Protein 6MS8 (pdb70)

B-factor: mean 56.66, std 21.79, range [11.68, 186.57]

Sequence (1660 aa):
VTALEIENYAFPPTVKPPGSTNNFFLGGAGERGIQIQDKFVKFTAIGVYLQDIAVPYLAEKWKARSAHELTDTVPFFRDIVTGPFEKFMRVTMILPLTGHQYSEKVSENCVAIWKSLGIYTDEEAKAIDKFVSVFKDETFPPGSSILFTVSPSLTISFSKDGSIPEVETAVIENKLLSQAVLESMIGAHGVSPAAKQSLASRLSKLFKVTALEIENYAFPPTVKPPGSTNNFFLGGAGERGIQIQDKFVKFTAIGVYLQDIAVPYLAEKWKARSAHELTDTVPFFRDIVTGPFEKFMRVTMILPLTGHQYSEKVSENCVAIWKSLGIYTDEEAKAIDKFVSVFKDETFPPGSSILFTVSPLTISFSKDGSIPEVETAVIENKLLSQAVLESMIGAHGVSPAAKQSLASRLSKLFKVTALEIENYAFPPTVKPPGSTNNFFLGGAGERGIQIQDKFVKFTAIGVYLQDIAVPYLAEKWKARSAHELTDTVPFFRDIVTGPFEKFMRVTMILPLTGHQYSEKVSENCVAIWKSLGIYTDEEAKAIDKFVSVFKDETFPPGSSILFTVSPKSLTISFSKDGSIPEVETAVIENKLLSQAVLESMIGAHGVSPAAKQSLASRLSKLFKVTALEIENYAFPPTVKPPGSTNNFFLGGAGERGIQIQDKFVKFTAIGVYLQDIAVPYLAEKWKARSAHELTDTVPFFRDIVTGPFEKFMRVTMILPLTGHQYSEKVSENCVAIWKSLGIYTDEEAKAIDKFVSVFKDETFPPGSSILFTVSSLTISFSKDGSIPEVETAVIENKLLSQAVLESMIGAHGVSPAAKQSLASRLSKLFKSVTALEIENYAFPPTVKPPGSTNNFFLGGAGERGIQIQDKFVKFTAIGVYLQDIAVPYLAEKWKARSAHELTDTVPFFRDIVTGPFEKFMRVTMILPLTGHQYSEKVSENCVAIWKSLGIYTDEEAKAIDKFVSVFKDETFPPGSSILFTVSSLTISFSKDGSIPEVETAVIENKLLSQAVLESMIGAHGVSPAAKQSLASRLSKLFKVTALEIENYAFPPTVKPPGSTNNFFLGGAGERGIQIQDKFVKFTAIGVYLQDIAVPYLAEKWKARSAHELTDTVPFFRDIVTGPFEKFMRVTMILPLTGHQYSEKVSENCVAIWKSLGIYTDEEAKAIDKFVSVFKDETFPPGSSILFTVSPSLTISFSKDGSIPEVETAVIENKLLSQAVLESMIGAHGVSPAAKQSLASRLSKLFVTALEIENYAFPPTVKPPGSTNNFFLGGAGERGIQIQDKFVKFTAIGVYLQDIAVPYLAEKWKARSAHELTDTVPFFRDIVTGPFEKFMRVTMILPLTGHQYSEKVSENCVAIWKSLGIYTDEEAKAIDKFVSVFKDETFPPGSSILFTVSPGSLTISFSKDGSIPEVETAVIENKLLSQAVLESMIGAHGVSPAAKQSLASRLSKLFKVTALEIENYAFPPTVKPPGSTNNFFLGGAGERGIQIQDKFVKFTAIGVYLQDIAVPYLAEKWKARSAHELTDTVPFFRDIVTGPFEKFMRVTMILPLTGHQYSEKVSENCVAIWKSLGIYTDEEAKAIDKFVSVFKDETFPPGSSILFTVSPSLTISFSKDGSIPEVETAVIENKLLSQAVLESMIGAHGVSPAAKQSLASRLSK

CATH classification: 3.50.70.10 (+1 more: 1.10.890.20)

Solvent-accessible surface area: 74407 Å² total; per-residue (Å²): 78,92,41,44,61,24,57,46,46,38,0,60,44,92,22,138,0,10,27,16,66,39,41,5,22,0,0,0,4,1,46,42,12,43,132,78,144,123,45,97,43,74,43,6,0,3,0,0,0,0,17,52,78,0,35,80,69,0,18,153,101,21,112,99,94,59,28,134,86,0,33,100,38,70,75,0,3,87,18,0,0,54,3,79,2,16,5,0,0,12,2,0,0,34,56,60,26,5,0,88,73,22,1,106,119,12,15,132,59,4,27,50,82,18,134,77,108,71,75,74,74,127,102,8,34,129,8,15,98,92,0,56,51,22,0,84,75,56,13,3,3,59,14,0,0,0,1,0,5,2,32,116,41,0,15,0,1,33,18,89,76,26,67,44,39,114,14,5,56,17,16,4,137,15,136,51,0,1,22,12,0,0,29,19,6,0,0,54,154,13,35,0,95,35,0,27,84,16,0,0,52,32,0,11,157,65,13,200,81,89,49,43,59,26,56,46,50,42,0,62,44,91,18,162,2,22,44,39,86,60,100,8,21,0,0,0,4,3,45,29,7,61,100,86,163,95,87,82,54,70,52,6,0,0,0,0,0,0,17,56,90,0,41,85,64,0,13,148,99,18,117,104,102,59,35,141,87,0,46,96,27,75,77,0,5,95,19,0,0,47,6,82,1,16,7,1,4,7,1,0,0,34,59,66,23,14,0,102,86,23,2,108,87,13,11,120,68,1,30,52,44,8,129,97,130,67,64,81,69,105,115,14,22,143,7,18,86,95,0,51,57,21,0,60,68,51,14,4,4,62,14,0,0,0,0,0,3,5,53,126,14,12,0,1,33,16,87,74,27,70,43,40,160,105,57,76,17,61,7,172,26,142,57,0,1,22,2,1,3,16,20,14,0,2,52,155,9,39,0,82,42,0,32,119,19,0,0,46,29,0,13,136,68,18,188,94,87,35,45,121,30,64,156,48,60,0,60,31,87,17,139,0,7,38,16,82,48,63,3,17,1,0,0,4,2,39,30,11,58,128,69,167,134,140,76,52,62,44,6,0,6,0,0,0,0,24,50,79,1,48,72,71,1,14,156,121,13,107,76,98,62,26,139,83,0,35,94,25,90,77,0,1,94,15,0,0,26,5,36,2,18,7,0,0,7,1,0,0,35,66,64,28,15,0,102,89,24,1,84,78,14,14,106,37,0,30,64,43,5,72,102,101,14,71,27,38,62,102,9,33,133,7,23,73,93,0,55,37,17,0,86,87,52,20,4,3,64,13,0,0,0,1,0,10,2,14,77,175,11,0,18,0,1,34,13,86,73,26,67,44,37,92,14,5,53,15,34,9,154,17,105,42,0,3,43,0,0,0,14,7,7,0,5,63,160,11,47,0,92,42,0,27,96,18,0,0,50,36,4,13,176,64,23,169,96,72,9,42,45,21,75,122,53,6,0,31,46,86,19,167,7,14,46,27,102,53,100,5,22,1,0,0,4,0,50,38,12,56,135,65,168,156,136,82,31,68,43,5,0,5,0,0,0,0,20,56,79,0,44,75,92,0,21,162,68,26,106,103,99,58,30,136,92,0,36,104,31,74,66,0,2,103,28,0,0,52,8,84,12,33,7,0,0,5,1,0,0,34,64,64,21,11,0,103,87,21,1,82,96,15,7,96,54,3,26,63,72,10,123,85,143,63,75,78,65,106,116,16,20,131,8,10,94,102,0,52,68,24,0,139,68,54,23,4,9,62,13,3,0,0,0,0,11,4,71,29,0,22,0,0,30,17,114,64,12,64,38,41,113,12,8,54,18,16,5,134,24,149,52,0,1,29,9,0,0,28,15,4,0,2,64,141,15,33,0,96,33,0,32,115,18,0,0,34,34,0,16,150,64,20,184,80,74,69,42,53,121,27,64,149,57,69,0,52,42,88,16,126,0,16,69,32,119,64,114,4,19,3,0,0,3,1,45,46,17,41,147,105,167,154,146,106,46,56,56,7,0,4,0,0,0,0,18,61,85,0,24,76,74,0,15,165,106,30,127,89,108,74,33,137,86,0,34,102,23,79,77,0,6,118,12,0,0,47,7,91,14,38,8,0,1,11,2,3,0,19,62,89,30,58,0,99,92,21,1,83,94,18,12,80,59,5,27,41,98,12,97,94,131,11,40,37,12,105,115,12,17,119,6,10,49,101,0,51,52,19,0,129,122,48,75,4,56,75,14,0,0,0,1,0,14,2,78,36,0,20,0,1,32,14,141,76,31,66,44,37,151,111,64,76,20,71,10,155,6,152,60,0,2,53,15,2,0,44,24,6,0,2,67,182,10,51,0,97,46,0,30,113,15,0,0,39,31,0,17,138,50,14,194,87,85,42,44,116,26,72,150,52,58,0,57,51,82,13,112,1,9,20,46,61,53,60,9,22,1,0,0,4,1,45,64,14,80,130,93,182,138,144,86,35,67,55,5,0,7,0,0,0,0,22,46,77,0,40,78,71,0,15,153,110,23,130,100,95,84,15,145,110,0,18,109,28,97,71,0,3,126,4,0,1,32,2,56,0,14,3,1,8,4,2,0,0,31,68,83,29,55,0,106,94,28,1,98,145,15,15,121,35,0,35,60,54,7,128,90,126,67,73,73,66,96,104,3,33,142,8,20,100,91,0,55,69,22,0,137,122,53,79,3,55,74,13,0,0,0,0,0,5,4,25,102,43,0,16,0,1,35,14,141,75,28,67,46,38,119,17,10,52,14,24,5,139,7,61,42,0,0,27,4,1,2,38,14,2,0,1,75,134,12,40,1,93,31,0,32,92,19,0,0,47,35,0,14,172,73,62,99,83,38,43,118,22,70,146,59,63,0,54,51,84,15,146,1,20,76,18,124,55,106,6,26,1,0,0,4,1,44,40,12,52,124,87,106,138,59,87,34,64,47,6,0,5,0,0,0,0,17,64,85,0,34,85,89,0,20,160,85,25,116,98,96,74,27,140,94,0,37,107,33,81,67,0,3,96,27,0,0,54,7,74,2,28,6,0,0,5,1,3,0,31,64,63,18,18,0,111,81,20,1,87,96,13,15,70,26,0,28,32,48,17,106,82,115,67,76,63,67,113,111,8,17,135,8,9,44,112,0,54,64,20,0,134,74,56,15,4,3,63,15,0,0,0,0,0,12,3,30,96,20,22,0,20,0,1,31,15,90,71,29,67,45,39,164,113,62,74,20,80,9,138,19,107,56,0,2,50,8,0,0,19,5,4,0,1,65,131,14,40,0,95,37,0,35,114,18,0,0,31,37,0,15,140,64,18,204,140,81,46,41,118,27,71,146,55,58,0,54,47,86,16,148,3,15,41,19,93,50,87,3,30,2,0,0,5,2,41,59,14,53,117,84,137,142,118,110,28,70,43,6,0,5,0,0,0,0,22,66,90,0,60,72,67,7,40,152,88,28,148,105,101,58,29,149,90,2,30,118,39,84,77,2,5,111,14,0,0,43,7,68,1,30,5,0,0,7,2,4,0,28,68,83,25,61,0,102,92,22,0,59,125,18,9,53,46,0,26,43,78,11,113,74,118,12,47,30,14,93,111,18,17,112,7,8,47,108,0,45,57,18,0,131,130,45,79,6,59,71,14,0,0,0,1,0,16,4,27,89,34,0,20,0,1,34,14,138,75,31,64,37,38,111,17,20,56,15,33,11,138,21,64,38,0,1,24,10,0,0,23,13,6,0,3,82,176,11,42,0,93,47,0,41,92,21,0,0,41,53,33,46,201

InterPro domains:
  IPR016087 Chalcone isomerase [PF02431] (11-215)
  IPR016088 Chalcone isomerase, 3-layer sandwich [G3DSA:3.50.70.10] (11-194)
  IPR016089 Chalcone isomerase, orthogonal bundle domain superfamily [G3DSA:1.10.890.20] (59-214)
  IPR036298 Chalcone isomerase superfamily [SSF54626] (6-217)
  IPR044164 Chalcone--flavonone isomerase [PTHR28039] (3-220)

Foldseek 3Di:
DQWDAEPNRTGGQWAQAQPDDFTKGFLFKFWFFDDDDNDTGTWKIKTKIWGPVVLVVLLVPPAPDALVRLLQPQVSVVCVLQPQTKMKMKIFTQAKDALQRVLVVLLCQLQVVCVVVPNDDVLVVVLSVVSSVLRVGGIAHGQKIWMWMQHCWIFTATGNHRHHDNDTRDTRPDNSSSSSSSCCQQHPVHRGSRRSSRSSNRSNVSSD/DAWDAEPNATGGQWAQAQPPGATKGFLFKFWFFDDDPPDTGTWWIKTKIWGPVVLVVLLVPPAPDALVRLLVDQVSVVCVLQPQTKMKMKIFTQAKDALQVVLVVLLVVVVCVCVVVVNDDVLVVVLSVVSSVLRVHGIHHGQKIWMFMQHCGFTATGNHRHHDNHTSDDRPDNSSSRSSSCCAQHPVHSGSNRVSGSSNRSNVSSD/DQWDAEPNRTGGQWADAQPDPFTKGFLFKFWFFDAPDPRTGTWKIKTKIWTPVVLVVLCVVCNPAALVVLLVDFVSVVCVLQPQTKMKMKIFTQAKDALQRVLVVLLVQLCVVCVVVPPDDCVVVVLSVVSSVLRVHGIHHGQKIWMWMQHPVFIFIAIGNHRHHDNHTSDTGPDHSSSSSNSCCQQHPVHRTSRRVSGNSNRSRVSSD/DQWDAEPNATRHQWADAQDDPFTKGFLFKFWFFDADPNRTGTWKIKTKIWTPVLLVVLLVVDAPDALVRQLPDQVSVVCVLQPQTKMKMKIFTQAKDALQRVLVVLLVQLVVVCVVVDNCDVLVVVLSVVSSVLRVHGIAHGQKIWMWMQNQTFTAIGNHRHHDNHTSDGGPDNSSSSSSSCCQQHPVHRGSRRSSRSSNRSRVVSD/DLAWDAELNRIDGQWDDAAPDPQTKGFLFKFWFWDDDPHDIGTWKIKTKIWGPVPLVVLCVVPQADALVVQLVDQVNVVCVLQPQTKMKMKIFTQAKDALQRVLVVLCVVVCVVCVVVDNCDVLVVVLSVVSSVLRVGGIHHGQKIWMWMQNQTFTATGNHRHHDNHTRDGRPDNSSSSSSSCCAQHPVHSGSRRVSSSSNRSNVVSD/DQWDAEPNATRGQWDAAQPPGATKGFLFKFWFFDQDPNDTGTFKIKTKIWGPVVLVVLCVVPPDDALVVLLVDQVSVLCSLQPQTKMKMKIFTQAKDALQRVLVVLLVQLVVVCVVVVNDDVLNVVLSVVSSVLRVGGIHHGQKIWMWMQHCWTFTAIGNHRHHDNHTSDTGPDNSSSRSSVCCDQHPVHSTSGRSSGSSNRSRVVD/DAWDAEPNRIGGQWADAQPHPFTKGFLFKYFFFDCDDNDTGTWKIKTKIWTPVLQVVLLVPPAPDALVRQLPPQVSVVCVLQPQTKMKMKIFTQAKDQLQRVLVVLVCQLVVVCVVVVNCDVVVVVLSVVSSVLRVGGIAHGQKIWMWMCHPDWIFTAIGNHRHHDNDTSDIGPDNSSSSSSSCCQQHPVHRGSRRSSRSSNRSRVVSD/DAWDAEPNATGGQWAAAAVRVFTKGFLFKFWFWDDDDNDTGTWKIKTKIWTDVVLVVLCVPCAPDALVVLLVDQCSLVCVLQPQTKMKMKIFTQAKDALQRVLVVLLVLLVVVCVVVVNCDVLVVVLSVVSSVLRVGGIHHGQKIWMWMQHCWTFTATGNHPHHDNHTRDTRPDNSSNSSSSCCQQNPVHSGSRRVSGSSHRSND

Structure (mmCIF, N/CA/C/O backbone):
data_6MS8
#
_entry.id   6MS8
#
_cell.length_a   85.090
_cell.length_b   85.090
_cell.length_c   221.508
_cell.angle_alpha   90.00
_cell.angle_beta   90.00
_cell.angle_gamma   120.00
#
_symmetry.space_group_name_H-M   'P 32'
#
loop_
_entity.id
_entity.type
_entity.pdbx_description
1 polymer 'Chalcone-flavonone isomerase family protein'
2 non-polymer NARINGENIN
3 water water
#
loop_
_atom_site.group_PDB
_atom_site.id
_atom_site.type_symbol
_atom_site.label_atom_id
_atom_site.label_alt_id
_atom_site.label_comp_id
_atom_site.label_asym_id
_atom_site.label_entity_id
_atom_site.label_seq_id
_atom_site.pdbx_PDB_ins_code
_atom_site.Cartn_x
_atom_site.Cartn_y
_atom_site.Cartn_z
_atom_site.occupancy
_atom_site.B_iso_or_equiv
_atom_site.auth_seq_id
_atom_site.auth_comp_id
_atom_site.auth_asym_id
_atom_site.auth_atom_id
_atom_site.pdbx_PDB_model_num
ATOM 1 N N . VAL A 1 6 ? 74.044 22.412 -36.702 1.00 54.09 6 VAL A N 1
ATOM 2 C CA . VAL A 1 6 ? 75.095 21.601 -37.287 1.00 51.11 6 VAL A CA 1
ATOM 3 C C . VAL A 1 6 ? 75.328 20.344 -36.480 1.00 51.41 6 VAL A C 1
ATOM 4 O O . VAL A 1 6 ? 74.724 20.133 -35.444 1.00 48.12 6 VAL A O 1
ATOM 16 N N . THR A 1 7 ? 76.219 19.513 -36.986 1.00 47.31 7 THR A N 1
ATOM 17 C CA . THR A 1 7 ? 76.564 18.265 -36.345 1.00 56.04 7 THR A CA 1
ATOM 18 C C . THR A 1 7 ? 77.706 18.394 -35.353 1.00 55.14 7 THR A C 1
ATOM 19 O O . THR A 1 7 ? 78.464 19.356 -35.376 1.00 43.30 7 THR A O 1
ATOM 30 N N . ALA A 1 8 ? 77.818 17.401 -34.491 1.00 44.33 8 ALA A N 1
ATOM 31 C CA . ALA A 1 8 ? 78.891 17.367 -33.539 1.00 43.60 8 ALA A CA 1
ATOM 32 C C . ALA A 1 8 ? 80.075 16.775 -34.277 1.00 43.92 8 ALA A C 1
ATOM 33 O O . ALA A 1 8 ? 79.926 16.213 -35.348 1.00 47.03 8 ALA A O 1
ATOM 40 N N . LEU A 1 9 ? 81.250 16.921 -33.696 1.00 38.26 9 LEU A N 1
ATOM 41 C CA . LEU A 1 9 ? 82.490 16.403 -34.243 1.00 31.35 9 LEU A CA 1
ATOM 42 C C . LEU A 1 9 ? 83.277 15.761 -33.119 1.00 44.72 9 LEU A C 1
ATOM 43 O O . LEU A 1 9 ? 83.254 16.223 -31.975 1.00 36.56 9 LEU A O 1
ATOM 59 N N . GLU A 1 10 ? 83.982 14.693 -33.465 1.00 43.84 10 GLU A N 1
ATOM 60 C CA . GLU A 1 10 ? 84.828 13.972 -32.530 1.00 47.37 10 GLU A CA 1
ATOM 61 C C . GLU A 1 10 ? 86.233 13.974 -33.099 1.00 36.58 10 GLU A C 1
ATOM 62 O O . GLU A 1 10 ? 86.464 13.475 -34.207 1.00 48.68 10 GLU A O 1
ATOM 74 N N . ILE A 1 11 ? 87.165 14.529 -32.334 1.00 38.85 11 ILE A N 1
ATOM 75 C CA . ILE A 1 11 ? 88.543 14.718 -32.757 1.00 34.55 11 ILE A CA 1
ATOM 76 C C . ILE A 1 11 ? 89.445 14.008 -31.765 1.00 39.57 11 ILE A C 1
ATOM 77 O O . ILE A 1 11 ? 89.494 14.375 -30.585 1.00 37.96 11 ILE A O 1
ATOM 93 N N . GLU A 1 12 ? 90.144 12.986 -32.243 1.00 40.38 12 GLU A N 1
ATOM 94 C CA . GLU A 1 12 ? 91.139 12.285 -31.446 1.00 41.25 12 GLU A CA 1
ATOM 95 C C . GLU A 1 12 ? 90.548 11.825 -30.117 1.00 34.51 12 GLU A C 1
ATOM 96 O O . GLU A 1 12 ? 91.160 11.964 -29.056 1.00 31.74 12 GLU A O 1
ATOM 108 N N . ASN A 1 13 ? 89.334 11.287 -30.178 1.00 29.52 13 ASN A N 1
ATOM 109 C CA . ASN A 1 13 ? 88.631 10.709 -29.039 1.00 36.15 13 ASN A CA 1
ATOM 110 C C . ASN A 1 13 ? 88.084 11.791 -28.120 1.00 42.81 13 ASN A C 1
ATOM 111 O O . ASN A 1 13 ? 87.611 11.471 -27.015 1.00 38.33 13 ASN A O 1
ATOM 122 N N . TYR A 1 14 ? 88.128 13.058 -28.529 1.00 29.04 14 TYR A N 1
ATOM 123 C CA . TYR A 1 14 ? 87.507 14.149 -27.793 1.00 32.59 14 TYR A CA 1
ATOM 124 C C . TYR A 1 14 ? 86.322 14.677 -28.587 1.00 27.44 14 TYR A C 1
ATOM 125 O O . TYR A 1 14 ? 86.431 14.903 -29.797 1.00 38.20 14 TYR A O 1
ATOM 143 N N . ALA A 1 15 ? 85.197 14.869 -27.910 1.00 32.87 15 ALA A N 1
ATOM 144 C CA . ALA A 1 15 ? 83.936 15.186 -28.564 1.00 34.50 15 ALA A CA 1
ATOM 145 C C . ALA A 1 15 ? 83.664 16.679 -28.461 1.00 37.37 15 ALA A C 1
ATOM 146 O O . ALA A 1 15 ? 83.775 17.259 -27.375 1.00 32.30 15 ALA A O 1
ATOM 153 N N . PHE A 1 16 ? 83.319 17.297 -29.586 1.00 27.48 16 PHE A N 1
ATOM 154 C CA . PHE A 1 16 ? 82.923 18.699 -29.567 1.00 34.50 16 PHE A CA 1
ATOM 155 C C . PHE A 1 16 ? 81.449 18.786 -29.942 1.00 32.86 16 PHE A C 1
ATOM 156 O O . PHE A 1 16 ? 81.102 18.554 -31.111 1.00 34.37 16 PHE A O 1
ATOM 173 N N . PRO A 1 17 ? 80.551 19.113 -29.016 1.00 27.40 17 PRO A N 1
ATOM 174 C CA . PRO A 1 17 ? 79.121 19.144 -29.350 1.00 35.11 17 PRO A CA 1
ATOM 175 C C . PRO A 1 17 ? 78.796 20.290 -30.292 1.00 44.81 17 PRO A C 1
ATOM 176 O O . PRO A 1 17 ? 79.605 21.212 -30.469 1.00 30.17 17 PRO A O 1
ATOM 187 N N . PRO A 1 18 ? 77.609 20.274 -30.908 1.00 37.95 18 PRO A N 1
ATOM 188 C CA . PRO A 1 18 ? 77.285 21.311 -31.901 1.00 44.04 18 PRO A CA 1
ATOM 189 C C . PRO A 1 18 ? 77.079 22.699 -31.318 1.00 40.83 18 PRO A C 1
ATOM 190 O O . PRO A 1 18 ? 77.248 23.679 -32.052 1.00 35.34 18 PRO A O 1
ATOM 201 N N . THR A 1 19 ? 76.714 22.821 -30.044 1.00 31.22 19 THR A N 1
ATOM 202 C CA . THR A 1 19 ? 76.518 24.116 -29.407 1.00 35.28 19 THR A CA 1
ATOM 203 C C . THR A 1 19 ? 77.265 24.139 -28.083 1.00 34.96 19 THR A C 1
ATOM 204 O O . THR A 1 19 ? 77.539 23.099 -27.482 1.00 35.20 19 THR A O 1
ATOM 215 N N . VAL A 1 20 ? 77.606 25.349 -27.637 1.00 31.76 20 VAL A N 1
ATOM 216 C CA . VAL A 1 20 ? 78.207 25.548 -26.324 1.00 39.80 20 VAL A CA 1
ATOM 217 C C . VAL A 1 20 ? 77.715 26.871 -25.763 1.00 32.80 20 VAL A C 1
ATOM 218 O O . VAL A 1 20 ? 77.213 27.731 -26.491 1.00 33.84 20 VAL A O 1
ATOM 231 N N . LYS A 1 21 ? 77.909 27.029 -24.469 1.00 31.71 21 LYS A N 1
ATOM 232 C CA . LYS A 1 21 ? 77.579 28.260 -23.812 1.00 33.43 21 LYS A CA 1
ATOM 233 C C . LYS A 1 21 ? 78.855 28.739 -23.139 1.00 36.19 21 LYS A C 1
ATOM 234 O O . LYS A 1 21 ? 79.194 28.277 -22.057 1.00 40.50 21 LYS A O 1
ATOM 253 N N . PRO A 1 22 ? 79.574 29.715 -23.823 1.00 27.95 22 PRO A N 1
ATOM 254 C CA . PRO A 1 22 ? 80.784 30.175 -23.121 1.00 35.00 22 PRO A CA 1
ATOM 255 C C . PRO A 1 22 ? 80.382 30.832 -21.815 1.00 35.17 22 PRO A C 1
ATOM 256 O O . PRO A 1 22 ? 79.273 31.342 -21.719 1.00 36.30 22 PRO A O 1
ATOM 267 N N . PRO A 1 23 ? 81.306 30.774 -20.782 1.00 32.14 23 PRO A N 1
ATOM 268 C CA . PRO A 1 23 ? 80.810 31.331 -19.509 1.00 36.11 23 PRO A CA 1
ATOM 269 C C . PRO A 1 23 ? 80.430 32.804 -19.439 1.00 41.68 23 PRO A C 1
ATOM 270 O O . PRO A 1 23 ? 79.345 33.109 -18.952 1.00 51.79 23 PRO A O 1
ATOM 281 N N . GLY A 1 24 ? 81.274 33.696 -19.925 1.00 41.86 24 GLY A N 1
ATOM 282 C CA . GLY A 1 24 ? 80.977 35.114 -19.860 1.00 57.37 24 GLY A CA 1
ATOM 283 C C . GLY A 1 24 ? 79.805 35.623 -20.664 1.00 60.55 24 GLY A C 1
ATOM 284 O O . GLY A 1 24 ? 79.017 36.427 -20.176 1.00 64.84 24 GLY A O 1
ATOM 288 N N . SER A 1 25 ? 79.702 35.155 -21.902 1.00 61.83 25 SER A N 1
ATOM 289 C CA . SER A 1 25 ? 78.643 35.572 -22.811 1.00 71.68 25 SER A CA 1
ATOM 290 C C . SER A 1 25 ? 77.355 34.777 -22.672 1.00 61.64 25 SER A C 1
ATOM 291 O O . SER A 1 25 ? 77.308 33.727 -22.041 1.00 61.68 25 SER A O 1
ATOM 299 N N . THR A 1 26 ? 76.322 35.321 -23.298 1.00 57.30 26 THR A N 1
ATOM 300 C CA . THR A 1 26 ? 74.977 34.760 -23.322 1.00 54.91 26 THR A CA 1
ATOM 301 C C . THR A 1 26 ? 74.453 34.597 -24.743 1.00 50.58 26 THR A C 1
ATOM 302 O O . THR A 1 26 ? 73.246 34.428 -24.935 1.00 55.72 26 THR A O 1
ATOM 313 N N . ASN A 1 27 ? 75.331 34.635 -25.734 1.00 49.70 27 ASN A N 1
ATOM 314 C CA . ASN A 1 27 ? 74.932 34.426 -27.114 1.00 44.03 27 ASN A CA 1
ATOM 315 C C . ASN A 1 27 ? 74.932 32.941 -27.457 1.00 45.98 27 ASN A C 1
ATOM 316 O O . ASN A 1 27 ? 75.473 32.101 -26.734 1.00 38.93 27 ASN A O 1
ATOM 327 N N . ASN A 1 28 ? 74.288 32.625 -28.575 1.00 51.63 28 ASN A N 1
ATOM 328 C CA . ASN A 1 28 ? 74.231 31.264 -29.074 1.00 43.40 28 ASN A CA 1
ATOM 329 C C . ASN A 1 28 ? 75.448 30.991 -29.947 1.00 41.26 28 ASN A C 1
ATOM 330 O O . ASN A 1 28 ? 75.840 31.832 -30.760 1.00 40.86 28 ASN A O 1
ATOM 341 N N . PHE A 1 29 ? 76.028 29.803 -29.793 1.00 33.88 29 PHE A N 1
ATOM 342 C CA . PHE A 1 29 ? 77.181 29.405 -30.585 1.00 33.40 29 PHE A CA 1
ATOM 343 C C . PHE A 1 29 ? 76.933 28.046 -31.218 1.00 38.50 29 PHE A C 1
ATOM 344 O O . PHE A 1 29 ? 76.214 27.206 -30.671 1.00 39.51 29 PHE A O 1
ATOM 361 N N . PHE A 1 30 ? 77.547 27.840 -32.380 1.00 30.16 30 PHE A N 1
ATOM 362 C CA . PHE A 1 30 ? 77.494 26.570 -33.084 1.00 28.61 30 PHE A CA 1
ATOM 363 C C . PHE A 1 30 ? 78.910 26.174 -33.475 1.00 27.56 30 PHE A C 1
ATOM 364 O O . PHE A 1 30 ? 79.767 27.032 -33.708 1.00 29.01 30 PHE A O 1
ATOM 381 N N . LEU A 1 31 ? 79.151 24.869 -33.547 1.00 25.79 31 LEU A N 1
ATOM 382 C CA . LEU A 1 31 ? 80.470 24.364 -33.911 1.00 33.41 31 LEU A CA 1
ATOM 383 C C . LEU A 1 31 ? 80.737 24.640 -35.387 1.00 36.54 31 LEU A C 1
ATOM 384 O O . LEU A 1 31 ? 80.149 24.000 -36.264 1.00 31.00 31 LEU A O 1
ATOM 400 N N . GLY A 1 32 ? 81.632 25.585 -35.664 1.00 29.40 32 GLY A N 1
ATOM 401 C CA . GLY A 1 32 ? 81.999 25.895 -37.032 1.00 27.99 32 GLY A CA 1
ATOM 402 C C . GLY A 1 32 ? 82.931 24.849 -37.602 1.00 27.45 32 GLY A C 1
ATOM 403 O O . GLY A 1 32 ? 82.861 24.516 -38.788 1.00 33.52 32 GLY A O 1
ATOM 407 N N . GLY A 1 33 ? 83.809 24.323 -36.760 1.00 24.20 33 GLY A N 1
ATOM 408 C CA . GLY A 1 33 ? 84.754 23.318 -37.201 1.00 31.49 33 GLY A CA 1
ATOM 409 C C . GLY A 1 33 ? 85.660 22.920 -36.061 1.00 33.24 33 GLY A C 1
ATOM 410 O O . GLY A 1 33 ? 85.733 23.587 -35.024 1.00 23.77 33 GLY A O 1
ATOM 414 N N . ALA A 1 34 ? 86.359 21.811 -36.274 1.00 36.04 34 ALA A N 1
ATOM 415 C CA . ALA A 1 34 ? 87.291 21.292 -35.288 1.00 34.89 34 ALA A CA 1
ATOM 416 C C . ALA A 1 34 ? 88.384 20.540 -36.026 1.00 34.10 34 ALA A C 1
ATOM 417 O O . ALA A 1 34 ? 88.169 20.020 -37.124 1.00 31.07 34 ALA A O 1
ATOM 424 N N . GLY A 1 35 ? 89.556 20.491 -35.414 1.00 23.54 35 GLY A N 1
ATOM 425 C CA . GLY A 1 35 ? 90.668 19.777 -35.997 1.00 31.41 35 GLY A CA 1
ATOM 426 C C . GLY A 1 35 ? 91.776 19.622 -34.987 1.00 30.09 35 GLY A C 1
ATOM 427 O O . GLY A 1 35 ? 91.848 20.358 -33.996 1.00 30.62 35 GLY A O 1
ATOM 431 N N . GLU A 1 36 ? 92.642 18.650 -35.251 1.00 27.46 36 GLU A N 1
ATOM 432 C CA . GLU A 1 36 ? 93.793 18.434 -34.396 1.00 28.91 36 GLU A CA 1
ATOM 433 C C . GLU A 1 36 ? 94.836 19.518 -34.645 1.00 30.41 36 GLU A C 1
ATOM 434 O O . GLU A 1 36 ? 94.758 20.291 -35.604 1.00 38.62 36 GLU A O 1
ATOM 446 N N . ARG A 1 37 ? 95.825 19.562 -33.761 1.00 34.66 37 ARG A N 1
ATOM 447 C CA . ARG A 1 37 ? 96.972 20.446 -33.919 1.00 34.46 37 ARG A CA 1
ATOM 448 C C . ARG A 1 37 ? 98.199 19.625 -33.566 1.00 41.09 37 ARG A C 1
ATOM 449 O O . ARG A 1 37 ? 98.305 19.127 -32.441 1.00 41.22 37 ARG A O 1
ATOM 470 N N . GLY A 1 38 ? 99.115 19.465 -34.523 1.00 35.84 38 GLY A N 1
ATOM 471 C CA . GLY A 1 38 ? 100.298 18.664 -34.311 1.00 45.52 38 GLY A CA 1
ATOM 472 C C . GLY A 1 38 ? 101.545 19.388 -34.789 1.00 46.68 38 GLY A C 1
ATOM 473 O O . GLY A 1 38 ? 101.474 20.385 -35.515 1.00 47.31 38 GLY A O 1
ATOM 477 N N . ILE A 1 39 ? 102.695 18.878 -34.342 1.00 48.83 39 ILE A N 1
ATOM 478 C CA . ILE A 1 39 ? 103.994 19.391 -34.750 1.00 49.03 39 ILE A CA 1
ATOM 479 C C . ILE A 1 39 ? 104.818 18.228 -35.299 1.00 57.07 39 ILE A C 1
ATOM 480 O O . ILE A 1 39 ? 104.558 17.060 -35.001 1.00 55.61 39 ILE A O 1
ATOM 496 N N . GLN A 1 40 ? 105.816 18.561 -36.118 1.00 64.43 40 GLN A N 1
ATOM 497 C CA . GLN A 1 40 ? 106.708 17.582 -36.743 1.00 64.53 40 GLN A CA 1
ATOM 498 C C . GLN A 1 40 ? 108.033 17.496 -35.994 1.00 71.52 40 GLN A C 1
ATOM 499 O O . GLN A 1 40 ? 108.832 18.439 -36.022 1.00 74.35 40 GLN A O 1
ATOM 513 N N . ILE A 1 41 ? 108.256 16.369 -35.318 1.00 80.96 41 ILE A N 1
ATOM 514 C CA . ILE A 1 41 ? 109.493 16.122 -34.586 1.00 80.42 41 ILE A CA 1
ATOM 515 C C . ILE A 1 41 ? 110.086 14.804 -35.056 1.00 91.29 41 ILE A C 1
ATOM 516 O O . ILE A 1 41 ? 109.459 13.749 -34.905 1.00 94.73 41 ILE A O 1
ATOM 532 N N . GLN A 1 42 ? 111.287 14.864 -35.620 1.00 100.46 42 GLN A N 1
ATOM 533 C CA . GLN A 1 42 ? 112.067 13.677 -35.946 1.00 99.39 42 GLN A CA 1
ATOM 534 C C . GLN A 1 42 ? 111.221 12.633 -36.677 1.00 97.90 42 GLN A C 1
ATOM 535 O O . GLN A 1 42 ? 110.972 11.532 -36.178 1.00 98.87 42 GLN A O 1
ATOM 549 N N . ASP A 1 43 ? 110.815 12.981 -37.896 1.00 91.72 43 ASP A N 1
ATOM 550 C CA . ASP A 1 43 ? 110.025 12.125 -38.781 1.00 95.95 43 ASP A CA 1
ATOM 551 C C . ASP A 1 43 ? 108.582 11.882 -38.333 1.00 96.94 43 ASP A C 1
ATOM 552 O O . ASP A 1 43 ? 107.819 11.294 -39.104 1.00 106.50 43 ASP A O 1
ATOM 561 N N . LYS A 1 44 ? 108.154 12.331 -37.153 1.00 87.66 44 LYS A N 1
ATOM 562 C CA . LYS A 1 44 ? 106.833 11.952 -36.675 1.00 83.40 44 LYS A CA 1
ATOM 563 C C . LYS A 1 44 ? 105.995 13.202 -36.435 1.00 72.57 44 LYS A C 1
ATOM 564 O O . LYS A 1 44 ? 106.512 14.238 -36.013 1.00 75.01 44 LYS A O 1
ATOM 583 N N . PHE A 1 45 ? 104.693 13.090 -36.701 1.00 66.43 45 PHE A N 1
ATOM 584 C CA . PHE A 1 45 ? 103.744 14.185 -36.498 1.00 65.08 45 PHE A CA 1
ATOM 585 C C . PHE A 1 45 ? 103.093 13.985 -35.134 1.00 59.89 45 PHE A C 1
ATOM 586 O O . PHE A 1 45 ? 102.158 13.195 -34.987 1.00 59.34 45 PHE A O 1
ATOM 603 N N . VAL A 1 46 ? 103.586 14.711 -34.135 1.00 52.72 46 VAL A N 1
ATOM 604 C CA . VAL A 1 46 ? 103.120 14.565 -32.763 1.00 44.73 46 VAL A CA 1
ATOM 605 C C . VAL A 1 46 ? 101.893 15.451 -32.585 1.00 42.63 46 VAL A C 1
ATOM 606 O O . VAL A 1 46 ? 101.972 16.674 -32.739 1.00 44.29 46 VAL A O 1
ATOM 619 N N . LYS A 1 47 ? 100.762 14.835 -32.258 1.00 43.74 47 LYS A N 1
ATOM 620 C CA . LYS A 1 47 ? 99.509 15.556 -32.074 1.00 49.60 47 LYS A CA 1
ATOM 621 C C . LYS A 1 47 ? 99.401 15.990 -30.620 1.00 45.36 47 LYS A C 1
ATOM 622 O O . LYS A 1 47 ? 99.386 15.146 -29.720 1.00 41.18 47 LYS A O 1
ATOM 641 N N . PHE A 1 48 ? 99.308 17.298 -30.395 1.00 37.02 48 PHE A N 1
ATOM 642 C CA . PHE A 1 48 ? 99.287 17.846 -29.045 1.00 35.97 48 PHE A CA 1
ATOM 643 C C . PHE A 1 48 ? 97.902 18.267 -28.572 1.00 25.54 48 PHE A C 1
ATOM 644 O O . PHE A 1 48 ? 97.605 18.127 -27.382 1.00 34.02 48 PHE A O 1
ATOM 661 N N . THR A 1 49 ? 97.042 18.786 -29.447 1.00 22.29 49 THR A N 1
ATOM 662 C CA . THR A 1 49 ? 95.749 19.265 -28.979 1.00 21.28 49 THR A CA 1
ATOM 663 C C . THR A 1 49 ? 94.676 19.006 -30.025 1.00 33.19 49 THR A C 1
ATOM 664 O O . THR A 1 49 ? 94.959 18.781 -31.205 1.00 35.77 49 THR A O 1
ATOM 675 N N . ALA A 1 50 ? 93.431 19.055 -29.560 1.00 25.57 50 ALA A N 1
ATOM 676 C CA . ALA A 1 50 ? 92.246 18.994 -30.404 1.00 24.28 50 ALA A CA 1
ATOM 677 C C . ALA A 1 50 ? 91.512 20.312 -30.213 1.00 30.59 50 ALA A C 1
ATOM 678 O O . ALA A 1 50 ? 91.192 20.685 -29.080 1.00 26.89 50 ALA A O 1
ATOM 685 N N . ILE A 1 51 ? 91.260 21.021 -31.308 1.00 22.38 51 ILE A N 1
ATOM 686 C CA . ILE A 1 51 ? 90.767 22.392 -31.254 1.00 19.99 51 ILE A CA 1
ATOM 687 C C . ILE A 1 51 ? 89.368 22.435 -31.847 1.00 24.70 51 ILE A C 1
ATOM 688 O O . ILE A 1 51 ? 89.123 21.877 -32.922 1.00 33.43 51 ILE A O 1
ATOM 704 N N . GLY A 1 52 ? 88.455 23.089 -31.135 1.00 22.58 52 GLY A N 1
ATOM 705 C CA . GLY A 1 52 ? 87.110 23.300 -31.623 1.00 24.29 52 GLY A CA 1
ATOM 706 C C . GLY A 1 52 ? 86.803 24.776 -31.744 1.00 21.20 52 GLY A C 1
ATOM 707 O O . GLY A 1 52 ? 87.007 25.536 -30.793 1.00 24.50 52 GLY A O 1
ATOM 711 N N . VAL A 1 53 ? 86.323 25.191 -32.913 1.00 22.93 53 VAL A N 1
ATOM 712 C CA . VAL A 1 53 ? 86.100 26.596 -33.229 1.00 23.90 53 VAL A CA 1
ATOM 713 C C . VAL A 1 53 ? 84.598 26.804 -33.310 1.00 20.61 53 VAL A C 1
ATOM 714 O O . VAL A 1 53 ? 83.945 26.331 -34.249 1.00 34.11 53 VAL A O 1
ATOM 727 N N . TYR A 1 54 ? 84.047 27.507 -32.333 1.00 19.20 54 TYR A N 1
ATOM 728 C CA . TYR A 1 54 ? 82.633 27.831 -32.312 1.00 27.16 54 TYR A CA 1
ATOM 729 C C . TYR A 1 54 ? 82.425 29.271 -32.753 1.00 21.06 54 TYR A C 1
ATOM 730 O O . TYR A 1 54 ? 83.253 30.146 -32.494 1.00 18.08 54 TYR A O 1
ATOM 748 N N . LEU A 1 55 ? 81.301 29.511 -33.420 1.00 25.87 55 LEU A N 1
ATOM 749 C CA . LEU A 1 55 ? 80.968 30.835 -33.912 1.00 29.59 55 LEU A CA 1
ATOM 750 C C . LEU A 1 55 ? 79.576 31.212 -33.443 1.00 25.29 55 LEU A C 1
ATOM 751 O O . LEU A 1 55 ? 78.689 30.361 -33.329 1.00 26.80 55 LEU A O 1
ATOM 767 N N . GLN A 1 56 ? 79.391 32.497 -33.172 1.00 28.35 56 GLN A N 1
ATOM 768 C CA . GLN A 1 56 ? 78.073 32.962 -32.788 1.00 34.54 56 GLN A CA 1
ATOM 769 C C . GLN A 1 56 ? 77.118 32.753 -33.957 1.00 38.61 56 GLN A C 1
ATOM 770 O O . GLN A 1 56 ? 77.512 32.811 -35.126 1.00 35.41 56 GLN A O 1
ATOM 784 N N . ASP A 1 57 ? 75.851 32.499 -33.633 1.00 37.77 57 ASP A N 1
ATOM 785 C CA . ASP A 1 57 ? 74.851 32.250 -34.670 1.00 34.98 57 ASP A CA 1
ATOM 786 C C . ASP A 1 57 ? 74.905 33.305 -35.770 1.00 38.37 57 ASP A C 1
ATOM 787 O O . ASP A 1 57 ? 74.917 32.971 -36.961 1.00 42.20 57 ASP A O 1
ATOM 796 N N . ILE A 1 58 ? 74.936 34.584 -35.396 1.00 35.82 58 ILE A N 1
ATOM 797 C CA . ILE A 1 58 ? 74.927 35.672 -36.364 1.00 44.04 58 ILE A CA 1
ATOM 798 C C . ILE A 1 58 ? 76.075 35.611 -37.371 1.00 43.74 58 ILE A C 1
ATOM 799 O O . ILE A 1 58 ? 76.038 36.328 -38.375 1.00 40.55 58 ILE A O 1
ATOM 815 N N . ALA A 1 59 ? 77.100 34.791 -37.129 1.00 39.47 59 ALA A N 1
ATOM 816 C CA . ALA A 1 59 ? 78.196 34.682 -38.089 1.00 35.76 59 ALA A CA 1
ATOM 817 C C . ALA A 1 59 ? 77.773 34.084 -39.429 1.00 40.37 59 ALA A C 1
ATOM 818 O O . ALA A 1 59 ? 78.442 34.338 -40.436 1.00 37.58 59 ALA A O 1
ATOM 825 N N . VAL A 1 60 ? 76.689 33.313 -39.479 1.00 34.65 60 VAL A N 1
ATOM 826 C CA . VAL A 1 60 ? 76.320 32.619 -40.715 1.00 39.96 60 VAL A CA 1
ATOM 827 C C . VAL A 1 60 ? 75.779 33.626 -41.723 1.00 43.90 60 VAL A C 1
ATOM 828 O O . VAL A 1 60 ? 76.246 33.655 -42.869 1.00 44.93 60 VAL A O 1
ATOM 841 N N . PRO A 1 61 ? 74.808 34.467 -41.357 1.00 46.14 61 PRO A N 1
ATOM 842 C CA . PRO A 1 61 ? 74.377 35.498 -42.313 1.00 46.52 61 PRO A CA 1
ATOM 843 C C . PRO A 1 61 ? 75.514 36.414 -42.725 1.00 45.44 61 PRO A C 1
ATOM 844 O O . PRO A 1 61 ? 75.666 36.713 -43.916 1.00 54.18 61 PRO A O 1
ATOM 855 N N . TYR A 1 62 ? 76.323 36.871 -41.769 1.00 43.43 62 TYR A N 1
ATOM 856 C CA . TYR A 1 62 ? 77.444 37.737 -42.113 1.00 42.25 62 TYR A CA 1
ATOM 857 C C . TYR A 1 62 ? 78.358 37.071 -43.133 1.00 47.55 62 TYR A C 1
ATOM 858 O O . TYR A 1 62 ? 78.682 37.661 -44.170 1.00 55.37 62 TYR A O 1
ATOM 876 N N . LEU A 1 63 ? 78.784 35.833 -42.861 1.00 43.60 63 LEU A N 1
ATOM 877 C CA . LEU A 1 63 ? 79.715 35.176 -43.774 1.00 41.25 63 LEU A CA 1
ATOM 878 C C . LEU A 1 63 ? 79.022 34.727 -45.051 1.00 50.30 63 LEU A C 1
ATOM 879 O O . LEU A 1 63 ? 79.657 34.669 -46.111 1.00 42.81 63 LEU A O 1
ATOM 895 N N . ALA A 1 64 ? 77.730 34.408 -44.975 1.00 44.87 64 ALA A N 1
ATOM 896 C CA . ALA A 1 64 ? 77.014 33.951 -46.159 1.00 48.92 64 ALA A CA 1
ATOM 897 C C . ALA A 1 64 ? 76.966 35.042 -47.217 1.00 53.46 64 ALA A C 1
ATOM 898 O O . ALA A 1 64 ? 77.019 34.745 -48.417 1.00 52.94 64 ALA A O 1
ATOM 905 N N . GLU A 1 65 ? 76.856 36.308 -46.801 1.00 52.49 65 GLU A N 1
ATOM 906 C CA . GLU A 1 65 ? 76.807 37.393 -47.774 1.00 58.46 65 GLU A CA 1
ATOM 907 C C . GLU A 1 65 ? 78.062 37.430 -48.631 1.00 57.80 65 GLU A C 1
ATOM 908 O O . GLU A 1 65 ? 77.990 37.647 -49.847 1.00 55.59 65 GLU A O 1
ATOM 920 N N . LYS A 1 66 ? 79.224 37.211 -48.015 1.00 53.94 66 LYS A N 1
ATOM 921 C CA . LYS A 1 66 ? 80.486 37.482 -48.678 1.00 49.08 66 LYS A CA 1
ATOM 922 C C . LYS A 1 66 ? 81.189 36.254 -49.234 1.00 48.61 66 LYS A C 1
ATOM 923 O O . LYS A 1 66 ? 82.115 36.410 -50.037 1.00 53.35 66 LYS A O 1
ATOM 942 N N . TRP A 1 67 ? 80.779 35.044 -48.847 1.00 43.15 67 TRP A N 1
ATOM 943 C CA . TRP A 1 67 ? 81.528 33.849 -49.218 1.00 45.42 67 TRP A CA 1
ATOM 944 C C . TRP A 1 67 ? 80.635 32.768 -49.813 1.00 45.10 67 TRP A C 1
ATOM 945 O O . TRP A 1 67 ? 81.047 31.608 -49.904 1.00 42.99 67 TRP A O 1
ATOM 966 N N . LYS A 1 68 ? 79.421 33.129 -50.206 1.00 50.03 68 LYS A N 1
ATOM 967 C CA . LYS A 1 68 ? 78.524 32.211 -50.891 1.00 52.25 68 LYS A CA 1
ATOM 968 C C . LYS A 1 68 ? 79.022 31.881 -52.294 1.00 57.51 68 LYS A C 1
ATOM 969 O O . LYS A 1 68 ? 79.678 32.694 -52.951 1.00 57.92 68 LYS A O 1
ATOM 988 N N . ALA A 1 69 ? 78.804 30.625 -52.697 1.00 57.28 69 ALA A N 1
ATOM 989 C CA . ALA A 1 69 ? 79.048 30.179 -54.066 1.00 56.25 69 ALA A CA 1
ATOM 990 C C . ALA A 1 69 ? 80.511 29.820 -54.306 1.00 54.88 69 ALA A C 1
ATOM 991 O O . ALA A 1 69 ? 80.996 29.902 -55.438 1.00 53.81 69 ALA A O 1
ATOM 998 N N . ARG A 1 70 ? 81.221 29.440 -53.249 1.00 52.01 70 ARG A N 1
ATOM 999 C CA . ARG A 1 70 ? 82.604 28.994 -53.339 1.00 53.67 70 ARG A CA 1
ATOM 1000 C C . ARG A 1 70 ? 82.747 27.648 -52.645 1.00 57.66 70 ARG A C 1
ATOM 1001 O O . ARG A 1 70 ? 82.221 27.448 -51.545 1.00 60.61 70 ARG A O 1
ATOM 1022 N N . SER A 1 71 ? 83.471 26.734 -53.283 1.00 57.46 71 SER A N 1
ATOM 1023 C CA . SER A 1 71 ? 83.597 25.381 -52.768 1.00 61.66 71 SER A CA 1
ATOM 1024 C C . SER A 1 71 ? 84.507 25.341 -51.543 1.00 60.86 71 SER A C 1
ATOM 1025 O O . SER A 1 71 ? 85.313 26.244 -51.298 1.00 57.93 71 SER A O 1
ATOM 1033 N N . ALA A 1 72 ? 84.356 24.269 -50.760 1.00 54.24 72 ALA A N 1
ATOM 1034 C CA . ALA A 1 72 ? 85.166 24.110 -49.558 1.00 52.61 72 ALA A CA 1
ATOM 1035 C C . ALA A 1 72 ? 86.643 24.210 -49.908 1.00 56.44 72 ALA A C 1
ATOM 1036 O O . ALA A 1 72 ? 87.425 24.851 -49.195 1.00 49.20 72 ALA A O 1
ATOM 1043 N N . HIS A 1 73 ? 87.043 23.573 -51.010 1.00 52.25 73 HIS A N 1
ATOM 1044 C CA . HIS A 1 73 ? 88.425 23.659 -51.462 1.00 60.95 73 HIS A CA 1
ATOM 1045 C C . HIS A 1 73 ? 88.844 25.106 -51.676 1.00 63.18 73 HIS A C 1
ATOM 1046 O O . HIS A 1 73 ? 89.946 25.509 -51.285 1.00 66.46 73 HIS A O 1
ATOM 1060 N N . GLU A 1 74 ? 87.972 25.904 -52.292 1.00 60.42 74 GLU A N 1
ATOM 1061 C CA . GLU A 1 74 ? 88.287 27.306 -52.546 1.00 63.46 74 GLU A CA 1
ATOM 1062 C C . GLU A 1 74 ? 88.469 28.079 -51.247 1.00 53.31 74 GLU A C 1
ATOM 1063 O O . GLU A 1 74 ? 89.477 28.769 -51.054 1.00 53.69 74 GLU A O 1
ATOM 1075 N N . LEU A 1 75 ? 87.493 27.976 -50.342 1.00 55.83 75 LEU A N 1
ATOM 1076 C CA . LEU A 1 75 ? 87.539 28.739 -49.099 1.00 52.78 75 LEU A CA 1
ATOM 1077 C C . LEU A 1 75 ? 88.790 28.417 -48.286 1.00 46.72 75 LEU A C 1
ATOM 1078 O O . LEU A 1 75 ? 89.377 29.308 -47.664 1.00 52.33 75 LEU A O 1
ATOM 1094 N N . THR A 1 76 ? 89.209 27.147 -48.271 1.00 48.35 76 THR A N 1
ATOM 1095 C CA . THR A 1 76 ? 90.396 26.760 -47.507 1.00 63.19 76 THR A CA 1
ATOM 1096 C C . THR A 1 76 ? 91.615 27.601 -47.867 1.00 62.69 76 THR A C 1
ATOM 1097 O O . THR A 1 76 ? 92.404 27.968 -46.989 1.00 56.91 76 THR A O 1
ATOM 1108 N N . ASP A 1 77 ? 91.791 27.921 -49.149 1.00 71.87 77 ASP A N 1
ATOM 1109 C CA . ASP A 1 77 ? 92.970 28.676 -49.559 1.00 65.86 77 ASP A CA 1
ATOM 1110 C C . ASP A 1 77 ? 92.766 30.170 -49.414 1.00 60.44 77 ASP A C 1
ATOM 1111 O O . ASP A 1 77 ? 93.737 30.906 -49.202 1.00 60.27 77 ASP A O 1
ATOM 1120 N N . THR A 1 78 ? 91.526 30.632 -49.528 1.00 58.30 78 THR A N 1
ATOM 1121 C CA . THR A 1 78 ? 91.253 32.054 -49.435 1.00 47.40 78 THR A CA 1
ATOM 1122 C C . THR A 1 78 ? 91.646 32.542 -48.050 1.00 47.42 78 THR A C 1
ATOM 1123 O O . THR A 1 78 ? 91.079 32.104 -47.044 1.00 49.91 78 THR A O 1
ATOM 1134 N N . VAL A 1 79 ? 92.611 33.454 -47.996 1.00 49.13 79 VAL A N 1
ATOM 1135 C CA . VAL A 1 79 ? 93.134 33.928 -46.717 1.00 41.75 79 VAL A CA 1
ATOM 1136 C C . VAL A 1 79 ? 92.146 34.934 -46.138 1.00 41.50 79 VAL A C 1
ATOM 1137 O O . VAL A 1 79 ? 91.945 34.967 -44.916 1.00 39.67 79 VAL A O 1
ATOM 1150 N N . PRO A 1 80 ? 91.499 35.765 -46.963 1.00 45.03 80 PRO A N 1
ATOM 1151 C CA . PRO A 1 80 ? 90.490 36.688 -46.417 1.00 42.95 80 PRO A CA 1
ATOM 1152 C C . PRO A 1 80 ? 89.265 35.997 -45.841 1.00 42.96 80 PRO A C 1
ATOM 1153 O O . PRO A 1 80 ? 88.562 36.614 -45.031 1.00 37.62 80 PRO A O 1
ATOM 1164 N N . PHE A 1 81 ? 88.983 34.747 -46.218 1.00 33.04 81 PHE A N 1
ATOM 1165 C CA . PHE A 1 81 ? 87.833 34.049 -45.648 1.00 41.22 81 PHE A CA 1
ATOM 1166 C C . PHE A 1 81 ? 88.042 33.797 -44.166 1.00 38.34 81 PHE A C 1
ATOM 1167 O O . PHE A 1 81 ? 87.143 34.026 -43.349 1.00 34.26 81 PHE A O 1
ATOM 1184 N N . PHE A 1 82 ? 89.232 33.328 -43.801 1.00 30.87 82 PHE A N 1
ATOM 1185 C CA . PHE A 1 82 ? 89.517 33.055 -42.402 1.00 38.03 82 PHE A CA 1
ATOM 1186 C C . PHE A 1 82 ? 89.748 34.339 -41.615 1.00 41.83 82 PHE A C 1
ATOM 1187 O O . PHE A 1 82 ? 89.375 34.412 -40.439 1.00 36.42 82 PHE A O 1
ATOM 1204 N N . ARG A 1 83 ? 90.349 35.363 -42.232 1.00 45.13 83 ARG A N 1
ATOM 1205 C CA . ARG A 1 83 ? 90.466 36.650 -41.554 1.00 44.14 83 ARG A CA 1
ATOM 1206 C C . ARG A 1 83 ? 89.091 37.186 -41.171 1.00 39.37 83 ARG A C 1
ATOM 1207 O O . ARG A 1 83 ? 88.934 37.823 -40.122 1.00 39.57 83 ARG A O 1
ATOM 1228 N N . ASP A 1 84 ? 88.078 36.945 -42.010 1.00 39.83 84 ASP A N 1
ATOM 1229 C CA . ASP A 1 84 ? 86.719 37.328 -41.638 1.00 39.80 84 ASP A CA 1
ATOM 1230 C C . ASP A 1 84 ? 86.213 36.495 -40.469 1.00 38.92 84 ASP A C 1
ATOM 1231 O O . ASP A 1 84 ? 85.556 37.024 -39.565 1.00 37.03 84 ASP A O 1
ATOM 1240 N N . ILE A 1 85 ? 86.492 35.191 -40.470 1.00 34.98 85 ILE A N 1
ATOM 1241 C CA . ILE A 1 85 ? 86.131 34.375 -39.316 1.00 46.77 85 ILE A CA 1
ATOM 1242 C C . ILE A 1 85 ? 86.797 34.925 -38.061 1.00 41.93 85 ILE A C 1
ATOM 1243 O O . ILE A 1 85 ? 86.191 34.963 -36.984 1.00 39.24 85 ILE A O 1
ATOM 1259 N N . VAL A 1 86 ? 88.051 35.365 -38.180 1.00 38.49 86 VAL A N 1
ATOM 1260 C CA . VAL A 1 86 ? 88.783 35.830 -37.007 1.00 38.04 86 VAL A CA 1
ATOM 1261 C C . VAL A 1 86 ? 88.266 37.193 -36.562 1.00 38.61 86 VAL A C 1
ATOM 1262 O O . VAL A 1 86 ? 88.029 37.422 -35.369 1.00 40.40 86 VAL A O 1
ATOM 1275 N N . THR A 1 87 ? 88.081 38.120 -37.505 1.00 36.47 87 THR A N 1
ATOM 1276 C CA . THR A 1 87 ? 87.823 39.517 -37.169 1.00 40.43 87 THR A CA 1
ATOM 1277 C C . THR A 1 87 ? 86.372 39.949 -37.338 1.00 42.88 87 THR A C 1
ATOM 1278 O O . THR A 1 87 ? 86.054 41.102 -37.033 1.00 45.34 87 THR A O 1
ATOM 1289 N N . GLY A 1 88 ? 85.486 39.077 -37.809 1.00 40.47 88 GLY A N 1
ATOM 1290 C CA . GLY A 1 88 ? 84.117 39.470 -38.048 1.00 45.37 88 GLY A CA 1
ATOM 1291 C C . GLY A 1 88 ? 83.466 40.075 -36.817 1.00 39.74 88 GLY A C 1
ATOM 1292 O O . GLY A 1 88 ? 83.944 39.911 -35.691 1.00 41.65 88 GLY A O 1
ATOM 1296 N N . PRO A 1 89 ? 82.347 40.783 -37.008 1.00 44.67 89 PRO A N 1
ATOM 1297 C CA . PRO A 1 89 ? 81.639 41.412 -35.877 1.00 42.33 89 PRO A CA 1
ATOM 1298 C C . PRO A 1 89 ? 80.706 40.439 -35.163 1.00 49.91 89 PRO A C 1
ATOM 1299 O O . PRO A 1 89 ? 79.491 40.637 -35.075 1.00 41.21 89 PRO A O 1
ATOM 1310 N N . PHE A 1 90 ? 81.289 39.364 -34.641 1.00 49.05 90 PHE A N 1
ATOM 1311 C CA . PHE A 1 90 ? 80.538 38.357 -33.912 1.00 40.19 90 PHE A CA 1
ATOM 1312 C C . PHE A 1 90 ? 81.492 37.691 -32.934 1.00 37.46 90 PHE A C 1
ATOM 1313 O O . PHE A 1 90 ? 82.714 37.805 -33.059 1.00 31.97 90 PHE A O 1
ATOM 1330 N N . GLU A 1 91 ? 80.925 37.001 -31.951 1.00 36.33 91 GLU A N 1
ATOM 1331 C CA . GLU A 1 91 ? 81.749 36.315 -30.968 1.00 39.51 91 GLU A CA 1
ATOM 1332 C C . GLU A 1 91 ? 82.243 34.973 -31.487 1.00 27.86 91 GLU A C 1
ATOM 1333 O O . GLU A 1 91 ? 81.556 34.264 -32.226 1.00 35.99 91 GLU A O 1
ATOM 1345 N N . LYS A 1 92 ? 83.466 34.645 -31.090 1.00 27.38 92 LYS A N 1
ATOM 1346 C CA . LYS A 1 92 ? 84.094 33.366 -31.365 1.00 23.15 92 LYS A CA 1
ATOM 1347 C C . LYS A 1 92 ? 84.468 32.707 -30.047 1.00 20.40 92 LYS A C 1
ATOM 1348 O O . LYS A 1 92 ? 84.785 33.382 -29.063 1.00 20.72 92 LYS A O 1
ATOM 1367 N N . PHE A 1 93 ? 84.401 31.380 -30.034 1.00 23.59 93 PHE A N 1
ATOM 1368 C CA . PHE A 1 93 ? 84.755 30.593 -28.864 1.00 20.28 93 PHE A CA 1
ATOM 1369 C C . PHE A 1 93 ? 85.598 29.416 -29.311 1.00 23.97 93 PHE A C 1
ATOM 1370 O O . PHE A 1 93 ? 85.207 28.681 -30.223 1.00 25.24 93 PHE A O 1
ATOM 1387 N N . MET A 1 94 ? 86.747 29.243 -28.670 1.00 22.15 94 MET A N 1
ATOM 1388 C CA . MET A 1 94 ? 87.690 28.197 -29.024 1.00 22.30 94 MET A CA 1
ATOM 1389 C C . MET A 1 94 ? 87.846 27.275 -27.829 1.00 20.79 94 MET A C 1
ATOM 1390 O O . MET A 1 94 ? 88.100 27.745 -26.716 1.00 21.14 94 MET A O 1
ATOM 1404 N N . ARG A 1 95 ? 87.721 25.974 -28.054 1.00 18.14 95 ARG A N 1
ATOM 1405 C CA . ARG A 1 95 ? 88.089 24.984 -27.054 1.00 16.86 95 ARG A CA 1
ATOM 1406 C C . ARG A 1 95 ? 89.366 24.301 -27.509 1.00 15.75 95 ARG A C 1
ATOM 1407 O O . ARG A 1 95 ? 89.414 23.740 -28.609 1.00 25.89 95 ARG A O 1
ATOM 1428 N N . VAL A 1 96 ? 90.391 24.350 -26.669 1.00 13.42 96 VAL A N 1
ATOM 1429 C CA . VAL A 1 96 ? 91.638 23.631 -26.892 1.00 16.75 96 VAL A CA 1
ATOM 1430 C C . VAL A 1 96 ? 91.729 22.560 -25.818 1.00 17.12 96 VAL A C 1
ATOM 1431 O O . VAL A 1 96 ? 91.940 22.869 -24.639 1.00 23.22 96 VAL A O 1
ATOM 1444 N N . THR A 1 97 ? 91.566 21.304 -26.220 1.00 26.56 97 THR A N 1
ATOM 1445 C CA . THR A 1 97 ? 91.673 20.167 -25.316 1.00 12.62 97 THR A CA 1
ATOM 1446 C C . THR A 1 97 ? 92.982 19.445 -25.576 1.00 25.09 97 THR A C 1
ATOM 1447 O O . THR A 1 97 ? 93.292 19.098 -26.721 1.00 25.04 97 THR A O 1
ATOM 1458 N N . MET A 1 98 ? 93.746 19.234 -24.510 1.00 18.99 98 MET A N 1
ATOM 1459 C CA . MET A 1 98 ? 95.079 18.666 -24.631 1.00 26.11 98 MET A CA 1
ATOM 1460 C C . MET A 1 98 ? 95.004 17.172 -24.905 1.00 23.88 98 MET A C 1
ATOM 1461 O O . MET A 1 98 ? 94.313 16.430 -24.200 1.00 29.77 98 MET A O 1
ATOM 1475 N N . ILE A 1 99 ? 95.713 16.736 -25.942 1.00 31.05 99 ILE A N 1
ATOM 1476 C CA . ILE A 1 99 ? 95.918 15.312 -26.182 1.00 31.32 99 ILE A CA 1
ATOM 1477 C C . ILE A 1 99 ? 97.102 14.807 -25.374 1.00 31.08 99 ILE A C 1
ATOM 1478 O O . ILE A 1 99 ? 97.036 13.733 -24.771 1.00 36.11 99 ILE A O 1
ATOM 1494 N N . LEU A 1 100 ? 98.177 15.582 -25.352 1.00 26.82 100 LEU A N 1
ATOM 1495 C CA . LEU A 1 100 ? 99.325 15.365 -24.492 1.00 33.44 100 LEU A CA 1
ATOM 1496 C C . LEU A 1 100 ? 99.348 16.406 -23.391 1.00 28.19 100 LEU A C 1
ATOM 1497 O O . LEU A 1 100 ? 98.792 17.500 -23.535 1.00 29.67 100 LEU A O 1
ATOM 1513 N N . PRO A 1 101 ? 99.975 16.093 -22.264 1.00 25.57 101 PRO A N 1
ATOM 1514 C CA . PRO A 1 101 ? 99.994 17.045 -21.153 1.00 23.10 101 PRO A CA 1
ATOM 1515 C C . PRO A 1 101 ? 100.859 18.253 -21.473 1.00 31.33 101 PRO A C 1
ATOM 1516 O O . PRO A 1 101 ? 101.933 18.132 -22.069 1.00 32.31 101 PRO A O 1
ATOM 1527 N N . LEU A 1 102 ? 100.386 19.424 -21.056 1.00 28.16 102 LEU A N 1
ATOM 1528 C CA . LEU A 1 102 ? 101.120 20.670 -21.220 1.00 26.87 102 LEU A CA 1
ATOM 1529 C C . LEU A 1 102 ? 101.022 21.496 -19.950 1.00 36.51 102 LEU A C 1
ATOM 1530 O O . LEU A 1 102 ? 99.977 21.518 -19.293 1.00 26.06 102 LEU A O 1
ATOM 1546 N N . THR A 1 103 ? 102.114 22.175 -19.610 1.00 27.31 103 THR A N 1
ATOM 1547 C CA . THR A 1 103 ? 102.065 23.199 -18.582 1.00 25.11 103 THR A CA 1
ATOM 1548 C C . THR A 1 103 ? 101.581 24.515 -19.187 1.00 26.08 103 THR A C 1
ATOM 1549 O O . THR A 1 103 ? 101.683 24.753 -20.394 1.00 26.14 103 THR A O 1
ATOM 1560 N N . GLY A 1 104 ? 101.040 25.377 -18.328 1.00 23.48 104 GLY A N 1
ATOM 1561 C CA . GLY A 1 104 ? 100.597 26.678 -18.798 1.00 26.62 104 GLY A CA 1
ATOM 1562 C C . GLY A 1 104 ? 101.727 27.527 -19.351 1.00 24.47 104 GLY A C 1
ATOM 1563 O O . GLY A 1 104 ? 101.541 28.263 -20.324 1.00 32.91 104 GLY A O 1
ATOM 1567 N N . HIS A 1 105 ? 102.914 27.443 -18.744 1.00 31.57 105 HIS A N 1
ATOM 1568 C CA . HIS A 1 105 ? 104.054 28.165 -19.302 1.00 39.97 105 HIS A CA 1
ATOM 1569 C C . HIS A 1 105 ? 104.387 27.654 -20.701 1.00 41.77 105 HIS A C 1
ATOM 1570 O O . HIS A 1 105 ? 104.555 28.448 -21.633 1.00 46.02 105 HIS A O 1
ATOM 1584 N N . GLN A 1 106 ? 104.461 26.331 -20.883 1.00 36.34 106 GLN A N 1
ATOM 1585 C CA . GLN A 1 106 ? 104.715 25.802 -22.221 1.00 40.37 106 GLN A CA 1
ATOM 1586 C C . GLN A 1 106 ? 103.675 26.310 -23.212 1.00 41.15 106 GLN A C 1
ATOM 1587 O O . GLN A 1 106 ? 104.011 26.664 -24.348 1.00 38.41 106 GLN A O 1
ATOM 1601 N N . TYR A 1 107 ? 102.402 26.350 -22.803 1.00 30.07 107 TYR A N 1
ATOM 1602 C CA . TYR A 1 107 ? 101.353 26.772 -23.724 1.00 37.15 107 TYR A CA 1
ATOM 1603 C C . TYR A 1 107 ? 101.422 28.270 -24.000 1.00 33.92 107 TYR A C 1
ATOM 1604 O O . TYR A 1 107 ? 101.352 28.702 -25.156 1.00 34.25 107 TYR A O 1
ATOM 1622 N N . SER A 1 108 ? 101.567 29.081 -22.950 1.00 32.28 108 SER A N 1
ATOM 1623 C CA . SER A 1 108 ? 101.487 30.529 -23.128 1.00 36.37 108 SER A CA 1
ATOM 1624 C C . SER A 1 108 ? 102.700 31.069 -23.871 1.00 36.60 108 SER A C 1
ATOM 1625 O O . SER A 1 108 ? 102.574 31.989 -24.690 1.00 42.21 108 SER A O 1
ATOM 1633 N N . GLU A 1 109 ? 103.879 30.508 -23.606 1.00 37.69 109 GLU A N 1
ATOM 1634 C CA . GLU A 1 109 ? 105.085 30.953 -24.292 1.00 49.46 109 GLU A CA 1
ATOM 1635 C C . GLU A 1 109 ? 104.944 30.745 -25.789 1.00 54.03 109 GLU A C 1
ATOM 1636 O O . GLU A 1 109 ? 105.249 31.636 -26.587 1.00 57.93 109 GLU A O 1
ATOM 1648 N N . LYS A 1 110 ? 104.480 29.562 -26.186 1.00 54.95 110 LYS A N 1
ATOM 1649 C CA . LYS A 1 110 ? 104.299 29.276 -27.602 1.00 51.86 110 LYS A CA 1
ATOM 1650 C C . LYS A 1 110 ? 103.216 30.181 -28.182 1.00 50.75 110 LYS A C 1
ATOM 1651 O O . LYS A 1 110 ? 103.356 30.687 -29.300 1.00 54.89 110 LYS A O 1
ATOM 1659 N N . VAL A 1 111 ? 102.129 30.407 -27.432 1.00 51.90 111 VAL A N 1
ATOM 1660 C CA . VAL A 1 111 ? 101.141 31.394 -27.867 1.00 55.97 111 VAL A CA 1
ATOM 1661 C C . VAL A 1 111 ? 101.786 32.774 -27.936 1.00 57.25 111 VAL A C 1
ATOM 1662 O O . VAL A 1 111 ? 101.447 33.588 -28.806 1.00 56.50 111 VAL A O 1
ATOM 1675 N N . SER A 1 112 ? 102.705 33.070 -27.005 1.00 48.68 112 SER A N 1
ATOM 1676 C CA . SER A 1 112 ? 103.233 34.426 -26.869 1.00 56.73 112 SER A CA 1
ATOM 1677 C C . SER A 1 112 ? 104.062 34.843 -28.077 1.00 55.73 112 SER A C 1
ATOM 1678 O O . SER A 1 112 ? 103.765 35.858 -28.714 1.00 53.54 112 SER A O 1
ATOM 1686 N N . GLU A 1 113 ? 105.102 34.076 -28.422 1.00 61.02 113 GLU A N 1
ATOM 1687 C CA . GLU A 1 113 ? 105.970 34.488 -29.529 1.00 62.90 113 GLU A CA 1
ATOM 1688 C C . GLU A 1 113 ? 105.208 34.574 -30.848 1.00 64.16 113 GLU A C 1
ATOM 1689 O O . GLU A 1 113 ? 105.409 35.509 -31.628 1.00 68.22 113 GLU A O 1
ATOM 1701 N N . ASN A 1 114 ? 104.339 33.607 -31.120 1.00 64.67 114 ASN A N 1
ATOM 1702 C CA . ASN A 1 114 ? 103.532 33.654 -32.332 1.00 63.35 114 ASN A CA 1
ATOM 1703 C C . ASN A 1 114 ? 102.795 34.985 -32.423 1.00 68.67 114 ASN A C 1
ATOM 1704 O O . ASN A 1 114 ? 102.777 35.636 -33.475 1.00 71.72 114 ASN A O 1
ATOM 1715 N N . CYS A 1 115 ? 102.147 35.388 -31.327 1.00 67.13 115 CYS A N 1
ATOM 1716 C CA . CYS A 1 115 ? 101.356 36.614 -31.344 1.00 66.37 115 CYS A CA 1
ATOM 1717 C C . CYS A 1 115 ? 102.244 37.846 -31.450 1.00 67.64 115 CYS A C 1
ATOM 1718 O O . CYS A 1 115 ? 101.912 38.792 -32.174 1.00 69.06 115 CYS A O 1
ATOM 1726 N N . VAL A 1 116 ? 103.380 37.853 -30.745 1.00 60.21 116 VAL A N 1
ATOM 1727 C CA . VAL A 1 116 ? 104.242 39.031 -30.744 1.00 62.36 116 VAL A CA 1
ATOM 1728 C C . VAL A 1 116 ? 104.962 39.215 -32.076 1.00 67.09 116 VAL A C 1
ATOM 1729 O O . VAL A 1 116 ? 105.047 40.334 -32.596 1.00 65.62 116 VAL A O 1
ATOM 1742 N N . ALA A 1 117 ? 105.479 38.132 -32.660 1.00 67.36 117 ALA A N 1
ATOM 1743 C CA . ALA A 1 117 ? 106.221 38.262 -33.910 1.00 70.53 117 ALA A CA 1
ATOM 1744 C C . ALA A 1 117 ? 105.324 38.744 -35.043 1.00 69.19 117 ALA A C 1
ATOM 1745 O O . ALA A 1 117 ? 105.648 39.711 -35.742 1.00 73.60 117 ALA A O 1
ATOM 1752 N N . ILE A 1 118 ? 104.191 38.073 -35.240 1.00 70.34 118 ILE A N 1
ATOM 1753 C CA . ILE A 1 118 ? 103.257 38.454 -36.295 1.00 69.91 118 ILE A CA 1
ATOM 1754 C C . ILE A 1 118 ? 102.706 39.860 -36.074 1.00 73.47 118 ILE A C 1
ATOM 1755 O O . ILE A 1 118 ? 102.263 40.513 -37.026 1.00 73.54 118 ILE A O 1
ATOM 1771 N N . TRP A 1 119 ? 102.664 40.337 -34.829 1.00 71.89 119 TRP A N 1
ATOM 1772 C CA . TRP A 1 119 ? 102.260 41.726 -34.622 1.00 70.92 119 TRP A CA 1
ATOM 1773 C C . TRP A 1 119 ? 103.342 42.675 -35.108 1.00 72.71 119 TRP A C 1
ATOM 1774 O O . TRP A 1 119 ? 103.042 43.806 -35.509 1.00 71.10 119 TRP A O 1
ATOM 1795 N N . LYS A 1 120 ? 104.597 42.234 -35.081 1.00 72.99 120 LYS A N 1
ATOM 1796 C CA . LYS A 1 120 ? 105.685 43.027 -35.625 1.00 74.00 120 LYS A CA 1
ATOM 1797 C C . LYS A 1 120 ? 105.660 42.987 -37.146 1.00 73.40 120 LYS A C 1
ATOM 1798 O O . LYS A 1 120 ? 106.256 43.851 -37.795 1.00 68.29 120 LYS A O 1
ATOM 1817 N N . SER A 1 121 ? 104.969 41.992 -37.712 1.00 74.64 121 SER A N 1
ATOM 1818 C CA . SER A 1 121 ? 104.768 41.919 -39.155 1.00 74.81 121 SER A CA 1
ATOM 1819 C C . SER A 1 121 ? 103.983 43.122 -39.668 1.00 75.99 121 SER A C 1
ATOM 1820 O O . SER A 1 121 ? 104.305 43.675 -40.726 1.00 79.47 121 SER A O 1
ATOM 1828 N N . LEU A 1 122 ? 102.937 43.532 -38.945 1.00 76.85 122 LEU A N 1
ATOM 1829 C CA . LEU A 1 122 ? 102.078 44.627 -39.377 1.00 80.05 122 LEU A CA 1
ATOM 1830 C C . LEU A 1 122 ? 102.407 45.952 -38.694 1.00 79.02 122 LEU A C 1
ATOM 1831 O O . LEU A 1 122 ? 101.669 46.926 -38.875 1.00 73.50 122 LEU A O 1
ATOM 1847 N N . GLY A 1 123 ? 103.494 46.018 -37.935 1.00 72.89 123 GLY A N 1
ATOM 1848 C CA . GLY A 1 123 ? 103.846 47.259 -37.252 1.00 70.44 123 GLY A CA 1
ATOM 1849 C C . GLY A 1 123 ? 102.733 47.812 -36.389 1.00 68.81 123 GLY A C 1
ATOM 1850 O O . GLY A 1 123 ? 102.538 49.034 -36.332 1.00 63.53 123 GLY A O 1
ATOM 1854 N N . ILE A 1 124 ? 101.982 46.934 -35.724 1.00 67.91 124 ILE A N 1
ATOM 1855 C CA . ILE A 1 124 ? 100.958 47.331 -34.762 1.00 65.47 124 ILE A CA 1
ATOM 1856 C C . ILE A 1 124 ? 101.384 47.065 -33.324 1.00 64.70 124 ILE A C 1
ATOM 1857 O O . ILE A 1 124 ? 100.606 47.331 -32.398 1.00 66.05 124 ILE A O 1
ATOM 1873 N N . TYR A 1 125 ? 102.606 46.585 -33.100 1.00 58.92 125 TYR A N 1
ATOM 1874 C CA . TYR A 1 125 ? 103.047 46.175 -31.765 1.00 61.00 125 TYR A CA 1
ATOM 1875 C C . TYR A 1 125 ? 103.337 47.390 -30.889 1.00 67.88 125 TYR A C 1
ATOM 1876 O O . TYR A 1 125 ? 104.427 47.962 -30.919 1.00 61.84 125 TYR A O 1
ATOM 1894 N N . THR A 1 126 ? 102.343 47.795 -30.098 1.00 59.07 126 THR A N 1
ATOM 1895 C CA . THR A 1 126 ? 102.519 48.871 -29.135 1.00 66.11 126 THR A CA 1
ATOM 1896 C C . THR A 1 126 ? 102.980 48.288 -27.800 1.00 70.98 126 THR A C 1
ATOM 1897 O O . THR A 1 126 ? 103.088 47.072 -27.622 1.00 69.36 126 THR A O 1
ATOM 1908 N N . ASP A 1 127 ? 103.268 49.174 -26.845 1.00 78.40 127 ASP A N 1
ATOM 1909 C CA . ASP A 1 127 ? 103.554 48.736 -25.485 1.00 70.47 127 ASP A CA 1
ATOM 1910 C C . ASP A 1 127 ? 102.305 48.199 -24.792 1.00 65.97 127 ASP A C 1
ATOM 1911 O O . ASP A 1 127 ? 102.423 47.468 -23.803 1.00 62.24 127 ASP A O 1
ATOM 1920 N N . GLU A 1 128 ? 101.116 48.542 -25.298 1.00 64.90 128 GLU A N 1
ATOM 1921 C CA . GLU A 1 128 ? 99.866 47.988 -24.778 1.00 66.71 128 GLU A CA 1
ATOM 1922 C C . GLU A 1 128 ? 99.752 46.488 -25.016 1.00 66.55 128 GLU A C 1
ATOM 1923 O O . GLU A 1 128 ? 99.432 45.728 -24.095 1.00 67.12 128 GLU A O 1
ATOM 1935 N N . GLU A 1 129 ? 100.017 46.035 -26.244 1.00 57.05 129 GLU A N 1
ATOM 1936 C CA . GLU A 1 129 ? 99.968 44.603 -26.513 1.00 55.60 129 GLU A CA 1
ATOM 1937 C C . GLU A 1 129 ? 100.954 43.843 -25.639 1.00 57.62 129 GLU A C 1
ATOM 1938 O O . GLU A 1 129 ? 100.676 42.708 -25.233 1.00 47.31 129 GLU A O 1
ATOM 1950 N N . ALA A 1 130 ? 102.105 44.445 -25.339 1.00 59.79 130 ALA A N 1
ATOM 1951 C CA . ALA A 1 130 ? 103.056 43.802 -24.441 1.00 63.35 130 ALA A CA 1
ATOM 1952 C C . ALA A 1 130 ? 102.447 43.608 -23.058 1.00 55.40 130 ALA A C 1
ATOM 1953 O O . ALA A 1 130 ? 102.670 42.578 -22.411 1.00 47.76 130 ALA A O 1
ATOM 1960 N N . LYS A 1 131 ? 101.677 44.593 -22.587 1.00 53.82 131 LYS A N 1
ATOM 1961 C CA . LYS A 1 131 ? 100.969 44.449 -21.319 1.00 58.35 131 LYS A CA 1
ATOM 1962 C C . LYS A 1 131 ? 99.886 43.382 -21.423 1.00 48.36 131 LYS A C 1
ATOM 1963 O O . LYS A 1 131 ? 99.687 42.597 -20.488 1.00 42.29 131 LYS A O 1
ATOM 1982 N N . ALA A 1 132 ? 99.176 43.338 -22.553 1.00 44.64 132 ALA A N 1
ATOM 1983 C CA . ALA A 1 132 ? 98.199 42.276 -22.773 1.00 45.50 132 ALA A CA 1
ATOM 1984 C C . ALA A 1 132 ? 98.876 40.915 -22.713 1.00 44.02 132 ALA A C 1
ATOM 1985 O O . ALA A 1 132 ? 98.377 39.982 -22.073 1.00 30.53 132 ALA A O 1
ATOM 1992 N N . ILE A 1 133 ? 100.033 40.801 -23.352 1.00 41.46 133 ILE A N 1
ATOM 1993 C CA . ILE A 1 133 ? 100.785 39.560 -23.345 1.00 35.63 133 ILE A CA 1
ATOM 1994 C C . ILE A 1 133 ? 101.207 39.210 -21.924 1.00 35.89 133 ILE A C 1
ATOM 1995 O O . ILE A 1 133 ? 101.134 38.062 -21.520 1.00 25.18 133 ILE A O 1
ATOM 2011 N N . ASP A 1 134 ? 101.636 40.213 -21.169 1.00 38.06 134 ASP A N 1
ATOM 2012 C CA . ASP A 1 134 ? 102.084 39.990 -19.803 1.00 48.84 134 ASP A CA 1
ATOM 2013 C C . ASP A 1 134 ? 100.947 39.435 -18.967 1.00 28.06 134 ASP A C 1
ATOM 2014 O O . ASP A 1 134 ? 101.143 38.512 -18.199 1.00 30.22 134 ASP A O 1
ATOM 2023 N N . LYS A 1 135 ? 99.757 39.992 -19.132 1.00 31.03 135 LYS A N 1
ATOM 2024 C CA . LYS A 1 135 ? 98.604 39.491 -18.395 1.00 43.72 135 LYS A CA 1
ATOM 2025 C C . LYS A 1 135 ? 98.255 38.077 -18.849 1.00 28.41 135 LYS A C 1
ATOM 2026 O O . LYS A 1 135 ? 98.043 37.181 -18.024 1.00 28.46 135 LYS A O 1
ATOM 2045 N N . PHE A 1 136 ? 98.204 37.860 -20.166 1.00 28.05 136 PHE A N 1
ATOM 2046 C CA . PHE A 1 136 ? 97.988 36.524 -20.714 1.00 29.97 136 PHE A CA 1
ATOM 2047 C C . PHE A 1 136 ? 98.915 35.501 -20.067 1.00 31.44 136 PHE A C 1
ATOM 2048 O O . PHE A 1 136 ? 98.474 34.437 -19.617 1.00 29.91 136 PHE A O 1
ATOM 2065 N N . VAL A 1 137 ? 100.215 35.802 -20.030 1.00 26.32 137 VAL A N 1
ATOM 2066 C CA . VAL A 1 137 ? 101.179 34.899 -19.406 1.00 31.58 137 VAL A CA 1
ATOM 2067 C C . VAL A 1 137 ? 100.879 34.739 -17.920 1.00 22.76 137 VAL A C 1
ATOM 2068 O O . VAL A 1 137 ? 101.029 33.649 -17.356 1.00 26.91 137 VAL A O 1
ATOM 2081 N N . SER A 1 138 ? 100.450 35.819 -17.265 1.00 24.86 138 SER A N 1
ATOM 2082 C CA . SER A 1 138 ? 100.137 35.743 -15.841 1.00 27.06 138 SER A CA 1
ATOM 2083 C C . SER A 1 138 ? 98.985 34.781 -15.586 1.00 23.44 138 SER A C 1
ATOM 2084 O O . SER A 1 138 ? 98.969 34.072 -14.574 1.00 30.74 138 SER A O 1
ATOM 2092 N N . VAL A 1 139 ? 98.002 34.760 -16.488 1.00 28.63 139 VAL A N 1
ATOM 2093 C CA . VAL A 1 139 ? 96.850 33.874 -16.342 1.00 21.82 139 VAL A CA 1
ATOM 2094 C C . VAL A 1 139 ? 97.280 32.410 -16.347 1.00 28.69 139 VAL A C 1
ATOM 2095 O O . VAL A 1 139 ? 96.773 31.595 -15.567 1.00 35.95 139 VAL A O 1
ATOM 2108 N N . PHE A 1 140 ? 98.228 32.058 -17.212 1.00 25.33 140 PHE A N 1
ATOM 2109 C CA . PHE A 1 140 ? 98.619 30.670 -17.431 1.00 25.32 140 PHE A CA 1
ATOM 2110 C C . PHE A 1 140 ? 99.732 30.184 -16.512 1.00 27.61 140 PHE A C 1
ATOM 2111 O O . PHE A 1 140 ? 100.034 28.986 -16.516 1.00 26.03 140 PHE A O 1
ATOM 2128 N N . LYS A 1 141 ? 100.327 31.072 -15.716 1.00 31.10 141 LYS A N 1
ATOM 2129 C CA . LYS A 1 141 ? 101.608 30.782 -15.077 1.00 32.67 141 LYS A CA 1
ATOM 2130 C C . LYS A 1 141 ? 101.596 29.461 -14.311 1.00 31.60 141 LYS A C 1
ATOM 2131 O O . LYS A 1 141 ? 102.467 28.608 -14.516 1.00 37.23 141 LYS A O 1
ATOM 2150 N N . ASP A 1 142 ? 100.623 29.270 -13.426 1.00 36.56 142 ASP A N 1
ATOM 2151 C CA . ASP A 1 142 ? 100.598 28.111 -12.542 1.00 34.35 142 ASP A CA 1
ATOM 2152 C C . ASP A 1 142 ? 99.664 27.004 -13.017 1.00 33.14 142 ASP A C 1
ATOM 2153 O O . ASP A 1 142 ? 99.443 26.039 -12.280 1.00 39.13 142 ASP A O 1
ATOM 2162 N N . GLU A 1 143 ? 99.114 27.116 -14.220 1.00 29.64 143 GLU A N 1
ATOM 2163 C CA . GLU A 1 143 ? 98.169 26.122 -14.700 1.00 31.22 143 GLU A CA 1
ATOM 2164 C C . GLU A 1 143 ? 98.909 24.924 -15.277 1.00 33.45 143 GLU A C 1
ATOM 2165 O O . GLU A 1 143 ? 99.994 25.048 -15.851 1.00 23.20 143 GLU A O 1
ATOM 2177 N N . THR A 1 144 ? 98.303 23.753 -15.115 1.00 28.71 144 THR A N 1
ATOM 2178 C CA . THR A 1 144 ? 98.754 22.530 -15.757 1.00 21.01 144 THR A CA 1
ATOM 2179 C C . THR A 1 144 ? 97.561 21.886 -16.438 1.00 27.36 144 THR A C 1
ATOM 2180 O O . THR A 1 144 ? 96.423 22.008 -15.977 1.00 27.19 144 THR A O 1
ATOM 2191 N N . PHE A 1 145 ? 97.827 21.210 -17.551 1.00 16.52 145 PHE A N 1
ATOM 2192 C CA . PHE A 1 145 ? 96.770 20.743 -18.441 1.00 17.77 145 PHE A CA 1
ATOM 2193 C C . PHE A 1 145 ? 97.013 19.282 -18.788 1.00 21.96 145 PHE A C 1
ATOM 2194 O O . PHE A 1 145 ? 97.627 18.969 -19.817 1.00 22.76 145 PHE A O 1
ATOM 2211 N N . PRO A 1 146 ? 96.540 18.357 -17.956 1.00 26.25 146 PRO A N 1
ATOM 2212 C CA . PRO A 1 146 ? 96.657 16.934 -18.286 1.00 18.23 146 PRO A CA 1
ATOM 2213 C C . PRO A 1 146 ? 95.845 16.605 -19.523 1.00 24.78 146 PRO A C 1
ATOM 2214 O O . PRO A 1 146 ? 95.000 17.407 -19.949 1.00 21.57 146 PRO A O 1
ATOM 2225 N N . PRO A 1 147 ? 96.072 15.443 -20.134 1.00 25.99 147 PRO A N 1
ATOM 2226 C CA . PRO A 1 147 ? 95.200 15.004 -21.226 1.00 29.65 147 PRO A CA 1
ATOM 2227 C C . PRO A 1 147 ? 93.736 15.152 -20.842 1.00 27.55 147 PRO A C 1
ATOM 2228 O O . PRO A 1 147 ? 93.333 14.830 -19.722 1.00 26.62 147 PRO A O 1
ATOM 2239 N N . GLY A 1 148 ? 92.938 15.653 -21.781 1.00 19.75 148 GLY A N 1
ATOM 2240 C CA . GLY A 1 148 ? 91.523 15.843 -21.567 1.00 23.20 148 GLY A CA 1
ATOM 2241 C C . GLY A 1 148 ? 91.131 17.193 -21.004 1.00 24.65 148 GLY A C 1
ATOM 2242 O O . GLY A 1 148 ? 89.971 17.594 -21.156 1.00 22.86 148 GLY A O 1
ATOM 2246 N N . SER A 1 149 ? 92.053 17.908 -20.363 1.00 18.25 149 SER A N 1
ATOM 2247 C CA . SER A 1 149 ? 91.738 19.239 -19.869 1.00 25.06 149 SER A CA 1
ATOM 2248 C C . SER A 1 149 ? 91.591 20.204 -21.043 1.00 26.98 149 SER A C 1
ATOM 2249 O O . SER A 1 149 ? 91.990 19.911 -22.173 1.00 72.82 149 SER A O 1
ATOM 2257 N N . SER A 1 150 ? 91.016 21.376 -20.769 1.00 19.65 150 SER A N 1
ATOM 2258 C CA . SER A 1 150 ? 90.677 22.298 -21.844 1.00 13.37 150 SER A CA 1
ATOM 2259 C C . SER A 1 150 ? 91.023 23.734 -21.484 1.00 22.51 150 SER A C 1
ATOM 2260 O O . SER A 1 150 ? 90.881 24.160 -20.334 1.00 18.32 150 SER A O 1
ATOM 2268 N N . ILE A 1 151 ? 91.461 24.471 -22.498 1.00 22.40 151 ILE A N 1
ATOM 2269 C CA . ILE A 1 151 ? 91.652 25.913 -22.437 1.00 18.95 151 ILE A CA 1
ATOM 2270 C C . ILE A 1 151 ? 90.569 26.537 -23.300 1.00 16.97 151 ILE A C 1
ATOM 2271 O O . ILE A 1 151 ? 90.397 26.153 -24.463 1.00 16.95 151 ILE A O 1
ATOM 2287 N N . LEU A 1 152 ? 89.807 27.459 -22.722 1.00 14.77 152 LEU A N 1
ATOM 2288 C CA . LEU A 1 152 ? 88.647 28.028 -23.388 1.00 15.33 152 LEU A CA 1
ATOM 2289 C C . LEU A 1 152 ? 88.852 29.516 -23.618 1.00 22.70 152 LEU A C 1
ATOM 2290 O O . LEU A 1 152 ? 89.118 30.266 -22.672 1.00 22.94 152 LEU A O 1
ATOM 2306 N N . PHE A 1 153 ? 88.715 29.938 -24.872 1.00 13.78 153 PHE A N 1
ATOM 2307 C CA . PHE A 1 153 ? 88.869 31.332 -25.261 1.00 16.69 153 PHE A CA 1
ATOM 2308 C C . PHE A 1 153 ? 87.549 31.836 -25.822 1.00 18.70 153 PHE A C 1
ATOM 2309 O O . PHE A 1 153 ? 86.959 31.191 -26.693 1.00 20.71 153 PHE A O 1
ATOM 2326 N N . THR A 1 154 ? 87.082 32.976 -25.317 1.00 17.89 154 THR A N 1
ATOM 2327 C CA . THR A 1 154 ? 85.994 33.715 -25.944 1.00 20.77 154 THR A CA 1
ATOM 2328 C C . THR A 1 154 ? 86.566 35.000 -26.524 1.00 26.91 154 THR A C 1
ATOM 2329 O O . THR A 1 154 ? 87.166 35.801 -25.799 1.00 25.45 154 THR A O 1
ATOM 2340 N N . VAL A 1 155 ? 86.368 35.194 -27.823 1.00 28.12 155 VAL A N 1
ATOM 2341 C CA . VAL A 1 155 ? 86.818 36.382 -28.540 1.00 33.04 155 VAL A CA 1
ATOM 2342 C C . VAL A 1 155 ? 85.587 37.232 -28.811 1.00 27.22 155 VAL A C 1
ATOM 2343 O O . VAL A 1 155 ? 84.677 36.804 -29.532 1.00 31.04 155 VAL A O 1
ATOM 2356 N N . SER A 1 156 ? 85.548 38.429 -28.222 1.00 37.23 156 SER A N 1
ATOM 2357 C CA . SER A 1 156 ? 84.358 39.258 -28.285 1.00 45.26 156 SER A CA 1
ATOM 2358 C C . SER A 1 156 ? 84.673 40.637 -28.854 1.00 38.29 156 SER A C 1
ATOM 2359 O O . SER A 1 156 ? 85.746 41.186 -28.583 1.00 38.73 156 SER A O 1
ATOM 2367 N N . PRO A 1 157 ? 83.755 41.230 -29.640 1.00 48.05 157 PRO A N 1
ATOM 2368 C CA . PRO A 1 157 ? 83.902 42.625 -30.069 1.00 48.58 157 PRO A CA 1
ATOM 2369 C C . PRO A 1 157 ? 83.344 43.617 -29.047 1.00 52.33 157 PRO A C 1
ATOM 2370 O O . PRO A 1 157 ? 83.898 43.748 -27.953 1.00 54.24 157 PRO A O 1
ATOM 2381 N N . SER A 1 162 ? 87.615 42.018 -26.558 1.00 34.68 162 SER A N 1
ATOM 2382 C CA . SER A 1 162 ? 88.003 41.367 -25.311 1.00 42.16 162 SER A CA 1
ATOM 2383 C C . SER A 1 162 ? 88.286 39.881 -25.510 1.00 30.59 162 SER A C 1
ATOM 2384 O O . SER A 1 162 ? 87.685 39.235 -26.371 1.00 23.57 162 SER A O 1
ATOM 2391 N N . LEU A 1 163 ? 89.208 39.350 -24.708 1.00 29.15 163 LEU A N 1
ATOM 2392 C CA . LEU A 1 163 ? 89.511 37.923 -24.678 1.00 28.51 163 LEU A CA 1
ATOM 2393 C C . LEU A 1 163 ? 89.209 37.385 -23.290 1.00 26.95 163 LEU A C 1
ATOM 2394 O O . LEU A 1 163 ? 89.810 37.827 -22.304 1.00 24.10 163 LEU A O 1
ATOM 2410 N N . THR A 1 164 ? 88.286 36.433 -23.213 1.00 18.86 164 THR A N 1
ATOM 2411 C CA . THR A 1 164 ? 87.968 35.759 -21.964 1.00 28.04 164 THR A CA 1
ATOM 2412 C C . THR A 1 164 ? 88.670 34.409 -21.931 1.00 23.61 164 THR A C 1
ATOM 2413 O O . THR A 1 164 ? 88.646 33.665 -22.919 1.00 20.50 164 THR A O 1
ATOM 2424 N N . ILE A 1 165 ? 89.302 34.106 -20.802 1.00 24.95 165 ILE A N 1
ATOM 2425 C CA . ILE A 1 165 ? 90.063 32.876 -20.617 1.00 18.14 165 ILE A CA 1
ATOM 2426 C C . ILE A 1 165 ? 89.398 32.063 -19.519 1.00 14.76 165 ILE A C 1
ATOM 2427 O O . ILE A 1 165 ? 89.180 32.569 -18.412 1.00 21.33 165 ILE A O 1
ATOM 2443 N N . SER A 1 166 ? 89.098 30.802 -19.816 1.00 23.58 166 SER A N 1
ATOM 2444 C CA . SER A 1 166 ? 88.560 29.880 -18.828 1.00 22.77 166 SER A CA 1
ATOM 2445 C C . SER A 1 166 ? 89.312 28.563 -18.933 1.00 27.70 166 SER A C 1
ATOM 2446 O O . SER A 1 166 ? 89.871 28.227 -19.980 1.00 17.33 166 SER A O 1
ATOM 2454 N N . PHE A 1 167 ? 89.322 27.819 -17.830 1.00 21.39 167 PHE A N 1
ATOM 2455 C CA . PHE A 1 167 ? 90.031 26.552 -17.757 1.00 17.49 167 PHE A CA 1
ATOM 2456 C C . PHE A 1 167 ? 89.110 25.475 -17.211 1.00 28.08 167 PHE A C 1
ATOM 2457 O O . PHE A 1 167 ? 88.266 25.728 -16.345 1.00 23.78 167 PHE A O 1
ATOM 2474 N N . SER A 1 168 ? 89.302 24.262 -17.716 1.00 24.46 168 SER A N 1
ATOM 2475 C CA . SER A 1 168 ? 88.547 23.102 -17.274 1.00 28.17 168 SER A CA 1
ATOM 2476 C C . SER A 1 168 ? 89.480 21.903 -17.237 1.00 30.49 168 SER A C 1
ATOM 2477 O O . SER A 1 168 ? 90.393 21.784 -18.056 1.00 26.29 168 SER A O 1
ATOM 2485 N N . LYS A 1 169 ? 89.250 21.023 -16.267 1.00 30.14 169 LYS A N 1
ATOM 2486 C CA . LYS A 1 169 ? 90.034 19.801 -16.165 1.00 34.59 169 LYS A CA 1
ATOM 2487 C C . LYS A 1 169 ? 89.535 18.720 -17.117 1.00 28.81 169 LYS A C 1
ATOM 2488 O O . LYS A 1 169 ? 90.194 17.684 -17.252 1.00 46.66 169 LYS A O 1
ATOM 2507 N N . ASP A 1 170 ? 88.396 18.938 -17.779 1.00 38.60 170 ASP A N 1
ATOM 2508 C CA . ASP A 1 170 ? 87.932 18.058 -18.847 1.00 35.97 170 ASP A CA 1
ATOM 2509 C C . ASP A 1 170 ? 87.467 18.891 -20.042 1.00 43.36 170 ASP A C 1
ATOM 2510 O O . ASP A 1 170 ? 88.022 19.964 -20.300 1.00 34.37 170 ASP A O 1
ATOM 2519 N N . GLY A 1 171 ? 86.453 18.426 -20.771 1.00 34.67 171 GLY A N 1
ATOM 2520 C CA . GLY A 1 171 ? 85.928 19.150 -21.907 1.00 42.34 171 GLY A CA 1
ATOM 2521 C C . GLY A 1 171 ? 84.713 20.002 -21.630 1.00 41.57 171 GLY A C 1
ATOM 2522 O O . GLY A 1 171 ? 84.220 20.668 -22.546 1.00 44.92 171 GLY A O 1
ATOM 2526 N N . SER A 1 172 ? 84.214 20.008 -20.399 1.00 37.92 172 SER A N 1
ATOM 2527 C CA . SER A 1 172 ? 83.043 20.797 -20.053 1.00 41.66 172 SER A CA 1
ATOM 2528 C C . SER A 1 172 ? 83.413 22.263 -19.858 1.00 40.03 172 SER A C 1
ATOM 2529 O O . SER A 1 172 ? 84.548 22.602 -19.515 1.00 40.49 172 SER A O 1
ATOM 2537 N N . ILE A 1 173 ? 82.432 23.134 -20.079 1.00 39.50 173 ILE A N 1
ATOM 2538 C CA . ILE A 1 173 ? 82.643 24.577 -20.007 1.00 31.21 173 ILE A CA 1
ATOM 2539 C C . ILE A 1 173 ? 82.283 25.024 -18.594 1.00 30.55 173 ILE A C 1
ATOM 2540 O O . ILE A 1 173 ? 81.165 24.744 -18.136 1.00 30.74 173 ILE A O 1
ATOM 2556 N N . PRO A 1 174 ? 83.161 25.716 -17.869 1.00 25.43 174 PRO A N 1
ATOM 2557 C CA . PRO A 1 174 ? 82.783 26.204 -16.540 1.00 27.81 174 PRO A CA 1
ATOM 2558 C C . PRO A 1 174 ? 81.736 27.297 -16.650 1.00 24.27 174 PRO A C 1
ATOM 2559 O O . PRO A 1 174 ? 81.482 27.849 -17.723 1.00 31.74 174 PRO A O 1
ATOM 2570 N N . GLU A 1 175 ? 81.089 27.584 -15.521 1.00 27.39 175 GLU A N 1
ATOM 2571 C CA . GLU A 1 175 ? 80.086 28.643 -15.506 1.00 25.38 175 GLU A CA 1
ATOM 2572 C C . GLU A 1 175 ? 80.704 30.022 -15.317 1.00 29.58 175 GLU A C 1
ATOM 2573 O O . GLU A 1 175 ? 80.030 31.028 -15.563 1.00 24.73 175 GLU A O 1
ATOM 2585 N N . VAL A 1 176 ? 81.955 30.091 -14.864 1.00 18.21 176 VAL A N 1
ATOM 2586 C CA . VAL A 1 176 ? 82.640 31.353 -14.613 1.00 22.53 176 VAL A CA 1
ATOM 2587 C C . VAL A 1 176 ? 84.030 31.286 -15.230 1.00 23.09 176 VAL A C 1
ATOM 2588 O O . VAL A 1 176 ? 84.736 30.283 -15.080 1.00 22.39 176 VAL A O 1
ATOM 2601 N N . GLU A 1 177 ? 84.416 32.352 -15.926 1.00 19.93 177 GLU A N 1
ATOM 2602 C CA . GLU A 1 177 ? 85.731 32.406 -16.540 1.00 19.55 177 GLU A CA 1
ATOM 2603 C C . GLU A 1 177 ? 86.805 32.548 -15.466 1.00 18.85 177 GLU A C 1
ATOM 2604 O O . GLU A 1 177 ? 86.527 32.655 -14.270 1.00 26.52 177 GLU A O 1
ATOM 2616 N N . THR A 1 178 ? 88.059 32.546 -15.908 1.00 18.37 178 THR A N 1
ATOM 2617 C CA . THR A 1 178 ? 89.198 32.813 -15.040 1.00 16.43 178 THR A CA 1
ATOM 2618 C C . THR A 1 178 ? 89.688 34.247 -15.145 1.00 19.50 178 THR A C 1
ATOM 2619 O O . THR A 1 178 ? 90.072 34.844 -14.136 1.00 21.81 178 THR A O 1
ATOM 2630 N N . ALA A 1 179 ? 89.696 34.813 -16.346 1.00 23.39 179 ALA A N 1
ATOM 2631 C CA . ALA A 1 179 ? 90.232 36.151 -16.535 1.00 21.35 179 ALA A CA 1
ATOM 2632 C C . ALA A 1 179 ? 89.692 36.717 -17.837 1.00 27.37 179 ALA A C 1
ATOM 2633 O O . ALA A 1 179 ? 89.249 35.984 -18.724 1.00 18.63 179 ALA A O 1
ATOM 2640 N N . VAL A 1 180 ? 89.702 38.042 -17.919 1.00 25.70 180 VAL A N 1
ATOM 2641 C CA . VAL A 1 180 ? 89.326 38.762 -19.127 1.00 22.78 180 VAL A CA 1
ATOM 2642 C C . VAL A 1 180 ? 90.424 39.769 -19.414 1.00 31.53 180 VAL A C 1
ATOM 2643 O O . VAL A 1 180 ? 90.858 40.497 -18.514 1.00 33.85 180 VAL A O 1
ATOM 2656 N N . ILE A 1 181 ? 90.881 39.798 -20.659 1.00 29.16 181 ILE A N 1
ATOM 2657 C CA . ILE A 1 181 ? 91.922 40.713 -21.095 1.00 34.06 181 ILE A CA 1
ATOM 2658 C C . ILE A 1 181 ? 91.283 41.611 -22.140 1.00 32.53 181 ILE A C 1
ATOM 2659 O O . ILE A 1 181 ? 90.922 41.150 -23.233 1.00 35.59 181 ILE A O 1
ATOM 2675 N N . GLU A 1 182 ? 91.125 42.890 -21.801 1.00 42.30 182 GLU A N 1
ATOM 2676 C CA . GLU A 1 182 ? 90.510 43.858 -22.703 1.00 44.53 182 GLU A CA 1
ATOM 2677 C C . GLU A 1 182 ? 91.578 44.341 -23.676 1.00 51.10 182 GLU A C 1
ATOM 2678 O O . GLU A 1 182 ? 92.223 45.378 -23.499 1.00 52.21 182 GLU A O 1
ATOM 2690 N N . ASN A 1 183 ? 91.767 43.546 -24.724 1.00 42.83 183 ASN A N 1
ATOM 2691 C CA . ASN A 1 183 ? 92.628 43.902 -25.838 1.00 41.30 183 ASN A CA 1
ATOM 2692 C C . ASN A 1 183 ? 92.067 43.219 -27.073 1.00 44.94 183 ASN A C 1
ATOM 2693 O O . ASN A 1 183 ? 91.814 42.011 -27.052 1.00 39.80 183 ASN A O 1
ATOM 2704 N N . LYS A 1 184 ? 91.882 43.987 -28.146 1.00 44.05 184 LYS A N 1
ATOM 2705 C CA . LYS A 1 184 ? 91.239 43.444 -29.336 1.00 47.10 184 LYS A CA 1
ATOM 2706 C C . LYS A 1 184 ? 92.211 42.644 -30.185 1.00 49.19 184 LYS A C 1
ATOM 2707 O O . LYS A 1 184 ? 91.813 41.661 -30.821 1.00 54.13 184 LYS A O 1
ATOM 2726 N N . LEU A 1 185 ? 93.482 43.042 -30.201 1.00 48.07 185 LEU A N 1
ATOM 2727 C CA . LEU A 1 185 ? 94.460 42.336 -31.017 1.00 39.56 185 LEU A CA 1
ATOM 2728 C C . LEU A 1 185 ? 94.863 41.010 -30.389 1.00 38.51 185 LEU A C 1
ATOM 2729 O O . LEU A 1 185 ? 95.046 40.015 -31.101 1.00 32.82 185 LEU A O 1
ATOM 2745 N N . LEU A 1 186 ? 95.000 40.961 -29.063 1.00 34.50 186 LEU A N 1
ATOM 2746 C CA . LEU A 1 186 ? 95.286 39.683 -28.422 1.00 43.07 186 LEU A CA 1
ATOM 2747 C C . LEU A 1 186 ? 94.149 38.698 -28.650 1.00 30.56 186 LEU A C 1
ATOM 2748 O O . LEU A 1 186 ? 94.376 37.547 -29.042 1.00 37.46 186 LEU A O 1
ATOM 2764 N N . SER A 1 187 ? 92.911 39.137 -28.423 1.00 34.05 187 SER A N 1
ATOM 2765 C CA . SER A 1 187 ? 91.777 38.242 -28.612 1.00 26.39 187 SER A CA 1
ATOM 2766 C C . SER A 1 187 ? 91.770 37.667 -30.024 1.00 36.16 187 SER A C 1
ATOM 2767 O O . SER A 1 187 ? 91.442 36.492 -30.224 1.00 38.07 187 SER A O 1
ATOM 2775 N N . GLN A 1 188 ? 92.128 38.483 -31.015 1.00 45.19 188 GLN A N 1
ATOM 2776 C CA . GLN A 1 188 ? 92.144 38.016 -32.397 1.00 39.69 188 GLN A CA 1
ATOM 2777 C C . GLN A 1 188 ? 93.372 37.164 -32.704 1.00 34.92 188 GLN A C 1
ATOM 2778 O O . GLN A 1 188 ? 93.266 36.155 -33.410 1.00 34.06 188 GLN A O 1
ATOM 2792 N N . ALA A 1 189 ? 94.540 37.546 -32.183 1.00 39.58 189 ALA A N 1
ATOM 2793 C CA . ALA A 1 189 ? 95.759 36.797 -32.473 1.00 39.04 189 ALA A CA 1
ATOM 2794 C C . ALA A 1 189 ? 95.642 35.344 -32.033 1.00 38.96 189 ALA A C 1
ATOM 2795 O O . ALA A 1 189 ? 96.110 34.438 -32.734 1.00 33.72 189 ALA A O 1
ATOM 2802 N N . VAL A 1 190 ? 95.027 35.097 -30.875 1.00 49.79 190 VAL A N 1
ATOM 2803 C CA . VAL A 1 190 ? 94.910 33.729 -30.374 1.00 41.51 190 VAL A CA 1
ATOM 2804 C C . VAL A 1 190 ? 94.192 32.859 -31.396 1.00 36.92 190 VAL A C 1
ATOM 2805 O O . VAL A 1 190 ? 94.606 31.728 -31.678 1.00 37.43 190 VAL A O 1
ATOM 2818 N N . LEU A 1 191 ? 93.101 33.374 -31.962 1.00 32.70 191 LEU A N 1
ATOM 2819 C CA . LEU A 1 191 ? 92.348 32.628 -32.963 1.00 37.73 191 LEU A CA 1
ATOM 2820 C C . LEU A 1 191 ? 93.095 32.574 -34.292 1.00 35.04 191 LEU A C 1
ATOM 2821 O O . LEU A 1 191 ? 93.119 31.529 -34.952 1.00 34.84 191 LEU A O 1
ATOM 2837 N N . GLU A 1 192 ? 93.708 33.689 -34.703 1.00 33.38 192 GLU A N 1
ATOM 2838 C CA . GLU A 1 192 ? 94.532 33.678 -35.908 1.00 41.18 192 GLU A CA 1
ATOM 2839 C C . GLU A 1 192 ? 95.618 32.615 -35.837 1.00 38.39 192 GLU A C 1
ATOM 2840 O O . GLU A 1 192 ? 95.887 31.926 -36.828 1.00 33.75 192 GLU A O 1
ATOM 2852 N N . SER A 1 193 ? 96.257 32.464 -34.676 1.00 36.57 193 SER A N 1
ATOM 2853 C CA . SER A 1 193 ? 97.340 31.496 -34.569 1.00 43.45 193 SER A CA 1
ATOM 2854 C C . SER A 1 193 ? 96.870 30.080 -34.854 1.00 37.46 193 SER A C 1
ATOM 2855 O O . SER A 1 193 ? 97.702 29.214 -35.137 1.00 45.87 193 SER A O 1
ATOM 2863 N N . MET A 1 194 ? 95.561 29.832 -34.821 1.00 35.97 194 MET A N 1
ATOM 2864 C CA . MET A 1 194 ? 95.031 28.494 -35.050 1.00 41.76 194 MET A CA 1
ATOM 2865 C C . MET A 1 194 ? 94.447 28.313 -36.446 1.00 36.62 194 MET A C 1
ATOM 2866 O O . MET A 1 194 ? 94.680 27.273 -37.069 1.00 37.73 194 MET A O 1
ATOM 2880 N N . ILE A 1 195 ? 93.686 29.284 -36.956 1.00 33.48 195 ILE A N 1
ATOM 2881 C CA . ILE A 1 195 ? 93.012 29.140 -38.240 1.00 35.56 195 ILE A CA 1
ATOM 2882 C C . ILE A 1 195 ? 93.425 30.228 -39.228 1.00 40.93 195 ILE A C 1
ATOM 2883 O O . ILE A 1 195 ? 92.775 30.400 -40.258 1.00 36.16 195 ILE A O 1
ATOM 2899 N N . GLY A 1 196 ? 94.488 30.971 -38.936 1.00 40.99 196 GLY A N 1
ATOM 2900 C CA . GLY A 1 196 ? 94.955 32.018 -39.823 1.00 45.91 196 GLY A CA 1
ATOM 2901 C C . GLY A 1 196 ? 95.790 31.505 -40.980 1.00 55.36 196 GLY A C 1
ATOM 2902 O O . GLY A 1 196 ? 95.861 30.304 -41.251 1.00 45.29 196 GLY A O 1
ATOM 2906 N N . ALA A 1 197 ? 96.471 32.440 -41.647 1.00 69.62 197 ALA A N 1
ATOM 2907 C CA . ALA A 1 197 ? 97.259 32.078 -42.823 1.00 65.43 197 ALA A CA 1
ATOM 2908 C C . ALA A 1 197 ? 98.400 31.149 -42.443 1.00 62.19 197 ALA A C 1
ATOM 2909 O O . ALA A 1 197 ? 98.716 30.210 -43.180 1.00 63.24 197 ALA A O 1
ATOM 2916 N N . HIS A 1 198 ? 99.030 31.400 -41.298 1.00 66.02 198 HIS A N 1
ATOM 2917 C CA . HIS A 1 198 ? 100.038 30.513 -40.739 1.00 73.07 198 HIS A CA 1
ATOM 2918 C C . HIS A 1 198 ? 99.462 29.675 -39.602 1.00 69.07 198 HIS A C 1
ATOM 2919 O O . HIS A 1 198 ? 100.163 29.363 -38.631 1.00 56.07 198 HIS A O 1
ATOM 2933 N N . GLY A 1 199 ? 98.187 29.308 -39.719 1.00 63.94 199 GLY A N 1
ATOM 2934 C CA . GLY A 1 199 ? 97.484 28.682 -38.614 1.00 59.02 199 GLY A CA 1
ATOM 2935 C C . GLY A 1 199 ? 98.019 27.295 -38.308 1.00 50.55 199 GLY A C 1
ATOM 2936 O O . GLY A 1 199 ? 98.324 26.507 -39.204 1.00 54.76 199 GLY A O 1
ATOM 2940 N N . VAL A 1 200 ? 98.127 26.999 -37.009 1.00 53.13 200 VAL A N 1
ATOM 2941 C CA . VAL A 1 200 ? 98.715 25.743 -36.551 1.00 44.36 200 VAL A CA 1
ATOM 2942 C C . VAL A 1 200 ? 97.772 24.558 -36.656 1.00 41.76 200 VAL A C 1
ATOM 2943 O O . VAL A 1 200 ? 98.173 23.435 -36.326 1.00 49.77 200 VAL A O 1
ATOM 2956 N N . SER A 1 201 ? 96.531 24.762 -37.096 1.00 43.23 201 SER A N 1
ATOM 2957 C CA . SER A 1 201 ? 95.582 23.669 -37.304 1.00 35.21 201 SER A CA 1
ATOM 2958 C C . SER A 1 201 ? 94.994 23.779 -38.703 1.00 34.57 201 SER A C 1
ATOM 2959 O O . SER A 1 201 ? 93.868 24.264 -38.880 1.00 33.08 201 SER A O 1
ATOM 2967 N N . PRO A 1 202 ? 95.734 23.343 -39.725 1.00 38.64 202 PRO A N 1
ATOM 2968 C CA . PRO A 1 202 ? 95.129 23.227 -41.060 1.00 33.50 202 PRO A CA 1
ATOM 2969 C C . PRO A 1 202 ? 93.864 22.400 -41.047 1.00 41.45 202 PRO A C 1
ATOM 2970 O O . PRO A 1 202 ? 92.960 22.627 -41.863 1.00 33.53 202 PRO A O 1
ATOM 2981 N N . ALA A 1 203 ? 93.772 21.440 -40.124 1.00 35.74 203 ALA A N 1
ATOM 2982 C CA . ALA A 1 203 ? 92.615 20.557 -40.072 1.00 32.69 203 ALA A CA 1
ATOM 2983 C C . ALA A 1 203 ? 91.382 21.293 -39.568 1.00 31.26 203 ALA A C 1
ATOM 2984 O O . ALA A 1 203 ? 90.263 21.000 -40.005 1.00 35.05 203 ALA A O 1
ATOM 2991 N N . ALA A 1 204 ? 91.563 22.245 -38.649 1.00 35.23 204 ALA A N 1
ATOM 2992 C CA . ALA A 1 204 ? 90.440 23.064 -38.208 1.00 38.52 204 ALA A CA 1
ATOM 2993 C C . ALA A 1 204 ? 89.969 23.983 -39.324 1.00 34.27 204 ALA A C 1
ATOM 2994 O O . ALA A 1 204 ? 88.765 24.214 -39.487 1.00 26.08 204 ALA A O 1
ATOM 3001 N N . LYS A 1 205 ? 90.910 24.515 -40.104 1.00 38.02 205 LYS A N 1
ATOM 3002 C CA . LYS A 1 205 ? 90.559 25.337 -41.258 1.00 44.33 205 LYS A CA 1
ATOM 3003 C C . LYS A 1 205 ? 89.692 24.559 -42.245 1.00 35.74 205 LYS A C 1
ATOM 3004 O O . LYS A 1 205 ? 88.618 25.024 -42.644 1.00 37.40 205 LYS A O 1
ATOM 3023 N N . GLN A 1 206 ? 90.145 23.367 -42.651 1.00 39.45 206 GLN A N 1
ATOM 3024 C CA . GLN A 1 206 ? 89.358 22.546 -43.569 1.00 40.01 206 GLN A CA 1
ATOM 3025 C C . GLN A 1 206 ? 87.992 22.209 -42.997 1.00 43.18 206 GLN A C 1
ATOM 3026 O O . GLN A 1 206 ? 86.999 22.175 -43.732 1.00 46.02 206 GLN A O 1
ATOM 3040 N N . SER A 1 207 ? 87.912 21.960 -41.690 1.00 29.76 207 SER A N 1
ATOM 3041 C CA . SER A 1 207 ? 86.611 21.676 -41.107 1.00 33.69 207 SER A CA 1
ATOM 3042 C C . SER A 1 207 ? 85.748 22.921 -41.183 1.00 32.34 207 SER A C 1
ATOM 3043 O O . SER A 1 207 ? 84.550 22.850 -41.475 1.00 34.43 207 SER A O 1
ATOM 3051 N N . LEU A 1 208 ? 86.349 24.077 -40.908 1.00 35.65 208 LEU A N 1
ATOM 3052 C CA . LEU A 1 208 ? 85.593 25.304 -41.009 1.00 26.36 208 LEU A CA 1
ATOM 3053 C C . LEU A 1 208 ? 85.139 25.543 -42.443 1.00 40.25 208 LEU A C 1
ATOM 3054 O O . LEU A 1 208 ? 83.978 25.881 -42.680 1.00 39.72 208 LEU A O 1
ATOM 3070 N N . ALA A 1 209 ? 86.032 25.364 -43.417 1.00 30.81 209 ALA A N 1
ATOM 3071 C CA . ALA A 1 209 ? 85.671 25.542 -44.822 1.00 43.36 209 ALA A CA 1
ATOM 3072 C C . ALA A 1 209 ? 84.524 24.618 -45.207 1.00 39.39 209 ALA A C 1
ATOM 3073 O O . ALA A 1 209 ? 83.531 25.050 -45.805 1.00 37.94 209 ALA A O 1
ATOM 3080 N N . SER A 1 210 ? 84.652 23.329 -44.879 1.00 44.83 210 SER A N 1
ATOM 3081 C CA . SER A 1 210 ? 83.648 22.349 -45.283 1.00 42.59 210 SER A CA 1
ATOM 3082 C C . SER A 1 210 ? 82.279 22.662 -44.690 1.00 43.70 210 SER A C 1
ATOM 3083 O O . SER A 1 210 ? 81.260 22.586 -45.388 1.00 41.49 210 SER A O 1
ATOM 3091 N N . ARG A 1 211 ? 82.232 23.005 -43.404 1.00 37.18 211 ARG A N 1
ATOM 3092 C CA . ARG A 1 211 ? 80.960 23.106 -42.699 1.00 39.53 211 ARG A CA 1
ATOM 3093 C C . ARG A 1 211 ? 80.257 24.434 -42.956 1.00 33.80 211 ARG A C 1
ATOM 3094 O O . ARG A 1 211 ? 79.023 24.466 -43.026 1.00 42.46 211 ARG A O 1
ATOM 3115 N N . LEU A 1 212 ? 81.011 25.533 -43.114 1.00 37.10 212 LEU A N 1
ATOM 3116 C CA . LEU A 1 212 ? 80.383 26.836 -43.349 1.00 33.32 212 LEU A CA 1
ATOM 3117 C C . LEU A 1 212 ? 79.900 26.989 -44.783 1.00 49.59 212 LEU A C 1
ATOM 3118 O O . LEU A 1 212 ? 78.838 27.576 -45.020 1.00 44.92 212 LEU A O 1
ATOM 3134 N N . SER A 1 213 ? 80.668 26.494 -45.751 1.00 44.38 213 SER A N 1
ATOM 3135 C CA . SER A 1 213 ? 80.226 26.563 -47.139 1.00 52.01 213 SER A CA 1
ATOM 3136 C C . SER A 1 213 ? 78.905 25.830 -47.300 1.00 55.53 213 SER A C 1
ATOM 3137 O O . SER A 1 213 ? 77.959 26.341 -47.911 1.00 58.75 213 SER A O 1
ATOM 3145 N N . LYS A 1 214 ? 78.827 24.621 -46.747 1.00 53.14 214 LYS A N 1
ATOM 3146 C CA . LYS A 1 214 ? 77.583 23.866 -46.782 1.00 61.52 214 LYS A CA 1
ATOM 3147 C C . LYS A 1 214 ? 76.454 24.621 -46.091 1.00 57.65 214 LYS A C 1
ATOM 3148 O O . LYS A 1 214 ? 75.324 24.652 -46.588 1.00 61.53 214 LYS A O 1
ATOM 3167 N N . LEU A 1 215 ? 76.739 25.234 -44.939 1.00 57.72 215 LEU A N 1
ATOM 3168 C CA . LEU A 1 215 ? 75.721 26.030 -44.259 1.00 55.68 215 LEU A CA 1
ATOM 3169 C C . LEU A 1 215 ? 75.213 27.149 -45.155 1.00 57.57 215 LEU A C 1
ATOM 3170 O O . LEU A 1 215 ? 74.013 27.453 -45.163 1.00 60.02 215 LEU A O 1
ATOM 3186 N N . PHE A 1 216 ? 76.112 27.785 -45.910 1.00 58.40 216 PHE A N 1
ATOM 3187 C CA . PHE A 1 216 ? 75.696 28.842 -46.824 1.00 61.46 216 PHE A CA 1
ATOM 3188 C C . PHE A 1 216 ? 74.620 28.364 -47.788 1.00 57.38 216 PHE A C 1
ATOM 3189 O O . PHE A 1 216 ? 73.871 29.189 -48.322 1.00 57.81 216 PHE A O 1
ATOM 3206 N N . LYS A 1 217 ? 74.521 27.058 -48.013 1.00 63.48 217 LYS A N 1
ATOM 3207 C CA . LYS A 1 217 ? 73.432 26.489 -48.797 1.00 64.81 217 LYS A CA 1
ATOM 3208 C C . LYS A 1 217 ? 72.201 26.274 -47.922 1.00 64.01 217 LYS A C 1
ATOM 3209 O O . LYS A 1 217 ? 71.559 25.225 -47.984 1.00 62.42 217 LYS A O 1
ATOM 3228 N N . VAL B 1 6 ? 92.953 57.737 7.029 1.00 47.09 6 VAL B N 1
ATOM 3229 C CA . VAL B 1 6 ? 92.764 56.405 7.579 1.00 43.31 6 VAL B CA 1
ATOM 3230 C C . VAL B 1 6 ? 93.683 55.497 6.756 1.00 45.98 6 VAL B C 1
ATOM 3231 O O . VAL B 1 6 ? 94.240 55.945 5.757 1.00 43.60 6 VAL B O 1
ATOM 3243 N N . THR B 1 7 ? 93.844 54.235 7.140 1.00 46.65 7 THR B N 1
ATOM 3244 C CA . THR B 1 7 ? 94.836 53.370 6.516 1.00 45.55 7 THR B CA 1
ATOM 3245 C C . THR B 1 7 ? 94.202 52.417 5.510 1.00 52.83 7 THR B C 1
ATOM 3246 O O . THR B 1 7 ? 93.001 52.137 5.540 1.00 45.14 7 THR B O 1
ATOM 3257 N N . ALA B 1 8 ? 95.048 51.908 4.618 1.00 37.47 8 ALA B N 1
ATOM 3258 C CA . ALA B 1 8 ? 94.650 50.851 3.708 1.00 39.92 8 ALA B CA 1
ATOM 3259 C C . ALA B 1 8 ? 94.524 49.530 4.459 1.00 44.27 8 ALA B C 1
ATOM 3260 O O . ALA B 1 8 ? 94.998 49.368 5.586 1.00 51.54 8 ALA B O 1
ATOM 3267 N N . LEU B 1 9 ? 93.860 48.580 3.812 1.00 41.79 9 LEU B N 1
ATOM 3268 C CA . LEU B 1 9 ? 93.672 47.253 4.367 1.00 34.39 9 LEU B CA 1
ATOM 3269 C C . LEU B 1 9 ? 93.857 46.232 3.260 1.00 49.73 9 LEU B C 1
ATOM 3270 O O . LEU B 1 9 ? 93.515 46.481 2.101 1.00 38.21 9 LEU B O 1
ATOM 3286 N N . GLU B 1 10 ? 94.400 45.078 3.630 1.00 46.45 10 GLU B N 1
ATOM 3287 C CA . GLU B 1 10 ? 94.579 43.962 2.714 1.00 52.69 10 GLU B CA 1
ATOM 3288 C C . GLU B 1 10 ? 93.809 42.790 3.299 1.00 46.39 10 GLU B C 1
ATOM 3289 O O . GLU B 1 10 ? 94.089 42.356 4.423 1.00 47.08 10 GLU B O 1
ATOM 3301 N N . ILE B 1 11 ? 92.857 42.273 2.533 1.00 40.17 11 ILE B N 1
ATOM 3302 C CA . ILE B 1 11 ? 91.971 41.214 2.988 1.00 40.48 11 ILE B CA 1
ATOM 3303 C C . ILE B 1 11 ? 92.149 40.043 2.038 1.00 42.93 11 ILE B C 1
ATOM 3304 O O . ILE B 1 11 ? 91.779 40.130 0.860 1.00 39.60 11 ILE B O 1
ATOM 3320 N N . GLU B 1 12 ? 92.706 38.947 2.547 1.00 42.94 12 GLU B N 1
ATOM 3321 C CA . GLU B 1 12 ? 92.849 37.723 1.765 1.00 41.86 12 GLU B CA 1
ATOM 3322 C C . GLU B 1 12 ? 93.528 38.009 0.430 1.00 41.40 12 GLU B C 1
ATOM 3323 O O . GLU B 1 12 ? 93.087 37.549 -0.624 1.00 35.32 12 GLU B O 1
ATOM 3335 N N . ASN B 1 13 ? 94.586 38.814 0.474 1.00 39.75 13 ASN B N 1
ATOM 3336 C CA . ASN B 1 13 ? 95.424 39.136 -0.677 1.00 49.91 13 ASN B CA 1
ATOM 3337 C C . ASN B 1 13 ? 94.747 40.137 -1.603 1.00 46.27 13 ASN B C 1
ATOM 3338 O O . ASN B 1 13 ? 95.241 40.365 -2.718 1.00 38.70 13 ASN B O 1
ATOM 3349 N N . TYR B 1 14 ? 93.634 40.739 -1.188 1.00 37.85 14 TYR B N 1
ATOM 3350 C CA . TYR B 1 14 ? 92.990 41.809 -1.936 1.00 33.43 14 TYR B CA 1
ATOM 3351 C C . TYR B 1 14 ? 93.134 43.121 -1.176 1.00 34.33 14 TYR B C 1
ATOM 3352 O O . TYR B 1 14 ? 92.900 43.172 0.037 1.00 37.74 14 TYR B O 1
ATOM 3370 N N . ALA B 1 15 ? 93.507 44.176 -1.894 1.00 31.20 15 ALA B N 1
ATOM 3371 C CA . ALA B 1 15 ? 93.886 45.446 -1.290 1.00 32.06 15 ALA B CA 1
ATOM 3372 C C . ALA B 1 15 ? 92.727 46.429 -1.358 1.00 35.68 15 ALA B C 1
ATOM 3373 O O . ALA B 1 15 ? 92.117 46.606 -2.418 1.00 34.17 15 ALA B O 1
ATOM 3380 N N . PHE B 1 16 ? 92.419 47.056 -0.225 1.00 29.47 16 PHE B N 1
ATOM 3381 C CA . PHE B 1 16 ? 91.407 48.106 -0.177 1.00 41.18 16 PHE B CA 1
ATOM 3382 C C . PHE B 1 16 ? 92.065 49.434 0.182 1.00 38.04 16 PHE B C 1
ATOM 3383 O O . PHE B 1 16 ? 92.496 49.608 1.333 1.00 34.32 16 PHE B O 1
ATOM 3400 N N . PRO B 1 17 ? 92.164 50.395 -0.737 1.00 26.19 17 PRO B N 1
ATOM 3401 C CA . PRO B 1 17 ? 92.844 51.661 -0.415 1.00 29.74 17 PRO B CA 1
ATOM 3402 C C . PRO B 1 17 ? 92.049 52.484 0.584 1.00 41.88 17 PRO B C 1
ATOM 3403 O O . PRO B 1 17 ? 90.860 52.221 0.814 1.00 29.40 17 PRO B O 1
ATOM 3414 N N . PRO B 1 18 ? 92.673 53.499 1.193 1.00 44.30 18 PRO B N 1
ATOM 3415 C CA . PRO B 1 18 ? 91.962 54.294 2.209 1.00 44.23 18 PRO B CA 1
ATOM 3416 C C . PRO B 1 18 ? 90.870 55.180 1.641 1.00 37.68 18 PRO B C 1
ATOM 3417 O O . PRO B 1 18 ? 89.948 55.544 2.382 1.00 36.26 18 PRO B O 1
ATOM 3428 N N . THR B 1 19 ? 90.945 55.549 0.364 1.00 33.08 19 THR B N 1
ATOM 3429 C CA . THR B 1 19 ? 89.942 56.388 -0.274 1.00 37.01 19 THR B CA 1
ATOM 3430 C C . THR B 1 19 ? 89.508 55.743 -1.579 1.00 35.35 19 THR B C 1
ATOM 3431 O O . THR B 1 19 ? 90.249 54.960 -2.178 1.00 35.69 19 THR B O 1
ATOM 3442 N N . VAL B 1 20 ? 88.290 56.074 -2.009 1.00 28.99 20 VAL B N 1
ATOM 3443 C CA . VAL B 1 20 ? 87.788 55.659 -3.313 1.00 36.00 20 VAL B CA 1
ATOM 3444 C C . VAL B 1 20 ? 86.894 56.763 -3.851 1.00 34.77 20 VAL B C 1
ATOM 3445 O O . VAL B 1 20 ? 86.404 57.615 -3.108 1.00 31.79 20 VAL B O 1
ATOM 3458 N N . LYS B 1 21 ? 86.679 56.721 -5.156 1.00 36.35 21 LYS B N 1
ATOM 3459 C CA . LYS B 1 21 ? 85.792 57.650 -5.808 1.00 41.34 21 LYS B CA 1
ATOM 3460 C C . LYS B 1 21 ? 84.753 56.791 -6.506 1.00 40.50 21 LYS B C 1
ATOM 3461 O O . LYS B 1 21 ? 84.981 56.296 -7.603 1.00 38.23 21 LYS B O 1
ATOM 3480 N N . PRO B 1 22 ? 83.564 56.613 -5.808 1.00 39.54 22 PRO B N 1
ATOM 3481 C CA . PRO B 1 22 ? 82.565 55.791 -6.513 1.00 33.56 22 PRO B CA 1
ATOM 3482 C C . PRO B 1 22 ? 82.027 56.490 -7.752 1.00 40.24 22 PRO B C 1
ATOM 3483 O O . PRO B 1 22 ? 82.097 57.708 -7.842 1.00 37.87 22 PRO B O 1
ATOM 3494 N N . PRO B 1 23 ? 81.516 55.669 -8.750 1.00 35.59 23 PRO B N 1
ATOM 3495 C CA . PRO B 1 23 ? 81.068 56.390 -9.957 1.00 39.93 23 PRO B CA 1
ATOM 3496 C C . PRO B 1 23 ? 79.878 57.354 -9.855 1.00 52.41 23 PRO B C 1
ATOM 3497 O O . PRO B 1 23 ? 79.962 58.462 -10.383 1.00 56.86 23 PRO B O 1
ATOM 3508 N N . GLY B 1 24 ? 78.801 56.937 -9.202 1.00 49.24 24 GLY B N 1
ATOM 3509 C CA . GLY B 1 24 ? 77.593 57.740 -9.093 1.00 59.47 24 GLY B CA 1
ATOM 3510 C C . GLY B 1 24 ? 77.474 59.049 -8.332 1.00 67.08 24 GLY B C 1
ATOM 3511 O O . GLY B 1 24 ? 76.885 59.990 -8.853 1.00 72.50 24 GLY B O 1
ATOM 3515 N N . SER B 1 25 ? 78.006 59.122 -7.116 1.00 65.00 25 SER B N 1
ATOM 3516 C CA . SER B 1 25 ? 77.879 60.335 -6.300 1.00 76.16 25 SER B CA 1
ATOM 3517 C C . SER B 1 25 ? 79.064 61.287 -6.309 1.00 69.21 25 SER B C 1
ATOM 3518 O O . SER B 1 25 ? 78.908 62.505 -6.340 1.00 82.56 25 SER B O 1
ATOM 3526 N N . THR B 1 26 ? 80.248 60.705 -6.267 1.00 65.52 26 THR B N 1
ATOM 3527 C CA . THR B 1 26 ? 81.488 61.458 -6.228 1.00 67.16 26 THR B CA 1
ATOM 3528 C C . THR B 1 26 ? 81.732 62.445 -5.067 1.00 63.91 26 THR B C 1
ATOM 3529 O O . THR B 1 26 ? 82.182 63.564 -5.275 1.00 60.37 26 THR B O 1
ATOM 3540 N N . ASN B 1 27 ? 81.424 62.009 -3.851 1.00 58.52 27 ASN B N 1
ATOM 3541 C CA . ASN B 1 27 ? 81.765 62.736 -2.637 1.00 50.79 27 ASN B CA 1
ATOM 3542 C C . ASN B 1 27 ? 83.149 62.270 -2.185 1.00 50.42 27 ASN B C 1
ATOM 3543 O O . ASN B 1 27 ? 83.874 61.598 -2.924 1.00 40.34 27 ASN B O 1
ATOM 3554 N N . ASN B 1 28 ? 83.542 62.644 -0.973 1.00 44.65 28 ASN B N 1
ATOM 3555 C CA . ASN B 1 28 ? 84.761 62.127 -0.377 1.00 42.53 28 ASN B CA 1
ATOM 3556 C C . ASN B 1 28 ? 84.416 60.831 0.348 1.00 39.95 28 ASN B C 1
ATOM 3557 O O . ASN B 1 28 ? 83.406 60.764 1.052 1.00 41.52 28 ASN B O 1
ATOM 3568 N N . PHE B 1 29 ? 85.248 59.799 0.185 1.00 38.83 29 PHE B N 1
ATOM 3569 C CA . PHE B 1 29 ? 85.041 58.549 0.910 1.00 37.68 29 PHE B CA 1
ATOM 3570 C C . PHE B 1 29 ? 86.333 58.074 1.557 1.00 32.84 29 PHE B C 1
ATOM 3571 O O . PHE B 1 29 ? 87.433 58.325 1.056 1.00 36.01 29 PHE B O 1
ATOM 3588 N N . PHE B 1 30 ? 86.178 57.378 2.681 1.00 24.73 30 PHE B N 1
ATOM 3589 C CA . PHE B 1 30 ? 87.287 56.761 3.391 1.00 26.42 30 PHE B CA 1
ATOM 3590 C C . PHE B 1 30 ? 86.921 55.325 3.743 1.00 31.83 30 PHE B C 1
ATOM 3591 O O . PHE B 1 30 ? 85.748 55.003 3.955 1.00 29.70 30 PHE B O 1
ATOM 3608 N N . LEU B 1 31 ? 87.932 54.459 3.803 1.00 25.79 31 LEU B N 1
ATOM 3609 C CA . LEU B 1 31 ? 87.707 53.060 4.160 1.00 29.25 31 LEU B CA 1
ATOM 3610 C C . LEU B 1 31 ? 87.350 52.979 5.638 1.00 32.91 31 LEU B C 1
ATOM 3611 O O . LEU B 1 31 ? 88.206 53.185 6.504 1.00 29.05 31 LEU B O 1
ATOM 3627 N N . GLY B 1 32 ? 86.092 52.675 5.931 1.00 27.34 32 GLY B N 1
ATOM 3628 C CA . GLY B 1 32 ? 85.664 52.529 7.306 1.00 32.02 32 GLY B CA 1
ATOM 3629 C C . GLY B 1 32 ? 86.140 51.213 7.878 1.00 26.82 32 GLY B C 1
ATOM 3630 O O . GLY B 1 32 ? 86.484 51.123 9.059 1.00 29.69 32 GLY B O 1
ATOM 3634 N N . GLY B 1 33 ? 86.167 50.186 7.041 1.00 22.47 33 GLY B N 1
ATOM 3635 C CA . GLY B 1 33 ? 86.576 48.870 7.487 1.00 31.51 33 GLY B CA 1
ATOM 3636 C C . GLY B 1 33 ? 86.480 47.888 6.345 1.00 32.83 33 GLY B C 1
ATOM 3637 O O . GLY B 1 33 ? 85.888 48.165 5.295 1.00 27.44 33 GLY B O 1
ATOM 3641 N N . ALA B 1 34 ? 87.077 46.723 6.568 1.00 29.94 34 ALA B N 1
ATOM 3642 C CA . ALA B 1 34 ? 87.071 45.663 5.579 1.00 35.36 34 ALA B CA 1
ATOM 3643 C C . ALA B 1 34 ? 87.131 44.339 6.317 1.00 41.38 34 ALA B C 1
ATOM 3644 O O . ALA B 1 34 ? 87.644 44.261 7.436 1.00 37.33 34 ALA B O 1
ATOM 3651 N N . GLY B 1 35 ? 86.604 43.301 5.687 1.00 35.66 35 GLY B N 1
ATOM 3652 C CA . GLY B 1 35 ? 86.637 41.992 6.299 1.00 32.15 35 GLY B CA 1
ATOM 3653 C C . GLY B 1 35 ? 86.277 40.913 5.309 1.00 37.64 35 GLY B C 1
ATOM 3654 O O . GLY B 1 35 ? 85.644 41.166 4.277 1.00 28.67 35 GLY B O 1
ATOM 3658 N N . GLU B 1 36 ? 86.683 39.698 5.649 1.00 28.62 36 GLU B N 1
ATOM 3659 C CA . GLU B 1 36 ? 86.347 38.546 4.839 1.00 35.79 36 GLU B CA 1
ATOM 3660 C C . GLU B 1 36 ? 84.875 38.210 5.021 1.00 35.73 36 GLU B C 1
ATOM 3661 O O . GLU B 1 36 ? 84.215 38.667 5.958 1.00 43.82 36 GLU B O 1
ATOM 3673 N N . ARG B 1 37 ? 84.360 37.402 4.105 1.00 33.14 37 ARG B N 1
ATOM 3674 C CA . ARG B 1 37 ? 83.002 36.893 4.213 1.00 33.09 37 ARG B CA 1
ATOM 3675 C C . ARG B 1 37 ? 83.009 35.446 3.752 1.00 40.62 37 ARG B C 1
ATOM 3676 O O . ARG B 1 37 ? 83.345 35.154 2.600 1.00 35.82 37 ARG B O 1
ATOM 3697 N N . GLY B 1 38 ? 82.663 34.539 4.665 1.00 40.07 38 GLY B N 1
ATOM 3698 C CA . GLY B 1 38 ? 82.665 33.126 4.377 1.00 51.96 38 GLY B CA 1
ATOM 3699 C C . GLY B 1 38 ? 81.393 32.477 4.888 1.00 48.59 38 GLY B C 1
ATOM 3700 O O . GLY B 1 38 ? 80.639 33.062 5.668 1.00 55.59 38 GLY B O 1
ATOM 3704 N N . ILE B 1 39 ? 81.173 31.248 4.430 1.00 49.39 39 ILE B N 1
ATOM 3705 C CA . ILE B 1 39 ? 80.071 30.426 4.899 1.00 55.43 39 ILE B CA 1
ATOM 3706 C C . ILE B 1 39 ? 80.679 29.165 5.494 1.00 63.31 39 ILE B C 1
ATOM 3707 O O . ILE B 1 39 ? 81.700 28.671 5.006 1.00 60.38 39 ILE B O 1
ATOM 3723 N N . GLN B 1 40 ? 80.049 28.645 6.542 1.00 69.45 40 GLN B N 1
ATOM 3724 C CA . GLN B 1 40 ? 80.499 27.423 7.201 1.00 74.94 40 GLN B CA 1
ATOM 3725 C C . GLN B 1 40 ? 79.555 26.291 6.822 1.00 78.24 40 GLN B C 1
ATOM 3726 O O . GLN B 1 40 ? 78.419 26.236 7.299 1.00 77.12 40 GLN B O 1
ATOM 3740 N N . ILE B 1 41 ? 80.047 25.391 5.975 1.00 84.60 41 ILE B N 1
ATOM 3741 C CA . ILE B 1 41 ? 79.338 24.211 5.502 1.00 96.82 41 ILE B CA 1
ATOM 3742 C C . ILE B 1 41 ? 80.202 23.015 5.866 1.00 97.54 41 ILE B C 1
ATOM 3743 O O . ILE B 1 41 ? 81.346 22.904 5.407 1.00 92.42 41 ILE B O 1
ATOM 3759 N N . GLN B 1 42 ? 79.653 22.129 6.686 1.00 101.46 42 GLN B N 1
ATOM 3760 C CA . GLN B 1 42 ? 80.353 20.936 7.192 1.00 101.27 42 GLN B CA 1
ATOM 3761 C C . GLN B 1 42 ? 81.665 21.367 7.849 1.00 98.44 42 GLN B C 1
ATOM 3762 O O . GLN B 1 42 ? 81.659 22.328 8.635 1.00 98.59 42 GLN B O 1
ATOM 3776 N N . ASP B 1 43 ? 82.793 20.710 7.568 1.00 98.24 43 ASP B N 1
ATOM 3777 C CA . ASP B 1 43 ? 83.969 20.825 8.429 1.00 97.45 43 ASP B CA 1
ATOM 3778 C C . ASP B 1 43 ? 84.534 22.243 8.508 1.00 96.92 43 ASP B C 1
ATOM 3779 O O . ASP B 1 43 ? 84.896 22.704 9.597 1.00 106.52 43 ASP B O 1
ATOM 3788 N N . LYS B 1 44 ? 84.618 22.956 7.385 1.00 88.58 44 LYS B N 1
ATOM 3789 C CA . LYS B 1 44 ? 85.389 24.195 7.345 1.00 85.24 44 LYS B CA 1
ATOM 3790 C C . LYS B 1 44 ? 84.618 25.417 6.866 1.00 72.91 44 LYS B C 1
ATOM 3791 O O . LYS B 1 44 ? 83.561 25.336 6.236 1.00 73.58 44 LYS B O 1
ATOM 3810 N N . PHE B 1 45 ? 85.218 26.562 7.205 1.00 69.39 45 PHE B N 1
ATOM 3811 C CA . PHE B 1 45 ? 84.723 27.908 6.919 1.00 66.62 45 PHE B CA 1
ATOM 3812 C C . PHE B 1 45 ? 85.235 28.335 5.549 1.00 69.01 45 PHE B C 1
ATOM 3813 O O . PHE B 1 45 ? 86.394 28.728 5.397 1.00 76.54 45 PHE B O 1
ATOM 3830 N N . VAL B 1 46 ? 84.364 28.259 4.548 1.00 62.15 46 VAL B N 1
ATOM 3831 C CA . VAL B 1 46 ? 84.735 28.556 3.167 1.00 50.85 46 VAL B CA 1
ATOM 3832 C C . VAL B 1 46 ? 84.617 30.062 2.960 1.00 47.06 46 VAL B C 1
ATOM 3833 O O . VAL B 1 46 ? 83.532 30.634 3.104 1.00 46.74 46 VAL B O 1
ATOM 3846 N N . LYS B 1 47 ? 85.730 30.707 2.611 1.00 40.08 47 LYS B N 1
ATOM 3847 C CA . LYS B 1 47 ? 85.762 32.154 2.414 1.00 46.72 47 LYS B CA 1
ATOM 3848 C C . LYS B 1 47 ? 85.396 32.464 0.970 1.00 46.86 47 LYS B C 1
ATOM 3849 O O . LYS B 1 47 ? 86.092 32.032 0.047 1.00 39.32 47 LYS B O 1
ATOM 3868 N N . PHE B 1 48 ? 84.323 33.226 0.776 1.00 39.84 48 PHE B N 1
ATOM 3869 C CA . PHE B 1 48 ? 83.830 33.538 -0.561 1.00 28.85 48 PHE B CA 1
ATOM 3870 C C . PHE B 1 48 ? 84.159 34.944 -1.044 1.00 29.09 48 PHE B C 1
ATOM 3871 O O . PHE B 1 48 ? 84.383 35.122 -2.246 1.00 31.84 48 PHE B O 1
ATOM 3888 N N . THR B 1 49 ? 84.188 35.955 -0.173 1.00 24.24 49 THR B N 1
ATOM 3889 C CA . THR B 1 49 ? 84.424 37.307 -0.659 1.00 27.54 49 THR B CA 1
ATOM 3890 C C . THR B 1 49 ? 85.235 38.107 0.354 1.00 27.50 49 THR B C 1
ATOM 3891 O O . THR B 1 49 ? 85.325 37.758 1.534 1.00 32.72 49 THR B O 1
ATOM 3902 N N . ALA B 1 50 ? 85.815 39.202 -0.137 1.00 23.85 50 ALA B N 1
ATOM 3903 C CA . ALA B 1 50 ? 86.531 40.181 0.674 1.00 23.96 50 ALA B CA 1
ATOM 3904 C C . ALA B 1 50 ? 85.778 41.496 0.547 1.00 33.86 50 ALA B C 1
ATOM 3905 O O . ALA B 1 50 ? 85.562 41.986 -0.567 1.00 28.12 50 ALA B O 1
ATOM 3912 N N . ILE B 1 51 ? 85.378 42.062 1.681 1.00 26.15 51 ILE B N 1
ATOM 3913 C CA . ILE B 1 51 ? 84.417 43.154 1.709 1.00 16.48 51 ILE B CA 1
ATOM 3914 C C . ILE B 1 51 ? 85.070 44.393 2.302 1.00 25.55 51 ILE B C 1
ATOM 3915 O O . ILE B 1 51 ? 85.678 44.327 3.375 1.00 33.17 51 ILE B O 1
ATOM 3931 N N . GLY B 1 52 ? 84.948 45.515 1.597 1.00 24.79 52 GLY B N 1
ATOM 3932 C CA . GLY B 1 52 ? 85.419 46.794 2.089 1.00 23.85 52 GLY B CA 1
ATOM 3933 C C . GLY B 1 52 ? 84.290 47.801 2.149 1.00 25.97 52 GLY B C 1
ATOM 3934 O O . GLY B 1 52 ? 83.587 48.004 1.155 1.00 26.64 52 GLY B O 1
ATOM 3938 N N . VAL B 1 53 ? 84.105 48.436 3.301 1.00 20.35 53 VAL B N 1
ATOM 3939 C CA . VAL B 1 53 ? 82.982 49.334 3.540 1.00 21.34 53 VAL B CA 1
ATOM 3940 C C . VAL B 1 53 ? 83.538 50.745 3.655 1.00 26.19 53 VAL B C 1
ATOM 3941 O O . VAL B 1 53 ? 84.224 51.075 4.631 1.00 31.11 53 VAL B O 1
ATOM 3954 N N . TYR B 1 54 ? 83.244 51.579 2.663 1.00 21.40 54 TYR B N 1
ATOM 3955 C CA . TYR B 1 54 ? 83.669 52.969 2.659 1.00 23.30 54 TYR B CA 1
ATOM 3956 C C . TYR B 1 54 ? 82.514 53.863 3.089 1.00 27.00 54 TYR B C 1
ATOM 3957 O O . TYR B 1 54 ? 81.346 53.577 2.811 1.00 23.35 54 TYR B O 1
ATOM 3975 N N . LEU B 1 55 ? 82.853 54.959 3.760 1.00 27.52 55 LEU B N 1
ATOM 3976 C CA . LEU B 1 55 ? 81.865 55.903 4.254 1.00 25.25 55 LEU B CA 1
ATOM 3977 C C . LEU B 1 55 ? 82.223 57.304 3.792 1.00 24.55 55 LEU B C 1
ATOM 3978 O O . LEU B 1 55 ? 83.400 57.656 3.677 1.00 25.72 55 LEU B O 1
ATOM 3994 N N . GLN B 1 56 ? 81.195 58.105 3.527 1.00 26.58 56 GLN B N 1
ATOM 3995 C CA . GLN B 1 56 ? 81.438 59.485 3.139 1.00 36.15 56 GLN B CA 1
ATOM 3996 C C . GLN B 1 56 ? 82.113 60.211 4.297 1.00 35.13 56 GLN B C 1
ATOM 3997 O O . GLN B 1 56 ? 81.901 59.887 5.468 1.00 28.07 56 GLN B O 1
ATOM 4011 N N . ASP B 1 57 ? 82.948 61.197 3.961 1.00 33.15 57 ASP B N 1
ATOM 4012 C CA . ASP B 1 57 ? 83.680 61.929 4.992 1.00 37.24 57 ASP B CA 1
ATOM 4013 C C . ASP B 1 57 ? 82.756 62.386 6.118 1.00 36.01 57 ASP B C 1
ATOM 4014 O O . ASP B 1 57 ? 83.058 62.177 7.299 1.00 45.31 57 ASP B O 1
ATOM 4023 N N . ILE B 1 58 ? 81.626 63.009 5.776 1.00 32.10 58 ILE B N 1
ATOM 4024 C CA . ILE B 1 58 ? 80.700 63.529 6.777 1.00 44.46 58 ILE B CA 1
ATOM 4025 C C . ILE B 1 58 ? 80.184 62.470 7.747 1.00 41.62 58 ILE B C 1
ATOM 4026 O O . ILE B 1 58 ? 79.521 62.820 8.727 1.00 42.63 58 ILE B O 1
ATOM 4042 N N . ALA B 1 59 ? 80.417 61.182 7.487 1.00 37.69 59 ALA B N 1
ATOM 4043 C CA . ALA B 1 59 ? 79.939 60.163 8.418 1.00 34.24 59 ALA B CA 1
ATOM 4044 C C . ALA B 1 59 ? 80.611 60.240 9.787 1.00 40.79 59 ALA B C 1
ATOM 4045 O O . ALA B 1 59 ? 80.015 59.806 10.779 1.00 40.82 59 ALA B O 1
ATOM 4052 N N . VAL B 1 60 ? 81.829 60.774 9.883 1.00 37.64 60 VAL B N 1
ATOM 4053 C CA . VAL B 1 60 ? 82.529 60.698 11.169 1.00 41.52 60 VAL B CA 1
ATOM 4054 C C . VAL B 1 60 ? 81.954 61.721 12.149 1.00 43.91 60 VAL B C 1
ATOM 4055 O O . VAL B 1 60 ? 81.697 61.347 13.302 1.00 37.51 60 VAL B O 1
ATOM 4068 N N . PRO B 1 61 ? 81.720 62.993 11.791 1.00 43.66 61 PRO B N 1
ATOM 4069 C CA . PRO B 1 61 ? 81.065 63.867 12.782 1.00 44.43 61 PRO B CA 1
ATOM 4070 C C . PRO B 1 61 ? 79.717 63.323 13.223 1.00 45.87 61 PRO B C 1
ATOM 4071 O O . PRO B 1 61 ? 79.411 63.318 14.422 1.00 48.56 61 PRO B O 1
ATOM 4082 N N . TYR B 1 62 ? 78.893 62.870 12.275 1.00 44.46 62 TYR B N 1
ATOM 4083 C CA . TYR B 1 62 ? 77.593 62.316 12.630 1.00 41.53 62 TYR B CA 1
ATOM 4084 C C . TYR B 1 62 ? 77.743 61.162 13.618 1.00 46.37 62 TYR B C 1
ATOM 4085 O O . TYR B 1 62 ? 77.064 61.125 14.651 1.00 53.06 62 TYR B O 1
ATOM 4103 N N . LEU B 1 63 ? 78.632 60.207 13.322 1.00 38.54 63 LEU B N 1
ATOM 4104 C CA . LEU B 1 63 ? 78.754 59.047 14.200 1.00 44.48 63 LEU B CA 1
ATOM 4105 C C . LEU B 1 63 ? 79.457 59.386 15.507 1.00 41.93 63 LEU B C 1
ATOM 4106 O O . LEU B 1 63 ? 79.133 58.804 16.548 1.00 40.98 63 LEU B O 1
ATOM 4122 N N . ALA B 1 64 ? 80.414 60.315 15.482 1.00 42.60 64 ALA B N 1
ATOM 4123 C CA . ALA B 1 64 ? 81.099 60.695 16.712 1.00 47.21 64 ALA B CA 1
ATOM 4124 C C . ALA B 1 64 ? 80.134 61.378 17.667 1.00 47.01 64 ALA B C 1
ATOM 4125 O O . ALA B 1 64 ? 80.244 61.226 18.889 1.00 53.83 64 ALA B O 1
ATOM 4132 N N . GLU B 1 65 ? 79.180 62.121 17.112 1.00 49.58 65 GLU B N 1
ATOM 4133 C CA . GLU B 1 65 ? 78.218 62.864 17.913 1.00 50.01 65 GLU B CA 1
ATOM 4134 C C . GLU B 1 65 ? 77.475 61.952 18.881 1.00 53.23 65 GLU B C 1
ATOM 4135 O O . GLU B 1 65 ? 77.121 62.380 19.987 1.00 56.38 65 GLU B O 1
ATOM 4147 N N . LYS B 1 66 ? 77.215 60.703 18.484 1.00 48.95 66 LYS B N 1
ATOM 4148 C CA . LYS B 1 66 ? 76.379 59.800 19.264 1.00 42.78 66 LYS B CA 1
ATOM 4149 C C . LYS B 1 66 ? 77.044 58.488 19.678 1.00 49.50 66 LYS B C 1
ATOM 4150 O O . LYS B 1 66 ? 76.437 57.738 20.452 1.00 34.76 66 LYS B O 1
ATOM 4169 N N . TRP B 1 67 ? 78.258 58.175 19.198 1.00 39.48 67 TRP B N 1
ATOM 4170 C CA . TRP B 1 67 ? 78.903 56.906 19.528 1.00 45.92 67 TRP B CA 1
ATOM 4171 C C . TRP B 1 67 ? 80.304 57.106 20.095 1.00 46.84 67 TRP B C 1
ATOM 4172 O O . TRP B 1 67 ? 81.087 56.153 20.162 1.00 44.64 67 TRP B O 1
ATOM 4193 N N . LYS B 1 68 ? 80.633 58.324 20.504 1.00 52.59 68 LYS B N 1
ATOM 4194 C CA . LYS B 1 68 ? 81.915 58.591 21.135 1.00 56.56 68 LYS B CA 1
ATOM 4195 C C . LYS B 1 68 ? 81.962 57.972 22.532 1.00 58.96 68 LYS B C 1
ATOM 4196 O O . LYS B 1 68 ? 80.932 57.772 23.178 1.00 60.23 68 LYS B O 1
ATOM 4215 N N . ALA B 1 69 ? 83.175 57.651 22.993 1.00 60.19 69 ALA B N 1
ATOM 4216 C CA . ALA B 1 69 ? 83.411 57.205 24.371 1.00 63.18 69 ALA B CA 1
ATOM 4217 C C . ALA B 1 69 ? 82.976 55.765 24.604 1.00 61.80 69 ALA B C 1
ATOM 4218 O O . ALA B 1 69 ? 82.641 55.383 25.725 1.00 55.95 69 ALA B O 1
ATOM 4225 N N . ARG B 1 70 ? 82.977 54.957 23.550 1.00 53.65 70 ARG B N 1
ATOM 4226 C CA . ARG B 1 70 ? 82.619 53.549 23.623 1.00 53.26 70 ARG B CA 1
ATOM 4227 C C . ARG B 1 70 ? 83.716 52.717 22.982 1.00 54.14 70 ARG B C 1
ATOM 4228 O O . ARG B 1 70 ? 84.220 53.061 21.909 1.00 52.94 70 ARG B O 1
ATOM 4249 N N . SER B 1 71 ? 84.080 51.620 23.635 1.00 60.19 71 SER B N 1
ATOM 4250 C CA . SER B 1 71 ? 85.183 50.812 23.145 1.00 62.43 71 SER B CA 1
ATOM 4251 C C . SER B 1 71 ? 84.775 50.032 21.900 1.00 59.08 71 SER B C 1
ATOM 4252 O O . SER B 1 71 ? 83.594 49.794 21.636 1.00 57.89 71 SER B O 1
ATOM 4260 N N . ALA B 1 72 ? 85.786 49.638 21.121 1.00 54.76 72 ALA B N 1
ATOM 4261 C CA . ALA B 1 72 ? 85.523 48.882 19.903 1.00 49.28 72 ALA B CA 1
ATOM 4262 C C . ALA B 1 72 ? 84.710 47.638 20.225 1.00 52.92 72 ALA B C 1
ATOM 4263 O O . ALA B 1 72 ? 83.763 47.297 19.505 1.00 47.99 72 ALA B O 1
ATOM 4270 N N . HIS B 1 73 ? 85.072 46.944 21.307 1.00 59.89 73 HIS B N 1
ATOM 4271 C CA . HIS B 1 73 ? 84.317 45.770 21.721 1.00 63.08 73 HIS B CA 1
ATOM 4272 C C . HIS B 1 73 ? 82.855 46.121 21.963 1.00 64.12 73 HIS B C 1
ATOM 4273 O O . HIS B 1 73 ? 81.957 45.361 21.578 1.00 66.78 73 HIS B O 1
ATOM 4287 N N . GLU B 1 74 ? 82.592 47.265 22.600 1.00 55.55 74 GLU B N 1
ATOM 4288 C CA . GLU B 1 74 ? 81.207 47.680 22.804 1.00 61.61 74 GLU B CA 1
ATOM 4289 C C . GLU B 1 74 ? 80.515 47.908 21.467 1.00 51.90 74 GLU B C 1
ATOM 4290 O O . GLU B 1 74 ? 79.421 47.387 21.222 1.00 52.88 74 GLU B O 1
ATOM 4302 N N . LEU B 1 75 ? 81.146 48.691 20.588 1.00 54.34 75 LEU B N 1
ATOM 4303 C CA . LEU B 1 75 ? 80.525 49.036 19.314 1.00 48.22 75 LEU B CA 1
ATOM 4304 C C . LEU B 1 75 ? 80.186 47.789 18.506 1.00 45.47 75 LEU B C 1
ATOM 4305 O O . LEU B 1 75 ? 79.130 47.726 17.865 1.00 46.38 75 LEU B O 1
ATOM 4321 N N . THR B 1 76 ? 81.071 46.789 18.514 1.00 46.50 76 THR B N 1
ATOM 4322 C CA . THR B 1 76 ? 80.783 45.549 17.802 1.00 53.84 76 THR B CA 1
ATOM 4323 C C . THR B 1 76 ? 79.443 44.967 18.227 1.00 56.97 76 THR B C 1
ATOM 4324 O O . THR B 1 76 ? 78.696 44.431 17.400 1.00 47.30 76 THR B O 1
ATOM 4335 N N . ASP B 1 77 ? 79.121 45.067 19.514 1.00 57.00 77 ASP B N 1
ATOM 4336 C CA . ASP B 1 77 ? 77.919 44.459 20.066 1.00 62.00 77 ASP B CA 1
ATOM 4337 C C . ASP B 1 77 ? 76.695 45.358 20.000 1.00 56.19 77 ASP B C 1
ATOM 4338 O O . ASP B 1 77 ? 75.618 44.940 20.441 1.00 55.90 77 ASP B O 1
ATOM 4347 N N . THR B 1 78 ? 76.812 46.561 19.451 1.00 53.08 78 THR B N 1
ATOM 4348 C CA . THR B 1 78 ? 75.711 47.510 19.459 1.00 46.66 78 THR B CA 1
ATOM 4349 C C . THR B 1 78 ? 75.043 47.473 18.093 1.00 46.60 78 THR B C 1
ATOM 4350 O O . THR B 1 78 ? 75.670 47.803 17.079 1.00 53.32 78 THR B O 1
ATOM 4361 N N . VAL B 1 79 ? 73.771 47.090 18.073 1.00 45.04 79 VAL B N 1
ATOM 4362 C CA . VAL B 1 79 ? 73.055 46.903 16.816 1.00 47.59 79 VAL B CA 1
ATOM 4363 C C . VAL B 1 79 ? 72.671 48.275 16.277 1.00 41.34 79 VAL B C 1
ATOM 4364 O O . VAL B 1 79 ? 72.783 48.505 15.066 1.00 46.20 79 VAL B O 1
ATOM 4377 N N . PRO B 1 80 ? 72.267 49.232 17.119 1.00 42.28 80 PRO B N 1
ATOM 4378 C CA . PRO B 1 80 ? 72.002 50.580 16.595 1.00 43.66 80 PRO B CA 1
ATOM 4379 C C . PRO B 1 80 ? 73.244 51.283 16.075 1.00 43.24 80 PRO B C 1
ATOM 4380 O O . PRO B 1 80 ? 73.110 52.217 15.275 1.00 35.01 80 PRO B O 1
ATOM 4391 N N . PHE B 1 81 ? 74.444 50.873 16.496 1.00 27.82 81 PHE B N 1
ATOM 4392 C CA . PHE B 1 81 ? 75.657 51.492 15.968 1.00 36.30 81 PHE B CA 1
ATOM 4393 C C . PHE B 1 81 ? 75.806 51.178 14.490 1.00 29.03 81 PHE B C 1
ATOM 4394 O O . PHE B 1 81 ? 76.094 52.063 13.677 1.00 36.37 81 PHE B O 1
ATOM 4411 N N . PHE B 1 82 ? 75.605 49.914 14.131 1.00 33.25 82 PHE B N 1
ATOM 4412 C CA . PHE B 1 82 ? 75.679 49.513 12.737 1.00 38.85 82 PHE B CA 1
ATOM 4413 C C . PHE B 1 82 ? 74.440 49.964 11.978 1.00 40.71 82 PHE B C 1
ATOM 4414 O O . PHE B 1 82 ? 74.534 50.312 10.798 1.00 33.54 82 PHE B O 1
ATOM 4431 N N . ARG B 1 83 ? 73.280 49.998 12.641 1.00 38.60 83 ARG B N 1
ATOM 4432 C CA . ARG B 1 83 ? 72.085 50.541 12.002 1.00 37.89 83 ARG B CA 1
ATOM 4433 C C . ARG B 1 83 ? 72.304 51.977 11.539 1.00 34.00 83 ARG B C 1
ATOM 4434 O O . ARG B 1 83 ? 71.832 52.368 10.466 1.00 38.23 83 ARG B O 1
ATOM 4455 N N . ASP B 1 84 ? 73.017 52.781 12.333 1.00 36.89 84 ASP B N 1
ATOM 4456 C CA . ASP B 1 84 ? 73.323 54.146 11.913 1.00 36.53 84 ASP B CA 1
ATOM 4457 C C . ASP B 1 84 ? 74.303 54.155 10.751 1.00 31.24 84 ASP B C 1
ATOM 4458 O O . ASP B 1 84 ? 74.166 54.961 9.822 1.00 34.02 84 ASP B O 1
ATOM 4467 N N . ILE B 1 85 ? 75.305 53.275 10.787 1.00 27.41 85 ILE B N 1
ATOM 4468 C CA . ILE B 1 85 ? 76.204 53.143 9.646 1.00 32.74 85 ILE B CA 1
ATOM 4469 C C . ILE B 1 85 ? 75.403 52.824 8.394 1.00 30.82 85 ILE B C 1
ATOM 4470 O O . ILE B 1 85 ? 75.684 53.344 7.309 1.00 42.63 85 ILE B O 1
ATOM 4486 N N . VAL B 1 86 ? 74.398 51.959 8.526 1.00 38.85 86 VAL B N 1
ATOM 4487 C CA . VAL B 1 86 ? 73.636 51.525 7.364 1.00 29.19 86 VAL B CA 1
ATOM 4488 C C . VAL B 1 86 ? 72.690 52.628 6.898 1.00 31.34 86 VAL B C 1
ATOM 4489 O O . VAL B 1 86 ? 72.601 52.919 5.699 1.00 32.49 86 VAL B O 1
ATOM 4502 N N . THR B 1 87 ? 71.972 53.260 7.830 1.00 35.04 87 THR B N 1
ATOM 4503 C CA . THR B 1 87 ? 70.866 54.144 7.481 1.00 33.73 87 THR B CA 1
ATOM 4504 C C . THR B 1 87 ? 71.175 55.632 7.619 1.00 34.78 87 THR B C 1
ATOM 4505 O O . THR B 1 87 ? 70.327 56.455 7.263 1.00 42.70 87 THR B O 1
ATOM 4516 N N . GLY B 1 88 ? 72.356 56.003 8.106 1.00 34.89 88 GLY B N 1
ATOM 4517 C CA . GLY B 1 88 ? 72.686 57.394 8.334 1.00 41.26 88 GLY B CA 1
ATOM 4518 C C . GLY B 1 88 ? 72.550 58.287 7.109 1.00 48.29 88 GLY B C 1
ATOM 4519 O O . GLY B 1 88 ? 72.465 57.807 5.975 1.00 46.25 88 GLY B O 1
ATOM 4523 N N . PRO B 1 89 ? 72.531 59.627 7.317 1.00 44.11 89 PRO B N 1
ATOM 4524 C CA . PRO B 1 89 ? 72.446 60.585 6.192 1.00 47.67 89 PRO B CA 1
ATOM 4525 C C . PRO B 1 89 ? 73.790 60.858 5.533 1.00 53.93 89 PRO B C 1
ATOM 4526 O O . PRO B 1 89 ? 74.293 61.987 5.490 1.00 43.83 89 PRO B O 1
ATOM 4537 N N . PHE B 1 90 ? 74.385 59.804 5.004 1.00 46.72 90 PHE B N 1
ATOM 4538 C CA . PHE B 1 90 ? 75.640 59.926 4.296 1.00 44.61 90 PHE B CA 1
ATOM 4539 C C . PHE B 1 90 ? 75.706 58.777 3.311 1.00 35.55 90 PHE B C 1
ATOM 4540 O O . PHE B 1 90 ? 74.974 57.791 3.427 1.00 28.82 90 PHE B O 1
ATOM 4557 N N . GLU B 1 91 ? 76.580 58.921 2.332 1.00 38.61 91 GLU B N 1
ATOM 4558 C CA . GLU B 1 91 ? 76.737 57.891 1.327 1.00 37.28 91 GLU B CA 1
ATOM 4559 C C . GLU B 1 91 ? 77.638 56.781 1.844 1.00 30.78 91 GLU B C 1
ATOM 4560 O O . GLU B 1 91 ? 78.606 57.028 2.569 1.00 31.04 91 GLU B O 1
ATOM 4572 N N . LYS B 1 92 ? 77.301 55.553 1.477 1.00 25.85 92 LYS B N 1
ATOM 4573 C CA . LYS B 1 92 ? 78.125 54.396 1.771 1.00 23.86 92 LYS B CA 1
ATOM 4574 C C . LYS B 1 92 ? 78.490 53.719 0.463 1.00 21.74 92 LYS B C 1
ATOM 4575 O O . LYS B 1 92 ? 77.728 53.747 -0.507 1.00 23.37 92 LYS B O 1
ATOM 4594 N N . PHE B 1 93 ? 79.683 53.138 0.440 1.00 21.13 93 PHE B N 1
ATOM 4595 C CA . PHE B 1 93 ? 80.166 52.424 -0.727 1.00 20.15 93 PHE B CA 1
ATOM 4596 C C . PHE B 1 93 ? 80.811 51.129 -0.270 1.00 24.02 93 PHE B C 1
ATOM 4597 O O . PHE B 1 93 ? 81.696 51.143 0.589 1.00 24.28 93 PHE B O 1
ATOM 4614 N N . MET B 1 94 ? 80.366 50.015 -0.846 1.00 18.66 94 MET B N 1
ATOM 4615 C CA . MET B 1 94 ? 80.856 48.692 -0.492 1.00 14.25 94 MET B CA 1
ATOM 4616 C C . MET B 1 94 ? 81.494 48.068 -1.721 1.00 24.15 94 MET B C 1
ATOM 4617 O O . MET B 1 94 ? 80.893 48.062 -2.801 1.00 22.18 94 MET B O 1
ATOM 4631 N N . ARG B 1 95 ? 82.697 47.532 -1.552 1.00 20.99 95 ARG B N 1
ATOM 4632 C CA . ARG B 1 95 ? 83.334 46.702 -2.564 1.00 19.37 95 ARG B CA 1
ATOM 4633 C C . ARG B 1 95 ? 83.260 45.253 -2.115 1.00 22.44 95 ARG B C 1
ATOM 4634 O O . ARG B 1 95 ? 83.699 44.916 -1.011 1.00 20.14 95 ARG B O 1
ATOM 4655 N N . VAL B 1 96 ? 82.696 44.410 -2.970 1.00 12.25 96 VAL B N 1
ATOM 4656 C CA . VAL B 1 96 ? 82.665 42.974 -2.758 1.00 15.12 96 VAL B CA 1
ATOM 4657 C C . VAL B 1 96 ? 83.572 42.382 -3.824 1.00 18.31 96 VAL B C 1
ATOM 4658 O O . VAL B 1 96 ? 83.226 42.375 -5.011 1.00 11.68 96 VAL B O 1
ATOM 4671 N N . THR B 1 97 ? 84.735 41.898 -3.409 1.00 27.11 97 THR B N 1
ATOM 4672 C CA . THR B 1 97 ? 85.691 41.270 -4.309 1.00 20.21 97 THR B CA 1
ATOM 4673 C C . THR B 1 97 ? 85.658 39.768 -4.098 1.00 23.04 97 THR B C 1
ATOM 4674 O O . THR B 1 97 ? 85.778 39.290 -2.965 1.00 23.01 97 THR B O 1
ATOM 4685 N N . MET B 1 98 ? 85.479 39.037 -5.194 1.00 19.22 98 MET B N 1
ATOM 4686 C CA . MET B 1 98 ? 85.300 37.596 -5.137 1.00 23.02 98 MET B CA 1
ATOM 4687 C C . MET B 1 98 ? 86.626 36.894 -4.865 1.00 21.84 98 MET B C 1
ATOM 4688 O O . MET B 1 98 ? 87.623 37.128 -5.555 1.00 31.70 98 MET B O 1
ATOM 4702 N N . ILE B 1 99 ? 86.625 36.043 -3.843 1.00 30.67 99 ILE B N 1
ATOM 4703 C CA . ILE B 1 99 ? 87.735 35.126 -3.589 1.00 27.48 99 ILE B CA 1
ATOM 4704 C C . ILE B 1 99 ? 87.556 33.839 -4.385 1.00 30.06 99 ILE B C 1
ATOM 4705 O O . ILE B 1 99 ? 88.512 33.331 -4.981 1.00 29.46 99 ILE B O 1
ATOM 4721 N N . LEU B 1 100 ? 86.335 33.309 -4.400 1.00 24.83 100 LEU B N 1
ATOM 4722 C CA . LEU B 1 100 ? 85.917 32.197 -5.233 1.00 32.85 100 LEU B CA 1
ATOM 4723 C C . LEU B 1 100 ? 85.019 32.679 -6.354 1.00 29.44 100 LEU B C 1
ATOM 4724 O O . LEU B 1 100 ? 84.364 33.723 -6.240 1.00 30.40 100 LEU B O 1
ATOM 4740 N N . PRO B 1 101 ? 84.959 31.942 -7.460 1.00 28.08 101 PRO B N 1
ATOM 4741 C CA . PRO B 1 101 ? 84.129 32.386 -8.583 1.00 25.66 101 PRO B CA 1
ATOM 4742 C C . PRO B 1 101 ? 82.654 32.269 -8.236 1.00 27.45 101 PRO B C 1
ATOM 4743 O O . PRO B 1 101 ? 82.216 31.290 -7.616 1.00 32.38 101 PRO B O 1
ATOM 4754 N N . LEU B 1 102 ? 81.901 33.280 -8.630 1.00 28.07 102 LEU B N 1
ATOM 4755 C CA . LEU B 1 102 ? 80.456 33.301 -8.455 1.00 30.31 102 LEU B CA 1
ATOM 4756 C C . LEU B 1 102 ? 79.788 33.820 -9.712 1.00 32.19 102 LEU B C 1
ATOM 4757 O O . LEU B 1 102 ? 80.312 34.718 -10.378 1.00 23.64 102 LEU B O 1
ATOM 4773 N N . THR B 1 103 ? 78.628 33.252 -10.018 1.00 23.34 103 THR B N 1
ATOM 4774 C CA . THR B 1 103 ? 77.755 33.829 -11.019 1.00 23.48 103 THR B CA 1
ATOM 4775 C C . THR B 1 103 ? 76.913 34.941 -10.405 1.00 26.55 103 THR B C 1
ATOM 4776 O O . THR B 1 103 ? 76.666 34.980 -9.195 1.00 22.98 103 THR B O 1
ATOM 4787 N N . GLY B 1 104 ? 76.470 35.858 -11.262 1.00 24.09 104 GLY B N 1
ATOM 4788 C CA . GLY B 1 104 ? 75.538 36.874 -10.814 1.00 29.43 104 GLY B CA 1
ATOM 4789 C C . GLY B 1 104 ? 74.236 36.265 -10.335 1.00 26.46 104 GLY B C 1
ATOM 4790 O O . GLY B 1 104 ? 73.592 36.796 -9.424 1.00 28.73 104 GLY B O 1
ATOM 4794 N N . HIS B 1 105 ? 73.831 35.145 -10.940 1.00 26.48 105 HIS B N 1
ATOM 4795 C CA . HIS B 1 105 ? 72.654 34.423 -10.468 1.00 38.12 105 HIS B CA 1
ATOM 4796 C C . HIS B 1 105 ? 72.815 34.028 -9.007 1.00 35.84 105 HIS B C 1
ATOM 4797 O O . HIS B 1 105 ? 71.947 34.310 -8.174 1.00 39.36 105 HIS B O 1
ATOM 4811 N N . GLN B 1 106 ? 73.936 33.379 -8.676 1.00 37.34 106 GLN B N 1
ATOM 4812 C CA . GLN B 1 106 ? 74.183 32.974 -7.295 1.00 31.33 106 GLN B CA 1
ATOM 4813 C C . GLN B 1 106 ? 74.185 34.166 -6.351 1.00 38.97 106 GLN B C 1
ATOM 4814 O O . GLN B 1 106 ? 73.632 34.095 -5.247 1.00 29.78 106 GLN B O 1
ATOM 4828 N N . TYR B 1 107 ? 74.813 35.271 -6.755 1.00 32.74 107 TYR B N 1
ATOM 4829 C CA . TYR B 1 107 ? 74.950 36.392 -5.832 1.00 34.64 107 TYR B CA 1
ATOM 4830 C C . TYR B 1 107 ? 73.609 37.067 -5.584 1.00 32.80 107 TYR B C 1
ATOM 4831 O O . TYR B 1 107 ? 73.267 37.371 -4.435 1.00 37.41 107 TYR B O 1
ATOM 4849 N N . SER B 1 108 ? 72.835 37.309 -6.645 1.00 33.33 108 SER B N 1
ATOM 4850 C CA . SER B 1 108 ? 71.602 38.071 -6.494 1.00 36.23 108 SER B CA 1
ATOM 4851 C C . SER B 1 108 ? 70.519 37.262 -5.794 1.00 40.59 108 SER B C 1
ATOM 4852 O O . SER B 1 108 ? 69.773 37.806 -4.971 1.00 36.12 108 SER B O 1
ATOM 4860 N N . GLU B 1 109 ? 70.416 35.964 -6.093 1.00 37.40 109 GLU B N 1
ATOM 4861 C CA . GLU B 1 109 ? 69.397 35.160 -5.428 1.00 44.18 109 GLU B CA 1
ATOM 4862 C C . GLU B 1 109 ? 69.626 35.156 -3.922 1.00 43.48 109 GLU B C 1
ATOM 4863 O O . GLU B 1 109 ? 68.685 35.337 -3.138 1.00 48.78 109 GLU B O 1
ATOM 4875 N N . LYS B 1 110 ? 70.878 34.947 -3.503 1.00 44.44 110 LYS B N 1
ATOM 4876 C CA . LYS B 1 110 ? 71.192 34.914 -2.081 1.00 51.77 110 LYS B CA 1
ATOM 4877 C C . LYS B 1 110 ? 70.946 36.266 -1.430 1.00 43.62 110 LYS B C 1
ATOM 4878 O O . LYS B 1 110 ? 70.317 36.351 -0.368 1.00 51.58 110 LYS B O 1
ATOM 4886 N N . VAL B 1 111 ? 71.413 37.342 -2.067 1.00 41.82 111 VAL B N 1
ATOM 4887 C CA . VAL B 1 111 ? 71.144 38.674 -1.539 1.00 36.86 111 VAL B CA 1
ATOM 4888 C C . VAL B 1 111 ? 69.649 38.938 -1.547 1.00 43.85 111 VAL B C 1
ATOM 4889 O O . VAL B 1 111 ? 69.092 39.479 -0.586 1.00 41.24 111 VAL B O 1
ATOM 4902 N N . SER B 1 112 ? 68.973 38.540 -2.624 1.00 39.05 112 SER B N 1
ATOM 4903 C CA . SER B 1 112 ? 67.557 38.853 -2.751 1.00 43.96 112 SER B CA 1
ATOM 4904 C C . SER B 1 112 ? 66.738 38.095 -1.714 1.00 48.78 112 SER B C 1
ATOM 4905 O O . SER B 1 112 ? 65.982 38.703 -0.950 1.00 43.72 112 SER B O 1
ATOM 4913 N N . GLU B 1 113 ? 66.920 36.772 -1.626 1.00 53.47 113 GLU B N 1
ATOM 4914 C CA . GLU B 1 113 ? 66.107 35.977 -0.705 1.00 55.72 113 GLU B CA 1
ATOM 4915 C C . GLU B 1 113 ? 66.251 36.461 0.731 1.00 52.86 113 GLU B C 1
ATOM 4916 O O . GLU B 1 113 ? 65.263 36.569 1.460 1.00 60.43 113 GLU B O 1
ATOM 4928 N N . ASN B 1 114 ? 67.478 36.721 1.170 1.00 58.07 114 ASN B N 1
ATOM 4929 C CA . ASN B 1 114 ? 67.670 37.189 2.539 1.00 57.81 114 ASN B CA 1
ATOM 4930 C C . ASN B 1 114 ? 66.925 38.492 2.789 1.00 61.34 114 ASN B C 1
ATOM 4931 O O . ASN B 1 114 ? 66.178 38.611 3.766 1.00 61.75 114 ASN B O 1
ATOM 4942 N N . CYS B 1 115 ? 67.094 39.484 1.911 1.00 59.02 115 CYS B N 1
ATOM 4943 C CA . CYS B 1 115 ? 66.512 40.789 2.210 1.00 56.84 115 CYS B CA 1
ATOM 4944 C C . CYS B 1 115 ? 64.988 40.757 2.181 1.00 61.28 115 CYS B C 1
ATOM 4945 O O . CYS B 1 115 ? 64.364 41.636 2.784 1.00 58.11 115 CYS B O 1
ATOM 4953 N N . VAL B 1 116 ? 64.358 39.816 1.467 1.00 51.99 116 VAL B N 1
ATOM 4954 C CA . VAL B 1 116 ? 62.901 39.752 1.566 1.00 58.42 116 VAL B CA 1
ATOM 4955 C C . VAL B 1 116 ? 62.524 39.366 2.990 1.00 64.09 116 VAL B C 1
ATOM 4956 O O . VAL B 1 116 ? 61.536 39.863 3.544 1.00 67.48 116 VAL B O 1
ATOM 4969 N N . ALA B 1 117 ? 63.314 38.479 3.608 1.00 61.68 117 ALA B N 1
ATOM 4970 C CA . ALA B 1 117 ? 63.138 38.165 5.023 1.00 61.05 117 ALA B CA 1
ATOM 4971 C C . ALA B 1 117 ? 63.422 39.395 5.871 1.00 61.19 117 ALA B C 1
ATOM 4972 O O . ALA B 1 117 ? 62.676 39.707 6.806 1.00 67.05 117 ALA B O 1
ATOM 4979 N N . ILE B 1 118 ? 64.513 40.103 5.560 1.00 65.80 118 ILE B N 1
ATOM 4980 C CA . ILE B 1 118 ? 64.785 41.375 6.221 1.00 64.18 118 ILE B CA 1
ATOM 4981 C C . ILE B 1 118 ? 63.526 42.221 6.172 1.00 69.07 118 ILE B C 1
ATOM 4982 O O . ILE B 1 118 ? 63.211 42.971 7.105 1.00 76.26 118 ILE B O 1
ATOM 4998 N N . TRP B 1 119 ? 62.789 42.111 5.068 1.00 65.45 119 TRP B N 1
ATOM 4999 C CA . TRP B 1 119 ? 61.577 42.878 4.829 1.00 64.29 119 TRP B CA 1
ATOM 5000 C C . TRP B 1 119 ? 60.303 42.215 5.332 1.00 69.60 119 TRP B C 1
ATOM 5001 O O . TRP B 1 119 ? 59.383 42.920 5.763 1.00 70.75 119 TRP B O 1
ATOM 5022 N N . LYS B 1 120 ? 60.211 40.885 5.292 1.00 71.10 120 LYS B N 1
ATOM 5023 C CA . LYS B 1 120 ? 59.001 40.232 5.777 1.00 76.38 120 LYS B CA 1
ATOM 5024 C C . LYS B 1 120 ? 58.970 40.139 7.293 1.00 88.24 120 LYS B C 1
ATOM 5025 O O . LYS B 1 120 ? 57.886 40.035 7.876 1.00 79.37 120 LYS B O 1
ATOM 5044 N N . SER B 1 121 ? 60.138 40.188 7.935 1.00 89.24 121 SER B N 1
ATOM 5045 C CA . SER B 1 121 ? 60.202 40.182 9.391 1.00 87.43 121 SER B CA 1
ATOM 5046 C C . SER B 1 121 ? 59.519 41.406 9.975 1.00 85.45 121 SER B C 1
ATOM 5047 O O . SER B 1 121 ? 58.776 41.308 10.959 1.00 89.89 121 SER B O 1
ATOM 5055 N N . LEU B 1 122 ? 59.760 42.568 9.380 1.00 82.11 122 LEU B N 1
ATOM 5056 C CA . LEU B 1 122 ? 59.227 43.828 9.863 1.00 92.01 122 LEU B CA 1
ATOM 5057 C C . LEU B 1 122 ? 57.976 44.272 9.105 1.00 77.71 122 LEU B C 1
ATOM 5058 O O . LEU B 1 122 ? 57.424 45.332 9.414 1.00 71.91 122 LEU B O 1
ATOM 5074 N N . GLY B 1 123 ? 57.463 43.446 8.197 1.00 76.90 123 GLY B N 1
ATOM 5075 C CA . GLY B 1 123 ? 56.286 43.795 7.407 1.00 73.09 123 GLY B CA 1
ATOM 5076 C C . GLY B 1 123 ? 56.386 45.065 6.583 1.00 72.56 123 GLY B C 1
ATOM 5077 O O . GLY B 1 123 ? 55.414 45.829 6.511 1.00 69.87 123 GLY B O 1
ATOM 5081 N N . ILE B 1 124 ? 57.540 45.308 5.949 1.00 67.31 124 ILE B N 1
ATOM 5082 C CA . ILE B 1 124 ? 57.710 46.422 5.012 1.00 65.85 124 ILE B CA 1
ATOM 5083 C C . ILE B 1 124 ? 57.708 45.964 3.562 1.00 69.35 124 ILE B C 1
ATOM 5084 O O . ILE B 1 124 ? 57.855 46.796 2.659 1.00 64.85 124 ILE B O 1
ATOM 5100 N N . TYR B 1 125 ? 57.472 44.687 3.301 1.00 69.24 125 TYR B N 1
ATOM 5101 C CA . TYR B 1 125 ? 57.571 44.191 1.936 1.00 59.31 125 TYR B CA 1
ATOM 5102 C C . TYR B 1 125 ? 56.409 44.714 1.106 1.00 67.23 125 TYR B C 1
ATOM 5103 O O . TYR B 1 125 ? 55.242 44.443 1.414 1.00 69.05 125 TYR B O 1
ATOM 5121 N N . THR B 1 126 ? 56.725 45.494 0.080 1.00 56.48 126 THR B N 1
ATOM 5122 C CA . THR B 1 126 ? 55.750 45.986 -0.875 1.00 66.37 126 THR B CA 1
ATOM 5123 C C . THR B 1 126 ? 56.097 45.378 -2.227 1.00 64.78 126 THR B C 1
ATOM 5124 O O . THR B 1 126 ? 57.176 44.809 -2.408 1.00 62.72 126 THR B O 1
ATOM 5135 N N . ASP B 1 127 ? 55.217 45.564 -3.198 1.00 63.95 127 ASP B N 1
ATOM 5136 C CA . ASP B 1 127 ? 55.517 45.093 -4.526 1.00 67.56 127 ASP B CA 1
ATOM 5137 C C . ASP B 1 127 ? 56.559 46.039 -5.114 1.00 60.01 127 ASP B C 1
ATOM 5138 O O . ASP B 1 127 ? 57.275 45.687 -6.025 1.00 58.69 127 ASP B O 1
ATOM 5147 N N . GLU B 1 128 ? 56.634 47.257 -4.589 1.00 61.67 128 GLU B N 1
ATOM 5148 C CA . GLU B 1 128 ? 57.632 48.202 -5.066 1.00 65.22 128 GLU B CA 1
ATOM 5149 C C . GLU B 1 128 ? 58.994 47.614 -4.725 1.00 55.88 128 GLU B C 1
ATOM 5150 O O . GLU B 1 128 ? 59.915 47.656 -5.527 1.00 51.27 128 GLU B O 1
ATOM 5162 N N . GLU B 1 129 ? 59.105 47.053 -3.527 1.00 51.00 129 GLU B N 1
ATOM 5163 C CA . GLU B 1 129 ? 60.329 46.404 -3.108 1.00 52.33 129 GLU B CA 1
ATOM 5164 C C . GLU B 1 129 ? 60.506 45.201 -4.012 1.00 49.14 129 GLU B C 1
ATOM 5165 O O . GLU B 1 129 ? 61.613 44.886 -4.424 1.00 36.57 129 GLU B O 1
ATOM 5177 N N . ALA B 1 130 ? 59.399 44.529 -4.317 1.00 44.41 130 ALA B N 1
ATOM 5178 C CA . ALA B 1 130 ? 59.442 43.369 -5.203 1.00 46.72 130 ALA B CA 1
ATOM 5179 C C . ALA B 1 130 ? 59.930 43.758 -6.591 1.00 41.07 130 ALA B C 1
ATOM 5180 O O . ALA B 1 130 ? 60.699 43.018 -7.215 1.00 35.64 130 ALA B O 1
ATOM 5187 N N . LYS B 1 131 ? 59.486 44.912 -7.101 1.00 35.79 131 LYS B N 1
ATOM 5188 C CA . LYS B 1 131 ? 60.023 45.399 -8.369 1.00 47.69 131 LYS B CA 1
ATOM 5189 C C . LYS B 1 131 ? 61.494 45.773 -8.232 1.00 36.97 131 LYS B C 1
ATOM 5190 O O . LYS B 1 131 ? 62.287 45.530 -9.149 1.00 36.86 131 LYS B O 1
ATOM 5209 N N . ALA B 1 132 ? 61.880 46.364 -7.100 1.00 31.92 132 ALA B N 1
ATOM 5210 C CA . ALA B 1 132 ? 63.292 46.662 -6.880 1.00 35.83 132 ALA B CA 1
ATOM 5211 C C . ALA B 1 132 ? 64.122 45.388 -6.962 1.00 37.05 132 ALA B C 1
ATOM 5212 O O . ALA B 1 132 ? 65.169 45.355 -7.619 1.00 32.60 132 ALA B O 1
ATOM 5219 N N . ILE B 1 133 ? 63.664 44.323 -6.298 1.00 32.04 133 ILE B N 1
ATOM 5220 C CA . ILE B 1 133 ? 64.361 43.041 -6.363 1.00 25.93 133 ILE B CA 1
ATOM 5221 C C . ILE B 1 133 ? 64.429 42.550 -7.801 1.00 32.93 133 ILE B C 1
ATOM 5222 O O . ILE B 1 133 ? 65.471 42.065 -8.261 1.00 25.10 133 ILE B O 1
ATOM 5238 N N . ASP B 1 134 ? 63.314 42.650 -8.529 1.00 36.16 134 ASP B N 1
ATOM 5239 C CA . ASP B 1 134 ? 63.284 42.212 -9.919 1.00 40.22 134 ASP B CA 1
ATOM 5240 C C . ASP B 1 134 ? 64.393 42.877 -10.721 1.00 24.53 134 ASP B C 1
ATOM 5241 O O . ASP B 1 134 ? 65.143 42.210 -11.443 1.00 27.50 134 ASP B O 1
ATOM 5250 N N . LYS B 1 135 ? 64.516 44.199 -10.603 1.00 20.51 135 LYS B N 1
ATOM 5251 C CA . LYS B 1 135 ? 65.546 44.897 -11.356 1.00 28.84 135 LYS B CA 1
ATOM 5252 C C . LYS B 1 135 ? 66.929 44.480 -10.872 1.00 22.55 135 LYS B C 1
ATOM 5253 O O . LYS B 1 135 ? 67.818 44.184 -11.677 1.00 25.47 135 LYS B O 1
ATOM 5272 N N . PHE B 1 136 ? 67.120 44.447 -9.551 1.00 24.89 136 PHE B N 1
ATOM 5273 C CA . PHE B 1 136 ? 68.371 43.967 -8.972 1.00 24.33 136 PHE B CA 1
ATOM 5274 C C . PHE B 1 136 ? 68.792 42.643 -9.601 1.00 25.78 136 PHE B C 1
ATOM 5275 O O . PHE B 1 136 ? 69.927 42.492 -10.063 1.00 23.66 136 PHE B O 1
ATOM 5292 N N . VAL B 1 137 ? 67.878 41.672 -9.639 1.00 22.25 137 VAL B N 1
ATOM 5293 C CA . VAL B 1 137 ? 68.188 40.385 -10.254 1.00 20.86 137 VAL B CA 1
ATOM 5294 C C . VAL B 1 137 ? 68.492 40.566 -11.735 1.00 23.70 137 VAL B C 1
ATOM 5295 O O . VAL B 1 137 ? 69.380 39.903 -12.288 1.00 26.11 137 VAL B O 1
ATOM 5308 N N . SER B 1 138 ? 67.768 41.466 -12.404 1.00 25.81 138 SER B N 1
ATOM 5309 C CA . SER B 1 138 ? 68.004 41.687 -13.826 1.00 25.09 138 SER B CA 1
ATOM 5310 C C . SER B 1 138 ? 69.411 42.214 -14.073 1.00 23.58 138 SER B C 1
ATOM 5311 O O . SER B 1 138 ? 70.058 41.844 -15.059 1.00 28.62 138 SER B O 1
ATOM 5319 N N . VAL B 1 139 ? 69.901 43.086 -13.190 1.00 29.14 139 VAL B N 1
ATOM 5320 C CA . VAL B 1 139 ? 71.248 43.623 -13.348 1.00 16.56 139 VAL B CA 1
ATOM 5321 C C . VAL B 1 139 ? 72.279 42.503 -13.294 1.00 23.74 139 VAL B C 1
ATOM 5322 O O . VAL B 1 139 ? 73.261 42.508 -14.049 1.00 27.74 139 VAL B O 1
ATOM 5335 N N . PHE B 1 140 ? 72.078 41.526 -12.409 1.00 24.24 140 PHE B N 1
ATOM 5336 C CA . PHE B 1 140 ? 73.085 40.501 -12.156 1.00 22.80 140 PHE B CA 1
ATOM 5337 C C . PHE B 1 140 ? 72.967 39.235 -12.998 1.00 27.08 140 PHE B C 1
ATOM 5338 O O . PHE B 1 140 ? 73.923 38.453 -13.019 1.00 27.57 140 PHE B O 1
ATOM 5355 N N . LYS B 1 141 ? 71.857 39.012 -13.705 1.00 22.94 141 LYS B N 1
ATOM 5356 C CA . LYS B 1 141 ? 71.586 37.675 -14.236 1.00 37.14 141 LYS B CA 1
ATOM 5357 C C . LYS B 1 141 ? 72.743 37.154 -15.082 1.00 32.82 141 LYS B C 1
ATOM 5358 O O . LYS B 1 141 ? 73.185 36.014 -14.912 1.00 39.33 141 LYS B O 1
ATOM 5377 N N . ASP B 1 142 ? 73.257 37.983 -15.993 1.00 35.65 142 ASP B N 1
ATOM 5378 C CA . ASP B 1 142 ? 74.207 37.549 -17.006 1.00 37.60 142 ASP B CA 1
ATOM 5379 C C . ASP B 1 142 ? 75.642 37.788 -16.582 1.00 32.76 142 ASP B C 1
ATOM 5380 O O . ASP B 1 142 ? 76.562 37.557 -17.370 1.00 38.96 142 ASP B O 1
ATOM 5389 N N . GLU B 1 143 ? 75.851 38.243 -15.352 1.00 27.96 143 GLU B N 1
ATOM 5390 C CA . GLU B 1 143 ? 77.180 38.566 -14.876 1.00 34.50 143 GLU B CA 1
ATOM 5391 C C . GLU B 1 143 ? 77.861 37.320 -14.331 1.00 29.90 143 GLU B C 1
ATOM 5392 O O . GLU B 1 143 ? 77.220 36.417 -13.783 1.00 26.64 143 GLU B O 1
ATOM 5404 N N . THR B 1 144 ? 79.174 37.280 -14.499 1.00 20.01 144 THR B N 1
ATOM 5405 C CA . THR B 1 144 ? 80.024 36.282 -13.877 1.00 22.92 144 THR B CA 1
ATOM 5406 C C . THR B 1 144 ? 81.188 36.991 -13.206 1.00 23.36 144 THR B C 1
ATOM 5407 O O . THR B 1 144 ? 81.657 38.032 -13.675 1.00 20.81 144 THR B O 1
ATOM 5418 N N . PHE B 1 145 ? 81.643 36.424 -12.091 1.00 20.99 145 PHE B N 1
ATOM 5419 C CA . PHE B 1 145 ? 82.581 37.097 -11.196 1.00 20.00 145 PHE B CA 1
ATOM 5420 C C . PHE B 1 145 ? 83.725 36.163 -10.830 1.00 18.90 145 PHE B C 1
ATOM 5421 O O . PHE B 1 145 ? 83.678 35.484 -9.795 1.00 24.37 145 PHE B O 1
ATOM 5438 N N . PRO B 1 146 ? 84.773 36.107 -11.645 1.00 18.59 146 PRO B N 1
ATOM 5439 C CA . PRO B 1 146 ? 85.939 35.292 -11.295 1.00 14.94 146 PRO B CA 1
ATOM 5440 C C . PRO B 1 146 ? 86.630 35.849 -10.065 1.00 19.57 146 PRO B C 1
ATOM 5441 O O . PRO B 1 146 ? 86.367 36.992 -9.662 1.00 20.92 146 PRO B O 1
ATOM 5452 N N . PRO B 1 147 ? 87.514 35.076 -9.437 1.00 27.20 147 PRO B N 1
ATOM 5453 C CA . PRO B 1 147 ? 88.348 35.636 -8.370 1.00 22.99 147 PRO B CA 1
ATOM 5454 C C . PRO B 1 147 ? 88.968 36.959 -8.796 1.00 24.44 147 PRO B C 1
ATOM 5455 O O . PRO B 1 147 ? 89.465 37.104 -9.915 1.00 18.57 147 PRO B O 1
ATOM 5466 N N . GLY B 1 148 ? 88.939 37.929 -7.886 1.00 21.08 148 GLY B N 1
ATOM 5467 C CA . GLY B 1 148 ? 89.490 39.242 -8.122 1.00 15.47 148 GLY B CA 1
ATOM 5468 C C . GLY B 1 148 ? 88.526 40.261 -8.698 1.00 22.51 148 GLY B C 1
ATOM 5469 O O . GLY B 1 148 ? 88.759 41.463 -8.536 1.00 26.17 148 GLY B O 1
ATOM 5473 N N . SER B 1 149 ? 87.449 39.829 -9.352 1.00 24.76 149 SER B N 1
ATOM 5474 C CA . SER B 1 149 ? 86.463 40.778 -9.846 1.00 22.58 149 SER B CA 1
ATOM 5475 C C . SER B 1 149 ? 85.687 41.374 -8.672 1.00 17.35 149 SER B C 1
ATOM 5476 O O . SER B 1 149 ? 85.731 40.870 -7.546 1.00 14.73 149 SER B O 1
ATOM 5484 N N . SER B 1 150 ? 84.952 42.453 -8.943 1.00 17.30 150 SER B N 1
ATOM 5485 C CA . SER B 1 150 ? 84.326 43.210 -7.869 1.00 15.64 150 SER B CA 1
ATOM 5486 C C . SER B 1 150 ? 82.899 43.603 -8.212 1.00 15.49 150 SER B C 1
ATOM 5487 O O . SER B 1 150 ? 82.566 43.901 -9.362 1.00 16.14 150 SER B O 1
ATOM 5495 N N . ILE B 1 151 ? 82.065 43.593 -7.178 1.00 18.52 151 ILE B N 1
ATOM 5496 C CA . ILE B 1 151 ? 80.721 44.157 -7.207 1.00 20.74 151 ILE B CA 1
ATOM 5497 C C . ILE B 1 151 ? 80.747 45.403 -6.334 1.00 25.62 151 ILE B C 1
ATOM 5498 O O . ILE B 1 151 ? 81.137 45.338 -5.162 1.00 64.20 151 ILE B O 1
ATOM 5514 N N . LEU B 1 152 ? 80.340 46.530 -6.905 1.00 21.44 152 LEU B N 1
ATOM 5515 C CA . LEU B 1 152 ? 80.456 47.824 -6.253 1.00 15.40 152 LEU B CA 1
ATOM 5516 C C . LEU B 1 152 ? 79.073 48.399 -6.005 1.00 21.61 152 LEU B C 1
ATOM 5517 O O . LEU B 1 152 ? 78.280 48.543 -6.941 1.00 23.21 152 LEU B O 1
ATOM 5533 N N . PHE B 1 153 ? 78.794 48.737 -4.749 1.00 14.19 153 PHE B N 1
ATOM 5534 C CA . PHE B 1 153 ? 77.514 49.295 -4.348 1.00 11.83 153 PHE B CA 1
ATOM 5535 C C . PHE B 1 153 ? 77.727 50.693 -3.790 1.00 19.11 153 PHE B C 1
ATOM 5536 O O . PHE B 1 153 ? 78.569 50.888 -2.909 1.00 24.06 153 PHE B O 1
ATOM 5553 N N . THR B 1 154 ? 76.966 51.660 -4.296 1.00 23.01 154 THR B N 1
ATOM 5554 C CA . THR B 1 154 ? 76.860 52.975 -3.675 1.00 25.77 154 THR B CA 1
ATOM 5555 C C . THR B 1 154 ? 75.472 53.107 -3.069 1.00 23.80 154 THR B C 1
ATOM 5556 O O . THR B 1 154 ? 74.465 52.965 -3.770 1.00 28.82 154 THR B O 1
ATOM 5567 N N . VAL B 1 155 ? 75.432 53.387 -1.773 1.00 24.79 155 VAL B N 1
ATOM 5568 C CA . VAL B 1 155 ? 74.199 53.584 -1.022 1.00 34.49 155 VAL B CA 1
ATOM 5569 C C . VAL B 1 155 ? 74.078 55.077 -0.759 1.00 26.40 155 VAL B C 1
ATOM 5570 O O . VAL B 1 155 ? 74.923 55.657 -0.066 1.00 34.95 155 VAL B O 1
ATOM 5583 N N . SER B 1 156 ? 73.045 55.706 -1.322 1.00 34.11 156 SER B N 1
ATOM 5584 C CA . SER B 1 156 ? 72.931 57.153 -1.241 1.00 39.41 156 SER B CA 1
ATOM 5585 C C . SER B 1 156 ? 71.596 57.568 -0.628 1.00 43.69 156 SER B C 1
ATOM 5586 O O . SER B 1 156 ? 70.598 56.852 -0.768 1.00 40.00 156 SER B O 1
ATOM 5594 N N . PRO B 1 157 ? 71.547 58.722 0.071 1.00 46.77 157 PRO B N 1
ATOM 5595 C CA . PRO B 1 157 ? 70.301 59.336 0.537 1.00 48.08 157 PRO B CA 1
ATOM 5596 C C . PRO B 1 157 ? 69.236 59.331 -0.557 1.00 52.76 157 PRO B C 1
ATOM 5597 O O . PRO B 1 157 ? 68.196 59.988 -0.471 1.00 62.07 157 PRO B O 1
ATOM 5608 N N . LEU B 1 163 ? 70.417 53.012 -4.722 1.00 28.07 163 LEU B N 1
ATOM 5609 C CA . LEU B 1 163 ? 71.504 52.043 -4.830 1.00 23.00 163 LEU B CA 1
ATOM 5610 C C . LEU B 1 163 ? 72.117 52.043 -6.221 1.00 31.86 163 LEU B C 1
ATOM 5611 O O . LEU B 1 163 ? 71.438 51.762 -7.205 1.00 32.21 163 LEU B O 1
ATOM 5626 N N . THR B 1 164 ? 73.403 52.355 -6.298 1.00 27.17 164 THR B N 1
ATOM 5627 C CA . THR B 1 164 ? 74.139 52.294 -7.551 1.00 21.04 164 THR B CA 1
ATOM 5628 C C . THR B 1 164 ? 74.943 51.002 -7.598 1.00 16.35 164 THR B C 1
ATOM 5629 O O . THR B 1 164 ? 75.599 50.632 -6.620 1.00 22.76 164 THR B O 1
ATOM 5640 N N . ILE B 1 165 ? 74.881 50.317 -8.734 1.00 25.27 165 ILE B N 1
ATOM 5641 C CA . ILE B 1 165 ? 75.557 49.040 -8.923 1.00 17.20 165 ILE B CA 1
ATOM 5642 C C . ILE B 1 165 ? 76.605 49.221 -10.008 1.00 17.62 165 ILE B C 1
ATOM 5643 O O . ILE B 1 165 ? 76.296 49.718 -11.097 1.00 19.20 165 ILE B O 1
ATOM 5659 N N . SER B 1 166 ? 77.839 48.829 -9.708 1.00 19.08 166 SER B N 1
ATOM 5660 C CA . SER B 1 166 ? 78.914 48.845 -10.686 1.00 23.76 166 SER B CA 1
ATOM 5661 C C . SER B 1 166 ? 79.671 47.527 -10.612 1.00 17.86 166 SER B C 1
ATOM 5662 O O . SER B 1 166 ? 79.667 46.835 -9.591 1.00 18.37 166 SER B O 1
ATOM 5670 N N . PHE B 1 167 ? 80.317 47.188 -11.723 1.00 18.93 167 PHE B N 1
ATOM 5671 C CA . PHE B 1 167 ? 81.047 45.939 -11.863 1.00 22.44 167 PHE B CA 1
ATOM 5672 C C . PHE B 1 167 ? 82.455 46.231 -12.358 1.00 26.24 167 PHE B C 1
ATOM 5673 O O . PHE B 1 167 ? 82.678 47.154 -13.146 1.00 25.93 167 PHE B O 1
ATOM 5690 N N . SER B 1 168 ? 83.404 45.429 -11.882 1.00 19.93 168 SER B N 1
ATOM 5691 C CA . SER B 1 168 ? 84.799 45.550 -12.277 1.00 29.29 168 SER B CA 1
ATOM 5692 C C . SER B 1 168 ? 85.417 44.165 -12.359 1.00 32.21 168 SER B C 1
ATOM 5693 O O . SER B 1 168 ? 85.055 43.264 -11.597 1.00 22.56 168 SER B O 1
ATOM 5701 N N . LYS B 1 169 ? 86.347 43.993 -13.299 1.00 33.22 169 LYS B N 1
ATOM 5702 C CA . LYS B 1 169 ? 87.041 42.717 -13.401 1.00 33.19 169 LYS B CA 1
ATOM 5703 C C . LYS B 1 169 ? 88.190 42.606 -12.404 1.00 32.23 169 LYS B C 1
ATOM 5704 O O . LYS B 1 169 ? 88.750 41.515 -12.247 1.00 39.74 169 LYS B O 1
ATOM 5723 N N . ASP B 1 170 ? 88.546 43.698 -11.725 1.00 36.39 170 ASP B N 1
ATOM 5724 C CA . ASP B 1 170 ? 89.499 43.646 -10.622 1.00 33.83 170 ASP B CA 1
ATOM 5725 C C . ASP B 1 170 ? 88.957 44.463 -9.452 1.00 37.94 170 ASP B C 1
ATOM 5726 O O . ASP B 1 170 ? 87.741 44.510 -9.240 1.00 34.21 170 ASP B O 1
ATOM 5735 N N . GLY B 1 171 ? 89.836 45.110 -8.689 1.00 31.91 171 GLY B N 1
ATOM 5736 C CA . GLY B 1 171 ? 89.432 45.947 -7.583 1.00 40.08 171 GLY B CA 1
ATOM 5737 C C . GLY B 1 171 ? 89.328 47.413 -7.916 1.00 42.58 171 GLY B C 1
ATOM 5738 O O . GLY B 1 171 ? 88.980 48.212 -7.041 1.00 39.74 171 GLY B O 1
ATOM 5742 N N . SER B 1 172 ? 89.622 47.797 -9.154 1.00 37.96 172 SER B N 1
ATOM 5743 C CA . SER B 1 172 ? 89.519 49.190 -9.547 1.00 42.37 172 SER B CA 1
ATOM 5744 C C . SER B 1 172 ? 88.062 49.549 -9.794 1.00 42.29 172 SER B C 1
ATOM 5745 O O . SER B 1 172 ? 87.244 48.704 -10.171 1.00 41.14 172 SER B O 1
ATOM 5753 N N . ILE B 1 173 ? 87.741 50.819 -9.581 1.00 43.16 173 ILE B N 1
ATOM 5754 C CA . ILE B 1 173 ? 86.372 51.309 -9.722 1.00 38.49 173 ILE B CA 1
ATOM 5755 C C . ILE B 1 173 ? 86.179 51.839 -11.136 1.00 35.04 173 ILE B C 1
ATOM 5756 O O . ILE B 1 173 ? 86.957 52.695 -11.585 1.00 33.81 173 ILE B O 1
ATOM 5772 N N . PRO B 1 174 ? 85.163 51.385 -11.863 1.00 27.37 174 PRO B N 1
ATOM 5773 C CA . PRO B 1 174 ? 84.905 51.963 -13.179 1.00 27.95 174 PRO B CA 1
ATOM 5774 C C . PRO B 1 174 ? 84.461 53.406 -13.037 1.00 29.16 174 PRO B C 1
ATOM 5775 O O . PRO B 1 174 ? 84.065 53.869 -11.965 1.00 28.61 174 PRO B O 1
ATOM 5786 N N . GLU B 1 175 ? 84.549 54.121 -14.148 1.00 26.37 175 GLU B N 1
ATOM 5787 C CA . GLU B 1 175 ? 84.155 55.521 -14.179 1.00 36.39 175 GLU B CA 1
ATOM 5788 C C . GLU B 1 175 ? 82.656 55.689 -14.359 1.00 35.82 175 GLU B C 1
ATOM 5789 O O . GLU B 1 175 ? 82.132 56.779 -14.109 1.00 26.20 175 GLU B O 1
ATOM 5801 N N . VAL B 1 176 ? 81.964 54.638 -14.791 1.00 23.00 176 VAL B N 1
ATOM 5802 C CA . VAL B 1 176 ? 80.531 54.679 -15.044 1.00 24.04 176 VAL B CA 1
ATOM 5803 C C . VAL B 1 176 ? 79.895 53.461 -14.392 1.00 26.88 176 VAL B C 1
ATOM 5804 O O . VAL B 1 176 ? 80.408 52.345 -14.524 1.00 26.88 176 VAL B O 1
ATOM 5817 N N . GLU B 1 177 ? 78.783 53.673 -13.692 1.00 22.85 177 GLU B N 1
ATOM 5818 C CA . GLU B 1 177 ? 78.079 52.571 -13.060 1.00 21.73 177 GLU B CA 1
ATOM 5819 C C . GLU B 1 177 ? 77.434 51.697 -14.130 1.00 24.24 177 GLU B C 1
ATOM 5820 O O . GLU B 1 177 ? 77.489 51.983 -15.328 1.00 19.56 177 GLU B O 1
ATOM 5832 N N . THR B 1 178 ? 76.818 50.608 -13.683 1.00 19.34 178 THR B N 1
ATOM 5833 C CA . THR B 1 178 ? 76.050 49.735 -14.556 1.00 17.57 178 THR B CA 1
ATOM 5834 C C . THR B 1 178 ? 74.557 50.014 -14.469 1.00 21.23 178 THR B C 1
ATOM 5835 O O . THR B 1 178 ? 73.857 49.977 -15.485 1.00 23.66 178 THR B O 1
ATOM 5846 N N . ALA B 1 179 ? 74.054 50.296 -13.273 1.00 21.85 179 ALA B N 1
ATOM 5847 C CA . ALA B 1 179 ? 72.630 50.514 -13.079 1.00 23.49 179 ALA B CA 1
ATOM 5848 C C . ALA B 1 179 ? 72.430 51.263 -11.774 1.00 23.20 179 ALA B C 1
ATOM 5849 O O . ALA B 1 179 ? 73.290 51.252 -10.890 1.00 21.50 179 ALA B O 1
ATOM 5856 N N . VAL B 1 180 ? 71.287 51.933 -11.678 1.00 27.82 180 VAL B N 1
ATOM 5857 C CA . VAL B 1 180 ? 70.874 52.608 -10.458 1.00 21.34 180 VAL B CA 1
ATOM 5858 C C . VAL B 1 180 ? 69.457 52.155 -10.166 1.00 30.29 180 VAL B C 1
ATOM 5859 O O . VAL B 1 180 ? 68.599 52.170 -11.056 1.00 34.66 180 VAL B O 1
ATOM 5872 N N . ILE B 1 181 ? 69.214 51.741 -8.932 1.00 31.15 181 ILE B N 1
ATOM 5873 C CA . ILE B 1 181 ? 67.902 51.291 -8.507 1.00 31.99 181 ILE B CA 1
ATOM 5874 C C . ILE B 1 181 ? 67.457 52.279 -7.447 1.00 32.94 181 ILE B C 1
ATOM 5875 O O . ILE B 1 181 ? 67.999 52.302 -6.334 1.00 31.52 181 ILE B O 1
ATOM 5891 N N . GLU B 1 182 ? 66.471 53.103 -7.795 1.00 40.85 182 GLU B N 1
ATOM 5892 C CA . GLU B 1 182 ? 65.965 54.116 -6.879 1.00 37.15 182 GLU B CA 1
ATOM 5893 C C . GLU B 1 182 ? 64.929 53.451 -5.985 1.00 46.13 182 GLU B C 1
ATOM 5894 O O . GLU B 1 182 ? 63.718 53.491 -6.215 1.00 46.88 182 GLU B O 1
ATOM 5906 N N . ASN B 1 183 ? 65.449 52.813 -4.944 1.00 37.16 183 ASN B N 1
ATOM 5907 C CA . ASN B 1 183 ? 64.653 52.232 -3.876 1.00 35.84 183 ASN B CA 1
ATOM 5908 C C . ASN B 1 183 ? 65.523 52.333 -2.637 1.00 42.27 183 ASN B C 1
ATOM 5909 O O . ASN B 1 183 ? 66.665 51.866 -2.653 1.00 38.32 183 ASN B O 1
ATOM 5920 N N . LYS B 1 184 ? 64.995 52.921 -1.564 1.00 45.65 184 LYS B N 1
ATOM 5921 C CA . LYS B 1 184 ? 65.841 53.188 -0.407 1.00 48.58 184 LYS B CA 1
ATOM 5922 C C . LYS B 1 184 ? 65.991 51.967 0.485 1.00 41.69 184 LYS B C 1
ATOM 5923 O O . LYS B 1 184 ? 67.037 51.799 1.122 1.00 42.64 184 LYS B O 1
ATOM 5942 N N . LEU B 1 185 ? 64.978 51.107 0.549 1.00 37.72 185 LEU B N 1
ATOM 5943 C CA . LEU B 1 185 ? 65.105 49.916 1.376 1.00 37.09 185 LEU B CA 1
ATOM 5944 C C . LEU B 1 185 ? 66.049 48.906 0.742 1.00 29.50 185 LEU B C 1
ATOM 5945 O O . LEU B 1 185 ? 66.815 48.239 1.445 1.00 30.17 185 LEU B O 1
ATOM 5961 N N . LEU B 1 186 ? 66.018 48.779 -0.585 1.00 29.51 186 LEU B N 1
ATOM 5962 C CA . LEU B 1 186 ? 66.975 47.903 -1.250 1.00 33.95 186 LEU B CA 1
ATOM 5963 C C . LEU B 1 186 ? 68.399 48.385 -1.014 1.00 26.67 186 LEU B C 1
ATOM 5964 O O . LEU B 1 186 ? 69.286 47.599 -0.663 1.00 40.16 186 LEU B O 1
ATOM 5980 N N . SER B 1 187 ? 68.637 49.684 -1.203 1.00 29.89 187 SER B N 1
ATOM 5981 C CA . SER B 1 187 ? 69.980 50.222 -1.022 1.00 26.24 187 SER B CA 1
ATOM 5982 C C . SER B 1 187 ? 70.511 49.901 0.368 1.00 33.90 187 SER B C 1
ATOM 5983 O O . SER B 1 187 ? 71.694 49.587 0.537 1.00 32.23 187 SER B O 1
ATOM 5991 N N . GLN B 1 188 ? 69.646 49.974 1.376 1.00 36.99 188 GLN B N 1
ATOM 5992 C CA . GLN B 1 188 ? 70.067 49.701 2.743 1.00 34.00 188 GLN B CA 1
ATOM 5993 C C . GLN B 1 188 ? 70.212 48.208 3.013 1.00 34.52 188 GLN B C 1
ATOM 5994 O O . GLN B 1 188 ? 71.134 47.795 3.725 1.00 30.45 188 GLN B O 1
ATOM 6008 N N . ALA B 1 189 ? 69.318 47.389 2.456 1.00 35.84 189 ALA B N 1
ATOM 6009 C CA . ALA B 1 189 ? 69.355 45.954 2.727 1.00 30.68 189 ALA B CA 1
ATOM 6010 C C . ALA B 1 189 ? 70.683 45.328 2.322 1.00 28.73 189 ALA B C 1
ATOM 6011 O O . ALA B 1 189 ? 71.231 44.498 3.058 1.00 38.27 189 ALA B O 1
ATOM 6018 N N . VAL B 1 190 ? 71.223 45.705 1.158 1.00 35.17 190 VAL B N 1
ATOM 6019 C CA . VAL B 1 190 ? 72.476 45.100 0.709 1.00 36.17 190 VAL B CA 1
ATOM 6020 C C . VAL B 1 190 ? 73.565 45.340 1.741 1.00 30.20 190 VAL B C 1
ATOM 6021 O O . VAL B 1 190 ? 74.337 44.436 2.083 1.00 39.46 190 VAL B O 1
ATOM 6034 N N . LEU B 1 191 ? 73.644 46.567 2.250 1.00 34.12 191 LEU B N 1
ATOM 6035 C CA . LEU B 1 191 ? 74.631 46.895 3.269 1.00 31.19 191 LEU B CA 1
ATOM 6036 C C . LEU B 1 191 ? 74.262 46.255 4.600 1.00 33.68 191 LEU B C 1
ATOM 6037 O O . LEU B 1 191 ? 75.130 45.729 5.307 1.00 30.17 191 LEU B O 1
ATOM 6053 N N . GLU B 1 192 ? 72.975 46.288 4.951 1.00 38.40 192 GLU B N 1
ATOM 6054 C CA . GLU B 1 192 ? 72.499 45.595 6.144 1.00 41.77 192 GLU B CA 1
ATOM 6055 C C . GLU B 1 192 ? 72.892 44.124 6.115 1.00 40.89 192 GLU B C 1
ATOM 6056 O O . GLU B 1 192 ? 73.273 43.554 7.143 1.00 33.60 192 GLU B O 1
ATOM 6068 N N . SER B 1 193 ? 72.804 43.491 4.944 1.00 35.94 193 SER B N 1
ATOM 6069 C CA . SER B 1 193 ? 73.126 42.074 4.831 1.00 39.24 193 SER B CA 1
ATOM 6070 C C . SER B 1 193 ? 74.570 41.765 5.205 1.00 39.80 193 SER B C 1
ATOM 6071 O O . SER B 1 193 ? 74.898 40.592 5.412 1.00 43.63 193 SER B O 1
ATOM 6079 N N . MET B 1 194 ? 75.438 42.773 5.288 1.00 36.76 194 MET B N 1
ATOM 6080 C CA . MET B 1 194 ? 76.857 42.571 5.556 1.00 36.18 194 MET B CA 1
ATOM 6081 C C . MET B 1 194 ? 77.278 42.941 6.970 1.00 38.77 194 MET B C 1
ATOM 6082 O O . MET B 1 194 ? 77.967 42.162 7.637 1.00 44.96 194 MET B O 1
ATOM 6096 N N . ILE B 1 195 ? 76.869 44.115 7.447 1.00 37.95 195 ILE B N 1
ATOM 6097 C CA . ILE B 1 195 ? 77.312 44.660 8.719 1.00 30.93 195 ILE B CA 1
ATOM 6098 C C . ILE B 1 195 ? 76.147 44.892 9.666 1.00 38.31 195 ILE B C 1
ATOM 6099 O O . ILE B 1 195 ? 76.320 45.503 10.720 1.00 37.85 195 ILE B O 1
ATOM 6115 N N . GLY B 1 196 ? 74.969 44.394 9.318 1.00 41.05 196 GLY B N 1
ATOM 6116 C CA . GLY B 1 196 ? 73.796 44.543 10.146 1.00 43.58 196 GLY B CA 1
ATOM 6117 C C . GLY B 1 196 ? 73.793 43.537 11.276 1.00 47.39 196 GLY B C 1
ATOM 6118 O O . GLY B 1 196 ? 74.805 42.910 11.602 1.00 46.62 196 GLY B O 1
ATOM 6122 N N . ALA B 1 197 ? 72.615 43.376 11.877 1.00 61.55 197 ALA B N 1
ATOM 6123 C CA . ALA B 1 197 ? 72.486 42.492 13.028 1.00 67.76 197 ALA B CA 1
ATOM 6124 C C . ALA B 1 197 ? 72.779 41.043 12.658 1.00 63.32 197 ALA B C 1
ATOM 6125 O O . ALA B 1 197 ? 73.398 40.309 13.438 1.00 61.35 197 ALA B O 1
ATOM 6132 N N . HIS B 1 198 ? 72.341 40.611 11.476 1.00 67.84 198 HIS B N 1
ATOM 6133 C CA . HIS B 1 198 ? 72.615 39.268 10.978 1.00 76.51 198 HIS B CA 1
ATOM 6134 C C . HIS B 1 198 ? 73.704 39.257 9.906 1.00 73.45 198 HIS B C 1
ATOM 6135 O O . HIS B 1 198 ? 73.660 38.430 8.988 1.00 67.61 198 HIS B O 1
ATOM 6149 N N . GLY B 1 199 ? 74.688 40.148 10.011 1.00 64.52 199 GLY B N 1
ATOM 6150 C CA . GLY B 1 199 ? 75.632 40.335 8.920 1.00 62.92 199 GLY B CA 1
ATOM 6151 C C . GLY B 1 199 ? 76.555 39.144 8.722 1.00 60.82 199 GLY B C 1
ATOM 6152 O O . GLY B 1 199 ? 77.089 38.575 9.676 1.00 65.00 199 GLY B O 1
ATOM 6156 N N . VAL B 1 200 ? 76.745 38.772 7.450 1.00 54.79 200 VAL B N 1
ATOM 6157 C CA . VAL B 1 200 ? 77.575 37.620 7.097 1.00 51.37 200 VAL B CA 1
ATOM 6158 C C . VAL B 1 200 ? 79.060 37.943 7.066 1.00 41.99 200 VAL B C 1
ATOM 6159 O O . VAL B 1 200 ? 79.861 37.065 6.723 1.00 53.21 200 VAL B O 1
ATOM 6172 N N . SER B 1 201 ? 79.460 39.176 7.391 1.00 44.81 201 SER B N 1
ATOM 6173 C CA . SER B 1 201 ? 80.873 39.533 7.516 1.00 38.95 201 SER B CA 1
ATOM 6174 C C . SER B 1 201 ? 81.061 40.111 8.913 1.00 44.27 201 SER B C 1
ATOM 6175 O O . SER B 1 201 ? 81.192 41.333 9.085 1.00 40.75 201 SER B O 1
ATOM 6183 N N . PRO B 1 202 ? 81.084 39.256 9.938 1.00 40.23 202 PRO B N 1
ATOM 6184 C CA . PRO B 1 202 ? 81.465 39.720 11.280 1.00 43.29 202 PRO B CA 1
ATOM 6185 C C . PRO B 1 202 ? 82.812 40.407 11.316 1.00 41.63 202 PRO B C 1
ATOM 6186 O O . PRO B 1 202 ? 83.021 41.316 12.130 1.00 41.36 202 PRO B O 1
ATOM 6197 N N . ALA B 1 203 ? 83.733 40.009 10.439 1.00 37.11 203 ALA B N 1
ATOM 6198 C CA . ALA B 1 203 ? 85.062 40.602 10.453 1.00 39.90 203 ALA B CA 1
ATOM 6199 C C . ALA B 1 203 ? 85.016 42.032 9.940 1.00 29.27 203 ALA B C 1
ATOM 6200 O O . ALA B 1 203 ? 85.795 42.877 10.390 1.00 29.75 203 ALA B O 1
ATOM 6207 N N . ALA B 1 204 ? 84.107 42.322 9.007 1.00 38.74 204 ALA B N 1
ATOM 6208 C CA . ALA B 1 204 ? 83.937 43.695 8.548 1.00 37.79 204 ALA B CA 1
ATOM 6209 C C . ALA B 1 204 ? 83.364 44.576 9.653 1.00 38.91 204 ALA B C 1
ATOM 6210 O O . ALA B 1 204 ? 83.782 45.730 9.811 1.00 29.20 204 ALA B O 1
ATOM 6217 N N . LYS B 1 205 ? 82.415 44.055 10.437 1.00 33.79 205 LYS B N 1
ATOM 6218 C CA . LYS B 1 205 ? 81.921 44.809 11.587 1.00 40.33 205 LYS B CA 1
ATOM 6219 C C . LYS B 1 205 ? 83.042 45.133 12.565 1.00 34.85 205 LYS B C 1
ATOM 6220 O O . LYS B 1 205 ? 83.231 46.295 12.946 1.00 39.46 205 LYS B O 1
ATOM 6239 N N . GLN B 1 206 ? 83.800 44.118 12.987 1.00 39.08 206 GLN B N 1
ATOM 6240 C CA . GLN B 1 206 ? 84.861 44.366 13.955 1.00 35.16 206 GLN B CA 1
ATOM 6241 C C . GLN B 1 206 ? 85.848 45.394 13.418 1.00 44.33 206 GLN B C 1
ATOM 6242 O O . GLN B 1 206 ? 86.388 46.197 14.188 1.00 46.12 206 GLN B O 1
ATOM 6256 N N . SER B 1 207 ? 86.097 45.387 12.105 1.00 30.27 207 SER B N 1
ATOM 6257 C CA . SER B 1 207 ? 86.987 46.382 11.518 1.00 35.07 207 SER B CA 1
ATOM 6258 C C . SER B 1 207 ? 86.365 47.772 11.568 1.00 29.73 207 SER B C 1
ATOM 6259 O O . SER B 1 207 ? 87.052 48.754 11.875 1.00 28.45 207 SER B O 1
ATOM 6267 N N . LEU B 1 208 ? 85.069 47.881 11.258 1.00 30.97 208 LEU B N 1
ATOM 6268 C CA . LEU B 1 208 ? 84.398 49.175 11.356 1.00 31.96 208 LEU B CA 1
ATOM 6269 C C . LEU B 1 208 ? 84.393 49.676 12.793 1.00 35.55 208 LEU B C 1
ATOM 6270 O O . LEU B 1 208 ? 84.657 50.857 13.051 1.00 37.94 208 LEU B O 1
ATOM 6286 N N . ALA B 1 209 ? 84.089 48.789 13.741 1.00 31.17 209 ALA B N 1
ATOM 6287 C CA . ALA B 1 209 ? 84.081 49.170 15.149 1.00 41.84 209 ALA B CA 1
ATOM 6288 C C . ALA B 1 209 ? 85.431 49.735 15.566 1.00 42.30 209 ALA B C 1
ATOM 6289 O O . ALA B 1 209 ? 85.513 50.821 16.152 1.00 41.90 209 ALA B O 1
ATOM 6296 N N . SER B 1 210 ? 86.509 49.003 15.275 1.00 45.62 210 SER B N 1
ATOM 6297 C CA . SER B 1 210 ? 87.837 49.426 15.702 1.00 45.48 210 SER B CA 1
ATOM 6298 C C . SER B 1 210 ? 88.236 50.758 15.077 1.00 48.12 210 SER B C 1
ATOM 6299 O O . SER B 1 210 ? 88.758 51.644 15.765 1.00 44.68 210 SER B O 1
ATOM 6307 N N . ARG B 1 211 ? 87.991 50.923 13.776 1.00 37.94 211 ARG B N 1
ATOM 6308 C CA . ARG B 1 211 ? 88.536 52.064 13.047 1.00 40.11 211 ARG B CA 1
ATOM 6309 C C . ARG B 1 211 ? 87.723 53.332 13.272 1.00 37.71 211 ARG B C 1
ATOM 6310 O O . ARG B 1 211 ? 88.289 54.431 13.287 1.00 37.50 211 ARG B O 1
ATOM 6331 N N . LEU B 1 212 ? 86.408 53.201 13.448 1.00 34.95 212 LEU B N 1
ATOM 6332 C CA . LEU B 1 212 ? 85.564 54.362 13.698 1.00 38.99 212 LEU B CA 1
ATOM 6333 C C . LEU B 1 212 ? 85.710 54.857 15.131 1.00 47.99 212 LEU B C 1
ATOM 6334 O O . LEU B 1 212 ? 85.691 56.067 15.378 1.00 42.94 212 LEU B O 1
ATOM 6350 N N . SER B 1 213 ? 85.872 53.937 16.082 1.00 40.96 213 SER B N 1
ATOM 6351 C CA . SER B 1 213 ? 86.107 54.340 17.465 1.00 48.36 213 SER B CA 1
ATOM 6352 C C . SER B 1 213 ? 87.356 55.205 17.563 1.00 46.91 213 SER B C 1
ATOM 6353 O O . SER B 1 213 ? 87.354 56.238 18.244 1.00 50.89 213 SER B O 1
ATOM 6361 N N . LYS B 1 214 ? 88.441 54.792 16.903 1.00 47.70 214 LYS B N 1
ATOM 6362 C CA . LYS B 1 214 ? 89.652 55.607 16.898 1.00 47.92 214 LYS B CA 1
ATOM 6363 C C . LYS B 1 214 ? 89.389 56.979 16.283 1.00 49.21 214 LYS B C 1
ATOM 6364 O O . LYS B 1 214 ? 89.730 58.009 16.876 1.00 51.38 214 LYS B O 1
ATOM 6383 N N . LEU B 1 215 ? 88.799 57.013 15.083 1.00 53.42 215 LEU B N 1
ATOM 6384 C CA . LEU B 1 215 ? 88.530 58.290 14.429 1.00 45.86 215 LEU B CA 1
ATOM 6385 C C . LEU B 1 215 ? 87.777 59.237 15.351 1.00 51.89 215 LEU B C 1
ATOM 6386 O O . LEU B 1 215 ? 88.103 60.428 15.434 1.00 60.25 215 LEU B O 1
ATOM 6402 N N . PHE B 1 216 ? 86.760 58.727 16.043 1.00 49.71 216 PHE B N 1
ATOM 6403 C CA . PHE B 1 216 ? 85.979 59.523 16.981 1.00 53.86 216 PHE B CA 1
ATOM 6404 C C . PHE B 1 216 ? 86.893 60.370 17.857 1.00 52.85 216 PHE B C 1
ATOM 6405 O O . PHE B 1 216 ? 86.546 61.500 18.218 1.00 51.32 216 PHE B O 1
ATOM 6422 N N . LYS B 1 217 ? 88.066 59.840 18.188 1.00 54.56 217 LYS B N 1
ATOM 6423 C CA . LYS B 1 217 ? 89.072 60.592 18.928 1.00 57.50 217 LYS B CA 1
ATOM 6424 C C . LYS B 1 217 ? 90.052 61.260 17.969 1.00 57.86 217 LYS B C 1
ATOM 6425 O O . LYS B 1 217 ? 91.154 61.647 18.361 1.00 57.14 217 LYS B O 1
ATOM 6444 N N . VAL C 1 6 ? 113.736 19.786 9.057 1.00 67.21 6 VAL C N 1
ATOM 6445 C CA . VAL C 1 6 ? 113.166 18.735 8.224 1.00 65.15 6 VAL C CA 1
ATOM 6446 C C . VAL C 1 6 ? 114.249 18.046 7.404 1.00 64.07 6 VAL C C 1
ATOM 6447 O O . VAL C 1 6 ? 114.898 18.676 6.569 1.00 71.70 6 VAL C O 1
ATOM 6459 N N . THR C 1 7 ? 114.439 16.748 7.636 1.00 67.04 7 THR C N 1
ATOM 6460 C CA . THR C 1 7 ? 115.483 15.988 6.968 1.00 74.25 7 THR C CA 1
ATOM 6461 C C . THR C 1 7 ? 114.852 15.051 5.946 1.00 79.98 7 THR C C 1
ATOM 6462 O O . THR C 1 7 ? 113.666 14.715 6.022 1.00 67.10 7 THR C O 1
ATOM 6473 N N . ALA C 1 8 ? 115.665 14.623 4.986 1.00 70.43 8 ALA C N 1
ATOM 6474 C CA . ALA C 1 8 ? 115.231 13.600 4.052 1.00 58.71 8 ALA C CA 1
ATOM 6475 C C . ALA C 1 8 ? 115.176 12.240 4.738 1.00 55.34 8 ALA C C 1
ATOM 6476 O O . ALA C 1 8 ? 115.736 12.030 5.818 1.00 51.97 8 ALA C O 1
ATOM 6483 N N . LEU C 1 9 ? 114.484 11.308 4.091 1.00 51.10 9 LEU C N 1
ATOM 6484 C CA . LEU C 1 9 ? 114.367 9.949 4.590 1.00 58.48 9 LEU C CA 1
ATOM 6485 C C . LEU C 1 9 ? 114.519 8.981 3.431 1.00 55.18 9 LEU C C 1
ATOM 6486 O O . LEU C 1 9 ? 114.113 9.267 2.301 1.00 52.74 9 LEU C O 1
ATOM 6502 N N . GLU C 1 10 ? 115.107 7.829 3.729 1.00 55.78 10 GLU C N 1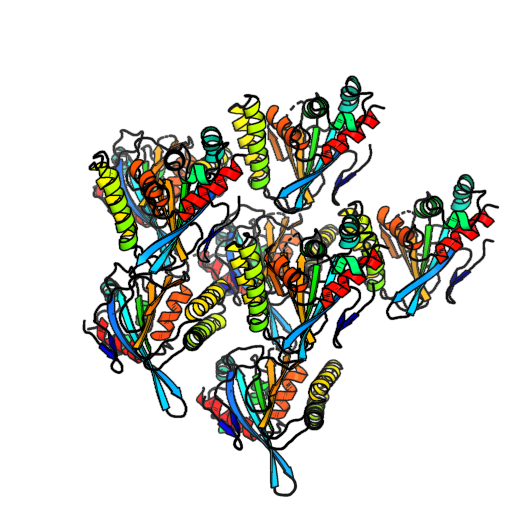
ATOM 6503 C CA . GLU C 1 10 ? 115.305 6.768 2.755 1.00 56.57 10 GLU C CA 1
ATOM 6504 C C . GLU C 1 10 ? 114.619 5.527 3.304 1.00 52.35 10 GLU C C 1
ATOM 6505 O O . GLU C 1 10 ? 114.963 5.055 4.393 1.00 65.74 10 GLU C O 1
ATOM 6517 N N . ILE C 1 11 ? 113.661 4.999 2.548 1.00 45.74 11 ILE C N 1
ATOM 6518 C CA . ILE C 1 11 ? 112.836 3.873 2.970 1.00 45.12 11 ILE C CA 1
ATOM 6519 C C . ILE C 1 11 ? 112.982 2.757 1.952 1.00 48.24 11 ILE C C 1
ATOM 6520 O O . ILE C 1 11 ? 112.626 2.928 0.781 1.00 40.93 11 ILE C O 1
ATOM 6536 N N . GLU C 1 12 ? 113.508 1.618 2.398 1.00 43.15 12 GLU C N 1
ATOM 6537 C CA . GLU C 1 12 ? 113.614 0.440 1.545 1.00 44.13 12 GLU C CA 1
ATOM 6538 C C . GLU C 1 12 ? 114.329 0.789 0.245 1.00 37.32 12 GLU C C 1
ATOM 6539 O O . GLU C 1 12 ? 113.922 0.380 -0.843 1.00 38.50 12 GLU C O 1
ATOM 6551 N N . ASN C 1 13 ? 115.397 1.574 0.367 1.00 38.79 13 ASN C N 1
ATOM 6552 C CA . ASN C 1 13 ? 116.262 1.983 -0.733 1.00 39.35 13 ASN C CA 1
ATOM 6553 C C . ASN C 1 13 ? 115.604 3.057 -1.587 1.00 42.39 13 ASN C C 1
ATOM 6554 O O . ASN C 1 13 ? 116.123 3.367 -2.671 1.00 39.71 13 ASN C O 1
ATOM 6565 N N . TYR C 1 14 ? 114.483 3.627 -1.153 1.00 36.81 14 TYR C N 1
ATOM 6566 C CA . TYR C 1 14 ? 113.852 4.738 -1.849 1.00 36.65 14 TYR C CA 1
ATOM 6567 C C . TYR C 1 14 ? 113.974 6.009 -1.027 1.00 41.69 14 TYR C C 1
ATOM 6568 O O . TYR C 1 14 ? 113.693 6.009 0.175 1.00 36.83 14 TYR C O 1
ATOM 6586 N N . ALA C 1 15 ? 114.371 7.089 -1.687 1.00 41.20 15 ALA C N 1
ATOM 6587 C CA . ALA C 1 15 ? 114.721 8.334 -1.027 1.00 47.40 15 ALA C CA 1
ATOM 6588 C C . ALA C 1 15 ? 113.554 9.304 -1.124 1.00 48.15 15 ALA C C 1
ATOM 6589 O O . ALA C 1 15 ? 112.994 9.502 -2.207 1.00 34.29 15 ALA C O 1
ATOM 6596 N N . PHE C 1 16 ? 113.191 9.900 0.005 1.00 39.05 16 PHE C N 1
ATOM 6597 C CA . PHE C 1 16 ? 112.170 10.937 0.026 1.00 41.71 16 PHE C CA 1
ATOM 6598 C C . PHE C 1 16 ? 112.838 12.262 0.371 1.00 41.74 16 PHE C C 1
ATOM 6599 O O . PHE C 1 16 ? 113.283 12.441 1.517 1.00 36.81 16 PHE C O 1
ATOM 6616 N N . PRO C 1 17 ? 112.941 13.207 -0.560 1.00 34.80 17 PRO C N 1
ATOM 6617 C CA . PRO C 1 17 ? 113.651 14.464 -0.277 1.00 42.19 17 PRO C CA 1
ATOM 6618 C C . PRO C 1 17 ? 112.897 15.317 0.728 1.00 52.07 17 PRO C C 1
ATOM 6619 O O . PRO C 1 17 ? 111.724 15.048 1.029 1.00 45.25 17 PRO C O 1
ATOM 6630 N N . PRO C 1 18 ? 113.533 16.361 1.269 1.00 53.14 18 PRO C N 1
ATOM 6631 C CA . PRO C 1 18 ? 112.869 17.150 2.322 1.00 60.90 18 PRO C CA 1
ATOM 6632 C C . PRO C 1 18 ? 111.678 17.953 1.837 1.00 58.01 18 PRO C C 1
ATOM 6633 O O . PRO C 1 18 ? 110.763 18.216 2.628 1.00 51.51 18 PRO C O 1
ATOM 6644 N N . THR C 1 19 ? 111.652 18.349 0.570 1.00 57.33 19 THR C N 1
ATOM 6645 C CA . THR C 1 19 ? 110.531 19.083 0.006 1.00 58.77 19 THR C CA 1
ATOM 6646 C C . THR C 1 19 ? 110.149 18.446 -1.318 1.00 52.38 19 THR C C 1
ATOM 6647 O O . THR C 1 19 ? 110.946 17.750 -1.954 1.00 46.05 19 THR C O 1
ATOM 6658 N N . VAL C 1 20 ? 108.913 18.704 -1.728 1.00 49.37 20 VAL C N 1
ATOM 6659 C CA . VAL C 1 20 ? 108.432 18.288 -3.033 1.00 47.34 20 VAL C CA 1
ATOM 6660 C C . VAL C 1 20 ? 107.619 19.429 -3.609 1.00 46.13 20 VAL C C 1
ATOM 6661 O O . VAL C 1 20 ? 107.152 20.326 -2.905 1.00 44.38 20 VAL C O 1
ATOM 6674 N N . LYS C 1 21 ? 107.466 19.372 -4.919 1.00 41.40 21 LYS C N 1
ATOM 6675 C CA . LYS C 1 21 ? 106.637 20.297 -5.677 1.00 49.27 21 LYS C CA 1
ATOM 6676 C C . LYS C 1 21 ? 105.575 19.476 -6.385 1.00 47.34 21 LYS C C 1
ATOM 6677 O O . LYS C 1 21 ? 105.842 18.890 -7.440 1.00 44.72 21 LYS C O 1
ATOM 6696 N N . PRO C 1 22 ? 104.349 19.399 -5.841 1.00 35.60 22 PRO C N 1
ATOM 6697 C CA . PRO C 1 22 ? 103.318 18.678 -6.585 1.00 43.16 22 PRO C CA 1
ATOM 6698 C C . PRO C 1 22 ? 103.012 19.404 -7.858 1.00 41.86 22 PRO C C 1
ATOM 6699 O O . PRO C 1 22 ? 103.217 20.618 -7.988 1.00 44.50 22 PRO C O 1
ATOM 6710 N N . PRO C 1 23 ? 102.515 18.675 -8.879 1.00 36.55 23 PRO C N 1
ATOM 6711 C CA . PRO C 1 23 ? 102.365 19.317 -10.199 1.00 41.88 23 PRO C CA 1
ATOM 6712 C C . PRO C 1 23 ? 101.453 20.532 -10.194 1.00 48.42 23 PRO C C 1
ATOM 6713 O O . PRO C 1 23 ? 101.837 21.596 -10.698 1.00 54.06 23 PRO C O 1
ATOM 6724 N N . GLY C 1 24 ? 100.256 20.410 -9.628 1.00 56.84 24 GLY C N 1
ATOM 6725 C CA . GLY C 1 24 ? 99.299 21.498 -9.655 1.00 62.49 24 GLY C CA 1
ATOM 6726 C C . GLY C 1 24 ? 99.451 22.569 -8.600 1.00 65.44 24 GLY C C 1
ATOM 6727 O O . GLY C 1 24 ? 98.702 23.550 -8.632 1.00 73.14 24 GLY C O 1
ATOM 6731 N N . SER C 1 25 ? 100.367 22.412 -7.649 1.00 57.43 25 SER C N 1
ATOM 6732 C CA . SER C 1 25 ? 100.457 23.303 -6.501 1.00 59.62 25 SER C CA 1
ATOM 6733 C C . SER C 1 25 ? 101.605 24.297 -6.631 1.00 62.27 25 SER C C 1
ATOM 6734 O O . SER C 1 25 ? 102.673 23.969 -7.156 1.00 66.49 25 SER C O 1
ATOM 6742 N N . THR C 1 26 ? 101.366 25.512 -6.141 1.00 66.59 26 THR C N 1
ATOM 6743 C CA . THR C 1 26 ? 102.398 26.525 -5.970 1.00 72.01 26 THR C CA 1
ATOM 6744 C C . THR C 1 26 ? 102.711 26.710 -4.494 1.00 60.67 26 THR C C 1
ATOM 6745 O O . THR C 1 26 ? 103.363 27.690 -4.119 1.00 64.49 26 THR C O 1
ATOM 6756 N N . ASN C 1 27 ? 102.269 25.779 -3.656 1.00 50.12 27 ASN C N 1
ATOM 6757 C CA . ASN C 1 27 ? 102.545 25.808 -2.233 1.00 57.16 27 ASN C CA 1
ATOM 6758 C C . ASN C 1 27 ? 103.849 25.105 -1.904 1.00 57.36 27 ASN C C 1
ATOM 6759 O O . ASN C 1 27 ? 104.390 24.324 -2.692 1.00 52.62 27 ASN C O 1
ATOM 6770 N N . ASN C 1 28 ? 104.352 25.408 -0.717 1.00 54.34 28 ASN C N 1
ATOM 6771 C CA . ASN C 1 28 ? 105.508 24.729 -0.167 1.00 54.94 28 ASN C CA 1
ATOM 6772 C C . ASN C 1 28 ? 105.043 23.526 0.642 1.00 48.83 28 ASN C C 1
ATOM 6773 O O . ASN C 1 28 ? 104.054 23.600 1.376 1.00 55.39 28 ASN C O 1
ATOM 6784 N N . PHE C 1 29 ? 105.763 22.418 0.505 1.00 44.87 29 PHE C N 1
ATOM 6785 C CA . PHE C 1 29 ? 105.485 21.202 1.251 1.00 42.49 29 PHE C CA 1
ATOM 6786 C C . PHE C 1 29 ? 106.773 20.759 1.923 1.00 41.52 29 PHE C C 1
ATOM 6787 O O . PHE C 1 29 ? 107.871 21.038 1.433 1.00 51.93 29 PHE C O 1
ATOM 6804 N N . PHE C 1 30 ? 106.639 20.065 3.048 1.00 49.79 30 PHE C N 1
ATOM 6805 C CA . PHE C 1 30 ? 107.795 19.536 3.749 1.00 43.76 30 PHE C CA 1
ATOM 6806 C C . PHE C 1 30 ? 107.567 18.060 4.020 1.00 43.61 30 PHE C C 1
ATOM 6807 O O . PHE C 1 30 ? 106.429 17.615 4.198 1.00 45.45 30 PHE C O 1
ATOM 6824 N N . LEU C 1 31 ? 108.656 17.301 4.040 1.00 43.44 31 LEU C N 1
ATOM 6825 C CA . LEU C 1 31 ? 108.552 15.874 4.314 1.00 48.46 31 LEU C CA 1
ATOM 6826 C C . LEU C 1 31 ? 108.160 15.715 5.775 1.00 46.36 31 LEU C C 1
ATOM 6827 O O . LEU C 1 31 ? 108.980 15.887 6.679 1.00 40.47 31 LEU C O 1
ATOM 6843 N N . GLY C 1 32 ? 106.895 15.376 6.004 1.00 47.60 32 GLY C N 1
ATOM 6844 C CA . GLY C 1 32 ? 106.377 15.181 7.341 1.00 39.72 32 GLY C CA 1
ATOM 6845 C C . GLY C 1 32 ? 106.781 13.847 7.918 1.00 54.14 32 GLY C C 1
ATOM 6846 O O . GLY C 1 32 ? 107.023 13.721 9.122 1.00 58.45 32 GLY C O 1
ATOM 6850 N N . GLY C 1 33 ? 106.844 12.840 7.060 1.00 55.71 33 GLY C N 1
ATOM 6851 C CA . GLY C 1 33 ? 107.187 11.501 7.494 1.00 52.73 33 GLY C CA 1
ATOM 6852 C C . GLY C 1 33 ? 107.140 10.560 6.317 1.00 54.00 33 GLY C C 1
ATOM 6853 O O . GLY C 1 33 ? 106.623 10.887 5.244 1.00 44.97 33 GLY C O 1
ATOM 6857 N N . ALA C 1 34 ? 107.695 9.373 6.537 1.00 49.82 34 ALA C N 1
ATOM 6858 C CA . ALA C 1 34 ? 107.731 8.341 5.518 1.00 45.47 34 ALA C CA 1
ATOM 6859 C C . ALA C 1 34 ? 107.728 6.995 6.220 1.00 50.26 34 ALA C C 1
ATOM 6860 O O . ALA C 1 34 ? 108.183 6.877 7.361 1.00 53.04 34 ALA C O 1
ATOM 6867 N N . GLY C 1 35 ? 107.212 5.984 5.537 1.00 42.77 35 GLY C N 1
ATOM 6868 C CA . GLY C 1 35 ? 107.196 4.657 6.112 1.00 51.47 35 GLY C CA 1
ATOM 6869 C C . GLY C 1 35 ? 106.858 3.609 5.081 1.00 48.64 35 GLY C C 1
ATOM 6870 O O . GLY C 1 35 ? 106.257 3.895 4.040 1.00 42.97 35 GLY C O 1
ATOM 6874 N N . GLU C 1 36 ? 107.260 2.383 5.390 1.00 43.80 36 GLU C N 1
ATOM 6875 C CA . GLU C 1 36 ? 106.961 1.236 4.557 1.00 44.98 36 GLU C CA 1
ATOM 6876 C C . GLU C 1 36 ? 105.514 0.798 4.758 1.00 47.44 36 GLU C C 1
ATOM 6877 O O . GLU C 1 36 ? 104.856 1.162 5.735 1.00 41.41 36 GLU C O 1
ATOM 6889 N N . ARG C 1 37 ? 105.022 0.005 3.811 1.00 41.52 37 ARG C N 1
ATOM 6890 C CA . ARG C 1 37 ? 103.693 -0.582 3.905 1.00 40.32 37 ARG C CA 1
ATOM 6891 C C . ARG C 1 37 ? 103.765 -1.995 3.357 1.00 51.35 37 ARG C C 1
ATOM 6892 O O . ARG C 1 37 ? 104.089 -2.187 2.181 1.00 47.18 37 ARG C O 1
ATOM 6913 N N . GLY C 1 38 ? 103.511 -2.983 4.209 1.00 46.84 38 GLY C N 1
ATOM 6914 C CA . GLY C 1 38 ? 103.542 -4.360 3.777 1.00 49.26 38 GLY C CA 1
ATOM 6915 C C . GLY C 1 38 ? 102.374 -5.132 4.353 1.00 59.13 38 GLY C C 1
ATOM 6916 O O . GLY C 1 38 ? 101.720 -4.704 5.308 1.00 59.10 38 GLY C O 1
ATOM 6920 N N . ILE C 1 39 ? 102.131 -6.278 3.763 1.00 62.43 39 ILE C N 1
ATOM 6921 C CA . ILE C 1 39 ? 101.173 -7.231 4.298 1.00 61.44 39 ILE C CA 1
ATOM 6922 C C . ILE C 1 39 ? 101.982 -8.170 5.176 1.00 67.30 39 ILE C C 1
ATOM 6923 O O . ILE C 1 39 ? 103.180 -8.368 4.947 1.00 67.73 39 ILE C O 1
ATOM 6939 N N . GLN C 1 40 ? 101.355 -8.756 6.185 1.00 73.64 40 GLN C N 1
ATOM 6940 C CA . GLN C 1 40 ? 102.043 -9.713 7.047 1.00 71.80 40 GLN C CA 1
ATOM 6941 C C . GLN C 1 40 ? 101.576 -11.042 6.473 1.00 74.76 40 GLN C C 1
ATOM 6942 O O . GLN C 1 40 ? 100.443 -11.467 6.711 1.00 75.51 40 GLN C O 1
ATOM 6956 N N . ILE C 1 41 ? 102.450 -11.705 5.718 1.00 76.05 41 ILE C N 1
ATOM 6957 C CA . ILE C 1 41 ? 102.072 -12.916 5.003 1.00 76.37 41 ILE C CA 1
ATOM 6958 C C . ILE C 1 41 ? 102.995 -14.060 5.381 1.00 80.22 41 ILE C C 1
ATOM 6959 O O . ILE C 1 41 ? 104.210 -13.993 5.153 1.00 78.51 41 ILE C O 1
ATOM 6975 N N . GLN C 1 42 ? 102.411 -15.104 5.961 1.00 85.17 42 GLN C N 1
ATOM 6976 C CA . GLN C 1 42 ? 103.082 -16.368 6.221 1.00 84.68 42 GLN C CA 1
ATOM 6977 C C . GLN C 1 42 ? 104.437 -16.191 6.902 1.00 79.91 42 GLN C C 1
ATOM 6978 O O . GLN C 1 42 ? 105.499 -16.315 6.283 1.00 82.35 42 GLN C O 1
ATOM 6992 N N . ASP C 1 43 ? 104.366 -15.900 8.201 1.00 79.12 43 ASP C N 1
ATOM 6993 C CA . ASP C 1 43 ? 105.467 -15.725 9.146 1.00 84.44 43 ASP C CA 1
ATOM 6994 C C . ASP C 1 43 ? 106.409 -14.554 8.861 1.00 85.50 43 ASP C C 1
ATOM 6995 O O . ASP C 1 43 ? 107.144 -14.146 9.765 1.00 89.57 43 ASP C O 1
ATOM 7004 N N . LYS C 1 44 ? 106.376 -13.957 7.667 1.00 85.57 44 LYS C N 1
ATOM 7005 C CA . LYS C 1 44 ? 107.289 -12.863 7.354 1.00 80.95 44 LYS C CA 1
ATOM 7006 C C . LYS C 1 44 ? 106.528 -11.661 6.810 1.00 71.74 44 LYS C C 1
ATOM 7007 O O . LYS C 1 44 ? 105.440 -11.785 6.243 1.00 67.06 44 LYS C O 1
ATOM 7026 N N . PHE C 1 45 ? 107.135 -10.490 7.002 1.00 69.32 45 PHE C N 1
ATOM 7027 C CA . PHE C 1 45 ? 106.561 -9.192 6.645 1.00 60.93 45 PHE C CA 1
ATOM 7028 C C . PHE C 1 45 ? 106.980 -8.792 5.232 1.00 55.51 45 PHE C C 1
ATOM 7029 O O . PHE C 1 45 ? 108.101 -8.325 5.013 1.00 55.95 45 PHE C O 1
ATOM 7046 N N . VAL C 1 46 ? 106.075 -8.971 4.270 1.00 49.14 46 VAL C N 1
ATOM 7047 C CA . VAL C 1 46 ? 106.349 -8.673 2.866 1.00 50.26 46 VAL C CA 1
ATOM 7048 C C . VAL C 1 46 ? 106.064 -7.194 2.626 1.00 46.33 46 VAL C C 1
ATOM 7049 O O . VAL C 1 46 ? 104.923 -6.742 2.773 1.00 43.79 46 VAL C O 1
ATOM 7062 N N . LYS C 1 47 ? 107.094 -6.444 2.239 1.00 41.62 47 LYS C N 1
ATOM 7063 C CA . LYS C 1 47 ? 106.982 -5.005 2.020 1.00 34.66 47 LYS C CA 1
ATOM 7064 C C . LYS C 1 47 ? 106.636 -4.712 0.565 1.00 47.57 47 LYS C C 1
ATOM 7065 O O . LYS C 1 47 ? 107.366 -5.120 -0.345 1.00 39.05 47 LYS C O 1
ATOM 7084 N N . PHE C 1 48 ? 105.524 -4.006 0.346 1.00 36.44 48 PHE C N 1
ATOM 7085 C CA . PHE C 1 48 ? 105.045 -3.721 -1.002 1.00 36.54 48 PHE C CA 1
ATOM 7086 C C . PHE C 1 48 ? 105.322 -2.301 -1.470 1.00 37.85 48 PHE C C 1
ATOM 7087 O O . PHE C 1 48 ? 105.619 -2.099 -2.652 1.00 39.22 48 PHE C O 1
ATOM 7104 N N . THR C 1 49 ? 105.232 -1.308 -0.589 1.00 29.51 49 THR C N 1
ATOM 7105 C CA . THR C 1 49 ? 105.357 0.073 -1.021 1.00 32.11 49 THR C CA 1
ATOM 7106 C C . THR C 1 49 ? 106.079 0.880 0.048 1.00 27.59 49 THR C C 1
ATOM 7107 O O . THR C 1 49 ? 106.125 0.499 1.220 1.00 35.30 49 THR C O 1
ATOM 7118 N N . ALA C 1 50 ? 106.634 2.011 -0.375 1.00 33.01 50 ALA C N 1
ATOM 7119 C CA . ALA C 1 50 ? 107.242 2.985 0.520 1.00 30.55 50 ALA C CA 1
ATOM 7120 C C . ALA C 1 50 ? 106.467 4.279 0.357 1.00 34.30 50 ALA C C 1
ATOM 7121 O O . ALA C 1 50 ? 106.356 4.803 -0.758 1.00 31.69 50 ALA C O 1
ATOM 7128 N N . ILE C 1 51 ? 105.930 4.791 1.459 1.00 34.62 51 ILE C N 1
ATOM 7129 C CA . ILE C 1 51 ? 104.978 5.889 1.422 1.00 29.40 51 ILE C CA 1
ATOM 7130 C C . ILE C 1 51 ? 105.599 7.088 2.119 1.00 32.04 51 ILE C C 1
ATOM 7131 O O . ILE C 1 51 ? 106.109 6.971 3.238 1.00 33.04 51 ILE C O 1
ATOM 7147 N N . GLY C 1 52 ? 105.566 8.233 1.444 1.00 26.47 52 GLY C N 1
ATOM 7148 C CA . GLY C 1 52 ? 106.035 9.474 2.019 1.00 36.56 52 GLY C CA 1
ATOM 7149 C C . GLY C 1 52 ? 104.913 10.486 2.058 1.00 47.88 52 GLY C C 1
ATOM 7150 O O . GLY C 1 52 ? 104.269 10.748 1.038 1.00 33.74 52 GLY C O 1
ATOM 7154 N N . VAL C 1 53 ? 104.672 11.060 3.229 1.00 47.25 53 VAL C N 1
ATOM 7155 C CA . VAL C 1 53 ? 103.547 11.956 3.453 1.00 46.77 53 VAL C CA 1
ATOM 7156 C C . VAL C 1 53 ? 104.108 13.353 3.659 1.00 39.55 53 VAL C C 1
ATOM 7157 O O . VAL C 1 53 ? 104.759 13.634 4.674 1.00 44.43 53 VAL C O 1
ATOM 7170 N N . TYR C 1 54 ? 103.864 14.221 2.687 1.00 44.21 54 TYR C N 1
ATOM 7171 C CA . TYR C 1 54 ? 104.268 15.615 2.739 1.00 50.61 54 TYR C CA 1
ATOM 7172 C C . TYR C 1 54 ? 103.076 16.473 3.143 1.00 53.22 54 TYR C C 1
ATOM 7173 O O . TYR C 1 54 ? 101.926 16.158 2.827 1.00 41.03 54 TYR C O 1
ATOM 7191 N N . LEU C 1 55 ? 103.361 17.559 3.855 1.00 54.11 55 LEU C N 1
ATOM 7192 C CA . LEU C 1 55 ? 102.332 18.464 4.345 1.00 49.06 55 LEU C CA 1
ATOM 7193 C C . LEU C 1 55 ? 102.683 19.884 3.938 1.00 47.75 55 LEU C C 1
ATOM 7194 O O . LEU C 1 55 ? 103.860 20.248 3.867 1.00 50.62 55 LEU C O 1
ATOM 7210 N N . GLN C 1 56 ? 101.660 20.693 3.669 1.00 53.04 56 GLN C N 1
ATOM 7211 C CA . GLN C 1 56 ? 101.927 22.084 3.336 1.00 53.12 56 GLN C CA 1
ATOM 7212 C C . GLN C 1 56 ? 102.538 22.783 4.546 1.00 54.42 56 GLN C C 1
ATOM 7213 O O . GLN C 1 56 ? 102.257 22.441 5.698 1.00 52.69 56 GLN C O 1
ATOM 7227 N N . ASP C 1 57 ? 103.392 23.772 4.271 1.00 54.65 57 ASP C N 1
ATOM 7228 C CA . ASP C 1 57 ? 104.073 24.499 5.339 1.00 55.86 57 ASP C CA 1
ATOM 7229 C C . ASP C 1 57 ? 103.098 25.009 6.398 1.00 65.59 57 ASP C C 1
ATOM 7230 O O . ASP C 1 57 ? 103.298 24.780 7.596 1.00 64.29 57 ASP C O 1
ATOM 7239 N N . ILE C 1 58 ? 102.038 25.708 5.984 1.00 70.67 58 ILE C N 1
ATOM 7240 C CA . ILE C 1 58 ? 101.116 26.297 6.951 1.00 63.31 58 ILE C CA 1
ATOM 7241 C C . ILE C 1 58 ? 100.500 25.252 7.871 1.00 60.63 58 ILE C C 1
ATOM 7242 O O . ILE C 1 58 ? 99.867 25.612 8.866 1.00 64.48 58 ILE C O 1
ATOM 7258 N N . ALA C 1 59 ? 100.647 23.965 7.551 1.00 57.84 59 ALA C N 1
ATOM 7259 C CA . ALA C 1 59 ? 100.177 22.918 8.450 1.00 61.22 59 ALA C CA 1
ATOM 7260 C C . ALA C 1 59 ? 100.900 22.970 9.790 1.00 59.68 59 ALA C C 1
ATOM 7261 O O . ALA C 1 59 ? 100.421 22.383 10.764 1.00 57.72 59 ALA C O 1
ATOM 7268 N N . VAL C 1 60 ? 102.037 23.655 9.861 1.00 65.27 60 VAL C N 1
ATOM 7269 C CA . VAL C 1 60 ? 102.860 23.671 11.067 1.00 72.25 60 VAL C CA 1
ATOM 7270 C C . VAL C 1 60 ? 102.132 24.448 12.161 1.00 66.54 60 VAL C C 1
ATOM 7271 O O . VAL C 1 60 ? 101.972 23.930 13.275 1.00 64.70 60 VAL C O 1
ATOM 7284 N N . PRO C 1 61 ? 101.676 25.680 11.907 1.00 64.44 61 PRO C N 1
ATOM 7285 C CA . PRO C 1 61 ? 100.905 26.381 12.950 1.00 62.12 61 PRO C CA 1
ATOM 7286 C C . PRO C 1 61 ? 99.593 25.708 13.331 1.00 68.85 61 PRO C C 1
ATOM 7287 O O . PRO C 1 61 ? 99.320 25.534 14.525 1.00 78.26 61 PRO C O 1
ATOM 7298 N N . TYR C 1 62 ? 98.776 25.312 12.352 1.00 61.78 62 TYR C N 1
ATOM 7299 C CA . TYR C 1 62 ? 97.476 24.719 12.665 1.00 65.98 62 TYR C CA 1
ATOM 7300 C C . TYR C 1 62 ? 97.597 23.513 13.590 1.00 71.11 62 TYR C C 1
ATOM 7301 O O . TYR C 1 62 ? 96.919 23.442 14.621 1.00 79.97 62 TYR C O 1
ATOM 7319 N N . LEU C 1 63 ? 98.451 22.551 13.242 1.00 69.56 63 LEU C N 1
ATOM 7320 C CA . LEU C 1 63 ? 98.553 21.353 14.069 1.00 67.54 63 LEU C CA 1
ATOM 7321 C C . LEU C 1 63 ? 99.268 21.625 15.384 1.00 74.03 63 LEU C C 1
ATOM 7322 O O . LEU C 1 63 ? 98.987 20.955 16.385 1.00 76.78 63 LEU C O 1
ATOM 7338 N N . ALA C 1 64 ? 100.191 22.585 15.415 1.00 76.03 64 ALA C N 1
ATOM 7339 C CA . ALA C 1 64 ? 100.860 22.884 16.675 1.00 80.58 64 ALA C CA 1
ATOM 7340 C C . ALA C 1 64 ? 99.872 23.462 17.679 1.00 83.03 64 ALA C C 1
ATOM 7341 O O . ALA C 1 64 ? 99.865 23.070 18.850 1.00 82.91 64 ALA C O 1
ATOM 7348 N N . GLU C 1 65 ? 98.973 24.336 17.225 1.00 89.12 65 GLU C N 1
ATOM 7349 C CA . GLU C 1 65 ? 98.027 24.955 18.147 1.00 89.39 65 GLU C CA 1
ATOM 7350 C C . GLU C 1 65 ? 97.165 23.903 18.831 1.00 87.00 65 GLU C C 1
ATOM 7351 O O . GLU C 1 65 ? 96.826 24.041 20.013 1.00 91.10 65 GLU C O 1
ATOM 7363 N N . LYS C 1 66 ? 96.806 22.842 18.111 1.00 79.73 66 LYS C N 1
ATOM 7364 C CA . LYS C 1 66 ? 95.864 21.859 18.625 1.00 78.37 66 LYS C CA 1
ATOM 7365 C C . LYS C 1 66 ? 96.549 20.635 19.219 1.00 82.72 66 LYS C C 1
ATOM 7366 O O . LYS C 1 66 ? 95.894 19.866 19.932 1.00 80.16 66 LYS C O 1
ATOM 7385 N N . TRP C 1 67 ? 97.847 20.433 18.945 1.00 86.46 67 TRP C N 1
ATOM 7386 C CA . TRP C 1 67 ? 98.552 19.259 19.447 1.00 83.63 67 TRP C CA 1
ATOM 7387 C C . TRP C 1 67 ? 99.949 19.572 19.988 1.00 85.56 67 TRP C C 1
ATOM 7388 O O . TRP C 1 67 ? 100.703 18.634 20.274 1.00 87.65 67 TRP C O 1
ATOM 7409 N N . LYS C 1 68 ? 100.316 20.841 20.102 1.00 86.75 68 LYS C N 1
ATOM 7410 C CA . LYS C 1 68 ? 101.646 21.179 20.594 1.00 91.54 68 LYS C CA 1
ATOM 7411 C C . LYS C 1 68 ? 101.784 20.879 22.074 1.00 87.49 68 LYS C C 1
ATOM 7412 O O . LYS C 1 68 ? 100.799 20.848 22.798 1.00 90.04 68 LYS C O 1
ATOM 7431 N N . ALA C 1 69 ? 103.020 20.653 22.502 1.00 86.77 69 ALA C N 1
ATOM 7432 C CA . ALA C 1 69 ? 103.334 20.355 23.894 1.00 90.85 69 ALA C CA 1
ATOM 7433 C C . ALA C 1 69 ? 103.105 18.885 24.212 1.00 87.06 69 ALA C C 1
ATOM 7434 O O . ALA C 1 69 ? 103.227 18.458 25.358 1.00 80.57 69 ALA C O 1
ATOM 7441 N N . ARG C 1 70 ? 102.781 18.108 23.188 1.00 91.76 70 ARG C N 1
ATOM 7442 C CA . ARG C 1 70 ? 102.576 16.681 23.355 1.00 90.70 70 ARG C CA 1
ATOM 7443 C C . ARG C 1 70 ? 103.731 16.021 22.617 1.00 94.40 70 ARG C C 1
ATOM 7444 O O . ARG C 1 70 ? 103.940 16.244 21.424 1.00 89.70 70 ARG C O 1
ATOM 7465 N N . SER C 1 71 ? 104.478 15.205 23.345 1.00 97.51 71 SER C N 1
ATOM 7466 C CA . SER C 1 71 ? 105.661 14.543 22.816 1.00 97.49 71 SER C CA 1
ATOM 7467 C C . SER C 1 71 ? 105.360 13.571 21.689 1.00 101.43 71 SER C C 1
ATOM 7468 O O . SER C 1 71 ? 104.297 12.953 21.650 1.00 97.95 71 SER C O 1
ATOM 7476 N N . ALA C 1 72 ? 106.311 13.434 20.770 1.00 97.23 72 ALA C N 1
ATOM 7477 C CA . ALA C 1 72 ? 106.137 12.489 19.673 1.00 89.49 72 ALA C CA 1
ATOM 7478 C C . ALA C 1 72 ? 105.545 11.152 20.098 1.00 93.89 72 ALA C C 1
ATOM 7479 O O . ALA C 1 72 ? 104.601 10.663 19.469 1.00 87.12 72 ALA C O 1
ATOM 7486 N N . HIS C 1 73 ? 106.072 10.543 21.157 1.00 101.08 73 HIS C N 1
ATOM 7487 C CA . HIS C 1 73 ? 105.569 9.225 21.527 1.00 103.89 73 HIS C CA 1
ATOM 7488 C C . HIS C 1 73 ? 104.067 9.286 21.800 1.00 102.43 73 HIS C C 1
ATOM 7489 O O . HIS C 1 73 ? 103.317 8.385 21.408 1.00 100.04 73 HIS C O 1
ATOM 7503 N N . GLU C 1 74 ? 103.610 10.364 22.444 1.00 101.22 74 GLU C N 1
ATOM 7504 C CA . GLU C 1 74 ? 102.188 10.562 22.716 1.00 98.82 74 GLU C CA 1
ATOM 7505 C C . GLU C 1 74 ? 101.382 10.631 21.423 1.00 91.57 74 GLU C C 1
ATOM 7506 O O . GLU C 1 74 ? 100.356 9.957 21.279 1.00 89.68 74 GLU C O 1
ATOM 7518 N N . LEU C 1 75 ? 101.830 11.452 20.472 1.00 92.48 75 LEU C N 1
ATOM 7519 C CA . LEU C 1 75 ? 101.042 11.702 19.264 1.00 89.08 75 LEU C CA 1
ATOM 7520 C C . LEU C 1 75 ? 100.730 10.410 18.517 1.00 86.51 75 LEU C C 1
ATOM 7521 O O . LEU C 1 75 ? 99.590 10.184 18.097 1.00 83.27 75 LEU C O 1
ATOM 7537 N N . THR C 1 76 ? 101.732 9.549 18.340 1.00 93.77 76 THR C N 1
ATOM 7538 C CA . THR C 1 76 ? 101.476 8.264 17.700 1.00 87.59 76 THR C CA 1
ATOM 7539 C C . THR C 1 76 ? 100.411 7.494 18.464 1.00 83.67 76 THR C C 1
ATOM 7540 O O . THR C 1 76 ? 99.616 6.763 17.861 1.00 79.17 76 THR C O 1
ATOM 7551 N N . ASP C 1 77 ? 100.374 7.659 19.788 1.00 93.96 77 ASP C N 1
ATOM 7552 C CA . ASP C 1 77 ? 99.468 6.905 20.638 1.00 87.88 77 ASP C CA 1
ATOM 7553 C C . ASP C 1 77 ? 98.053 7.446 20.573 1.00 80.34 77 ASP C C 1
ATOM 7554 O O . ASP C 1 77 ? 97.157 6.889 21.217 1.00 74.95 77 ASP C O 1
ATOM 7563 N N . THR C 1 78 ? 97.837 8.508 19.806 1.00 80.87 78 THR C N 1
ATOM 7564 C CA . THR C 1 78 ? 96.543 9.155 19.689 1.00 84.57 78 THR C CA 1
ATOM 7565 C C . THR C 1 78 ? 95.906 8.808 18.354 1.00 83.23 78 THR C C 1
ATOM 7566 O O . THR C 1 78 ? 96.592 8.509 17.373 1.00 87.23 78 THR C O 1
ATOM 7577 N N . VAL C 1 79 ? 94.580 8.814 18.342 1.00 81.92 79 VAL C N 1
ATOM 7578 C CA . VAL C 1 79 ? 93.802 8.515 17.145 1.00 84.48 79 VAL C CA 1
ATOM 7579 C C . VAL C 1 79 ? 93.246 9.794 16.516 1.00 95.89 79 VAL C C 1
ATOM 7580 O O . VAL C 1 79 ? 93.210 9.889 15.280 1.00 90.02 79 VAL C O 1
ATOM 7593 N N . PRO C 1 80 ? 92.802 10.797 17.290 1.00 100.69 80 PRO C N 1
ATOM 7594 C CA . PRO C 1 80 ? 92.331 12.043 16.657 1.00 83.68 80 PRO C CA 1
ATOM 7595 C C . PRO C 1 80 ? 93.441 12.886 16.042 1.00 79.67 80 PRO C C 1
ATOM 7596 O O . PRO C 1 80 ? 93.147 13.752 15.208 1.00 80.89 80 PRO C O 1
ATOM 7607 N N . PHE C 1 81 ? 94.700 12.663 16.425 1.00 76.11 81 PHE C N 1
ATOM 7608 C CA . PHE C 1 81 ? 95.807 13.436 15.868 1.00 78.59 81 PHE C CA 1
ATOM 7609 C C . PHE C 1 81 ? 95.943 13.211 14.369 1.00 88.59 81 PHE C C 1
ATOM 7610 O O . PHE C 1 81 ? 96.159 14.161 13.606 1.00 75.43 81 PHE C O 1
ATOM 7627 N N . PHE C 1 82 ? 95.825 11.962 13.929 1.00 84.06 82 PHE C N 1
ATOM 7628 C CA . PHE C 1 82 ? 95.958 11.656 12.511 1.00 83.73 82 PHE C CA 1
ATOM 7629 C C . PHE C 1 82 ? 94.730 12.086 11.710 1.00 81.66 82 PHE C C 1
ATOM 7630 O O . PHE C 1 82 ? 94.870 12.473 10.544 1.00 70.13 82 PHE C O 1
ATOM 7647 N N . ARG C 1 83 ? 93.529 12.025 12.295 1.00 77.47 83 ARG C N 1
ATOM 7648 C CA . ARG C 1 83 ? 92.362 12.590 11.618 1.00 70.62 83 ARG C CA 1
ATOM 7649 C C . ARG C 1 83 ? 92.556 14.067 11.287 1.00 64.46 83 ARG C C 1
ATOM 7650 O O . ARG C 1 83 ? 92.051 14.535 10.260 1.00 64.58 83 ARG C O 1
ATOM 7671 N N . ASP C 1 84 ? 93.269 14.823 12.130 1.00 73.91 84 ASP C N 1
ATOM 7672 C CA . ASP C 1 84 ? 93.542 16.222 11.798 1.00 74.69 84 ASP C CA 1
ATOM 7673 C C . ASP C 1 84 ? 94.453 16.336 10.586 1.00 67.26 84 ASP C C 1
ATOM 7674 O O . ASP C 1 84 ? 94.202 17.138 9.681 1.00 65.97 84 ASP C O 1
ATOM 7683 N N . ILE C 1 85 ? 95.514 15.532 10.548 1.00 67.16 85 ILE C N 1
ATOM 7684 C CA . ILE C 1 85 ? 96.408 15.551 9.397 1.00 62.22 85 ILE C CA 1
ATOM 7685 C C . ILE C 1 85 ? 95.650 15.196 8.126 1.00 61.25 85 ILE C C 1
ATOM 7686 O O . ILE C 1 85 ? 95.979 15.690 7.044 1.00 64.02 85 ILE C O 1
ATOM 7702 N N . VAL C 1 86 ? 94.673 14.289 8.217 1.00 59.39 86 VAL C N 1
ATOM 7703 C CA . VAL C 1 86 ? 93.935 13.875 7.024 1.00 51.09 86 VAL C CA 1
ATOM 7704 C C . VAL C 1 86 ? 92.969 14.967 6.576 1.00 57.02 86 VAL C C 1
ATOM 7705 O O . VAL C 1 86 ? 92.889 15.296 5.387 1.00 61.23 86 VAL C O 1
ATOM 7718 N N . THR C 1 87 ? 92.202 15.525 7.512 1.00 61.18 87 THR C N 1
ATOM 7719 C CA . THR C 1 87 ? 91.090 16.413 7.189 1.00 57.99 87 THR C CA 1
ATOM 7720 C C . THR C 1 87 ? 91.398 17.888 7.431 1.00 54.41 87 THR C C 1
ATOM 7721 O O . THR C 1 87 ? 90.535 18.734 7.175 1.00 64.93 87 THR C O 1
ATOM 7732 N N . GLY C 1 88 ? 92.593 18.215 7.916 1.00 56.42 88 GLY C N 1
ATOM 7733 C CA . GLY C 1 88 ? 92.966 19.576 8.230 1.00 57.91 88 GLY C CA 1
ATOM 7734 C C . GLY C 1 88 ? 92.821 20.554 7.075 1.00 60.18 88 GLY C C 1
ATOM 7735 O O . GLY C 1 88 ? 92.668 20.165 5.914 1.00 60.46 88 GLY C O 1
ATOM 7739 N N . PRO C 1 89 ? 92.861 21.866 7.386 1.00 62.95 89 PRO C N 1
ATOM 7740 C CA . PRO C 1 89 ? 92.755 22.917 6.355 1.00 61.07 89 PRO C CA 1
ATOM 7741 C C . PRO C 1 89 ? 94.095 23.229 5.694 1.00 63.49 89 PRO C C 1
ATOM 7742 O O . PRO C 1 89 ? 94.594 24.358 5.725 1.00 63.27 89 PRO C O 1
ATOM 7753 N N . PHE C 1 90 ? 94.691 22.209 5.084 1.00 60.43 90 PHE C N 1
ATOM 7754 C CA . PHE C 1 90 ? 95.963 22.360 4.392 1.00 63.79 90 PHE C CA 1
ATOM 7755 C C . PHE C 1 90 ? 96.095 21.296 3.318 1.00 53.49 90 PHE C C 1
ATOM 7756 O O . PHE C 1 90 ? 95.383 20.289 3.318 1.00 52.86 90 PHE C O 1
ATOM 7773 N N . GLU C 1 91 ? 97.026 21.492 2.406 1.00 55.11 91 GLU C N 1
ATOM 7774 C CA . GLU C 1 91 ? 97.228 20.501 1.381 1.00 52.09 91 GLU C CA 1
ATOM 7775 C C . GLU C 1 91 ? 98.192 19.432 1.862 1.00 46.28 91 GLU C C 1
ATOM 7776 O O . GLU C 1 91 ? 99.123 19.704 2.585 1.00 53.95 91 GLU C O 1
ATOM 7788 N N . LYS C 1 92 ? 97.936 18.208 1.441 1.00 46.24 92 LYS C N 1
ATOM 7789 C CA . LYS C 1 92 ? 98.778 17.057 1.743 1.00 49.21 92 LYS C CA 1
ATOM 7790 C C . LYS C 1 92 ? 99.197 16.433 0.418 1.00 43.46 92 LYS C C 1
ATOM 7791 O O . LYS C 1 92 ? 98.433 16.445 -0.550 1.00 35.67 92 LYS C O 1
ATOM 7810 N N . PHE C 1 93 ? 100.405 15.873 0.375 1.00 47.09 93 PHE C N 1
ATOM 7811 C CA . PHE C 1 93 ? 100.909 15.216 -0.823 1.00 32.36 93 PHE C CA 1
ATOM 7812 C C . PHE C 1 93 ? 101.544 13.900 -0.408 1.00 32.87 93 PHE C C 1
ATOM 7813 O O . PHE C 1 93 ? 102.399 13.874 0.482 1.00 35.22 93 PHE C O 1
ATOM 7830 N N . MET C 1 94 ? 101.123 12.816 -1.052 1.00 30.64 94 MET C N 1
ATOM 7831 C CA . MET C 1 94 ? 101.569 11.474 -0.719 1.00 31.39 94 MET C CA 1
ATOM 7832 C C . MET C 1 94 ? 102.271 10.897 -1.934 1.00 28.88 94 MET C C 1
ATOM 7833 O O . MET C 1 94 ? 101.731 10.940 -3.043 1.00 23.33 94 MET C O 1
ATOM 7847 N N . ARG C 1 95 ? 103.465 10.355 -1.726 1.00 31.79 95 ARG C N 1
ATOM 7848 C CA . ARG C 1 95 ? 104.174 9.621 -2.760 1.00 20.16 95 ARG C CA 1
ATOM 7849 C C . ARG C 1 95 ? 104.122 8.149 -2.381 1.00 15.54 95 ARG C C 1
ATOM 7850 O O . ARG C 1 95 ? 104.554 7.775 -1.286 1.00 28.88 95 ARG C O 1
ATOM 7871 N N . VAL C 1 96 ? 103.593 7.323 -3.276 1.00 22.86 96 VAL C N 1
ATOM 7872 C CA . VAL C 1 96 ? 103.575 5.877 -3.101 1.00 19.17 96 VAL C CA 1
ATOM 7873 C C . VAL C 1 96 ? 104.505 5.281 -4.146 1.00 23.20 96 VAL C C 1
ATOM 7874 O O . VAL C 1 96 ? 104.199 5.298 -5.344 1.00 25.84 96 VAL C O 1
ATOM 7887 N N . THR C 1 97 ? 105.638 4.758 -3.692 1.00 28.31 97 THR C N 1
ATOM 7888 C CA . THR C 1 97 ? 106.627 4.113 -4.549 1.00 16.55 97 THR C CA 1
ATOM 7889 C C . THR C 1 97 ? 106.576 2.606 -4.366 1.00 22.41 97 THR C C 1
ATOM 7890 O O . THR C 1 97 ? 106.634 2.107 -3.238 1.00 32.52 97 THR C O 1
ATOM 7901 N N . MET C 1 98 ? 106.462 1.893 -5.479 1.00 30.75 98 MET C N 1
ATOM 7902 C CA . MET C 1 98 ? 106.303 0.450 -5.449 1.00 17.65 98 MET C CA 1
ATOM 7903 C C . MET C 1 98 ? 107.630 -0.234 -5.145 1.00 28.94 98 MET C C 1
ATOM 7904 O O . MET C 1 98 ? 108.649 0.051 -5.783 1.00 27.20 98 MET C O 1
ATOM 7918 N N . ILE C 1 99 ? 107.619 -1.114 -4.146 1.00 30.78 99 ILE C N 1
ATOM 7919 C CA . ILE C 1 99 ? 108.743 -2.013 -3.892 1.00 34.85 99 ILE C CA 1
ATOM 7920 C C . ILE C 1 99 ? 108.621 -3.272 -4.728 1.00 34.93 99 ILE C C 1
ATOM 7921 O O . ILE C 1 99 ? 109.584 -3.718 -5.358 1.00 30.66 99 ILE C O 1
ATOM 7937 N N . LEU C 1 100 ? 107.428 -3.839 -4.748 1.00 29.40 100 LEU C N 1
ATOM 7938 C CA . LEU C 1 100 ? 107.082 -4.950 -5.601 1.00 38.84 100 LEU C CA 1
ATOM 7939 C C . LEU C 1 100 ? 106.160 -4.460 -6.712 1.00 28.16 100 LEU C C 1
ATOM 7940 O O . LEU C 1 100 ? 105.475 -3.447 -6.550 1.00 29.86 100 LEU C O 1
ATOM 7956 N N . PRO C 1 101 ? 106.123 -5.141 -7.854 1.00 29.14 101 PRO C N 1
ATOM 7957 C CA . PRO C 1 101 ? 105.289 -4.657 -8.959 1.00 32.85 101 PRO C CA 1
ATOM 7958 C C . PRO C 1 101 ? 103.810 -4.790 -8.637 1.00 29.60 101 PRO C C 1
ATOM 7959 O O . PRO C 1 101 ? 103.366 -5.778 -8.047 1.00 34.43 101 PRO C O 1
ATOM 7970 N N . LEU C 1 102 ? 103.046 -3.773 -9.028 1.00 27.53 102 LEU C N 1
ATOM 7971 C CA . LEU C 1 102 ? 101.602 -3.769 -8.857 1.00 25.39 102 LEU C CA 1
ATOM 7972 C C . LEU C 1 102 ? 100.950 -3.234 -10.122 1.00 34.63 102 LEU C C 1
ATOM 7973 O O . LEU C 1 102 ? 101.478 -2.317 -10.758 1.00 23.83 102 LEU C O 1
ATOM 7989 N N . THR C 1 103 ? 99.806 -3.804 -10.485 1.00 28.43 103 THR C N 1
ATOM 7990 C CA . THR C 1 103 ? 98.975 -3.175 -11.496 1.00 28.20 103 THR C CA 1
ATOM 7991 C C . THR C 1 103 ? 98.093 -2.114 -10.842 1.00 27.89 103 THR C C 1
ATOM 7992 O O . THR C 1 103 ? 97.800 -2.164 -9.644 1.00 29.65 103 THR C O 1
ATOM 8003 N N . GLY C 1 104 ? 97.668 -1.138 -11.645 1.00 30.02 104 GLY C N 1
ATOM 8004 C CA . GLY C 1 104 ? 96.741 -0.141 -11.140 1.00 28.02 104 GLY C CA 1
ATOM 8005 C C . GLY C 1 104 ? 95.426 -0.755 -10.710 1.00 27.91 104 GLY C C 1
ATOM 8006 O O . GLY C 1 104 ? 94.805 -0.300 -9.747 1.00 34.70 104 GLY C O 1
ATOM 8010 N N . HIS C 1 105 ? 94.992 -1.798 -11.417 1.00 33.48 105 HIS C N 1
ATOM 8011 C CA . HIS C 1 105 ? 93.801 -2.545 -11.028 1.00 39.58 105 HIS C CA 1
ATOM 8012 C C . HIS C 1 105 ? 93.958 -3.132 -9.630 1.00 43.96 105 HIS C C 1
ATOM 8013 O O . HIS C 1 105 ? 93.076 -2.979 -8.777 1.00 48.96 105 HIS C O 1
ATOM 8027 N N . GLN C 1 106 ? 95.080 -3.807 -9.375 1.00 33.21 106 GLN C N 1
ATOM 8028 C CA . GLN C 1 106 ? 95.336 -4.342 -8.043 1.00 45.60 106 GLN C CA 1
ATOM 8029 C C . GLN C 1 106 ? 95.350 -3.229 -7.001 1.00 40.38 106 GLN C C 1
ATOM 8030 O O . GLN C 1 106 ? 94.815 -3.392 -5.899 1.00 47.50 106 GLN C O 1
ATOM 8044 N N . TYR C 1 107 ? 95.962 -2.087 -7.330 1.00 39.08 107 TYR C N 1
ATOM 8045 C CA . TYR C 1 107 ? 96.086 -1.008 -6.355 1.00 40.53 107 TYR C CA 1
ATOM 8046 C C . TYR C 1 107 ? 94.744 -0.336 -6.080 1.00 40.98 107 TYR C C 1
ATOM 8047 O O . TYR C 1 107 ? 94.385 -0.103 -4.921 1.00 37.72 107 TYR C O 1
ATOM 8065 N N . SER C 1 108 ? 93.988 -0.007 -7.131 1.00 43.82 108 SER C N 1
ATOM 8066 C CA . SER C 1 108 ? 92.757 0.756 -6.932 1.00 40.35 108 SER C CA 1
ATOM 8067 C C . SER C 1 108 ? 91.659 -0.088 -6.290 1.00 47.76 108 SER C C 1
ATOM 8068 O O . SER C 1 108 ? 90.882 0.422 -5.476 1.00 52.33 108 SER C O 1
ATOM 8076 N N . GLU C 1 109 ? 91.579 -1.379 -6.626 1.00 49.45 109 GLU C N 1
ATOM 8077 C CA . GLU C 1 109 ? 90.588 -2.231 -5.974 1.00 52.73 109 GLU C CA 1
ATOM 8078 C C . GLU C 1 109 ? 90.794 -2.211 -4.466 1.00 51.45 109 GLU C C 1
ATOM 8079 O O . GLU C 1 109 ? 89.835 -2.086 -3.698 1.00 51.60 109 GLU C O 1
ATOM 8091 N N . LYS C 1 110 ? 92.047 -2.364 -4.022 1.00 46.78 110 LYS C N 1
ATOM 8092 C CA . LYS C 1 110 ? 92.337 -2.338 -2.590 1.00 56.35 110 LYS C CA 1
ATOM 8093 C C . LYS C 1 110 ? 92.035 -0.986 -1.964 1.00 56.71 110 LYS C C 1
ATOM 8094 O O . LYS C 1 110 ? 91.473 -0.924 -0.865 1.00 60.54 110 LYS C O 1
ATOM 8102 N N . VAL C 1 111 ? 92.440 0.106 -2.610 1.00 55.24 111 VAL C N 1
ATOM 8103 C CA . VAL C 1 111 ? 92.135 1.413 -2.044 1.00 49.05 111 VAL C CA 1
ATOM 8104 C C . VAL C 1 111 ? 90.633 1.631 -2.021 1.00 56.00 111 VAL C C 1
ATOM 8105 O O . VAL C 1 111 ? 90.080 2.130 -1.035 1.00 55.72 111 VAL C O 1
ATOM 8118 N N . SER C 1 112 ? 89.945 1.232 -3.091 1.00 54.34 112 SER C N 1
ATOM 8119 C CA . SER C 1 112 ? 88.508 1.466 -3.165 1.00 58.53 112 SER C CA 1
ATOM 8120 C C . SER C 1 112 ? 87.791 0.637 -2.103 1.00 61.04 112 SER C C 1
ATOM 8121 O O . SER C 1 112 ? 86.960 1.159 -1.351 1.00 63.92 112 SER C O 1
ATOM 8129 N N . GLU C 1 113 ? 88.106 -0.661 -2.021 1.00 64.37 113 GLU C N 1
ATOM 8130 C CA . GLU C 1 113 ? 87.439 -1.516 -1.040 1.00 66.22 113 GLU C CA 1
ATOM 8131 C C . GLU C 1 113 ? 87.631 -0.973 0.370 1.00 68.97 113 GLU C C 1
ATOM 8132 O O . GLU C 1 113 ? 86.688 -0.928 1.172 1.00 76.18 113 GLU C O 1
ATOM 8144 N N . ASN C 1 114 ? 88.857 -0.562 0.687 1.00 68.00 114 ASN C N 1
ATOM 8145 C CA . ASN C 1 114 ? 89.171 -0.067 2.020 1.00 74.36 114 ASN C CA 1
ATOM 8146 C C . ASN C 1 114 ? 88.329 1.151 2.382 1.00 74.88 114 ASN C C 1
ATOM 8147 O O . ASN C 1 114 ? 87.724 1.201 3.459 1.00 88.80 114 ASN C O 1
ATOM 8158 N N . CYS C 1 115 ? 88.293 2.155 1.503 1.00 72.07 115 CYS C N 1
ATOM 8159 C CA . CYS C 1 115 ? 87.606 3.398 1.840 1.00 73.18 115 CYS C CA 1
ATOM 8160 C C . CYS C 1 115 ? 86.095 3.226 1.865 1.00 73.48 115 CYS C C 1
ATOM 8161 O O . CYS C 1 115 ? 85.413 3.830 2.702 1.00 72.49 115 CYS C O 1
ATOM 8169 N N . VAL C 1 116 ? 85.547 2.413 0.961 1.00 70.25 116 VAL C N 1
ATOM 8170 C CA . VAL C 1 116 ? 84.103 2.221 0.960 1.00 70.28 116 VAL C CA 1
ATOM 8171 C C . VAL C 1 116 ? 83.687 1.594 2.281 1.00 73.27 116 VAL C C 1
ATOM 8172 O O . VAL C 1 116 ? 82.573 1.819 2.766 1.00 73.86 116 VAL C O 1
ATOM 8185 N N . ALA C 1 117 ? 84.563 0.783 2.872 1.00 78.10 117 ALA C N 1
ATOM 8186 C CA . ALA C 1 117 ? 84.313 0.254 4.208 1.00 79.65 117 ALA C CA 1
ATOM 8187 C C . ALA C 1 117 ? 84.224 1.387 5.230 1.00 83.14 117 ALA C C 1
ATOM 8188 O O . ALA C 1 117 ? 83.295 1.433 6.045 1.00 85.03 117 ALA C O 1
ATOM 8195 N N . ILE C 1 118 ? 85.189 2.314 5.196 1.00 82.50 118 ILE C N 1
ATOM 8196 C CA . ILE C 1 118 ? 85.237 3.410 6.163 1.00 84.31 118 ILE C CA 1
ATOM 8197 C C . ILE C 1 118 ? 83.990 4.289 6.080 1.00 83.07 118 ILE C C 1
ATOM 8198 O O . ILE C 1 118 ? 83.490 4.777 7.103 1.00 85.53 118 ILE C O 1
ATOM 8214 N N . TRP C 1 119 ? 83.475 4.509 4.866 1.00 79.89 119 TRP C N 1
ATOM 8215 C CA . TRP C 1 119 ? 82.388 5.469 4.664 1.00 78.77 119 TRP C CA 1
ATOM 8216 C C . TRP C 1 119 ? 81.024 4.938 5.088 1.00 80.26 119 TRP C C 1
ATOM 8217 O O . TRP C 1 119 ? 80.180 5.717 5.550 1.00 80.33 119 TRP C O 1
ATOM 8238 N N . LYS C 1 120 ? 80.784 3.636 4.962 1.00 78.41 120 LYS C N 1
ATOM 8239 C CA . LYS C 1 120 ? 79.449 3.123 5.243 1.00 81.17 120 LYS C CA 1
ATOM 8240 C C . LYS C 1 120 ? 79.178 3.071 6.742 1.00 84.15 120 LYS C C 1
ATOM 8241 O O . LYS C 1 120 ? 78.043 3.291 7.180 1.00 81.74 120 LYS C O 1
ATOM 8260 N N . SER C 1 121 ? 80.216 2.797 7.531 1.00 85.62 121 SER C N 1
ATOM 8261 C CA . SER C 1 121 ? 80.108 2.841 8.985 1.00 89.20 121 SER C CA 1
ATOM 8262 C C . SER C 1 121 ? 79.830 4.254 9.478 1.00 93.32 121 SER C C 1
ATOM 8263 O O . SER C 1 121 ? 79.042 4.454 10.410 1.00 99.72 121 SER C O 1
ATOM 8271 N N . LEU C 1 122 ? 80.461 5.247 8.857 1.00 88.43 122 LEU C N 1
ATOM 8272 C CA . LEU C 1 122 ? 80.361 6.632 9.291 1.00 88.25 122 LEU C CA 1
ATOM 8273 C C . LEU C 1 122 ? 79.189 7.358 8.638 1.00 86.72 122 LEU C C 1
ATOM 8274 O O . LEU C 1 122 ? 79.042 8.572 8.819 1.00 86.21 122 LEU C O 1
ATOM 8290 N N . GLY C 1 123 ? 78.348 6.627 7.916 1.00 84.11 123 GLY C N 1
ATOM 8291 C CA . GLY C 1 123 ? 77.123 7.173 7.339 1.00 76.87 123 GLY C CA 1
ATOM 8292 C C . GLY C 1 123 ? 77.263 8.408 6.479 1.00 77.63 123 GLY C C 1
ATOM 8293 O O . GLY C 1 123 ? 76.382 9.277 6.513 1.00 71.67 123 GLY C O 1
ATOM 8297 N N . ILE C 1 124 ? 78.352 8.530 5.717 1.00 73.23 124 ILE C N 1
ATOM 8298 C CA . ILE C 1 124 ? 78.436 9.557 4.683 1.00 66.42 124 ILE C CA 1
ATOM 8299 C C . ILE C 1 124 ? 78.451 8.941 3.288 1.00 67.16 124 ILE C C 1
ATOM 8300 O O . ILE C 1 124 ? 78.612 9.661 2.300 1.00 66.08 124 ILE C O 1
ATOM 8316 N N . TYR C 1 125 ? 78.263 7.627 3.174 1.00 61.25 125 TYR C N 1
ATOM 8317 C CA . TYR C 1 125 ? 78.383 6.980 1.872 1.00 66.64 125 TYR C CA 1
ATOM 8318 C C . TYR C 1 125 ? 77.250 7.338 0.920 1.00 63.98 125 TYR C C 1
ATOM 8319 O O . TYR C 1 125 ? 76.179 6.725 0.948 1.00 71.61 125 TYR C O 1
ATOM 8337 N N . THR C 1 126 ? 77.484 8.343 0.086 1.00 60.57 126 THR C N 1
ATOM 8338 C CA . THR C 1 126 ? 76.561 8.723 -0.970 1.00 65.36 126 THR C CA 1
ATOM 8339 C C . THR C 1 126 ? 76.894 7.939 -2.235 1.00 67.24 126 THR C C 1
ATOM 8340 O O . THR C 1 126 ? 77.910 7.243 -2.316 1.00 64.88 126 THR C O 1
ATOM 8351 N N . ASP C 1 127 ? 76.015 8.034 -3.234 1.00 66.60 127 ASP C N 1
ATOM 8352 C CA . ASP C 1 127 ? 76.376 7.521 -4.550 1.00 74.50 127 ASP C CA 1
ATOM 8353 C C . ASP C 1 127 ? 77.388 8.433 -5.234 1.00 74.67 127 ASP C C 1
ATOM 8354 O O . ASP C 1 127 ? 78.064 7.999 -6.171 1.00 68.36 127 ASP C O 1
ATOM 8363 N N . GLU C 1 128 ? 77.505 9.687 -4.782 1.00 73.75 128 GLU C N 1
ATOM 8364 C CA . GLU C 1 128 ? 78.566 10.557 -5.276 1.00 70.55 128 GLU C CA 1
ATOM 8365 C C . GLU C 1 128 ? 79.928 9.991 -4.906 1.00 69.51 128 GLU C C 1
ATOM 8366 O O . GLU C 1 128 ? 80.848 9.976 -5.732 1.00 72.99 128 GLU C O 1
ATOM 8378 N N . GLU C 1 129 ? 80.080 9.524 -3.665 1.00 68.41 129 GLU C N 1
ATOM 8379 C CA . GLU C 1 129 ? 81.306 8.822 -3.307 1.00 64.13 129 GLU C CA 1
ATOM 8380 C C . GLU C 1 129 ? 81.485 7.594 -4.190 1.00 63.31 129 GLU C C 1
ATOM 8381 O O . GLU C 1 129 ? 82.610 7.248 -4.567 1.00 59.69 129 GLU C O 1
ATOM 8393 N N . ALA C 1 130 ? 80.381 6.920 -4.530 1.00 68.80 130 ALA C N 1
ATOM 8394 C CA . ALA C 1 130 ? 80.456 5.806 -5.468 1.00 69.20 130 ALA C CA 1
ATOM 8395 C C . ALA C 1 130 ? 80.893 6.293 -6.845 1.00 62.85 130 ALA C C 1
ATOM 8396 O O . ALA C 1 130 ? 81.671 5.621 -7.534 1.00 60.16 130 ALA C O 1
ATOM 8403 N N . LYS C 1 131 ? 80.399 7.462 -7.259 1.00 65.14 131 LYS C N 1
ATOM 8404 C CA . LYS C 1 131 ? 80.831 8.057 -8.520 1.00 65.84 131 LYS C CA 1
ATOM 8405 C C . LYS C 1 131 ? 82.303 8.443 -8.466 1.00 64.59 131 LYS C C 1
ATOM 8406 O O . LYS C 1 131 ? 83.035 8.264 -9.447 1.00 60.82 131 LYS C O 1
ATOM 8425 N N . ALA C 1 132 ? 82.756 8.977 -7.330 1.00 59.66 132 ALA C N 1
ATOM 8426 C CA . ALA C 1 132 ? 84.172 9.284 -7.169 1.00 60.99 132 ALA C CA 1
ATOM 8427 C C . ALA C 1 132 ? 85.016 8.023 -7.323 1.00 60.24 132 ALA C C 1
ATOM 8428 O O . ALA C 1 132 ? 86.032 8.022 -8.027 1.00 50.55 132 ALA C O 1
ATOM 8435 N N . ILE C 1 133 ? 84.603 6.932 -6.670 1.00 53.05 133 ILE C N 1
ATOM 8436 C CA . ILE C 1 133 ? 85.321 5.666 -6.803 1.00 52.35 133 ILE C CA 1
ATOM 8437 C C . ILE C 1 133 ? 85.351 5.223 -8.258 1.00 50.12 133 ILE C C 1
ATOM 8438 O O . ILE C 1 133 ? 86.344 4.655 -8.729 1.00 40.99 133 ILE C O 1
ATOM 8454 N N . ASP C 1 134 ? 84.268 5.472 -8.992 1.00 43.91 134 ASP C N 1
ATOM 8455 C CA . ASP C 1 134 ? 84.227 5.085 -10.397 1.00 49.89 134 ASP C CA 1
ATOM 8456 C C . ASP C 1 134 ? 85.367 5.735 -11.169 1.00 47.74 134 ASP C C 1
ATOM 8457 O O . ASP C 1 134 ? 86.124 5.058 -11.874 1.00 34.84 134 ASP C O 1
ATOM 8466 N N . LYS C 1 135 ? 85.513 7.053 -11.031 1.00 52.42 135 LYS C N 1
ATOM 8467 C CA . LYS C 1 135 ? 86.554 7.764 -11.763 1.00 49.52 135 LYS C CA 1
ATOM 8468 C C . LYS C 1 135 ? 87.939 7.333 -11.285 1.00 39.22 135 LYS C C 1
ATOM 8469 O O . LYS C 1 135 ? 88.818 7.029 -12.098 1.00 45.45 135 LYS C O 1
ATOM 8488 N N . PHE C 1 136 ? 88.137 7.274 -9.963 1.00 34.84 136 PHE C N 1
ATOM 8489 C CA . PHE C 1 136 ? 89.394 6.795 -9.391 1.00 40.77 136 PHE C CA 1
ATOM 8490 C C . PHE C 1 136 ? 89.845 5.494 -10.052 1.00 38.44 136 PHE C C 1
ATOM 8491 O O . PHE C 1 136 ? 90.991 5.376 -10.500 1.00 34.93 136 PHE C O 1
ATOM 8508 N N . VAL C 1 137 ? 88.945 4.509 -10.140 1.00 41.00 137 VAL C N 1
ATOM 8509 C CA . VAL C 1 137 ? 89.287 3.229 -10.760 1.00 37.02 137 VAL C CA 1
ATOM 8510 C C . VAL C 1 137 ? 89.652 3.404 -12.230 1.00 31.54 137 VAL C C 1
ATOM 8511 O O . VAL C 1 137 ? 90.582 2.760 -12.732 1.00 36.58 137 VAL C O 1
ATOM 8524 N N . SER C 1 138 ? 88.929 4.264 -12.950 1.00 33.78 138 SER C N 1
ATOM 8525 C CA . SER C 1 138 ? 89.229 4.463 -14.366 1.00 32.16 138 SER C CA 1
ATOM 8526 C C . SER C 1 138 ? 90.614 5.064 -14.567 1.00 27.35 138 SER C C 1
ATOM 8527 O O . SER C 1 138 ? 91.287 4.750 -15.555 1.00 34.50 138 SER C O 1
ATOM 8535 N N . VAL C 1 139 ? 91.047 5.944 -13.661 1.00 31.57 139 VAL C N 1
ATOM 8536 C CA . VAL C 1 139 ? 92.367 6.556 -13.802 1.00 35.99 139 VAL C CA 1
ATOM 8537 C C . VAL C 1 139 ? 93.441 5.475 -13.796 1.00 34.84 139 VAL C C 1
ATOM 8538 O O . VAL C 1 139 ? 94.420 5.540 -14.551 1.00 34.21 139 VAL C O 1
ATOM 8551 N N . PHE C 1 140 ? 93.268 4.462 -12.948 1.00 32.80 140 PHE C N 1
ATOM 8552 C CA . PHE C 1 140 ? 94.264 3.424 -12.718 1.00 31.70 140 PHE C CA 1
ATOM 8553 C C . PHE C 1 140 ? 94.130 2.246 -13.671 1.00 29.99 140 PHE C C 1
ATOM 8554 O O . PHE C 1 140 ? 94.993 1.362 -13.666 1.00 27.79 140 PHE C O 1
ATOM 8571 N N . LYS C 1 141 ? 93.070 2.220 -14.479 1.00 41.52 141 LYS C N 1
ATOM 8572 C CA . LYS C 1 141 ? 92.687 1.017 -15.210 1.00 37.73 141 LYS C CA 1
ATOM 8573 C C . LYS C 1 141 ? 93.837 0.435 -16.024 1.00 38.87 141 LYS C C 1
ATOM 8574 O O . LYS C 1 141 ? 94.125 -0.765 -15.944 1.00 40.64 141 LYS C O 1
ATOM 8593 N N . ASP C 1 142 ? 94.505 1.265 -16.817 1.00 44.46 142 ASP C N 1
ATOM 8594 C CA . ASP C 1 142 ? 95.504 0.780 -17.757 1.00 50.74 142 ASP C CA 1
ATOM 8595 C C . ASP C 1 142 ? 96.921 0.903 -17.213 1.00 41.43 142 ASP C C 1
ATOM 8596 O O . ASP C 1 142 ? 97.882 0.621 -17.936 1.00 45.32 142 ASP C O 1
ATOM 8605 N N . GLU C 1 143 ? 97.070 1.307 -15.957 1.00 33.79 143 GLU C N 1
ATOM 8606 C CA . GLU C 1 143 ? 98.374 1.595 -15.383 1.00 35.00 143 GLU C 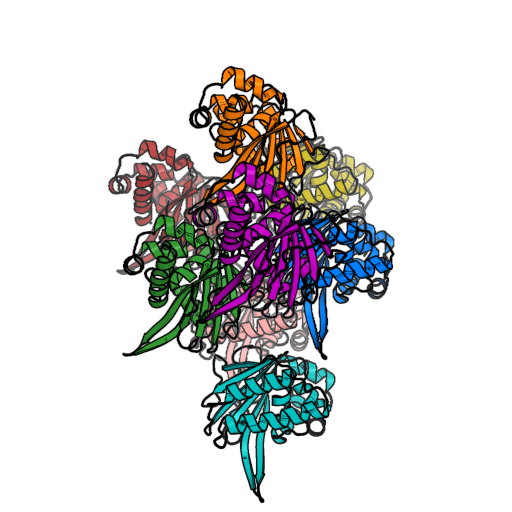CA 1
ATOM 8607 C C . GLU C 1 143 ? 99.044 0.336 -14.846 1.00 35.58 143 GLU C C 1
ATOM 8608 O O . GLU C 1 143 ? 98.389 -0.587 -14.354 1.00 26.88 143 GLU C O 1
ATOM 8620 N N . THR C 1 144 ? 100.369 0.312 -14.951 1.00 23.56 144 THR C N 1
ATOM 8621 C CA . THR C 1 144 ? 101.202 -0.688 -14.305 1.00 28.61 144 THR C CA 1
ATOM 8622 C C . THR C 1 144 ? 102.350 0.016 -13.600 1.00 28.75 144 THR C C 1
ATOM 8623 O O . THR C 1 144 ? 102.826 1.063 -14.048 1.00 29.39 144 THR C O 1
ATOM 8634 N N . PHE C 1 145 ? 102.790 -0.564 -12.486 1.00 23.98 145 PHE C N 1
ATOM 8635 C CA . PHE C 1 145 ? 103.703 0.113 -11.570 1.00 23.08 145 PHE C CA 1
ATOM 8636 C C . PHE C 1 145 ? 104.865 -0.802 -11.210 1.00 25.11 145 PHE C C 1
ATOM 8637 O O . PHE C 1 145 ? 104.819 -1.524 -10.205 1.00 23.62 145 PHE C O 1
ATOM 8654 N N . PRO C 1 146 ? 105.927 -0.800 -12.013 1.00 24.96 146 PRO C N 1
ATOM 8655 C CA . PRO C 1 146 ? 107.112 -1.599 -11.682 1.00 24.52 146 PRO C CA 1
ATOM 8656 C C . PRO C 1 146 ? 107.785 -1.085 -10.423 1.00 24.13 146 PRO C C 1
ATOM 8657 O O . PRO C 1 146 ? 107.481 0.021 -9.952 1.00 28.21 146 PRO C O 1
ATOM 8668 N N . PRO C 1 147 ? 108.696 -1.864 -9.846 1.00 29.54 147 PRO C N 1
ATOM 8669 C CA . PRO C 1 147 ? 109.502 -1.361 -8.729 1.00 24.57 147 PRO C CA 1
ATOM 8670 C C . PRO C 1 147 ? 110.077 0.014 -9.036 1.00 30.66 147 PRO C C 1
ATOM 8671 O O . PRO C 1 147 ? 110.566 0.271 -10.137 1.00 27.91 147 PRO C O 1
ATOM 8682 N N . GLY C 1 148 ? 110.006 0.905 -8.051 1.00 19.85 148 GLY C N 1
ATOM 8683 C CA . GLY C 1 148 ? 110.539 2.238 -8.182 1.00 25.69 148 GLY C CA 1
ATOM 8684 C C . GLY C 1 148 ? 109.576 3.253 -8.759 1.00 21.52 148 GLY C C 1
ATOM 8685 O O . GLY C 1 148 ? 109.772 4.456 -8.550 1.00 22.52 148 GLY C O 1
ATOM 8689 N N . SER C 1 149 ? 108.542 2.809 -9.466 1.00 20.33 149 SER C N 1
ATOM 8690 C CA . SER C 1 149 ? 107.558 3.738 -9.988 1.00 24.56 149 SER C CA 1
ATOM 8691 C C . SER C 1 149 ? 106.751 4.317 -8.831 1.00 24.04 149 SER C C 1
ATOM 8692 O O . SER C 1 149 ? 106.783 3.809 -7.707 1.00 21.17 149 SER C O 1
ATOM 8700 N N . SER C 1 150 ? 106.016 5.392 -9.107 1.00 20.84 150 SER C N 1
ATOM 8701 C CA . SER C 1 150 ? 105.362 6.122 -8.032 1.00 21.61 150 SER C CA 1
ATOM 8702 C C . SER C 1 150 ? 103.943 6.519 -8.407 1.00 21.70 150 SER C C 1
ATOM 8703 O O . SER C 1 150 ? 103.652 6.840 -9.563 1.00 19.31 150 SER C O 1
ATOM 8711 N N . ILE C 1 151 ? 103.069 6.484 -7.404 1.00 23.96 151 ILE C N 1
ATOM 8712 C CA . ILE C 1 151 ? 101.718 7.021 -7.481 1.00 20.88 151 ILE C CA 1
ATOM 8713 C C . ILE C 1 151 ? 101.692 8.258 -6.600 1.00 22.80 151 ILE C C 1
ATOM 8714 O O . ILE C 1 151 ? 102.045 8.187 -5.416 1.00 26.86 151 ILE C O 1
ATOM 8730 N N . LEU C 1 152 ? 101.288 9.388 -7.168 1.00 25.48 152 LEU C N 1
ATOM 8731 C CA . LEU C 1 152 ? 101.352 10.664 -6.473 1.00 18.07 152 LEU C CA 1
ATOM 8732 C C . LEU C 1 152 ? 99.945 11.208 -6.276 1.00 18.79 152 LEU C C 1
ATOM 8733 O O . LEU C 1 152 ? 99.194 11.360 -7.244 1.00 23.49 152 LEU C O 1
ATOM 8749 N N . PHE C 1 153 ? 99.598 11.503 -5.026 1.00 27.00 153 PHE C N 1
ATOM 8750 C CA . PHE C 1 153 ? 98.294 12.043 -4.663 1.00 23.08 153 PHE C CA 1
ATOM 8751 C C . PHE C 1 153 ? 98.482 13.428 -4.065 1.00 26.91 153 PHE C C 1
ATOM 8752 O O . PHE C 1 153 ? 99.289 13.602 -3.146 1.00 30.45 153 PHE C O 1
ATOM 8769 N N . THR C 1 154 ? 97.737 14.407 -4.571 1.00 25.14 154 THR C N 1
ATOM 8770 C CA . THR C 1 154 ? 97.621 15.707 -3.920 1.00 27.56 154 THR C CA 1
ATOM 8771 C C . THR C 1 154 ? 96.218 15.826 -3.346 1.00 32.07 154 THR C C 1
ATOM 8772 O O . THR C 1 154 ? 95.228 15.705 -4.076 1.00 34.52 154 THR C O 1
ATOM 8783 N N . VAL C 1 155 ? 96.142 16.062 -2.046 1.00 32.63 155 VAL C N 1
ATOM 8784 C CA . VAL C 1 155 ? 94.891 16.228 -1.319 1.00 35.70 155 VAL C CA 1
ATOM 8785 C C . VAL C 1 155 ? 94.770 17.703 -0.966 1.00 36.90 155 VAL C C 1
ATOM 8786 O O . VAL C 1 155 ? 95.635 18.245 -0.273 1.00 34.28 155 VAL C O 1
ATOM 8799 N N . SER C 1 156 ? 93.764 18.388 -1.501 1.00 44.89 156 SER C N 1
ATOM 8800 C CA . SER C 1 156 ? 93.633 19.823 -1.286 1.00 58.10 156 SER C CA 1
ATOM 8801 C C . SER C 1 156 ? 92.242 20.168 -0.773 1.00 58.26 156 SER C C 1
ATOM 8802 O O . SER C 1 156 ? 91.281 19.445 -1.055 1.00 48.40 156 SER C O 1
ATOM 8810 N N . PRO C 1 157 ? 92.095 21.276 -0.030 1.00 58.76 157 PRO C N 1
ATOM 8811 C CA . PRO C 1 157 ? 90.755 21.661 0.447 1.00 58.04 157 PRO C CA 1
ATOM 8812 C C . PRO C 1 157 ? 89.912 22.367 -0.600 1.00 63.59 157 PRO C C 1
ATOM 8813 O O . PRO C 1 157 ? 88.683 22.407 -0.455 1.00 69.40 157 PRO C O 1
ATOM 8824 N N . LYS C 1 158 ? 90.533 22.927 -1.630 1.00 65.27 158 LYS C N 1
ATOM 8825 C CA . LYS C 1 158 ? 89.825 23.558 -2.735 1.00 62.37 158 LYS C CA 1
ATOM 8826 C C . LYS C 1 158 ? 88.800 22.610 -3.353 1.00 68.98 158 LYS C C 1
ATOM 8827 O O . LYS C 1 158 ? 87.592 22.789 -3.187 1.00 74.64 158 LYS C O 1
ATOM 8846 N N . SER C 1 162 ? 90.050 18.715 -3.378 1.00 53.57 162 SER C N 1
ATOM 8847 C CA . SER C 1 162 ? 90.138 17.770 -4.484 1.00 47.15 162 SER C CA 1
ATOM 8848 C C . SER C 1 162 ? 91.264 16.765 -4.266 1.00 43.69 162 SER C C 1
ATOM 8849 O O . SER C 1 162 ? 92.086 16.917 -3.361 1.00 40.38 162 SER C O 1
ATOM 8856 N N . LEU C 1 163 ? 91.277 15.732 -5.108 1.00 41.74 163 LEU C N 1
ATOM 8857 C CA . LEU C 1 163 ? 92.347 14.743 -5.152 1.00 42.60 163 LEU C CA 1
ATOM 8858 C C . LEU C 1 163 ? 92.983 14.809 -6.532 1.00 38.30 163 LEU C C 1
ATOM 8859 O O . LEU C 1 163 ? 92.318 14.525 -7.534 1.00 31.89 163 LEU C O 1
ATOM 8875 N N . THR C 1 164 ? 94.260 15.168 -6.589 1.00 29.54 164 THR C N 1
ATOM 8876 C CA . THR C 1 164 ? 94.996 15.159 -7.846 1.00 33.15 164 THR C CA 1
ATOM 8877 C C . THR C 1 164 ? 95.849 13.899 -7.899 1.00 23.79 164 THR C C 1
ATOM 8878 O O . THR C 1 164 ? 96.542 13.572 -6.932 1.00 25.85 164 THR C O 1
ATOM 8889 N N . ILE C 1 165 ? 95.800 13.204 -9.031 1.00 26.59 165 ILE C N 1
ATOM 8890 C CA . ILE C 1 165 ? 96.490 11.933 -9.215 1.00 26.70 165 ILE C CA 1
ATOM 8891 C C . ILE C 1 165 ? 97.541 12.103 -10.300 1.00 20.27 165 ILE C C 1
ATOM 8892 O O . ILE C 1 165 ? 97.228 12.535 -11.416 1.00 25.09 165 ILE C O 1
ATOM 8908 N N . SER C 1 166 ? 98.783 11.748 -9.978 1.00 23.59 166 SER C N 1
ATOM 8909 C CA . SER C 1 166 ? 99.882 11.799 -10.928 1.00 21.33 166 SER C CA 1
ATOM 8910 C C . SE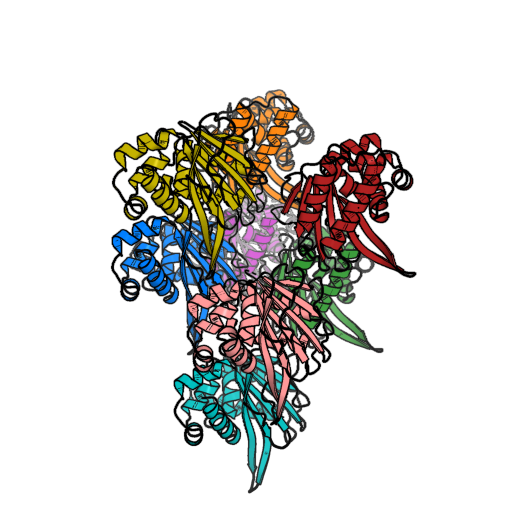R C 1 166 ? 100.693 10.514 -10.833 1.00 21.99 166 SER C C 1
ATOM 8911 O O . SER C 1 166 ? 100.704 9.836 -9.803 1.00 22.54 166 SER C O 1
ATOM 8919 N N . PHE C 1 167 ? 101.385 10.194 -11.923 1.00 22.84 167 PHE C N 1
ATOM 8920 C CA . PHE C 1 167 ? 102.166 8.972 -12.020 1.00 26.20 167 PHE C CA 1
ATOM 8921 C C . PHE C 1 167 ? 103.576 9.303 -12.483 1.00 30.00 167 PHE C C 1
ATOM 8922 O O . PHE C 1 167 ? 103.791 10.238 -13.260 1.00 32.22 167 PHE C O 1
ATOM 8939 N N . SER C 1 168 ? 104.536 8.528 -11.989 1.00 20.33 168 SER C N 1
ATOM 8940 C CA . SER C 1 168 ? 105.933 8.684 -12.360 1.00 27.66 168 SER C CA 1
ATOM 8941 C C . SER C 1 168 ? 106.582 7.314 -12.462 1.00 32.65 168 SER C C 1
ATOM 8942 O O . SER C 1 168 ? 106.223 6.387 -11.734 1.00 20.39 168 SER C O 1
ATOM 8950 N N . LYS C 1 169 ? 107.544 7.193 -13.377 1.00 35.95 169 LYS C N 1
ATOM 8951 C CA . LYS C 1 169 ? 108.282 5.946 -13.527 1.00 35.87 169 LYS C CA 1
ATOM 8952 C C . LYS C 1 169 ? 109.380 5.793 -12.485 1.00 39.56 169 LYS C C 1
ATOM 8953 O O . LYS C 1 169 ? 109.951 4.705 -12.362 1.00 42.41 169 LYS C O 1
ATOM 8972 N N . ASP C 1 170 ? 109.686 6.850 -11.738 1.00 42.09 170 ASP C N 1
ATOM 8973 C CA . ASP C 1 170 ? 110.592 6.762 -10.601 1.00 32.94 170 ASP C CA 1
ATOM 8974 C C . ASP C 1 170 ? 110.020 7.555 -9.429 1.00 38.58 170 ASP C C 1
ATOM 8975 O O . ASP C 1 170 ? 108.800 7.593 -9.239 1.00 32.01 170 ASP C O 1
ATOM 8984 N N . GLY C 1 171 ? 110.883 8.191 -8.644 1.00 35.35 171 GLY C N 1
ATOM 8985 C CA . GLY C 1 171 ? 110.463 9.020 -7.539 1.00 42.71 171 GLY C CA 1
ATOM 8986 C C . GLY C 1 171 ? 110.347 10.479 -7.892 1.00 44.59 171 GLY C C 1
ATOM 8987 O O . GLY C 1 171 ? 110.020 11.299 -7.029 1.00 45.14 171 GLY C O 1
ATOM 8991 N N . SER C 1 172 ? 110.613 10.833 -9.148 1.00 41.63 172 SER C N 1
ATOM 8992 C CA . SER C 1 172 ? 110.515 12.215 -9.576 1.00 43.50 172 SER C CA 1
ATOM 8993 C C . SER C 1 172 ? 109.056 12.598 -9.781 1.00 39.75 172 SER C C 1
ATOM 8994 O O . SER C 1 172 ? 108.210 11.763 -10.115 1.00 35.96 172 SER C O 1
ATOM 9002 N N . ILE C 1 173 ? 108.768 13.878 -9.577 1.00 41.54 173 ILE C N 1
ATOM 9003 C CA . ILE C 1 173 ? 107.402 14.376 -9.681 1.00 36.88 173 ILE C CA 1
ATOM 9004 C C . ILE C 1 173 ? 107.220 14.914 -11.095 1.00 31.88 173 ILE C C 1
ATOM 9005 O O . ILE C 1 173 ? 108.023 15.748 -11.535 1.00 39.72 173 ILE C O 1
ATOM 9021 N N . PRO C 1 174 ? 106.205 14.488 -11.838 1.00 26.14 174 PRO C N 1
ATOM 9022 C CA . PRO C 1 174 ? 105.986 15.079 -13.155 1.00 25.90 174 PRO C CA 1
ATOM 9023 C C . PRO C 1 174 ? 105.569 16.531 -13.025 1.00 31.94 174 PRO C C 1
ATOM 9024 O O . PRO C 1 174 ? 105.170 17.010 -11.962 1.00 33.51 174 PRO C O 1
ATOM 9035 N N . GLU C 1 175 ? 105.675 17.233 -14.147 1.00 33.48 175 GLU C N 1
ATOM 9036 C CA . GLU C 1 175 ? 105.330 18.645 -14.211 1.00 34.87 175 GLU C CA 1
ATOM 9037 C C . GLU C 1 175 ? 103.826 18.856 -14.358 1.00 33.81 175 GLU C C 1
ATOM 9038 O O . GLU C 1 175 ? 103.341 19.970 -14.133 1.00 28.06 175 GLU C O 1
ATOM 9050 N N . VAL C 1 176 ? 103.093 17.817 -14.751 1.00 23.76 176 VAL C N 1
ATOM 9051 C CA . VAL C 1 176 ? 101.654 17.873 -14.978 1.00 18.60 176 VAL C CA 1
ATOM 9052 C C . VAL C 1 176 ? 101.025 16.597 -14.427 1.00 28.65 176 VAL C C 1
ATOM 9053 O O . VAL C 1 176 ? 101.551 15.497 -14.627 1.00 23.39 176 VAL C O 1
ATOM 9066 N N . GLU C 1 177 ? 99.906 16.740 -13.725 1.00 24.23 177 GLU C N 1
ATOM 9067 C CA . GLU C 1 177 ? 99.225 15.584 -13.166 1.00 22.27 177 GLU C CA 1
ATOM 9068 C C . GLU C 1 177 ? 98.590 14.747 -14.278 1.00 19.95 177 GLU C C 1
ATOM 9069 O O . GLU C 1 177 ? 98.655 15.076 -15.464 1.00 27.66 177 GLU C O 1
ATOM 9081 N N . THR C 1 178 ? 97.978 13.632 -13.881 1.00 28.93 178 THR C N 1
ATOM 9082 C CA . THR C 1 178 ? 97.200 12.800 -14.793 1.00 25.88 178 THR C CA 1
ATOM 9083 C C . THR C 1 178 ? 95.701 13.059 -14.694 1.00 29.83 178 THR C C 1
ATOM 9084 O O . THR C 1 178 ? 95.009 13.046 -15.717 1.00 30.51 178 THR C O 1
ATOM 9095 N N . ALA C 1 179 ? 95.178 13.282 -13.491 1.00 29.09 179 ALA C N 1
ATOM 9096 C CA . ALA C 1 179 ? 93.742 13.448 -13.322 1.00 24.57 179 ALA C CA 1
ATOM 9097 C C . ALA C 1 179 ? 93.462 14.155 -12.004 1.00 32.79 179 ALA C C 1
ATOM 9098 O O . ALA C 1 179 ? 94.281 14.145 -11.082 1.00 31.85 179 ALA C O 1
ATOM 9105 N N . VAL C 1 180 ? 92.286 14.777 -11.941 1.00 25.40 180 VAL C N 1
ATOM 9106 C CA . VAL C 1 180 ? 91.801 15.463 -10.750 1.00 26.38 180 VAL C CA 1
ATOM 9107 C C . VAL C 1 180 ? 90.383 14.984 -10.480 1.00 40.42 180 VAL C C 1
ATOM 9108 O O . VAL C 1 180 ? 89.551 14.955 -11.393 1.00 40.37 180 VAL C O 1
ATOM 9121 N N . ILE C 1 181 ? 90.104 14.621 -9.231 1.00 39.45 181 ILE C N 1
ATOM 9122 C CA . ILE C 1 181 ? 88.792 14.123 -8.836 1.00 44.68 181 ILE C CA 1
ATOM 9123 C C . ILE C 1 181 ? 88.197 15.131 -7.867 1.00 49.56 181 ILE C C 1
ATOM 9124 O O . ILE C 1 181 ? 88.711 15.322 -6.757 1.00 47.88 181 ILE C O 1
ATOM 9140 N N . GLU C 1 182 ? 87.111 15.777 -8.289 1.00 57.39 182 GLU C N 1
ATOM 9141 C CA . GLU C 1 182 ? 86.408 16.752 -7.460 1.00 61.23 182 GLU C CA 1
ATOM 9142 C C . GLU C 1 182 ? 85.522 15.975 -6.499 1.00 59.00 182 GLU C C 1
ATOM 9143 O O . GLU C 1 182 ? 84.332 15.759 -6.736 1.00 66.66 182 GLU C O 1
ATOM 9155 N N . ASN C 1 183 ? 86.131 15.542 -5.403 1.00 54.82 183 ASN C N 1
ATOM 9156 C CA . ASN C 1 183 ? 85.436 14.905 -4.301 1.00 54.41 183 ASN C CA 1
ATOM 9157 C C . ASN C 1 183 ? 86.231 15.223 -3.048 1.00 60.73 183 ASN C C 1
ATOM 9158 O O . ASN C 1 183 ? 87.403 15.605 -3.122 1.00 64.93 183 ASN C O 1
ATOM 9169 N N . LYS C 1 184 ? 85.586 15.103 -1.899 1.00 62.39 184 LYS C N 1
ATOM 9170 C CA . LYS C 1 184 ? 86.241 15.432 -0.641 1.00 67.51 184 LYS C CA 1
ATOM 9171 C C . LYS C 1 184 ? 86.437 14.224 0.256 1.00 66.87 184 LYS C C 1
ATOM 9172 O O . LYS C 1 184 ? 87.418 14.179 1.000 1.00 64.52 184 LYS C O 1
ATOM 9191 N N . LEU C 1 185 ? 85.531 13.247 0.212 1.00 73.75 185 LEU C N 1
ATOM 9192 C CA . LEU C 1 185 ? 85.716 12.025 0.981 1.00 74.42 185 LEU C CA 1
ATOM 9193 C C . LEU C 1 185 ? 86.710 11.094 0.300 1.00 58.68 185 LEU C C 1
ATOM 9194 O O . LEU C 1 185 ? 87.507 10.434 0.975 1.00 54.83 185 LEU C O 1
ATOM 9210 N N . LEU C 1 186 ? 86.677 11.029 -1.035 1.00 54.85 186 LEU C N 1
ATOM 9211 C CA . LEU C 1 186 ? 87.655 10.222 -1.751 1.00 57.80 186 LEU C CA 1
ATOM 9212 C C . LEU C 1 186 ? 89.062 10.732 -1.478 1.00 54.08 186 LEU C C 1
ATOM 9213 O O . LEU C 1 186 ? 89.962 9.960 -1.129 1.00 47.26 186 LEU C O 1
ATOM 9229 N N . SER C 1 187 ? 89.266 12.045 -1.622 1.00 45.32 187 SER C N 1
ATOM 9230 C CA . SER C 1 187 ? 90.582 12.620 -1.369 1.00 49.96 187 SER C CA 1
ATOM 9231 C C . SER C 1 187 ? 91.037 12.312 0.049 1.00 50.19 187 SER C C 1
ATOM 9232 O O . SER C 1 187 ? 92.217 12.029 0.288 1.00 41.17 187 SER C O 1
ATOM 9240 N N . GLN C 1 188 ? 90.109 12.365 1.004 1.00 55.42 188 GLN C N 1
ATOM 9241 C CA . GLN C 1 188 ? 90.444 12.083 2.392 1.00 49.03 188 GLN C CA 1
ATOM 9242 C C . GLN C 1 188 ? 90.605 10.593 2.637 1.00 48.55 188 GLN C C 1
ATOM 9243 O O . GLN C 1 188 ? 91.517 10.178 3.358 1.00 52.63 188 GLN C O 1
ATOM 9257 N N . ALA C 1 189 ? 89.744 9.779 2.026 1.00 49.79 189 ALA C N 1
ATOM 9258 C CA . ALA C 1 189 ? 89.823 8.339 2.228 1.00 52.49 189 ALA C CA 1
ATOM 9259 C C . ALA C 1 189 ? 91.184 7.799 1.824 1.00 53.66 189 ALA C C 1
ATOM 9260 O O . ALA C 1 189 ? 91.757 6.950 2.515 1.00 55.10 189 ALA C O 1
ATOM 9267 N N . VAL C 1 190 ? 91.722 8.287 0.705 1.00 55.80 190 VAL C N 1
ATOM 9268 C CA . VAL C 1 190 ? 93.006 7.800 0.211 1.00 48.39 190 VAL C CA 1
ATOM 9269 C C . VAL C 1 190 ? 94.101 8.030 1.245 1.00 47.32 190 VAL C C 1
ATOM 9270 O O . VAL C 1 190 ? 94.916 7.141 1.518 1.00 55.40 190 VAL C O 1
ATOM 9283 N N . LEU C 1 191 ? 94.140 9.226 1.837 1.00 46.88 191 LEU C N 1
ATOM 9284 C CA . LEU C 1 191 ? 95.174 9.526 2.825 1.00 47.62 191 LEU C CA 1
ATOM 9285 C C . LEU C 1 191 ? 94.909 8.854 4.169 1.00 53.39 191 LEU C C 1
ATOM 9286 O O . LEU C 1 191 ? 95.814 8.234 4.741 1.00 49.44 191 LEU C O 1
ATOM 9302 N N . GLU C 1 192 ? 93.684 8.953 4.693 1.00 53.86 192 GLU C N 1
ATOM 9303 C CA . GLU C 1 192 ? 93.379 8.244 5.935 1.00 55.75 192 GLU C CA 1
ATOM 9304 C C . GLU C 1 192 ? 93.647 6.755 5.776 1.00 60.83 192 GLU C C 1
ATOM 9305 O O . GLU C 1 192 ? 94.120 6.098 6.712 1.00 65.73 192 GLU C O 1
ATOM 9317 N N . SER C 1 193 ? 93.346 6.200 4.599 1.00 58.73 193 SER C N 1
ATOM 9318 C CA . SER C 1 193 ? 93.630 4.792 4.362 1.00 60.17 193 SER C CA 1
ATOM 9319 C C . SER C 1 193 ? 95.113 4.492 4.529 1.00 54.54 193 SER C C 1
ATOM 9320 O O . SER C 1 193 ? 95.484 3.316 4.606 1.00 52.06 193 SER C O 1
ATOM 9328 N N . MET C 1 194 ? 95.965 5.521 4.576 1.00 65.64 194 MET C N 1
ATOM 9329 C CA . MET C 1 194 ? 97.396 5.347 4.796 1.00 59.30 194 MET C CA 1
ATOM 9330 C C . MET C 1 194 ? 97.804 5.656 6.233 1.00 60.46 194 MET C C 1
ATOM 9331 O O . MET C 1 194 ? 98.574 4.895 6.828 1.00 51.31 194 MET C O 1
ATOM 9345 N N . ILE C 1 195 ? 97.309 6.755 6.808 1.00 56.28 195 ILE C N 1
ATOM 9346 C CA . ILE C 1 195 ? 97.782 7.230 8.102 1.00 53.65 195 ILE C CA 1
ATOM 9347 C C . ILE C 1 195 ? 96.666 7.314 9.138 1.00 60.20 195 ILE C C 1
ATOM 9348 O O . ILE C 1 195 ? 96.853 7.928 10.188 1.00 56.44 195 ILE C O 1
ATOM 9364 N N . GLY C 1 196 ? 95.503 6.733 8.866 1.00 58.56 196 GLY C N 1
ATOM 9365 C CA . GLY C 1 196 ? 94.413 6.780 9.814 1.00 63.84 196 GLY C CA 1
ATOM 9366 C C . GLY C 1 196 ? 94.561 5.749 10.918 1.00 70.51 196 GLY C C 1
ATOM 9367 O O . GLY C 1 196 ? 95.609 5.131 11.107 1.00 71.03 196 GLY C O 1
ATOM 9371 N N . ALA C 1 197 ? 93.468 5.567 11.665 1.00 76.70 197 ALA C N 1
ATOM 9372 C CA . ALA C 1 197 ? 93.479 4.607 12.764 1.00 74.53 197 ALA C CA 1
ATOM 9373 C C . ALA C 1 197 ? 93.643 3.190 12.237 1.00 79.66 197 ALA C C 1
ATOM 9374 O O . ALA C 1 197 ? 94.327 2.365 12.855 1.00 78.54 197 ALA C O 1
ATOM 9381 N N . HIS C 1 198 ? 93.026 2.892 11.094 1.00 80.87 198 HIS C N 1
ATOM 9382 C CA . HIS C 1 198 ? 93.221 1.622 10.410 1.00 79.58 198 HIS C CA 1
ATOM 9383 C C . HIS C 1 198 ? 94.225 1.758 9.274 1.00 72.29 198 HIS C C 1
ATOM 9384 O O . HIS C 1 198 ? 94.138 1.044 8.268 1.00 64.98 198 HIS C O 1
ATOM 9398 N N . GLY C 1 199 ? 95.180 2.673 9.425 1.00 67.67 199 GLY C N 1
ATOM 9399 C CA . GLY C 1 199 ? 96.116 2.951 8.354 1.00 68.75 199 GLY C CA 1
ATOM 9400 C C . GLY C 1 199 ? 97.089 1.801 8.169 1.00 61.96 199 GLY C C 1
ATOM 9401 O O . GLY C 1 199 ? 97.603 1.228 9.131 1.00 64.17 199 GLY C O 1
ATOM 9405 N N . VAL C 1 200 ? 97.345 1.463 6.902 1.00 62.19 200 VAL C N 1
ATOM 9406 C CA . VAL C 1 200 ? 98.188 0.313 6.577 1.00 58.42 200 VAL C CA 1
ATOM 9407 C C . VAL C 1 200 ? 99.679 0.593 6.680 1.00 58.10 200 VAL C C 1
ATOM 9408 O O . VAL C 1 200 ? 100.479 -0.311 6.404 1.00 64.01 200 VAL C O 1
ATOM 9421 N N . SER C 1 201 ? 100.091 1.805 7.055 1.00 49.97 201 SER C N 1
ATOM 9422 C CA . SER C 1 201 ? 101.505 2.103 7.297 1.00 50.73 201 SER C CA 1
ATOM 9423 C C . SER C 1 201 ? 101.662 2.748 8.668 1.00 56.04 201 SER C C 1
ATOM 9424 O O . SER C 1 201 ? 101.825 3.970 8.782 1.00 52.60 201 SER C O 1
ATOM 9432 N N . PRO C 1 202 ? 101.629 1.948 9.734 1.00 55.15 202 PRO C N 1
ATOM 9433 C CA . PRO C 1 202 ? 102.012 2.474 11.053 1.00 52.73 202 PRO C CA 1
ATOM 9434 C C . PRO C 1 202 ? 103.369 3.154 11.049 1.00 54.33 202 PRO C C 1
ATOM 9435 O O . PRO C 1 202 ? 103.617 4.034 11.884 1.00 56.04 202 PRO C O 1
ATOM 9446 N N . ALA C 1 203 ? 104.263 2.768 10.133 1.00 51.35 203 ALA C N 1
ATOM 9447 C CA . ALA C 1 203 ? 105.605 3.339 10.121 1.00 58.47 203 ALA C CA 1
ATOM 9448 C C . ALA C 1 203 ? 105.582 4.791 9.661 1.00 53.40 203 ALA C C 1
ATOM 9449 O O . ALA C 1 203 ? 106.365 5.614 10.150 1.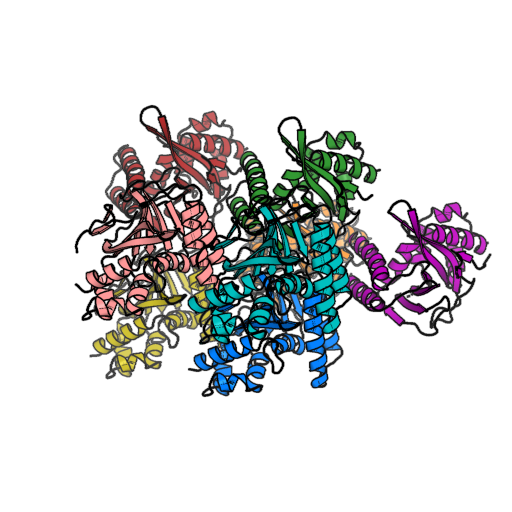00 55.63 203 ALA C O 1
ATOM 9456 N N . ALA C 1 204 ? 104.695 5.128 8.721 1.00 49.74 204 ALA C N 1
ATOM 9457 C CA . ALA C 1 204 ? 104.553 6.523 8.312 1.00 54.38 204 ALA C CA 1
ATOM 9458 C C . ALA C 1 204 ? 103.936 7.351 9.429 1.00 55.63 204 ALA C C 1
ATOM 9459 O O . ALA C 1 204 ? 104.325 8.504 9.647 1.00 54.78 204 ALA C O 1
ATOM 9466 N N . LYS C 1 205 ? 102.970 6.774 10.145 1.00 55.49 205 LYS C N 1
ATOM 9467 C CA . LYS C 1 205 ? 102.407 7.428 11.320 1.00 61.29 205 LYS C CA 1
ATOM 9468 C C . LYS C 1 205 ? 103.498 7.710 12.347 1.00 57.66 205 LYS C C 1
ATOM 9469 O O . LYS C 1 205 ? 103.642 8.840 12.827 1.00 59.05 205 LYS C O 1
ATOM 9488 N N . GLN C 1 206 ? 104.288 6.687 12.688 1.00 61.19 206 GLN C N 1
ATOM 9489 C CA . GLN C 1 206 ? 105.368 6.863 13.655 1.00 59.64 206 GLN C CA 1
ATOM 9490 C C . GLN C 1 206 ? 106.351 7.939 13.207 1.00 62.49 206 GLN C C 1
ATOM 9491 O O . GLN C 1 206 ? 106.841 8.723 14.029 1.00 60.99 206 GLN C O 1
ATOM 9505 N N . SER C 1 207 ? 106.655 7.990 11.910 1.00 57.64 207 SER C N 1
ATOM 9506 C CA . SER C 1 207 ? 107.565 9.015 11.408 1.00 60.15 207 SER C CA 1
ATOM 9507 C C . SER C 1 207 ? 106.918 10.391 11.475 1.00 60.18 207 SER C C 1
ATOM 9508 O O . SER C 1 207 ? 107.577 11.378 11.820 1.00 60.87 207 SER C O 1
ATOM 9516 N N . LEU C 1 208 ? 105.629 10.472 11.135 1.00 64.08 208 LEU C N 1
ATOM 9517 C CA . LEU C 1 208 ? 104.910 11.740 11.199 1.00 66.90 208 LEU C CA 1
ATOM 9518 C C . LEU C 1 208 ? 104.855 12.276 12.626 1.00 69.80 208 LEU C C 1
ATOM 9519 O O . LEU C 1 208 ? 105.132 13.456 12.870 1.00 76.26 208 LEU C O 1
ATOM 9535 N N . ALA C 1 209 ? 104.502 11.418 13.590 1.00 65.36 209 ALA C N 1
ATOM 9536 C CA . ALA C 1 209 ? 104.447 11.853 14.983 1.00 71.51 209 ALA C CA 1
ATOM 9537 C C . ALA C 1 209 ? 105.806 12.355 15.442 1.00 72.26 209 ALA C C 1
ATOM 9538 O O . ALA C 1 209 ? 105.930 13.471 15.960 1.00 73.02 209 ALA C O 1
ATOM 9545 N N . SER C 1 210 ? 106.842 11.536 15.258 1.00 66.78 210 SER C N 1
ATOM 9546 C CA . SER C 1 210 ? 108.175 11.928 15.699 1.00 64.49 210 SER C CA 1
ATOM 9547 C C . SER C 1 210 ? 108.630 13.183 14.981 1.00 71.89 210 SER C C 1
ATOM 9548 O O . SER C 1 210 ? 109.191 14.097 15.600 1.00 77.70 210 SER C O 1
ATOM 9556 N N . ARG C 1 211 ? 108.379 13.263 13.679 1.00 69.56 211 ARG C N 1
ATOM 9557 C CA . ARG C 1 211 ? 108.931 14.361 12.918 1.00 73.09 211 ARG C CA 1
ATOM 9558 C C . ARG C 1 211 ? 108.140 15.634 13.102 1.00 81.73 211 ARG C C 1
ATOM 9559 O O . ARG C 1 211 ? 108.733 16.696 12.957 1.00 74.28 211 ARG C O 1
ATOM 9580 N N . LEU C 1 212 ? 106.847 15.548 13.369 1.00 73.59 212 LEU C N 1
ATOM 9581 C CA . LEU C 1 212 ? 106.035 16.731 13.609 1.00 71.59 212 LEU C CA 1
ATOM 9582 C C . LEU C 1 212 ? 106.378 17.418 14.937 1.00 75.70 212 LEU C C 1
ATOM 9583 O O . LEU C 1 212 ? 106.416 18.637 15.039 1.00 75.94 212 LEU C O 1
ATOM 9599 N N . SER C 1 213 ? 106.628 16.608 15.955 1.00 74.21 213 SER C N 1
ATOM 9600 C CA . SER C 1 213 ? 106.920 17.107 17.293 1.00 77.33 213 SER C CA 1
ATOM 9601 C C . SER C 1 213 ? 108.173 17.962 17.383 1.00 75.32 213 SER C C 1
ATOM 9602 O O . SER C 1 213 ? 108.174 18.983 18.060 1.00 77.36 213 SER C O 1
ATOM 9610 N N . LYS C 1 214 ? 109.235 17.574 16.696 1.00 72.49 214 LYS C N 1
ATOM 9611 C CA . LYS C 1 214 ? 110.454 18.364 16.746 1.00 74.52 214 LYS C CA 1
ATOM 9612 C C . LYS C 1 214 ? 110.168 19.759 16.202 1.00 78.16 214 LYS C C 1
ATOM 9613 O O . LYS C 1 214 ? 110.720 20.733 16.684 1.00 77.01 214 LYS C O 1
ATOM 9632 N N . LEU C 1 215 ? 109.310 19.848 15.195 1.00 81.30 215 LEU C N 1
ATOM 9633 C CA . LEU C 1 215 ? 108.935 21.132 14.624 1.00 74.91 215 LEU C CA 1
ATOM 9634 C C . LEU C 1 215 ? 108.217 21.993 15.672 1.00 75.67 215 LEU C C 1
ATOM 9635 O O . LEU C 1 215 ? 108.407 23.200 15.711 1.00 81.43 215 LEU C O 1
ATOM 9651 N N . PHE C 1 216 ? 107.398 21.380 16.523 1.00 78.17 216 PHE C N 1
ATOM 9652 C CA . PHE C 1 216 ? 106.712 22.125 17.576 1.00 80.94 216 PHE C CA 1
ATOM 9653 C C . PHE C 1 216 ? 107.716 22.877 18.444 1.00 82.68 216 PHE C C 1
ATOM 9654 O O . PHE C 1 216 ? 107.612 24.095 18.624 1.00 82.43 216 PHE C O 1
ATOM 9671 N N . LYS C 1 217 ? 108.709 22.166 18.969 1.00 79.63 217 LYS C N 1
ATOM 9672 C CA . LYS C 1 217 ? 109.721 22.780 19.816 1.00 76.74 217 LYS C CA 1
ATOM 9673 C C . LYS C 1 217 ? 110.961 23.130 18.999 1.00 72.54 217 LYS C C 1
ATOM 9674 O O . LYS C 1 217 ? 110.975 24.121 18.267 1.00 67.24 217 LYS C O 1
ATOM 9693 N N . VAL D 1 6 ? 70.732 15.020 10.987 1.00 48.14 6 VAL D N 1
ATOM 9694 C CA . VAL D 1 6 ? 70.078 14.019 10.152 1.00 46.05 6 VAL D CA 1
ATOM 9695 C C . VAL D 1 6 ? 71.146 13.208 9.432 1.00 46.07 6 VAL D C 1
ATOM 9696 O O . VAL D 1 6 ? 71.977 13.759 8.712 1.00 57.77 6 VAL D O 1
ATOM 9708 N N . THR D 1 7 ? 71.102 11.892 9.607 1.00 47.32 7 THR D N 1
ATOM 9709 C CA . THR D 1 7 ? 72.157 11.022 9.115 1.00 48.66 7 THR D CA 1
ATOM 9710 C C . THR D 1 7 ? 71.756 10.403 7.785 1.00 46.62 7 THR D C 1
ATOM 9711 O O . THR D 1 7 ? 70.575 10.293 7.447 1.00 49.84 7 THR D O 1
ATOM 9722 N N . ALA D 1 8 ? 72.766 10.002 7.020 1.00 46.76 8 ALA D N 1
ATOM 9723 C CA . ALA D 1 8 ? 72.504 9.132 5.892 1.00 48.35 8 ALA D CA 1
ATOM 9724 C C . ALA D 1 8 ? 72.218 7.743 6.439 1.00 39.22 8 ALA D C 1
ATOM 9725 O O . ALA D 1 8 ? 72.546 7.426 7.584 1.00 50.22 8 ALA D O 1
ATOM 9732 N N . LEU D 1 9 ? 71.609 6.902 5.616 1.00 42.64 9 LEU D N 1
ATOM 9733 C CA . LEU D 1 9 ? 71.275 5.567 6.076 1.00 41.16 9 LEU D CA 1
ATOM 9734 C C . LEU D 1 9 ? 71.542 4.578 4.957 1.00 34.44 9 LEU D C 1
ATOM 9735 O O . LEU D 1 9 ? 71.413 4.902 3.774 1.00 30.90 9 LEU D O 1
ATOM 9751 N N . GLU D 1 10 ? 71.919 3.365 5.346 1.00 36.04 10 GLU D N 1
ATOM 9752 C CA . GLU D 1 10 ? 72.210 2.298 4.403 1.00 41.46 10 GLU D CA 1
ATOM 9753 C C . GLU D 1 10 ? 71.270 1.150 4.727 1.00 43.46 10 GLU D C 1
ATOM 9754 O O . GLU D 1 10 ? 71.278 0.647 5.856 1.00 44.63 10 GLU D O 1
ATOM 9766 N N . ILE D 1 11 ? 70.473 0.726 3.754 1.00 37.15 11 ILE D N 1
ATOM 9767 C CA . ILE D 1 11 ? 69.545 -0.377 3.959 1.00 42.30 11 ILE D CA 1
ATOM 9768 C C . ILE D 1 11 ? 69.923 -1.440 2.940 1.00 34.48 11 ILE D C 1
ATOM 9769 O O . ILE D 1 11 ? 69.743 -1.250 1.730 1.00 34.74 11 ILE D O 1
ATOM 9785 N N . GLU D 1 12 ? 70.442 -2.559 3.434 1.00 41.15 12 GLU D N 1
ATOM 9786 C CA . GLU D 1 12 ? 70.800 -3.703 2.603 1.00 45.62 12 GLU D CA 1
ATOM 9787 C C . GLU D 1 12 ? 71.709 -3.288 1.449 1.00 44.63 12 GLU D C 1
ATOM 9788 O O . GLU D 1 12 ? 71.518 -3.687 0.296 1.00 46.99 12 GLU D O 1
ATOM 9800 N N . ASN D 1 13 ? 72.709 -2.469 1.770 1.00 46.93 13 ASN D N 1
ATOM 9801 C CA . ASN D 1 13 ? 73.760 -2.034 0.855 1.00 53.64 13 ASN D CA 1
ATOM 9802 C C . ASN D 1 13 ? 73.286 -0.958 -0.110 1.00 45.71 13 ASN D C 1
ATOM 9803 O O . ASN D 1 13 ? 74.012 -0.635 -1.062 1.00 40.25 13 ASN D O 1
ATOM 9810 N N . TYR D 1 14 ? 72.100 -0.395 0.095 1.00 37.63 14 TYR D N 1
ATOM 9811 C CA . TYR D 1 14 ? 71.621 0.739 -0.681 1.00 39.13 14 TYR D CA 1
ATOM 9812 C C . TYR D 1 14 ? 71.623 1.971 0.207 1.00 38.69 14 TYR D C 1
ATOM 9813 O O . TYR D 1 14 ? 71.149 1.925 1.347 1.00 39.40 14 TYR D O 1
ATOM 9831 N N . ALA D 1 15 ? 72.150 3.068 -0.320 1.00 32.42 15 ALA D N 1
ATOM 9832 C CA . ALA D 1 15 ? 72.426 4.258 0.467 1.00 36.11 15 ALA D CA 1
ATOM 9833 C C . ALA D 1 15 ? 71.303 5.261 0.274 1.00 32.76 15 ALA D C 1
ATOM 9834 O O . ALA D 1 15 ? 70.893 5.529 -0.860 1.00 37.55 15 ALA D O 1
ATOM 9841 N N . PHE D 1 16 ? 70.806 5.804 1.375 1.00 30.42 16 PHE D N 1
ATOM 9842 C CA . PHE D 1 16 ? 69.812 6.861 1.287 1.00 32.31 16 PHE D CA 1
ATOM 9843 C C . PHE D 1 16 ? 70.438 8.159 1.758 1.00 40.41 16 PHE D C 1
ATOM 9844 O O . PHE D 1 16 ? 70.730 8.301 2.957 1.00 29.15 16 PHE D O 1
ATOM 9861 N N . PRO D 1 17 ? 70.664 9.124 0.874 1.00 36.10 17 PRO D N 1
ATOM 9862 C CA . PRO D 1 17 ? 71.301 10.360 1.296 1.00 42.88 17 PRO D CA 1
ATOM 9863 C C . PRO D 1 17 ? 70.402 11.116 2.255 1.00 41.68 17 PRO D C 1
ATOM 9864 O O . PRO D 1 17 ? 69.193 10.851 2.323 1.00 40.69 17 PRO D O 1
ATOM 9875 N N . PRO D 1 18 ? 70.949 12.072 3.007 1.00 37.13 18 PRO D N 1
ATOM 9876 C CA . PRO D 1 18 ? 70.130 12.759 4.016 1.00 36.33 18 PRO D CA 1
ATOM 9877 C C . PRO D 1 18 ? 69.079 13.666 3.418 1.00 37.21 18 PRO D C 1
ATOM 9878 O O . PRO D 1 18 ? 68.077 13.954 4.087 1.00 43.54 18 PRO D O 1
ATOM 9889 N N . THR D 1 19 ? 69.285 14.140 2.196 1.00 34.87 19 THR D N 1
ATOM 9890 C CA . THR D 1 19 ? 68.339 14.996 1.502 1.00 35.32 19 THR D CA 1
ATOM 9891 C C . THR D 1 19 ? 68.159 14.495 0.078 1.00 34.99 19 THR D C 1
ATOM 9892 O O . THR D 1 19 ? 69.007 13.787 -0.472 1.00 40.13 19 THR D O 1
ATOM 9903 N N . VAL D 1 20 ? 67.025 14.869 -0.512 1.00 40.69 20 VAL D N 1
ATOM 9904 C CA . VAL D 1 20 ? 66.748 14.612 -1.915 1.00 43.23 20 VAL D CA 1
ATOM 9905 C C . VAL D 1 20 ? 66.006 15.815 -2.471 1.00 25.44 20 VAL D C 1
ATOM 9906 O O . VAL D 1 20 ? 65.462 16.639 -1.733 1.00 39.01 20 VAL D O 1
ATOM 9919 N N . LYS D 1 21 ? 65.988 15.895 -3.793 1.00 39.59 21 LYS D N 1
ATOM 9920 C CA . LYS D 1 21 ? 65.193 16.886 -4.510 1.00 38.48 21 LYS D CA 1
ATOM 9921 C C . LYS D 1 21 ? 64.212 16.114 -5.379 1.00 36.86 21 LYS D C 1
ATOM 9922 O O . LYS D 1 21 ? 64.594 15.598 -6.445 1.00 38.04 21 LYS D O 1
ATOM 9941 N N . PRO D 1 22 ? 62.953 15.991 -4.968 1.00 37.97 22 PRO D N 1
ATOM 9942 C CA . PRO D 1 22 ? 61.980 15.260 -5.780 1.00 46.56 22 PRO D CA 1
ATOM 9943 C C . PRO D 1 22 ? 61.816 15.932 -7.128 1.00 44.74 22 PRO D C 1
ATOM 9944 O O . PRO D 1 22 ? 62.162 17.112 -7.285 1.00 52.68 22 PRO D O 1
ATOM 9955 N N . PRO D 1 23 ? 61.293 15.219 -8.127 1.00 43.83 23 PRO D N 1
ATOM 9956 C CA . PRO D 1 23 ? 61.336 15.760 -9.497 1.00 42.22 23 PRO D CA 1
ATOM 9957 C C . PRO D 1 23 ? 60.770 17.165 -9.659 1.00 52.62 23 PRO D C 1
ATOM 9958 O O . PRO D 1 23 ? 61.404 17.987 -10.332 1.00 61.32 23 PRO D O 1
ATOM 9969 N N . GLY D 1 24 ? 59.624 17.487 -9.057 1.00 53.43 24 GLY D N 1
ATOM 9970 C CA . GLY D 1 24 ? 59.072 18.816 -9.259 1.00 55.04 24 GLY D CA 1
ATOM 9971 C C . GLY D 1 24 ? 58.491 19.541 -8.060 1.00 59.80 24 GLY D C 1
ATOM 9972 O O . GLY D 1 24 ? 57.311 19.903 -8.085 1.00 55.79 24 GLY D O 1
ATOM 9976 N N . SER D 1 25 ? 59.287 19.777 -7.015 1.00 61.68 25 SER D N 1
ATOM 9977 C CA . SER D 1 25 ? 58.750 20.346 -5.784 1.00 68.85 25 SER D CA 1
ATOM 9978 C C . SER D 1 25 ? 59.369 21.690 -5.433 1.00 66.41 25 SER D C 1
ATOM 9979 O O . SER D 1 25 ? 58.632 22.650 -5.189 1.00 69.40 25 SER D O 1
ATOM 9987 N N . THR D 1 26 ? 60.697 21.788 -5.395 1.00 61.57 26 THR D N 1
ATOM 9988 C CA . THR D 1 26 ? 61.439 22.968 -4.948 1.00 64.52 26 THR D CA 1
ATOM 9989 C C . THR D 1 26 ? 61.385 23.139 -3.432 1.00 59.88 26 THR D C 1
ATOM 9990 O O . THR D 1 26 ? 61.943 24.108 -2.899 1.00 63.62 26 THR D O 1
ATOM 10001 N N . ASN D 1 27 ? 60.836 22.169 -2.709 1.00 59.17 27 ASN D N 1
ATOM 10002 C CA . ASN D 1 27 ? 60.884 22.160 -1.253 1.00 52.60 27 ASN D CA 1
ATOM 10003 C C . ASN D 1 27 ? 62.112 21.401 -0.770 1.00 50.26 27 ASN D C 1
ATOM 10004 O O . ASN D 1 27 ? 62.723 20.621 -1.505 1.00 48.95 27 ASN D O 1
ATOM 10015 N N . ASN D 1 28 ? 62.464 21.636 0.489 1.00 45.80 28 ASN D N 1
ATOM 10016 C CA . ASN D 1 28 ? 63.567 20.931 1.121 1.00 48.04 28 ASN D CA 1
ATOM 10017 C C . ASN D 1 28 ? 63.040 19.648 1.744 1.00 44.00 28 ASN D C 1
ATOM 10018 O O . ASN D 1 28 ? 61.954 19.632 2.329 1.00 39.60 28 ASN D O 1
ATOM 10029 N N . PHE D 1 29 ? 63.804 18.567 1.615 1.00 31.53 29 PHE D N 1
ATOM 10030 C CA . PHE D 1 29 ? 63.419 17.300 2.215 1.00 42.88 29 PHE D CA 1
ATOM 10031 C C . PHE D 1 29 ? 64.579 16.737 3.024 1.00 40.95 29 PHE D C 1
ATOM 10032 O O . PHE D 1 29 ? 65.750 16.956 2.704 1.00 42.26 29 PHE D O 1
ATOM 10049 N N . PHE D 1 30 ? 64.236 16.009 4.083 1.00 34.62 30 PHE D N 1
ATOM 10050 C CA . PHE D 1 30 ? 65.220 15.360 4.929 1.00 32.10 30 PHE D CA 1
ATOM 10051 C C . PHE D 1 30 ? 64.845 13.904 5.130 1.00 38.52 30 PHE D C 1
ATOM 10052 O O . PHE D 1 30 ? 63.666 13.544 5.150 1.00 35.02 30 PHE D O 1
ATOM 10069 N N . LEU D 1 31 ? 65.863 13.067 5.275 1.00 29.60 31 LEU D N 1
ATOM 10070 C CA . LEU D 1 31 ? 65.625 11.648 5.464 1.00 31.47 31 LEU D CA 1
ATOM 10071 C C . LEU D 1 31 ? 65.024 11.464 6.848 1.00 41.66 31 LEU D C 1
ATOM 10072 O O . LEU D 1 31 ? 65.721 11.586 7.859 1.00 36.84 31 LEU D O 1
ATOM 10088 N N . GLY D 1 32 ? 63.721 11.185 6.895 1.00 39.57 32 GLY D N 1
ATOM 10089 C CA . GLY D 1 32 ? 63.064 10.969 8.168 1.00 40.00 32 GLY D CA 1
ATOM 10090 C C . GLY D 1 32 ? 63.404 9.620 8.746 1.00 34.55 32 GLY D C 1
ATOM 10091 O O . GLY D 1 32 ? 63.515 9.472 9.967 1.00 40.36 32 GLY D O 1
ATOM 10095 N N . GLY D 1 33 ? 63.573 8.629 7.886 1.00 37.61 33 GLY D N 1
ATOM 10096 C CA . GLY D 1 33 ? 63.895 7.285 8.315 1.00 41.54 33 GLY D CA 1
ATOM 10097 C C . GLY D 1 33 ? 63.958 6.394 7.097 1.00 35.25 33 GLY D C 1
ATOM 10098 O O . GLY D 1 33 ? 63.521 6.762 6.003 1.00 34.98 33 GLY D O 1
ATOM 10102 N N . ALA D 1 34 ? 64.519 5.211 7.304 1.00 37.55 34 ALA D N 1
ATOM 10103 C CA . ALA D 1 34 ? 64.637 4.232 6.240 1.00 25.84 34 ALA D CA 1
ATOM 10104 C C . ALA D 1 34 ? 64.636 2.852 6.874 1.00 30.69 34 ALA D C 1
ATOM 10105 O O . ALA D 1 34 ? 65.023 2.687 8.034 1.00 30.02 34 ALA D O 1
ATOM 10112 N N . GLY D 1 35 ? 64.196 1.867 6.108 1.00 26.43 35 GLY D N 1
ATOM 10113 C CA . GLY D 1 35 ? 64.177 0.511 6.609 1.00 36.12 35 GLY D CA 1
ATOM 10114 C C . GLY D 1 35 ? 63.941 -0.478 5.495 1.00 37.19 35 GLY D C 1
ATOM 10115 O O . GLY D 1 35 ? 63.426 -0.136 4.425 1.00 30.13 35 GLY D O 1
ATOM 10119 N N . GLU D 1 36 ? 64.322 -1.717 5.768 1.00 32.33 36 GLU D N 1
ATOM 10120 C CA . GLU D 1 36 ? 64.099 -2.784 4.815 1.00 37.81 36 GLU D CA 1
ATOM 10121 C C . GLU D 1 36 ? 62.622 -3.158 4.795 1.00 37.95 36 GLU D C 1
ATOM 10122 O O . GLU D 1 36 ? 61.847 -2.796 5.686 1.00 41.46 36 GLU D O 1
ATOM 10134 N N . ARG D 1 37 ? 62.233 -3.894 3.760 1.00 42.10 37 ARG D N 1
ATOM 10135 C CA . ARG D 1 37 ? 60.872 -4.405 3.652 1.00 40.23 37 ARG D CA 1
ATOM 10136 C C . ARG D 1 37 ? 60.958 -5.833 3.137 1.00 45.03 37 ARG D C 1
ATOM 10137 O O . ARG D 1 37 ? 61.378 -6.068 1.999 1.00 37.58 37 ARG D O 1
ATOM 10158 N N . GLY D 1 38 ? 60.566 -6.780 3.988 1.00 47.60 38 GLY D N 1
ATOM 10159 C CA . GLY D 1 38 ? 60.656 -8.183 3.652 1.00 47.67 38 GLY D CA 1
ATOM 10160 C C . GLY D 1 38 ? 59.392 -8.918 4.045 1.00 58.62 38 GLY D C 1
ATOM 10161 O O . GLY D 1 38 ? 58.566 -8.425 4.817 1.00 54.93 38 GLY D O 1
ATOM 10165 N N . ILE D 1 39 ? 59.253 -10.113 3.476 1.00 53.82 39 ILE D N 1
ATOM 10166 C CA . ILE D 1 39 ? 58.159 -11.018 3.790 1.00 59.66 39 ILE D CA 1
ATOM 10167 C C . ILE D 1 39 ? 58.756 -12.375 4.142 1.00 63.00 39 ILE D C 1
ATOM 10168 O O . ILE D 1 39 ? 59.899 -12.684 3.800 1.00 57.39 39 ILE D O 1
ATOM 10184 N N . GLN D 1 40 ? 57.963 -13.195 4.827 1.00 58.79 40 GLN D N 1
ATOM 10185 C CA . GLN D 1 40 ? 58.418 -14.493 5.315 1.00 56.35 40 GLN D CA 1
ATOM 10186 C C . GLN D 1 40 ? 58.078 -15.560 4.281 1.00 58.02 40 GLN D C 1
ATOM 10187 O O . GLN D 1 40 ? 56.897 -15.803 4.007 1.00 55.59 40 GLN D O 1
ATOM 10201 N N . ILE D 1 41 ? 59.100 -16.180 3.687 1.00 59.72 41 ILE D N 1
ATOM 10202 C CA . ILE D 1 41 ? 58.892 -17.198 2.661 1.00 61.32 41 ILE D CA 1
ATOM 10203 C C . ILE D 1 41 ? 59.518 -18.501 3.131 1.00 63.86 41 ILE D C 1
ATOM 10204 O O . ILE D 1 41 ? 60.742 -18.590 3.296 1.00 60.38 41 ILE D O 1
ATOM 10220 N N . GLN D 1 42 ? 58.668 -19.503 3.356 1.00 64.40 42 GLN D N 1
ATOM 10221 C CA . GLN D 1 42 ? 59.078 -20.858 3.704 1.00 69.25 42 GLN D CA 1
ATOM 10222 C C . GLN D 1 42 ? 60.221 -20.837 4.716 1.00 72.28 42 GLN D C 1
ATOM 10223 O O . GLN D 1 42 ? 61.365 -21.164 4.381 1.00 73.09 42 GLN D O 1
ATOM 10237 N N . ASP D 1 43 ? 59.917 -20.486 5.964 1.00 75.05 43 ASP D N 1
ATOM 10238 C CA . ASP D 1 43 ? 60.856 -20.439 7.086 1.00 88.69 43 ASP D CA 1
ATOM 10239 C C . ASP D 1 43 ? 61.863 -19.277 7.063 1.00 74.40 43 ASP D C 1
ATOM 10240 O O . ASP D 1 43 ? 62.597 -19.126 8.048 1.00 71.98 43 ASP D O 1
ATOM 10249 N N . LYS D 1 44 ? 61.928 -18.450 6.014 1.00 63.11 44 LYS D N 1
ATOM 10250 C CA . LYS D 1 44 ? 62.944 -17.401 5.924 1.00 60.61 44 LYS D CA 1
ATOM 10251 C C . LYS D 1 44 ? 62.317 -16.033 5.669 1.00 55.14 44 LYS D C 1
ATOM 10252 O O . LYS D 1 44 ? 61.256 -15.922 5.049 1.00 61.56 44 LYS D O 1
ATOM 10271 N N . PHE D 1 45 ? 62.993 -14.988 6.162 1.00 43.78 45 PHE D N 1
ATOM 10272 C CA . PHE D 1 45 ? 62.579 -13.594 5.970 1.00 53.63 45 PHE D CA 1
ATOM 10273 C C . PHE D 1 45 ? 63.309 -13.029 4.754 1.00 47.79 45 PHE D C 1
ATOM 10274 O O . PHE D 1 45 ? 64.465 -12.608 4.850 1.00 47.98 45 PHE D O 1
ATOM 10291 N N . VAL D 1 46 ? 62.634 -13.013 3.610 1.00 45.55 46 VAL D N 1
ATOM 10292 C CA . VAL D 1 46 ? 63.220 -12.545 2.356 1.00 39.17 46 VAL D CA 1
ATOM 10293 C C . VAL D 1 46 ? 63.004 -11.041 2.234 1.00 40.12 46 VAL D C 1
ATOM 10294 O O . VAL D 1 46 ? 61.862 -10.566 2.250 1.00 35.12 46 VAL D O 1
ATOM 10307 N N . LYS D 1 47 ? 64.098 -10.293 2.107 1.00 32.69 47 LYS D N 1
ATOM 10308 C CA . LYS D 1 47 ? 64.043 -8.841 1.970 1.00 34.79 47 LYS D CA 1
ATOM 10309 C C . LYS D 1 47 ? 63.901 -8.485 0.497 1.00 35.62 47 LYS D C 1
ATOM 10310 O O . LYS D 1 47 ? 64.761 -8.842 -0.317 1.00 32.30 47 LYS D O 1
ATOM 10329 N N . PHE D 1 48 ? 62.827 -7.778 0.155 1.00 26.08 48 PHE D N 1
ATOM 10330 C CA . PHE D 1 48 ? 62.563 -7.429 -1.235 1.00 29.19 48 PHE D CA 1
ATOM 10331 C C . PHE D 1 48 ? 62.899 -5.985 -1.580 1.00 30.58 48 PHE D C 1
ATOM 10332 O O . PHE D 1 48 ? 63.330 -5.725 -2.708 1.00 31.69 48 PHE D O 1
ATOM 10349 N N . THR D 1 49 ? 62.722 -5.035 -0.661 1.00 26.58 49 THR D N 1
ATOM 10350 C CA . THR D 1 49 ? 62.960 -3.640 -1.003 1.00 23.51 49 THR D CA 1
ATOM 10351 C C . THR D 1 49 ? 63.589 -2.911 0.174 1.00 29.94 49 THR D C 1
ATOM 10352 O O . THR D 1 49 ? 63.563 -3.373 1.318 1.00 29.09 49 THR D O 1
ATOM 10363 N N . ALA D 1 50 ? 64.167 -1.759 -0.145 1.00 20.26 50 ALA D N 1
ATOM 10364 C CA . ALA D 1 50 ? 64.695 -0.825 0.837 1.00 22.58 50 ALA D CA 1
ATOM 10365 C C . ALA D 1 50 ? 63.916 0.470 0.686 1.00 20.49 50 ALA D C 1
ATOM 10366 O O . ALA D 1 50 ? 63.889 1.055 -0.403 1.00 26.76 50 ALA D O 1
ATOM 10373 N N . ILE D 1 51 ? 63.282 0.917 1.765 1.00 21.54 51 ILE D N 1
ATOM 10374 C CA . ILE D 1 51 ? 62.369 2.050 1.715 1.00 19.60 51 ILE D CA 1
ATOM 10375 C C . ILE D 1 51 ? 62.960 3.174 2.547 1.00 22.27 51 ILE D C 1
ATOM 10376 O O . ILE D 1 51 ? 63.323 2.973 3.712 1.00 36.18 51 ILE D O 1
ATOM 10392 N N . GLY D 1 52 ? 63.054 4.353 1.942 1.00 27.66 52 GLY D N 1
ATOM 10393 C CA . GLY D 1 52 ? 63.493 5.547 2.626 1.00 23.42 52 GLY D CA 1
ATOM 10394 C C . GLY D 1 52 ? 62.409 6.599 2.554 1.00 27.11 52 GLY D C 1
ATOM 10395 O O . GLY D 1 52 ? 61.897 6.899 1.472 1.00 24.61 52 GLY D O 1
ATOM 10399 N N . VAL D 1 53 ? 62.044 7.155 3.700 1.00 27.86 53 VAL D N 1
ATOM 10400 C CA . VAL D 1 53 ? 60.920 8.074 3.807 1.00 26.97 53 VAL D CA 1
ATOM 10401 C C . VAL D 1 53 ? 61.482 9.453 4.113 1.00 24.44 53 VAL D C 1
ATOM 10402 O O . VAL D 1 53 ? 62.006 9.694 5.208 1.00 27.69 53 VAL D O 1
ATOM 10415 N N . TYR D 1 54 ? 61.366 10.358 3.148 1.00 31.12 54 TYR D N 1
ATOM 10416 C CA . TYR D 1 54 ? 61.799 11.735 3.314 1.00 31.97 54 TYR D CA 1
ATOM 10417 C C . TYR D 1 54 ? 60.601 12.603 3.660 1.00 28.62 54 TYR D C 1
ATOM 10418 O O . TYR D 1 54 ? 59.478 12.349 3.220 1.00 24.67 54 TYR D O 1
ATOM 10436 N N . LEU D 1 55 ? 60.851 13.633 4.461 1.00 28.35 55 LEU D N 1
ATOM 10437 C CA . LEU D 1 55 ? 59.808 14.545 4.894 1.00 33.81 55 LEU D CA 1
ATOM 10438 C C . LEU D 1 55 ? 60.236 15.969 4.590 1.00 35.39 55 LEU D C 1
ATOM 10439 O O . LEU D 1 55 ? 61.422 16.305 4.655 1.00 33.48 55 LEU D O 1
ATOM 10455 N N . GLN D 1 56 ? 59.260 16.802 4.253 1.00 33.05 56 GLN D N 1
ATOM 10456 C CA . GLN D 1 56 ? 59.546 18.205 4.022 1.00 39.83 56 GLN D CA 1
ATOM 10457 C C . GLN D 1 56 ? 60.017 18.844 5.326 1.00 41.71 56 GLN D C 1
ATOM 10458 O O . GLN D 1 56 ? 59.608 18.447 6.420 1.00 34.60 56 GLN D O 1
ATOM 10472 N N . ASP D 1 57 ? 60.899 19.840 5.202 1.00 35.20 57 ASP D N 1
ATOM 10473 C CA . ASP D 1 57 ? 61.441 20.502 6.387 1.00 41.21 57 ASP D CA 1
ATOM 10474 C C . ASP D 1 57 ? 60.337 20.975 7.330 1.00 41.33 57 ASP D C 1
ATOM 10475 O O . ASP D 1 57 ? 60.356 20.666 8.526 1.00 46.46 57 ASP D O 1
ATOM 10484 N N . ILE D 1 58 ? 59.365 21.729 6.810 1.00 39.15 58 ILE D N 1
ATOM 10485 C CA . ILE D 1 58 ? 58.324 22.304 7.653 1.00 47.79 58 ILE D CA 1
ATOM 10486 C C . ILE D 1 58 ? 57.545 21.244 8.420 1.00 46.16 58 ILE D C 1
ATOM 10487 O O . ILE D 1 58 ? 56.802 21.583 9.345 1.00 50.80 58 ILE D O 1
ATOM 10503 N N . ALA D 1 59 ? 57.689 19.968 8.056 1.00 43.86 59 ALA D N 1
ATOM 10504 C CA . ALA D 1 59 ? 57.081 18.896 8.835 1.00 43.95 59 ALA D CA 1
ATOM 10505 C C . ALA D 1 59 ? 57.673 18.805 10.231 1.00 46.43 59 ALA D C 1
ATOM 10506 O O . ALA D 1 59 ? 57.015 18.292 11.142 1.00 45.23 59 ALA D O 1
ATOM 10513 N N . VAL D 1 60 ? 58.897 19.289 10.417 1.00 44.74 60 VAL D N 1
ATOM 10514 C CA . VAL D 1 60 ? 59.599 19.101 11.681 1.00 49.56 60 VAL D CA 1
ATOM 10515 C C . VAL D 1 60 ? 59.005 20.041 12.731 1.00 48.51 60 VAL D C 1
ATOM 10516 O O . VAL D 1 60 ? 58.711 19.570 13.839 1.00 49.29 60 VAL D O 1
ATOM 10529 N N . PRO D 1 61 ? 58.791 21.345 12.481 1.00 50.95 61 PRO D N 1
ATOM 10530 C CA . PRO D 1 61 ? 58.076 22.135 13.503 1.00 49.63 61 PRO D CA 1
ATOM 10531 C C . PRO D 1 61 ? 56.670 21.626 13.760 1.00 50.35 61 PRO D C 1
ATOM 10532 O O . PRO D 1 61 ? 56.252 21.488 14.916 1.00 48.19 61 PRO D O 1
ATOM 10543 N N . TYR D 1 62 ? 55.921 21.356 12.687 1.00 48.98 62 TYR D N 1
ATOM 10544 C CA . TYR D 1 62 ? 54.545 20.895 12.819 1.00 47.13 62 TYR D CA 1
ATOM 10545 C C . TYR D 1 62 ? 54.473 19.649 13.696 1.00 49.45 62 TYR D C 1
ATOM 10546 O O . TYR D 1 62 ? 53.658 19.571 14.623 1.00 54.28 62 TYR D O 1
ATOM 10564 N N . LEU D 1 63 ? 55.323 18.657 13.419 1.00 45.27 63 LEU D N 1
ATOM 10565 C CA . LEU D 1 63 ? 55.322 17.437 14.220 1.00 52.17 63 LEU D CA 1
ATOM 10566 C C . LEU D 1 63 ? 55.944 17.658 15.594 1.00 53.34 63 LEU D C 1
ATOM 10567 O O . LEU D 1 63 ? 55.598 16.954 16.549 1.00 55.41 63 LEU D O 1
ATOM 10583 N N . ALA D 1 64 ? 56.854 18.628 15.719 1.00 51.57 64 ALA D N 1
ATOM 10584 C CA . ALA D 1 64 ? 57.593 18.794 16.970 1.00 55.71 64 ALA D CA 1
ATOM 10585 C C . ALA D 1 64 ? 56.675 19.141 18.139 1.00 64.30 64 ALA D C 1
ATOM 10586 O O . ALA D 1 64 ? 56.859 18.626 19.247 1.00 63.83 64 ALA D O 1
ATOM 10593 N N . GLU D 1 65 ? 55.687 20.013 17.924 1.00 61.12 65 GLU D N 1
ATOM 10594 C CA . GLU D 1 65 ? 54.793 20.385 19.021 1.00 69.18 65 GLU D CA 1
ATOM 10595 C C . GLU D 1 65 ? 53.969 19.205 19.520 1.00 65.02 65 GLU D C 1
ATOM 10596 O O . GLU D 1 65 ? 53.740 19.068 20.726 1.00 68.06 65 GLU D O 1
ATOM 10608 N N . LYS D 1 66 ? 53.533 18.331 18.615 1.00 67.19 66 LYS D N 1
ATOM 10609 C CA . LYS D 1 66 ? 52.563 17.307 18.975 1.00 63.68 66 LYS D CA 1
ATOM 10610 C C . LYS D 1 66 ? 53.208 16.077 19.573 1.00 60.91 66 LYS D C 1
ATOM 10611 O O . LYS D 1 66 ? 52.519 15.299 20.243 1.00 58.87 66 LYS D O 1
ATOM 10630 N N . TRP D 1 67 ? 54.513 15.896 19.382 1.00 53.95 67 TRP D N 1
ATOM 10631 C CA . TRP D 1 67 ? 55.127 14.655 19.823 1.00 59.53 67 TRP D CA 1
ATOM 10632 C C . TRP D 1 67 ? 56.460 14.843 20.530 1.00 59.53 67 TRP D C 1
ATOM 10633 O O . TRP D 1 67 ? 57.170 13.851 20.745 1.00 58.48 67 TRP D O 1
ATOM 10654 N N . LYS D 1 68 ? 56.833 16.062 20.900 1.00 61.87 68 LYS D N 1
ATOM 10655 C CA . LYS D 1 68 ? 58.064 16.211 21.652 1.00 72.36 68 LYS D CA 1
ATOM 10656 C C . LYS D 1 68 ? 57.863 15.616 23.044 1.00 74.18 68 LYS D C 1
ATOM 10657 O O . LYS D 1 68 ? 56.735 15.459 23.520 1.00 78.05 68 LYS D O 1
ATOM 10676 N N . ALA D 1 69 ? 58.970 15.242 23.679 1.00 66.67 69 ALA D N 1
ATOM 10677 C CA . ALA D 1 69 ? 58.986 14.755 25.055 1.00 77.19 69 ALA D CA 1
ATOM 10678 C C . ALA D 1 69 ? 58.517 13.309 25.155 1.00 78.89 69 ALA D C 1
ATOM 10679 O O . ALA D 1 69 ? 58.052 12.881 26.216 1.00 83.72 69 ALA D O 1
ATOM 10686 N N . ARG D 1 70 ? 58.623 12.548 24.068 1.00 71.95 70 ARG D N 1
ATOM 10687 C CA . ARG D 1 70 ? 58.264 11.137 24.031 1.00 68.46 70 ARG D CA 1
ATOM 10688 C C . ARG D 1 70 ? 59.397 10.324 23.421 1.00 64.89 70 ARG D C 1
ATOM 10689 O O . ARG D 1 70 ? 59.984 10.720 22.410 1.00 63.75 70 ARG D O 1
ATOM 10710 N N . SER D 1 71 ? 59.699 9.185 24.040 1.00 67.29 71 SER D N 1
ATOM 10711 C CA . SER D 1 71 ? 60.814 8.358 23.606 1.00 64.06 71 SER D CA 1
ATOM 10712 C C . SER D 1 71 ? 60.481 7.623 22.311 1.00 56.95 71 SER D C 1
ATOM 10713 O O . SER D 1 71 ? 59.318 7.471 21.928 1.00 56.86 71 SER D O 1
ATOM 10721 N N . ALA D 1 72 ? 61.536 7.173 21.625 1.00 60.39 72 ALA D N 1
ATOM 10722 C CA . ALA D 1 72 ? 61.355 6.474 20.357 1.00 54.33 72 ALA D CA 1
ATOM 10723 C C . ALA D 1 72 ? 60.407 5.294 20.526 1.00 59.01 72 ALA D C 1
ATOM 10724 O O . ALA D 1 72 ? 59.524 5.069 19.689 1.00 55.31 72 ALA D O 1
ATOM 10731 N N . HIS D 1 73 ? 60.583 4.522 21.602 1.00 60.33 73 HIS D N 1
ATOM 10732 C CA . HIS D 1 73 ? 59.701 3.388 21.855 1.00 64.73 73 HIS D CA 1
ATOM 10733 C C . HIS D 1 73 ? 58.249 3.831 21.956 1.00 61.91 73 HIS D C 1
ATOM 10734 O O . HIS D 1 73 ? 57.352 3.172 21.417 1.00 61.69 73 HIS D O 1
ATOM 10748 N N . GLU D 1 74 ? 57.994 4.944 22.646 1.00 61.85 74 GLU D N 1
ATOM 10749 C CA . GLU D 1 74 ? 56.627 5.444 22.743 1.00 62.05 74 GLU D CA 1
ATOM 10750 C C . GLU D 1 74 ? 56.095 5.787 21.361 1.00 56.10 74 GLU D C 1
ATOM 10751 O O . GLU D 1 74 ? 55.011 5.342 20.968 1.00 59.27 74 GLU D O 1
ATOM 10763 N N . LEU D 1 75 ? 56.854 6.582 20.606 1.00 56.86 75 LEU D N 1
ATOM 10764 C CA . LEU D 1 75 ? 56.418 6.981 19.274 1.00 53.25 75 LEU D CA 1
ATOM 10765 C C . LEU D 1 75 ? 56.230 5.770 18.367 1.00 54.13 75 LEU D C 1
ATOM 10766 O O . LEU D 1 75 ? 55.280 5.719 17.579 1.00 52.65 75 LEU D O 1
ATOM 10782 N N . THR D 1 76 ? 57.134 4.789 18.458 1.00 51.00 76 THR D N 1
ATOM 10783 C CA . THR D 1 76 ? 57.016 3.597 17.625 1.00 57.54 76 THR D CA 1
ATOM 10784 C C . THR D 1 76 ? 55.652 2.939 17.789 1.00 60.04 76 THR D C 1
ATOM 10785 O O . THR D 1 76 ? 55.034 2.518 16.804 1.00 54.99 76 THR D O 1
ATOM 10796 N N . ASP D 1 77 ? 55.156 2.862 19.019 1.00 63.74 77 ASP D N 1
ATOM 10797 C CA . ASP D 1 77 ? 53.875 2.230 19.298 1.00 67.27 77 ASP D CA 1
ATOM 10798 C C . ASP D 1 77 ? 52.708 3.207 19.249 1.00 62.35 77 ASP D C 1
ATOM 10799 O O . ASP D 1 77 ? 51.580 2.814 19.557 1.00 59.60 77 ASP D O 1
ATOM 10808 N N . THR D 1 78 ? 52.942 4.464 18.880 1.00 58.94 78 THR D N 1
ATOM 10809 C CA . THR D 1 78 ? 51.889 5.473 18.867 1.00 55.44 78 THR D CA 1
ATOM 10810 C C . THR D 1 78 ? 51.386 5.586 17.436 1.00 55.17 78 THR D C 1
ATOM 10811 O O . THR D 1 78 ? 52.129 5.998 16.535 1.00 56.87 78 THR D O 1
ATOM 10822 N N . VAL D 1 79 ? 50.126 5.210 17.224 1.00 48.91 79 VAL D N 1
ATOM 10823 C CA . VAL D 1 79 ? 49.584 5.184 15.861 1.00 54.96 79 VAL D CA 1
ATOM 10824 C C . VAL D 1 79 ? 49.234 6.611 15.448 1.00 55.59 79 VAL D C 1
ATOM 10825 O O . VAL D 1 79 ? 49.402 6.943 14.265 1.00 46.11 79 VAL D O 1
ATOM 10838 N N . PRO D 1 80 ? 48.788 7.503 16.345 1.00 54.44 80 PRO D N 1
ATOM 10839 C CA . PRO D 1 80 ? 48.563 8.888 15.893 1.00 47.43 80 PRO D CA 1
ATOM 10840 C C . PRO D 1 80 ? 49.835 9.604 15.489 1.00 44.18 80 PRO D C 1
ATOM 10841 O O . PRO D 1 80 ? 49.762 10.585 14.740 1.00 43.56 80 PRO D O 1
ATOM 10852 N N . PHE D 1 81 ? 51.007 9.152 15.961 1.00 43.44 81 PHE D N 1
ATOM 10853 C CA . PHE D 1 81 ? 52.265 9.768 15.539 1.00 42.21 81 PHE D CA 1
ATOM 10854 C C . PHE D 1 81 ? 52.510 9.503 14.059 1.00 37.00 81 PHE D C 1
ATOM 10855 O O . PHE D 1 81 ? 52.873 10.410 13.301 1.00 42.26 81 PHE D O 1
ATOM 10872 N N . PHE D 1 82 ? 52.307 8.256 13.635 1.00 38.12 82 PHE D N 1
ATOM 10873 C CA . PHE D 1 82 ? 52.487 7.894 12.234 1.00 43.19 82 PHE D CA 1
ATOM 10874 C C . PHE D 1 82 ? 51.328 8.391 11.383 1.00 41.43 82 PHE D C 1
ATOM 10875 O O . PHE D 1 82 ? 51.533 8.827 10.245 1.00 35.81 82 PHE D O 1
ATOM 10892 N N . ARG D 1 83 ? 50.102 8.351 11.912 1.00 42.08 83 ARG D N 1
ATOM 10893 C CA . ARG D 1 83 ? 48.990 8.957 11.189 1.00 44.57 83 ARG D CA 1
ATOM 10894 C C . ARG D 1 83 ? 49.255 10.427 10.924 1.00 37.71 83 ARG D C 1
ATOM 10895 O O . ARG D 1 83 ? 48.863 10.962 9.880 1.00 37.57 83 ARG D O 1
ATOM 10916 N N . ASP D 1 84 ? 49.921 11.098 11.859 1.00 40.43 84 ASP D N 1
ATOM 10917 C CA . ASP D 1 84 ? 50.278 12.490 11.646 1.00 34.95 84 ASP D CA 1
ATOM 10918 C C . ASP D 1 84 ? 51.323 12.619 10.544 1.00 33.88 84 ASP D C 1
ATOM 10919 O O . ASP D 1 84 ? 51.235 13.516 9.698 1.00 32.94 84 ASP D O 1
ATOM 10928 N N . ILE D 1 85 ? 52.316 11.724 10.536 1.00 36.26 85 ILE D N 1
ATOM 10929 C CA . ILE D 1 85 ? 53.301 11.715 9.455 1.00 35.28 85 ILE D CA 1
ATOM 10930 C C . ILE D 1 85 ? 52.619 11.515 8.109 1.00 38.68 85 ILE D C 1
ATOM 10931 O O . ILE D 1 85 ? 53.003 12.127 7.106 1.00 42.61 85 ILE D O 1
ATOM 10947 N N . VAL D 1 86 ? 51.605 10.646 8.057 1.00 36.34 86 VAL D N 1
ATOM 10948 C CA . VAL D 1 86 ? 50.983 10.312 6.777 1.00 34.93 86 VAL D CA 1
ATOM 10949 C C . VAL D 1 86 ? 50.139 11.473 6.267 1.00 43.79 86 VAL D C 1
ATOM 10950 O O . VAL D 1 86 ? 50.206 11.834 5.085 1.00 35.53 86 VAL D O 1
ATOM 10963 N N . THR D 1 87 ? 49.333 12.075 7.138 1.00 36.83 87 THR D N 1
ATOM 10964 C CA . THR D 1 87 ? 48.322 13.036 6.725 1.00 44.13 87 THR D CA 1
ATOM 10965 C C . THR D 1 87 ? 48.720 14.480 6.992 1.00 43.63 87 THR D C 1
ATOM 10966 O O . THR D 1 87 ? 47.945 15.387 6.674 1.00 53.08 87 THR D O 1
ATOM 10977 N N . GLY D 1 88 ? 49.896 14.718 7.563 1.00 40.67 88 GLY D N 1
ATOM 10978 C CA . GLY D 1 88 ? 50.304 16.056 7.919 1.00 44.29 88 GLY D CA 1
ATOM 10979 C C . GLY D 1 88 ? 50.245 17.026 6.754 1.00 43.42 88 GLY D C 1
ATOM 10980 O O . GLY D 1 88 ? 50.196 16.629 5.586 1.00 45.20 88 GLY D O 1
ATOM 10984 N N . PRO D 1 89 ? 50.253 18.334 7.056 1.00 48.24 89 PRO D N 1
ATOM 10985 C CA . PRO D 1 89 ? 50.213 19.366 6.007 1.00 39.26 89 PRO D CA 1
ATOM 10986 C C . PRO D 1 89 ? 51.607 19.674 5.465 1.00 50.25 89 PRO D C 1
ATOM 10987 O O . PRO D 1 89 ? 52.090 20.810 5.516 1.00 47.61 89 PRO D O 1
ATOM 10998 N N . PHE D 1 90 ? 52.263 18.646 4.940 1.00 42.96 90 PHE D N 1
ATOM 10999 C CA . PHE D 1 90 ? 53.592 18.801 4.380 1.00 45.85 90 PHE D CA 1
ATOM 11000 C C . PHE D 1 90 ? 53.798 17.726 3.331 1.00 38.07 90 PHE D C 1
ATOM 11001 O O . PHE D 1 90 ? 53.072 16.729 3.281 1.00 37.81 90 PHE D O 1
ATOM 11018 N N . GLU D 1 91 ? 54.796 17.941 2.485 1.00 35.61 91 GLU D N 1
ATOM 11019 C CA . GLU D 1 91 ? 55.104 16.974 1.447 1.00 33.00 91 GLU D CA 1
ATOM 11020 C C . GLU D 1 91 ? 55.960 15.847 2.001 1.00 34.42 91 GLU D C 1
ATOM 11021 O O . GLU D 1 91 ? 56.836 16.060 2.843 1.00 36.26 91 GLU D O 1
ATOM 11033 N N . LYS D 1 92 ? 55.690 14.641 1.520 1.00 34.32 92 LYS D N 1
ATOM 11034 C CA . LYS D 1 92 ? 56.470 13.463 1.850 1.00 32.46 92 LYS D CA 1
ATOM 11035 C C . LYS D 1 92 ? 57.005 12.857 0.560 1.00 24.62 92 LYS D C 1
ATOM 11036 O O . LYS D 1 92 ? 56.362 12.928 -0.490 1.00 30.99 92 LYS D O 1
ATOM 11055 N N . PHE D 1 93 ? 58.194 12.264 0.642 1.00 27.09 93 PHE D N 1
ATOM 11056 C CA . PHE D 1 93 ? 58.814 11.641 -0.516 1.00 27.74 93 PHE D CA 1
ATOM 11057 C C . PHE D 1 93 ? 59.360 10.294 -0.084 1.00 19.94 93 PHE D C 1
ATOM 11058 O O . PHE D 1 93 ? 60.112 10.212 0.890 1.00 33.93 93 PHE D O 1
ATOM 11075 N N . MET D 1 94 ? 58.981 9.244 -0.804 1.00 25.97 94 MET D N 1
ATOM 11076 C CA . MET D 1 94 ? 59.374 7.886 -0.464 1.00 25.74 94 MET D CA 1
ATOM 11077 C C . MET D 1 94 ? 60.201 7.342 -1.614 1.00 22.33 94 MET D C 1
ATOM 11078 O O . MET D 1 94 ? 59.791 7.437 -2.776 1.00 21.73 94 MET D O 1
ATOM 11092 N N . ARG D 1 95 ? 61.360 6.782 -1.295 1.00 25.37 95 ARG D N 1
ATOM 11093 C CA . ARG D 1 95 ? 62.162 6.078 -2.279 1.00 21.89 95 ARG D CA 1
ATOM 11094 C C . ARG D 1 95 ? 62.069 4.593 -1.964 1.00 17.35 95 ARG D C 1
ATOM 11095 O O . ARG D 1 95 ? 62.417 4.171 -0.855 1.00 22.71 95 ARG D O 1
ATOM 11116 N N . VAL D 1 96 ? 61.621 3.804 -2.931 1.00 19.83 96 VAL D N 1
ATOM 11117 C CA . VAL D 1 96 ? 61.580 2.354 -2.797 1.00 18.40 96 VAL D CA 1
ATOM 11118 C C . VAL D 1 96 ? 62.604 1.796 -3.770 1.00 18.12 96 VAL D C 1
ATOM 11119 O O . VAL D 1 96 ? 62.408 1.848 -4.989 1.00 23.02 96 VAL D O 1
ATOM 11132 N N . THR D 1 97 ? 63.692 1.255 -3.229 1.00 25.32 97 THR D N 1
ATOM 11133 C CA . THR D 1 97 ? 64.763 0.661 -4.013 1.00 24.18 97 THR D CA 1
ATOM 11134 C C . THR D 1 97 ? 64.674 -0.853 -3.934 1.00 16.21 97 THR D C 1
ATOM 11135 O O . THR D 1 97 ? 64.605 -1.422 -2.840 1.00 26.98 97 THR D O 1
ATOM 11146 N N . MET D 1 98 ? 64.660 -1.492 -5.095 1.00 20.86 98 MET D N 1
ATOM 11147 C CA . MET D 1 98 ? 64.469 -2.929 -5.165 1.00 28.78 98 MET D CA 1
ATOM 11148 C C . MET D 1 98 ? 65.749 -3.659 -4.778 1.00 34.24 98 MET D C 1
ATOM 11149 O O . MET D 1 98 ? 66.819 -3.409 -5.344 1.00 30.91 98 MET D O 1
ATOM 11163 N N . ILE D 1 99 ? 65.625 -4.569 -3.818 1.00 34.42 99 ILE D N 1
ATOM 11164 C CA . ILE D 1 99 ? 66.702 -5.487 -3.466 1.00 22.40 99 ILE D CA 1
ATOM 11165 C C . ILE D 1 99 ? 66.680 -6.710 -4.361 1.00 35.75 99 ILE D C 1
ATOM 11166 O O . ILE D 1 99 ? 67.717 -7.154 -4.860 1.00 39.87 99 ILE D O 1
ATOM 11182 N N . LEU D 1 100 ? 65.495 -7.251 -4.572 1.00 29.03 100 LEU D N 1
ATOM 11183 C CA . LEU D 1 100 ? 65.255 -8.311 -5.525 1.00 33.03 100 LEU D CA 1
ATOM 11184 C C . LEU D 1 100 ? 64.502 -7.743 -6.715 1.00 30.36 100 LEU D C 1
ATOM 11185 O O . LEU D 1 100 ? 63.824 -6.717 -6.600 1.00 29.56 100 LEU D O 1
ATOM 11201 N N . PRO D 1 101 ? 64.600 -8.372 -7.881 1.00 32.87 101 PRO D N 1
ATOM 11202 C CA . PRO D 1 101 ? 63.898 -7.831 -9.046 1.00 28.75 101 PRO D CA 1
ATOM 11203 C C . PRO D 1 101 ? 62.393 -7.955 -8.867 1.00 39.30 101 PRO D C 1
ATOM 11204 O O . PRO D 1 101 ? 61.889 -8.967 -8.373 1.00 31.98 101 PRO D O 1
ATOM 11215 N N . LEU D 1 102 ? 61.676 -6.912 -9.273 1.00 32.65 102 LEU D N 1
ATOM 11216 C CA . LEU D 1 102 ? 60.222 -6.915 -9.234 1.00 29.07 102 LEU D CA 1
ATOM 11217 C C . LEU D 1 102 ? 59.687 -6.361 -10.542 1.00 30.49 102 LEU D C 1
ATOM 11218 O O . LEU D 1 102 ? 60.252 -5.418 -11.107 1.00 23.86 102 LEU D O 1
ATOM 11234 N N . THR D 1 103 ? 58.588 -6.940 -11.011 1.00 25.81 103 THR D N 1
ATOM 11235 C CA . THR D 1 103 ? 57.830 -6.331 -12.087 1.00 25.15 103 THR D CA 1
ATOM 11236 C C . THR D 1 103 ? 56.897 -5.264 -11.525 1.00 31.02 103 THR D C 1
ATOM 11237 O O . THR D 1 103 ? 56.516 -5.291 -10.351 1.00 23.62 103 THR D O 1
ATOM 11248 N N . GLY D 1 104 ? 56.529 -4.313 -12.383 1.00 28.52 104 GLY D N 1
ATOM 11249 C CA . GLY D 1 104 ? 55.571 -3.302 -11.973 1.00 33.57 104 GLY D CA 1
ATOM 11250 C C . GLY D 1 104 ? 54.228 -3.906 -11.612 1.00 32.86 104 GLY D C 1
ATOM 11251 O O . GLY D 1 104 ? 53.540 -3.422 -10.710 1.00 31.93 104 GLY D O 1
ATOM 11255 N N . HIS D 1 105 ? 53.836 -4.969 -12.316 1.00 30.84 105 HIS D N 1
ATOM 11256 C CA . HIS D 1 105 ? 52.614 -5.685 -11.964 1.00 32.86 105 HIS D CA 1
ATOM 11257 C C . HIS D 1 105 ? 52.700 -6.253 -10.552 1.00 33.89 105 HIS D C 1
ATOM 11258 O O . HIS D 1 105 ? 51.787 -6.067 -9.740 1.00 36.58 105 HIS D O 1
ATOM 11272 N N . GLN D 1 106 ? 53.793 -6.959 -10.240 1.00 33.45 106 GLN D N 1
ATOM 11273 C CA . GLN D 1 106 ? 53.959 -7.494 -8.891 1.00 34.26 106 GLN D CA 1
ATOM 11274 C C . GLN D 1 106 ? 53.899 -6.389 -7.848 1.00 32.54 106 GLN D C 1
ATOM 11275 O O . GLN D 1 106 ? 53.259 -6.547 -6.802 1.00 29.66 106 GLN D O 1
ATOM 11289 N N . TYR D 1 107 ? 54.557 -5.260 -8.110 1.00 27.90 107 TYR D N 1
ATOM 11290 C CA . TYR D 1 107 ? 54.599 -4.200 -7.111 1.00 21.30 107 TYR D CA 1
ATOM 11291 C C . TYR D 1 107 ? 53.233 -3.548 -6.952 1.00 21.59 107 TYR D C 1
ATOM 11292 O O . TYR D 1 107 ? 52.774 -3.312 -5.829 1.00 27.98 107 TYR D O 1
ATOM 11310 N N . SER D 1 108 ? 52.604 -3.198 -8.055 1.00 31.03 108 SER D N 1
ATOM 11311 C CA . SER D 1 108 ? 51.328 -2.505 -8.010 1.00 36.06 108 SER D CA 1
ATOM 11312 C C . SER D 1 108 ? 50.217 -3.332 -7.390 1.00 36.42 108 SER D C 1
ATOM 11313 O O . SER D 1 108 ? 49.339 -2.800 -6.751 1.00 32.79 108 SER D O 1
ATOM 11321 N N . GLU D 1 109 ? 50.278 -4.634 -7.582 1.00 44.56 109 GLU D N 1
ATOM 11322 C CA . GLU D 1 109 ? 49.287 -5.539 -7.021 1.00 44.50 109 GLU D CA 1
ATOM 11323 C C . GLU D 1 109 ? 49.273 -5.449 -5.497 1.00 48.67 109 GLU D C 1
ATOM 11324 O O . GLU D 1 109 ? 48.242 -5.227 -4.895 1.00 47.47 109 GLU D O 1
ATOM 11336 N N . LYS D 1 110 ? 50.434 -5.622 -4.885 1.00 36.09 110 LYS D N 1
ATOM 11337 C CA . LYS D 1 110 ? 50.537 -5.655 -3.429 1.00 43.51 110 LYS D CA 1
ATOM 11338 C C . LYS D 1 110 ? 50.200 -4.305 -2.820 1.00 51.82 110 LYS D C 1
ATOM 11339 O O . LYS D 1 110 ? 49.490 -4.238 -1.811 1.00 54.92 110 LYS D O 1
ATOM 11347 N N . VAL D 1 111 ? 50.701 -3.220 -3.405 1.00 41.68 111 VAL D N 1
ATOM 11348 C CA . VAL D 1 111 ? 50.335 -1.903 -2.898 1.00 47.38 111 VAL D CA 1
ATOM 11349 C C . VAL D 1 111 ? 48.838 -1.677 -3.041 1.00 45.36 111 VAL D C 1
ATOM 11350 O O . VAL D 1 111 ? 48.178 -1.198 -2.112 1.00 44.30 111 VAL D O 1
ATOM 11363 N N . SER D 1 112 ? 48.272 -2.048 -4.187 1.00 35.87 112 SER D N 1
ATOM 11364 C CA . SER D 1 112 ? 46.888 -1.688 -4.475 1.00 48.58 112 SER D CA 1
ATOM 11365 C C . SER D 1 112 ? 45.905 -2.466 -3.607 1.00 56.26 112 SER D C 1
ATOM 11366 O O . SER D 1 112 ? 45.093 -1.876 -2.885 1.00 52.80 112 SER D O 1
ATOM 11374 N N . GLU D 1 113 ? 45.971 -3.799 -3.658 1.00 59.87 113 GLU D N 1
ATOM 11375 C CA . GLU D 1 113 ? 45.043 -4.615 -2.885 1.00 60.49 113 GLU D CA 1
ATOM 11376 C C . GLU D 1 113 ? 45.185 -4.317 -1.398 1.00 57.65 113 GLU D C 1
ATOM 11377 O O . GLU D 1 113 ? 44.192 -4.318 -0.659 1.00 62.87 113 GLU D O 1
ATOM 11389 N N . ASN D 1 114 ? 46.416 -4.079 -0.941 1.00 56.25 114 ASN D N 1
ATOM 11390 C CA . ASN D 1 114 ? 46.628 -3.627 0.429 1.00 57.66 114 ASN D CA 1
ATOM 11391 C C . ASN D 1 114 ? 45.803 -2.373 0.697 1.00 60.65 114 ASN D C 1
ATOM 11392 O O . ASN D 1 114 ? 45.102 -2.277 1.710 1.00 68.07 114 ASN D O 1
ATOM 11403 N N . CYS D 1 115 ? 45.877 -1.397 -0.214 1.00 57.94 115 CYS D N 1
ATOM 11404 C CA . CYS D 1 115 ? 45.171 -0.133 -0.025 1.00 63.61 115 CYS D CA 1
ATOM 11405 C C . CYS D 1 115 ? 43.664 -0.327 -0.107 1.00 51.77 115 CYS D C 1
ATOM 11406 O O . CYS D 1 115 ? 42.906 0.319 0.627 1.00 57.25 115 CYS D O 1
ATOM 11414 N N . VAL D 1 116 ? 43.210 -1.216 -0.992 1.00 51.57 116 VAL D N 1
ATOM 11415 C CA . VAL D 1 116 ? 41.779 -1.455 -1.142 1.00 45.98 116 VAL D CA 1
ATOM 11416 C C . VAL D 1 116 ? 41.209 -2.086 0.119 1.00 61.23 116 VAL D C 1
ATOM 11417 O O . VAL D 1 116 ? 40.082 -1.779 0.529 1.00 60.38 116 VAL D O 1
ATOM 11430 N N . ALA D 1 117 ? 41.973 -2.972 0.759 1.00 59.61 117 ALA D N 1
ATOM 11431 C CA . ALA D 1 117 ? 41.517 -3.578 2.003 1.00 61.96 117 ALA D CA 1
ATOM 11432 C C . ALA D 1 117 ? 41.360 -2.529 3.098 1.00 60.46 117 ALA D C 1
ATOM 11433 O O . ALA D 1 117 ? 40.321 -2.456 3.761 1.00 67.18 117 ALA D O 1
ATOM 11440 N N . ILE D 1 118 ? 42.391 -1.703 3.298 1.00 57.00 118 ILE D N 1
ATOM 11441 C CA . ILE D 1 118 ? 42.322 -0.648 4.308 1.00 59.68 118 ILE D CA 1
ATOM 11442 C C . ILE D 1 118 ? 41.180 0.310 4.003 1.00 65.04 118 ILE D C 1
ATOM 11443 O O . ILE D 1 118 ? 40.559 0.859 4.922 1.00 64.13 118 ILE D O 1
ATOM 11459 N N . TRP D 1 119 ? 40.881 0.530 2.722 1.00 62.25 119 TRP D N 1
ATOM 11460 C CA . TRP D 1 119 ? 39.788 1.422 2.357 1.00 63.02 119 TRP D CA 1
ATOM 11461 C C . TRP D 1 119 ? 38.447 0.812 2.682 1.00 64.54 119 TRP D C 1
ATOM 11462 O O . TRP D 1 119 ? 37.466 1.543 2.857 1.00 71.03 119 TRP D O 1
ATOM 11483 N N . LYS D 1 120 ? 38.386 -0.501 2.747 1.00 66.70 120 LYS D N 1
ATOM 11484 C CA . LYS D 1 120 ? 37.170 -1.168 3.151 1.00 67.03 120 LYS D CA 1
ATOM 11485 C C . LYS D 1 120 ? 36.981 -1.108 4.664 1.00 68.72 120 LYS D C 1
ATOM 11486 O O . LYS D 1 120 ? 36.046 -1.722 5.187 1.00 65.41 120 LYS D O 1
ATOM 11505 N N . SER D 1 121 ? 37.851 -0.366 5.366 1.00 73.89 121 SER D N 1
ATOM 11506 C CA . SER D 1 121 ? 37.686 -0.139 6.798 1.00 77.48 121 SER D CA 1
ATOM 11507 C C . SER D 1 121 ? 36.383 0.594 7.093 1.00 88.07 121 SER D C 1
ATOM 11508 O O . SER D 1 121 ? 35.593 0.168 7.943 1.00 118.85 121 SER D O 1
ATOM 11516 N N . LEU D 1 122 ? 36.159 1.723 6.421 1.00 80.68 122 LEU D N 1
ATOM 11517 C CA . LEU D 1 122 ? 34.930 2.495 6.552 1.00 79.13 122 LEU D CA 1
ATOM 11518 C C . LEU D 1 122 ? 34.060 2.376 5.306 1.00 69.77 122 LEU D C 1
ATOM 11519 O O . LEU D 1 122 ? 33.144 3.181 5.115 1.00 75.06 122 LEU D O 1
ATOM 11535 N N . GLY D 1 123 ? 34.333 1.393 4.453 1.00 66.15 123 GLY D N 1
ATOM 11536 C CA . GLY D 1 123 ? 33.572 1.279 3.221 1.00 57.72 123 GLY D CA 1
ATOM 11537 C C . GLY D 1 123 ? 33.704 2.531 2.386 1.00 56.88 123 GLY D C 1
ATOM 11538 O O . GLY D 1 123 ? 32.709 3.029 1.843 1.00 47.10 123 GLY D O 1
ATOM 11542 N N . ILE D 1 124 ? 34.929 3.044 2.262 1.00 55.15 124 ILE D N 1
ATOM 11543 C CA . ILE D 1 124 ? 35.214 4.235 1.473 1.00 52.67 124 ILE D CA 1
ATOM 11544 C C . ILE D 1 124 ? 35.704 3.884 0.074 1.00 46.53 124 ILE D C 1
ATOM 11545 O O . ILE D 1 124 ? 36.080 4.775 -0.690 1.00 48.42 124 ILE D O 1
ATOM 11561 N N . TYR D 1 125 ? 35.693 2.607 -0.296 1.00 39.31 125 TYR D N 1
ATOM 11562 C CA . TYR D 1 125 ? 36.150 2.252 -1.634 1.00 43.06 125 TYR D CA 1
ATOM 11563 C C . TYR D 1 125 ? 35.060 2.712 -2.596 1.00 45.19 125 TYR D C 1
ATOM 11564 O O . TYR D 1 125 ? 34.196 1.946 -3.030 1.00 48.60 125 TYR D O 1
ATOM 11582 N N . THR D 1 126 ? 35.132 3.986 -2.970 1.00 37.42 126 THR D N 1
ATOM 11583 C CA . THR D 1 126 ? 34.207 4.534 -3.944 1.00 36.17 126 THR D CA 1
ATOM 11584 C C . THR D 1 126 ? 34.794 4.333 -5.332 1.00 50.29 126 THR D C 1
ATOM 11585 O O . THR D 1 126 ? 35.938 3.903 -5.496 1.00 35.38 126 THR D O 1
ATOM 11596 N N . ASP D 1 127 ? 34.006 4.676 -6.346 1.00 32.81 127 ASP D N 1
ATOM 11597 C CA . ASP D 1 127 ? 34.519 4.568 -7.701 1.00 50.65 127 ASP D CA 1
ATOM 11598 C C . ASP D 1 127 ? 35.615 5.588 -7.972 1.00 45.68 127 ASP D C 1
ATOM 11599 O O . ASP D 1 127 ? 36.393 5.403 -8.912 1.00 46.12 127 ASP D O 1
ATOM 11608 N N . GLU D 1 128 ? 35.701 6.651 -7.169 1.00 46.26 128 GLU D N 1
ATOM 11609 C CA . GLU D 1 128 ? 36.820 7.576 -7.293 1.00 46.45 128 GLU D CA 1
ATOM 11610 C C . GLU D 1 128 ? 38.126 6.887 -6.914 1.00 38.82 128 GLU D C 1
ATOM 11611 O O . GLU D 1 128 ? 39.123 6.977 -7.639 1.00 34.02 128 GLU D O 1
ATOM 11623 N N . GLU D 1 129 ? 38.133 6.196 -5.771 1.00 40.46 129 GLU D N 1
ATOM 11624 C CA . GLU D 1 129 ? 39.299 5.418 -5.368 1.00 43.91 129 GLU D CA 1
ATOM 11625 C C . GLU D 1 129 ? 39.575 4.280 -6.342 1.00 40.95 129 GLU D C 1
ATOM 11626 O O . GLU D 1 129 ? 40.736 3.954 -6.615 1.00 34.48 129 GLU D O 1
ATOM 11638 N N . ALA D 1 130 ? 38.520 3.655 -6.873 1.00 33.01 130 ALA D N 1
ATOM 11639 C CA . ALA D 1 130 ? 38.716 2.590 -7.850 1.00 39.36 130 ALA D CA 1
ATOM 11640 C C . ALA D 1 130 ? 39.388 3.126 -9.106 1.00 37.48 130 ALA D C 1
ATOM 11641 O O . ALA D 1 130 ? 40.275 2.478 -9.674 1.00 27.12 130 ALA D O 1
ATOM 11648 N N . LYS D 1 131 ? 38.993 4.321 -9.542 1.00 37.34 131 LYS D N 1
ATOM 11649 C CA . LYS D 1 131 ? 39.648 4.953 -10.681 1.00 52.13 131 LYS D CA 1
ATOM 11650 C C . LYS D 1 131 ? 41.093 5.309 -10.356 1.00 35.61 131 LYS D C 1
ATOM 11651 O O . LYS D 1 131 ? 41.986 5.125 -11.192 1.00 38.25 131 LYS D O 1
ATOM 11670 N N . ALA D 1 132 ? 41.340 5.820 -9.149 1.00 34.85 132 ALA D N 1
ATOM 11671 C CA . ALA D 1 132 ? 42.704 6.137 -8.739 1.00 30.38 132 ALA D CA 1
ATOM 11672 C C . ALA D 1 132 ? 43.583 4.893 -8.744 1.00 31.97 132 ALA D C 1
ATOM 11673 O O . ALA D 1 132 ? 44.692 4.901 -9.293 1.00 31.40 132 ALA D O 1
ATOM 11680 N N . ILE D 1 133 ? 43.098 3.806 -8.140 1.00 33.98 133 ILE D N 1
ATOM 11681 C CA . ILE D 1 133 ? 43.850 2.552 -8.121 1.00 28.69 133 ILE D CA 1
ATOM 11682 C C . ILE D 1 133 ? 44.102 2.052 -9.537 1.00 31.76 133 ILE D C 1
ATOM 11683 O O . ILE D 1 133 ? 45.213 1.630 -9.877 1.00 30.48 133 ILE D O 1
ATOM 11699 N N . ASP D 1 134 ? 43.071 2.082 -10.384 1.00 33.22 134 ASP D N 1
ATOM 11700 C CA . ASP D 1 134 ? 43.222 1.554 -11.735 1.00 36.29 134 ASP D CA 1
ATOM 11701 C C . ASP D 1 134 ? 44.273 2.329 -12.523 1.00 30.52 134 ASP D C 1
ATOM 11702 O O . ASP D 1 134 ? 45.018 1.746 -13.319 1.00 25.37 134 ASP D O 1
ATOM 11711 N N . LYS D 1 135 ? 44.355 3.643 -12.314 1.00 28.74 135 LYS D N 1
ATOM 11712 C CA . LYS D 1 135 ? 45.405 4.414 -12.970 1.00 31.57 135 LYS D CA 1
ATOM 11713 C C . LYS D 1 135 ? 46.762 4.067 -12.369 1.00 22.68 135 LYS D C 1
ATOM 11714 O O . LYS D 1 135 ? 47.740 3.863 -13.098 1.00 31.10 135 LYS D O 1
ATOM 11733 N N . PHE D 1 136 ? 46.833 3.999 -11.037 1.00 24.13 136 PHE D N 1
ATOM 11734 C CA . PHE D 1 136 ? 48.039 3.553 -10.348 1.00 25.02 136 PHE D CA 1
ATOM 11735 C C . PHE D 1 136 ? 48.579 2.273 -10.970 1.00 28.25 136 PHE D C 1
ATOM 11736 O O . PHE D 1 136 ? 49.764 2.182 -11.312 1.00 30.47 136 PHE D O 1
ATOM 11753 N N . VAL D 1 137 ? 47.715 1.268 -11.123 1.00 26.80 137 VAL D N 1
ATOM 11754 C CA . VAL D 1 137 ? 48.135 0.011 -11.736 1.00 28.61 137 VAL D CA 1
ATOM 11755 C C . VAL D 1 137 ? 48.581 0.255 -13.172 1.00 23.86 137 VAL D C 1
ATOM 11756 O O . VAL D 1 137 ? 49.552 -0.347 -13.648 1.00 26.27 137 VAL D O 1
ATOM 11769 N N . SER D 1 138 ? 47.888 1.150 -13.881 1.00 29.72 138 SER D N 1
ATOM 11770 C CA . SER D 1 138 ? 48.255 1.451 -15.262 1.00 28.68 138 SER D CA 1
ATOM 11771 C C . SER D 1 138 ? 49.639 2.086 -15.352 1.00 28.83 138 SER D C 1
ATOM 11772 O O . SER D 1 138 ? 50.398 1.801 -16.286 1.00 36.48 138 SER D O 1
ATOM 11780 N N . VAL D 1 139 ? 49.988 2.951 -14.395 1.00 26.36 139 VAL D N 1
ATOM 11781 C CA . VAL D 1 139 ? 51.306 3.582 -14.423 1.00 25.51 139 VAL D CA 1
ATOM 11782 C C . VAL D 1 139 ? 52.393 2.517 -14.369 1.00 36.45 139 VAL D C 1
ATOM 11783 O O . VAL D 1 139 ? 53.442 2.639 -15.016 1.00 27.02 139 VAL D O 1
ATOM 11796 N N . PHE D 1 140 ? 52.165 1.463 -13.586 1.00 23.90 140 PHE D N 1
ATOM 11797 C CA . PHE D 1 140 ? 53.149 0.414 -13.347 1.00 24.44 140 PHE D CA 1
ATOM 11798 C C . PHE D 1 140 ? 53.079 -0.721 -14.359 1.00 28.76 140 PHE D C 1
ATOM 11799 O O . PHE D 1 140 ? 53.944 -1.602 -14.335 1.00 31.69 140 PHE D O 1
ATOM 11816 N N . LYS D 1 141 ? 52.081 -0.714 -15.244 1.00 28.93 141 LYS D N 1
ATOM 11817 C CA . LYS D 1 141 ? 51.765 -1.881 -16.064 1.00 37.71 141 LYS D CA 1
ATOM 11818 C C . LYS D 1 141 ? 52.993 -2.434 -16.776 1.00 46.68 141 LYS D C 1
ATOM 11819 O O . LYS D 1 141 ? 53.276 -3.636 -16.705 1.00 41.00 141 LYS D O 1
ATOM 11838 N N . ASP D 1 142 ? 53.738 -1.574 -17.464 1.00 44.21 142 ASP D N 1
ATOM 11839 C CA . ASP D 1 142 ? 54.839 -2.011 -18.309 1.00 45.41 142 ASP D CA 1
ATOM 11840 C C . ASP D 1 142 ? 56.203 -1.867 -17.644 1.00 46.01 142 ASP D C 1
ATOM 11841 O O . ASP D 1 142 ? 57.225 -2.104 -18.295 1.00 41.07 142 ASP D O 1
ATOM 11850 N N . GLU D 1 143 ? 56.246 -1.484 -16.373 1.00 31.99 143 GLU D N 1
ATOM 11851 C CA . GLU D 1 143 ? 57.516 -1.233 -15.712 1.00 42.44 143 GLU D CA 1
ATOM 11852 C C . GLU D 1 143 ? 58.112 -2.529 -15.170 1.00 38.88 143 GLU D C 1
ATOM 11853 O O . GLU D 1 143 ? 57.395 -3.448 -14.765 1.00 30.70 143 GLU D O 1
ATOM 11865 N N . THR D 1 144 ? 59.442 -2.595 -15.176 1.00 25.23 144 THR D N 1
ATOM 11866 C CA . THR D 1 144 ? 60.190 -3.648 -14.503 1.00 30.74 144 THR D CA 1
ATOM 11867 C C . THR D 1 144 ? 61.283 -3.002 -13.665 1.00 27.71 144 THR D C 1
ATOM 11868 O O . THR D 1 144 ? 61.803 -1.937 -14.008 1.00 32.49 144 THR D O 1
ATOM 11879 N N . PHE D 1 145 ? 61.624 -3.653 -12.558 1.00 20.79 145 PHE D N 1
ATOM 11880 C CA . PHE D 1 145 ? 62.467 -3.050 -11.528 1.00 23.22 145 PHE D CA 1
ATOM 11881 C C . PHE D 1 145 ? 63.609 -3.974 -11.136 1.00 34.61 145 PHE D C 1
ATOM 11882 O O . PHE D 1 145 ? 63.491 -4.769 -10.191 1.00 26.80 145 PHE D O 1
ATOM 11899 N N . PRO D 1 146 ? 64.735 -3.896 -11.839 1.00 30.41 146 PRO D N 1
ATOM 11900 C CA . PRO D 1 146 ? 65.904 -4.678 -11.448 1.00 29.50 146 PRO D CA 1
ATOM 11901 C C . PRO D 1 146 ? 66.418 -4.223 -10.097 1.00 21.50 146 PRO D C 1
ATOM 11902 O O . PRO D 1 146 ? 66.067 -3.131 -9.625 1.00 38.84 146 PRO D O 1
ATOM 11913 N N . PRO D 1 147 ? 67.242 -5.032 -9.439 1.00 25.77 147 PRO D N 1
ATOM 11914 C CA . PRO D 1 147 ? 67.894 -4.579 -8.205 1.00 28.95 147 PRO D CA 1
ATOM 11915 C C . PRO D 1 147 ? 68.550 -3.218 -8.388 1.00 34.34 147 PRO D C 1
ATOM 11916 O O . PRO D 1 147 ? 69.207 -2.951 -9.395 1.00 33.33 147 PRO D O 1
ATOM 11927 N N . GLY D 1 148 ? 68.371 -2.354 -7.392 1.00 30.43 148 GLY D N 1
ATOM 11928 C CA . GLY D 1 148 ? 68.941 -1.030 -7.409 1.00 26.28 148 GLY D CA 1
ATOM 11929 C C . GLY D 1 148 ? 68.061 0.032 -8.030 1.00 21.45 148 GLY D C 1
ATOM 11930 O O . GLY D 1 148 ? 68.258 1.220 -7.747 1.00 31.53 148 GLY D O 1
ATOM 11934 N N . SER D 1 149 ? 67.090 -0.353 -8.856 1.00 23.34 149 SER D N 1
ATOM 11935 C CA . SER D 1 149 ? 66.174 0.622 -9.418 1.00 26.26 149 SER D CA 1
ATOM 11936 C C . SER D 1 149 ? 65.270 1.158 -8.312 1.00 23.67 149 SER D C 1
ATOM 11937 O O . SER D 1 149 ? 65.212 0.614 -7.206 1.00 26.31 149 SER D O 1
ATOM 11945 N N . SER D 1 150 ? 64.559 2.244 -8.611 1.00 23.91 150 SER D N 1
ATOM 11946 C CA . SER D 1 150 ? 63.821 2.948 -7.573 1.00 26.00 150 SER D CA 1
ATOM 11947 C C . SER D 1 150 ? 62.426 3.331 -8.038 1.00 20.16 150 SER D C 1
ATOM 11948 O O . SER D 1 150 ? 62.216 3.685 -9.201 1.00 21.66 150 SER D O 1
ATOM 11956 N N . ILE D 1 151 ? 61.482 3.252 -7.106 1.00 22.90 151 ILE D N 1
ATOM 11957 C CA . ILE D 1 151 ? 60.143 3.801 -7.267 1.00 20.26 151 ILE D CA 1
ATOM 11958 C C . ILE D 1 151 ? 60.061 4.992 -6.329 1.00 15.06 151 ILE D C 1
ATOM 11959 O O . ILE D 1 151 ? 60.307 4.863 -5.123 1.00 22.73 151 ILE D O 1
ATOM 11975 N N . LEU D 1 152 ? 59.729 6.150 -6.885 1.00 19.15 152 LEU D N 1
ATOM 11976 C CA . LEU D 1 152 ? 59.752 7.411 -6.162 1.00 21.46 152 LEU D CA 1
ATOM 11977 C C . LEU D 1 152 ? 58.343 7.977 -6.089 1.00 18.16 152 LEU D C 1
ATOM 11978 O O . LEU D 1 152 ? 57.685 8.161 -7.118 1.00 20.38 152 LEU D O 1
ATOM 11994 N N . PHE D 1 153 ? 57.889 8.243 -4.871 1.00 23.83 153 PHE D N 1
ATOM 11995 C CA . PHE D 1 153 ? 56.562 8.777 -4.613 1.00 22.97 153 PHE D CA 1
ATOM 11996 C C . PHE D 1 153 ? 56.706 10.129 -3.936 1.00 19.66 153 PHE D C 1
ATOM 11997 O O . PHE D 1 153 ? 57.442 10.252 -2.954 1.00 23.13 153 PHE D O 1
ATOM 12014 N N . THR D 1 154 ? 56.018 11.137 -4.461 1.00 21.51 154 THR D N 1
ATOM 12015 C CA . THR D 1 154 ? 55.848 12.406 -3.764 1.00 28.60 154 THR D CA 1
ATOM 12016 C C . THR D 1 154 ? 54.393 12.509 -3.336 1.00 26.92 154 THR D C 1
ATOM 12017 O O . THR D 1 154 ? 53.491 12.434 -4.178 1.00 23.05 154 THR D O 1
ATOM 12028 N N . VAL D 1 155 ? 54.169 12.676 -2.038 1.00 25.84 155 VAL D N 1
ATOM 12029 C CA . VAL D 1 155 ? 52.833 12.814 -1.477 1.00 31.04 155 VAL D CA 1
ATOM 12030 C C . VAL D 1 155 ? 52.677 14.273 -1.068 1.00 35.35 155 VAL D C 1
ATOM 12031 O O . VAL D 1 155 ? 53.325 14.727 -0.117 1.00 39.71 155 VAL D O 1
ATOM 12044 N N . SER D 1 156 ? 51.835 15.015 -1.781 1.00 34.17 156 SER D N 1
ATOM 12045 C CA . SER D 1 156 ? 51.679 16.446 -1.514 1.00 45.70 156 SER D CA 1
ATOM 12046 C C . SER D 1 156 ? 50.208 16.813 -1.338 1.00 39.72 156 SER D C 1
ATOM 12047 O O . SER D 1 156 ? 49.372 16.475 -2.176 1.00 38.82 156 SER D O 1
ATOM 12055 N N . SER D 1 162 ? 47.857 15.035 -3.900 1.00 39.08 162 SER D N 1
ATOM 12056 C CA . SER D 1 162 ? 48.402 14.437 -5.112 1.00 36.79 162 SER D CA 1
ATOM 12057 C C . SER D 1 162 ? 49.417 13.361 -4.775 1.00 32.54 162 SER D C 1
ATOM 12058 O O . SER D 1 162 ? 50.110 13.442 -3.764 1.00 34.55 162 SER D O 1
ATOM 12065 N N . LEU D 1 163 ? 49.493 12.344 -5.627 1.00 33.49 163 LEU D N 1
ATOM 12066 C CA . LEU D 1 163 ? 50.580 11.377 -5.597 1.00 29.36 163 LEU D CA 1
ATOM 12067 C C . LEU D 1 163 ? 51.330 11.477 -6.914 1.00 31.15 163 LEU D C 1
ATOM 12068 O O . LEU D 1 163 ? 50.756 11.234 -7.980 1.00 28.30 163 LEU D O 1
ATOM 12084 N N . THR D 1 164 ? 52.600 11.845 -6.835 1.00 31.50 164 THR D N 1
ATOM 12085 C CA . THR D 1 164 ? 53.470 11.892 -7.997 1.00 29.33 164 THR D CA 1
ATOM 12086 C C . THR D 1 164 ? 54.328 10.634 -8.011 1.00 24.44 164 THR D C 1
ATOM 12087 O O . THR D 1 164 ? 54.931 10.275 -6.995 1.00 25.45 164 THR D O 1
ATOM 12098 N N . ILE D 1 165 ? 54.382 9.974 -9.162 1.00 21.73 165 ILE D N 1
ATOM 12099 C CA . ILE D 1 165 ? 55.085 8.711 -9.321 1.00 16.79 165 ILE D CA 1
ATOM 12100 C C . ILE D 1 165 ? 56.237 8.943 -10.286 1.00 18.91 165 ILE D C 1
ATOM 12101 O O . ILE D 1 165 ? 56.036 9.473 -11.385 1.00 22.29 165 ILE D O 1
ATOM 12117 N N . SER D 1 166 ? 57.439 8.560 -9.867 1.00 19.74 166 SER D N 1
ATOM 12118 C CA . SER D 1 166 ? 58.627 8.660 -10.697 1.00 31.73 166 SER D CA 1
ATOM 12119 C C . SER D 1 166 ? 59.427 7.368 -10.580 1.00 33.06 166 SER D C 1
ATOM 12120 O O . SER D 1 166 ? 59.339 6.647 -9.583 1.00 27.10 166 SER D O 1
ATOM 12128 N N . PHE D 1 167 ? 60.217 7.077 -11.612 1.00 29.93 167 PHE D N 1
ATOM 12129 C CA . PHE D 1 167 ? 60.989 5.847 -11.669 1.00 23.73 167 PHE D CA 1
ATOM 12130 C C . PHE D 1 167 ? 62.438 6.158 -12.012 1.00 32.44 167 PHE D C 1
ATOM 12131 O O . PHE D 1 167 ? 62.726 7.066 -12.797 1.00 36.42 167 PHE D O 1
ATOM 12148 N N . SER D 1 168 ? 63.350 5.381 -11.434 1.00 28.38 168 SER D N 1
ATOM 12149 C CA . SER D 1 168 ? 64.767 5.523 -11.722 1.00 33.85 168 SER D CA 1
ATOM 12150 C C . SER D 1 168 ? 65.393 4.142 -11.776 1.00 38.39 168 SER D C 1
ATOM 12151 O O . SER D 1 168 ? 65.001 3.249 -11.019 1.00 33.50 168 SER D O 1
ATOM 12159 N N . LYS D 1 169 ? 66.369 3.966 -12.664 1.00 33.72 169 LYS D N 1
ATOM 12160 C CA . LYS D 1 169 ? 67.057 2.685 -12.726 1.00 44.39 169 LYS D CA 1
ATOM 12161 C C . LYS D 1 169 ? 68.129 2.548 -11.653 1.00 39.34 169 LYS D C 1
ATOM 12162 O O . LYS D 1 169 ? 68.693 1.458 -11.504 1.00 43.07 169 LYS D O 1
ATOM 12181 N N . ASP D 1 170 ? 68.428 3.616 -10.912 1.00 39.85 170 ASP D N 1
ATOM 12182 C CA . ASP D 1 170 ? 69.282 3.506 -9.734 1.00 47.73 170 ASP D CA 1
ATOM 12183 C C . ASP D 1 170 ? 68.648 4.275 -8.578 1.00 47.86 170 ASP D C 1
ATOM 12184 O O . ASP D 1 170 ? 67.419 4.346 -8.482 1.00 40.18 170 ASP D O 1
ATOM 12193 N N . GLY D 1 171 ? 69.463 4.865 -7.707 1.00 52.68 171 GLY D N 1
ATOM 12194 C CA . GLY D 1 171 ? 68.964 5.646 -6.598 1.00 49.62 171 GLY D CA 1
ATOM 12195 C C . GLY D 1 171 ? 68.889 7.128 -6.869 1.00 51.77 171 GLY D C 1
ATOM 12196 O O . GLY D 1 171 ? 68.470 7.886 -5.988 1.00 40.16 171 GLY D O 1
ATOM 12200 N N . SER D 1 172 ? 69.286 7.567 -8.060 1.00 65.66 172 SER D N 1
ATOM 12201 C CA . SER D 1 172 ? 69.242 8.977 -8.408 1.00 59.50 172 SER D CA 1
ATOM 12202 C C . SER D 1 172 ? 67.822 9.390 -8.772 1.00 45.46 172 SER D C 1
ATOM 12203 O O . SER D 1 172 ? 67.013 8.581 -9.234 1.00 47.19 172 SER D O 1
ATOM 12211 N N . ILE D 1 173 ? 67.530 10.668 -8.566 1.00 35.48 173 ILE D N 1
ATOM 12212 C CA . ILE D 1 173 ? 66.188 11.198 -8.776 1.00 39.65 173 ILE D CA 1
ATOM 12213 C C . ILE D 1 173 ? 66.117 11.786 -10.182 1.00 41.55 173 ILE D C 1
ATOM 12214 O O . ILE D 1 173 ? 66.971 12.610 -10.537 1.00 43.88 173 ILE D O 1
ATOM 12230 N N . PRO D 1 174 ? 65.145 11.412 -11.013 1.00 35.19 174 PRO D N 1
ATOM 12231 C CA . PRO D 1 174 ? 65.030 12.053 -12.324 1.00 39.27 174 PRO D CA 1
ATOM 12232 C C . PRO D 1 174 ? 64.596 13.498 -12.178 1.00 36.91 174 PRO D C 1
ATOM 12233 O O . PRO D 1 174 ? 64.097 13.930 -11.136 1.00 30.30 174 PRO D O 1
ATOM 12244 N N . GLU D 1 175 ? 64.782 14.244 -13.259 1.00 44.57 175 GLU D N 1
ATOM 12245 C CA . GLU D 1 175 ? 64.381 15.642 -13.276 1.00 45.05 175 GLU D CA 1
ATOM 12246 C C . GLU D 1 175 ? 62.904 15.819 -13.604 1.00 31.45 175 GLU D C 1
ATOM 12247 O O . GLU D 1 175 ? 62.354 16.894 -13.347 1.00 36.10 175 GLU D O 1
ATOM 12259 N N . VAL D 1 176 ? 62.249 14.798 -14.157 1.00 24.12 176 VAL D N 1
ATOM 12260 C CA . VAL D 1 176 ? 60.842 14.869 -14.530 1.00 19.71 176 VAL D CA 1
ATOM 12261 C C . VAL D 1 176 ? 60.144 13.619 -14.013 1.00 30.80 176 VAL D C 1
ATOM 12262 O O . VAL D 1 176 ? 60.658 12.504 -14.160 1.00 26.50 176 VAL D O 1
ATOM 12275 N N . GLU D 1 177 ? 58.969 13.801 -13.414 1.00 33.00 177 GLU D N 1
ATOM 12276 C CA . GLU D 1 177 ? 58.212 12.666 -12.908 1.00 19.65 177 GLU D CA 1
ATOM 12277 C C . GLU D 1 177 ? 57.689 11.829 -14.075 1.00 33.04 177 GLU D C 1
ATOM 12278 O O . GLU D 1 177 ? 57.873 12.159 -15.249 1.00 28.67 177 GLU D O 1
ATOM 12290 N N . THR D 1 178 ? 57.039 10.715 -13.743 1.00 29.85 178 THR D N 1
ATOM 12291 C CA . THR D 1 178 ? 56.390 9.874 -14.742 1.00 27.59 178 THR D CA 1
ATOM 12292 C C . THR D 1 178 ? 54.892 10.122 -14.837 1.00 26.72 178 THR D C 1
ATOM 12293 O O . THR D 1 178 ? 54.342 10.148 -15.941 1.00 29.17 178 THR D O 1
ATOM 12304 N N . ALA D 1 179 ? 54.219 10.316 -13.707 1.00 27.61 179 ALA D N 1
ATOM 12305 C CA . ALA D 1 179 ? 52.775 10.487 -13.708 1.00 28.79 179 ALA D CA 1
ATOM 12306 C C . ALA D 1 179 ? 52.365 11.152 -12.406 1.00 24.25 179 ALA D C 1
ATOM 12307 O O . ALA D 1 179 ? 53.066 11.065 -11.394 1.00 29.80 179 ALA D O 1
ATOM 12314 N N . VAL D 1 180 ? 51.213 11.810 -12.445 1.00 27.85 180 VAL D N 1
ATOM 12315 C CA . VAL D 1 180 ? 50.641 12.463 -11.277 1.00 26.26 180 VAL D CA 1
ATOM 12316 C C . VAL D 1 180 ? 49.189 12.025 -11.175 1.00 30.26 180 VAL D C 1
ATOM 12317 O O . VAL D 1 180 ? 48.448 12.093 -12.160 1.00 29.81 180 VAL D O 1
ATOM 12330 N N . ILE D 1 181 ? 48.805 11.598 -9.989 1.00 28.00 181 ILE D N 1
ATOM 12331 C CA . ILE D 1 181 ? 47.465 11.143 -9.735 1.00 34.68 181 ILE D CA 1
ATOM 12332 C C . ILE D 1 181 ? 46.810 11.992 -8.668 1.00 42.79 181 ILE D C 1
ATOM 12333 O O . ILE D 1 181 ? 47.187 11.956 -7.512 1.00 41.15 181 ILE D O 1
ATOM 12349 N N . GLU D 1 182 ? 45.817 12.754 -9.087 1.00 44.90 182 GLU D N 1
ATOM 12350 C CA . GLU D 1 182 ? 45.107 13.638 -8.195 1.00 46.73 182 GLU D CA 1
ATOM 12351 C C . GLU D 1 182 ? 44.054 12.923 -7.372 1.00 44.13 182 GLU D C 1
ATOM 12352 O O . GLU D 1 182 ? 42.884 12.931 -7.681 1.00 47.39 182 GLU D O 1
ATOM 12364 N N . ASN D 1 183 ? 44.526 12.290 -6.320 1.00 39.50 183 ASN D N 1
ATOM 12365 C CA . ASN D 1 183 ? 43.684 11.641 -5.347 1.00 37.31 183 ASN D CA 1
ATOM 12366 C C . ASN D 1 183 ? 44.385 11.736 -4.007 1.00 43.11 183 ASN D C 1
ATOM 12367 O O . ASN D 1 183 ? 45.442 11.163 -3.850 1.00 39.64 183 ASN D O 1
ATOM 12378 N N . LYS D 1 184 ? 43.826 12.454 -3.046 1.00 41.80 184 LYS D N 1
ATOM 12379 C CA . LYS D 1 184 ? 44.482 12.557 -1.750 1.00 42.76 184 LYS D CA 1
ATOM 12380 C C . LYS D 1 184 ? 44.544 11.229 -1.010 1.00 41.08 184 LYS D C 1
ATOM 12381 O O . LYS D 1 184 ? 45.550 10.910 -0.409 1.00 46.95 184 LYS D O 1
ATOM 12400 N N . LEU D 1 185 ? 43.465 10.463 -1.047 1.00 41.26 185 LEU D N 1
ATOM 12401 C CA . LEU D 1 185 ? 43.420 9.189 -0.338 1.00 40.27 185 LEU D CA 1
ATOM 12402 C C . LEU D 1 185 ? 44.412 8.166 -0.866 1.00 35.92 185 LEU D C 1
ATOM 12403 O O . LEU D 1 185 ? 45.044 7.477 -0.097 1.00 30.43 185 LEU D O 1
ATOM 12419 N N . LEU D 1 186 ? 44.540 8.068 -2.177 1.00 32.17 186 LEU D N 1
ATOM 12420 C CA . LEU D 1 186 ? 45.573 7.207 -2.741 1.00 39.64 186 LEU D CA 1
ATOM 12421 C C . LEU D 1 186 ? 46.944 7.685 -2.297 1.00 26.91 186 LEU D C 1
ATOM 12422 O O . LEU D 1 186 ? 47.790 6.890 -1.871 1.00 30.58 186 LEU D O 1
ATOM 12438 N N . SER D 1 187 ? 47.174 8.994 -2.384 1.00 29.88 187 SER D N 1
ATOM 12439 C CA . SER D 1 187 ? 48.465 9.552 -2.007 1.00 29.34 187 SER D CA 1
ATOM 12440 C C . SER D 1 187 ? 48.831 9.183 -0.576 1.00 28.20 187 SER D C 1
ATOM 12441 O O . SER D 1 187 ? 49.982 8.832 -0.292 1.00 30.43 187 SER D O 1
ATOM 12449 N N . GLN D 1 188 ? 47.864 9.246 0.338 1.00 27.31 188 GLN D N 1
ATOM 12450 C CA . GLN D 1 188 ? 48.137 8.914 1.731 1.00 33.31 188 GLN D CA 1
ATOM 12451 C C . GLN D 1 188 ? 48.194 7.405 1.929 1.00 31.48 188 GLN D C 1
ATOM 12452 O O . GLN D 1 188 ? 49.027 6.905 2.694 1.00 27.70 188 GLN D O 1
ATOM 12466 N N . ALA D 1 189 ? 47.321 6.666 1.243 1.00 41.13 189 ALA D N 1
ATOM 12467 C CA . ALA D 1 189 ? 47.311 5.214 1.373 1.00 38.78 189 ALA D CA 1
ATOM 12468 C C . ALA D 1 189 ? 48.661 4.613 0.995 1.00 33.06 189 ALA D C 1
ATOM 12469 O O . ALA D 1 189 ? 49.129 3.670 1.643 1.00 30.47 189 ALA D O 1
ATOM 12476 N N . VAL D 1 190 ? 49.300 5.137 -0.056 1.00 35.79 190 VAL D N 1
ATOM 12477 C CA . VAL D 1 190 ? 50.588 4.589 -0.479 1.00 32.66 190 VAL D CA 1
ATOM 12478 C C . VAL D 1 190 ? 51.591 4.672 0.662 1.00 29.97 190 VAL D C 1
ATOM 12479 O O . VAL D 1 190 ? 52.313 3.712 0.954 1.00 35.04 190 VAL D O 1
ATOM 12492 N N . LEU D 1 191 ? 51.643 5.824 1.330 1.00 29.42 191 LEU D N 1
ATOM 12493 C CA . LEU D 1 191 ? 52.572 5.981 2.441 1.00 27.51 191 LEU D CA 1
ATOM 12494 C C . LEU D 1 191 ? 52.102 5.181 3.651 1.00 34.42 19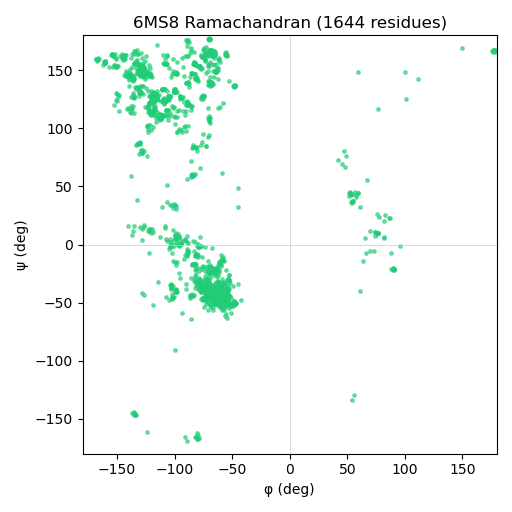1 LEU D C 1
ATOM 12495 O O . LEU D 1 191 ? 52.918 4.594 4.371 1.00 28.47 191 LEU D O 1
ATOM 12511 N N . GLU D 1 192 ? 50.788 5.158 3.893 1.00 35.08 192 GLU D N 1
ATOM 12512 C CA . GLU D 1 192 ? 50.234 4.330 4.960 1.00 40.45 192 GLU D CA 1
ATOM 12513 C C . GLU D 1 192 ? 50.685 2.882 4.824 1.00 29.94 192 GLU D C 1
ATOM 12514 O O . GLU D 1 192 ? 51.020 2.228 5.818 1.00 31.84 192 GLU D O 1
ATOM 12526 N N . SER D 1 193 ? 50.705 2.364 3.594 1.00 34.80 193 SER D N 1
ATOM 12527 C CA . SER D 1 193 ? 51.080 0.976 3.367 1.00 43.24 193 SER D CA 1
ATOM 12528 C C . SER D 1 193 ? 52.496 0.665 3.830 1.00 52.71 193 SER D C 1
ATOM 12529 O O . SER D 1 193 ? 52.838 -0.516 3.958 1.00 47.06 193 SER D O 1
ATOM 12537 N N . MET D 1 194 ? 53.320 1.680 4.091 1.00 43.16 194 MET D N 1
ATOM 12538 C CA . MET D 1 194 ? 54.697 1.455 4.512 1.00 40.33 194 MET D CA 1
ATOM 12539 C C . MET D 1 194 ? 54.882 1.646 6.011 1.00 41.82 194 MET D C 1
ATOM 12540 O O . MET D 1 194 ? 55.540 0.830 6.665 1.00 34.88 194 MET D O 1
ATOM 12554 N N . ILE D 1 195 ? 54.317 2.718 6.569 1.00 33.52 195 ILE D N 1
ATOM 12555 C CA . ILE D 1 195 ? 54.588 3.122 7.940 1.00 43.60 195 ILE D CA 1
ATOM 12556 C C . ILE D 1 195 ? 53.326 3.216 8.790 1.00 54.31 195 ILE D C 1
ATOM 12557 O O . ILE D 1 195 ? 53.378 3.734 9.906 1.00 60.12 195 ILE D O 1
ATOM 12573 N N . GLY D 1 196 ? 52.195 2.722 8.302 1.00 51.24 196 GLY D N 1
ATOM 12574 C CA . GLY D 1 196 ? 50.982 2.769 9.084 1.00 50.06 196 GLY D CA 1
ATOM 12575 C C . GLY D 1 196 ? 50.967 1.660 10.116 1.00 52.83 196 GLY D C 1
ATOM 12576 O O . GLY D 1 196 ? 51.968 0.990 10.375 1.00 44.75 196 GLY D O 1
ATOM 12580 N N . ALA D 1 197 ? 49.791 1.457 10.710 1.00 61.99 197 ALA D N 1
ATOM 12581 C CA . ALA D 1 197 ? 49.663 0.409 11.715 1.00 58.96 197 ALA D CA 1
ATOM 12582 C C . ALA D 1 197 ? 49.902 -0.953 11.091 1.00 50.59 197 ALA D C 1
ATOM 12583 O O . ALA D 1 197 ? 50.455 -1.852 11.736 1.00 43.21 197 ALA D O 1
ATOM 12590 N N . HIS D 1 198 ? 49.481 -1.122 9.840 1.00 40.13 198 HIS D N 1
ATOM 12591 C CA . HIS D 1 198 ? 49.729 -2.327 9.064 1.00 50.59 198 HIS D CA 1
ATOM 12592 C C . HIS D 1 198 ? 50.870 -2.127 8.068 1.00 50.34 198 HIS D C 1
ATOM 12593 O O . HIS D 1 198 ? 50.867 -2.718 6.982 1.00 33.48 198 HIS D O 1
ATOM 12607 N N . GLY D 1 199 ? 51.842 -1.290 8.429 1.00 48.16 199 GLY D N 1
ATOM 12608 C CA . GLY D 1 199 ? 52.901 -0.918 7.503 1.00 50.73 199 GLY D CA 1
ATOM 12609 C C . GLY D 1 199 ? 53.858 -2.068 7.234 1.00 48.77 199 GLY D C 1
ATOM 12610 O O . GLY D 1 199 ? 54.216 -2.831 8.133 1.00 39.42 199 GLY D O 1
ATOM 12614 N N . VAL D 1 200 ? 54.277 -2.192 5.969 1.00 50.49 200 VAL D N 1
ATOM 12615 C CA . VAL D 1 200 ? 55.131 -3.306 5.560 1.00 46.06 200 VAL D CA 1
ATOM 12616 C C . VAL D 1 200 ? 56.597 -3.127 5.926 1.00 41.44 200 VAL D C 1
ATOM 12617 O O . VAL D 1 200 ? 57.397 -4.032 5.658 1.00 45.61 200 VAL D O 1
ATOM 12630 N N . SER D 1 201 ? 56.987 -2.000 6.526 1.00 44.21 201 SER D N 1
ATOM 12631 C CA . SER D 1 201 ? 58.370 -1.779 6.960 1.00 32.85 201 SER D CA 1
ATOM 12632 C C . SER D 1 201 ? 58.396 -1.339 8.418 1.00 40.89 201 SER D C 1
ATOM 12633 O O . SER D 1 201 ? 58.501 -0.143 8.721 1.00 35.76 201 SER D O 1
ATOM 12641 N N . PRO D 1 202 ? 58.298 -2.287 9.353 1.00 42.94 202 PRO D N 1
ATOM 12642 C CA . PRO D 1 202 ? 58.501 -1.943 10.769 1.00 38.68 202 PRO D CA 1
ATOM 12643 C C . PRO D 1 202 ? 59.800 -1.208 11.042 1.00 40.75 202 PRO D C 1
ATOM 12644 O O . PRO D 1 202 ? 59.860 -0.391 11.972 1.00 35.65 202 PRO D O 1
ATOM 12655 N N . ALA D 1 203 ? 60.846 -1.466 10.254 1.00 33.91 203 ALA D N 1
ATOM 12656 C CA . ALA D 1 203 ? 62.146 -0.864 10.532 1.00 38.91 203 ALA D CA 1
ATOM 12657 C C . ALA D 1 203 ? 62.154 0.619 10.192 1.00 31.35 203 ALA D C 1
ATOM 12658 O O . ALA D 1 203 ? 62.799 1.415 10.884 1.00 37.67 203 ALA D O 1
ATOM 12665 N N . ALA D 1 204 ? 61.441 1.014 9.135 1.00 34.18 204 ALA D N 1
ATOM 12666 C CA . ALA D 1 204 ? 61.344 2.432 8.806 1.00 30.38 204 ALA D CA 1
ATOM 12667 C C . ALA D 1 204 ? 60.529 3.181 9.852 1.00 40.23 204 ALA D C 1
ATOM 12668 O O . ALA D 1 204 ? 60.853 4.325 10.197 1.00 35.15 204 ALA D O 1
ATOM 12675 N N . LYS D 1 205 ? 59.468 2.557 10.369 1.00 32.07 205 LYS D N 1
ATOM 12676 C CA . LYS D 1 205 ? 58.718 3.163 11.464 1.00 33.26 205 LYS D CA 1
ATOM 12677 C C . LYS D 1 205 ? 59.630 3.432 12.655 1.00 36.02 205 LYS D C 1
ATOM 12678 O O . LYS D 1 205 ? 59.690 4.556 13.166 1.00 38.45 205 LYS D O 1
ATOM 12697 N N . GLN D 1 206 ? 60.346 2.402 13.115 1.00 34.71 206 GLN D N 1
ATOM 12698 C CA . GLN D 1 206 ? 61.287 2.591 14.213 1.00 45.12 206 GLN D CA 1
ATOM 12699 C C . GLN D 1 206 ? 62.345 3.624 13.856 1.00 39.65 206 GLN D C 1
ATOM 12700 O O . GLN D 1 206 ? 62.784 4.399 14.714 1.00 39.22 206 GLN D O 1
ATOM 12714 N N . SER D 1 207 ? 62.774 3.649 12.593 1.00 38.09 207 SER D N 1
ATOM 12715 C CA . SER D 1 207 ? 63.782 4.619 12.184 1.00 38.60 207 SER D CA 1
ATOM 12716 C C . SER D 1 207 ? 63.223 6.034 12.226 1.00 42.65 207 SER D C 1
ATOM 12717 O O . SER D 1 207 ? 63.902 6.962 12.681 1.00 30.72 207 SER D O 1
ATOM 12725 N N . LEU D 1 208 ? 61.987 6.218 11.754 1.00 33.15 208 LEU D N 1
ATOM 12726 C CA . LEU D 1 208 ? 61.343 7.525 11.853 1.00 43.37 208 LEU D CA 1
ATOM 12727 C C . LEU D 1 208 ? 61.182 7.939 13.309 1.00 42.17 208 LEU D C 1
ATOM 12728 O O . LEU D 1 208 ? 61.446 9.093 13.669 1.00 40.96 208 LEU D O 1
ATOM 12744 N N . ALA D 1 209 ? 60.752 7.010 14.164 1.00 43.94 209 ALA D N 1
ATOM 12745 C CA . ALA D 1 209 ? 60.580 7.320 15.579 1.00 49.82 209 ALA D CA 1
ATOM 12746 C C . ALA D 1 209 ? 61.884 7.803 16.203 1.00 50.51 209 ALA D C 1
ATOM 12747 O O . ALA D 1 209 ? 61.940 8.890 16.789 1.00 51.40 209 ALA D O 1
ATOM 12754 N N . SER D 1 210 ? 62.952 7.013 16.071 1.00 51.75 210 SER D N 1
ATOM 12755 C CA . SER D 1 210 ? 64.217 7.377 16.700 1.00 48.55 210 SER D CA 1
ATOM 12756 C C . SER D 1 210 ? 64.748 8.689 16.143 1.00 48.93 210 SER D C 1
ATOM 12757 O O . SER D 1 210 ? 65.236 9.541 16.894 1.00 50.03 210 SER D O 1
ATOM 12765 N N . ARG D 1 211 ? 64.664 8.870 14.826 1.00 46.60 211 ARG D N 1
ATOM 12766 C CA . ARG D 1 211 ? 65.315 10.009 14.197 1.00 51.17 211 ARG D CA 1
ATOM 12767 C C . ARG D 1 211 ? 64.510 11.287 14.362 1.00 46.05 211 ARG D C 1
ATOM 12768 O O . ARG D 1 211 ? 65.093 12.368 14.497 1.00 46.21 211 ARG D O 1
ATOM 12789 N N . LEU D 1 212 ? 63.182 11.189 14.355 1.00 44.46 212 LEU D N 1
ATOM 12790 C CA . LEU D 1 212 ? 62.362 12.363 14.615 1.00 46.92 212 LEU D CA 1
ATOM 12791 C C . LEU D 1 212 ? 62.342 12.698 16.102 1.00 49.41 212 LEU D C 1
ATOM 12792 O O . LEU D 1 212 ? 62.314 13.878 16.466 1.00 43.70 212 LEU D O 1
ATOM 12808 N N . SER D 1 213 ? 62.370 11.685 16.971 1.00 48.91 213 SER D N 1
ATOM 12809 C CA . SER D 1 213 ? 62.422 11.942 18.408 1.00 49.11 213 SER D CA 1
ATOM 12810 C C . SER D 1 213 ? 63.672 12.734 18.774 1.00 48.44 213 SER D C 1
ATOM 12811 O O . SER D 1 213 ? 63.592 13.765 19.451 1.00 57.52 213 SER D O 1
ATOM 12819 N N . LYS D 1 214 ? 64.840 12.269 18.322 1.00 49.23 214 LYS D N 1
ATOM 12820 C CA . LYS D 1 214 ? 66.082 12.995 18.574 1.00 50.84 214 LYS D CA 1
ATOM 12821 C C . LYS D 1 214 ? 66.048 14.385 17.956 1.00 55.36 214 LYS D C 1
ATOM 12822 O O . LYS D 1 214 ? 66.645 15.322 18.498 1.00 56.11 214 LYS D O 1
ATOM 12841 N N . LEU D 1 215 ? 65.349 14.542 16.831 1.00 48.88 215 LEU D N 1
ATOM 12842 C CA . LEU D 1 215 ? 65.323 15.829 16.148 1.00 49.76 215 LEU D CA 1
ATOM 12843 C C . LEU D 1 215 ? 64.531 16.867 16.932 1.00 56.23 215 LEU D C 1
ATOM 12844 O O . LEU D 1 215 ? 64.943 18.030 17.021 1.00 57.44 215 LEU D O 1
ATOM 12860 N N . PHE D 1 216 ? 63.390 16.472 17.500 1.00 55.38 216 PHE D N 1
ATOM 12861 C CA . PHE D 1 216 ? 62.479 17.444 18.096 1.00 55.90 216 PHE D CA 1
ATOM 12862 C C . PHE D 1 216 ? 63.193 18.305 19.131 1.00 63.66 216 PHE D C 1
ATOM 12863 O O . PHE D 1 216 ? 63.100 19.537 19.102 1.00 63.98 216 PHE D O 1
ATOM 12880 N N . LYS D 1 217 ? 63.903 17.668 20.057 1.00 62.98 217 LYS D N 1
ATOM 12881 C CA . LYS D 1 217 ? 64.779 18.364 20.998 1.00 66.69 217 LYS D CA 1
ATOM 12882 C C . LYS D 1 217 ? 65.474 19.571 20.368 1.00 68.39 217 LYS D C 1
ATOM 12883 O O . LYS D 1 217 ? 66.451 19.427 19.631 1.00 71.42 217 LYS D O 1
ATOM 12902 N N . SER E 1 5 ? 137.175 51.985 12.694 1.00 87.37 5 SER E N 1
ATOM 12903 C CA . SER E 1 5 ? 135.927 51.236 12.749 1.00 95.03 5 SER E CA 1
ATOM 12904 C C . SER E 1 5 ? 135.357 51.031 11.349 1.00 89.96 5 SER E C 1
ATOM 12905 O O . SER E 1 5 ? 134.890 49.941 11.012 1.00 78.66 5 SER E O 1
ATOM 12912 N N . VAL E 1 6 ? 135.410 52.084 10.533 1.00 85.95 6 VAL E N 1
ATOM 12913 C CA . VAL E 1 6 ? 134.821 52.055 9.199 1.00 80.12 6 VAL E CA 1
ATOM 12914 C C . VAL E 1 6 ? 135.767 51.282 8.288 1.00 75.39 6 VAL E C 1
ATOM 12915 O O . VAL E 1 6 ? 136.357 51.848 7.361 1.00 73.52 6 VAL E O 1
ATOM 12928 N N . THR E 1 7 ? 135.923 49.988 8.550 1.00 70.28 7 THR E N 1
ATOM 12929 C CA . THR E 1 7 ? 136.903 49.146 7.878 1.00 68.99 7 THR E CA 1
ATOM 12930 C C . THR E 1 7 ? 136.236 48.205 6.883 1.00 67.71 7 THR E C 1
ATOM 12931 O O . THR E 1 7 ? 135.023 47.983 6.907 1.00 62.34 7 THR E O 1
ATOM 12942 N N . ALA E 1 8 ? 137.061 47.662 5.990 1.00 63.37 8 ALA E N 1
ATOM 12943 C CA . ALA E 1 8 ? 136.635 46.592 5.105 1.00 59.76 8 ALA E CA 1
ATOM 12944 C C . ALA E 1 8 ? 136.496 45.276 5.866 1.00 59.62 8 ALA E C 1
ATOM 12945 O O . ALA E 1 8 ? 136.989 45.113 6.985 1.00 60.66 8 ALA E O 1
ATOM 12952 N N . LEU E 1 9 ? 135.802 44.332 5.236 1.00 56.07 9 LEU E N 1
ATOM 12953 C CA . LEU E 1 9 ? 135.646 42.979 5.754 1.00 60.70 9 LEU E CA 1
ATOM 12954 C C . LEU E 1 9 ? 135.766 41.977 4.619 1.00 66.60 9 LEU E C 1
ATOM 12955 O O . LEU E 1 9 ? 135.438 42.271 3.466 1.00 65.58 9 LEU E O 1
ATOM 12971 N N . GLU E 1 10 ? 136.243 40.785 4.968 1.00 60.59 10 GLU E N 1
ATOM 12972 C CA . GLU E 1 10 ? 136.455 39.703 4.021 1.00 63.07 10 GLU E CA 1
ATOM 12973 C C . GLU E 1 10 ? 135.608 38.516 4.454 1.00 63.03 10 GLU E C 1
ATOM 12974 O O . GLU E 1 10 ? 135.738 38.049 5.590 1.00 63.59 10 GLU E O 1
ATOM 12986 N N . ILE E 1 11 ? 134.752 38.024 3.562 1.00 59.02 11 ILE E N 1
ATOM 12987 C CA . ILE E 1 11 ? 133.872 36.899 3.865 1.00 56.33 11 ILE E CA 1
ATOM 12988 C C . ILE E 1 11 ? 134.154 35.795 2.856 1.00 57.59 11 ILE E C 1
ATOM 12989 O O . ILE E 1 11 ? 133.943 35.981 1.650 1.00 61.15 11 ILE E O 1
ATOM 13005 N N . GLU E 1 12 ? 134.628 34.649 3.346 1.00 65.92 12 GLU E N 1
ATOM 13006 C CA . GLU E 1 12 ? 134.875 33.491 2.488 1.00 68.97 12 GLU E CA 1
ATOM 13007 C C . GLU E 1 12 ? 135.791 33.872 1.325 1.00 67.68 12 GLU E C 1
ATOM 13008 O O . GLU E 1 12 ? 135.553 33.516 0.170 1.00 69.99 12 GLU E O 1
ATOM 13020 N N . ASN E 1 13 ? 136.840 34.640 1.638 1.00 69.23 13 ASN E N 1
ATOM 13021 C CA . ASN E 1 13 ? 137.888 35.032 0.697 1.00 68.99 13 ASN E CA 1
ATOM 13022 C C . ASN E 1 13 ? 137.422 36.089 -0.297 1.00 62.41 13 ASN E C 1
ATOM 13023 O O . ASN E 1 13 ? 138.133 36.370 -1.271 1.00 58.81 13 ASN E O 1
ATOM 13034 N N . TYR E 1 14 ? 136.251 36.683 -0.079 1.00 60.10 14 TYR E N 1
ATOM 13035 C CA . TYR E 1 14 ? 135.750 37.791 -0.881 1.00 53.42 14 TYR E CA 1
ATOM 13036 C C . TYR E 1 14 ? 135.770 39.076 -0.065 1.00 52.94 14 TYR E C 1
ATOM 13037 O O . TYR E 1 14 ? 135.331 39.093 1.089 1.00 54.18 14 TYR E O 1
ATOM 13055 N N . ALA E 1 15 ? 136.275 40.146 -0.673 1.00 40.92 15 ALA E N 1
ATOM 13056 C CA . ALA E 1 15 ? 136.553 41.396 0.022 1.00 50.67 15 ALA E CA 1
ATOM 13057 C C . ALA E 1 15 ? 135.446 42.409 -0.240 1.00 55.07 15 ALA E C 1
ATOM 13058 O O . ALA E 1 15 ? 135.051 42.622 -1.391 1.00 44.44 15 ALA E O 1
ATOM 13065 N N . PHE E 1 16 ? 134.948 43.024 0.833 1.00 54.76 16 PHE E N 1
ATOM 13066 C CA . PHE E 1 16 ? 133.960 44.097 0.755 1.00 54.32 16 PHE E CA 1
ATOM 13067 C C . PHE E 1 16 ? 134.598 45.391 1.247 1.00 52.20 16 PHE E C 1
ATOM 13068 O O . PHE E 1 16 ? 134.919 45.494 2.441 1.00 57.44 16 PHE E O 1
ATOM 13085 N N . PRO E 1 17 ? 134.814 46.393 0.397 1.00 58.75 17 PRO E N 1
ATOM 13086 C CA . PRO E 1 17 ? 135.523 47.607 0.841 1.00 60.48 17 PRO E CA 1
ATOM 13087 C C . PRO E 1 17 ? 134.700 48.418 1.825 1.00 59.87 17 PRO E C 1
ATOM 13088 O O . PRO E 1 17 ? 133.492 48.191 1.980 1.00 59.69 17 PRO E O 1
ATOM 13099 N N . PRO E 1 18 ? 135.326 49.381 2.514 1.00 68.95 18 PRO E N 1
ATOM 13100 C CA . PRO E 1 18 ? 134.566 50.215 3.464 1.00 68.86 18 PRO E CA 1
ATOM 13101 C C . PRO E 1 18 ? 133.594 51.153 2.782 1.00 62.82 18 PRO E C 1
ATOM 13102 O O . PRO E 1 18 ? 132.609 51.571 3.405 1.00 56.90 18 PRO E O 1
ATOM 13113 N N . THR E 1 19 ? 133.834 51.494 1.514 1.00 61.14 19 THR E N 1
ATOM 13114 C CA . THR E 1 19 ? 132.966 52.389 0.770 1.00 60.64 19 THR E CA 1
ATOM 13115 C C . THR E 1 19 ? 132.608 51.793 -0.583 1.00 61.69 19 THR E C 1
ATOM 13116 O O . THR E 1 19 ? 133.360 51.001 -1.155 1.00 60.69 19 THR E O 1
ATOM 13127 N N . VAL E 1 20 ? 131.430 52.189 -1.073 1.00 62.49 20 VAL E N 1
ATOM 13128 C CA . VAL E 1 20 ? 130.959 51.871 -2.417 1.00 55.60 20 VAL E CA 1
ATOM 13129 C C . VAL E 1 20 ? 130.115 53.027 -2.916 1.00 58.76 20 VAL E C 1
ATOM 13130 O O . VAL E 1 20 ? 129.658 53.878 -2.149 1.00 60.56 20 VAL E O 1
ATOM 13143 N N . LYS E 1 21 ? 129.928 53.054 -4.226 1.00 56.61 21 LYS E N 1
ATOM 13144 C CA . LYS E 1 21 ? 129.019 53.976 -4.896 1.00 54.28 21 LYS E CA 1
ATOM 13145 C C . LYS E 1 21 ? 128.021 53.179 -5.724 1.00 58.93 21 LYS E C 1
ATOM 13146 O O . LYS E 1 21 ? 128.371 52.687 -6.811 1.00 61.88 21 LYS E O 1
ATOM 13165 N N . PRO E 1 22 ? 126.787 52.997 -5.258 1.00 55.59 22 PRO E N 1
ATOM 13166 C CA . PRO E 1 22 ? 125.799 52.279 -6.065 1.00 53.68 22 PRO E CA 1
ATOM 13167 C C . PRO E 1 22 ? 125.493 53.040 -7.343 1.00 57.61 22 PRO E C 1
ATOM 13168 O O . PRO E 1 22 ? 125.670 54.266 -7.402 1.00 62.76 22 PRO E O 1
ATOM 13179 N N . PRO E 1 23 ? 125.037 52.350 -8.387 1.00 57.52 23 PRO E N 1
ATOM 13180 C CA . PRO E 1 23 ? 124.881 53.001 -9.698 1.00 51.62 23 PRO E CA 1
ATOM 13181 C C . PRO E 1 23 ? 123.905 54.170 -9.683 1.00 63.03 23 PRO E C 1
ATOM 13182 O O . PRO E 1 23 ? 122.717 54.002 -9.395 1.00 67.56 23 PRO E O 1
ATOM 13193 N N . GLY E 1 24 ? 124.411 55.365 -9.998 1.00 70.34 24 GLY E N 1
ATOM 13194 C CA . GLY E 1 24 ? 123.560 56.521 -10.210 1.00 65.63 24 GLY E CA 1
ATOM 13195 C C . GLY E 1 24 ? 123.333 57.471 -9.053 1.00 76.17 24 GLY E C 1
ATOM 13196 O O . GLY E 1 24 ? 122.629 58.471 -9.241 1.00 78.71 24 GLY E O 1
ATOM 13200 N N . SER E 1 25 ? 123.884 57.213 -7.871 1.00 73.34 25 SER E N 1
ATOM 13201 C CA . SER E 1 25 ? 123.472 57.994 -6.708 1.00 80.03 25 SER E CA 1
ATOM 13202 C C . SER E 1 25 ? 124.369 59.201 -6.447 1.00 81.67 25 SER E C 1
ATOM 13203 O O . SER E 1 25 ? 123.898 60.342 -6.432 1.00 80.01 25 SER E O 1
ATOM 13211 N N . THR E 1 26 ? 125.661 58.961 -6.244 1.00 81.81 26 THR E N 1
ATOM 13212 C CA . THR E 1 26 ? 126.628 59.965 -5.818 1.00 87.60 26 THR E CA 1
ATOM 13213 C C . THR E 1 26 ? 126.371 60.380 -4.375 1.00 90.65 26 THR E C 1
ATOM 13214 O O . THR E 1 26 ? 126.949 61.363 -3.896 1.00 98.52 26 THR E O 1
ATOM 13225 N N . ASN E 1 27 ? 125.513 59.644 -3.669 1.00 76.34 27 ASN E N 1
ATOM 13226 C CA . ASN E 1 27 ? 125.360 59.754 -2.224 1.00 70.93 27 ASN E CA 1
ATOM 13227 C C . ASN E 1 27 ? 126.345 58.759 -1.625 1.00 67.89 27 ASN E C 1
ATOM 13228 O O . ASN E 1 27 ? 126.205 57.554 -1.830 1.00 64.59 27 ASN E O 1
ATOM 13239 N N . ASN E 1 28 ? 127.350 59.250 -0.907 1.00 67.30 28 ASN E N 1
ATOM 13240 C CA . ASN E 1 28 ? 128.310 58.352 -0.276 1.00 64.46 28 ASN E CA 1
ATOM 13241 C C . ASN E 1 28 ? 127.634 57.283 0.577 1.00 57.84 28 ASN E C 1
ATOM 13242 O O . ASN E 1 28 ? 126.642 57.535 1.263 1.00 65.1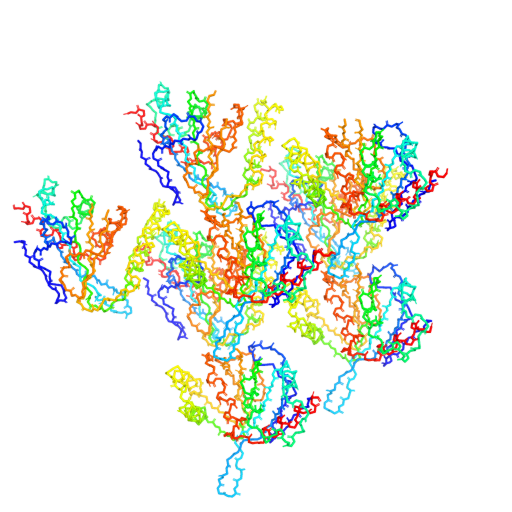6 28 ASN E O 1
ATOM 13253 N N . PHE E 1 29 ? 128.194 56.076 0.511 1.00 60.41 29 PHE E N 1
ATOM 13254 C CA . PHE E 1 29 ? 127.771 54.918 1.288 1.00 46.48 29 PHE E CA 1
ATOM 13255 C C . PHE E 1 29 ? 128.981 54.361 2.025 1.00 56.91 29 PHE E C 1
ATOM 13256 O O . PHE E 1 29 ? 130.117 54.457 1.548 1.00 63.04 29 PHE E O 1
ATOM 13273 N N . PHE E 1 30 ? 128.712 53.712 3.154 1.00 55.49 30 PHE E N 1
ATOM 13274 C CA . PHE E 1 30 ? 129.733 53.046 3.944 1.00 49.72 30 PHE E CA 1
ATOM 13275 C C . PHE E 1 30 ? 129.309 51.616 4.219 1.00 51.99 30 PHE E C 1
ATOM 13276 O O . PHE E 1 30 ? 128.118 51.308 4.289 1.00 57.00 30 PHE E O 1
ATOM 13293 N N . LEU E 1 31 ? 130.301 50.742 4.361 1.00 50.91 31 LEU E N 1
ATOM 13294 C CA . LEU E 1 31 ? 130.042 49.339 4.655 1.00 54.73 31 LEU E CA 1
ATOM 13295 C C . LEU E 1 31 ? 129.524 49.208 6.077 1.00 59.03 31 LEU E C 1
ATOM 13296 O O . LEU E 1 31 ? 130.266 49.425 7.040 1.00 60.95 31 LEU E O 1
ATOM 13312 N N . GLY E 1 32 ? 128.251 48.862 6.217 1.00 57.86 32 GLY E N 1
ATOM 13313 C CA . GLY E 1 32 ? 127.689 48.679 7.536 1.00 50.60 32 GLY E CA 1
ATOM 13314 C C . GLY E 1 32 ? 128.107 47.362 8.157 1.00 55.17 32 GLY E C 1
ATOM 13315 O O . GLY E 1 32 ? 128.373 47.291 9.361 1.00 58.64 32 GLY E O 1
ATOM 13319 N N . GLY E 1 33 ? 128.174 46.315 7.345 1.00 48.06 33 GLY E N 1
ATOM 13320 C CA . GLY E 1 33 ? 128.539 44.999 7.840 1.00 52.59 33 GLY E CA 1
ATOM 13321 C C . GLY E 1 33 ? 128.434 43.984 6.725 1.00 52.19 33 GLY E C 1
ATOM 13322 O O . GLY E 1 33 ? 127.863 44.248 5.661 1.00 49.93 33 GLY E O 1
ATOM 13326 N N . ALA E 1 34 ? 129.003 42.810 6.983 1.00 47.05 34 ALA E N 1
ATOM 13327 C CA . ALA E 1 34 ? 128.960 41.725 6.017 1.00 45.66 34 ALA E CA 1
ATOM 13328 C C . ALA E 1 34 ? 129.045 40.397 6.750 1.00 46.71 34 ALA E C 1
ATOM 13329 O O . ALA E 1 34 ? 129.590 40.310 7.855 1.00 56.63 34 ALA E O 1
ATOM 13336 N N . GLY E 1 35 ? 128.500 39.368 6.119 1.00 51.21 35 GLY E N 1
ATOM 13337 C CA . GLY E 1 35 ? 128.543 38.031 6.671 1.00 48.70 35 GLY E CA 1
ATOM 13338 C C . GLY E 1 35 ? 128.147 37.025 5.617 1.00 54.36 35 GLY E C 1
ATOM 13339 O O . GLY E 1 35 ? 127.511 37.368 4.615 1.00 57.61 35 GLY E O 1
ATOM 13343 N N . GLU E 1 36 ? 128.527 35.774 5.858 1.00 47.53 36 GLU E N 1
ATOM 13344 C CA . GLU E 1 36 ? 128.167 34.724 4.923 1.00 68.75 36 GLU E CA 1
ATOM 13345 C C . GLU E 1 36 ? 126.682 34.404 5.030 1.00 67.03 36 GLU E C 1
ATOM 13346 O O . GLU E 1 36 ? 125.969 34.851 5.933 1.00 66.21 36 GLU E O 1
ATOM 13358 N N . ARG E 1 37 ? 126.229 33.610 4.070 1.00 62.55 37 ARG E N 1
ATOM 13359 C CA . ARG E 1 37 ? 124.876 33.079 4.031 1.00 61.06 37 ARG E CA 1
ATOM 13360 C C . ARG E 1 37 ? 125.013 31.625 3.608 1.00 64.17 37 ARG E C 1
ATOM 13361 O O . ARG E 1 37 ? 125.524 31.347 2.519 1.00 64.12 37 ARG E O 1
ATOM 13382 N N . GLY E 1 38 ? 124.582 30.698 4.465 1.00 64.54 38 GLY E N 1
ATOM 13383 C CA . GLY E 1 38 ? 124.788 29.292 4.212 1.00 69.30 38 GLY E CA 1
ATOM 13384 C C . GLY E 1 38 ? 123.506 28.491 4.352 1.00 67.44 38 GLY E C 1
ATOM 13385 O O . GLY E 1 38 ? 122.514 28.945 4.921 1.00 80.66 38 GLY E O 1
ATOM 13389 N N . ILE E 1 39 ? 123.553 27.274 3.829 1.00 60.91 39 ILE E N 1
ATOM 13390 C CA . ILE E 1 39 ? 122.440 26.351 3.853 1.00 63.96 39 ILE E CA 1
ATOM 13391 C C . ILE E 1 39 ? 122.862 24.988 4.396 1.00 73.08 39 ILE E C 1
ATOM 13392 O O . ILE E 1 39 ? 123.837 24.423 3.936 1.00 74.96 39 ILE E O 1
ATOM 13408 N N . GLN E 1 40 ? 122.122 24.445 5.356 1.00 75.99 40 GLN E N 1
ATOM 13409 C CA . GLN E 1 40 ? 122.476 23.138 5.895 1.00 76.63 40 GLN E CA 1
ATOM 13410 C C . GLN E 1 40 ? 121.570 22.023 5.379 1.00 85.48 40 GLN E C 1
ATOM 13411 O O . GLN E 1 40 ? 120.398 21.950 5.734 1.00 83.49 40 GLN E O 1
ATOM 13425 N N . ILE E 1 41 ? 122.133 21.148 4.545 1.00 99.31 41 ILE E N 1
ATOM 13426 C CA . ILE E 1 41 ? 121.407 19.999 4.015 1.00 102.08 41 ILE E CA 1
ATOM 13427 C C . ILE E 1 41 ? 122.372 18.894 3.576 1.00 107.18 41 ILE E C 1
ATOM 13428 O O . ILE E 1 41 ? 123.514 19.165 3.196 1.00 96.36 41 ILE E O 1
ATOM 13444 N N . GLN E 1 42 ? 121.886 17.657 3.613 1.00 117.05 42 GLN E N 1
ATOM 13445 C CA . GLN E 1 42 ? 122.650 16.468 3.243 1.00 91.24 42 GLN E CA 1
ATOM 13446 C C . GLN E 1 42 ? 123.887 16.233 4.105 1.00 89.51 42 GLN E C 1
ATOM 13447 O O . GLN E 1 42 ? 124.873 15.710 3.608 1.00 89.14 42 GLN E O 1
ATOM 13461 N N . ASP E 1 43 ? 123.810 16.616 5.382 1.00 91.03 43 ASP E N 1
ATOM 13462 C CA . ASP E 1 43 ? 124.876 16.427 6.390 1.00 98.31 43 ASP E CA 1
ATOM 13463 C C . ASP E 1 43 ? 125.933 17.520 6.502 1.00 92.87 43 ASP E C 1
ATOM 13464 O O . ASP E 1 43 ? 126.747 17.494 7.424 1.00 78.00 43 ASP E O 1
ATOM 13473 N N . LYS E 1 44 ? 125.926 18.491 5.602 1.00 96.59 44 LYS E N 1
ATOM 13474 C CA . LYS E 1 44 ? 126.931 19.548 5.674 1.00 83.41 44 LYS E CA 1
ATOM 13475 C C . LYS E 1 44 ? 126.360 20.936 5.512 1.00 76.98 44 LYS E C 1
ATOM 13476 O O . LYS E 1 44 ? 125.344 21.131 4.864 1.00 75.11 44 LYS E O 1
ATOM 13495 N N . PHE E 1 45 ? 127.048 21.894 6.113 1.00 73.01 45 PHE E N 1
ATOM 13496 C CA . PHE E 1 45 ? 126.678 23.307 6.046 1.00 72.84 45 PHE E CA 1
ATOM 13497 C C . PHE E 1 45 ? 127.372 23.928 4.838 1.00 77.68 45 PHE E C 1
ATOM 13498 O O . PHE E 1 45 ? 128.547 24.297 4.905 1.00 72.06 45 PHE E O 1
ATOM 13515 N N . VAL E 1 46 ? 126.654 24.040 3.725 1.00 66.91 46 VAL E N 1
ATOM 13516 C CA . VAL E 1 46 ? 127.231 24.593 2.517 1.00 63.81 46 VAL E CA 1
ATOM 13517 C C . VAL E 1 46 ? 127.052 26.100 2.446 1.00 62.76 46 VAL E C 1
ATOM 13518 O O . VAL E 1 46 ? 125.945 26.594 2.485 1.00 61.58 46 VAL E O 1
ATOM 13531 N N . LYS E 1 47 ? 128.160 26.823 2.321 1.00 74.34 47 LYS E N 1
ATOM 13532 C CA . LYS E 1 47 ? 128.134 28.277 2.232 1.00 65.89 47 LYS E CA 1
ATOM 13533 C C . LYS E 1 47 ? 128.041 28.658 0.764 1.00 68.43 47 LYS E C 1
ATOM 13534 O O . LYS E 1 47 ? 128.975 28.459 0.009 1.00 58.90 47 LYS E O 1
ATOM 13553 N N . PHE E 1 48 ? 126.903 29.203 0.368 1.00 63.89 48 PHE E N 1
ATOM 13554 C CA . PHE E 1 48 ? 126.675 29.579 -1.010 1.00 55.18 48 PHE E CA 1
ATOM 13555 C C . PHE E 1 48 ? 126.962 31.033 -1.380 1.00 53.44 48 PHE E C 1
ATOM 13556 O O . PHE E 1 48 ? 127.298 31.312 -2.520 1.00 47.73 48 PHE E O 1
ATOM 13573 N N . THR E 1 49 ? 126.826 31.959 -0.448 1.00 38.01 49 THR E N 1
ATOM 13574 C CA . THR E 1 49 ? 126.988 33.357 -0.806 1.00 44.05 49 THR E CA 1
ATOM 13575 C C . THR E 1 49 ? 127.633 34.156 0.320 1.00 44.58 49 THR E C 1
ATOM 13576 O O . THR E 1 49 ? 127.601 33.772 1.493 1.00 46.25 49 THR E O 1
ATOM 13587 N N . ALA E 1 50 ? 128.209 35.292 -0.072 1.00 39.55 50 ALA E N 1
ATOM 13588 C CA . ALA E 1 50 ? 128.780 36.278 0.836 1.00 44.41 50 ALA E CA 1
ATOM 13589 C C . ALA E 1 50 ? 128.030 37.587 0.663 1.00 48.04 50 ALA E C 1
ATOM 13590 O O . ALA E 1 50 ? 127.914 38.099 -0.456 1.00 45.23 50 ALA E O 1
ATOM 13597 N N . ILE E 1 51 ? 127.521 38.122 1.768 1.00 54.16 51 ILE E N 1
ATOM 13598 C CA . ILE E 1 51 ? 126.616 39.261 1.752 1.00 50.75 51 ILE E CA 1
ATOM 13599 C C . ILE E 1 51 ? 127.270 40.450 2.443 1.00 41.83 51 ILE E C 1
ATOM 13600 O O . ILE E 1 51 ? 127.760 40.332 3.571 1.00 50.60 51 ILE E O 1
ATOM 13616 N N . GLY E 1 52 ? 127.270 41.595 1.757 1.00 34.57 52 GLY E N 1
ATOM 13617 C CA . GLY E 1 52 ? 127.748 42.848 2.310 1.00 36.60 52 GLY E CA 1
ATOM 13618 C C . GLY E 1 52 ? 126.653 43.896 2.291 1.00 50.45 52 GLY E C 1
ATOM 13619 O O . GLY E 1 52 ? 126.050 44.146 1.243 1.00 44.82 52 GLY E O 1
ATOM 13623 N N . VAL E 1 53 ? 126.389 44.519 3.436 1.00 46.97 53 VAL E N 1
ATOM 13624 C CA . VAL E 1 53 ? 125.260 45.429 3.600 1.00 43.71 53 VAL E CA 1
ATOM 13625 C C . VAL E 1 53 ? 125.814 46.835 3.788 1.00 41.38 53 VAL E C 1
ATOM 13626 O O . VAL E 1 53 ? 126.407 47.146 4.828 1.00 43.23 53 VAL E O 1
ATOM 13639 N N . TYR E 1 54 ? 125.617 47.686 2.785 1.00 43.62 54 TYR E N 1
ATOM 13640 C CA . TYR E 1 54 ? 126.052 49.074 2.827 1.00 41.73 54 TYR E CA 1
ATOM 13641 C C . TYR E 1 54 ? 124.888 50.014 3.128 1.00 51.23 54 TYR E C 1
ATOM 13642 O O . TYR E 1 54 ? 123.738 49.747 2.772 1.00 53.22 54 TYR E O 1
ATOM 13660 N N . LEU E 1 55 ? 125.207 51.123 3.794 1.00 53.18 55 LEU E N 1
ATOM 13661 C CA . LEU E 1 55 ? 124.236 52.150 4.147 1.00 59.77 55 LEU E CA 1
ATOM 13662 C C . LEU E 1 55 ? 124.736 53.515 3.694 1.00 53.79 55 LEU E C 1
ATOM 13663 O O . LEU E 1 55 ? 125.942 53.774 3.671 1.00 57.98 55 LEU E O 1
ATOM 13679 N N . GLN E 1 56 ? 123.797 54.386 3.332 1.00 51.18 56 GLN E N 1
ATOM 13680 C CA . GLN E 1 56 ? 124.144 55.760 3.005 1.00 53.19 56 GLN E CA 1
ATOM 13681 C C . GLN E 1 56 ? 124.745 56.454 4.224 1.00 57.50 56 GLN E C 1
ATOM 13682 O O . GLN E 1 56 ? 124.451 56.109 5.372 1.00 59.27 56 GLN E O 1
ATOM 13696 N N . ASP E 1 57 ? 125.606 57.440 3.958 1.00 57.86 57 ASP E N 1
ATOM 13697 C CA . ASP E 1 57 ? 126.288 58.162 5.027 1.00 61.27 57 ASP E CA 1
ATOM 13698 C C . ASP E 1 57 ? 125.317 58.648 6.099 1.00 67.33 57 ASP E C 1
ATOM 13699 O O . ASP E 1 57 ? 125.505 58.378 7.291 1.00 68.66 57 ASP E O 1
ATOM 13708 N N . ILE E 1 58 ? 124.268 59.371 5.696 1.00 65.13 58 ILE E N 1
ATOM 13709 C CA . ILE E 1 58 ? 123.342 59.964 6.653 1.00 66.83 58 ILE E CA 1
ATOM 13710 C C . ILE E 1 58 ? 122.676 58.939 7.558 1.00 63.82 58 ILE E C 1
ATOM 13711 O O . ILE E 1 58 ? 122.034 59.320 8.540 1.00 70.57 58 ILE E O 1
ATOM 13727 N N . ALA E 1 59 ? 122.787 57.648 7.247 1.00 65.10 59 ALA E N 1
ATOM 13728 C CA . ALA E 1 59 ? 122.126 56.649 8.075 1.00 71.04 59 ALA E CA 1
ATOM 13729 C C . ALA E 1 59 ? 122.665 56.623 9.502 1.00 73.58 59 ALA E C 1
ATOM 13730 O O . ALA E 1 59 ? 121.925 56.272 10.426 1.00 71.39 59 ALA E O 1
ATOM 13737 N N . VAL E 1 60 ? 123.920 57.008 9.722 1.00 71.57 60 VAL E N 1
ATOM 13738 C CA . VAL E 1 60 ? 124.474 56.897 11.072 1.00 75.71 60 VAL E CA 1
ATOM 13739 C C . VAL E 1 60 ? 123.962 58.032 11.961 1.00 74.63 60 VAL E C 1
ATOM 13740 O O . VAL E 1 60 ? 123.554 57.749 13.095 1.00 74.28 60 VAL E O 1
ATOM 13753 N N . PRO E 1 61 ? 123.953 59.309 11.544 1.00 72.14 61 PRO E N 1
ATOM 13754 C CA . PRO E 1 61 ? 123.359 60.320 12.441 1.00 69.63 61 PRO E CA 1
ATOM 13755 C C . PRO E 1 61 ? 121.906 60.021 12.769 1.00 74.18 61 PRO E C 1
ATOM 13756 O O . PRO E 1 61 ? 121.516 60.057 13.943 1.00 73.13 61 PRO E O 1
ATOM 13767 N N . TYR E 1 62 ? 121.088 59.725 11.755 1.00 73.33 62 TYR E N 1
ATOM 13768 C CA . TYR E 1 62 ? 119.706 59.336 12.008 1.00 68.66 62 TYR E CA 1
ATOM 13769 C C . TYR E 1 62 ? 119.651 58.154 12.963 1.00 73.07 62 TYR E C 1
ATOM 13770 O O . TYR E 1 62 ? 118.895 58.163 13.942 1.00 75.36 62 TYR E O 1
ATOM 13788 N N . LEU E 1 63 ? 120.451 57.122 12.695 1.00 70.01 63 LEU E N 1
ATOM 13789 C CA . LEU E 1 63 ? 120.446 55.964 13.576 1.00 70.29 63 LEU E CA 1
ATOM 13790 C C . LEU E 1 63 ? 121.085 56.305 14.913 1.00 74.33 63 LEU E C 1
ATOM 13791 O O . LEU E 1 63 ? 120.708 55.736 15.943 1.00 76.83 63 LEU E O 1
ATOM 13807 N N . ALA E 1 64 ? 122.051 57.230 14.918 1.00 76.59 64 ALA E N 1
ATOM 13808 C CA . ALA E 1 64 ? 122.696 57.615 16.168 1.00 78.19 64 ALA E CA 1
ATOM 13809 C C . ALA E 1 64 ? 121.727 58.361 17.074 1.00 88.72 64 ALA E C 1
ATOM 13810 O O . ALA E 1 64 ? 121.654 58.085 18.276 1.00 83.67 64 ALA E O 1
ATOM 13817 N N . GLU E 1 65 ? 120.923 59.261 16.505 1.00 76.18 65 GLU E N 1
ATOM 13818 C CA . GLU E 1 65 ? 119.999 60.033 17.326 1.00 76.70 65 GLU E CA 1
ATOM 13819 C C . GLU E 1 65 ? 119.057 59.095 18.065 1.00 73.17 65 GLU E C 1
ATOM 13820 O O . GLU E 1 65 ? 118.585 59.415 19.161 1.00 74.44 65 GLU E O 1
ATOM 13832 N N . LYS E 1 66 ? 118.767 57.942 17.464 1.00 76.30 66 LYS E N 1
ATOM 13833 C CA . LYS E 1 66 ? 117.794 56.987 17.967 1.00 75.68 66 LYS E CA 1
ATOM 13834 C C . LYS E 1 66 ? 118.430 55.836 18.743 1.00 77.22 66 LYS E C 1
ATOM 13835 O O . LYS E 1 66 ? 117.724 55.157 19.494 1.00 79.59 66 LYS E O 1
ATOM 13854 N N . TRP E 1 67 ? 119.747 55.602 18.583 1.00 76.12 67 TRP E N 1
ATOM 13855 C CA . TRP E 1 67 ? 120.400 54.429 19.163 1.00 83.34 67 TRP E CA 1
ATOM 13856 C C . TRP E 1 67 ? 121.804 54.668 19.740 1.00 89.91 67 TRP E C 1
ATOM 13857 O O . TRP E 1 67 ? 122.532 53.694 19.968 1.00 96.42 67 TRP E O 1
ATOM 13878 N N . LYS E 1 68 ? 122.219 55.915 19.986 1.00 87.15 68 LYS E N 1
ATOM 13879 C CA . LYS E 1 68 ? 123.649 56.224 20.153 1.00 89.30 68 LYS E CA 1
ATOM 13880 C C . LYS E 1 68 ? 124.316 55.646 21.417 1.00 93.07 68 LYS E C 1
ATOM 13881 O O . LYS E 1 68 ? 125.537 55.805 21.529 1.00 102.86 68 LYS E O 1
ATOM 13900 N N . ALA E 1 69 ? 123.639 54.957 22.336 1.00 88.56 69 ALA E N 1
ATOM 13901 C CA . ALA E 1 69 ? 124.303 54.551 23.584 1.00 85.86 69 ALA E CA 1
ATOM 13902 C C . ALA E 1 69 ? 124.082 53.085 23.954 1.00 86.78 69 ALA E C 1
ATOM 13903 O O . ALA E 1 69 ? 123.929 52.764 25.135 1.00 85.27 69 ALA E O 1
ATOM 13910 N N . ARG E 1 70 ? 124.061 52.161 22.989 1.00 98.68 70 ARG E N 1
ATOM 13911 C CA . ARG E 1 70 ? 123.790 50.761 23.314 1.00 96.85 70 ARG E CA 1
ATOM 13912 C C . ARG E 1 70 ? 124.822 49.775 22.770 1.00 90.05 70 ARG E C 1
ATOM 13913 O O . ARG E 1 70 ? 125.423 49.985 21.712 1.00 86.66 70 ARG E O 1
ATOM 13934 N N . SER E 1 71 ? 125.026 48.698 23.541 1.00 86.96 71 SER E N 1
ATOM 13935 C CA . SER E 1 71 ? 126.031 47.675 23.265 1.00 83.29 71 SER E CA 1
ATOM 13936 C C . SER E 1 71 ? 125.625 46.769 22.101 1.00 88.19 71 SER E C 1
ATOM 13937 O O . SER E 1 71 ? 124.449 46.643 21.746 1.00 91.43 71 SER E O 1
ATOM 13945 N N . ALA E 1 72 ? 126.640 46.125 21.511 1.00 84.22 72 ALA E N 1
ATOM 13946 C CA . ALA E 1 72 ? 126.446 45.318 20.306 1.00 88.27 72 ALA E CA 1
ATOM 13947 C C . ALA E 1 72 ? 125.521 44.124 20.533 1.00 95.66 72 ALA E C 1
ATOM 13948 O O . ALA E 1 72 ? 124.591 43.898 19.751 1.00 103.55 72 ALA E O 1
ATOM 13955 N N . HIS E 1 73 ? 125.760 43.336 21.588 1.00 96.76 73 HIS E N 1
ATOM 13956 C CA . HIS E 1 73 ? 124.922 42.155 21.795 1.00 100.62 73 HIS E CA 1
ATOM 13957 C C . HIS E 1 73 ? 123.460 42.555 21.922 1.00 99.19 73 HIS E C 1
ATOM 13958 O O . HIS E 1 73 ? 122.571 41.862 21.412 1.00 100.68 73 HIS E O 1
ATOM 13972 N N . GLU E 1 74 ? 123.187 43.669 22.605 1.00 97.80 74 GLU E N 1
ATOM 13973 C CA . GLU E 1 74 ? 121.811 44.134 22.717 1.00 103.93 74 GLU E CA 1
ATOM 13974 C C . GLU E 1 74 ? 121.245 44.444 21.337 1.00 94.76 74 GLU E C 1
ATOM 13975 O O . GLU E 1 74 ? 120.153 43.984 20.982 1.00 94.24 74 GLU E O 1
ATOM 13987 N N . LEU E 1 75 ? 121.974 45.231 20.540 1.00 92.37 75 LEU E N 1
ATOM 13988 C CA . LEU E 1 75 ? 121.480 45.577 19.211 1.00 84.93 75 LEU E CA 1
ATOM 13989 C C . LEU E 1 75 ? 121.231 44.325 18.384 1.00 85.86 75 LEU E C 1
ATOM 13990 O O . LEU E 1 75 ? 120.237 44.244 17.654 1.00 85.70 75 LEU E O 1
ATOM 14006 N N . THR E 1 76 ? 122.126 43.338 18.480 1.00 87.89 76 THR E N 1
ATOM 14007 C CA . THR E 1 76 ? 121.914 42.085 17.764 1.00 90.98 76 THR E CA 1
ATOM 14008 C C . THR E 1 76 ? 120.576 41.459 18.145 1.00 91.02 76 THR E C 1
ATOM 14009 O O . THR E 1 76 ? 119.871 40.916 17.287 1.00 88.67 76 THR E O 1
ATOM 14020 N N . ASP E 1 77 ? 120.211 41.522 19.427 1.00 98.04 77 ASP E N 1
ATOM 14021 C CA . ASP E 1 77 ? 118.964 40.946 19.919 1.00 102.41 77 ASP E CA 1
ATOM 14022 C C . ASP E 1 77 ? 117.793 41.916 19.863 1.00 95.37 77 ASP E C 1
ATOM 14023 O O . ASP E 1 77 ? 116.689 41.554 20.284 1.00 89.93 77 ASP E O 1
ATOM 14032 N N . THR E 1 78 ? 117.999 43.127 19.357 1.00 92.83 78 THR E N 1
ATOM 14033 C CA . THR E 1 78 ? 116.972 44.156 19.337 1.00 84.54 78 THR E CA 1
ATOM 14034 C C . THR E 1 78 ? 116.392 44.202 17.928 1.00 79.67 78 THR E C 1
ATOM 14035 O O . THR E 1 78 ? 117.109 44.501 16.966 1.00 78.08 78 THR E O 1
ATOM 14046 N N . VAL E 1 79 ? 115.099 43.912 17.809 1.00 74.79 79 VAL E N 1
ATOM 14047 C CA . VAL E 1 79 ? 114.450 43.790 16.504 1.00 70.18 79 VAL E CA 1
ATOM 14048 C C . VAL E 1 79 ? 114.196 45.187 15.951 1.00 67.54 79 VAL E C 1
ATOM 14049 O O . VAL E 1 79 ? 114.302 45.395 14.735 1.00 68.87 79 VAL E O 1
ATOM 14062 N N . PRO E 1 80 ? 113.872 46.171 16.792 1.00 65.00 80 PRO E N 1
ATOM 14063 C CA . PRO E 1 80 ? 113.679 47.531 16.267 1.00 72.65 80 PRO E CA 1
ATOM 14064 C C . PRO E 1 80 ? 114.930 48.131 15.648 1.00 69.57 80 PRO E C 1
ATOM 14065 O O . PRO E 1 80 ? 114.814 49.083 14.867 1.00 66.57 80 PRO E O 1
ATOM 14076 N N . PHE E 1 81 ? 116.120 47.621 15.976 1.00 73.08 81 PHE E N 1
ATOM 14077 C CA . PHE E 1 81 ? 117.340 48.148 15.371 1.00 75.65 81 PHE E CA 1
ATOM 14078 C C . PHE E 1 81 ? 117.434 47.759 13.900 1.00 69.44 81 PHE E C 1
ATOM 14079 O O . PHE E 1 81 ? 117.718 48.602 13.043 1.00 69.48 81 PHE E O 1
ATOM 14096 N N . PHE E 1 82 ? 117.184 46.484 13.585 1.00 68.79 82 PHE E N 1
ATOM 14097 C CA . PHE E 1 82 ? 117.273 46.027 12.200 1.00 70.01 82 PHE E CA 1
ATOM 14098 C C . PHE E 1 82 ? 116.072 46.483 11.389 1.00 68.57 82 PHE E C 1
ATOM 14099 O O . PHE E 1 82 ? 116.208 46.838 10.213 1.00 63.86 82 PHE E O 1
ATOM 14116 N N . ARG E 1 83 ? 114.893 46.491 12.010 1.00 69.42 83 ARG E N 1
ATOM 14117 C CA . ARG E 1 83 ? 113.713 47.020 11.337 1.00 65.51 83 ARG E CA 1
ATOM 14118 C C . ARG E 1 83 ? 113.944 48.449 10.877 1.00 66.11 83 ARG E C 1
ATOM 14119 O O . ARG E 1 83 ? 113.475 48.851 9.808 1.00 67.16 83 ARG E O 1
ATOM 14140 N N . ASP E 1 84 ? 114.666 49.229 11.675 1.00 66.97 84 ASP E N 1
ATOM 14141 C CA . ASP E 1 84 ? 115.000 50.583 11.266 1.00 67.46 84 ASP E CA 1
ATOM 14142 C C . ASP E 1 84 ? 116.004 50.570 10.117 1.00 66.44 84 ASP E C 1
ATOM 14143 O O . ASP E 1 84 ? 115.896 51.372 9.183 1.00 66.62 84 ASP E O 1
ATOM 14152 N N . ILE E 1 85 ? 116.988 49.666 10.165 1.00 68.97 85 ILE E N 1
ATOM 14153 C CA . ILE E 1 85 ? 117.950 49.541 9.072 1.00 69.04 85 ILE E CA 1
ATOM 14154 C C . ILE E 1 85 ? 117.250 49.213 7.762 1.00 58.32 85 ILE E C 1
ATOM 14155 O O . ILE E 1 85 ? 117.580 49.772 6.709 1.00 64.92 85 ILE E O 1
ATOM 14171 N N . VAL E 1 86 ? 116.277 48.300 7.802 1.00 51.79 86 VAL E N 1
ATOM 14172 C CA . VAL E 1 86 ? 115.618 47.868 6.574 1.00 58.35 86 VAL E CA 1
ATOM 14173 C C . VAL E 1 86 ? 114.679 48.946 6.062 1.00 59.58 86 VAL E C 1
ATOM 14174 O O . VAL E 1 86 ? 114.638 49.245 4.864 1.00 54.56 86 VAL E O 1
ATOM 14187 N N . THR E 1 87 ? 113.865 49.495 6.954 1.00 62.09 87 THR E N 1
ATOM 14188 C CA . THR E 1 87 ? 112.779 50.379 6.569 1.00 62.71 87 THR E CA 1
ATOM 14189 C C . THR E 1 87 ? 113.101 51.839 6.831 1.00 56.26 87 THR E C 1
ATOM 14190 O O . THR E 1 87 ? 112.282 52.709 6.513 1.00 56.93 87 THR E O 1
ATOM 14201 N N . GLY E 1 88 ? 114.272 52.129 7.392 1.00 61.03 88 GLY E N 1
ATOM 14202 C CA . GLY E 1 88 ? 114.637 53.481 7.725 1.00 60.74 88 GLY E CA 1
ATOM 14203 C C . GLY E 1 88 ? 114.543 54.404 6.528 1.00 60.92 88 GLY E C 1
ATOM 14204 O O . GLY E 1 88 ? 114.506 53.965 5.374 1.00 62.03 88 GLY E O 1
ATOM 14208 N N . PRO E 1 89 ? 114.511 55.708 6.783 1.00 63.10 89 PRO E N 1
ATOM 14209 C CA . PRO E 1 89 ? 114.424 56.705 5.703 1.00 65.02 89 PRO E CA 1
ATOM 14210 C C . PRO E 1 89 ? 115.792 57.045 5.122 1.00 69.89 89 PRO E C 1
ATOM 14211 O O . PRO E 1 89 ? 116.251 58.189 5.151 1.00 65.45 89 PRO E O 1
ATOM 14222 N N . PHE E 1 90 ? 116.455 56.030 4.581 1.00 73.64 90 PHE E N 1
ATOM 14223 C CA . PHE E 1 90 ? 117.764 56.204 3.981 1.00 75.86 90 PHE E CA 1
ATOM 14224 C C . PHE E 1 90 ? 117.932 55.154 2.898 1.00 65.01 90 PHE E C 1
ATOM 14225 O O . PHE E 1 90 ? 117.195 54.167 2.842 1.00 64.46 90 PHE E O 1
ATOM 14242 N N . GLU E 1 91 ? 118.913 55.378 2.037 1.00 64.82 91 GLU E N 1
ATOM 14243 C CA . GLU E 1 91 ? 119.202 54.418 0.990 1.00 54.50 91 GLU E CA 1
ATOM 14244 C C . GLU E 1 91 ? 120.007 53.273 1.577 1.00 58.12 91 GLU E C 1
ATOM 14245 O O . GLU E 1 91 ? 120.892 53.479 2.410 1.00 60.16 91 GLU E O 1
ATOM 14257 N N . LYS E 1 92 ? 119.697 52.061 1.134 1.00 57.76 92 LYS E N 1
ATOM 14258 C CA . LYS E 1 92 ? 120.467 50.889 1.506 1.00 63.78 92 LYS E CA 1
ATOM 14259 C C . LYS E 1 92 ? 120.997 50.259 0.229 1.00 63.52 92 LYS E C 1
ATOM 14260 O O . LYS E 1 92 ? 120.325 50.257 -0.806 1.00 51.73 92 LYS E O 1
ATOM 14279 N N . PHE E 1 93 ? 122.205 49.711 0.314 1.00 54.97 93 PHE E N 1
ATOM 14280 C CA . PHE E 1 93 ? 122.825 49.063 -0.830 1.00 40.00 93 PHE E CA 1
ATOM 14281 C C . PHE E 1 93 ? 123.458 47.755 -0.415 1.00 41.34 93 PHE E C 1
ATOM 14282 O O . PHE E 1 93 ? 124.189 47.684 0.577 1.00 47.44 93 PHE E O 1
ATOM 14299 N N . MET E 1 94 ? 123.138 46.725 -1.179 1.00 41.09 94 MET E N 1
ATOM 14300 C CA . MET E 1 94 ? 123.532 45.365 -0.881 1.00 40.06 94 MET E CA 1
ATOM 14301 C C . MET E 1 94 ? 124.329 44.723 -2.006 1.00 48.70 94 MET E C 1
ATOM 14302 O O . MET E 1 94 ? 123.922 44.780 -3.172 1.00 36.63 94 MET E O 1
ATOM 14316 N N . ARG E 1 95 ? 125.453 44.101 -1.651 1.00 42.05 95 ARG E N 1
ATOM 14317 C CA . ARG E 1 95 ? 126.196 43.236 -2.560 1.00 34.02 95 ARG E CA 1
ATOM 14318 C C . ARG E 1 95 ? 125.990 41.788 -2.155 1.00 29.46 95 ARG E C 1
ATOM 14319 O O . ARG E 1 95 ? 126.256 41.412 -1.008 1.00 28.49 95 ARG E O 1
ATOM 14340 N N . VAL E 1 96 ? 125.544 40.979 -3.100 1.00 28.79 96 VAL E N 1
ATOM 14341 C CA . VAL E 1 96 ? 125.452 39.541 -2.924 1.00 31.39 96 VAL E CA 1
ATOM 14342 C C . VAL E 1 96 ? 126.459 38.924 -3.889 1.00 32.32 96 VAL E C 1
ATOM 14343 O O . VAL E 1 96 ? 126.235 38.913 -5.106 1.00 36.92 96 VAL E O 1
ATOM 14356 N N . THR E 1 97 ? 127.564 38.403 -3.356 1.00 33.25 97 THR E N 1
ATOM 14357 C CA . THR E 1 97 ? 128.601 37.761 -4.155 1.00 31.15 97 THR E CA 1
ATOM 14358 C C . THR E 1 97 ? 128.537 36.253 -3.995 1.00 32.30 97 THR E C 1
ATOM 14359 O O . THR E 1 97 ? 128.562 35.736 -2.873 1.00 37.15 97 THR E O 1
ATOM 14370 N N . MET E 1 98 ? 128.483 35.562 -5.125 1.00 19.43 98 MET E N 1
ATOM 14371 C CA . MET E 1 98 ? 128.312 34.120 -5.127 1.00 40.34 98 MET E CA 1
ATOM 14372 C C . MET E 1 98 ? 129.612 33.444 -4.719 1.00 38.35 98 MET E C 1
ATOM 14373 O O . MET E 1 98 ? 130.676 33.725 -5.278 1.00 44.74 98 MET E O 1
ATOM 14387 N N . ILE E 1 99 ? 129.521 32.554 -3.736 1.00 47.17 99 ILE E N 1
ATOM 14388 C CA . ILE E 1 99 ? 130.653 31.713 -3.372 1.00 39.26 99 ILE E CA 1
ATOM 14389 C C . ILE E 1 99 ? 130.702 30.493 -4.267 1.00 46.42 99 ILE E C 1
ATOM 14390 O O . ILE E 1 99 ? 131.764 30.117 -4.769 1.00 50.80 99 ILE E O 1
ATOM 14406 N N . LEU E 1 100 ? 129.552 29.898 -4.464 1.00 39.70 100 LEU E N 1
ATOM 14407 C CA . LEU E 1 100 ? 129.311 28.790 -5.344 1.00 45.30 100 LEU E CA 1
ATOM 14408 C C . LEU E 1 100 ? 128.509 29.278 -6.546 1.00 39.88 100 LEU E C 1
ATOM 14409 O O . LEU E 1 100 ? 127.801 30.283 -6.448 1.00 37.60 100 LEU E O 1
ATOM 14425 N N . PRO E 1 101 ? 128.588 28.607 -7.691 1.00 44.96 101 PRO E N 1
ATOM 14426 C CA . PRO E 1 101 ? 127.869 29.109 -8.868 1.00 36.20 101 PRO E CA 1
ATOM 14427 C C . PRO E 1 101 ? 126.364 28.984 -8.692 1.00 41.07 101 PRO E C 1
ATOM 14428 O O . PRO E 1 101 ? 125.862 27.990 -8.161 1.00 34.60 101 PRO E O 1
ATOM 14439 N N . LEU E 1 102 ? 125.645 30.013 -9.139 1.00 34.01 102 LEU E N 1
ATOM 14440 C CA . LEU E 1 102 ? 124.189 30.015 -9.128 1.00 43.60 102 LEU E CA 1
ATOM 14441 C C . LEU E 1 102 ? 123.660 30.569 -10.440 1.00 46.96 102 LEU E C 1
ATOM 14442 O O . LEU E 1 102 ? 124.213 31.528 -10.986 1.00 26.54 102 LEU E O 1
ATOM 14458 N N . THR E 1 103 ? 122.570 29.983 -10.924 1.00 34.79 103 THR E N 1
ATOM 14459 C CA . THR E 1 103 ? 121.821 30.599 -12.004 1.00 34.08 103 THR E CA 1
ATOM 14460 C C . THR E 1 103 ? 120.878 31.656 -11.440 1.00 42.77 103 THR E C 1
ATOM 14461 O O . THR E 1 103 ? 120.497 31.623 -10.266 1.00 35.47 103 THR E O 1
ATOM 14472 N N . GLY E 1 104 ? 120.504 32.609 -12.294 1.00 41.19 104 GLY E N 1
ATOM 14473 C CA . GLY E 1 104 ? 119.539 33.613 -11.880 1.00 37.48 104 GLY E CA 1
ATOM 14474 C C . GLY E 1 104 ? 118.199 33.010 -11.514 1.00 35.07 104 GLY E C 1
ATOM 14475 O O . GLY E 1 104 ? 117.515 33.500 -10.611 1.00 35.01 104 GLY E O 1
ATOM 14479 N N . HIS E 1 105 ? 117.804 31.940 -12.206 1.00 48.02 105 HIS E N 1
ATOM 14480 C CA . HIS E 1 105 ? 116.581 31.229 -11.852 1.00 49.39 105 HIS E CA 1
ATOM 14481 C C . HIS E 1 105 ? 116.654 30.705 -10.423 1.00 43.89 105 HIS E C 1
ATOM 14482 O O . HIS E 1 105 ? 115.738 30.922 -9.620 1.00 42.42 105 HIS E O 1
ATOM 14496 N N . GLN E 1 106 ? 117.745 30.016 -10.085 1.00 39.47 106 GLN E N 1
ATOM 14497 C CA . GLN E 1 106 ? 117.916 29.504 -8.729 1.00 43.30 106 GLN E CA 1
ATOM 14498 C C . GLN E 1 106 ? 117.863 30.625 -7.703 1.00 41.46 106 GLN E C 1
ATOM 14499 O O . GLN E 1 106 ? 117.266 30.468 -6.631 1.00 39.97 106 GLN E O 1
ATOM 14513 N N . TYR E 1 107 ? 118.486 31.765 -8.002 1.00 38.76 107 TYR E N 1
ATOM 14514 C CA . TYR E 1 107 ? 118.536 32.842 -7.021 1.00 36.59 107 TYR E CA 1
ATOM 14515 C C . TYR E 1 107 ? 117.161 33.459 -6.816 1.00 39.16 107 TYR E C 1
ATOM 14516 O O . TYR E 1 107 ? 116.742 33.702 -5.677 1.00 38.67 107 TYR E O 1
ATOM 14534 N N . SER E 1 108 ? 116.446 33.726 -7.910 1.00 37.91 108 SER E N 1
ATOM 14535 C CA . SER E 1 108 ? 115.169 34.423 -7.808 1.00 33.89 108 SER E CA 1
ATOM 14536 C C . SER E 1 108 ? 114.105 33.547 -7.164 1.00 37.35 108 SER E C 1
ATOM 14537 O O . SER E 1 108 ? 113.226 34.062 -6.466 1.00 37.34 108 SER E O 1
ATOM 14545 N N . GLU E 1 109 ? 114.161 32.232 -7.392 1.00 43.58 109 GLU E N 1
ATOM 14546 C CA . GLU E 1 109 ? 113.201 31.333 -6.759 1.00 41.44 109 GLU E CA 1
ATOM 14547 C C . GLU E 1 109 ? 113.275 31.422 -5.238 1.00 47.30 109 GLU E C 1
ATOM 14548 O O . GLU E 1 109 ? 112.252 31.591 -4.564 1.00 49.91 109 GLU E O 1
ATOM 14560 N N . LYS E 1 110 ? 114.490 31.327 -4.679 1.00 45.40 110 LYS E N 1
ATOM 14561 C CA . LYS E 1 110 ? 114.656 31.364 -3.227 1.00 53.41 110 LYS E CA 1
ATOM 14562 C C . LYS E 1 110 ? 114.200 32.694 -2.653 1.00 55.49 110 LYS E C 1
ATOM 14563 O O . LYS E 1 110 ? 113.525 32.728 -1.617 1.00 49.94 110 LYS E O 1
ATOM 14571 N N . VAL E 1 111 ? 114.559 33.806 -3.305 1.00 44.74 111 VAL E N 1
ATOM 14572 C CA . VAL E 1 111 ? 114.069 35.098 -2.837 1.00 45.84 111 VAL E CA 1
ATOM 14573 C C . VAL E 1 111 ? 112.551 35.142 -2.938 1.00 48.57 111 VAL E C 1
ATOM 14574 O O . VAL E 1 111 ? 111.865 35.595 -2.015 1.00 52.43 111 VAL E O 1
ATOM 14587 N N . SER E 1 112 ? 112.000 34.641 -4.048 1.00 44.67 112 SER E N 1
ATOM 14588 C CA . SER E 1 112 ? 110.565 34.753 -4.298 1.00 53.13 112 SER E CA 1
ATOM 14589 C C . SER E 1 112 ? 109.754 33.885 -3.341 1.00 58.97 112 SER E C 1
ATOM 14590 O O . SER E 1 112 ? 108.822 34.373 -2.691 1.00 56.20 112 SER E O 1
ATOM 14598 N N . GLU E 1 113 ? 110.096 32.597 -3.237 1.00 60.78 113 GLU E N 1
ATOM 14599 C CA . GLU E 1 113 ? 109.320 31.699 -2.386 1.00 61.52 113 GLU E CA 1
ATOM 14600 C C . GLU E 1 113 ? 109.280 32.209 -0.952 1.00 60.98 113 GLU E C 1
ATOM 14601 O O . GLU E 1 113 ? 108.238 32.151 -0.291 1.00 74.21 113 GLU E O 1
ATOM 14613 N N . ASN E 1 114 ? 110.415 32.703 -0.451 1.00 61.53 114 ASN E N 1
ATOM 14614 C CA . ASN E 1 114 ? 110.466 33.262 0.897 1.00 67.46 114 ASN E CA 1
ATOM 14615 C C . ASN E 1 114 ? 109.457 34.385 1.104 1.00 63.38 114 ASN E C 1
ATOM 14616 O O . ASN E 1 114 ? 108.555 34.278 1.943 1.00 63.76 114 ASN E O 1
ATOM 14627 N N . CYS E 1 115 ? 109.582 35.474 0.341 1.00 59.57 115 CYS E N 1
ATOM 14628 C CA . CYS E 1 115 ? 108.740 36.637 0.611 1.00 66.84 115 CYS E CA 1
ATOM 14629 C C . CYS E 1 115 ? 107.299 36.408 0.180 1.00 58.99 115 CYS E C 1
ATOM 14630 O O . CYS E 1 115 ? 106.369 36.865 0.855 1.00 60.96 115 CYS E O 1
ATOM 14638 N N . VAL E 1 116 ? 107.081 35.699 -0.931 1.00 61.52 116 VAL E N 1
ATOM 14639 C CA . VAL E 1 116 ? 105.705 35.449 -1.350 1.00 61.00 116 VAL E CA 1
ATOM 14640 C C . VAL E 1 116 ? 105.012 34.617 -0.290 1.00 67.84 116 VAL E C 1
ATOM 14641 O O . VAL E 1 116 ? 103.808 34.772 -0.049 1.00 71.34 116 VAL E O 1
ATOM 14654 N N . ALA E 1 117 ? 105.754 33.723 0.359 1.00 73.22 117 ALA E N 1
ATOM 14655 C CA . ALA E 1 117 ? 105.203 32.998 1.494 1.00 68.97 117 ALA E CA 1
ATOM 14656 C C . ALA E 1 117 ? 104.858 33.966 2.622 1.00 67.24 117 ALA E C 1
ATOM 14657 O O . ALA E 1 117 ? 103.761 33.914 3.188 1.00 69.51 117 ALA E O 1
ATOM 14664 N N . ILE E 1 118 ? 105.797 34.856 2.972 1.00 68.21 118 ILE E N 1
ATOM 14665 C CA . ILE E 1 118 ? 105.559 35.825 4.044 1.00 74.62 118 ILE E CA 1
ATOM 14666 C C . ILE E 1 118 ? 104.425 36.783 3.706 1.00 66.58 118 ILE E C 1
ATOM 14667 O O . ILE E 1 118 ? 103.585 37.087 4.561 1.00 64.55 118 ILE E O 1
ATOM 14683 N N . TRP E 1 119 ? 104.354 37.257 2.462 1.00 62.89 119 TRP E N 1
ATOM 14684 C CA . TRP E 1 119 ? 103.315 38.232 2.145 1.00 63.93 119 TRP E CA 1
ATOM 14685 C C . TRP E 1 119 ? 101.942 37.635 2.364 1.00 63.68 119 TRP E C 1
ATOM 14686 O O . TRP E 1 119 ? 100.974 38.373 2.582 1.00 65.88 119 TRP E O 1
ATOM 14707 N N . LYS E 1 120 ? 101.850 36.317 2.307 1.00 64.62 120 LYS E N 1
ATOM 14708 C CA . LYS E 1 120 ? 100.628 35.604 2.616 1.00 62.90 120 LYS E CA 1
ATOM 14709 C C . LYS E 1 120 ? 100.381 35.531 4.122 1.00 65.42 120 LYS E C 1
ATOM 14710 O O . LYS E 1 120 ? 99.289 35.128 4.534 1.00 63.91 120 LYS E O 1
ATOM 14729 N N . SER E 1 121 ? 101.370 35.900 4.948 1.00 62.48 121 SER E N 1
ATOM 14730 C CA . SER E 1 121 ? 101.150 35.961 6.392 1.00 70.58 121 SER E CA 1
ATOM 14731 C C . SER E 1 121 ? 100.024 36.933 6.724 1.00 74.33 121 SER E C 1
ATOM 14732 O O . SER E 1 121 ? 99.110 36.602 7.488 1.00 78.32 121 SER E O 1
ATOM 14740 N N . LEU E 1 122 ? 100.071 38.139 6.159 1.00 73.18 122 LEU E N 1
ATOM 14741 C CA . LEU E 1 122 ? 99.006 39.117 6.338 1.00 80.78 122 LEU E CA 1
ATOM 14742 C C . LEU E 1 122 ? 98.086 39.174 5.131 1.00 76.00 122 LEU E C 1
ATOM 14743 O O . LEU E 1 122 ? 97.268 40.094 5.027 1.00 90.87 122 LEU E O 1
ATOM 14759 N N . GLY E 1 123 ? 98.188 38.209 4.223 1.00 68.31 123 GLY E N 1
ATOM 14760 C CA . GLY E 1 123 ? 97.374 38.282 3.026 1.00 62.62 123 GLY E CA 1
ATOM 14761 C C . GLY E 1 123 ? 97.636 39.577 2.292 1.00 58.81 123 GLY E C 1
ATOM 14762 O O . GLY E 1 123 ? 96.697 40.232 1.826 1.00 64.14 123 GLY E O 1
ATOM 14766 N N . ILE E 1 124 ? 98.910 39.968 2.192 1.00 60.58 124 ILE E N 1
ATOM 14767 C CA . ILE E 1 124 ? 99.301 41.157 1.447 1.00 62.73 124 ILE E CA 1
ATOM 14768 C C . ILE E 1 124 ? 99.786 40.819 0.050 1.00 53.67 124 ILE E C 1
ATOM 14769 O O . ILE E 1 124 ? 100.196 41.719 -0.690 1.00 54.15 124 ILE E O 1
ATOM 14785 N N . TYR E 1 125 ? 99.754 39.548 -0.346 1.00 48.35 125 TYR E N 1
ATOM 14786 C CA . TYR E 1 125 ? 100.189 39.207 -1.695 1.00 46.12 125 TYR E CA 1
ATOM 14787 C C . TYR E 1 125 ? 99.049 39.605 -2.628 1.00 50.67 125 TYR E C 1
ATOM 14788 O O . TYR E 1 125 ? 98.214 38.796 -3.035 1.00 49.09 125 TYR E O 1
ATOM 14806 N N . THR E 1 126 ? 99.064 40.878 -3.017 1.00 48.42 126 THR E N 1
ATOM 14807 C CA . THR E 1 126 ? 98.098 41.458 -3.935 1.00 49.36 126 THR E CA 1
ATOM 14808 C C . THR E 1 126 ? 98.615 41.258 -5.354 1.00 54.54 126 THR E C 1
ATOM 14809 O O . THR E 1 126 ? 99.724 40.762 -5.567 1.00 46.07 126 THR E O 1
ATOM 14820 N N . ASP E 1 127 ? 97.821 41.651 -6.348 1.00 40.40 127 ASP E N 1
ATOM 14821 C CA . ASP E 1 127 ? 98.309 41.556 -7.716 1.00 51.25 127 ASP E CA 1
ATOM 14822 C C . ASP E 1 127 ? 99.435 42.545 -8.004 1.00 47.69 127 ASP E C 1
ATOM 14823 O O . ASP E 1 127 ? 100.198 42.329 -8.951 1.00 45.51 127 ASP E O 1
ATOM 14832 N N . GLU E 1 128 ? 99.561 43.613 -7.213 1.00 39.22 128 GLU E N 1
ATOM 14833 C CA . GLU E 1 128 ? 100.694 44.523 -7.359 1.00 44.24 128 GLU E CA 1
ATOM 14834 C C . GLU E 1 128 ? 102.013 43.856 -6.959 1.00 46.54 128 GLU E C 1
ATOM 14835 O O . GLU E 1 128 ? 103.008 43.951 -7.690 1.00 36.29 128 GLU E O 1
ATOM 14847 N N . GLU E 1 129 ? 102.054 43.187 -5.800 1.00 40.11 129 GLU E N 1
ATOM 14848 C CA . GLU E 1 129 ? 103.266 42.458 -5.421 1.00 51.14 129 GLU E CA 1
ATOM 14849 C C . GLU E 1 129 ? 103.534 41.294 -6.365 1.00 48.00 129 GLU E C 1
ATOM 14850 O O . GLU E 1 129 ? 104.694 40.977 -6.652 1.00 41.83 129 GLU E O 1
ATOM 14862 N N . ALA E 1 130 ? 102.479 40.630 -6.843 1.00 43.20 130 ALA E N 1
ATOM 14863 C CA . ALA E 1 130 ? 102.671 39.519 -7.768 1.00 48.66 130 ALA E CA 1
ATOM 14864 C C . ALA E 1 130 ? 103.343 39.989 -9.050 1.00 44.07 130 ALA E C 1
ATOM 14865 O O . ALA E 1 130 ? 104.201 39.292 -9.604 1.00 41.45 130 ALA E O 1
ATOM 14872 N N . LYS E 1 131 ? 102.968 41.174 -9.532 1.00 40.85 131 LYS E N 1
ATOM 14873 C CA . LYS E 1 131 ? 103.645 41.766 -10.682 1.00 50.29 131 LYS E CA 1
ATOM 14874 C C . LYS E 1 131 ? 105.092 42.103 -10.364 1.00 39.14 131 LYS E C 1
ATOM 14875 O O . LYS E 1 131 ? 105.984 41.876 -11.189 1.00 43.41 131 LYS E O 1
ATOM 14894 N N . ALA E 1 132 ? 105.347 42.643 -9.170 1.00 35.83 132 ALA E N 1
ATOM 14895 C CA . ALA E 1 132 ? 106.713 42.958 -8.774 1.00 41.42 132 ALA E CA 1
ATOM 14896 C C . ALA E 1 132 ? 107.581 41.707 -8.809 1.00 36.27 132 ALA E C 1
ATOM 14897 O O . ALA E 1 132 ? 108.696 41.722 -9.341 1.00 36.80 132 ALA E O 1
ATOM 14904 N N . ILE E 1 133 ? 107.080 40.614 -8.235 1.00 30.29 133 ILE E N 1
ATOM 14905 C CA . ILE E 1 133 ? 107.809 39.351 -8.250 1.00 37.86 133 ILE E CA 1
ATOM 14906 C C . ILE E 1 133 ? 108.020 38.865 -9.681 1.00 40.33 133 ILE E C 1
ATOM 14907 O O . ILE E 1 133 ? 109.138 38.514 -10.076 1.00 34.84 133 ILE E O 1
ATOM 14923 N N . ASP E 1 134 ? 106.948 38.821 -10.477 1.00 39.53 134 ASP E N 1
ATOM 14924 C CA . ASP E 1 134 ? 107.088 38.366 -11.858 1.00 43.03 134 ASP E CA 1
ATOM 14925 C C . ASP E 1 134 ? 108.102 39.207 -12.621 1.00 41.84 134 ASP E C 1
ATOM 14926 O O . ASP E 1 134 ? 108.791 38.694 -13.513 1.00 31.52 134 ASP E O 1
ATOM 14935 N N . LYS E 1 135 ? 108.209 40.495 -12.293 1.00 40.69 135 LYS E N 1
ATOM 14936 C CA . LYS E 1 135 ? 109.250 41.326 -12.886 1.00 43.69 135 LYS E CA 1
ATOM 14937 C C . LYS E 1 135 ? 110.619 40.956 -12.332 1.00 32.74 135 LYS E C 1
ATOM 14938 O O . LYS E 1 135 ? 111.575 40.745 -13.088 1.00 33.47 135 LYS E O 1
ATOM 14957 N N . PHE E 1 136 ? 110.720 40.866 -11.006 1.00 30.31 136 PHE E N 1
ATOM 14958 C CA . PHE E 1 136 ? 111.944 40.424 -10.348 1.00 32.46 136 PHE E CA 1
ATOM 14959 C C . PHE E 1 136 ? 112.475 39.146 -10.987 1.00 36.36 136 PHE E C 1
ATOM 14960 O O . PHE E 1 136 ? 113.650 39.061 -11.362 1.00 27.66 136 PHE E O 1
ATOM 14977 N N . VAL E 1 137 ? 111.610 38.141 -11.124 1.00 26.91 137 VAL E N 1
ATOM 14978 C CA . VAL E 1 137 ? 112.006 36.880 -11.742 1.00 41.41 137 VAL E CA 1
ATOM 14979 C C . VAL E 1 137 ? 112.408 37.100 -13.196 1.00 38.53 137 VAL E C 1
ATOM 14980 O O . VAL E 1 137 ? 113.346 36.467 -13.698 1.00 35.70 137 VAL E O 1
ATOM 14993 N N . SER E 1 138 ? 111.707 37.994 -13.897 1.00 36.68 138 SER E N 1
ATOM 14994 C CA . SER E 1 138 ? 112.051 38.275 -15.289 1.00 41.24 138 SER E CA 1
ATOM 14995 C C . SER E 1 138 ? 113.443 38.887 -15.397 1.00 30.11 138 SER E C 1
ATOM 14996 O O . SER E 1 138 ? 114.190 38.586 -16.334 1.00 35.16 138 SER E O 1
ATOM 15004 N N . VAL E 1 139 ? 113.805 39.751 -14.447 1.00 31.76 139 VAL E N 1
ATOM 15005 C CA . VAL E 1 139 ? 115.126 40.374 -14.464 1.00 29.23 139 VAL E CA 1
ATOM 15006 C C . VAL E 1 139 ? 116.218 39.315 -14.388 1.00 35.95 139 VAL E C 1
ATOM 15007 O O . VAL E 1 139 ? 117.261 39.429 -15.044 1.00 34.02 139 VAL E O 1
ATOM 15020 N N . PHE E 1 140 ? 116.000 38.278 -13.585 1.00 24.74 140 PHE E N 1
ATOM 15021 C CA . PHE E 1 140 ? 117.017 37.271 -13.313 1.00 29.38 140 PHE E CA 1
ATOM 15022 C C . PHE E 1 140 ? 116.996 36.087 -14.272 1.00 34.65 140 PHE E C 1
ATOM 15023 O O . PHE E 1 140 ? 117.921 35.271 -14.231 1.00 30.66 140 PHE E O 1
ATOM 15040 N N . LYS E 1 141 ? 115.979 35.972 -15.131 1.00 33.73 141 LYS E N 1
ATOM 15041 C CA . LYS E 1 141 ? 115.737 34.710 -15.829 1.00 40.43 141 LYS E CA 1
ATOM 15042 C C . LYS E 1 141 ? 116.969 34.224 -16.586 1.00 40.50 141 LYS E C 1
ATOM 15043 O O . LYS E 1 141 ? 117.337 33.047 -16.493 1.00 42.26 141 LYS E O 1
ATOM 15062 N N . ASP E 1 142 ? 117.597 35.078 -17.368 1.00 40.95 142 ASP E N 1
ATOM 15063 C CA . ASP E 1 142 ? 118.729 34.635 -18.172 1.00 47.37 142 ASP E CA 1
ATOM 15064 C C . ASP E 1 142 ? 120.113 34.797 -17.567 1.00 47.22 142 ASP E C 1
ATOM 15065 O O . ASP E 1 142 ? 121.100 34.492 -18.214 1.00 62.62 142 ASP E O 1
ATOM 15074 N N . GLU E 1 143 ? 120.197 35.270 -16.340 1.00 34.83 143 GLU E N 1
ATOM 15075 C CA . GLU E 1 143 ? 121.482 35.479 -15.713 1.00 40.07 143 GLU E CA 1
ATOM 15076 C C . GLU E 1 143 ? 122.132 34.244 -15.119 1.00 39.61 143 GLU E C 1
ATOM 15077 O O . GLU E 1 143 ? 121.468 33.301 -14.739 1.00 35.86 143 GLU E O 1
ATOM 15089 N N . THR E 1 144 ? 123.455 34.284 -15.056 1.00 34.48 144 THR E N 1
ATOM 15090 C CA . THR E 1 144 ? 124.262 33.241 -14.458 1.00 28.25 144 THR E CA 1
ATOM 15091 C C . THR E 1 144 ? 125.222 33.982 -13.559 1.00 34.66 144 THR E C 1
ATOM 15092 O O . THR E 1 144 ? 125.598 35.101 -13.836 1.00 38.51 144 THR E O 1
ATOM 15103 N N . PHE E 1 145 ? 125.600 33.365 -12.466 1.00 26.52 145 PHE E N 1
ATOM 15104 C CA . PHE E 1 145 ? 126.412 34.033 -11.454 1.00 31.22 145 PHE E CA 1
ATOM 15105 C C . PHE E 1 145 ? 127.548 33.103 -11.053 1.00 34.71 145 PHE E C 1
ATOM 15106 O O . PHE E 1 145 ? 127.441 32.348 -10.076 1.00 33.63 145 PHE E O 1
ATOM 15123 N N . PRO E 1 146 ? 128.655 33.132 -11.791 1.00 40.39 146 PRO E N 1
ATOM 15124 C CA . PRO E 1 146 ? 129.821 32.325 -11.419 1.00 35.47 146 PRO E CA 1
ATOM 15125 C C . PRO E 1 146 ? 130.403 32.792 -10.099 1.00 34.35 146 PRO E C 1
ATOM 15126 O O . PRO E 1 146 ? 130.068 33.885 -9.616 1.00 33.07 146 PRO E O 1
ATOM 15137 N N . PRO E 1 147 ? 131.265 31.992 -9.478 1.00 33.06 147 PRO E N 1
ATOM 15138 C CA . PRO E 1 147 ? 131.962 32.453 -8.273 1.00 42.95 147 PRO E CA 1
ATOM 15139 C C . PRO E 1 147 ? 132.561 33.836 -8.482 1.00 40.79 147 PRO E C 1
ATOM 15140 O O . PRO E 1 147 ? 133.171 34.120 -9.515 1.00 36.22 147 PRO E O 1
ATOM 15151 N N . GLY E 1 148 ? 132.388 34.702 -7.485 1.00 28.13 148 GLY E N 1
ATOM 15152 C CA . GLY E 1 148 ? 132.919 36.044 -7.535 1.00 41.38 148 GLY E CA 1
ATOM 15153 C C . GLY E 1 148 ? 132.002 37.077 -8.155 1.00 30.65 148 GLY E C 1
ATOM 15154 O O . GLY E 1 148 ? 132.189 38.275 -7.909 1.00 27.80 148 GLY E O 1
ATOM 15158 N N . SER E 1 149 ? 131.023 36.656 -8.951 1.00 27.00 149 SER E N 1
ATOM 15159 C CA . SER E 1 149 ? 130.076 37.595 -9.535 1.00 30.11 149 SER E CA 1
ATOM 15160 C C . SER E 1 149 ? 129.169 38.157 -8.446 1.00 25.47 149 SER E C 1
ATOM 15161 O O . SER E 1 149 ? 129.118 37.653 -7.320 1.00 32.33 149 SER E O 1
ATOM 15169 N N . SER E 1 150 ? 128.438 39.215 -8.787 1.00 31.96 150 SER E N 1
ATOM 15170 C CA . SER E 1 150 ? 127.680 39.942 -7.782 1.00 33.23 150 SER E CA 1
ATOM 15171 C C . SER E 1 150 ? 126.286 40.280 -8.282 1.00 31.80 150 SER E C 1
ATOM 15172 O O . SER E 1 150 ? 126.084 40.592 -9.459 1.00 26.01 150 SER E O 1
ATOM 15180 N N . ILE E 1 151 ? 125.333 40.213 -7.360 1.00 34.02 151 ILE E N 1
ATOM 15181 C CA . ILE E 1 151 ? 123.980 40.710 -7.556 1.00 33.01 151 ILE E CA 1
ATOM 15182 C C . ILE E 1 151 ? 123.869 41.939 -6.672 1.00 24.60 151 ILE E C 1
ATOM 15183 O O . ILE E 1 151 ? 124.092 41.856 -5.457 1.00 37.79 151 ILE E O 1
ATOM 15199 N N . LEU E 1 152 ? 123.536 43.082 -7.266 1.00 35.44 152 LEU E N 1
ATOM 15200 C CA . LEU E 1 152 ? 123.550 44.344 -6.539 1.00 31.45 152 LEU E CA 1
ATOM 15201 C C . LEU E 1 152 ? 122.136 44.890 -6.437 1.00 36.63 152 LEU E C 1
ATOM 15202 O O . LEU E 1 152 ? 121.457 45.074 -7.452 1.00 30.79 152 LEU E O 1
ATOM 15218 N N . PHE E 1 153 ? 121.709 45.151 -5.208 1.00 37.51 153 PHE E N 1
ATOM 15219 C CA . PHE E 1 153 ? 120.392 45.688 -4.907 1.00 32.49 153 PHE E CA 1
ATOM 15220 C C . PHE E 1 153 ? 120.576 47.047 -4.259 1.00 35.47 153 PHE E C 1
ATOM 15221 O O . PHE E 1 153 ? 121.352 47.181 -3.307 1.00 40.09 153 PHE E O 1
ATOM 15238 N N . THR E 1 154 ? 119.875 48.052 -4.767 1.00 32.55 154 THR E N 1
ATOM 15239 C CA . THR E 1 154 ? 119.750 49.322 -4.070 1.00 48.11 154 THR E CA 1
ATOM 15240 C C . THR E 1 154 ? 118.313 49.428 -3.580 1.00 54.42 154 THR E C 1
ATOM 15241 O O . THR E 1 154 ? 117.374 49.389 -4.384 1.00 44.24 154 THR E O 1
ATOM 15252 N N . VAL E 1 155 ? 118.145 49.564 -2.270 1.00 47.73 155 VAL E N 1
ATOM 15253 C CA . VAL E 1 155 ? 116.835 49.713 -1.649 1.00 54.61 155 VAL E CA 1
ATOM 15254 C C . VAL E 1 155 ? 116.704 51.169 -1.235 1.00 46.80 155 VAL E C 1
ATOM 15255 O O . VAL E 1 155 ? 117.397 51.631 -0.320 1.00 47.73 155 VAL E O 1
ATOM 15268 N N . SER E 1 156 ? 115.813 51.890 -1.905 1.00 47.36 156 SER E N 1
ATOM 15269 C CA . SER E 1 156 ? 115.662 53.322 -1.691 1.00 51.17 156 SER E CA 1
ATOM 15270 C C . SER E 1 156 ? 114.207 53.669 -1.391 1.00 45.55 156 SER E C 1
ATOM 15271 O O . SER E 1 156 ? 113.832 54.840 -1.362 1.00 39.55 156 SER E O 1
ATOM 15279 N N . SER E 1 162 ? 111.314 51.472 -4.115 1.00 56.12 162 SER E N 1
ATOM 15280 C CA . SER E 1 162 ? 112.292 51.395 -5.194 1.00 51.28 162 SER E CA 1
ATOM 15281 C C . SER E 1 162 ? 113.330 50.316 -4.922 1.00 42.58 162 SER E C 1
ATOM 15282 O O . SER E 1 162 ? 114.087 50.402 -3.955 1.00 49.74 162 SER E O 1
ATOM 15289 N N . LEU E 1 163 ? 113.366 49.298 -5.780 1.00 38.70 163 LEU E N 1
ATOM 15290 C CA . LEU E 1 163 ? 114.411 48.284 -5.753 1.00 37.23 163 LEU E CA 1
ATOM 15291 C C . LEU E 1 163 ? 115.153 48.350 -7.076 1.00 39.97 163 LEU E C 1
ATOM 15292 O O . LEU E 1 163 ? 114.573 48.066 -8.130 1.00 38.74 163 LEU E O 1
ATOM 15308 N N . THR E 1 164 ? 116.430 48.711 -7.020 1.00 38.12 164 THR E N 1
ATOM 15309 C CA . THR E 1 164 ? 117.281 48.736 -8.199 1.00 39.78 164 THR E CA 1
ATOM 15310 C C . THR E 1 164 ? 118.142 47.484 -8.210 1.00 30.13 164 THR E C 1
ATOM 15311 O O . THR E 1 164 ? 118.749 47.132 -7.194 1.00 35.70 164 THR E O 1
ATOM 15322 N N . ILE E 1 165 ? 118.196 46.825 -9.361 1.00 25.35 165 ILE E N 1
ATOM 15323 C CA . ILE E 1 165 ? 118.910 45.569 -9.525 1.00 21.77 165 ILE E CA 1
ATOM 15324 C C . ILE E 1 165 ? 120.039 45.807 -10.513 1.00 19.91 165 ILE E C 1
ATOM 15325 O O . ILE E 1 165 ? 119.805 46.296 -11.624 1.00 22.27 165 ILE E O 1
ATOM 15341 N N . SER E 1 166 ? 121.254 45.461 -10.111 1.00 30.00 166 SER E N 1
ATOM 15342 C CA . SER E 1 166 ? 122.413 45.566 -10.979 1.00 36.14 166 SER E CA 1
ATOM 15343 C C . SER E 1 166 ? 123.218 44.284 -10.869 1.00 31.00 166 SER E C 1
ATOM 15344 O O . SER E 1 166 ? 123.141 43.555 -9.877 1.00 25.81 166 SER E O 1
ATOM 15352 N N . PHE E 1 167 ? 123.992 44.013 -11.909 1.00 28.04 167 PHE E N 1
ATOM 15353 C CA . PHE E 1 167 ? 124.777 42.799 -11.981 1.00 33.77 167 PHE E CA 1
ATOM 15354 C C . PHE E 1 167 ? 126.213 43.156 -12.318 1.00 32.93 167 PHE E C 1
ATOM 15355 O O . PHE E 1 167 ? 126.485 44.123 -13.037 1.00 38.26 167 PHE E O 1
ATOM 15372 N N . SER E 1 168 ? 127.130 42.371 -11.773 1.00 34.99 168 SER E N 1
ATOM 15373 C CA . SER E 1 168 ? 128.546 42.522 -12.050 1.00 40.30 168 SER E CA 1
ATOM 15374 C C . SER E 1 168 ? 129.110 41.121 -12.185 1.00 41.51 168 SER E C 1
ATOM 15375 O O . SER E 1 168 ? 128.721 40.216 -11.442 1.00 35.45 168 SER E O 1
ATOM 15383 N N . LYS E 1 169 ? 130.036 40.943 -13.122 1.00 37.62 169 LYS E N 1
ATOM 15384 C CA . LYS E 1 169 ? 130.632 39.630 -13.304 1.00 45.56 169 LYS E CA 1
ATOM 15385 C C . LYS E 1 169 ? 131.725 39.362 -12.279 1.00 43.25 169 LYS E C 1
ATOM 15386 O O . LYS E 1 169 ? 132.219 38.232 -12.196 1.00 46.46 169 LYS E O 1
ATOM 15405 N N . ASP E 1 170 ? 132.105 40.380 -11.505 1.00 35.45 170 ASP E N 1
ATOM 15406 C CA . ASP E 1 170 ? 133.023 40.249 -10.382 1.00 40.87 170 ASP E CA 1
ATOM 15407 C C . ASP E 1 170 ? 132.498 41.024 -9.171 1.00 48.31 170 ASP E C 1
ATOM 15408 O O . ASP E 1 170 ? 131.282 41.088 -8.960 1.00 40.83 170 ASP E O 1
ATOM 15417 N N . GLY E 1 171 ? 133.386 41.608 -8.368 1.00 50.28 171 GLY E N 1
ATOM 15418 C CA . GLY E 1 171 ? 132.994 42.387 -7.212 1.00 47.39 171 GLY E CA 1
ATOM 15419 C C . GLY E 1 171 ? 132.887 43.871 -7.466 1.00 45.39 171 GLY E C 1
ATOM 15420 O O . GLY E 1 171 ? 132.578 44.635 -6.546 1.00 46.75 171 GLY E O 1
ATOM 15424 N N . SER E 1 172 ? 133.141 44.298 -8.698 1.00 45.86 172 SER E N 1
ATOM 15425 C CA . SER E 1 172 ? 133.087 45.702 -9.069 1.00 52.40 172 SER E CA 1
ATOM 15426 C C . SER E 1 172 ? 131.652 46.171 -9.276 1.00 48.24 172 SER E C 1
ATOM 15427 O O . SER E 1 172 ? 130.756 45.386 -9.599 1.00 44.24 172 SER E O 1
ATOM 15435 N N . ILE E 1 173 ? 131.441 47.465 -9.074 1.00 43.67 173 ILE E N 1
ATOM 15436 C CA . ILE E 1 173 ? 130.124 48.086 -9.187 1.00 49.61 173 ILE E CA 1
ATOM 15437 C C . ILE E 1 173 ? 130.002 48.666 -10.587 1.00 41.48 173 ILE E C 1
ATOM 15438 O O . ILE E 1 173 ? 130.857 49.476 -10.984 1.00 54.16 173 ILE E O 1
ATOM 15454 N N . PRO E 1 174 ? 128.950 48.334 -11.321 1.00 36.18 174 PRO E N 1
ATOM 15455 C CA . PRO E 1 174 ? 128.777 48.916 -12.651 1.00 37.98 174 PRO E CA 1
ATOM 15456 C C . PRO E 1 174 ? 128.331 50.356 -12.554 1.00 39.01 174 PRO E C 1
ATOM 15457 O O . PRO E 1 174 ? 127.854 50.753 -11.520 1.00 43.92 174 PRO E O 1
ATOM 15468 N N . GLU E 1 175 ? 128.490 51.126 -13.617 1.00 37.41 175 GLU E N 1
ATOM 15469 C CA . GLU E 1 175 ? 128.118 52.523 -13.600 1.00 43.14 175 GLU E CA 1
ATOM 15470 C C . GLU E 1 175 ? 126.651 52.730 -13.900 1.00 34.72 175 GLU E C 1
ATOM 15471 O O . GLU E 1 175 ? 126.123 53.777 -13.636 1.00 45.94 175 GLU E O 1
ATOM 15483 N N . VAL E 1 176 ? 126.009 51.718 -14.453 1.00 34.52 176 VAL E N 1
ATOM 15484 C CA . VAL E 1 176 ? 124.604 51.791 -14.804 1.00 40.97 176 VAL E CA 1
ATOM 15485 C C . VAL E 1 176 ? 123.877 50.544 -14.304 1.00 37.61 176 VAL E C 1
ATOM 15486 O O . VAL E 1 176 ? 124.366 49.442 -14.468 1.00 36.79 176 VAL E O 1
ATOM 15499 N N . GLU E 1 177 ? 122.712 50.719 -13.694 1.00 37.25 177 GLU E N 1
ATOM 15500 C CA . GLU E 1 177 ? 121.969 49.584 -13.171 1.00 32.68 177 GLU E CA 1
ATOM 15501 C C . GLU E 1 177 ? 121.408 48.745 -14.319 1.00 30.02 177 GLU E C 1
ATOM 15502 O O . GLU E 1 177 ? 121.546 49.077 -15.499 1.00 34.66 177 GLU E O 1
ATOM 15514 N N . THR E 1 178 ? 120.763 47.634 -13.962 1.00 27.47 178 THR E N 1
ATOM 15515 C CA . THR E 1 178 ? 120.081 46.788 -14.935 1.00 25.99 178 THR E CA 1
ATOM 15516 C C . THR E 1 178 ? 118.580 47.036 -14.992 1.00 29.41 178 THR E C 1
ATOM 15517 O O . THR E 1 178 ? 118.002 47.055 -16.081 1.00 24.66 178 THR E O 1
ATOM 15528 N N . ALA E 1 179 ? 117.933 47.228 -13.845 1.00 37.07 179 ALA E N 1
ATOM 15529 C CA . ALA E 1 179 ? 116.484 47.366 -13.807 1.00 28.85 179 ALA E CA 1
ATOM 15530 C C . ALA E 1 179 ? 116.079 48.026 -12.500 1.00 29.03 179 ALA E C 1
ATOM 15531 O O . ALA E 1 179 ? 116.804 47.972 -11.503 1.00 29.48 179 ALA E O 1
ATOM 15538 N N . VAL E 1 180 ? 114.900 48.644 -12.515 1.00 37.71 180 VAL E N 1
ATOM 15539 C CA . VAL E 1 180 ? 114.321 49.275 -11.336 1.00 35.90 180 VAL E CA 1
ATOM 15540 C C . VAL E 1 180 ? 112.884 48.796 -11.193 1.00 33.11 180 VAL E C 1
ATOM 15541 O O . VAL E 1 180 ? 112.126 48.787 -12.169 1.00 37.08 180 VAL E O 1
ATOM 15554 N N . ILE E 1 181 ? 112.518 48.384 -9.984 1.00 33.36 181 ILE E N 1
ATOM 15555 C CA . ILE E 1 181 ? 111.174 47.909 -9.681 1.00 36.06 181 ILE E CA 1
ATOM 15556 C C . ILE E 1 181 ? 110.586 48.843 -8.635 1.00 43.56 181 ILE E C 1
ATOM 15557 O O . ILE E 1 181 ? 111.051 48.872 -7.488 1.00 49.56 181 ILE E O 1
ATOM 15573 N N . GLU E 1 182 ? 109.567 49.611 -9.026 1.00 48.28 182 GLU E N 1
ATOM 15574 C CA . GLU E 1 182 ? 108.912 50.534 -8.101 1.00 51.81 182 GLU E CA 1
ATOM 15575 C C . GLU E 1 182 ? 107.881 49.751 -7.300 1.00 54.56 182 GLU E C 1
ATOM 15576 O O . GLU E 1 182 ? 106.687 49.706 -7.606 1.00 61.58 182 GLU E O 1
ATOM 15588 N N . ASN E 1 183 ? 108.377 49.116 -6.247 1.00 50.46 183 ASN E N 1
ATOM 15589 C CA . ASN E 1 183 ? 107.525 48.456 -5.273 1.00 51.94 183 ASN E CA 1
ATOM 15590 C C . ASN E 1 183 ? 108.274 48.534 -3.956 1.00 61.61 183 ASN E C 1
ATOM 15591 O O . ASN E 1 183 ? 109.409 48.056 -3.863 1.00 48.29 183 ASN E O 1
ATOM 15602 N N . LYS E 1 184 ? 107.640 49.111 -2.936 1.00 73.36 184 LYS E N 1
ATOM 15603 C CA . LYS E 1 184 ? 108.346 49.335 -1.681 1.00 71.36 184 LYS E CA 1
ATOM 15604 C C . LYS E 1 184 ? 108.351 48.079 -0.828 1.00 61.26 184 LYS E C 1
ATOM 15605 O O . LYS E 1 184 ? 109.283 47.871 -0.043 1.00 66.19 184 LYS E O 1
ATOM 15624 N N . LEU E 1 185 ? 107.331 47.235 -0.968 1.00 53.63 185 LEU E N 1
ATOM 15625 C CA . LEU E 1 185 ? 107.290 46.015 -0.177 1.00 56.64 185 LEU E CA 1
ATOM 15626 C C . LEU E 1 185 ? 108.332 45.023 -0.681 1.00 53.99 185 LEU E C 1
ATOM 15627 O O . LEU E 1 185 ? 108.975 44.330 0.116 1.00 46.61 185 LEU E O 1
ATOM 15643 N N . LEU E 1 186 ? 108.508 44.936 -2.004 1.00 51.14 186 LEU E N 1
ATOM 15644 C CA . LEU E 1 186 ? 109.586 44.123 -2.559 1.00 54.25 186 LEU E CA 1
ATOM 15645 C C . LEU E 1 186 ? 110.952 44.686 -2.185 1.00 46.71 186 LEU E C 1
ATOM 15646 O O . LEU E 1 186 ? 111.835 43.952 -1.727 1.00 47.10 186 LEU E O 1
ATOM 15662 N N . SER E 1 187 ? 111.146 45.995 -2.380 1.00 40.70 187 SER E N 1
ATOM 15663 C CA . SER E 1 187 ? 112.450 46.597 -2.116 1.00 47.62 187 SER E CA 1
ATOM 15664 C C . SER E 1 187 ? 112.894 46.355 -0.681 1.00 52.87 187 SER E C 1
ATOM 15665 O O . SER E 1 187 ? 114.067 46.058 -0.426 1.00 49.73 187 SER E O 1
ATOM 15673 N N . GLN E 1 188 ? 111.969 46.472 0.267 1.00 51.05 188 GLN E N 1
ATOM 15674 C CA . GLN E 1 188 ? 112.297 46.244 1.668 1.00 53.71 188 GLN E CA 1
ATOM 15675 C C . GLN E 1 188 ? 112.415 44.757 1.976 1.00 52.26 188 GLN E C 1
ATOM 15676 O O . GLN E 1 188 ? 113.268 44.351 2.772 1.00 43.29 188 GLN E O 1
ATOM 15690 N N . ALA E 1 189 ? 111.566 43.936 1.357 1.00 50.62 189 ALA E N 1
ATOM 15691 C CA . ALA E 1 189 ? 111.582 42.501 1.626 1.00 58.66 189 ALA E CA 1
ATOM 15692 C C . ALA E 1 189 ? 112.950 41.892 1.344 1.00 55.48 189 ALA E C 1
ATOM 15693 O O . ALA E 1 189 ? 113.426 41.042 2.107 1.00 48.94 189 ALA E O 1
ATOM 15700 N N . VAL E 1 190 ? 113.601 42.313 0.257 1.00 59.41 190 VAL E N 1
ATOM 15701 C CA . VAL E 1 190 ? 114.896 41.741 -0.100 1.00 47.03 190 VAL E CA 1
ATOM 15702 C C . VAL E 1 190 ? 115.883 41.931 1.043 1.00 39.14 190 VAL E C 1
ATOM 15703 O O . VAL E 1 190 ? 116.622 41.009 1.408 1.00 49.10 190 VAL E O 1
ATOM 15716 N N . LEU E 1 191 ? 115.904 43.126 1.628 1.00 37.46 191 LEU E N 1
ATOM 15717 C CA . LEU E 1 191 ? 116.812 43.400 2.733 1.00 44.48 191 LEU E CA 1
ATOM 15718 C C . LEU E 1 191 ? 116.335 42.704 4.012 1.00 58.51 191 LEU E C 1
ATOM 15719 O O . LEU E 1 191 ? 117.152 42.172 4.773 1.00 48.60 191 LEU E O 1
ATOM 15735 N N . GLU E 1 192 ? 115.016 42.694 4.271 1.00 52.93 192 GLU E N 1
ATOM 15736 C CA . GLU E 1 192 ? 114.490 41.931 5.407 1.00 63.94 192 GLU E CA 1
ATOM 15737 C C . GLU E 1 192 ? 114.918 40.472 5.371 1.00 54.34 192 GLU E C 1
ATOM 15738 O O . GLU E 1 192 ? 115.279 39.894 6.404 1.00 54.77 192 GLU E O 1
ATOM 15750 N N . SER E 1 193 ? 114.878 39.854 4.192 1.00 49.09 193 SER E N 1
ATOM 15751 C CA . SER E 1 193 ? 115.176 38.433 4.104 1.00 54.02 193 SER E CA 1
ATOM 15752 C C . SER E 1 193 ? 116.575 38.098 4.594 1.00 56.37 193 SER E C 1
ATOM 15753 O O . SER E 1 193 ? 116.857 36.927 4.872 1.00 61.84 193 SER E O 1
ATOM 15761 N N . MET E 1 194 ? 117.453 39.090 4.709 1.00 53.83 194 MET E N 1
ATOM 15762 C CA . MET E 1 194 ? 118.835 38.856 5.099 1.00 58.14 194 MET E CA 1
ATOM 15763 C C . MET E 1 194 ? 119.172 39.316 6.508 1.00 56.88 194 MET E C 1
ATOM 15764 O O . MET E 1 194 ? 119.845 38.589 7.245 1.00 61.39 194 MET E O 1
ATOM 15778 N N . ILE E 1 195 ? 118.738 40.513 6.908 1.00 55.15 195 ILE E N 1
ATOM 15779 C CA . ILE E 1 195 ? 119.145 41.091 8.181 1.00 55.39 195 ILE E CA 1
ATOM 15780 C C . ILE E 1 195 ? 117.946 41.347 9.088 1.00 63.05 195 ILE E C 1
ATOM 15781 O O . ILE E 1 195 ? 118.070 42.047 10.095 1.00 65.65 195 ILE E O 1
ATOM 15797 N N . GLY E 1 196 ? 116.788 40.787 8.743 1.00 60.77 196 GLY E N 1
ATOM 15798 C CA . GLY E 1 196 ? 115.587 40.891 9.542 1.00 67.69 196 GLY E CA 1
ATOM 15799 C C . GLY E 1 196 ? 115.593 39.901 10.691 1.00 70.69 196 GLY E C 1
ATOM 15800 O O . GLY E 1 196 ? 116.631 39.356 11.076 1.00 66.75 196 GLY E O 1
ATOM 15804 N N . ALA E 1 197 ? 114.401 39.664 11.248 1.00 70.38 197 ALA E N 1
ATOM 15805 C CA . ALA E 1 197 ? 114.297 38.798 12.419 1.00 67.86 197 ALA E CA 1
ATOM 15806 C C . ALA E 1 197 ? 114.714 37.363 12.103 1.00 68.36 197 ALA E C 1
ATOM 15807 O O . ALA E 1 197 ? 115.434 36.736 12.888 1.00 65.01 197 ALA E O 1
ATOM 15814 N N . HIS E 1 198 ? 114.271 36.825 10.968 1.00 73.81 198 HIS E N 1
ATOM 15815 C CA . HIS E 1 198 ? 114.705 35.516 10.478 1.00 80.46 198 HIS E CA 1
ATOM 15816 C C . HIS E 1 198 ? 115.655 35.626 9.285 1.00 75.30 198 HIS E C 1
ATOM 15817 O O . HIS E 1 198 ? 115.609 34.816 8.356 1.00 69.07 198 HIS E O 1
ATOM 15831 N N . GLY E 1 199 ? 116.524 36.633 9.301 1.00 75.91 199 GLY E N 1
ATOM 15832 C CA . GLY E 1 199 ? 117.379 36.897 8.156 1.00 67.74 199 GLY E CA 1
ATOM 15833 C C . GLY E 1 199 ? 118.367 35.764 7.923 1.00 59.37 199 GLY E C 1
ATOM 15834 O O . GLY E 1 199 ? 118.866 35.140 8.860 1.00 63.92 199 GLY E O 1
ATOM 15838 N N . VAL E 1 200 ? 118.645 35.495 6.645 1.00 65.90 200 VAL E N 1
ATOM 15839 C CA . VAL E 1 200 ? 119.450 34.343 6.242 1.00 63.38 200 VAL E CA 1
ATOM 15840 C C . VAL E 1 200 ? 120.935 34.531 6.537 1.00 62.58 200 VAL E C 1
ATOM 15841 O O . VAL E 1 200 ? 121.736 33.623 6.289 1.00 66.27 200 VAL E O 1
ATOM 15854 N N . SER E 1 201 ? 121.324 35.692 7.064 1.00 59.88 201 SER E N 1
ATOM 15855 C CA . SER E 1 201 ? 122.716 35.954 7.436 1.00 59.01 201 SER E CA 1
ATOM 15856 C C . SER E 1 201 ? 122.790 36.481 8.861 1.00 54.43 201 SER E C 1
ATOM 15857 O O . SER E 1 201 ? 122.878 37.698 9.083 1.00 56.72 201 SER E O 1
ATOM 15865 N N . PRO E 1 202 ? 122.751 35.597 9.857 1.00 53.12 202 PRO E N 1
ATOM 15866 C CA . PRO E 1 202 ? 123.014 36.047 11.232 1.00 51.02 202 PRO E CA 1
ATOM 15867 C C . PRO E 1 202 ? 124.317 36.815 11.368 1.00 56.42 202 PRO E C 1
ATOM 15868 O O . PRO E 1 202 ? 124.426 37.696 12.230 1.00 51.30 202 PRO E O 1
ATOM 15879 N N . ALA E 1 203 ? 125.317 36.505 10.535 1.00 57.99 203 ALA E N 1
ATOM 15880 C CA . ALA E 1 203 ? 126.624 37.141 10.658 1.00 53.92 203 ALA E CA 1
ATOM 15881 C C . ALA E 1 203 ? 126.597 38.582 10.162 1.00 53.25 203 ALA E C 1
ATOM 15882 O O . ALA E 1 203 ? 127.269 39.451 10.730 1.00 58.36 203 ALA E O 1
ATOM 15889 N N . ALA E 1 204 ? 125.821 38.860 9.114 1.00 53.54 204 ALA E N 1
ATOM 15890 C CA . ALA E 1 204 ? 125.686 40.237 8.655 1.00 55.03 204 ALA E CA 1
ATOM 15891 C C . ALA E 1 204 ? 124.963 41.070 9.702 1.00 59.07 204 ALA E C 1
ATOM 15892 O O . ALA E 1 204 ? 125.270 42.254 9.891 1.00 58.14 204 ALA E O 1
ATOM 15899 N N . LYS E 1 205 ? 123.993 40.464 10.385 1.00 60.17 205 LYS E N 1
ATOM 15900 C CA . LYS E 1 205 ? 123.311 41.125 11.489 1.00 57.61 205 LYS E CA 1
ATOM 15901 C C . LYS E 1 205 ? 124.289 41.536 12.588 1.00 61.90 205 LYS E C 1
ATOM 15902 O O . LYS E 1 205 ? 124.362 42.712 12.961 1.00 63.23 205 LYS E O 1
ATOM 15921 N N . GLN E 1 206 ? 125.058 40.577 13.119 1.00 63.59 206 GLN E N 1
ATOM 15922 C CA . GLN E 1 206 ? 125.999 40.908 14.188 1.00 68.04 206 GLN E CA 1
ATOM 15923 C C . GLN E 1 206 ? 127.036 41.924 13.724 1.00 67.05 206 GLN E C 1
ATOM 15924 O O . GLN E 1 206 ? 127.457 42.789 14.501 1.00 68.37 206 GLN E O 1
ATOM 15938 N N . SER E 1 207 ? 127.469 41.831 12.464 1.00 65.06 207 SER E N 1
ATOM 15939 C CA . SER E 1 207 ? 128.474 42.763 11.964 1.00 66.83 207 SER E CA 1
ATOM 15940 C C . SER E 1 207 ? 127.916 44.176 11.873 1.00 60.92 207 SER E C 1
ATOM 15941 O O . SER E 1 207 ? 128.584 45.142 12.260 1.00 65.33 207 SER E O 1
ATOM 15949 N N . LEU E 1 208 ? 126.689 44.315 11.373 1.00 59.49 208 LEU E N 1
ATOM 15950 C CA . LEU E 1 208 ? 126.057 45.626 11.299 1.00 63.78 208 LEU E CA 1
ATOM 15951 C C . LEU E 1 208 ? 125.869 46.217 12.692 1.00 65.16 208 LEU E C 1
ATOM 15952 O O . LEU E 1 208 ? 126.146 47.402 12.918 1.00 67.15 208 LEU E O 1
ATOM 15968 N N . ALA E 1 209 ? 125.396 45.403 13.639 1.00 64.76 209 ALA E N 1
ATOM 15969 C CA . ALA E 1 209 ? 125.217 45.860 15.015 1.00 76.33 209 ALA E CA 1
ATOM 15970 C C . ALA E 1 209 ? 126.536 46.312 15.633 1.00 74.51 209 ALA E C 1
ATOM 15971 O O . ALA E 1 209 ? 126.644 47.431 16.149 1.00 74.47 209 ALA E O 1
ATOM 15978 N N . SER E 1 210 ? 127.555 45.449 15.590 1.00 77.14 210 SER E N 1
ATOM 15979 C CA . SER E 1 210 ? 128.824 45.750 16.248 1.00 69.33 210 SER E CA 1
ATOM 15980 C C . SER E 1 210 ? 129.479 46.992 15.662 1.00 67.94 210 SER E C 1
ATOM 15981 O O . SER E 1 210 ? 130.012 47.830 16.400 1.00 67.25 210 SER E O 1
ATOM 15989 N N . ARG E 1 211 ? 129.456 47.130 14.338 1.00 71.07 211 ARG E N 1
ATOM 15990 C CA . ARG E 1 211 ? 130.222 48.187 13.691 1.00 68.60 211 ARG E CA 1
ATOM 15991 C C . ARG E 1 211 ? 129.532 49.540 13.817 1.00 67.79 211 ARG E C 1
ATOM 15992 O O . ARG E 1 211 ? 130.209 50.571 13.869 1.00 63.03 211 ARG E O 1
ATOM 16013 N N . LEU E 1 212 ? 128.197 49.558 13.863 1.00 76.22 212 LEU E N 1
ATOM 16014 C CA . LEU E 1 212 ? 127.472 50.814 14.030 1.00 76.51 212 LEU E CA 1
ATOM 16015 C C . LEU E 1 212 ? 127.533 51.344 15.458 1.00 67.03 212 LEU E C 1
ATOM 16016 O O . LEU E 1 212 ? 127.577 52.564 15.651 1.00 65.60 212 LEU E O 1
ATOM 16032 N N . SER E 1 213 ? 127.525 50.471 16.467 1.00 66.18 213 SER E N 1
ATOM 16033 C CA . SER E 1 213 ? 127.643 50.953 17.840 1.00 69.85 213 SER E CA 1
ATOM 16034 C C . SER E 1 213 ? 128.951 51.709 18.032 1.00 72.62 213 SER E C 1
ATOM 16035 O O . SER E 1 213 ? 128.964 52.848 18.515 1.00 73.61 213 SER E O 1
ATOM 16043 N N . LYS E 1 214 ? 130.067 51.086 17.651 1.00 77.97 214 LYS E N 1
ATOM 16044 C CA . LYS E 1 214 ? 131.371 51.738 17.705 1.00 73.93 214 LYS E CA 1
ATOM 16045 C C . LYS E 1 214 ? 131.466 52.938 16.768 1.00 75.46 214 LYS E C 1
ATOM 16046 O O . LYS E 1 214 ? 132.275 53.839 17.017 1.00 79.17 214 LYS E O 1
ATOM 16065 N N . LEU E 1 215 ? 130.669 52.973 15.695 1.00 73.73 215 LEU E N 1
ATOM 16066 C CA . LEU E 1 215 ? 130.641 54.152 14.836 1.00 74.05 215 LEU E CA 1
ATOM 16067 C C . LEU E 1 215 ? 129.903 55.297 15.515 1.00 76.00 215 LEU E C 1
ATOM 16068 O O . LEU E 1 215 ? 130.366 56.444 15.494 1.00 75.06 215 LEU E O 1
ATOM 16084 N N . PHE E 1 216 ? 128.754 55.002 16.130 1.00 79.70 216 PHE E N 1
ATOM 16085 C CA . PHE E 1 216 ? 128.017 56.024 16.867 1.00 79.73 216 PHE E CA 1
ATOM 16086 C C . PHE E 1 216 ? 128.911 56.723 17.884 1.00 86.30 216 PHE E C 1
ATOM 16087 O O . PHE E 1 216 ? 128.809 57.940 18.080 1.00 95.96 216 PHE E O 1
ATOM 16104 N N . LYS E 1 217 ? 129.792 55.974 18.538 1.00 85.60 217 LYS E N 1
ATOM 16105 C CA . LYS E 1 217 ? 130.751 56.556 19.472 1.00 92.06 217 LYS E CA 1
ATOM 16106 C C . LYS E 1 217 ? 131.677 57.536 18.756 1.00 80.51 217 LYS E C 1
ATOM 16107 O O . LYS E 1 217 ? 131.306 58.683 18.497 1.00 71.70 217 LYS E O 1
ATOM 16126 N N . VAL F 1 6 ? 96.636 -14.943 -39.280 1.00 65.29 6 VAL F N 1
ATOM 16127 C CA . VAL F 1 6 ? 97.651 -14.991 -38.237 1.00 68.94 6 VAL F CA 1
ATOM 16128 C C . VAL F 1 6 ? 97.557 -16.287 -37.438 1.00 68.60 6 VAL F C 1
ATOM 16129 O O . VAL F 1 6 ? 96.597 -16.505 -36.700 1.00 68.01 6 VAL F O 1
ATOM 16141 N N . THR F 1 7 ? 98.573 -17.134 -37.583 1.00 71.09 7 THR F N 1
ATOM 16142 C CA . THR F 1 7 ? 98.626 -18.435 -36.931 1.00 69.15 7 THR F CA 1
ATOM 16143 C C . THR F 1 7 ? 99.707 -18.412 -35.859 1.00 69.45 7 THR F C 1
ATOM 16144 O O . THR F 1 7 ? 100.580 -17.539 -35.844 1.00 63.92 7 THR F O 1
ATOM 16155 N N . ALA F 1 8 ? 99.647 -19.388 -34.962 1.00 70.13 8 ALA F N 1
ATOM 16156 C CA . ALA F 1 8 ? 100.731 -19.553 -34.010 1.00 63.92 8 ALA F CA 1
ATOM 16157 C C . ALA F 1 8 ? 101.977 -20.068 -34.719 1.00 62.97 8 ALA F C 1
ATOM 16158 O O . ALA F 1 8 ? 101.929 -20.565 -35.847 1.00 60.97 8 ALA F O 1
ATOM 16165 N N . LEU F 1 9 ? 103.111 -19.930 -34.040 1.00 57.86 9 LEU F N 1
ATOM 16166 C CA . LEU F 1 9 ? 104.377 -20.424 -34.549 1.00 58.52 9 LEU F CA 1
ATOM 16167 C C . LEU F 1 9 ? 105.141 -21.061 -33.403 1.00 61.62 9 LEU F C 1
ATOM 16168 O O . LEU F 1 9 ? 105.057 -20.623 -32.253 1.00 55.39 9 LEU F O 1
ATOM 16184 N N . GLU F 1 10 ? 105.892 -22.102 -33.741 1.00 60.23 10 GLU F N 1
ATOM 16185 C CA . GLU F 1 10 ? 106.702 -22.840 -32.786 1.00 57.13 10 GLU F CA 1
ATOM 16186 C C . GLU F 1 10 ? 108.137 -22.782 -33.280 1.00 55.71 10 GLU F C 1
ATOM 16187 O O . GLU F 1 10 ? 108.427 -23.220 -34.398 1.00 63.09 10 GLU F O 1
ATOM 16199 N N . ILE F 1 11 ? 109.028 -22.249 -32.454 1.00 53.54 11 ILE F N 1
ATOM 16200 C CA . ILE F 1 11 ? 110.428 -22.074 -32.820 1.00 51.03 11 ILE F CA 1
ATOM 16201 C C . ILE F 1 11 ? 111.288 -22.812 -31.813 1.00 53.63 11 ILE F C 1
ATOM 16202 O O . ILE F 1 11 ? 111.348 -22.441 -30.633 1.00 48.97 11 ILE F O 1
ATOM 16218 N N . GLU F 1 12 ? 111.958 -23.855 -32.290 1.00 57.46 12 GLU F N 1
ATOM 16219 C CA . GLU F 1 12 ? 112.912 -24.617 -31.501 1.00 62.93 12 GLU F CA 1
ATOM 16220 C C . GLU F 1 12 ? 112.290 -25.045 -30.177 1.00 58.81 12 GLU F C 1
ATOM 16221 O O . GLU F 1 12 ? 112.898 -24.934 -29.111 1.00 41.20 12 GLU F O 1
ATOM 16233 N N . ASN F 1 13 ? 111.049 -25.519 -30.252 1.00 47.15 13 ASN F N 1
ATOM 16234 C CA . ASN F 1 13 ? 110.289 -26.066 -29.136 1.00 45.25 13 ASN F CA 1
ATOM 16235 C C . ASN F 1 13 ? 109.748 -24.968 -28.233 1.00 49.99 13 ASN F C 1
ATOM 16236 O O . ASN F 1 13 ? 109.237 -25.275 -27.141 1.00 38.35 13 ASN F O 1
ATOM 16247 N N . TYR F 1 14 ? 109.841 -23.705 -28.639 1.00 48.62 14 TYR F N 1
ATOM 16248 C CA . TYR F 1 14 ? 109.223 -22.608 -27.914 1.00 40.01 14 TYR F CA 1
ATOM 16249 C C . TYR F 1 14 ? 108.064 -22.067 -28.734 1.00 42.37 14 TYR F C 1
ATOM 16250 O O . TYR F 1 14 ? 108.201 -21.844 -29.942 1.00 33.74 14 TYR F O 1
ATOM 16268 N N . ALA F 1 15 ? 106.930 -21.860 -28.077 1.00 43.32 15 ALA F N 1
ATOM 16269 C CA . ALA F 1 15 ? 105.679 -21.555 -28.754 1.00 49.65 15 ALA F CA 1
ATOM 16270 C C . ALA F 1 15 ? 105.420 -20.058 -28.711 1.00 43.60 15 ALA F C 1
ATOM 16271 O O . ALA F 1 15 ? 105.509 -19.436 -27.647 1.00 35.92 15 ALA F O 1
ATOM 16278 N N . PHE F 1 16 ? 105.100 -19.490 -29.867 1.00 48.92 16 PHE F N 1
ATOM 16279 C CA . PHE F 1 16 ? 104.718 -18.088 -29.959 1.00 47.82 16 PHE F CA 1
ATOM 16280 C C . PHE F 1 16 ? 103.248 -18.007 -30.354 1.00 47.17 16 PHE F C 1
ATOM 16281 O O . PHE F 1 16 ? 102.909 -18.308 -31.509 1.00 44.69 16 PHE F O 1
ATOM 16298 N N . PRO F 1 17 ? 102.347 -17.613 -29.456 1.00 40.82 17 PRO F N 1
ATOM 16299 C CA . PRO F 1 17 ? 100.916 -17.595 -29.792 1.00 49.08 17 PRO F CA 1
ATOM 16300 C C . PRO F 1 17 ? 100.590 -16.509 -30.802 1.00 52.12 17 PRO F C 1
ATOM 16301 O O . PRO F 1 17 ? 101.409 -15.612 -31.054 1.00 45.69 17 PRO F O 1
ATOM 16312 N N . PRO F 1 18 ? 99.396 -16.554 -31.399 1.00 53.92 18 PRO F N 1
ATOM 16313 C CA . PRO F 1 18 ? 99.046 -15.552 -32.417 1.00 59.74 18 PRO F CA 1
ATOM 16314 C C . PRO F 1 18 ? 98.850 -14.165 -31.844 1.00 51.86 18 PRO F C 1
ATOM 16315 O O . PRO F 1 18 ? 98.993 -13.179 -32.578 1.00 50.97 18 PRO F O 1
ATOM 16326 N N . THR F 1 19 ? 98.524 -14.060 -30.559 1.00 56.66 19 THR F N 1
ATOM 16327 C CA . THR F 1 19 ? 98.274 -12.785 -29.912 1.00 55.71 19 THR F CA 1
ATOM 16328 C C . THR F 1 19 ? 99.059 -12.704 -28.612 1.00 52.97 19 THR F C 1
ATOM 16329 O O . THR F 1 19 ? 99.373 -13.721 -27.990 1.00 49.74 19 THR F O 1
ATOM 16340 N N . VAL F 1 20 ? 99.375 -11.472 -28.208 1.00 50.67 20 VAL F N 1
ATOM 16341 C CA . VAL F 1 20 ? 99.962 -11.202 -26.902 1.00 56.22 20 VAL F CA 1
ATOM 16342 C C . VAL F 1 20 ? 99.418 -9.866 -26.434 1.00 54.81 20 VAL F C 1
ATOM 16343 O O . VAL F 1 20 ? 98.927 -9.060 -27.226 1.00 66.56 20 VAL F O 1
ATOM 16356 N N . LYS F 1 21 ? 99.510 -9.632 -25.133 1.00 49.89 21 LYS F N 1
ATOM 16357 C CA . LYS F 1 21 ? 99.184 -8.330 -24.556 1.00 53.28 21 LYS F CA 1
ATOM 16358 C C . LYS F 1 21 ? 100.416 -7.861 -23.801 1.00 50.88 21 LYS F C 1
ATOM 16359 O O . LYS F 1 21 ? 100.685 -8.352 -22.689 1.00 48.84 21 LYS F O 1
ATOM 16378 N N . PRO F 1 22 ? 101.203 -6.936 -24.343 1.00 42.52 22 PRO F N 1
ATOM 16379 C CA . PRO F 1 22 ? 102.362 -6.451 -23.602 1.00 43.31 22 PRO F CA 1
ATOM 16380 C C . PRO F 1 22 ? 101.916 -5.810 -22.301 1.00 47.58 22 PRO F C 1
ATOM 16381 O O . PRO F 1 22 ? 100.763 -5.372 -22.182 1.00 48.21 22 PRO F O 1
ATOM 16392 N N . PRO F 1 23 ? 102.792 -5.740 -21.301 1.00 43.33 23 PRO F N 1
ATOM 16393 C CA . PRO F 1 23 ? 102.346 -5.334 -19.959 1.00 49.03 23 PRO F CA 1
ATOM 16394 C C . PRO F 1 23 ? 101.660 -3.978 -19.876 1.00 59.15 23 PRO F C 1
ATOM 16395 O O . PRO F 1 23 ? 100.524 -3.893 -19.399 1.00 57.94 23 PRO F O 1
ATOM 16406 N N . GLY F 1 24 ? 102.318 -2.918 -20.331 1.00 64.62 24 GLY F N 1
ATOM 16407 C CA . GLY F 1 24 ? 101.765 -1.585 -20.170 1.00 72.21 24 GLY F CA 1
ATOM 16408 C C . GLY F 1 24 ? 100.789 -1.087 -21.218 1.00 73.66 24 GLY F C 1
ATOM 16409 O O . GLY F 1 24 ? 99.626 -0.818 -20.899 1.00 73.00 24 GLY F O 1
ATOM 16413 N N . SER F 1 25 ? 101.246 -0.937 -22.463 1.00 68.08 25 SER F N 1
ATOM 16414 C CA . SER F 1 25 ? 100.436 -0.270 -23.479 1.00 76.30 25 SER F CA 1
ATOM 16415 C C . SER F 1 25 ? 99.066 -0.928 -23.593 1.00 77.76 25 SER F C 1
ATOM 16416 O O . SER F 1 25 ? 98.030 -0.303 -23.333 1.00 84.74 25 SER F O 1
ATOM 16424 N N . THR F 1 26 ? 99.049 -2.194 -23.995 1.00 73.50 26 THR F N 1
ATOM 16425 C CA . THR F 1 26 ? 97.829 -2.976 -24.147 1.00 77.49 26 THR F CA 1
ATOM 16426 C C . THR F 1 26 ? 96.924 -2.492 -25.277 1.00 72.11 26 THR F C 1
ATOM 16427 O O . THR F 1 26 ? 95.751 -2.162 -25.057 1.00 73.59 26 THR F O 1
ATOM 16438 N N . ASN F 1 27 ? 97.484 -2.410 -26.479 1.00 70.19 27 ASN F N 1
ATOM 16439 C CA . ASN F 1 27 ? 96.722 -2.290 -27.713 1.00 65.89 27 ASN F CA 1
ATOM 16440 C C . ASN F 1 27 ? 96.468 -3.715 -28.208 1.00 66.10 27 ASN F C 1
ATOM 16441 O O . ASN F 1 27 ? 96.627 -4.677 -27.449 1.00 70.55 27 ASN F O 1
ATOM 16452 N N . ASN F 1 28 ? 96.041 -3.877 -29.457 1.00 59.27 28 ASN F N 1
ATOM 16453 C CA . ASN F 1 28 ? 95.998 -5.196 -30.068 1.00 58.75 28 ASN F CA 1
ATOM 16454 C C . ASN F 1 28 ? 97.314 -5.489 -30.772 1.00 53.95 28 ASN F C 1
ATOM 16455 O O . ASN F 1 28 ? 97.900 -4.611 -31.415 1.00 55.61 28 ASN F O 1
ATOM 16466 N N . PHE F 1 29 ? 97.787 -6.724 -30.634 1.00 50.10 29 PHE F N 1
ATOM 16467 C CA . PHE F 1 29 ? 98.983 -7.179 -31.324 1.00 44.53 29 PHE F CA 1
ATOM 16468 C C . PHE F 1 29 ? 98.700 -8.498 -32.022 1.00 42.28 29 PHE F C 1
ATOM 16469 O O . PHE F 1 29 ? 97.859 -9.287 -31.583 1.00 50.09 29 PHE F O 1
ATOM 16486 N N . PHE F 1 30 ? 99.415 -8.728 -33.119 1.00 48.85 30 PHE F N 1
ATOM 16487 C CA . PHE F 1 30 ? 99.331 -9.982 -33.844 1.00 50.31 30 PHE F CA 1
ATOM 16488 C C . PHE F 1 30 ? 100.742 -10.490 -34.073 1.00 46.18 30 PHE F C 1
ATOM 16489 O O . PHE F 1 30 ? 101.687 -9.708 -34.217 1.00 45.79 30 PHE F O 1
ATOM 16506 N N . LEU F 1 31 ? 100.882 -11.810 -34.097 1.00 47.11 31 LEU F N 1
ATOM 16507 C CA . LEU F 1 31 ? 102.181 -12.415 -34.344 1.00 51.45 31 LEU F CA 1
ATOM 16508 C C . LEU F 1 31 ? 102.543 -12.171 -35.802 1.00 47.45 31 LEU F C 1
ATOM 16509 O O . LEU F 1 31 ? 101.980 -12.799 -36.704 1.00 54.37 31 LEU F O 1
ATOM 16525 N N . GLY F 1 32 ? 103.484 -11.262 -36.037 1.00 54.46 32 GLY F N 1
ATOM 16526 C CA . GLY F 1 32 ? 103.895 -10.944 -37.390 1.00 54.13 32 GLY F CA 1
ATOM 16527 C C . GLY F 1 32 ? 104.797 -12.008 -37.968 1.00 58.81 32 GLY F C 1
ATOM 16528 O O . GLY F 1 32 ? 104.733 -12.326 -39.158 1.00 65.39 32 GLY F O 1
ATOM 16532 N N . GLY F 1 33 ? 105.644 -12.563 -37.117 1.00 62.92 33 GLY F N 1
ATOM 16533 C CA . GLY F 1 33 ? 106.580 -13.580 -37.537 1.00 63.94 33 GLY F CA 1
ATOM 16534 C C . GLY F 1 33 ? 107.443 -13.965 -36.362 1.00 62.96 33 GLY F C 1
ATOM 16535 O O . GLY F 1 33 ? 107.475 -13.285 -35.331 1.00 57.81 33 GLY F O 1
ATOM 16539 N N . ALA F 1 34 ? 108.155 -15.069 -36.538 1.00 62.68 34 ALA F N 1
ATOM 16540 C CA . ALA F 1 34 ? 109.046 -15.574 -35.511 1.00 58.45 34 ALA F CA 1
ATOM 16541 C C . ALA F 1 34 ? 110.184 -16.287 -36.210 1.00 59.63 34 ALA F C 1
ATOM 16542 O O . ALA F 1 34 ? 110.026 -16.784 -37.329 1.00 63.45 34 ALA F O 1
ATOM 16549 N N . GLY F 1 35 ? 111.325 -16.338 -35.548 1.00 49.91 35 GLY F N 1
ATOM 16550 C CA . GLY F 1 35 ? 112.463 -17.001 -36.141 1.00 56.64 35 GLY F CA 1
ATOM 16551 C C . GLY F 1 35 ? 113.546 -17.255 -35.125 1.00 58.79 35 GLY F C 1
ATOM 16552 O O . GLY F 1 35 ? 113.607 -16.616 -34.068 1.00 39.60 35 GLY F O 1
ATOM 16556 N N . GLU F 1 36 ? 114.406 -18.199 -35.466 1.00 54.39 36 GLU F N 1
ATOM 16557 C CA . GLU F 1 36 ? 115.547 -18.499 -34.632 1.00 55.63 36 GLU F CA 1
ATOM 16558 C C . GLU F 1 36 ? 116.582 -17.393 -34.765 1.00 50.96 36 GLU F C 1
ATOM 16559 O O . GLU F 1 36 ? 116.533 -16.561 -35.674 1.00 56.40 36 GLU F O 1
ATOM 16571 N N . ARG F 1 37 ? 117.521 -17.380 -33.829 1.00 39.04 37 ARG F N 1
ATOM 16572 C CA . ARG F 1 37 ? 118.655 -16.467 -33.896 1.00 44.27 37 ARG F CA 1
ATOM 16573 C C . ARG F 1 37 ? 119.874 -17.272 -33.483 1.00 51.92 37 ARG F C 1
ATOM 16574 O O . ARG F 1 37 ? 119.992 -17.703 -32.332 1.00 49.23 37 ARG F O 1
ATOM 16595 N N . GLY F 1 38 ? 120.771 -17.473 -34.445 1.00 49.59 38 GLY F N 1
ATOM 16596 C CA . GLY F 1 38 ? 121.937 -18.297 -34.236 1.00 56.87 38 GLY F CA 1
ATOM 16597 C C . GLY F 1 38 ? 123.172 -17.623 -34.794 1.00 61.92 38 GLY F C 1
ATOM 16598 O O . GLY F 1 38 ? 123.098 -16.645 -35.544 1.00 63.21 38 GLY F O 1
ATOM 16602 N N . ILE F 1 39 ? 124.310 -18.168 -34.402 1.00 66.68 39 ILE F N 1
ATOM 16603 C CA . ILE F 1 39 ? 125.610 -17.724 -34.872 1.00 73.58 39 ILE F CA 1
ATOM 16604 C C . ILE F 1 39 ? 126.294 -18.921 -35.521 1.00 86.12 39 ILE F C 1
ATOM 16605 O O . ILE F 1 39 ? 126.037 -20.072 -35.153 1.00 78.63 39 ILE F O 1
ATOM 16621 N N . GLN F 1 40 ? 127.170 -18.653 -36.491 1.00 84.47 40 GLN F N 1
ATOM 16622 C CA . GLN F 1 40 ? 127.900 -19.701 -37.204 1.00 82.06 40 GLN F CA 1
ATOM 16623 C C . GLN F 1 40 ? 129.282 -19.818 -36.578 1.00 84.82 40 GLN F C 1
ATOM 16624 O O . GLN F 1 40 ? 130.123 -18.926 -36.736 1.00 97.66 40 GLN F O 1
ATOM 16638 N N . ILE F 1 41 ? 129.509 -20.920 -35.872 1.00 84.92 41 ILE F N 1
ATOM 16639 C CA . ILE F 1 41 ? 130.778 -21.205 -35.219 1.00 81.97 41 ILE F CA 1
ATOM 16640 C C . ILE F 1 41 ? 131.260 -22.530 -35.788 1.00 87.05 41 ILE F C 1
ATOM 16641 O O . ILE F 1 41 ? 130.560 -23.546 -35.690 1.00 83.29 41 ILE F O 1
ATOM 16657 N N . GLN F 1 42 ? 132.453 -22.520 -36.378 1.00 91.07 42 GLN F N 1
ATOM 16658 C CA . GLN F 1 42 ? 133.002 -23.671 -37.104 1.00 91.06 42 GLN F CA 1
ATOM 16659 C C . GLN F 1 42 ? 131.949 -24.010 -38.161 1.00 88.61 42 GLN F C 1
ATOM 16660 O O . GLN F 1 42 ? 131.510 -23.097 -38.878 1.00 89.43 42 GLN F O 1
ATOM 16674 N N . ASP F 1 43 ? 131.507 -25.261 -38.293 1.00 90.41 43 ASP F N 1
ATOM 16675 C CA . ASP F 1 43 ? 130.522 -25.625 -39.306 1.00 92.37 43 ASP F CA 1
ATOM 16676 C C . ASP F 1 43 ? 129.186 -25.992 -38.670 1.00 93.10 43 ASP F C 1
ATOM 16677 O O . ASP F 1 43 ? 128.459 -26.855 -39.171 1.00 98.43 43 ASP F O 1
ATOM 16686 N N . LYS F 1 44 ? 128.859 -25.353 -37.553 1.00 88.27 44 LYS F N 1
ATOM 16687 C CA . LYS F 1 44 ? 127.636 -25.647 -36.827 1.00 78.06 44 LYS F CA 1
ATOM 16688 C C . LYS F 1 44 ? 126.871 -24.351 -36.642 1.00 72.86 44 LYS F C 1
ATOM 16689 O O . LYS F 1 44 ? 127.465 -23.292 -36.413 1.00 72.43 44 LYS F O 1
ATOM 16708 N N . PHE F 1 45 ? 125.555 -24.442 -36.741 1.00 75.48 45 PHE F N 1
ATOM 16709 C CA . PHE F 1 45 ? 124.672 -23.301 -36.548 1.00 68.72 45 PHE F CA 1
ATOM 16710 C C . PHE F 1 45 ? 124.174 -23.381 -35.112 1.00 64.47 45 PHE F C 1
ATOM 16711 O O . PHE F 1 45 ? 123.217 -24.100 -34.818 1.00 68.06 45 PHE F O 1
ATOM 16728 N N . VAL F 1 46 ? 124.821 -22.645 -34.214 1.00 61.77 46 VAL F N 1
ATOM 16729 C CA . VAL F 1 46 ? 124.468 -22.695 -32.802 1.00 56.86 46 VAL F CA 1
ATOM 16730 C C . VAL F 1 46 ? 123.329 -21.710 -32.588 1.00 52.80 46 VAL F C 1
ATOM 16731 O O . VAL F 1 46 ? 123.500 -20.498 -32.752 1.00 60.44 46 VAL F O 1
ATOM 16744 N N . LYS F 1 47 ? 122.172 -22.237 -32.208 1.00 49.99 47 LYS F N 1
ATOM 16745 C CA . LYS F 1 47 ? 120.980 -21.433 -31.987 1.00 44.95 47 LYS F CA 1
ATOM 16746 C C . LYS F 1 47 ? 120.948 -20.982 -30.533 1.00 49.96 47 LYS F C 1
ATOM 16747 O O . LYS F 1 47 ? 120.941 -21.817 -29.621 1.00 41.96 47 LYS F O 1
ATOM 16766 N N . PHE F 1 48 ? 120.941 -19.669 -30.319 1.00 39.11 48 PHE F N 1
ATOM 16767 C CA . PHE F 1 48 ? 120.967 -19.116 -28.971 1.00 36.54 48 PHE F CA 1
ATOM 16768 C C . PHE F 1 48 ? 119.611 -18.638 -28.488 1.00 35.57 48 PHE F C 1
ATOM 16769 O O . PHE F 1 48 ? 119.309 -18.771 -27.299 1.00 35.77 48 PHE F O 1
ATOM 16786 N N . THR F 1 49 ? 118.786 -18.078 -29.366 1.00 25.49 49 THR F N 1
ATOM 16787 C CA . THR F 1 49 ? 117.513 -17.525 -28.940 1.00 32.51 49 THR F CA 1
ATOM 16788 C C . THR F 1 49 ? 116.476 -17.764 -30.024 1.00 28.03 49 THR F C 1
ATOM 16789 O O . THR F 1 49 ? 116.802 -18.008 -31.189 1.00 35.55 49 THR F O 1
ATOM 16800 N N . ALA F 1 50 ? 115.214 -17.685 -29.621 1.00 25.07 50 ALA F N 1
ATOM 16801 C CA . ALA F 1 50 ? 114.080 -17.748 -30.531 1.00 34.14 50 ALA F CA 1
ATOM 16802 C C . ALA F 1 50 ? 113.347 -16.426 -30.404 1.00 45.60 50 ALA F C 1
ATOM 16803 O O . ALA F 1 50 ? 112.937 -16.047 -29.301 1.00 38.34 50 ALA F O 1
ATOM 16810 N N . ILE F 1 51 ? 113.193 -15.716 -31.517 1.00 43.93 51 ILE F N 1
ATOM 16811 C CA . ILE F 1 51 ? 112.686 -14.354 -31.486 1.00 37.25 51 ILE F CA 1
ATOM 16812 C C . ILE F 1 51 ? 111.362 -14.328 -32.231 1.00 43.72 51 ILE F C 1
ATOM 16813 O O . ILE F 1 51 ? 111.268 -14.809 -33.366 1.00 46.80 51 ILE F O 1
ATOM 16829 N N . GLY F 1 52 ? 110.345 -13.767 -31.586 1.00 35.03 52 GLY F N 1
ATOM 16830 C CA . GLY F 1 52 ? 109.042 -13.595 -32.189 1.00 44.83 52 GLY F CA 1
ATOM 16831 C C . GLY F 1 52 ? 108.689 -12.127 -32.234 1.00 51.61 52 GLY F C 1
ATOM 16832 O O . GLY F 1 52 ? 108.768 -11.431 -31.216 1.00 34.06 52 GLY F O 1
ATOM 16836 N N . VAL F 1 53 ? 108.304 -11.643 -33.408 1.00 63.36 53 VAL F N 1
ATOM 16837 C CA . VAL F 1 53 ? 108.079 -10.223 -33.640 1.00 47.64 53 VAL F CA 1
ATOM 16838 C C . VAL F 1 53 ? 106.589 -10.003 -33.831 1.00 48.27 53 VAL F C 1
ATOM 16839 O O . VAL F 1 53 ? 106.001 -10.439 -34.829 1.00 52.36 53 VAL F O 1
ATOM 16852 N N . TYR F 1 54 ? 105.982 -9.328 -32.864 1.00 43.49 54 TYR F N 1
ATOM 16853 C CA . TYR F 1 54 ? 104.585 -8.945 -32.925 1.00 46.32 54 TYR F CA 1
ATOM 16854 C C . TYR F 1 54 ? 104.496 -7.499 -33.389 1.00 50.47 54 TYR F C 1
ATOM 16855 O O . TYR F 1 54 ? 105.365 -6.676 -33.091 1.00 32.91 54 TYR F O 1
ATOM 16873 N N . LEU F 1 55 ? 103.437 -7.201 -34.129 1.00 52.31 55 LEU F N 1
ATOM 16874 C CA . LEU F 1 55 ? 103.198 -5.864 -34.643 1.00 46.36 55 LEU F CA 1
ATOM 16875 C C . LEU F 1 55 ? 101.794 -5.438 -34.246 1.00 42.76 55 LEU F C 1
ATOM 16876 O O . LEU F 1 55 ? 100.881 -6.262 -34.147 1.00 48.19 55 LEU F O 1
ATOM 16892 N N . GLN F 1 56 ? 101.627 -4.142 -34.010 1.00 50.37 56 GLN F N 1
ATOM 16893 C CA . GLN F 1 56 ? 100.332 -3.635 -33.588 1.00 48.05 56 GLN F CA 1
ATOM 16894 C C . GLN F 1 56 ? 99.283 -3.889 -34.666 1.00 51.07 56 GLN F C 1
ATOM 16895 O O . GLN F 1 56 ? 99.590 -3.967 -35.860 1.00 56.64 56 GLN F O 1
ATOM 16909 N N . ASP F 1 57 ? 98.033 -4.053 -34.230 1.00 54.80 57 ASP F N 1
ATOM 16910 C CA . ASP F 1 57 ? 96.953 -4.359 -35.157 1.00 58.47 57 ASP F CA 1
ATOM 16911 C C . ASP F 1 57 ? 96.918 -3.393 -36.337 1.00 63.58 57 ASP F C 1
ATOM 16912 O O . ASP F 1 57 ? 97.082 -3.812 -37.482 1.00 58.67 57 ASP F O 1
ATOM 16921 N N . ILE F 1 58 ? 96.771 -2.098 -36.069 1.00 67.47 58 ILE F N 1
ATOM 16922 C CA . ILE F 1 58 ? 96.667 -1.083 -37.111 1.00 66.80 58 ILE F CA 1
ATOM 16923 C C . ILE F 1 58 ? 97.884 -1.040 -38.023 1.00 63.57 58 ILE F C 1
ATOM 16924 O O . ILE F 1 58 ? 97.874 -0.330 -39.035 1.00 67.14 58 ILE F O 1
ATOM 16940 N N . ALA F 1 59 ? 98.947 -1.760 -37.675 1.00 59.18 59 ALA F N 1
ATOM 16941 C CA . ALA F 1 59 ? 100.109 -1.834 -38.546 1.00 55.98 59 ALA F CA 1
ATOM 16942 C C . ALA F 1 59 ? 99.782 -2.479 -39.889 1.00 59.19 59 ALA F C 1
ATOM 16943 O O . ALA F 1 59 ? 100.514 -2.254 -40.858 1.00 55.95 59 ALA F O 1
ATOM 16950 N N . VAL F 1 60 ? 98.717 -3.276 -39.979 1.00 61.16 60 VAL F N 1
ATOM 16951 C CA . VAL F 1 60 ? 98.463 -4.006 -41.225 1.00 64.74 60 VAL F CA 1
ATOM 16952 C C . VAL F 1 60 ? 97.919 -3.069 -42.305 1.00 64.64 60 VAL F C 1
ATOM 16953 O O . VAL F 1 60 ? 98.419 -3.133 -43.437 1.00 60.69 60 VAL F O 1
ATOM 16966 N N . PRO F 1 61 ? 96.926 -2.197 -42.060 1.00 67.29 61 PRO F N 1
ATOM 16967 C CA . PRO F 1 61 ? 96.541 -1.269 -43.145 1.00 62.86 61 PRO F CA 1
ATOM 16968 C C . PRO F 1 61 ? 97.683 -0.375 -43.598 1.00 64.04 61 PRO F C 1
ATOM 16969 O O . PRO F 1 61 ? 97.903 -0.220 -44.806 1.00 68.79 61 PRO F O 1
ATOM 16980 N N . TYR F 1 62 ? 98.412 0.229 -42.658 1.00 61.53 62 TYR F N 1
ATOM 16981 C CA . TYR F 1 62 ? 99.538 1.083 -43.022 1.00 66.07 62 TYR F CA 1
ATOM 16982 C C . TYR F 1 62 ? 100.524 0.341 -43.915 1.00 68.81 62 TYR F C 1
ATOM 16983 O O . TYR F 1 62 ? 100.945 0.859 -44.956 1.00 82.91 62 TYR F O 1
ATOM 17001 N N . LEU F 1 63 ? 100.910 -0.875 -43.527 1.00 62.10 63 LEU F N 1
ATOM 17002 C CA . LEU F 1 63 ? 101.857 -1.612 -44.353 1.00 63.67 63 LEU F CA 1
ATOM 17003 C C . LEU F 1 63 ? 101.206 -2.110 -45.636 1.00 67.44 63 LEU F C 1
ATOM 17004 O O . LEU F 1 63 ? 101.883 -2.239 -46.662 1.00 69.02 63 LEU F O 1
ATOM 17020 N N . ALA F 1 64 ? 99.902 -2.400 -45.604 1.00 73.52 64 ALA F N 1
ATOM 17021 C CA . ALA F 1 64 ? 99.230 -2.871 -46.810 1.00 75.39 64 ALA F CA 1
ATOM 17022 C C . ALA F 1 64 ? 99.171 -1.772 -47.864 1.00 79.51 64 ALA F C 1
ATOM 17023 O O . ALA F 1 64 ? 99.404 -2.028 -49.050 1.00 82.33 64 ALA F O 1
ATOM 17030 N N . GLU F 1 65 ? 98.899 -0.536 -47.446 1.00 81.99 65 GLU F N 1
ATOM 17031 C CA . GLU F 1 65 ? 98.816 0.572 -48.392 1.00 82.20 65 GLU F CA 1
ATOM 17032 C C . GLU F 1 65 ? 100.131 0.774 -49.132 1.00 79.58 65 GLU F C 1
ATOM 17033 O O . GLU F 1 65 ? 100.141 1.095 -50.327 1.00 85.45 65 GLU F O 1
ATOM 17045 N N . LYS F 1 66 ? 101.247 0.583 -48.437 1.00 73.36 66 LYS F N 1
ATOM 17046 C CA . LYS F 1 66 ? 102.553 1.003 -48.919 1.00 71.51 66 LYS F CA 1
ATOM 17047 C C . LYS F 1 66 ? 103.366 -0.130 -49.535 1.00 75.28 66 LYS F C 1
ATOM 17048 O O . LYS F 1 66 ? 104.358 0.144 -50.223 1.00 75.51 66 LYS F O 1
ATOM 17067 N N . TRP F 1 67 ? 102.968 -1.387 -49.309 1.00 78.96 67 TRP F N 1
ATOM 17068 C CA . TRP F 1 67 ? 103.703 -2.552 -49.792 1.00 82.89 67 TRP F CA 1
ATOM 17069 C C . TRP F 1 67 ? 102.799 -3.622 -50.404 1.00 86.01 67 TRP F C 1
ATOM 17070 O O . TRP F 1 67 ? 103.239 -4.764 -50.578 1.00 96.99 67 TRP F O 1
ATOM 17091 N N . LYS F 1 68 ? 101.554 -3.288 -50.735 1.00 88.84 68 LYS F N 1
ATOM 17092 C CA . LYS F 1 68 ? 100.664 -4.247 -51.371 1.00 93.34 68 LYS F CA 1
ATOM 17093 C C . LYS F 1 68 ? 101.180 -4.591 -52.761 1.00 94.02 68 LYS F C 1
ATOM 17094 O O . LYS F 1 68 ? 101.883 -3.803 -53.395 1.00 93.08 68 LYS F O 1
ATOM 17113 N N . ALA F 1 69 ? 100.908 -5.820 -53.186 1.00 103.98 69 ALA F N 1
ATOM 17114 C CA . ALA F 1 69 ? 101.133 -6.285 -54.552 1.00 96.34 69 ALA F CA 1
ATOM 17115 C C . ALA F 1 69 ? 102.545 -6.802 -54.775 1.00 96.03 69 ALA F C 1
ATOM 17116 O O . ALA F 1 69 ? 103.026 -6.826 -55.914 1.00 93.15 69 ALA F O 1
ATOM 17123 N N . ARG F 1 70 ? 103.233 -7.209 -53.716 1.00 97.75 70 ARG F N 1
ATOM 17124 C CA . ARG F 1 70 ? 104.510 -7.893 -53.828 1.00 101.52 70 ARG F CA 1
ATOM 17125 C C . ARG F 1 70 ? 104.396 -9.167 -53.017 1.00 101.91 70 ARG F C 1
ATOM 17126 O O . ARG F 1 70 ? 103.973 -9.124 -51.856 1.00 102.31 70 ARG F O 1
ATOM 17147 N N . SER F 1 71 ? 104.751 -10.292 -53.619 1.00 101.33 71 SER F N 1
ATOM 17148 C CA . SER F 1 71 ? 104.636 -11.538 -52.886 1.00 102.10 71 SER F CA 1
ATOM 17149 C C . SER F 1 71 ? 105.793 -11.668 -51.896 1.00 100.94 71 SER F C 1
ATOM 17150 O O . SER F 1 71 ? 106.816 -10.984 -51.993 1.00 99.47 71 SER F O 1
ATOM 17158 N N . ALA F 1 72 ? 105.600 -12.560 -50.926 1.00 99.00 72 ALA F N 1
ATOM 17159 C CA . ALA F 1 72 ? 106.517 -12.680 -49.794 1.00 89.55 72 ALA F CA 1
ATOM 17160 C C . ALA F 1 72 ? 107.977 -12.848 -50.199 1.00 90.08 72 ALA F C 1
ATOM 17161 O O . ALA F 1 72 ? 108.860 -12.200 -49.625 1.00 85.20 72 ALA F O 1
ATOM 17168 N N . HIS F 1 73 ? 108.254 -13.705 -51.180 1.00 91.06 73 HIS F N 1
ATOM 17169 C CA . HIS F 1 73 ? 109.640 -13.965 -51.553 1.00 94.20 73 HIS F CA 1
ATOM 17170 C C . HIS F 1 73 ? 110.370 -12.675 -51.896 1.00 91.98 73 HIS F C 1
ATOM 17171 O O . HIS F 1 73 ? 111.513 -12.467 -51.471 1.00 89.69 73 HIS F O 1
ATOM 17185 N N . GLU F 1 74 ? 109.723 -11.795 -52.655 1.00 91.08 74 GLU F N 1
ATOM 17186 C CA . GLU F 1 74 ? 110.309 -10.500 -52.982 1.00 89.54 74 GLU F CA 1
ATOM 17187 C C . GLU F 1 74 ? 110.451 -9.629 -51.736 1.00 89.09 74 GLU F C 1
ATOM 17188 O O . GLU F 1 74 ? 111.506 -9.029 -51.499 1.00 84.80 74 GLU F O 1
ATOM 17200 N N . LEU F 1 75 ? 109.386 -9.547 -50.931 1.00 99.74 75 LEU F N 1
ATOM 17201 C CA . LEU F 1 75 ? 109.351 -8.635 -49.788 1.00 94.88 75 LEU F CA 1
ATOM 17202 C C . LEU F 1 75 ? 110.510 -8.856 -48.823 1.00 90.90 75 LEU F C 1
ATOM 17203 O O . LEU F 1 75 ? 111.095 -7.889 -48.321 1.00 85.65 75 LEU F O 1
ATOM 17219 N N . THR F 1 76 ? 110.852 -10.114 -48.539 1.00 98.41 76 THR F N 1
ATOM 17220 C CA . THR F 1 76 ? 111.971 -10.376 -47.639 1.00 89.94 76 THR F CA 1
ATOM 17221 C C . THR F 1 76 ? 113.223 -9.653 -48.115 1.00 83.13 76 THR F C 1
ATOM 17222 O O . THR F 1 76 ? 114.017 -9.155 -47.308 1.00 80.92 76 THR F O 1
ATOM 17233 N N . ASP F 1 77 ? 113.410 -9.593 -49.430 1.00 82.76 77 ASP F N 1
ATOM 17234 C CA . ASP F 1 77 ? 114.610 -9.026 -50.041 1.00 83.50 77 ASP F CA 1
ATOM 17235 C C . ASP F 1 77 ? 114.447 -7.525 -50.289 1.00 82.00 77 ASP F C 1
ATOM 17236 O O . ASP F 1 77 ? 114.579 -7.032 -51.409 1.00 77.90 77 ASP F O 1
ATOM 17245 N N . THR F 1 78 ? 114.146 -6.789 -49.219 1.00 83.13 78 THR F N 1
ATOM 17246 C CA . THR F 1 78 ? 113.874 -5.358 -49.339 1.00 90.12 78 THR F CA 1
ATOM 17247 C C . THR F 1 78 ? 114.240 -4.676 -48.029 1.00 82.94 78 THR F C 1
ATOM 17248 O O . THR F 1 78 ? 113.665 -4.997 -46.985 1.00 83.19 78 THR F O 1
ATOM 17259 N N . VAL F 1 79 ? 115.179 -3.737 -48.083 1.00 85.21 79 VAL F N 1
ATOM 17260 C CA . VAL F 1 79 ? 115.640 -3.045 -46.881 1.00 87.66 79 VAL F CA 1
ATOM 17261 C C . VAL F 1 79 ? 114.617 -1.976 -46.503 1.00 94.16 79 VAL F C 1
ATOM 17262 O O . VAL F 1 79 ? 114.421 -1.720 -45.306 1.00 93.76 79 VAL F O 1
ATOM 17275 N N . PRO F 1 80 ? 113.949 -1.320 -47.461 1.00 101.05 80 PRO F N 1
ATOM 17276 C CA . PRO F 1 80 ? 112.917 -0.341 -47.076 1.00 85.51 80 PRO F CA 1
ATOM 17277 C C . PRO F 1 80 ? 111.696 -0.949 -46.399 1.00 79.46 80 PRO F C 1
ATOM 17278 O O . PRO F 1 80 ? 111.011 -0.236 -45.655 1.00 88.26 80 PRO F O 1
ATOM 17289 N N . PHE F 1 81 ? 111.397 -2.230 -46.626 1.00 75.67 81 PHE F N 1
ATOM 17290 C CA . PHE F 1 81 ? 110.230 -2.849 -46.000 1.00 74.93 81 PHE F CA 1
ATOM 17291 C C . PHE F 1 81 ? 110.439 -3.040 -44.503 1.00 76.30 81 PHE F C 1
ATOM 17292 O O . PHE F 1 81 ? 109.563 -2.711 -43.695 1.00 69.79 81 PHE F O 1
ATOM 17309 N N . PHE F 1 82 ? 111.602 -3.569 -44.113 1.00 77.02 82 PHE F N 1
ATOM 17310 C CA . PHE F 1 82 ? 111.878 -3.833 -42.705 1.00 77.88 82 PHE F CA 1
ATOM 17311 C C . PHE F 1 82 ? 112.198 -2.559 -41.928 1.00 75.14 82 PHE F C 1
ATOM 17312 O O . PHE F 1 82 ? 111.810 -2.433 -40.765 1.00 68.11 82 PHE F O 1
ATOM 17329 N N . ARG F 1 83 ? 112.903 -1.605 -42.540 1.00 75.84 83 ARG F N 1
ATOM 17330 C CA . ARG F 1 83 ? 113.105 -0.320 -41.876 1.00 72.93 83 ARG F CA 1
ATOM 17331 C C . ARG F 1 83 ? 111.767 0.316 -41.525 1.00 69.49 83 ARG F C 1
ATOM 17332 O O . ARG F 1 83 ? 111.613 0.911 -40.451 1.00 68.66 83 ARG F O 1
ATOM 17353 N N . ASP F 1 84 ? 110.771 0.162 -42.401 1.00 77.36 84 ASP F N 1
ATOM 17354 C CA . ASP F 1 84 ? 109.435 0.691 -42.132 1.00 78.81 84 ASP F CA 1
ATOM 17355 C C . ASP F 1 84 ? 108.767 -0.071 -40.994 1.00 70.74 84 ASP F C 1
ATOM 17356 O O . ASP F 1 84 ? 108.131 0.536 -40.123 1.00 75.45 84 ASP F O 1
ATOM 17365 N N . ILE F 1 85 ? 108.902 -1.403 -40.979 1.00 70.27 85 ILE F N 1
ATOM 17366 C CA . ILE F 1 85 ? 108.368 -2.189 -39.871 1.00 63.64 85 ILE F CA 1
ATOM 17367 C C . ILE F 1 85 ? 108.957 -1.693 -38.555 1.00 56.14 85 ILE F C 1
ATOM 17368 O O . ILE F 1 85 ? 108.269 -1.635 -37.529 1.00 57.49 85 ILE F O 1
ATOM 17384 N N . VAL F 1 86 ? 110.240 -1.337 -38.565 1.00 58.02 86 VAL F N 1
ATOM 17385 C CA . VAL F 1 86 ? 110.923 -0.900 -37.352 1.00 56.30 86 VAL F CA 1
ATOM 17386 C C . VAL F 1 86 ? 110.507 0.514 -36.965 1.00 60.93 86 VAL F C 1
ATOM 17387 O O . VAL F 1 86 ? 110.226 0.793 -35.793 1.00 60.54 86 VAL F O 1
ATOM 17400 N N . THR F 1 87 ? 110.462 1.425 -37.935 1.00 62.92 87 THR F N 1
ATOM 17401 C CA . THR F 1 87 ? 110.270 2.845 -37.672 1.00 61.92 87 THR F CA 1
ATOM 17402 C C . THR F 1 87 ? 108.826 3.274 -37.879 1.00 54.10 87 THR F C 1
ATOM 17403 O O . THR F 1 87 ? 108.511 4.455 -37.711 1.00 62.06 87 THR F O 1
ATOM 17414 N N . GLY F 1 88 ? 107.951 2.345 -38.251 1.00 57.10 88 GLY F N 1
ATOM 17415 C CA . GLY F 1 88 ? 106.571 2.643 -38.538 1.00 57.16 88 GLY F CA 1
ATOM 17416 C C . GLY F 1 88 ? 105.843 3.339 -37.404 1.00 60.10 88 GLY F C 1
ATOM 17417 O O . GLY F 1 88 ? 106.294 3.357 -36.255 1.00 62.55 88 GLY F O 1
ATOM 17421 N N . PRO F 1 89 ? 104.688 3.936 -37.722 1.00 63.61 89 PRO F N 1
ATOM 17422 C CA . PRO F 1 89 ? 103.858 4.616 -36.712 1.00 55.45 89 PRO F CA 1
ATOM 17423 C C . PRO F 1 89 ? 102.912 3.651 -35.997 1.00 58.49 89 PRO F C 1
ATOM 17424 O O . PRO F 1 89 ? 101.688 3.815 -36.003 1.00 56.79 89 PRO F O 1
ATOM 17435 N N . PHE F 1 90 ? 103.487 2.629 -35.370 1.00 57.02 90 PHE F N 1
ATOM 17436 C CA . PHE F 1 90 ? 102.716 1.650 -34.619 1.00 60.55 90 PHE F CA 1
ATOM 17437 C C . PHE F 1 90 ? 103.606 1.034 -33.552 1.00 53.75 90 PHE F C 1
ATOM 17438 O O . PHE F 1 90 ? 104.833 1.143 -33.602 1.00 49.72 90 PHE F O 1
ATOM 17455 N N . GLU F 1 91 ? 102.973 0.380 -32.584 1.00 54.24 91 GLU F N 1
ATOM 17456 C CA . GLU F 1 91 ? 103.713 -0.306 -31.537 1.00 50.06 91 GLU F CA 1
ATOM 17457 C C . GLU F 1 91 ? 104.199 -1.660 -32.030 1.00 48.05 91 GLU F C 1
ATOM 17458 O O . GLU F 1 91 ? 103.510 -2.346 -32.790 1.00 45.50 91 GLU F O 1
ATOM 17470 N N . LYS F 1 92 ? 105.398 -2.035 -31.602 1.00 45.13 92 LYS F N 1
ATOM 17471 C CA . LYS F 1 92 ? 105.944 -3.353 -31.872 1.00 43.43 92 LYS F CA 1
ATOM 17472 C C . LYS F 1 92 ? 106.311 -4.023 -30.556 1.00 43.98 92 LYS F C 1
ATOM 17473 O O . LYS F 1 92 ? 106.699 -3.357 -29.591 1.00 36.59 92 LYS F O 1
ATOM 17492 N N . PHE F 1 93 ? 106.189 -5.347 -30.523 1.00 38.46 93 PHE F N 1
ATOM 17493 C CA . PHE F 1 93 ? 106.542 -6.114 -29.338 1.00 38.78 93 PHE F CA 1
ATOM 17494 C C . PHE F 1 93 ? 107.342 -7.329 -29.776 1.00 28.73 93 PHE F C 1
ATOM 17495 O O . PHE F 1 93 ? 106.890 -8.096 -30.632 1.00 37.92 93 PHE F O 1
ATOM 17512 N N . MET F 1 94 ? 108.522 -7.502 -29.188 1.00 27.59 94 MET F N 1
ATOM 17513 C CA . MET F 1 94 ? 109.424 -8.590 -29.535 1.00 24.83 94 MET F CA 1
ATOM 17514 C C . MET F 1 94 ? 109.632 -9.456 -28.302 1.00 36.00 94 MET F C 1
ATOM 17515 O O . MET F 1 94 ? 109.944 -8.939 -27.223 1.00 25.23 94 MET F O 1
ATOM 17529 N N . ARG F 1 95 ? 109.476 -10.765 -28.462 1.00 27.23 95 ARG F N 1
ATOM 17530 C CA . ARG F 1 95 ? 109.840 -11.727 -27.430 1.00 26.37 95 ARG F CA 1
ATOM 17531 C C . ARG F 1 95 ? 111.116 -12.442 -27.838 1.00 29.92 95 ARG F C 1
ATOM 17532 O O . ARG F 1 95 ? 111.187 -13.017 -28.929 1.00 36.46 95 ARG F O 1
ATOM 17553 N N . VAL F 1 96 ? 112.111 -12.410 -26.961 1.00 26.65 96 VAL F N 1
ATOM 17554 C CA . VAL F 1 96 ? 113.362 -13.128 -27.154 1.00 18.40 96 VAL F CA 1
ATOM 17555 C C . VAL F 1 96 ? 113.396 -14.242 -26.121 1.00 31.56 96 VAL F C 1
ATOM 17556 O O . VAL F 1 96 ? 113.519 -13.977 -24.916 1.00 16.93 96 VAL F O 1
ATOM 17569 N N . THR F 1 97 ? 113.277 -15.486 -26.572 1.00 32.04 97 THR F N 1
ATOM 17570 C CA . THR F 1 97 ? 113.341 -16.637 -25.685 1.00 26.15 97 THR F CA 1
ATOM 17571 C C . THR F 1 97 ? 114.679 -17.318 -25.834 1.00 26.20 97 THR F C 1
ATOM 17572 O O . THR F 1 97 ? 115.088 -17.655 -26.944 1.00 33.08 97 THR F O 1
ATOM 17583 N N . MET F 1 98 ? 115.345 -17.521 -24.708 1.00 23.49 98 MET F N 1
ATOM 17584 C CA . MET F 1 98 ? 116.679 -18.087 -24.687 1.00 14.58 98 MET F CA 1
ATOM 17585 C C . MET F 1 98 ? 116.590 -19.585 -24.943 1.00 26.96 98 MET F C 1
ATOM 17586 O O . MET F 1 98 ? 115.854 -20.309 -24.262 1.00 33.10 98 MET F O 1
ATOM 17600 N N . ILE F 1 99 ? 117.331 -20.040 -25.943 1.00 26.96 99 ILE F N 1
ATOM 17601 C CA . ILE F 1 99 ? 117.523 -21.462 -26.185 1.00 35.70 99 ILE F CA 1
ATOM 17602 C C . ILE F 1 99 ? 118.663 -21.994 -25.341 1.00 34.94 99 ILE F C 1
ATOM 17603 O O . ILE F 1 99 ? 118.558 -23.055 -24.719 1.00 27.11 99 ILE F O 1
ATOM 17619 N N . LEU F 1 100 ? 119.746 -21.246 -25.304 1.00 23.79 100 LEU F N 1
ATOM 17620 C CA . LEU F 1 100 ? 120.860 -21.501 -24.425 1.00 35.63 100 LEU F CA 1
ATOM 17621 C C . LEU F 1 100 ? 120.911 -20.440 -23.334 1.00 32.33 100 LEU F C 1
ATOM 17622 O O . LEU F 1 100 ? 120.414 -19.326 -23.521 1.00 30.81 100 LEU F O 1
ATOM 17638 N N . PRO F 1 101 ? 121.501 -20.746 -22.183 1.00 26.20 101 PRO F N 1
ATOM 17639 C CA . PRO F 1 101 ? 121.513 -19.767 -21.092 1.00 29.88 101 PRO F CA 1
ATOM 17640 C C . PRO F 1 101 ? 122.390 -18.571 -21.426 1.00 28.12 101 PRO F C 1
ATOM 17641 O O . PRO F 1 101 ? 123.479 -18.706 -21.989 1.00 31.79 101 PRO F O 1
ATOM 17652 N N . LEU F 1 102 ? 121.900 -17.390 -21.059 1.00 25.29 102 LEU F N 1
ATOM 17653 C CA . LEU F 1 102 ? 122.617 -16.139 -21.248 1.00 26.96 102 LEU F CA 1
ATOM 17654 C C . LEU F 1 102 ? 122.499 -15.310 -19.982 1.00 35.88 102 LEU F C 1
ATOM 17655 O O . LEU F 1 102 ? 121.455 -15.322 -19.326 1.00 23.14 102 LEU F O 1
ATOM 17671 N N . THR F 1 103 ? 123.567 -14.595 -19.638 1.00 33.31 103 THR F N 1
ATOM 17672 C CA . THR F 1 103 ? 123.449 -13.565 -18.621 1.00 28.15 103 THR F CA 1
ATOM 17673 C C . THR F 1 103 ? 122.931 -12.282 -19.256 1.00 29.45 103 THR F C 1
ATOM 17674 O O . THR F 1 103 ? 123.098 -12.048 -20.458 1.00 26.36 103 THR F O 1
ATOM 17685 N N . GLY F 1 104 ? 122.295 -11.447 -18.437 1.00 26.83 104 GLY F N 1
ATOM 17686 C CA . GLY F 1 104 ? 121.888 -10.139 -18.916 1.00 27.43 104 GLY F CA 1
ATOM 17687 C C . GLY F 1 104 ? 123.084 -9.304 -19.321 1.00 27.71 104 GLY F C 1
ATOM 17688 O O . GLY F 1 104 ? 123.001 -8.488 -20.243 1.00 32.39 104 GLY F O 1
ATOM 17692 N N . HIS F 1 105 ? 124.210 -9.501 -18.633 1.00 27.09 105 HIS F N 1
ATOM 17693 C CA . HIS F 1 105 ? 125.455 -8.837 -18.997 1.00 41.85 105 HIS F CA 1
ATOM 17694 C C . HIS F 1 105 ? 125.856 -9.188 -20.425 1.00 42.21 105 HIS F C 1
ATOM 17695 O O . HIS F 1 105 ? 126.131 -8.304 -21.246 1.00 45.29 105 HIS F O 1
ATOM 17709 N N . GLN F 1 106 ? 125.890 -10.488 -20.738 1.00 34.73 106 GLN F N 1
ATOM 17710 C CA . GLN F 1 106 ? 126.228 -10.941 -22.084 1.00 41.80 106 GLN F CA 1
ATOM 17711 C C . GLN F 1 106 ? 125.265 -10.371 -23.114 1.00 40.08 106 GLN F C 1
ATOM 17712 O O . GLN F 1 106 ? 125.680 -9.949 -24.200 1.00 44.05 106 GLN F O 1
ATOM 17726 N N . TYR F 1 107 ? 123.971 -10.359 -22.792 1.00 33.49 107 TYR F N 1
ATOM 17727 C CA . TYR F 1 107 ? 122.972 -9.911 -23.753 1.00 39.48 107 TYR F CA 1
ATOM 17728 C C . TYR F 1 107 ? 123.072 -8.409 -23.990 1.00 37.91 107 TYR F C 1
ATOM 17729 O O . TYR F 1 107 ? 123.027 -7.955 -25.139 1.00 43.31 107 TYR F O 1
ATOM 17747 N N . SER F 1 108 ? 123.211 -7.622 -22.921 1.00 36.08 108 SER F N 1
ATOM 17748 C CA . SER F 1 108 ? 123.198 -6.170 -23.073 1.00 35.93 108 SER F CA 1
ATOM 17749 C C . SER F 1 108 ? 124.466 -5.645 -23.740 1.00 43.77 108 SER F C 1
ATOM 17750 O O . SER F 1 108 ? 124.394 -4.688 -24.519 1.00 41.62 108 SER F O 1
ATOM 17758 N N . GLU F 1 109 ? 125.593 -6.282 -23.486 1.00 45.30 109 GLU F N 1
ATOM 17759 C CA . GLU F 1 109 ? 126.831 -5.874 -24.111 1.00 47.64 109 GLU F CA 1
ATOM 17760 C C . GLU F 1 109 ? 126.737 -6.010 -25.627 1.00 48.14 109 GLU F C 1
ATOM 17761 O O . GLU F 1 109 ? 127.105 -5.098 -26.336 1.00 47.03 109 GLU F O 1
ATOM 17773 N N . LYS F 1 110 ? 126.247 -7.142 -26.120 1.00 46.58 110 LYS F N 1
ATOM 17774 C CA . LYS F 1 110 ? 126.139 -7.359 -27.566 1.00 49.00 110 LYS F CA 1
ATOM 17775 C C . LYS F 1 110 ? 125.086 -6.444 -28.168 1.00 49.57 110 LYS F C 1
ATOM 17776 O O . LYS F 1 110 ? 125.307 -5.863 -29.233 1.00 57.81 110 LYS F O 1
ATOM 17784 N N . VAL F 1 111 ? 123.940 -6.280 -27.496 1.00 46.72 111 VAL F N 1
ATOM 17785 C CA . VAL F 1 111 ? 122.939 -5.341 -28.000 1.00 48.28 111 VAL F CA 1
ATOM 17786 C C . VAL F 1 111 ? 123.533 -3.943 -28.061 1.00 52.49 111 VAL F C 1
ATOM 17787 O O . VAL F 1 111 ? 123.265 -3.172 -28.990 1.00 50.68 111 VAL F O 1
ATOM 17800 N N . SER F 1 112 ? 124.361 -3.600 -27.078 1.00 45.75 112 SER F N 1
ATOM 17801 C CA . SER F 1 112 ? 124.901 -2.250 -27.001 1.00 52.12 112 SER F CA 1
ATOM 17802 C C . SER F 1 112 ? 125.789 -1.953 -28.203 1.00 62.76 112 SER F C 1
ATOM 17803 O O . SER F 1 112 ? 125.620 -0.933 -28.880 1.00 62.89 112 SER F O 1
ATOM 17811 N N . GLU F 1 113 ? 126.739 -2.846 -28.489 1.00 65.98 113 GLU F N 1
ATOM 17812 C CA . GLU F 1 113 ? 127.700 -2.600 -29.562 1.00 67.79 113 GLU F CA 1
ATOM 17813 C C . GLU F 1 113 ? 127.012 -2.446 -30.920 1.00 71.43 113 GLU F C 1
ATOM 17814 O O . GLU F 1 113 ? 127.378 -1.563 -31.705 1.00 74.05 113 GLU F O 1
ATOM 17826 N N . ASN F 1 114 ? 126.032 -3.302 -31.233 1.00 70.83 114 ASN F N 1
ATOM 17827 C CA . ASN F 1 114 ? 125.268 -3.110 -32.467 1.00 71.51 114 ASN F CA 1
ATOM 17828 C C . ASN F 1 114 ? 124.646 -1.727 -32.511 1.00 73.03 114 ASN F C 1
ATOM 17829 O O . ASN F 1 114 ? 124.721 -1.025 -33.526 1.00 72.64 114 ASN F O 1
ATOM 17840 N N . CYS F 1 115 ? 124.029 -1.314 -31.409 1.00 69.96 115 CYS F N 1
ATOM 17841 C CA . CYS F 1 115 ? 123.281 -0.068 -31.424 1.00 68.44 115 CYS F CA 1
ATOM 17842 C C . CYS F 1 115 ? 124.193 1.127 -31.652 1.00 72.28 115 CYS F C 1
ATOM 17843 O O . CYS F 1 115 ? 123.880 2.004 -32.464 1.00 73.34 115 CYS F O 1
ATOM 17851 N N . VAL F 1 116 ? 125.363 1.138 -31.015 1.00 71.96 116 VAL F N 1
ATOM 17852 C CA . VAL F 1 116 ? 126.269 2.270 -31.172 1.00 77.40 116 VAL F CA 1
ATOM 17853 C C . VAL F 1 116 ? 126.826 2.329 -32.592 1.00 80.63 116 VAL F C 1
ATOM 17854 O O . VAL F 1 116 ? 127.055 3.419 -33.130 1.00 90.30 116 VAL F O 1
ATOM 17867 N N . ALA F 1 117 ? 127.055 1.173 -33.218 1.00 80.36 117 ALA F N 1
ATOM 17868 C CA . ALA F 1 117 ? 127.562 1.147 -34.589 1.00 83.10 117 ALA F CA 1
ATOM 17869 C C . ALA F 1 117 ? 126.568 1.760 -35.569 1.00 78.42 117 ALA F C 1
ATOM 17870 O O . ALA F 1 117 ? 126.929 2.621 -36.378 1.00 80.12 117 ALA F O 1
ATOM 17877 N N . ILE F 1 118 ? 125.308 1.321 -35.517 1.00 75.61 118 ILE F N 1
ATOM 17878 C CA . ILE F 1 118 ? 124.301 1.870 -36.421 1.00 75.71 118 ILE F CA 1
ATOM 17879 C C . ILE F 1 118 ? 124.197 3.374 -36.234 1.00 77.98 118 ILE F C 1
ATOM 17880 O O . ILE F 1 118 ? 123.972 4.126 -37.192 1.00 79.80 118 ILE F O 1
ATOM 17896 N N . TRP F 1 119 ? 124.365 3.837 -34.995 1.00 75.35 119 TRP F N 1
ATOM 17897 C CA . TRP F 1 119 ? 124.106 5.237 -34.691 1.00 74.31 119 TRP F CA 1
ATOM 17898 C C . TRP F 1 119 ? 125.259 6.148 -35.089 1.00 76.75 119 TRP F C 1
ATOM 17899 O O . TRP F 1 119 ? 125.032 7.285 -35.514 1.00 79.39 119 TRP F O 1
ATOM 17920 N N . LYS F 1 120 ? 126.498 5.670 -34.966 1.00 77.72 120 LYS F N 1
ATOM 17921 C CA . LYS F 1 120 ? 127.640 6.515 -35.292 1.00 83.88 120 LYS F CA 1
ATOM 17922 C C . LYS F 1 120 ? 127.919 6.565 -36.787 1.00 84.81 120 LYS F C 1
ATOM 17923 O O . LYS F 1 120 ? 128.490 7.547 -37.273 1.00 77.27 120 LYS F O 1
ATOM 17942 N N . SER F 1 121 ? 127.518 5.529 -37.525 1.00 80.48 121 SER F N 1
ATOM 17943 C CA . SER F 1 121 ? 127.625 5.560 -38.978 1.00 79.86 121 SER F CA 1
ATOM 17944 C C . SER F 1 121 ? 126.732 6.647 -39.560 1.00 80.75 121 SER F C 1
ATOM 17945 O O . SER F 1 121 ? 127.119 7.344 -40.505 1.00 79.51 121 SER F O 1
ATOM 17953 N N . LEU F 1 122 ? 125.529 6.799 -39.007 1.00 79.33 122 LEU F N 1
ATOM 17954 C CA . LEU F 1 122 ? 124.545 7.749 -39.499 1.00 78.86 122 LEU F CA 1
ATOM 17955 C C . LEU F 1 122 ? 124.582 9.066 -38.730 1.00 80.38 122 LEU F C 1
ATOM 17956 O O . LEU F 1 122 ? 123.727 9.928 -38.949 1.00 83.93 122 LEU F O 1
ATOM 17972 N N . GLY F 1 123 ? 125.561 9.235 -37.848 1.00 81.12 123 GLY F N 1
ATOM 17973 C CA . GLY F 1 123 ? 125.731 10.480 -37.105 1.00 72.56 123 GLY F CA 1
ATOM 17974 C C . GLY F 1 123 ? 124.531 10.972 -36.324 1.00 77.91 123 GLY F C 1
ATOM 17975 O O . GLY F 1 123 ? 124.297 12.187 -36.269 1.00 73.01 123 GLY F O 1
ATOM 17979 N N . ILE F 1 124 ? 123.757 10.070 -35.721 1.00 78.72 124 ILE F N 1
ATOM 17980 C CA . ILE F 1 124 ? 122.726 10.472 -34.767 1.00 76.21 124 ILE F CA 1
ATOM 17981 C C . ILE F 1 124 ? 123.123 10.119 -33.335 1.00 68.42 124 ILE F C 1
ATOM 17982 O O . ILE F 1 124 ? 122.344 10.338 -32.405 1.00 65.94 124 ILE F O 1
ATOM 17998 N N . TYR F 1 125 ? 124.334 9.607 -33.127 1.00 67.39 125 TYR F N 1
ATOM 17999 C CA . TYR F 1 125 ? 124.741 9.184 -31.793 1.00 67.88 125 TYR F CA 1
ATOM 18000 C C . TYR F 1 125 ? 124.968 10.386 -30.889 1.00 65.69 125 TYR F C 1
ATOM 18001 O O . TYR F 1 125 ? 126.069 10.942 -30.847 1.00 69.32 125 TYR F O 1
ATOM 18019 N N . THR F 1 126 ? 123.929 10.793 -30.161 1.00 61.50 126 THR F N 1
ATOM 18020 C CA . THR F 1 126 ? 124.044 11.868 -29.193 1.00 66.36 126 THR F CA 1
ATOM 18021 C C . THR F 1 126 ? 124.476 11.277 -27.856 1.00 69.80 126 THR F C 1
ATOM 18022 O O . THR F 1 126 ? 124.582 10.058 -27.688 1.00 70.75 126 THR F O 1
ATOM 18033 N N . ASP F 1 127 ? 124.738 12.150 -26.886 1.00 70.93 127 ASP F N 1
ATOM 18034 C CA . ASP F 1 127 ? 124.959 11.667 -25.532 1.00 70.67 127 ASP F CA 1
ATOM 18035 C C . ASP F 1 127 ? 123.673 11.127 -24.930 1.00 70.38 127 ASP F C 1
ATOM 18036 O O . ASP F 1 127 ? 123.726 10.382 -23.946 1.00 71.17 127 ASP F O 1
ATOM 18045 N N . GLU F 1 128 ? 122.522 11.478 -25.508 1.00 70.27 128 GLU F N 1
ATOM 18046 C CA . GLU F 1 128 ? 121.265 10.898 -25.056 1.00 68.83 128 GLU F CA 1
ATOM 18047 C C . GLU F 1 128 ? 121.269 9.395 -25.312 1.00 65.05 128 GLU F C 1
ATOM 18048 O O . GLU F 1 128 ? 120.879 8.601 -24.449 1.00 65.94 128 GLU F O 1
ATOM 18060 N N . GLU F 1 129 ? 121.713 8.988 -26.509 1.00 63.30 129 GLU F N 1
ATOM 18061 C CA . GLU F 1 129 ? 121.867 7.566 -26.807 1.00 62.02 129 GLU F CA 1
ATOM 18062 C C . GLU F 1 129 ? 122.832 6.911 -25.837 1.00 60.77 129 GLU F C 1
ATOM 18063 O O . GLU F 1 129 ? 122.621 5.770 -25.412 1.00 51.93 129 GLU F O 1
ATOM 18075 N N . ALA F 1 130 ? 123.895 7.623 -25.470 1.00 56.43 130 ALA F N 1
ATOM 18076 C CA . ALA F 1 130 ? 124.820 7.093 -24.480 1.00 65.23 130 ALA F CA 1
ATOM 18077 C C . ALA F 1 130 ? 124.137 6.946 -23.127 1.00 58.17 130 ALA F C 1
ATOM 18078 O O . ALA F 1 130 ? 124.362 5.964 -22.411 1.00 55.92 130 ALA F O 1
ATOM 18085 N N . LYS F 1 131 ? 123.294 7.915 -22.764 1.00 57.64 131 LYS F N 1
ATOM 18086 C CA . LYS F 1 131 ? 122.544 7.826 -21.516 1.00 59.47 131 LYS F CA 1
ATOM 18087 C C . LYS F 1 131 ? 121.520 6.698 -21.568 1.00 61.30 131 LYS F C 1
ATOM 18088 O O . LYS F 1 131 ? 121.369 5.943 -20.601 1.00 50.05 131 LYS F O 1
ATOM 18107 N N . ALA F 1 132 ? 120.811 6.570 -22.692 1.00 59.29 132 ALA F N 1
ATOM 18108 C CA . ALA F 1 132 ? 119.852 5.485 -22.862 1.00 50.18 132 ALA F CA 1
ATOM 18109 C C . ALA F 1 132 ? 120.541 4.129 -22.780 1.00 48.98 132 ALA F C 1
ATOM 18110 O O . ALA F 1 132 ? 120.058 3.211 -22.109 1.00 48.62 132 ALA F O 1
ATOM 18117 N N . ILE F 1 133 ? 121.675 3.986 -23.468 1.00 39.60 133 ILE F N 1
ATOM 18118 C CA . ILE F 1 133 ? 122.418 2.731 -23.429 1.00 47.86 133 ILE F CA 1
ATOM 18119 C C . ILE F 1 133 ? 122.802 2.383 -21.996 1.00 44.95 133 ILE F C 1
ATOM 18120 O O . ILE F 1 133 ? 122.777 1.213 -21.598 1.00 36.06 133 ILE F O 1
ATOM 18136 N N . ASP F 1 134 ? 123.160 3.389 -21.199 1.00 46.69 134 ASP F N 1
ATOM 18137 C CA . ASP F 1 134 ? 123.587 3.117 -19.831 1.00 49.51 134 ASP F CA 1
ATOM 18138 C C . ASP F 1 134 ? 122.437 2.583 -18.985 1.00 45.91 134 ASP F C 1
ATOM 18139 O O . ASP F 1 134 ? 122.626 1.659 -18.185 1.00 36.36 134 ASP F O 1
ATOM 18148 N N . LYS F 1 135 ? 121.238 3.148 -19.141 1.00 51.16 135 LYS F N 1
ATOM 18149 C CA . LYS F 1 135 ? 120.073 2.617 -18.439 1.00 42.54 135 LYS F CA 1
ATOM 18150 C C . LYS F 1 135 ? 119.756 1.207 -18.914 1.00 34.66 135 LYS F C 1
ATOM 18151 O O . LYS F 1 135 ? 119.559 0.292 -18.104 1.00 32.05 135 LYS F O 1
ATOM 18170 N N . PHE F 1 136 ? 119.720 1.015 -20.234 1.00 35.78 136 PHE F N 1
ATOM 18171 C CA . PHE F 1 136 ? 119.519 -0.310 -20.812 1.00 35.82 136 PHE F CA 1
ATOM 18172 C C . PHE F 1 136 ? 120.422 -1.345 -20.147 1.00 36.67 136 PHE F C 1
ATOM 18173 O O . PHE F 1 136 ? 119.956 -2.398 -19.696 1.00 24.87 136 PHE F O 1
ATOM 18190 N N . VAL F 1 137 ? 121.720 -1.047 -20.053 1.00 32.83 137 VAL F N 1
ATOM 18191 C CA . VAL F 1 137 ? 122.657 -1.971 -19.421 1.00 32.35 137 VAL F CA 1
ATOM 18192 C C . VAL F 1 137 ? 122.304 -2.190 -17.955 1.00 33.09 137 VAL F C 1
ATOM 18193 O O . VAL F 1 137 ? 122.397 -3.311 -17.442 1.00 33.05 137 VAL F O 1
ATOM 18206 N N . SER F 1 138 ? 121.894 -1.129 -17.256 1.00 30.97 138 SER F N 1
ATOM 18207 C CA . SER F 1 138 ? 121.565 -1.265 -15.840 1.00 37.07 138 SER F CA 1
ATOM 18208 C C . SER F 1 138 ? 120.366 -2.185 -15.635 1.00 31.68 138 SER F C 1
ATOM 18209 O O . SER F 1 138 ? 120.323 -2.950 -14.665 1.00 34.58 138 SER F O 1
ATOM 18217 N N . VAL F 1 139 ? 119.380 -2.117 -16.532 1.00 30.96 139 VAL F N 1
ATOM 18218 C CA . VAL F 1 139 ? 118.209 -2.984 -16.420 1.00 28.56 139 VAL F CA 1
ATOM 18219 C C . VAL F 1 139 ? 118.627 -4.449 -16.474 1.00 32.45 139 VAL F C 1
ATOM 18220 O O . VAL F 1 139 ? 118.092 -5.293 -15.744 1.00 29.00 139 VAL F O 1
ATOM 18233 N N . PHE F 1 140 ? 119.593 -4.770 -17.328 1.00 33.92 140 PHE F N 1
ATOM 18234 C CA . PHE F 1 140 ? 120.019 -6.143 -17.559 1.00 28.05 140 PHE F CA 1
ATOM 18235 C C . PHE F 1 140 ? 121.117 -6.592 -16.603 1.00 35.42 140 PHE F C 1
ATOM 18236 O O . PHE F 1 140 ? 121.494 -7.768 -16.628 1.00 32.21 140 PHE F O 1
ATOM 18253 N N . LYS F 1 141 ? 121.628 -5.683 -15.766 1.00 34.75 141 LYS F N 1
ATOM 18254 C CA . LYS F 1 141 ? 122.874 -5.914 -15.037 1.00 38.19 141 LYS F CA 1
ATOM 18255 C C . LYS F 1 141 ? 122.874 -7.225 -14.255 1.00 39.91 141 LYS F C 1
ATOM 18256 O O . LYS F 1 141 ? 123.772 -8.057 -14.423 1.00 39.53 141 LYS F O 1
ATOM 18275 N N . ASP F 1 142 ? 121.879 -7.431 -13.396 1.00 36.35 142 ASP F N 1
ATOM 18276 C CA . ASP F 1 142 ? 121.879 -8.585 -12.506 1.00 37.26 142 ASP F CA 1
ATOM 18277 C C . ASP F 1 142 ? 121.033 -9.725 -13.048 1.00 38.26 142 ASP F C 1
ATOM 18278 O O . ASP F 1 142 ? 120.835 -10.723 -12.348 1.00 38.91 142 ASP F O 1
ATOM 18287 N N . GLU F 1 143 ? 120.538 -9.605 -14.273 1.00 29.14 143 GLU F N 1
ATOM 18288 C CA . GLU F 1 143 ? 119.609 -10.585 -14.805 1.00 28.26 143 GLU F CA 1
ATOM 18289 C C . GLU F 1 143 ? 120.353 -11.793 -15.350 1.00 36.35 143 GLU F C 1
ATOM 18290 O O . GLU F 1 143 ? 121.480 -11.692 -15.843 1.00 28.10 143 GLU F O 1
ATOM 18302 N N . THR F 1 144 ? 119.717 -12.950 -15.225 1.00 25.39 144 THR F N 1
ATOM 18303 C CA . THR F 1 144 ? 120.189 -14.170 -15.848 1.00 22.74 144 THR F CA 1
ATOM 18304 C C . THR F 1 144 ? 119.025 -14.867 -16.537 1.00 23.54 144 THR F C 1
ATOM 18305 O O . THR F 1 144 ? 117.885 -14.811 -16.070 1.00 23.67 144 THR F O 1
ATOM 18316 N N . PHE F 1 145 ? 119.318 -15.543 -17.647 1.00 23.36 145 PHE F N 1
ATOM 18317 C CA . PHE F 1 145 ? 118.277 -16.048 -18.542 1.00 21.21 145 PHE F CA 1
ATOM 18318 C C . PHE F 1 145 ? 118.528 -17.510 -18.884 1.00 21.36 145 PHE F C 1
ATOM 18319 O O . PHE F 1 145 ? 119.175 -17.818 -19.895 1.00 23.58 145 PHE F O 1
ATOM 18336 N N . PRO F 1 146 ? 118.036 -18.440 -18.069 1.00 20.96 146 PRO F N 1
ATOM 18337 C CA . PRO F 1 146 ? 118.153 -19.862 -18.409 1.00 20.99 146 PRO F CA 1
ATOM 18338 C C . PRO F 1 146 ? 117.342 -20.195 -19.647 1.00 24.41 146 PRO F C 1
ATOM 18339 O O . PRO F 1 146 ? 116.524 -19.381 -20.099 1.00 26.92 146 PRO F O 1
ATOM 18350 N N . PRO F 1 147 ? 117.559 -21.370 -20.237 1.00 33.32 147 PRO F N 1
ATOM 18351 C CA . PRO F 1 147 ? 116.683 -21.820 -21.325 1.00 25.54 147 PRO F CA 1
ATOM 18352 C C . PRO F 1 147 ? 115.214 -21.646 -20.965 1.00 30.38 147 PRO F C 1
ATOM 18353 O O . PRO F 1 147 ? 114.788 -21.940 -19.847 1.00 25.67 147 PRO F O 1
ATOM 18364 N N . GLY F 1 148 ? 114.442 -21.150 -21.929 1.00 23.10 148 GLY F N 1
ATOM 18365 C CA . GLY F 1 148 ? 113.021 -20.952 -21.767 1.00 23.67 148 GLY F CA 1
ATOM 18366 C C . GLY F 1 148 ? 112.611 -19.604 -21.211 1.00 25.09 148 GLY F C 1
ATOM 18367 O O . GLY F 1 148 ? 111.465 -19.192 -21.420 1.00 31.74 148 GLY F O 1
ATOM 18371 N N . SER F 1 149 ? 113.506 -18.902 -20.516 1.00 22.24 149 SER F N 1
ATOM 18372 C CA . SER F 1 149 ? 113.195 -17.571 -20.011 1.00 24.86 149 SER F CA 1
ATOM 18373 C C . SER F 1 149 ? 113.125 -16.570 -21.167 1.00 23.39 149 SER F C 1
ATOM 18374 O O . SER F 1 149 ? 113.592 -16.833 -22.280 1.00 22.88 149 SER F O 1
ATOM 18382 N N . SER F 1 150 ? 112.547 -15.393 -20.901 1.00 26.51 150 SER F N 1
ATOM 18383 C CA . SER F 1 150 ? 112.252 -14.465 -21.986 1.00 17.70 150 SER F CA 1
ATOM 18384 C C . SER F 1 150 ? 112.596 -13.027 -21.627 1.00 18.83 150 SER F C 1
ATOM 18385 O O . SER F 1 150 ? 112.409 -12.572 -20.497 1.00 17.65 150 SER F O 1
ATOM 18393 N N . ILE F 1 151 ? 113.056 -12.317 -22.649 1.00 23.54 151 ILE F N 1
ATOM 18394 C CA . ILE F 1 151 ? 113.263 -10.877 -22.633 1.00 26.82 151 ILE F CA 1
ATOM 18395 C C . ILE F 1 151 ? 112.193 -10.283 -23.532 1.00 20.05 151 ILE F C 1
ATOM 18396 O O . ILE F 1 151 ? 112.083 -10.658 -24.706 1.00 25.67 151 ILE F O 1
ATOM 18412 N N . LEU F 1 152 ? 111.401 -9.366 -22.988 1.00 22.80 152 LEU F N 1
ATOM 18413 C CA . LEU F 1 152 ? 110.259 -8.800 -23.694 1.00 26.33 152 LEU F CA 1
ATOM 18414 C C . LEU F 1 152 ? 110.476 -7.306 -23.893 1.00 25.47 152 LEU F C 1
ATOM 18415 O O . LEU F 1 152 ? 110.699 -6.574 -22.924 1.00 16.92 152 LEU F O 1
ATOM 18431 N N . PHE F 1 153 ? 110.399 -6.865 -25.146 1.00 23.85 153 PHE F N 1
ATOM 18432 C CA . PHE F 1 153 ? 110.578 -5.467 -25.519 1.00 25.43 153 PHE F CA 1
ATOM 18433 C C . PHE F 1 153 ? 109.292 -4.953 -26.149 1.00 30.15 153 PHE F C 1
ATOM 18434 O O . PHE F 1 153 ? 108.755 -5.588 -27.061 1.00 33.24 153 PHE F O 1
ATOM 18451 N N . THR F 1 154 ? 108.806 -3.808 -25.677 1.00 25.22 154 THR F N 1
ATOM 18452 C CA . THR F 1 154 ? 107.748 -3.070 -26.361 1.00 33.77 154 THR F CA 1
ATOM 18453 C C . THR F 1 154 ? 108.344 -1.797 -26.947 1.00 39.28 154 THR F C 1
ATOM 18454 O O . THR F 1 154 ? 108.938 -0.993 -26.221 1.00 37.83 154 THR F O 1
ATOM 18465 N N . VAL F 1 155 ? 108.192 -1.626 -28.257 1.00 48.82 155 VAL F N 1
ATOM 18466 C CA . VAL F 1 155 ? 108.653 -0.443 -28.977 1.00 49.13 155 VAL F CA 1
ATOM 18467 C C . VAL F 1 155 ? 107.421 0.370 -29.347 1.00 39.33 155 VAL F C 1
ATOM 18468 O O . VAL F 1 155 ? 106.582 -0.091 -30.132 1.00 41.96 155 VAL F O 1
ATOM 18481 N N . SER F 1 156 ? 107.302 1.570 -28.784 1.00 42.91 156 SER F N 1
ATOM 18482 C CA . SER F 1 156 ? 106.094 2.360 -28.962 1.00 49.50 156 SER F CA 1
ATOM 18483 C C . SER F 1 156 ? 106.397 3.748 -29.508 1.00 56.64 156 SER F C 1
ATOM 18484 O O . SER F 1 156 ? 107.444 4.329 -29.201 1.00 46.73 156 SER F O 1
ATOM 18492 N N . PRO F 1 157 ? 105.493 4.302 -30.335 1.00 65.50 157 PRO F N 1
ATOM 18493 C CA . PRO F 1 157 ? 105.394 5.732 -30.643 1.00 63.03 157 PRO F CA 1
ATOM 18494 C C . PRO F 1 157 ? 105.500 6.621 -29.407 1.00 62.36 157 PRO F C 1
ATOM 18495 O O . PRO F 1 157 ? 106.313 7.544 -29.396 1.00 66.80 157 PRO F O 1
ATOM 18506 N N . SER F 1 162 ? 109.376 4.958 -27.075 1.00 44.98 162 SER F N 1
ATOM 18507 C CA . SER F 1 162 ? 109.569 4.259 -25.810 1.00 54.90 162 SER F CA 1
ATOM 18508 C C . SER F 1 162 ? 110.030 2.818 -26.014 1.00 43.04 162 SER F C 1
ATOM 18509 O O . SER F 1 162 ? 109.597 2.140 -26.947 1.00 40.89 162 SER F O 1
ATOM 18516 N N . LEU F 1 163 ? 110.919 2.363 -25.134 1.00 40.67 163 LEU F N 1
ATOM 18517 C CA . LEU F 1 163 ? 111.284 0.955 -25.036 1.00 36.22 163 LEU F CA 1
ATOM 18518 C C . LEU F 1 163 ? 110.868 0.469 -23.658 1.00 36.33 163 LEU F C 1
ATOM 18519 O O . LEU F 1 163 ? 111.398 0.941 -22.647 1.00 40.36 163 LEU F O 1
ATOM 18535 N N . THR F 1 164 ? 109.929 -0.467 -23.618 1.00 33.42 164 THR F N 1
ATOM 18536 C CA . THR F 1 164 ? 109.515 -1.086 -22.369 1.00 30.37 164 THR F CA 1
ATOM 18537 C C . THR F 1 164 ? 110.197 -2.443 -22.277 1.00 23.54 164 THR F C 1
ATOM 18538 O O . THR F 1 164 ? 110.172 -3.219 -23.238 1.00 27.30 164 THR F O 1
ATOM 18549 N N . ILE F 1 165 ? 110.799 -2.727 -21.126 1.00 25.65 165 ILE F N 1
ATOM 18550 C CA . ILE F 1 165 ? 111.562 -3.951 -20.922 1.00 22.65 165 ILE F CA 1
ATOM 18551 C C . ILE F 1 165 ? 110.856 -4.775 -19.860 1.00 21.72 165 ILE F C 1
ATOM 18552 O O . ILE F 1 165 ? 110.588 -4.280 -18.759 1.00 30.48 165 ILE F O 1
ATOM 18568 N N . SER F 1 166 ? 110.565 -6.030 -20.189 1.00 23.52 166 SER F N 1
ATOM 18569 C CA . SER F 1 166 ? 109.953 -6.950 -19.248 1.00 22.17 166 SER F CA 1
ATOM 18570 C C . SER F 1 166 ? 110.672 -8.287 -19.322 1.00 20.53 166 SER F C 1
ATOM 18571 O O . SER F 1 166 ? 111.298 -8.628 -20.330 1.00 19.38 166 SER F O 1
ATOM 18579 N N . PHE F 1 167 ? 110.574 -9.044 -18.235 1.00 27.02 167 PHE F N 1
ATOM 18580 C CA . PHE F 1 167 ? 111.255 -10.320 -18.110 1.00 25.92 167 PHE F CA 1
ATOM 18581 C C . PHE F 1 167 ? 110.265 -11.393 -17.681 1.00 30.35 167 PHE F C 1
ATOM 18582 O O . PHE F 1 167 ? 109.315 -11.127 -16.939 1.00 28.35 167 PHE F O 1
ATOM 18599 N N . SER F 1 168 ? 110.498 -12.608 -18.171 1.00 24.31 168 SER F N 1
ATOM 18600 C CA . SER F 1 168 ? 109.670 -13.755 -17.837 1.00 29.59 168 SER F CA 1
ATOM 18601 C C . SER F 1 168 ? 110.556 -14.978 -17.688 1.00 31.94 168 SER F C 1
ATOM 18602 O O . SER F 1 168 ? 111.558 -15.127 -18.393 1.00 24.37 168 SER F O 1
ATOM 18610 N N . LYS F 1 169 ? 110.180 -15.858 -16.762 1.00 38.55 169 LYS F N 1
ATOM 18611 C CA . LYS F 1 169 ? 110.913 -17.105 -16.590 1.00 32.12 169 LYS F CA 1
ATOM 18612 C C . LYS F 1 169 ? 110.508 -18.163 -17.603 1.00 34.19 169 LYS F C 1
ATOM 18613 O O . LYS F 1 169 ? 111.181 -19.193 -17.706 1.00 29.50 169 LYS F O 1
ATOM 18632 N N . ASP F 1 170 ? 109.441 -17.923 -18.357 1.00 32.43 170 ASP F N 1
ATOM 18633 C CA . ASP F 1 170 ? 109.085 -18.766 -19.489 1.00 26.38 170 ASP F CA 1
ATOM 18634 C C . ASP F 1 170 ? 108.710 -17.859 -20.655 1.00 38.14 170 ASP F C 1
ATOM 18635 O O . ASP F 1 170 ? 109.293 -16.781 -20.816 1.00 38.06 170 ASP F O 1
ATOM 18644 N N . GLY F 1 171 ? 107.743 -18.272 -21.468 1.00 28.98 171 GLY F N 1
ATOM 18645 C CA . GLY F 1 171 ? 107.253 -17.468 -22.561 1.00 40.42 171 GLY F CA 1
ATOM 18646 C C . GLY F 1 171 ? 106.031 -16.655 -22.210 1.00 40.30 171 GLY F C 1
ATOM 18647 O O . GLY F 1 171 ? 105.506 -15.944 -23.073 1.00 40.96 171 GLY F O 1
ATOM 18651 N N . SER F 1 172 ? 105.561 -16.736 -20.967 1.00 31.67 172 SER F N 1
ATOM 18652 C CA . SER F 1 172 ? 104.385 -15.992 -20.548 1.00 36.58 172 SER F CA 1
ATOM 18653 C C . SER F 1 172 ? 104.741 -14.530 -20.332 1.00 36.41 172 SER F C 1
ATOM 18654 O O . SER F 1 172 ? 105.878 -14.185 -19.999 1.00 40.49 172 SER F O 1
ATOM 18662 N N . ILE F 1 173 ? 103.751 -13.668 -20.521 1.00 39.26 173 ILE F N 1
ATOM 18663 C CA . ILE F 1 173 ? 103.986 -12.231 -20.441 1.00 35.73 173 ILE F CA 1
ATOM 18664 C C . ILE F 1 173 ? 103.647 -11.768 -19.029 1.00 32.28 173 ILE F C 1
ATOM 18665 O O . ILE F 1 173 ? 102.549 -12.058 -18.534 1.00 33.15 173 ILE F O 1
ATOM 18681 N N . PRO F 1 174 ? 104.539 -11.057 -18.345 1.00 25.02 174 PRO F N 1
ATOM 18682 C CA . PRO F 1 174 ? 104.200 -10.548 -17.015 1.00 29.92 174 PRO F CA 1
ATOM 18683 C C . PRO F 1 174 ? 103.118 -9.485 -17.098 1.00 29.12 174 PRO F C 1
ATOM 18684 O O . PRO F 1 174 ? 102.841 -8.916 -18.154 1.00 29.00 174 PRO F O 1
ATOM 18695 N N . GLU F 1 175 ? 102.494 -9.227 -15.949 1.00 28.19 175 GLU F N 1
ATOM 18696 C CA . GLU F 1 175 ? 101.473 -8.190 -15.865 1.00 35.79 175 GLU F CA 1
ATOM 18697 C C . GLU F 1 175 ? 102.063 -6.803 -15.708 1.00 33.06 175 GLU F C 1
ATOM 18698 O O . GLU F 1 175 ? 101.386 -5.814 -16.011 1.00 34.01 175 GLU F O 1
ATOM 18710 N N . VAL F 1 176 ? 103.304 -6.710 -15.252 1.00 25.37 176 VAL F N 1
ATOM 18711 C CA . VAL F 1 176 ? 103.953 -5.433 -15.010 1.00 24.99 176 VAL F CA 1
ATOM 18712 C C . VAL F 1 176 ? 105.339 -5.499 -15.622 1.00 34.43 176 VAL F C 1
ATOM 18713 O O . VAL F 1 176 ? 106.058 -6.486 -15.440 1.00 20.61 176 VAL F O 1
ATOM 18726 N N . GLU F 1 177 ? 105.712 -4.450 -16.345 1.00 26.11 177 GLU F N 1
ATOM 18727 C CA . GLU F 1 177 ? 107.026 -4.393 -16.954 1.00 23.03 177 GLU F CA 1
ATOM 18728 C C . GLU F 1 177 ? 108.089 -4.241 -15.872 1.00 25.26 177 GLU F C 1
ATOM 18729 O O . GLU F 1 177 ? 107.798 -4.144 -14.677 1.00 17.24 177 GLU F O 1
ATOM 18741 N N . THR F 1 178 ? 109.345 -4.242 -16.304 1.00 26.27 178 THR F N 1
ATOM 18742 C CA . THR F 1 178 ? 110.462 -3.971 -15.413 1.00 24.39 178 THR F CA 1
ATOM 18743 C C . THR F 1 178 ? 110.953 -2.533 -15.521 1.00 18.81 178 THR F C 1
ATOM 18744 O O . THR F 1 178 ? 111.304 -1.926 -14.506 1.00 26.01 178 THR F O 1
ATOM 18755 N N . ALA F 1 179 ? 110.994 -1.975 -16.728 1.00 26.83 179 ALA F N 1
ATOM 18756 C CA . ALA F 1 179 ? 111.533 -0.637 -16.916 1.00 27.09 179 ALA F CA 1
ATOM 18757 C C . ALA F 1 179 ? 111.058 -0.074 -18.248 1.00 29.10 179 ALA F C 1
ATOM 18758 O O . ALA F 1 179 ? 110.697 -0.815 -19.165 1.00 24.50 179 ALA F O 1
ATOM 18765 N N . VAL F 1 180 ? 111.071 1.255 -18.339 1.00 25.71 180 VAL F N 1
ATOM 18766 C CA . VAL F 1 180 ? 110.730 1.972 -19.561 1.00 36.69 180 VAL F CA 1
ATOM 18767 C C . VAL F 1 180 ? 111.834 2.981 -19.836 1.00 50.58 180 VAL F C 1
ATOM 18768 O O . VAL F 1 180 ? 112.242 3.724 -18.937 1.00 41.52 180 VAL F O 1
ATOM 18781 N N . ILE F 1 181 ? 112.324 2.995 -21.072 1.00 48.45 181 ILE F N 1
ATOM 18782 C CA . ILE F 1 181 ? 113.392 3.895 -21.487 1.00 43.94 181 ILE F CA 1
ATOM 18783 C C . ILE F 1 181 ? 112.854 4.769 -22.609 1.00 47.24 181 ILE F C 1
ATOM 18784 O O . ILE F 1 181 ? 112.544 4.273 -23.700 1.00 48.54 181 ILE F O 1
ATOM 18800 N N . GLU F 1 182 ? 112.731 6.067 -22.339 1.00 57.77 182 GLU F N 1
ATOM 18801 C CA . GLU F 1 182 ? 112.219 7.031 -23.312 1.00 61.96 182 GLU F CA 1
ATOM 18802 C C . GLU F 1 182 ? 113.372 7.463 -24.208 1.00 62.21 182 GLU F C 1
ATOM 18803 O O . GLU F 1 182 ? 114.029 8.481 -23.978 1.00 69.46 182 GLU F O 1
ATOM 18815 N N . ASN F 1 183 ? 113.612 6.671 -25.247 1.00 56.82 183 ASN F N 1
ATOM 18816 C CA . ASN F 1 183 ? 114.586 6.985 -26.282 1.00 48.22 183 ASN F CA 1
ATOM 18817 C C . ASN F 1 183 ? 114.060 6.392 -27.584 1.00 58.08 183 ASN F C 1
ATOM 18818 O O . ASN F 1 183 ? 113.725 5.204 -27.629 1.00 54.44 183 ASN F O 1
ATOM 18829 N N . LYS F 1 184 ? 113.999 7.207 -28.633 1.00 53.71 184 LYS F N 1
ATOM 18830 C CA . LYS F 1 184 ? 113.461 6.735 -29.907 1.00 56.58 184 LYS F CA 1
ATOM 18831 C C . LYS F 1 184 ? 114.503 5.928 -30.656 1.00 56.12 184 LYS F C 1
ATOM 18832 O O . LYS F 1 184 ? 114.176 4.972 -31.368 1.00 56.45 184 LYS F O 1
ATOM 18851 N N . LEU F 1 185 ? 115.764 6.278 -30.457 1.00 59.40 185 LEU F N 1
ATOM 18852 C CA . LEU F 1 185 ? 116.873 5.588 -31.088 1.00 58.86 185 LEU F CA 1
ATOM 18853 C C . LEU F 1 185 ? 117.157 4.248 -30.428 1.00 57.35 185 LEU F C 1
ATOM 18854 O O . LEU F 1 185 ? 117.448 3.259 -31.109 1.00 51.89 185 LEU F O 1
ATOM 18870 N N . LEU F 1 186 ? 117.076 4.184 -29.099 1.00 49.08 186 LEU F N 1
ATOM 18871 C CA . LEU F 1 186 ? 117.257 2.900 -28.416 1.00 53.64 186 LEU F CA 1
ATOM 18872 C C . LEU F 1 186 ? 116.119 1.940 -28.760 1.00 48.98 186 LEU F C 1
ATOM 18873 O O . LEU F 1 186 ? 116.355 0.786 -29.129 1.00 54.44 186 LEU F O 1
ATOM 18889 N N . SER F 1 187 ? 114.875 2.402 -28.638 1.00 43.29 187 SER F N 1
ATOM 18890 C CA . SER F 1 187 ? 113.735 1.530 -28.898 1.00 48.53 187 SER F CA 1
ATOM 18891 C C . SER F 1 187 ? 113.800 0.936 -30.300 1.00 53.20 187 SER F C 1
ATOM 18892 O O . SER F 1 187 ? 113.458 -0.238 -30.498 1.00 51.67 187 SER F O 1
ATOM 18900 N N . GLN F 1 188 ? 114.226 1.727 -31.285 1.00 56.06 188 GLN F N 1
ATOM 18901 C CA . GLN F 1 188 ? 114.267 1.239 -32.660 1.00 54.59 188 GLN F CA 1
ATOM 18902 C C . GLN F 1 188 ? 115.462 0.327 -32.919 1.00 51.48 188 GLN F C 1
ATOM 18903 O O . GLN F 1 188 ? 115.330 -0.680 -33.624 1.00 58.85 188 GLN F O 1
ATOM 18917 N N . ALA F 1 189 ? 116.636 0.663 -32.378 1.00 53.24 189 ALA F N 1
ATOM 18918 C CA . ALA F 1 189 ? 117.824 -0.149 -32.627 1.00 58.37 189 ALA F CA 1
ATOM 18919 C C . ALA F 1 189 ? 117.636 -1.581 -32.143 1.00 54.57 189 ALA F C 1
ATOM 18920 O O . ALA F 1 189 ? 118.048 -2.530 -32.819 1.00 53.64 189 ALA F O 1
ATOM 18927 N N . VAL F 1 190 ? 117.014 -1.756 -30.977 1.00 56.80 190 VAL F N 1
ATOM 18928 C CA . VAL F 1 190 ? 116.833 -3.094 -30.423 1.00 51.99 190 VAL F CA 1
ATOM 18929 C C . VAL F 1 190 ? 116.081 -3.970 -31.412 1.00 50.93 190 VAL F C 1
ATOM 18930 O O . VAL F 1 190 ? 116.447 -5.128 -31.649 1.00 53.56 190 VAL F O 1
ATOM 18943 N N . LEU F 1 191 ? 115.016 -3.433 -32.004 1.00 40.38 191 LEU F N 1
ATOM 18944 C CA . LEU F 1 191 ? 114.268 -4.180 -33.006 1.00 51.95 191 LEU F CA 1
ATOM 18945 C C . LEU F 1 191 ? 115.049 -4.274 -34.313 1.00 57.72 191 LEU F C 1
ATOM 18946 O O . LEU F 1 191 ? 115.061 -5.327 -34.959 1.00 53.01 191 LEU F O 1
ATOM 18962 N N . GLU F 1 192 ? 115.702 -3.181 -34.723 1.00 58.78 192 GLU F N 1
ATOM 18963 C CA . GLU F 1 192 ? 116.531 -3.213 -35.926 1.00 67.82 192 GLU F CA 1
ATOM 18964 C C . GLU F 1 192 ? 117.619 -4.271 -35.828 1.00 73.91 192 GLU F C 1
ATOM 18965 O O . GLU F 1 192 ? 117.865 -5.013 -36.787 1.00 65.29 192 GLU F O 1
ATOM 18977 N N . SER F 1 193 ? 118.283 -4.363 -34.673 1.00 70.03 193 SER F N 1
ATOM 18978 C CA . SER F 1 193 ? 119.350 -5.345 -34.528 1.00 63.38 193 SER F CA 1
ATOM 18979 C C . SER F 1 193 ? 118.832 -6.754 -34.757 1.00 57.90 193 SER F C 1
ATOM 18980 O O . SER F 1 193 ? 119.635 -7.680 -34.905 1.00 64.46 193 SER F O 1
ATOM 18988 N N . MET F 1 194 ? 117.511 -6.926 -34.790 1.00 63.03 194 MET F N 1
ATOM 18989 C CA . MET F 1 194 ? 116.864 -8.210 -34.989 1.00 62.95 194 MET F CA 1
ATOM 18990 C C . MET F 1 194 ? 116.333 -8.407 -36.412 1.00 67.49 194 MET F C 1
ATOM 18991 O O . MET F 1 194 ? 116.578 -9.459 -37.007 1.00 55.34 194 MET F O 1
ATOM 19005 N N . ILE F 1 195 ? 115.633 -7.419 -36.987 1.00 55.50 195 ILE F N 1
ATOM 19006 C CA . ILE F 1 195 ? 114.995 -7.566 -38.295 1.00 58.31 195 ILE F CA 1
ATOM 19007 C C . ILE F 1 195 ? 115.540 -6.569 -39.317 1.00 59.87 195 ILE F C 1
ATOM 19008 O O . ILE F 1 195 ? 114.970 -6.428 -40.398 1.00 63.59 195 ILE F O 1
ATOM 19024 N N . GLY F 1 196 ? 116.631 -5.878 -39.004 1.00 63.62 196 GLY F N 1
ATOM 19025 C CA . GLY F 1 196 ? 117.198 -4.903 -39.911 1.00 69.91 196 GLY F CA 1
ATOM 19026 C C . GLY F 1 196 ? 118.083 -5.505 -40.987 1.00 72.75 196 GLY F C 1
ATOM 19027 O O . GLY F 1 196 ? 118.089 -6.709 -41.248 1.00 69.94 196 GLY F O 1
ATOM 19031 N N . ALA F 1 197 ? 118.845 -4.617 -41.635 1.00 71.50 197 ALA F N 1
ATOM 19032 C CA . ALA F 1 197 ? 119.759 -5.029 -42.698 1.00 69.58 197 ALA F CA 1
ATOM 19033 C C . ALA F 1 197 ? 120.884 -5.897 -42.145 1.00 71.41 197 ALA F C 1
ATOM 19034 O O . ALA F 1 197 ? 121.310 -6.859 -42.797 1.00 75.17 197 ALA F O 1
ATOM 19041 N N . HIS F 1 198 ? 121.380 -5.570 -40.949 1.00 70.95 198 HIS F N 1
ATOM 19042 C CA . HIS F 1 198 ? 122.354 -6.384 -40.233 1.00 71.83 198 HIS F CA 1
ATOM 19043 C C . HIS F 1 198 ? 121.675 -7.249 -39.178 1.00 70.61 198 HIS F C 1
ATOM 19044 O O . HIS F 1 198 ? 122.254 -7.530 -38.121 1.00 70.65 198 HIS F O 1
ATOM 19058 N N . GLY F 1 199 ? 120.451 -7.688 -39.457 1.00 68.92 199 GLY F N 1
ATOM 19059 C CA . GLY F 1 199 ? 119.669 -8.362 -38.441 1.00 72.58 199 GLY F CA 1
ATOM 19060 C C . GLY F 1 199 ? 120.263 -9.715 -38.099 1.00 73.09 199 GLY F C 1
ATOM 19061 O O . GLY F 1 199 ? 120.696 -10.472 -38.971 1.00 69.07 199 GLY F O 1
ATOM 19065 N N . VAL F 1 200 ? 120.300 -10.011 -36.798 1.00 68.66 200 VAL F N 1
ATOM 19066 C CA . VAL F 1 200 ? 120.894 -11.261 -36.332 1.00 72.09 200 VAL F CA 1
ATOM 19067 C C . VAL F 1 200 ? 119.951 -12.440 -36.485 1.00 61.66 200 VAL F C 1
ATOM 19068 O O . VAL F 1 200 ? 120.332 -13.571 -36.152 1.00 63.71 200 VAL F O 1
ATOM 19081 N N . SER F 1 201 ? 118.724 -12.220 -36.960 1.00 56.24 201 SER F N 1
ATOM 19082 C CA . SER F 1 201 ? 117.785 -13.301 -37.253 1.00 59.28 201 SER F CA 1
ATOM 19083 C C . SER F 1 201 ? 117.202 -13.113 -38.645 1.00 59.72 201 SER F C 1
ATOM 19084 O O . SER F 1 201 ? 116.064 -12.650 -38.801 1.00 58.40 201 SER F O 1
ATOM 19092 N N . PRO F 1 202 ? 117.956 -13.464 -39.683 1.00 53.44 202 PRO F N 1
ATOM 19093 C CA . PRO F 1 202 ? 117.362 -13.531 -41.027 1.00 54.63 202 PRO F CA 1
ATOM 19094 C C . PRO F 1 202 ? 116.105 -14.386 -41.093 1.00 61.58 202 PRO F C 1
ATOM 19095 O O . PRO F 1 202 ? 115.263 -14.166 -41.975 1.00 62.94 202 PRO F O 1
ATOM 19106 N N . ALA F 1 203 ? 115.953 -15.365 -40.195 1.00 58.40 203 ALA F N 1
ATOM 19107 C CA . ALA F 1 203 ? 114.824 -16.289 -40.280 1.00 66.09 203 ALA F CA 1
ATOM 19108 C C . ALA F 1 203 ? 113.504 -15.632 -39.887 1.00 62.84 203 ALA F C 1
ATOM 19109 O O . ALA F 1 203 ? 112.460 -15.934 -40.478 1.00 60.98 203 ALA F O 1
ATOM 19116 N N . ALA F 1 204 ? 113.516 -14.740 -38.895 1.00 62.43 204 ALA F N 1
ATOM 19117 C CA . ALA F 1 204 ? 112.289 -14.036 -38.532 1.00 64.41 204 ALA F CA 1
ATOM 19118 C C . ALA F 1 204 ? 111.882 -13.049 -39.615 1.00 65.11 204 ALA F C 1
ATOM 19119 O O . ALA F 1 204 ? 110.689 -12.860 -39.876 1.00 67.33 204 ALA F O 1
ATOM 19126 N N . LYS F 1 205 ? 112.863 -12.401 -40.243 1.00 57.22 205 LYS F N 1
ATOM 19127 C CA . LYS F 1 205 ? 112.582 -11.546 -41.389 1.00 65.64 205 LYS F CA 1
ATOM 19128 C C . LYS F 1 205 ? 111.823 -12.335 -42.444 1.00 65.30 205 LYS F C 1
ATOM 19129 O O . LYS F 1 205 ? 110.797 -11.883 -42.965 1.00 64.59 205 LYS F O 1
ATOM 19148 N N . GLN F 1 206 ? 112.328 -13.524 -42.773 1.00 64.82 206 GLN F N 1
ATOM 19149 C CA . GLN F 1 206 ? 111.666 -14.370 -43.758 1.00 66.11 206 GLN F CA 1
ATOM 19150 C C . GLN F 1 206 ? 110.233 -14.679 -43.339 1.00 67.67 206 GLN F C 1
ATOM 19151 O O . GLN F 1 206 ? 109.333 -14.746 -44.184 1.00 65.29 206 GLN F O 1
ATOM 19165 N N . SER F 1 207 ? 110.002 -14.880 -42.038 1.00 65.18 207 SER F N 1
ATOM 19166 C CA . SER F 1 207 ? 108.650 -15.154 -41.557 1.00 66.70 207 SER F CA 1
ATOM 19167 C C . SER F 1 207 ? 107.763 -13.916 -41.641 1.00 69.25 207 SER F C 1
ATOM 19168 O O . SER F 1 207 ? 106.590 -14.014 -42.020 1.00 71.32 207 SER F O 1
ATOM 19176 N N . LEU F 1 208 ? 108.298 -12.742 -41.284 1.00 68.73 208 LEU F N 1
ATOM 19177 C CA . LEU F 1 208 ? 107.506 -11.515 -41.361 1.00 68.88 208 LEU F CA 1
ATOM 19178 C C . LEU F 1 208 ? 107.057 -11.239 -42.788 1.00 73.40 208 LEU F C 1
ATOM 19179 O O . LEU F 1 208 ? 105.888 -10.918 -43.035 1.00 71.41 208 LEU F O 1
ATOM 19195 N N . ALA F 1 209 ? 107.975 -11.356 -43.744 1.00 67.33 209 ALA F N 1
ATOM 19196 C CA . ALA F 1 209 ? 107.615 -11.146 -45.139 1.00 75.21 209 ALA F CA 1
ATOM 19197 C C . ALA F 1 209 ? 106.491 -12.091 -45.550 1.00 77.85 209 ALA F C 1
ATOM 19198 O O . ALA F 1 209 ? 105.484 -11.667 -46.131 1.00 81.10 209 ALA F O 1
ATOM 19205 N N . SER F 1 210 ? 106.652 -13.383 -45.256 1.00 72.68 210 SER F N 1
ATOM 19206 C CA . SER F 1 210 ? 105.669 -14.381 -45.669 1.00 73.51 210 SER F CA 1
ATOM 19207 C C . SER F 1 210 ? 104.304 -14.135 -45.037 1.00 76.05 210 SER F C 1
ATOM 19208 O O . SER F 1 210 ? 103.275 -14.195 -45.719 1.00 77.86 210 SER F O 1
ATOM 19216 N N . ARG F 1 211 ? 104.270 -13.842 -43.739 1.00 74.99 211 ARG F N 1
ATOM 19217 C CA . ARG F 1 211 ? 102.989 -13.777 -43.040 1.00 77.16 211 ARG F CA 1
ATOM 19218 C C . ARG F 1 211 ? 102.243 -12.473 -43.286 1.00 75.42 211 ARG F C 1
ATOM 19219 O O . ARG F 1 211 ? 101.008 -12.463 -43.255 1.00 73.83 211 ARG F O 1
ATOM 19240 N N . LEU F 1 212 ? 102.949 -11.370 -43.529 1.00 76.13 212 LEU F N 1
ATOM 19241 C CA . LEU F 1 212 ? 102.257 -10.107 -43.762 1.00 77.40 212 LEU F CA 1
ATOM 19242 C C . LEU F 1 212 ? 101.595 -10.080 -45.136 1.00 82.16 212 LEU F C 1
ATOM 19243 O O . LEU F 1 212 ? 100.523 -9.479 -45.301 1.00 78.59 212 LEU F O 1
ATOM 19259 N N . SER F 1 213 ? 102.210 -10.728 -46.129 1.00 79.42 213 SER F N 1
ATOM 19260 C CA . SER F 1 213 ? 101.649 -10.747 -47.479 1.00 77.72 213 SER F CA 1
ATOM 19261 C C . SER F 1 213 ? 100.264 -11.373 -47.514 1.00 77.18 213 SER F C 1
ATOM 19262 O O . SER F 1 213 ? 99.337 -10.805 -48.096 1.00 76.12 213 SER F O 1
ATOM 19270 N N . LYS F 1 214 ? 100.108 -12.553 -46.919 1.00 76.57 214 LYS F N 1
ATOM 19271 C CA . LYS F 1 214 ? 98.796 -13.185 -46.928 1.00 82.59 214 LYS F CA 1
ATOM 19272 C C . LYS F 1 214 ? 97.759 -12.306 -46.241 1.00 82.98 214 LYS F C 1
ATOM 19273 O O . LYS F 1 214 ? 96.615 -12.211 -46.699 1.00 82.81 214 LYS F O 1
ATOM 19292 N N . LEU F 1 215 ? 98.139 -11.645 -45.147 1.00 82.55 215 LEU F N 1
ATOM 19293 C CA . LEU F 1 215 ? 97.248 -10.679 -44.520 1.00 87.01 215 LEU F CA 1
ATOM 19294 C C . LEU F 1 215 ? 96.871 -9.543 -45.463 1.00 85.23 215 LEU F C 1
ATOM 19295 O O . LEU F 1 215 ? 95.885 -8.844 -45.202 1.00 83.44 215 LEU F O 1
ATOM 19311 N N . PHE F 1 216 ? 97.629 -9.325 -46.537 1.00 81.94 216 PHE F N 1
ATOM 19312 C CA . PHE F 1 216 ? 97.264 -8.319 -47.533 1.00 81.58 216 PHE F CA 1
ATOM 19313 C C . PHE F 1 216 ? 96.054 -8.788 -48.338 1.00 86.92 216 PHE F C 1
ATOM 19314 O O . PHE F 1 216 ? 96.196 -9.505 -49.330 1.00 64.48 216 PHE F O 1
ATOM 19331 N N . VAL G 1 6 ? 36.654 19.938 -40.707 1.00 56.93 6 VAL G N 1
ATOM 19332 C CA . VAL G 1 6 ? 37.814 19.988 -39.826 1.00 56.59 6 VAL G CA 1
ATOM 19333 C C . VAL G 1 6 ? 37.825 18.756 -38.926 1.00 54.01 6 VAL G C 1
ATOM 19334 O O . VAL G 1 6 ? 36.912 18.548 -38.127 1.00 59.06 6 VAL G O 1
ATOM 19346 N N . THR G 1 7 ? 38.880 17.956 -39.052 1.00 57.61 7 THR G N 1
ATOM 19347 C CA . THR G 1 7 ? 38.986 16.671 -38.379 1.00 57.87 7 THR G CA 1
ATOM 19348 C C . THR G 1 7 ? 39.985 16.747 -37.234 1.00 51.73 7 THR G C 1
ATOM 19349 O O . THR G 1 7 ? 40.820 17.653 -37.161 1.00 49.70 7 THR G O 1
ATOM 19360 N N . ALA G 1 8 ? 39.892 15.769 -36.341 1.00 54.49 8 ALA G N 1
ATOM 19361 C CA . ALA G 1 8 ? 40.915 15.605 -35.327 1.00 53.65 8 ALA G CA 1
ATOM 19362 C C . ALA G 1 8 ? 42.191 15.084 -35.973 1.00 45.09 8 ALA G C 1
ATOM 19363 O O . ALA G 1 8 ? 42.188 14.562 -37.091 1.00 54.78 8 ALA G O 1
ATOM 19370 N N . LEU G 1 9 ? 43.294 15.224 -35.250 1.00 37.73 9 LEU G N 1
ATOM 19371 C CA . LEU G 1 9 ? 44.580 14.766 -35.737 1.00 46.54 9 LEU G CA 1
ATOM 19372 C C . LEU G 1 9 ? 45.316 14.110 -34.581 1.00 41.67 9 LEU G C 1
ATOM 19373 O O . LEU G 1 9 ? 45.176 14.520 -33.427 1.00 42.61 9 LEU G O 1
ATOM 19389 N N . GLU G 1 10 ? 46.106 13.090 -34.899 1.00 48.99 10 GLU G N 1
ATOM 19390 C CA . GLU G 1 10 ? 46.940 12.412 -33.919 1.00 49.34 10 GLU G CA 1
ATOM 19391 C C . GLU G 1 10 ? 48.380 12.540 -34.373 1.00 56.25 10 GLU G C 1
ATOM 19392 O O . GLU G 1 10 ? 48.717 12.161 -35.501 1.00 56.42 10 GLU G O 1
ATOM 19404 N N . ILE G 1 11 ? 49.221 13.067 -33.496 1.00 49.03 11 ILE G N 1
ATOM 19405 C CA . ILE G 1 11 ? 50.614 13.313 -33.808 1.00 50.63 11 ILE G CA 1
ATOM 19406 C C . ILE G 1 11 ? 51.410 12.470 -32.830 1.00 50.66 11 ILE G C 1
ATOM 19407 O O . ILE G 1 11 ? 51.402 12.730 -31.619 1.00 44.94 11 ILE G O 1
ATOM 19423 N N . GLU G 1 12 ? 52.098 11.462 -33.353 1.00 56.53 12 GLU G N 1
ATOM 19424 C CA . GLU G 1 12 ? 52.943 10.596 -32.543 1.00 59.32 12 GLU G CA 1
ATOM 19425 C C . GLU G 1 12 ? 52.158 10.031 -31.361 1.00 54.37 12 GLU G C 1
ATOM 19426 O O . GLU G 1 12 ? 52.633 10.003 -30.222 1.00 45.70 12 GLU G O 1
ATOM 19438 N N . ASN G 1 13 ? 50.930 9.595 -31.639 1.00 53.64 13 ASN G N 1
ATOM 19439 C CA . ASN G 1 13 ? 50.033 8.908 -30.706 1.00 58.86 13 ASN G CA 1
ATOM 19440 C C . ASN G 1 13 ? 49.370 9.834 -29.696 1.00 53.28 13 ASN G C 1
ATOM 19441 O O . ASN G 1 13 ? 48.738 9.340 -28.751 1.00 45.19 13 ASN G O 1
ATOM 19452 N N . TYR G 1 14 ? 49.476 11.149 -29.861 1.00 43.31 14 TYR G N 1
ATOM 19453 C CA . TYR G 1 14 ? 48.736 12.104 -29.047 1.00 49.27 14 TYR G CA 1
ATOM 19454 C C . TYR G 1 14 ? 47.655 12.733 -29.907 1.00 48.88 14 TYR G C 1
ATOM 19455 O O . TYR G 1 14 ? 47.920 13.155 -31.037 1.00 49.13 14 TYR G O 1
ATOM 19473 N N . ALA G 1 15 ? 46.446 12.805 -29.364 1.00 43.26 15 ALA G N 1
ATOM 19474 C CA . ALA G 1 15 ? 45.270 13.163 -30.139 1.00 46.93 15 ALA G CA 1
ATOM 19475 C C . ALA G 1 15 ? 44.958 14.635 -29.938 1.00 44.30 15 ALA G C 1
ATOM 19476 O O . ALA G 1 15 ? 44.917 15.121 -28.803 1.00 40.14 15 ALA G O 1
ATOM 19483 N N . PHE G 1 16 ? 44.745 15.336 -31.043 1.00 33.96 16 PHE G N 1
ATOM 19484 C CA . PHE G 1 16 ? 44.358 16.736 -30.993 1.00 40.29 16 PHE G CA 1
ATOM 19485 C C . PHE G 1 16 ? 42.929 16.887 -31.487 1.00 40.56 16 PHE G C 1
ATOM 19486 O O . PHE G 1 16 ? 42.669 16.688 -32.685 1.00 34.36 16 PHE G O 1
ATOM 19503 N N . PRO G 1 17 ? 41.984 17.239 -30.623 1.00 39.11 17 PRO G N 1
ATOM 19504 C CA . PRO G 1 17 ? 40.592 17.314 -31.042 1.00 43.03 17 PRO G CA 1
ATOM 19505 C C . PRO G 1 17 ? 40.391 18.428 -32.050 1.00 44.13 17 PRO G C 1
ATOM 19506 O O . PRO G 1 17 ? 41.231 19.332 -32.169 1.00 42.84 17 PRO G O 1
ATOM 19517 N N . PRO G 1 18 ? 39.280 18.407 -32.791 1.00 44.65 18 PRO G N 1
ATOM 19518 C CA . PRO G 1 18 ? 39.040 19.475 -33.768 1.00 41.44 18 PRO G CA 1
ATOM 19519 C C . PRO G 1 18 ? 38.701 20.800 -33.117 1.00 42.73 18 PRO G C 1
ATOM 19520 O O . PRO G 1 18 ? 38.871 21.847 -33.754 1.00 42.07 18 PRO G O 1
ATOM 19531 N N . THR G 1 19 ? 38.216 20.784 -31.876 1.00 39.47 19 THR G N 1
ATOM 19532 C CA . THR G 1 19 ? 37.851 21.989 -31.153 1.00 40.27 19 THR G CA 1
ATOM 19533 C C . THR G 1 19 ? 38.457 21.955 -29.755 1.00 47.17 19 THR G C 1
ATOM 19534 O O . THR G 1 19 ? 38.736 20.888 -29.201 1.00 46.47 19 THR G O 1
ATOM 19545 N N . VAL G 1 20 ? 38.657 23.149 -29.189 1.00 44.48 20 VAL G N 1
ATOM 19546 C CA . VAL G 1 20 ? 39.119 23.310 -27.814 1.00 48.17 20 VAL G CA 1
ATOM 19547 C C . VAL G 1 20 ? 38.469 24.550 -27.222 1.00 36.25 20 VAL G C 1
ATOM 19548 O O . VAL G 1 20 ? 37.958 25.414 -27.937 1.00 36.50 20 VAL G O 1
ATOM 19561 N N . LYS G 1 21 ? 38.490 24.631 -25.894 1.00 40.38 21 LYS G N 1
ATOM 19562 C CA . LYS G 1 21 ? 38.008 25.808 -25.171 1.00 40.40 21 LYS G CA 1
ATOM 19563 C C . LYS G 1 21 ? 39.124 26.321 -24.265 1.00 46.51 21 LYS G C 1
ATOM 19564 O O . LYS G 1 21 ? 39.365 25.737 -23.194 1.00 47.32 21 LYS G O 1
ATOM 19583 N N . PRO G 1 22 ? 39.836 27.387 -24.633 1.00 40.69 22 PRO G N 1
ATOM 19584 C CA . PRO G 1 22 ? 40.886 27.914 -23.745 1.00 47.92 22 PRO G CA 1
ATOM 19585 C C . PRO G 1 22 ? 40.282 28.391 -22.439 1.00 44.14 22 PRO G C 1
ATOM 19586 O O . PRO G 1 22 ? 39.073 28.659 -22.369 1.00 49.17 22 PRO G O 1
ATOM 19597 N N . PRO G 1 23 ? 41.082 28.510 -21.377 1.00 41.77 23 PRO G N 1
ATOM 19598 C CA . PRO G 1 23 ? 40.513 28.766 -20.044 1.00 45.40 23 PRO G CA 1
ATOM 19599 C C . PRO G 1 23 ? 39.611 29.995 -19.957 1.00 55.87 23 PRO G C 1
ATOM 19600 O O . PRO G 1 23 ? 38.438 29.849 -19.597 1.00 62.23 23 PRO G O 1
ATOM 19611 N N . GLY G 1 24 ? 40.113 31.192 -20.267 1.00 56.02 24 GLY G N 1
ATOM 19612 C CA . GLY G 1 24 ? 39.295 32.394 -20.189 1.00 55.76 24 GLY G CA 1
ATOM 19613 C C . GLY G 1 24 ? 38.899 32.947 -21.544 1.00 62.04 24 GLY G C 1
ATOM 19614 O O . GLY G 1 24 ? 39.116 34.124 -21.850 1.00 62.77 24 GLY G O 1
ATOM 19618 N N . SER G 1 25 ? 38.350 32.071 -22.371 1.00 57.28 25 SER G N 1
ATOM 19619 C CA . SER G 1 25 ? 38.042 32.353 -23.765 1.00 63.19 25 SER G CA 1
ATOM 19620 C C . SER G 1 25 ? 36.570 32.705 -24.007 1.00 71.87 25 SER G C 1
ATOM 19621 O O . SER G 1 25 ? 36.173 33.870 -23.988 1.00 86.91 25 SER G O 1
ATOM 19629 N N . THR G 1 26 ? 35.793 31.663 -24.283 1.00 66.10 26 THR G N 1
ATOM 19630 C CA . THR G 1 26 ? 34.380 31.699 -24.662 1.00 65.88 26 THR G CA 1
ATOM 19631 C C . THR G 1 26 ? 34.245 32.005 -26.147 1.00 62.10 26 THR G C 1
ATOM 19632 O O . THR G 1 26 ? 33.133 32.200 -26.644 1.00 68.03 26 THR G O 1
ATOM 19643 N N . ASN G 1 27 ? 35.364 32.053 -26.859 1.00 58.23 27 ASN G N 1
ATOM 19644 C CA . ASN G 1 27 ? 35.314 32.055 -28.307 1.00 57.06 27 ASN G CA 1
ATOM 19645 C C . ASN G 1 27 ? 35.446 30.623 -28.805 1.00 62.69 27 ASN G C 1
ATOM 19646 O O . ASN G 1 27 ? 35.920 29.733 -28.094 1.00 60.10 27 ASN G O 1
ATOM 19657 N N . ASN G 1 28 ? 35.024 30.405 -30.041 1.00 52.61 28 ASN G N 1
ATOM 19658 C CA . ASN G 1 28 ? 35.188 29.106 -30.670 1.00 56.57 28 ASN G CA 1
ATOM 19659 C C . ASN G 1 28 ? 36.532 29.023 -31.371 1.00 50.66 28 ASN G C 1
ATOM 19660 O O . ASN G 1 28 ? 36.986 29.985 -31.998 1.00 43.16 28 ASN G O 1
ATOM 19671 N N . PHE G 1 29 ? 37.163 27.862 -31.256 1.00 43.44 29 PHE G N 1
ATOM 19672 C CA . PHE G 1 29 ? 38.441 27.600 -31.886 1.00 50.08 29 PHE G CA 1
ATOM 19673 C C . PHE G 1 29 ? 38.327 26.315 -32.689 1.00 44.00 29 PHE G C 1
ATOM 19674 O O . PHE G 1 29 ? 37.571 25.407 -32.335 1.00 46.41 29 PHE G O 1
ATOM 19691 N N . PHE G 1 30 ? 39.091 26.246 -33.771 1.00 40.95 30 PHE G N 1
ATOM 19692 C CA . PHE G 1 30 ? 39.125 25.066 -34.616 1.00 38.88 30 PHE G CA 1
ATOM 19693 C C . PHE G 1 30 ? 40.572 24.661 -34.838 1.00 46.18 30 PHE G C 1
ATOM 19694 O O . PHE G 1 30 ? 41.468 25.507 -34.898 1.00 42.41 30 PHE G O 1
ATOM 19711 N N . LEU G 1 31 ? 40.790 23.358 -34.965 1.00 37.07 31 LEU G N 1
ATOM 19712 C CA . LEU G 1 31 ? 42.142 22.844 -35.132 1.00 46.34 31 LEU G CA 1
ATOM 19713 C C . LEU G 1 31 ? 42.653 23.230 -36.512 1.00 45.42 31 LEU G C 1
ATOM 19714 O O . LEU G 1 31 ? 42.216 22.672 -37.525 1.00 41.23 31 LEU G O 1
ATOM 19730 N N . GLY G 1 32 ? 43.583 24.179 -36.557 1.00 40.11 32 GLY G N 1
ATOM 19731 C CA . GLY G 1 32 ? 44.153 24.604 -37.817 1.00 45.50 32 GLY G CA 1
ATOM 19732 C C . GLY G 1 32 ? 45.152 23.596 -38.340 1.00 37.04 32 GLY G C 1
ATOM 19733 O O . GLY G 1 32 ? 45.235 23.366 -39.549 1.00 44.12 32 GLY G O 1
ATOM 19737 N N . GLY G 1 33 ? 45.914 22.988 -37.441 1.00 40.16 33 GLY G N 1
ATOM 19738 C CA . GLY G 1 33 ? 46.904 22.011 -37.849 1.00 43.35 33 GLY G CA 1
ATOM 19739 C C . GLY G 1 33 ? 47.696 21.522 -36.659 1.00 37.88 33 GLY G C 1
ATOM 19740 O O . GLY G 1 33 ? 47.660 22.107 -35.570 1.00 32.83 33 GLY G O 1
ATOM 19744 N N . ALA G 1 34 ? 48.413 20.425 -36.886 1.00 34.38 34 ALA G N 1
ATOM 19745 C CA . ALA G 1 34 ? 49.265 19.830 -35.871 1.00 33.17 34 ALA G CA 1
ATOM 19746 C C . ALA G 1 34 ? 50.389 19.072 -36.561 1.00 33.58 34 ALA G C 1
ATOM 19747 O O . ALA G 1 34 ? 50.242 18.616 -37.698 1.00 44.38 34 ALA G O 1
ATOM 19754 N N . GLY G 1 35 ? 51.511 18.951 -35.864 1.00 32.84 35 GLY G N 1
ATOM 19755 C CA . GLY G 1 35 ? 52.648 18.209 -36.371 1.00 38.00 35 GLY G CA 1
ATOM 19756 C C . GLY G 1 35 ? 53.652 18.002 -35.264 1.00 38.21 35 GLY G C 1
ATOM 19757 O O . GLY G 1 35 ? 53.645 18.718 -34.256 1.00 33.55 35 GLY G O 1
ATOM 19761 N N . GLU G 1 36 ? 54.520 17.011 -35.452 1.00 36.96 36 GLU G N 1
ATOM 19762 C CA . GLU G 1 36 ? 55.530 16.813 -34.429 1.00 42.49 36 GLU G CA 1
ATOM 19763 C C . GLU G 1 36 ? 56.588 17.907 -34.544 1.00 45.04 36 GLU G C 1
ATOM 19764 O O . GLU G 1 36 ? 56.649 18.663 -35.519 1.00 45.93 36 GLU G O 1
ATOM 19776 N N . ARG G 1 37 ? 57.424 17.983 -33.518 1.00 41.02 37 ARG G N 1
ATOM 19777 C CA . ARG G 1 37 ? 58.549 18.902 -33.486 1.00 41.62 37 ARG G CA 1
ATOM 19778 C C . ARG G 1 37 ? 59.716 18.115 -32.920 1.00 48.59 37 ARG G C 1
ATOM 19779 O O . ARG G 1 37 ? 59.666 17.669 -31.771 1.00 39.76 37 ARG G O 1
ATOM 19800 N N . GLY G 1 38 ? 60.761 17.943 -33.730 1.00 44.77 38 GLY G N 1
ATOM 19801 C CA . GLY G 1 38 ? 61.856 17.075 -33.378 1.00 47.95 38 GLY G CA 1
ATOM 19802 C C . GLY G 1 38 ? 63.195 17.748 -33.608 1.00 57.21 38 GLY G C 1
ATOM 19803 O O . GLY G 1 38 ? 63.302 18.788 -34.260 1.00 57.73 38 GLY G O 1
ATOM 19807 N N . ILE G 1 39 ? 64.225 17.110 -33.057 1.00 53.74 39 ILE G N 1
ATOM 19808 C CA . ILE G 1 39 ? 65.607 17.535 -33.202 1.00 62.82 39 ILE G CA 1
ATOM 19809 C C . ILE G 1 39 ? 66.402 16.393 -33.807 1.00 67.18 39 ILE G C 1
ATOM 19810 O O . ILE G 1 39 ? 66.033 15.223 -33.666 1.00 60.06 39 ILE G O 1
ATOM 19826 N N . GLN G 1 40 ? 67.495 16.732 -34.484 1.00 68.92 40 GLN G N 1
ATOM 19827 C CA . GLN G 1 40 ? 68.352 15.729 -35.101 1.00 71.98 40 GLN G CA 1
ATOM 19828 C C . GLN G 1 40 ? 69.527 15.511 -34.163 1.00 75.40 40 GLN G C 1
ATOM 19829 O O . GLN G 1 40 ? 70.387 16.390 -34.016 1.00 76.60 40 GLN G O 1
ATOM 19843 N N . ILE G 1 41 ? 69.572 14.344 -33.531 1.00 76.91 41 ILE G N 1
ATOM 19844 C CA . ILE G 1 41 ? 70.601 14.033 -32.551 1.00 77.73 41 ILE G CA 1
ATOM 19845 C C . ILE G 1 41 ? 71.323 12.804 -33.058 1.00 81.69 41 ILE G C 1
ATOM 19846 O O . ILE G 1 41 ? 70.746 11.710 -33.098 1.00 81.52 41 ILE G O 1
ATOM 19862 N N . GLN G 1 42 ? 72.587 12.974 -33.432 1.00 91.13 42 GLN G N 1
ATOM 19863 C CA . GLN G 1 42 ? 73.417 11.840 -33.791 1.00 81.68 42 GLN G CA 1
ATOM 19864 C C . GLN G 1 42 ? 72.689 10.892 -34.742 1.00 83.59 42 GLN G C 1
ATOM 19865 O O . GLN G 1 42 ? 72.162 9.860 -34.313 1.00 96.19 42 GLN G O 1
ATOM 19879 N N . ASP G 1 43 ? 72.658 11.234 -36.032 1.00 84.21 43 ASP G N 1
ATOM 19880 C CA . ASP G 1 43 ? 72.024 10.408 -37.061 1.00 85.41 43 ASP G CA 1
ATOM 19881 C C . ASP G 1 43 ? 70.507 10.216 -37.010 1.00 73.31 43 ASP G C 1
ATOM 19882 O O . ASP G 1 43 ? 69.943 9.658 -37.956 1.00 70.20 43 ASP G O 1
ATOM 19891 N N . LYS G 1 44 ? 69.815 10.666 -35.963 1.00 71.59 44 LYS G N 1
ATOM 19892 C CA . LYS G 1 44 ? 68.390 10.367 -35.841 1.00 69.09 44 LYS G CA 1
ATOM 19893 C C . LYS G 1 44 ? 67.545 11.613 -35.611 1.00 63.35 44 LYS G C 1
ATOM 19894 O O . LYS G 1 44 ? 68.002 12.599 -35.028 1.00 65.18 44 LYS G O 1
ATOM 19913 N N . PHE G 1 45 ? 66.295 11.545 -36.084 1.00 51.88 45 PHE G N 1
ATOM 19914 C CA . PHE G 1 45 ? 65.309 12.611 -35.899 1.00 59.81 45 PHE G CA 1
ATOM 19915 C C . PHE G 1 45 ? 64.501 12.275 -34.649 1.00 59.81 45 PHE G C 1
ATOM 19916 O O . PHE G 1 45 ? 63.540 11.504 -34.703 1.00 58.52 45 PHE G O 1
ATOM 19933 N N . VAL G 1 46 ? 64.891 12.860 -33.521 1.00 62.31 46 VAL G N 1
ATOM 19934 C CA . VAL G 1 46 ? 64.261 12.587 -32.233 1.00 44.86 46 VAL G CA 1
ATOM 19935 C C . VAL G 1 46 ? 63.096 13.550 -32.025 1.00 43.46 46 VAL G C 1
ATOM 19936 O O . VAL G 1 46 ? 63.277 14.772 -32.036 1.00 39.01 46 VAL G O 1
ATOM 19949 N N . LYS G 1 47 ? 61.901 12.994 -31.839 1.00 35.76 47 LYS G N 1
ATOM 19950 C CA . LYS G 1 47 ? 60.677 13.765 -31.646 1.00 39.82 47 LYS G CA 1
ATOM 19951 C C . LYS G 1 47 ? 60.462 14.069 -30.168 1.00 46.21 47 LYS G C 1
ATOM 19952 O O . LYS G 1 47 ? 60.373 13.148 -29.348 1.00 30.49 47 LYS G O 1
ATOM 19971 N N . PHE G 1 48 ? 60.384 15.356 -29.829 1.00 32.57 48 PHE G N 1
ATOM 19972 C CA . PHE G 1 48 ? 60.224 15.773 -28.441 1.00 33.38 48 PHE G CA 1
ATOM 19973 C C . PHE G 1 48 ? 58.811 16.215 -28.085 1.00 32.84 48 PHE G C 1
ATOM 19974 O O . PHE G 1 48 ? 58.363 15.958 -26.963 1.00 34.80 48 PHE G O 1
ATOM 19991 N N . THR G 1 49 ? 58.088 16.875 -28.988 1.00 29.52 49 THR G N 1
ATOM 19992 C CA . THR G 1 49 ? 56.765 17.367 -28.640 1.00 26.51 49 THR G CA 1
ATOM 19993 C C . THR G 1 49 ? 55.843 17.256 -29.843 1.00 22.83 49 THR G C 1
ATOM 19994 O O . THR G 1 49 ? 56.281 17.147 -30.990 1.00 35.19 49 THR G O 1
ATOM 20005 N N . ALA G 1 50 ? 54.547 17.294 -29.553 1.00 24.80 50 ALA G N 1
ATOM 20006 C CA . ALA G 1 50 ? 53.501 17.332 -30.562 1.00 27.06 50 ALA G CA 1
ATOM 20007 C C . ALA G 1 50 ? 52.734 18.631 -30.381 1.00 22.99 50 ALA G C 1
ATOM 20008 O O . ALA G 1 50 ? 52.242 18.921 -29.286 1.00 32.93 50 ALA G O 1
ATOM 20015 N N . ILE G 1 51 ? 52.641 19.411 -31.452 1.00 27.87 51 ILE G N 1
ATOM 20016 C CA . ILE G 1 51 ? 52.122 20.770 -31.401 1.00 22.04 51 ILE G CA 1
ATOM 20017 C C . ILE G 1 51 ? 50.820 20.832 -32.179 1.00 25.89 51 ILE G C 1
ATOM 20018 O O . ILE G 1 51 ? 50.748 20.386 -33.330 1.00 34.78 51 ILE G O 1
ATOM 20034 N N . GLY G 1 52 ? 49.794 21.381 -31.538 1.00 25.86 52 GLY G N 1
ATOM 20035 C CA . GLY G 1 52 ? 48.519 21.619 -32.173 1.00 22.26 52 GLY G CA 1
ATOM 20036 C C . GLY G 1 52 ? 48.185 23.091 -32.123 1.00 26.33 52 GLY G C 1
ATOM 20037 O O . GLY G 1 52 ? 48.206 23.704 -31.051 1.00 26.97 52 GLY G O 1
ATOM 20041 N N . VAL G 1 53 ? 47.870 23.668 -33.274 1.00 32.38 53 VAL G N 1
ATOM 20042 C CA . VAL G 1 53 ? 47.649 25.100 -33.404 1.00 26.81 53 VAL G CA 1
ATOM 20043 C C . VAL G 1 53 ? 46.170 25.302 -33.673 1.00 26.15 53 VAL G C 1
ATOM 20044 O O . VAL G 1 53 ? 45.673 24.961 -34.755 1.00 27.91 53 VAL G O 1
ATOM 20057 N N . TYR G 1 54 ? 45.462 25.856 -32.700 1.00 25.90 54 TYR G N 1
ATOM 20058 C CA . TYR G 1 54 ? 44.056 26.167 -32.871 1.00 36.84 54 TYR G CA 1
ATOM 20059 C C . TYR G 1 54 ? 43.918 27.643 -33.207 1.00 31.51 54 TYR G C 1
ATOM 20060 O O . TYR G 1 54 ? 44.695 28.481 -32.744 1.00 33.42 54 TYR G O 1
ATOM 20078 N N . LEU G 1 55 ? 42.923 27.952 -34.025 1.00 31.23 55 LEU G N 1
ATOM 20079 C CA . LEU G 1 55 ? 42.660 29.315 -34.448 1.00 30.72 55 LEU G CA 1
ATOM 20080 C C . LEU G 1 55 ? 41.209 29.652 -34.164 1.00 36.65 55 LEU G C 1
ATOM 20081 O O . LEU G 1 55 ? 40.327 28.793 -34.231 1.00 36.82 55 LEU G O 1
ATOM 20097 N N . GLN G 1 56 ? 40.974 30.918 -33.842 1.00 33.04 56 GLN G N 1
ATOM 20098 C CA . GLN G 1 56 ? 39.623 31.367 -33.575 1.00 36.92 56 GLN G CA 1
ATOM 20099 C C . GLN G 1 56 ? 38.784 31.229 -34.843 1.00 42.51 56 GLN G C 1
ATOM 20100 O O . GLN G 1 56 ? 39.295 31.321 -35.962 1.00 37.65 56 GLN G O 1
ATOM 20114 N N . ASP G 1 57 ? 37.483 30.994 -34.657 1.00 36.21 57 ASP G N 1
ATOM 20115 C CA . ASP G 1 57 ? 36.587 30.786 -35.791 1.00 44.67 57 ASP G CA 1
ATOM 20116 C C . ASP G 1 57 ? 36.751 31.875 -36.847 1.00 40.02 57 ASP G C 1
ATOM 20117 O O . ASP G 1 57 ? 36.975 31.591 -38.030 1.00 44.58 57 ASP G O 1
ATOM 20126 N N . ILE G 1 58 ? 36.645 33.138 -36.431 1.00 36.81 58 ILE G N 1
ATOM 20127 C CA . ILE G 1 58 ? 36.721 34.273 -37.338 1.00 46.57 58 ILE G CA 1
ATOM 20128 C C . ILE G 1 58 ? 38.018 34.341 -38.132 1.00 43.41 58 ILE G C 1
ATOM 20129 O O . ILE G 1 58 ? 38.101 35.102 -39.102 1.00 49.82 58 ILE G O 1
ATOM 20145 N N . ALA G 1 59 ? 39.033 33.564 -37.753 1.00 45.31 59 ALA G N 1
ATOM 20146 C CA . ALA G 1 59 ? 40.277 33.558 -38.511 1.00 45.41 59 ALA G CA 1
ATOM 20147 C C . ALA G 1 59 ? 40.066 33.089 -39.943 1.00 43.58 59 ALA G C 1
ATOM 20148 O O . ALA G 1 59 ? 40.889 33.395 -40.813 1.00 43.27 59 ALA G O 1
ATOM 20155 N N . VAL G 1 60 ? 38.986 32.360 -40.207 1.00 44.04 60 VAL G N 1
ATOM 20156 C CA . VAL G 1 60 ? 38.760 31.757 -41.517 1.00 49.88 60 VAL G CA 1
ATOM 20157 C C . VAL G 1 60 ? 38.346 32.806 -42.542 1.00 46.77 60 VAL G C 1
ATOM 20158 O O . VAL G 1 60 ? 38.990 32.909 -43.596 1.00 52.50 60 VAL G O 1
ATOM 20171 N N . PRO G 1 61 ? 37.309 33.612 -42.294 1.00 43.70 61 PRO G N 1
ATOM 20172 C CA . PRO G 1 61 ? 36.982 34.660 -43.277 1.00 43.68 61 PRO G CA 1
ATOM 20173 C C . PRO G 1 61 ? 38.105 35.659 -43.472 1.00 49.72 61 PRO G C 1
ATOM 20174 O O . PRO G 1 61 ? 38.441 36.000 -44.613 1.00 56.26 61 PRO G O 1
ATOM 20185 N N . TYR G 1 62 ? 38.692 36.151 -42.379 1.00 51.03 62 TYR G N 1
ATOM 20186 C CA . TYR G 1 62 ? 39.761 37.133 -42.506 1.00 50.08 62 TYR G CA 1
ATOM 20187 C C . TYR G 1 62 ? 40.907 36.579 -43.351 1.00 49.43 62 TYR G C 1
ATOM 20188 O O . TYR G 1 62 ? 41.383 37.245 -44.277 1.00 57.75 62 TYR G O 1
ATOM 20206 N N . LEU G 1 63 ? 41.368 35.357 -43.049 1.00 51.74 63 LEU G N 1
ATOM 20207 C CA . LEU G 1 63 ? 42.449 34.781 -43.846 1.00 54.70 63 LEU G CA 1
ATOM 20208 C C . LEU G 1 63 ? 41.971 34.373 -45.229 1.00 59.58 63 LEU G C 1
ATOM 20209 O O . LEU G 1 63 ? 42.753 34.394 -46.185 1.00 57.42 63 LEU G O 1
ATOM 20225 N N . ALA G 1 64 ? 40.698 33.998 -45.355 1.00 57.27 64 ALA G N 1
ATOM 20226 C CA . ALA G 1 64 ? 40.192 33.526 -46.638 1.00 61.24 64 ALA G CA 1
ATOM 20227 C C . ALA G 1 64 ? 40.275 34.621 -47.693 1.00 65.26 64 ALA G C 1
ATOM 20228 O O . ALA G 1 64 ? 40.535 34.343 -48.868 1.00 68.06 64 ALA G O 1
ATOM 20235 N N . GLU G 1 65 ? 40.059 35.877 -47.299 1.00 65.77 65 GLU G N 1
ATOM 20236 C CA . GLU G 1 65 ? 40.063 36.958 -48.281 1.00 70.63 65 GLU G CA 1
ATOM 20237 C C . GLU G 1 65 ? 41.407 37.082 -48.995 1.00 71.27 65 GLU G C 1
ATOM 20238 O O . GLU G 1 65 ? 41.449 37.260 -50.217 1.00 79.07 65 GLU G O 1
ATOM 20250 N N . LYS G 1 66 ? 42.521 36.990 -48.264 1.00 65.68 66 LYS G N 1
ATOM 20251 C CA . LYS G 1 66 ? 43.818 37.286 -48.871 1.00 66.19 66 LYS G CA 1
ATOM 20252 C C . LYS G 1 66 ? 44.634 36.048 -49.236 1.00 62.91 66 LYS G C 1
ATOM 20253 O O . LYS G 1 66 ? 45.685 36.196 -49.869 1.00 66.76 66 LYS G O 1
ATOM 20272 N N . TRP G 1 67 ? 44.201 34.842 -48.856 1.00 57.79 67 TRP G N 1
ATOM 20273 C CA . TRP G 1 67 ? 44.984 33.644 -49.143 1.00 57.11 67 TRP G CA 1
ATOM 20274 C C . TRP G 1 67 ? 44.159 32.563 -49.831 1.00 59.80 67 TRP G C 1
ATOM 20275 O O . TRP G 1 67 ? 44.602 31.409 -49.912 1.00 62.32 67 TRP G O 1
ATOM 20296 N N . LYS G 1 68 ? 42.973 32.914 -50.315 1.00 61.30 68 LYS G N 1
ATOM 20297 C CA . LYS G 1 68 ? 42.158 32.027 -51.127 1.00 68.14 68 LYS G CA 1
ATOM 20298 C C . LYS G 1 68 ? 42.750 31.874 -52.525 1.00 60.19 68 LYS G C 1
ATOM 20299 O O . LYS G 1 68 ? 43.442 32.763 -53.027 1.00 61.66 68 LYS G O 1
ATOM 20318 N N . ALA G 1 69 ? 42.566 30.687 -53.106 1.00 55.08 69 ALA G N 1
ATOM 20319 C CA . ALA G 1 69 ? 42.885 30.391 -54.504 1.00 59.18 69 ALA G CA 1
ATOM 20320 C C . ALA G 1 69 ? 44.333 29.965 -54.659 1.00 60.95 69 ALA G C 1
ATOM 20321 O O . ALA G 1 69 ? 44.906 30.067 -55.750 1.00 59.60 69 ALA G O 1
ATOM 20328 N N . ARG G 1 70 ? 44.931 29.480 -53.579 1.00 56.94 70 ARG G N 1
ATOM 20329 C CA . ARG G 1 70 ? 46.311 29.025 -53.567 1.00 62.82 70 ARG G CA 1
ATOM 20330 C C . ARG G 1 70 ? 46.376 27.639 -52.940 1.00 62.28 70 ARG G C 1
ATOM 20331 O O . ARG G 1 70 ? 45.793 27.410 -51.874 1.00 55.63 70 ARG G O 1
ATOM 20352 N N . SER G 1 71 ? 47.082 26.719 -53.593 1.00 60.10 71 SER G N 1
ATOM 20353 C CA . SER G 1 71 ? 47.162 25.348 -53.113 1.00 61.67 71 SER G CA 1
ATOM 20354 C C . SER G 1 71 ? 48.103 25.240 -51.915 1.00 58.44 71 SER G C 1
ATOM 20355 O O . SER G 1 71 ? 48.938 26.112 -51.661 1.00 58.16 71 SER G O 1
ATOM 20363 N N . ALA G 1 72 ? 47.953 24.138 -51.173 1.00 62.37 72 ALA G N 1
ATOM 20364 C CA . ALA G 1 72 ? 48.711 23.944 -49.938 1.00 62.83 72 ALA G CA 1
ATOM 20365 C C . ALA G 1 72 ? 50.210 24.097 -50.165 1.00 66.70 72 ALA G C 1
ATOM 20366 O O . ALA G 1 72 ? 50.902 24.739 -49.366 1.00 65.03 72 ALA G O 1
ATOM 20373 N N . HIS G 1 73 ? 50.735 23.510 -51.245 1.00 76.84 73 HIS G N 1
ATOM 20374 C CA . HIS G 1 73 ? 52.160 23.649 -51.532 1.00 72.48 73 HIS G CA 1
ATOM 20375 C C . HIS G 1 73 ? 52.555 25.114 -51.623 1.00 70.51 73 HIS G C 1
ATOM 20376 O O . HIS G 1 73 ? 53.595 25.520 -51.091 1.00 69.01 73 HIS G O 1
ATOM 20390 N N . GLU G 1 74 ? 51.732 25.923 -52.286 1.00 68.08 74 GLU G N 1
ATOM 20391 C CA . GLU G 1 74 ? 52.024 27.347 -52.388 1.00 75.46 74 GLU G CA 1
ATOM 20392 C C . GLU G 1 74 ? 52.031 27.991 -51.007 1.00 64.17 74 GLU G C 1
ATOM 20393 O O . GLU G 1 74 ? 52.982 28.690 -50.637 1.00 66.49 74 GLU G O 1
ATOM 20405 N N . LEU G 1 75 ? 50.972 27.763 -50.230 1.00 62.29 75 LEU G N 1
ATOM 20406 C CA . LEU G 1 75 ? 50.870 28.371 -48.908 1.00 59.36 75 LEU G CA 1
ATOM 20407 C C . LEU G 1 75 ? 52.027 27.957 -48.004 1.00 62.71 75 LEU G C 1
ATOM 20408 O O . LEU G 1 75 ? 52.528 28.772 -47.221 1.00 64.96 75 LEU G O 1
ATOM 20424 N N . THR G 1 76 ? 52.453 26.691 -48.079 1.00 62.50 76 THR G N 1
ATOM 20425 C CA . THR G 1 76 ? 53.559 26.240 -47.236 1.00 70.72 76 THR G CA 1
ATOM 20426 C C . THR G 1 76 ? 54.790 27.122 -47.406 1.00 67.14 76 THR G C 1
ATOM 20427 O O . THR G 1 76 ? 55.457 27.465 -46.423 1.00 61.31 76 THR G O 1
ATOM 20438 N N . ASP G 1 77 ? 55.106 27.500 -48.642 1.00 79.41 77 ASP G N 1
ATOM 20439 C CA . ASP G 1 77 ? 56.282 28.314 -48.931 1.00 76.37 77 ASP G CA 1
ATOM 20440 C C . ASP G 1 77 ? 56.003 29.803 -48.909 1.00 67.22 77 ASP G C 1
ATOM 20441 O O . ASP G 1 77 ? 56.908 30.590 -49.202 1.00 66.64 77 ASP G O 1
ATOM 20450 N N . THR G 1 78 ? 54.795 30.214 -48.563 1.00 64.70 78 THR G N 1
ATOM 20451 C CA . THR G 1 78 ? 54.428 31.618 -48.586 1.00 56.75 78 THR G CA 1
ATOM 20452 C C . THR G 1 78 ? 54.636 32.056 -47.145 1.00 56.92 78 THR G C 1
ATOM 20453 O O . THR G 1 78 ? 53.944 31.571 -46.239 1.00 58.40 78 THR G O 1
ATOM 20464 N N . VAL G 1 79 ? 55.577 32.973 -46.924 1.00 53.38 79 VAL G N 1
ATOM 20465 C CA . VAL G 1 79 ? 55.924 33.403 -45.564 1.00 53.44 79 VAL G CA 1
ATOM 20466 C C . VAL G 1 79 ? 54.928 34.447 -45.044 1.00 50.48 79 VAL G C 1
ATOM 20467 O O . VAL G 1 79 ? 54.674 34.474 -43.830 1.00 49.38 79 VAL G O 1
ATOM 20480 N N . PRO G 1 80 ? 54.335 35.320 -45.881 1.00 51.62 80 PRO G N 1
ATOM 20481 C CA . PRO G 1 80 ? 53.298 36.240 -45.355 1.00 52.92 80 PRO G CA 1
ATOM 20482 C C . PRO G 1 80 ? 52.004 35.551 -44.894 1.00 50.95 80 PRO G C 1
ATOM 20483 O O . PRO G 1 80 ? 51.281 36.127 -44.072 1.00 51.14 80 PRO G O 1
ATOM 20494 N N . PHE G 1 81 ? 51.691 34.353 -45.410 1.00 47.77 81 PHE G N 1
ATOM 20495 C CA . PHE G 1 81 ? 50.527 33.570 -44.996 1.00 48.38 81 PHE G CA 1
ATOM 20496 C C . PHE G 1 81 ? 50.661 33.160 -43.541 1.00 43.12 81 PHE G C 1
ATOM 20497 O O . PHE G 1 81 ? 49.705 33.251 -42.760 1.00 47.44 81 PHE G O 1
ATOM 20514 N N . PHE G 1 82 ? 51.849 32.701 -43.162 1.00 51.12 82 PHE G N 1
ATOM 20515 C CA . PHE G 1 82 ? 52.086 32.333 -41.777 1.00 44.10 82 PHE G CA 1
ATOM 20516 C C . PHE G 1 82 ? 52.249 33.574 -40.906 1.00 40.90 82 PHE G C 1
ATOM 20517 O O . PHE G 1 82 ? 51.802 33.583 -39.755 1.00 35.06 82 PHE G O 1
ATOM 20534 N N . ARG G 1 83 ? 52.871 34.638 -41.430 1.00 47.10 83 ARG G N 1
ATOM 20535 C CA . ARG G 1 83 ? 52.878 35.895 -40.683 1.00 43.47 83 ARG G CA 1
ATOM 20536 C C . ARG G 1 83 ? 51.461 36.387 -40.434 1.00 40.71 83 ARG G C 1
ATOM 20537 O O . ARG G 1 83 ? 51.169 36.956 -39.376 1.00 42.67 83 ARG G O 1
ATOM 20558 N N . ASP G 1 84 ? 50.565 36.178 -41.398 1.00 40.79 84 ASP G N 1
ATOM 20559 C CA . ASP G 1 84 ? 49.179 36.576 -41.201 1.00 38.91 84 ASP G CA 1
ATOM 20560 C C . ASP G 1 84 ? 48.526 35.729 -40.117 1.00 37.71 84 ASP G C 1
ATOM 20561 O O . ASP G 1 84 ? 47.766 36.244 -39.290 1.00 38.78 84 ASP G O 1
ATOM 20570 N N . ILE G 1 85 ? 48.810 34.424 -40.110 1.00 40.51 85 ILE G N 1
ATOM 20571 C CA . ILE G 1 85 ? 48.318 33.554 -39.045 1.00 38.45 85 ILE G CA 1
ATOM 20572 C C . ILE G 1 85 ? 48.831 34.023 -37.687 1.00 33.79 85 ILE G C 1
ATOM 20573 O O . ILE G 1 85 ? 48.101 33.992 -36.689 1.00 35.89 85 ILE G O 1
ATOM 20589 N N . VAL G 1 86 ? 50.093 34.457 -37.619 1.00 34.14 86 VAL G N 1
ATOM 20590 C CA . VAL G 1 86 ? 50.678 34.825 -36.330 1.00 32.75 86 VAL G CA 1
ATOM 20591 C C . VAL G 1 86 ? 50.084 36.132 -35.825 1.00 34.23 86 VAL G C 1
ATOM 20592 O O . VAL G 1 86 ? 49.688 36.244 -34.658 1.00 31.82 86 VAL G O 1
ATOM 20605 N N . THR G 1 87 ? 50.003 37.134 -36.691 1.00 37.97 87 THR G N 1
ATOM 20606 C CA . THR G 1 87 ? 49.684 38.490 -36.269 1.00 40.62 87 THR G CA 1
ATOM 20607 C C . THR G 1 87 ? 48.247 38.895 -36.574 1.00 38.94 87 THR G C 1
ATOM 20608 O O . THR G 1 87 ? 47.857 40.022 -36.252 1.00 48.51 87 THR G O 1
ATOM 20619 N N . GLY G 1 88 ? 47.454 38.017 -37.183 1.00 41.47 88 GLY G N 1
ATOM 20620 C CA . GLY G 1 88 ? 46.095 38.343 -37.549 1.00 42.89 88 GLY G CA 1
ATOM 20621 C C . GLY G 1 88 ? 45.261 38.830 -36.375 1.00 39.60 88 GLY G C 1
ATOM 20622 O O . GLY G 1 88 ? 45.615 38.631 -35.208 1.00 41.21 88 GLY G O 1
ATOM 20626 N N . PRO G 1 89 ? 44.121 39.482 -36.668 1.00 44.83 89 PRO G N 1
ATOM 20627 C CA . PRO G 1 89 ? 43.230 40.003 -35.611 1.00 43.95 89 PRO G CA 1
ATOM 20628 C C . PRO G 1 89 ? 42.242 38.962 -35.083 1.00 48.53 89 PRO G C 1
ATOM 20629 O O . PRO G 1 89 ? 41.020 39.119 -35.176 1.00 43.85 89 PRO G O 1
ATOM 20640 N N . PHE G 1 90 ? 42.778 37.877 -34.535 1.00 44.84 90 PHE G N 1
ATOM 20641 C CA . PHE G 1 90 ? 41.966 36.820 -33.954 1.00 45.83 90 PHE G CA 1
ATOM 20642 C C . PHE G 1 90 ? 42.818 36.107 -32.916 1.00 44.32 90 PHE G C 1
ATOM 20643 O O . PHE G 1 90 ? 44.044 36.238 -32.904 1.00 37.94 90 PHE G O 1
ATOM 20660 N N . GLU G 1 91 ? 42.159 35.351 -32.047 1.00 41.18 91 GLU G N 1
ATOM 20661 C CA . GLU G 1 91 ? 42.870 34.613 -31.016 1.00 40.03 91 GLU G CA 1
ATOM 20662 C C . GLU G 1 91 ? 43.428 33.302 -31.553 1.00 37.57 91 GLU G C 1
ATOM 20663 O O . GLU G 1 91 ? 42.811 32.634 -32.386 1.00 36.55 91 GLU G O 1
ATOM 20675 N N . LYS G 1 92 ? 44.612 32.942 -31.065 1.00 36.85 92 LYS G N 1
ATOM 20676 C CA . LYS G 1 92 ? 45.244 31.671 -31.373 1.00 35.17 92 LYS G CA 1
ATOM 20677 C C . LYS G 1 92 ? 45.507 30.918 -30.076 1.00 27.36 92 LYS G C 1
ATOM 20678 O O . LYS G 1 92 ? 45.778 31.521 -29.034 1.00 34.59 92 LYS G O 1
ATOM 20697 N N . PHE G 1 93 ? 45.424 29.592 -30.153 1.00 34.18 93 PHE G N 1
ATOM 20698 C CA . PHE G 1 93 ? 45.653 28.726 -29.007 1.00 29.30 93 PHE G CA 1
ATOM 20699 C C . PHE G 1 93 ? 46.535 27.578 -29.463 1.00 26.45 93 PHE G C 1
ATOM 20700 O O . PHE G 1 93 ? 46.217 26.906 -30.447 1.00 29.11 93 PHE G O 1
ATOM 20717 N N . MET G 1 94 ? 47.643 27.360 -28.762 1.00 27.85 94 MET G N 1
ATOM 20718 C CA . MET G 1 94 ? 48.589 26.316 -29.123 1.00 23.55 94 MET G CA 1
ATOM 20719 C C . MET G 1 94 ? 48.676 25.336 -27.966 1.00 23.95 94 MET G C 1
ATOM 20720 O O . MET G 1 94 ? 48.854 25.747 -26.815 1.00 25.99 94 MET G O 1
ATOM 20734 N N . ARG G 1 95 ? 48.553 24.051 -28.266 1.00 26.22 95 ARG G N 1
ATOM 20735 C CA . ARG G 1 95 ? 48.821 23.013 -27.287 1.00 24.94 95 ARG G CA 1
ATOM 20736 C C . ARG G 1 95 ? 50.140 22.348 -27.639 1.00 19.82 95 ARG G C 1
ATOM 20737 O O . ARG G 1 95 ? 50.313 21.858 -28.760 1.00 23.86 95 ARG G O 1
ATOM 20758 N N . VAL G 1 96 ? 51.052 22.318 -26.681 1.00 18.47 96 VAL G N 1
ATOM 20759 C CA . VAL G 1 96 ? 52.320 21.623 -26.826 1.00 22.83 96 VAL G CA 1
ATOM 20760 C C . VAL G 1 96 ? 52.276 20.441 -25.874 1.00 18.83 96 VAL G C 1
ATOM 20761 O O . VAL G 1 96 ? 52.317 20.614 -24.650 1.00 28.45 96 VAL G O 1
ATOM 20774 N N . THR G 1 97 ? 52.198 19.238 -26.435 1.00 27.89 97 THR G N 1
ATOM 20775 C CA . THR G 1 97 ? 52.132 18.007 -25.662 1.00 29.04 97 THR G CA 1
ATOM 20776 C C . THR G 1 97 ? 53.479 17.305 -25.701 1.00 20.76 97 THR G C 1
ATOM 20777 O O . THR G 1 97 ? 54.025 17.053 -26.781 1.00 29.40 97 THR G O 1
ATOM 20788 N N . MET G 1 98 ? 54.006 16.989 -24.526 1.00 19.78 98 MET G N 1
ATOM 20789 C CA . MET G 1 98 ? 55.327 16.398 -24.431 1.00 24.02 98 MET G CA 1
ATOM 20790 C C . MET G 1 98 ? 55.278 14.925 -24.812 1.00 34.26 98 MET G C 1
ATOM 20791 O O . MET G 1 98 ? 54.501 14.147 -24.248 1.00 27.63 98 MET G O 1
ATOM 20805 N N . ILE G 1 99 ? 56.116 14.550 -25.773 1.00 35.56 99 ILE G N 1
ATOM 20806 C CA . ILE G 1 99 ? 56.342 13.148 -26.099 1.00 30.37 99 ILE G CA 1
ATOM 20807 C C . ILE G 1 99 ? 57.436 12.570 -25.218 1.00 41.19 99 ILE G C 1
ATOM 20808 O O . ILE G 1 99 ? 57.309 11.457 -24.703 1.00 49.49 99 ILE G O 1
ATOM 20824 N N . LEU G 1 100 ? 58.510 13.324 -25.050 1.00 34.94 100 LEU G N 1
ATOM 20825 C CA . LEU G 1 100 ? 59.587 13.012 -24.134 1.00 37.44 100 LEU G CA 1
ATOM 20826 C C . LEU G 1 100 ? 59.535 13.979 -22.961 1.00 35.08 100 LEU G C 1
ATOM 20827 O O . LEU G 1 100 ? 59.006 15.089 -23.085 1.00 33.38 100 LEU G O 1
ATOM 20843 N N . PRO G 1 101 ? 60.073 13.603 -21.805 1.00 37.05 101 PRO G N 1
ATOM 20844 C CA . PRO G 1 101 ? 59.983 14.497 -20.646 1.00 31.53 101 PRO G CA 1
ATOM 20845 C C . PRO G 1 101 ? 60.828 15.743 -20.850 1.00 37.28 101 PRO G C 1
ATOM 20846 O O . PRO G 1 101 ? 61.941 15.684 -21.378 1.00 26.63 101 PRO G O 1
ATOM 20857 N N . LEU G 1 102 ? 60.285 16.878 -20.424 1.00 30.03 102 LEU G N 1
ATOM 20858 C CA . LEU G 1 102 ? 61.015 18.134 -20.447 1.00 32.44 102 LEU G CA 1
ATOM 20859 C C . LEU G 1 102 ? 60.788 18.863 -19.135 1.00 32.19 102 LEU G C 1
ATOM 20860 O O . LEU G 1 102 ? 59.681 18.853 -18.592 1.00 24.59 102 LEU G O 1
ATOM 20876 N N . THR G 1 103 ? 61.840 19.501 -18.641 1.00 28.53 103 THR G N 1
ATOM 20877 C CA . THR G 1 103 ? 61.677 20.450 -17.559 1.00 23.81 103 THR G CA 1
ATOM 20878 C C . THR G 1 103 ? 61.241 21.793 -18.132 1.00 30.96 103 THR G C 1
ATOM 20879 O O . THR G 1 103 ? 61.484 22.106 -19.301 1.00 25.89 103 THR G O 1
ATOM 20890 N N . GLY G 1 104 ? 60.592 22.598 -17.291 1.00 25.91 104 GLY G N 1
ATOM 20891 C CA . GLY G 1 104 ? 60.212 23.928 -17.726 1.00 31.46 104 GLY G CA 1
ATOM 20892 C C . GLY G 1 104 ? 61.414 24.763 -18.113 1.00 28.25 104 GLY G C 1
ATOM 20893 O O . GLY G 1 104 ? 61.335 25.591 -19.026 1.00 30.23 104 GLY G O 1
ATOM 20897 N N . HIS G 1 105 ? 62.543 24.558 -17.430 1.00 28.06 105 HIS G N 1
ATOM 20898 C CA . HIS G 1 105 ? 63.780 25.234 -17.806 1.00 38.20 105 HIS G CA 1
ATOM 20899 C C . HIS G 1 105 ? 64.204 24.877 -19.227 1.00 35.47 105 HIS G C 1
ATOM 20900 O O . HIS G 1 105 ? 64.475 25.765 -20.044 1.00 34.20 105 HIS G O 1
ATOM 20914 N N . GLN G 1 106 ? 64.271 23.580 -19.544 1.00 32.12 106 GLN G N 1
ATOM 20915 C CA . GLN G 1 106 ? 64.644 23.185 -20.901 1.00 28.95 106 GLN G CA 1
ATOM 20916 C C . GLN G 1 106 ? 63.715 23.805 -21.925 1.00 34.44 106 GLN G C 1
ATOM 20917 O O . GLN G 1 106 ? 64.158 24.265 -22.984 1.00 27.39 106 GLN G O 1
ATOM 20931 N N . TYR G 1 107 ? 62.419 23.817 -21.636 1.00 31.49 107 TYR G N 1
ATOM 20932 C CA . TYR G 1 107 ? 61.470 24.308 -22.620 1.00 27.12 107 TYR G CA 1
ATOM 20933 C C . TYR G 1 107 ? 61.582 25.815 -22.800 1.00 26.88 107 TYR G C 1
ATOM 20934 O O . TYR G 1 107 ? 61.589 26.314 -23.931 1.00 26.11 107 TYR G O 1
ATOM 20952 N N . SER G 1 108 ? 61.656 26.562 -21.698 1.00 28.12 108 SER G N 1
ATOM 20953 C CA . SER G 1 108 ? 61.639 28.017 -21.811 1.00 30.92 108 SER G CA 1
ATOM 20954 C C . SER G 1 108 ? 62.926 28.548 -22.428 1.00 34.36 108 SER G C 1
ATOM 20955 O O . SER G 1 108 ? 62.896 29.553 -23.147 1.00 34.95 108 SER G O 1
ATOM 20963 N N . GLU G 1 109 ? 64.063 27.906 -22.153 1.00 37.11 109 GLU G N 1
ATOM 20964 C CA . GLU G 1 109 ? 65.311 28.321 -22.784 1.00 37.16 109 GLU G CA 1
ATOM 20965 C C . GLU G 1 109 ? 65.216 28.235 -24.299 1.00 42.68 109 GLU G C 1
ATOM 20966 O O . GLU G 1 109 ? 65.588 29.173 -25.014 1.00 42.88 109 GLU G O 1
ATOM 20978 N N . LYS G 1 110 ? 64.715 27.114 -24.810 1.00 34.13 110 LYS G N 1
ATOM 20979 C CA . LYS G 1 110 ? 64.664 26.929 -26.251 1.00 37.83 110 LYS G CA 1
ATOM 20980 C C . LYS G 1 110 ? 63.714 27.943 -26.884 1.00 45.26 110 LYS G C 1
ATOM 20981 O O . LYS G 1 110 ? 64.035 28.544 -27.916 1.00 35.89 110 LYS G O 1
ATOM 20989 N N . VAL G 1 111 ? 62.543 28.155 -26.270 1.00 38.03 111 VAL G N 1
ATOM 20990 C CA . VAL G 1 111 ? 61.599 29.155 -26.774 1.00 35.08 111 VAL G CA 1
ATOM 20991 C C . VAL G 1 111 ? 62.192 30.554 -26.681 1.00 40.58 111 VAL G C 1
ATOM 20992 O O . VAL G 1 111 ? 62.066 31.360 -27.612 1.00 40.70 111 VAL G O 1
ATOM 21005 N N . SER G 1 112 ? 62.846 30.871 -25.562 1.00 34.86 112 SER G N 1
ATOM 21006 C CA . SER G 1 112 ? 63.361 32.225 -25.389 1.00 36.24 112 SER G CA 1
ATOM 21007 C C . SER G 1 112 ? 64.460 32.505 -26.404 1.00 50.54 112 SER G C 1
ATOM 21008 O O . SER G 1 112 ? 64.456 33.556 -27.054 1.00 46.14 112 SER G O 1
ATOM 21016 N N . GLU G 1 113 ? 65.398 31.568 -26.565 1.00 48.60 113 GLU G N 1
ATOM 21017 C CA . GLU G 1 113 ? 66.461 31.750 -27.548 1.00 49.02 113 GLU G CA 1
ATOM 21018 C C . GLU G 1 113 ? 65.887 32.015 -28.931 1.00 50.62 113 GLU G C 1
ATOM 21019 O O . GLU G 1 113 ? 66.349 32.909 -29.650 1.00 57.83 113 GLU G O 1
ATOM 21031 N N . ASN G 1 114 ? 64.879 31.240 -29.332 1.00 46.08 114 ASN G N 1
ATOM 21032 C CA . ASN G 1 114 ? 64.227 31.532 -30.599 1.00 51.30 114 ASN G CA 1
ATOM 21033 C C . ASN G 1 114 ? 63.702 32.963 -30.599 1.00 52.92 114 ASN G C 1
ATOM 21034 O O . ASN G 1 114 ? 63.897 33.712 -31.561 1.00 53.70 114 ASN G O 1
ATOM 21045 N N . CYS G 1 115 ? 63.031 33.359 -29.513 1.00 45.90 115 CYS G N 1
ATOM 21046 C CA . CYS G 1 115 ? 62.344 34.646 -29.485 1.00 51.47 115 CYS G CA 1
ATOM 21047 C C . CYS G 1 115 ? 63.320 35.820 -29.490 1.00 46.08 115 CYS G C 1
ATOM 21048 O O . CYS G 1 115 ? 63.109 36.795 -30.223 1.00 48.04 115 CYS G O 1
ATOM 21056 N N . VAL G 1 116 ? 64.394 35.755 -28.698 1.00 42.28 116 VAL G N 1
ATOM 21057 C CA . VAL G 1 116 ? 65.343 36.865 -28.685 1.00 42.74 116 VAL G CA 1
ATOM 21058 C C . VAL G 1 116 ? 66.125 36.907 -29.988 1.00 54.66 116 VAL G C 1
ATOM 21059 O O . VAL G 1 116 ? 66.402 37.985 -30.522 1.00 59.17 116 VAL G O 1
ATOM 21072 N N . ALA G 1 117 ? 66.449 35.739 -30.545 1.00 52.03 117 ALA G N 1
ATOM 21073 C CA . ALA G 1 117 ? 67.212 35.703 -31.786 1.00 52.81 117 ALA G CA 1
ATOM 21074 C C . ALA G 1 117 ? 66.460 36.406 -32.904 1.00 50.02 117 ALA G C 1
ATOM 21075 O O . ALA G 1 117 ? 67.015 37.264 -33.601 1.00 56.60 117 ALA G O 1
ATOM 21082 N N . ILE G 1 118 ? 65.189 36.053 -33.096 1.00 44.10 118 ILE G N 1
ATOM 21083 C CA . ILE G 1 118 ? 64.402 36.721 -34.122 1.00 46.18 118 ILE G CA 1
ATOM 21084 C C . ILE G 1 118 ? 64.295 38.208 -33.798 1.00 56.91 118 ILE G C 1
ATOM 21085 O O . ILE G 1 118 ? 64.266 39.049 -34.705 1.00 56.64 118 ILE G O 1
ATOM 21101 N N . TRP G 1 119 ? 64.226 38.558 -32.506 1.00 51.71 119 TRP G N 1
ATOM 21102 C CA . TRP G 1 119 ? 64.137 39.960 -32.097 1.00 58.89 119 TRP G CA 1
ATOM 21103 C C . TRP G 1 119 ? 65.489 40.663 -32.119 1.00 54.55 119 TRP G C 1
ATOM 21104 O O . TRP G 1 119 ? 65.576 41.833 -32.506 1.00 62.79 119 TRP G O 1
ATOM 21125 N N . LYS G 1 120 ? 66.555 39.961 -31.724 1.00 62.50 120 LYS G N 1
ATOM 21126 C CA . LYS G 1 120 ? 67.880 40.567 -31.685 1.00 56.54 120 LYS G CA 1
ATOM 21127 C C . LYS G 1 120 ? 68.471 40.687 -33.074 1.00 59.38 120 LYS G C 1
ATOM 21128 O O . LYS G 1 120 ? 69.398 41.478 -33.281 1.00 65.29 120 LYS G O 1
ATOM 21147 N N . SER G 1 121 ? 67.954 39.912 -34.024 1.00 64.58 121 SER G N 1
ATOM 21148 C CA . SER G 1 121 ? 68.332 40.096 -35.415 1.00 70.66 121 SER G CA 1
ATOM 21149 C C . SER G 1 121 ? 67.935 41.486 -35.889 1.00 73.30 121 SER G C 1
ATOM 21150 O O . SER G 1 121 ? 68.697 42.158 -36.594 1.00 98.30 121 SER G O 1
ATOM 21158 N N . LEU G 1 122 ? 66.742 41.935 -35.501 1.00 61.77 122 LEU G N 1
ATOM 21159 C CA . LEU G 1 122 ? 66.189 43.205 -35.943 1.00 58.76 122 LEU G CA 1
ATOM 21160 C C . LEU G 1 122 ? 66.386 44.322 -34.929 1.00 60.86 122 LEU G C 1
ATOM 21161 O O . LEU G 1 122 ? 65.799 45.397 -35.085 1.00 63.47 122 LEU G O 1
ATOM 21177 N N . GLY G 1 123 ? 67.186 44.092 -33.895 1.00 62.31 123 GLY G N 1
ATOM 21178 C CA . GLY G 1 123 ? 67.408 45.126 -32.895 1.00 54.90 123 GLY G CA 1
ATOM 21179 C C . GLY G 1 123 ? 66.120 45.667 -32.321 1.00 53.70 123 GLY G C 1
ATOM 21180 O O . GLY G 1 123 ? 66.025 46.863 -32.015 1.00 49.25 123 GLY G O 1
ATOM 21184 N N . ILE G 1 124 ? 65.120 44.797 -32.149 1.00 50.44 124 ILE G N 1
ATOM 21185 C CA . ILE G 1 124 ? 63.893 45.152 -31.448 1.00 49.83 124 ILE G CA 1
ATOM 21186 C C . ILE G 1 124 ? 63.889 44.615 -30.036 1.00 42.64 124 ILE G C 1
ATOM 21187 O O . ILE G 1 124 ? 62.916 44.815 -29.298 1.00 41.93 124 ILE G O 1
ATOM 21203 N N . TYR G 1 125 ? 64.977 43.983 -29.610 1.00 43.40 125 TYR G N 1
ATOM 21204 C CA . TYR G 1 125 ? 65.031 43.450 -28.258 1.00 35.75 125 TYR G CA 1
ATOM 21205 C C . TYR G 1 125 ? 65.172 44.661 -27.353 1.00 40.51 125 TYR G C 1
ATOM 21206 O O . TYR G 1 125 ? 66.260 45.038 -26.915 1.00 47.07 125 TYR G O 1
ATOM 21224 N N . THR G 1 126 ? 64.028 45.251 -27.029 1.00 38.34 126 THR G N 1
ATOM 21225 C CA . THR G 1 126 ? 64.070 46.329 -26.071 1.00 39.44 126 THR G CA 1
ATOM 21226 C C . THR G 1 126 ? 64.008 45.698 -24.692 1.00 46.59 126 THR G C 1
ATOM 21227 O O . THR G 1 126 ? 63.717 44.508 -24.539 1.00 34.54 126 THR G O 1
ATOM 21238 N N . ASP G 1 127 ? 64.260 46.499 -23.669 1.00 36.54 127 ASP G N 1
ATOM 21239 C CA . ASP G 1 127 ? 64.167 45.930 -22.337 1.00 48.29 127 ASP G CA 1
ATOM 21240 C C . ASP G 1 127 ? 62.731 45.636 -21.926 1.00 40.53 127 ASP G C 1
ATOM 21241 O O . ASP G 1 127 ? 62.528 44.916 -20.944 1.00 35.50 127 ASP G O 1
ATOM 21250 N N . GLU G 1 128 ? 61.734 46.164 -22.640 1.00 33.22 128 GLU G N 1
ATOM 21251 C CA . GLU G 1 128 ? 60.369 45.713 -22.403 1.00 37.64 128 GLU G CA 1
ATOM 21252 C C . GLU G 1 128 ? 60.245 44.231 -22.740 1.00 35.80 128 GLU G C 1
ATOM 21253 O O . GLU G 1 128 ? 59.668 43.451 -21.974 1.00 34.51 128 GLU G O 1
ATOM 21265 N N . GLU G 1 129 ? 60.785 43.828 -23.893 1.00 33.72 129 GLU G N 1
ATOM 21266 C CA . GLU G 1 129 ? 60.821 42.413 -24.249 1.00 44.12 129 GLU G CA 1
ATOM 21267 C C . GLU G 1 129 ? 61.659 41.614 -23.260 1.00 38.59 129 GLU G C 1
ATOM 21268 O O . GLU G 1 129 ? 61.323 40.471 -22.927 1.00 32.33 129 GLU G O 1
ATOM 21280 N N . ALA G 1 130 ? 62.753 42.203 -22.769 1.00 33.26 130 ALA G N 1
ATOM 21281 C CA . ALA G 1 130 ? 63.591 41.513 -21.793 1.00 35.92 130 ALA G CA 1
ATOM 21282 C C . ALA G 1 130 ? 62.820 41.232 -20.512 1.00 33.85 130 ALA G C 1
ATOM 21283 O O . ALA G 1 130 ? 62.965 40.161 -19.911 1.00 26.74 130 ALA G O 1
ATOM 21290 N N . LYS G 1 131 ? 61.981 42.177 -20.087 1.00 27.68 131 LYS G N 1
ATOM 21291 C CA . LYS G 1 131 ? 61.144 41.957 -18.914 1.00 37.74 131 LYS G CA 1
ATOM 21292 C C . LYS G 1 131 ? 60.151 40.832 -19.172 1.00 29.19 131 LYS G C 1
ATOM 21293 O O . LYS G 1 131 ? 59.928 39.971 -18.313 1.00 36.01 131 LYS G O 1
ATOM 21312 N N . ALA G 1 132 ? 59.552 40.829 -20.365 1.00 31.97 132 ALA G N 1
ATOM 21313 C CA . ALA G 1 132 ? 58.595 39.797 -20.748 1.00 29.41 132 ALA G CA 1
ATOM 21314 C C . ALA G 1 132 ? 59.231 38.412 -20.773 1.00 27.52 132 ALA G C 1
ATOM 21315 O O . ALA G 1 132 ? 58.675 37.451 -20.229 1.00 20.24 132 ALA G O 1
ATOM 21322 N N . ILE G 1 133 ? 60.394 38.287 -21.414 1.00 28.69 133 ILE G N 1
ATOM 21323 C CA . ILE G 1 133 ? 61.075 36.997 -21.482 1.00 28.94 133 ILE G CA 1
ATOM 21324 C C . ILE G 1 133 ? 61.394 36.494 -20.083 1.00 24.97 133 ILE G C 1
ATOM 21325 O O . ILE G 1 133 ? 61.170 35.323 -19.755 1.00 27.56 133 ILE G O 1
ATOM 21341 N N . ASP G 1 134 ? 61.922 37.375 -19.234 1.00 23.61 134 ASP G N 1
ATOM 21342 C CA . ASP G 1 134 ? 62.232 36.989 -17.863 1.00 34.52 134 ASP G CA 1
ATOM 21343 C C . ASP G 1 134 ? 60.987 36.514 -17.124 1.00 28.68 134 ASP G C 1
ATOM 21344 O O . ASP G 1 134 ? 61.050 35.556 -16.343 1.00 23.33 134 ASP G O 1
ATOM 21351 N N . LYS G 1 135 ? 59.847 37.167 -17.350 1.00 29.72 135 LYS G N 1
ATOM 21352 C CA . LYS G 1 135 ? 58.604 36.693 -16.751 1.00 30.25 135 LYS G CA 1
ATOM 21353 C C . LYS G 1 135 ? 58.231 35.327 -17.315 1.00 26.41 135 LYS G C 1
ATOM 21354 O O . LYS G 1 135 ? 57.892 34.401 -16.570 1.00 33.39 135 LYS G O 1
ATOM 21373 N N . PHE G 1 136 ? 58.285 35.192 -18.642 1.00 16.40 136 PHE G N 1
ATOM 21374 C CA . PHE G 1 136 ? 58.065 33.908 -19.298 1.00 20.68 136 PHE G CA 1
ATOM 21375 C C . PHE G 1 136 ? 58.892 32.804 -18.646 1.00 26.81 136 PHE G C 1
ATOM 21376 O O . PHE G 1 136 ? 58.366 31.747 -18.278 1.00 23.09 136 PHE G O 1
ATOM 21393 N N . VAL G 1 137 ? 60.196 33.043 -18.479 1.00 20.51 137 VAL G N 1
ATOM 21394 C CA . VAL G 1 137 ? 61.070 32.034 -17.885 1.00 25.05 137 VAL G CA 1
ATOM 21395 C C . VAL G 1 137 ? 60.649 31.737 -16.450 1.00 23.80 137 VAL G C 1
ATOM 21396 O O . VAL G 1 137 ? 60.684 30.584 -16.004 1.00 27.62 137 VAL G O 1
ATOM 21409 N N . SER G 1 138 ? 60.242 32.769 -15.703 1.00 28.05 138 SER G N 1
ATOM 21410 C CA . SER G 1 138 ? 59.833 32.562 -14.316 1.00 32.26 138 SER G CA 1
ATOM 21411 C C . SER G 1 138 ? 58.599 31.672 -14.221 1.00 28.69 138 SER G C 1
ATOM 21412 O O . SER G 1 138 ? 58.488 30.853 -13.301 1.00 32.00 138 SER G O 1
ATOM 21420 N N . VAL G 1 139 ? 57.661 31.818 -15.157 1.00 24.34 139 VAL G N 1
ATOM 21421 C CA . VAL G 1 139 ? 56.450 30.998 -15.134 1.00 26.53 139 VAL G CA 1
ATOM 21422 C C . VAL G 1 139 ? 56.804 29.519 -15.230 1.00 32.47 139 VAL G C 1
ATOM 21423 O O . VAL G 1 139 ? 56.185 28.672 -14.576 1.00 28.20 139 VAL G O 1
ATOM 21436 N N . PHE G 1 140 ? 57.800 29.187 -16.049 1.00 23.51 140 PHE G N 1
ATOM 21437 C CA . PHE G 1 140 ? 58.185 27.807 -16.320 1.00 21.24 140 PHE G CA 1
ATOM 21438 C C . PHE G 1 140 ? 59.204 27.284 -15.320 1.00 29.76 140 PHE G C 1
ATOM 21439 O O . PHE G 1 140 ? 59.529 26.093 -15.353 1.00 26.91 140 PHE G O 1
ATOM 21456 N N . LYS G 1 141 ? 59.695 28.151 -14.432 1.00 33.70 141 LYS G N 1
ATOM 21457 C CA . LYS G 1 141 ? 60.897 27.871 -13.653 1.00 33.73 141 LYS G CA 1
ATOM 21458 C C . LYS G 1 141 ? 60.814 26.528 -12.936 1.00 43.42 141 LYS G C 1
ATOM 21459 O O . LYS G 1 141 ? 61.720 25.694 -13.046 1.00 34.61 141 LYS G O 1
ATOM 21478 N N . ASP G 1 142 ? 59.729 26.301 -12.199 1.00 39.17 142 ASP G N 1
ATOM 21479 C CA . ASP G 1 142 ? 59.601 25.137 -11.334 1.00 42.98 142 ASP G CA 1
ATOM 21480 C C . ASP G 1 142 ? 58.779 24.018 -11.959 1.00 43.21 142 ASP G C 1
ATOM 21481 O O . ASP G 1 142 ? 58.497 23.020 -11.288 1.00 36.16 142 ASP G O 1
ATOM 21490 N N . GLU G 1 143 ? 58.380 24.163 -13.216 1.00 30.32 143 GLU G N 1
ATOM 21491 C CA . GLU G 1 143 ? 57.502 23.197 -13.853 1.00 33.35 143 GLU G CA 1
ATOM 21492 C C . GLU G 1 143 ? 58.309 22.040 -14.429 1.00 35.43 143 GLU G C 1
ATOM 21493 O O . GLU G 1 143 ? 59.453 22.202 -14.860 1.00 31.29 143 GLU G O 1
ATOM 21505 N N . THR G 1 144 ? 57.692 20.862 -14.421 1.00 24.79 144 THR G N 1
ATOM 21506 C CA . THR G 1 144 ? 58.188 19.686 -15.118 1.00 25.70 144 THR G CA 1
ATOM 21507 C C . THR G 1 144 ? 57.056 19.096 -15.943 1.00 26.55 144 THR G C 1
ATOM 21508 O O . THR G 1 144 ? 55.884 19.177 -15.568 1.00 28.85 144 THR G O 1
ATOM 21519 N N . PHE G 1 145 ? 57.423 18.505 -17.076 1.00 23.42 145 PHE G N 1
ATOM 21520 C CA . PHE G 1 145 ? 56.467 18.114 -18.109 1.00 16.49 145 PHE G CA 1
ATOM 21521 C C . PHE G 1 145 ? 56.705 16.667 -18.514 1.00 30.35 145 PHE G C 1
ATOM 21522 O O . PHE G 1 145 ? 57.436 16.385 -19.475 1.00 27.68 145 PHE G O 1
ATOM 21539 N N . PRO G 1 146 ? 56.096 15.722 -17.804 1.00 29.20 146 PRO G N 1
ATOM 21540 C CA . PRO G 1 146 ? 56.212 14.319 -18.189 1.00 21.15 146 PRO G CA 1
ATOM 21541 C C . PRO G 1 146 ? 55.560 14.081 -19.538 1.00 22.12 146 PRO G C 1
ATOM 21542 O O . PRO G 1 146 ? 54.764 14.910 -20.006 1.00 32.27 146 PRO G O 1
ATOM 21553 N N . PRO G 1 147 ? 55.869 12.965 -20.191 1.00 26.24 147 PRO G N 1
ATOM 21554 C CA . PRO G 1 147 ? 55.152 12.606 -21.418 1.00 30.12 147 PRO G CA 1
ATOM 21555 C C . PRO G 1 147 ? 53.646 12.710 -21.230 1.00 37.27 147 PRO G C 1
ATOM 21556 O O . PRO G 1 147 ? 53.095 12.284 -20.212 1.00 29.61 147 PRO G O 1
ATOM 21567 N N . GLY G 1 148 ? 52.977 13.285 -22.230 1.00 30.96 148 GLY G N 1
ATOM 21568 C CA . GLY G 1 148 ? 51.543 13.451 -22.214 1.00 31.00 148 GLY G CA 1
ATOM 21569 C C . GLY G 1 148 ? 51.047 14.752 -21.616 1.00 20.19 148 GLY G C 1
ATOM 21570 O O . GLY G 1 148 ? 49.917 15.156 -21.910 1.00 30.72 148 GLY G O 1
ATOM 21574 N N . SER G 1 149 ? 51.852 15.422 -20.796 1.00 25.67 149 SER G N 1
ATOM 21575 C CA . SER G 1 149 ? 51.452 16.709 -20.247 1.00 28.66 149 SER G CA 1
ATOM 21576 C C . SER G 1 149 ? 51.446 17.766 -21.349 1.00 27.19 149 SER G C 1
ATOM 21577 O O . SER G 1 149 ? 51.963 17.556 -22.449 1.00 33.56 149 SER G O 1
ATOM 21585 N N . SER G 1 150 ? 50.855 18.921 -21.044 1.00 26.53 150 SER G N 1
ATOM 21586 C CA . SER G 1 150 ? 50.626 19.937 -22.060 1.00 26.82 150 SER G CA 1
ATOM 21587 C C . SER G 1 150 ? 50.985 21.324 -21.551 1.00 25.93 150 SER G C 1
ATOM 21588 O O . SER G 1 150 ? 50.771 21.651 -20.380 1.00 25.98 150 SER G O 1
ATOM 21596 N N . ILE G 1 151 ? 51.531 22.128 -22.457 1.00 27.74 151 ILE G N 1
ATOM 21597 C CA . ILE G 1 151 ? 51.749 23.552 -22.254 1.00 19.76 151 ILE G CA 1
ATOM 21598 C C . ILE G 1 151 ? 50.759 24.249 -23.172 1.00 17.98 151 ILE G C 1
ATOM 21599 O O . ILE G 1 151 ? 50.748 23.995 -24.383 1.00 28.18 151 ILE G O 1
ATOM 21615 N N . LEU G 1 152 ? 49.918 25.110 -22.610 1.00 22.92 152 LEU G N 1
ATOM 21616 C CA . LEU G 1 152 ? 48.850 25.742 -23.372 1.00 26.30 152 LEU G CA 1
ATOM 21617 C C . LEU G 1 152 ? 49.069 27.243 -23.434 1.00 19.34 152 LEU G C 1
ATOM 21618 O O . LEU G 1 152 ? 49.213 27.905 -22.401 1.00 24.80 152 LEU G O 1
ATOM 21634 N N . PHE G 1 153 ? 49.092 27.768 -24.653 1.00 27.40 153 PHE G N 1
ATOM 21635 C CA . PHE G 1 153 ? 49.299 29.183 -24.917 1.00 20.04 153 PHE G CA 1
ATOM 21636 C C . PHE G 1 153 ? 48.062 29.745 -25.591 1.00 23.04 153 PHE G C 1
ATOM 21637 O O . PHE G 1 153 ? 47.566 29.162 -26.560 1.00 28.28 153 PHE G O 1
ATOM 21654 N N . THR G 1 154 ? 47.562 30.865 -25.080 1.00 26.77 154 THR G N 1
ATOM 21655 C CA . THR G 1 154 ? 46.579 31.668 -25.792 1.00 29.35 154 THR G CA 1
ATOM 21656 C C . THR G 1 154 ? 47.254 32.956 -26.238 1.00 26.39 154 THR G C 1
ATOM 21657 O O . THR G 1 154 ? 47.796 33.696 -25.411 1.00 28.37 154 THR G O 1
ATOM 21668 N N . VAL G 1 155 ? 47.211 33.219 -27.537 1.00 25.24 155 VAL G N 1
ATOM 21669 C CA . VAL G 1 155 ? 47.746 34.443 -28.118 1.00 31.36 155 VAL G CA 1
ATOM 21670 C C . VAL G 1 155 ? 46.531 35.298 -28.439 1.00 36.19 155 VAL G C 1
ATOM 21671 O O . VAL G 1 155 ? 45.735 34.952 -29.319 1.00 34.79 155 VAL G O 1
ATOM 21684 N N . SER G 1 156 ? 46.384 36.417 -27.735 1.00 35.74 156 SER G N 1
ATOM 21685 C CA . SER G 1 156 ? 45.155 37.184 -27.838 1.00 42.41 156 SER G CA 1
ATOM 21686 C C . SER G 1 156 ? 45.425 38.630 -28.237 1.00 43.63 156 SER G C 1
ATOM 21687 O O . SER G 1 156 ? 46.459 39.195 -27.869 1.00 42.05 156 SER G O 1
ATOM 21695 N N . PRO G 1 157 ? 44.506 39.263 -28.993 1.00 47.11 157 PRO G N 1
ATOM 21696 C CA . PRO G 1 157 ? 44.600 40.697 -29.287 1.00 53.18 157 PRO G CA 1
ATOM 21697 C C . PRO G 1 157 ? 43.864 41.559 -28.263 1.00 54.33 157 PRO G C 1
ATOM 21698 O O . PRO G 1 157 ? 44.428 41.908 -27.227 1.00 60.19 157 PRO G O 1
ATOM 21709 N N . GLY G 1 161 ? 46.682 43.109 -25.824 1.00 68.01 161 GLY G N 1
ATOM 21710 C CA . GLY G 1 161 ? 47.278 41.895 -26.350 1.00 56.51 161 GLY G CA 1
ATOM 21711 C C . GLY G 1 161 ? 48.114 41.169 -25.327 1.00 54.98 161 GLY G C 1
ATOM 21712 O O . GLY G 1 161 ? 48.728 41.781 -24.452 1.00 54.30 161 GLY G O 1
ATOM 21715 N N . SER G 1 162 ? 48.155 39.849 -25.451 1.00 41.27 162 SER G N 1
ATOM 21716 C CA . SER G 1 162 ? 48.549 39.038 -24.317 1.00 38.63 162 SER G CA 1
ATOM 21717 C C . SER G 1 162 ? 48.955 37.650 -24.774 1.00 31.76 162 SER G C 1
ATOM 21718 O O . SER G 1 162 ? 48.532 37.170 -25.829 1.00 33.24 162 SER G O 1
ATOM 21726 N N . LEU G 1 163 ? 49.797 37.025 -23.961 1.00 31.01 163 LEU G N 1
ATOM 21727 C CA . LEU G 1 163 ? 50.084 35.602 -24.043 1.00 23.25 163 LEU G CA 1
ATOM 21728 C C . LEU G 1 163 ? 49.637 34.979 -22.731 1.00 24.09 163 LEU G C 1
ATOM 21729 O O . LEU G 1 163 ? 50.161 35.324 -21.667 1.00 30.86 163 LEU G O 1
ATOM 21745 N N . THR G 1 164 ? 48.669 34.077 -22.806 1.00 28.43 164 THR G N 1
ATOM 21746 C CA . THR G 1 164 ? 48.201 33.350 -21.638 1.00 30.70 164 THR G CA 1
ATOM 21747 C C . THR G 1 164 ? 48.848 31.975 -21.621 1.00 23.13 164 THR G C 1
ATOM 21748 O O . THR G 1 164 ? 48.864 31.275 -22.637 1.00 21.26 164 THR G O 1
ATOM 21759 N N . ILE G 1 165 ? 49.371 31.595 -20.461 1.00 25.38 165 ILE G N 1
ATOM 21760 C CA . ILE G 1 165 ? 50.098 30.348 -20.287 1.00 19.78 165 ILE G CA 1
ATOM 21761 C C . ILE G 1 165 ? 49.292 29.485 -19.332 1.00 18.90 165 ILE G C 1
ATOM 21762 O O . ILE G 1 165 ? 48.968 29.916 -18.219 1.00 25.72 165 ILE G O 1
ATOM 21778 N N . SER G 1 166 ? 48.978 28.270 -19.762 1.00 22.86 166 SER G N 1
ATOM 21779 C CA . SER G 1 166 ? 48.268 27.317 -18.932 1.00 28.51 166 SER G CA 1
ATOM 21780 C C . SER G 1 166 ? 48.981 25.980 -19.026 1.00 29.32 166 SER G C 1
ATOM 21781 O O . SER G 1 166 ? 49.682 25.690 -19.999 1.00 27.49 166 SER G O 1
ATOM 21789 N N . PHE G 1 167 ? 48.794 25.167 -17.995 1.00 31.53 167 PHE G N 1
ATOM 21790 C CA . PHE G 1 167 ? 49.462 23.884 -17.900 1.00 28.03 167 PHE G CA 1
ATOM 21791 C C . PHE G 1 167 ? 48.444 22.800 -17.591 1.00 33.49 167 PHE G C 1
ATOM 21792 O O . PHE G 1 167 ? 47.450 23.030 -16.895 1.00 36.71 167 PHE G O 1
ATOM 21809 N N . SER G 1 168 ? 48.709 21.614 -18.119 1.00 32.72 168 SER G N 1
ATOM 21810 C CA . SER G 1 168 ? 47.888 20.445 -17.868 1.00 37.96 168 SER G CA 1
ATOM 21811 C C . SER G 1 168 ? 48.820 19.262 -17.699 1.00 41.38 168 SER G C 1
ATOM 21812 O O . SER G 1 168 ? 49.843 19.171 -18.384 1.00 32.27 168 SER G O 1
ATOM 21820 N N . LYS G 1 169 ? 48.466 18.355 -16.793 1.00 45.77 169 LYS G N 1
ATOM 21821 C CA . LYS G 1 169 ? 49.269 17.157 -16.615 1.00 50.30 169 LYS G CA 1
ATOM 21822 C C . LYS G 1 169 ? 48.969 16.119 -17.686 1.00 35.86 169 LYS G C 1
ATOM 21823 O O . LYS G 1 169 ? 49.675 15.109 -17.770 1.00 43.00 169 LYS G O 1
ATOM 21842 N N . ASP G 1 170 ? 47.934 16.351 -18.495 1.00 39.38 170 ASP G N 1
ATOM 21843 C CA . ASP G 1 170 ? 47.654 15.552 -19.679 1.00 49.37 170 ASP G CA 1
ATOM 21844 C C . ASP G 1 170 ? 47.300 16.473 -20.847 1.00 51.09 170 ASP G C 1
ATOM 21845 O O . ASP G 1 170 ? 47.825 17.589 -20.933 1.00 45.55 170 ASP G O 1
ATOM 21854 N N . GLY G 1 171 ? 46.412 16.039 -21.740 1.00 43.08 171 GLY G N 1
ATOM 21855 C CA . GLY G 1 171 ? 45.998 16.840 -22.872 1.00 50.10 171 GLY G CA 1
ATOM 21856 C C . GLY G 1 171 ? 44.731 17.634 -22.654 1.00 49.49 171 GLY G C 1
ATOM 21857 O O . GLY G 1 171 ? 44.293 18.344 -23.566 1.00 49.80 171 GLY G O 1
ATOM 21861 N N . SER G 1 172 ? 44.125 17.535 -21.475 1.00 45.41 172 SER G N 1
ATOM 21862 C CA . SER G 1 172 ? 42.903 18.260 -21.166 1.00 48.82 172 SER G CA 1
ATOM 21863 C C . SER G 1 172 ? 43.204 19.716 -20.839 1.00 36.08 172 SER G C 1
ATOM 21864 O O . SER G 1 172 ? 44.303 20.061 -20.394 1.00 43.97 172 SER G O 1
ATOM 21872 N N . ILE G 1 173 ? 42.215 20.575 -21.067 1.00 32.86 173 ILE G N 1
ATOM 21873 C CA . ILE G 1 173 ? 42.396 22.011 -20.876 1.00 40.34 173 ILE G CA 1
ATOM 21874 C C . ILE G 1 173 ? 41.933 22.391 -19.473 1.00 35.95 173 ILE G C 1
ATOM 21875 O O . ILE G 1 173 ? 40.790 22.089 -19.101 1.00 44.86 173 ILE G O 1
ATOM 21891 N N . PRO G 1 174 ? 42.762 23.056 -18.668 1.00 32.54 174 PRO G N 1
ATOM 21892 C CA . PRO G 1 174 ? 42.305 23.505 -17.350 1.00 36.86 174 PRO G CA 1
ATOM 21893 C C . PRO G 1 174 ? 41.272 24.615 -17.435 1.00 35.22 174 PRO G C 1
ATOM 21894 O O . PRO G 1 174 ? 41.085 25.274 -18.462 1.00 31.30 174 PRO G O 1
ATOM 21905 N N . GLU G 1 175 ? 40.598 24.811 -16.301 1.00 37.58 175 GLU G N 1
ATOM 21906 C CA . GLU G 1 175 ? 39.538 25.798 -16.154 1.00 41.32 175 GLU G CA 1
ATOM 21907 C C . GLU G 1 175 ? 40.070 27.195 -15.885 1.00 37.17 175 GLU G C 1
ATOM 21908 O O . GLU G 1 175 ? 39.370 28.177 -16.152 1.00 38.31 175 GLU G O 1
ATOM 21920 N N . VAL G 1 176 ? 41.293 27.299 -15.374 1.00 29.81 176 VAL G N 1
ATOM 21921 C CA . VAL G 1 176 ? 41.908 28.570 -15.019 1.00 28.86 176 VAL G CA 1
ATOM 21922 C C . VAL G 1 176 ? 43.332 28.555 -15.548 1.00 32.58 176 VAL G C 1
ATOM 21923 O O . VAL G 1 176 ? 44.043 27.554 -15.408 1.00 27.91 176 VAL G O 1
ATOM 21936 N N . GLU G 1 177 ? 43.752 29.657 -16.157 1.00 31.16 177 GLU G N 1
ATOM 21937 C CA . GLU G 1 177 ? 45.108 29.718 -16.672 1.00 28.69 177 GLU G CA 1
ATOM 21938 C C . GLU G 1 177 ? 46.097 29.752 -15.507 1.00 33.32 177 GLU G C 1
ATOM 21939 O O . GLU G 1 177 ? 45.722 29.780 -14.334 1.00 32.85 177 GLU G O 1
ATOM 21951 N N . THR G 1 178 ? 47.386 29.737 -15.840 1.00 29.51 178 THR G N 1
ATOM 21952 C CA . THR G 1 178 ? 48.444 29.878 -14.847 1.00 29.28 178 THR G CA 1
ATOM 21953 C C . THR G 1 178 ? 48.990 31.296 -14.767 1.00 25.44 178 THR G C 1
ATOM 21954 O O . THR G 1 178 ? 49.269 31.785 -13.671 1.00 31.24 178 THR G O 1
ATOM 21965 N N . ALA G 1 179 ? 49.141 31.974 -15.902 1.00 29.28 179 ALA G N 1
ATOM 21966 C CA . ALA G 1 179 ? 49.727 33.305 -15.911 1.00 23.03 179 ALA G CA 1
ATOM 21967 C C . ALA G 1 179 ? 49.332 34.012 -17.197 1.00 27.90 179 ALA G C 1
ATOM 21968 O O . ALA G 1 179 ? 49.017 33.377 -18.206 1.00 26.73 179 ALA G O 1
ATOM 21975 N N . VAL G 1 180 ? 49.364 35.342 -17.145 1.00 28.89 180 VAL G N 1
ATOM 21976 C CA . VAL G 1 180 ? 49.083 36.187 -18.297 1.00 28.24 180 VAL G CA 1
ATOM 21977 C C . VAL G 1 180 ? 50.215 37.196 -18.425 1.00 27.68 180 VAL G C 1
ATOM 21978 O O . VAL G 1 180 ? 50.582 37.852 -17.444 1.00 40.17 180 VAL G O 1
ATOM 21991 N N . ILE G 1 181 ? 50.766 37.314 -19.628 1.00 30.99 181 ILE G N 1
ATOM 21992 C CA . ILE G 1 181 ? 51.862 38.230 -19.923 1.00 28.27 181 ILE G CA 1
ATOM 21993 C C . ILE G 1 181 ? 51.378 39.217 -20.970 1.00 40.93 181 ILE G C 1
ATOM 21994 O O . ILE G 1 181 ? 51.099 38.829 -22.112 1.00 36.97 181 ILE G O 1
ATOM 22010 N N . GLU G 1 182 ? 51.280 40.490 -20.587 1.00 45.80 182 GLU G N 1
ATOM 22011 C CA . GLU G 1 182 ? 50.806 41.518 -21.510 1.00 46.90 182 GLU G CA 1
ATOM 22012 C C . GLU G 1 182 ? 51.993 41.979 -22.351 1.00 47.01 182 GLU G C 1
ATOM 22013 O O . GLU G 1 182 ? 52.657 42.976 -22.057 1.00 51.62 182 GLU G O 1
ATOM 22025 N N . ASN G 1 183 ? 52.268 41.235 -23.417 1.00 44.64 183 ASN G N 1
ATOM 22026 C CA . ASN G 1 183 ? 53.270 41.659 -24.386 1.00 37.09 183 ASN G CA 1
ATOM 22027 C C . ASN G 1 183 ? 52.892 41.099 -25.745 1.00 47.39 183 ASN G C 1
ATOM 22028 O O . ASN G 1 183 ? 52.623 39.902 -25.868 1.00 44.94 183 ASN G O 1
ATOM 22039 N N . LYS G 1 184 ? 52.882 41.965 -26.761 1.00 47.77 184 LYS G N 1
ATOM 22040 C CA . LYS G 1 184 ? 52.421 41.551 -28.078 1.00 47.87 184 LYS G CA 1
ATOM 22041 C C . LYS G 1 184 ? 53.522 40.847 -28.860 1.00 36.62 184 LYS G C 1
ATOM 22042 O O . LYS G 1 184 ? 53.230 39.953 -29.661 1.00 49.40 184 LYS G O 1
ATOM 22061 N N . LEU G 1 185 ? 54.787 41.224 -28.644 1.00 42.92 185 LEU G N 1
ATOM 22062 C CA . LEU G 1 185 ? 55.878 40.565 -29.355 1.00 43.17 185 LEU G CA 1
ATOM 22063 C C . LEU G 1 185 ? 56.139 39.174 -28.802 1.00 37.54 185 LEU G C 1
ATOM 22064 O O . LEU G 1 185 ? 56.384 38.232 -29.565 1.00 31.41 185 LEU G O 1
ATOM 22080 N N . LEU G 1 186 ? 56.095 39.023 -27.478 1.00 37.44 186 LEU G N 1
ATOM 22081 C CA . LEU G 1 186 ? 56.235 37.698 -26.890 1.00 34.93 186 LEU G CA 1
ATOM 22082 C C . LEU G 1 186 ? 55.092 36.801 -27.333 1.00 25.31 186 LEU G C 1
ATOM 22083 O O . LEU G 1 186 ? 55.305 35.656 -27.747 1.00 28.90 186 LEU G O 1
ATOM 22099 N N . SER G 1 187 ? 53.865 37.320 -27.269 1.00 33.36 187 SER G N 1
ATOM 22100 C CA . SER G 1 187 ? 52.701 36.535 -27.655 1.00 34.87 187 SER G CA 1
ATOM 22101 C C . SER G 1 187 ? 52.845 36.008 -29.073 1.00 34.29 187 SER G C 1
ATOM 22102 O O . SER G 1 187 ? 52.529 34.845 -29.353 1.00 35.06 187 SER G O 1
ATOM 22110 N N . GLN G 1 188 ? 53.334 36.852 -29.977 1.00 25.66 188 GLN G N 1
ATOM 22111 C CA . GLN G 1 188 ? 53.491 36.472 -31.373 1.00 29.62 188 GLN G CA 1
ATOM 22112 C C . GLN G 1 188 ? 54.743 35.627 -31.572 1.00 31.41 188 GLN G C 1
ATOM 22113 O O . GLN G 1 188 ? 54.739 34.680 -32.366 1.00 29.34 188 GLN G O 1
ATOM 22127 N N . ALA G 1 189 ? 55.821 35.959 -30.856 1.00 37.14 189 ALA G N 1
ATOM 22128 C CA . ALA G 1 189 ? 57.068 35.213 -30.986 1.00 34.21 189 ALA G CA 1
ATOM 22129 C C . ALA G 1 189 ? 56.877 33.739 -30.638 1.00 32.95 189 ALA G C 1
ATOM 22130 O O . ALA G 1 189 ? 57.424 32.860 -31.317 1.00 34.63 189 ALA G O 1
ATOM 22137 N N . VAL G 1 190 ? 56.112 33.447 -29.582 1.00 33.83 190 VAL G N 1
ATOM 22138 C CA . VAL G 1 190 ? 55.909 32.059 -29.169 1.00 26.79 190 VAL G CA 1
ATOM 22139 C C . VAL G 1 190 ? 55.282 31.259 -30.302 1.00 28.28 190 VAL G C 1
ATOM 22140 O O . VAL G 1 190 ? 55.698 30.131 -30.594 1.00 38.00 190 VAL G O 1
ATOM 22153 N N . LEU G 1 191 ? 54.266 31.827 -30.951 1.00 28.16 191 LEU G N 1
ATOM 22154 C CA . LEU G 1 191 ? 53.644 31.158 -32.085 1.00 29.62 191 LEU G CA 1
ATOM 22155 C C . LEU G 1 191 ? 54.563 31.203 -33.297 1.00 31.74 191 LEU G C 1
ATOM 22156 O O . LEU G 1 191 ? 54.672 30.220 -34.041 1.00 28.17 191 LEU G O 1
ATOM 22172 N N . GLU G 1 192 ? 55.221 32.343 -33.513 1.00 33.17 192 GLU G N 1
ATOM 22173 C CA . GLU G 1 192 ? 56.222 32.456 -34.567 1.00 37.67 192 GLU G CA 1
ATOM 22174 C C . GLU G 1 192 ? 57.278 31.369 -34.424 1.00 30.55 192 GLU G C 1
ATOM 22175 O O . GLU G 1 192 ? 57.707 30.768 -35.416 1.00 32.45 192 GLU G O 1
ATOM 22187 N N . SER G 1 193 ? 57.704 31.099 -33.186 1.00 39.87 193 SER G N 1
ATOM 22188 C CA . SER G 1 193 ? 58.720 30.084 -32.942 1.00 36.93 193 SER G CA 1
ATOM 22189 C C . SER G 1 193 ? 58.266 28.703 -33.387 1.00 42.73 193 SER G C 1
ATOM 22190 O O . SER G 1 193 ? 59.104 27.806 -33.521 1.00 47.35 193 SER G O 1
ATOM 22198 N N . MET G 1 194 ? 56.966 28.509 -33.624 1.00 38.61 194 MET G N 1
ATOM 22199 C CA . MET G 1 194 ? 56.455 27.214 -34.058 1.00 44.08 194 MET G CA 1
ATOM 22200 C C . MET G 1 194 ? 56.154 27.185 -35.550 1.00 38.60 194 MET G C 1
ATOM 22201 O O . MET G 1 194 ? 56.515 26.222 -36.233 1.00 41.41 194 MET G O 1
ATOM 22215 N N . ILE G 1 195 ? 55.485 28.216 -36.070 1.00 33.68 195 ILE G N 1
ATOM 22216 C CA . ILE G 1 195 ? 54.998 28.221 -37.441 1.00 36.25 195 ILE G CA 1
ATOM 22217 C C . ILE G 1 195 ? 55.537 29.397 -38.247 1.00 39.40 195 ILE G C 1
ATOM 22218 O O . ILE G 1 195 ? 55.050 29.662 -39.347 1.00 41.67 195 ILE G O 1
ATOM 22234 N N . GLY G 1 196 ? 56.531 30.111 -37.732 1.00 44.80 196 GLY G N 1
ATOM 22235 C CA . GLY G 1 196 ? 57.093 31.228 -38.458 1.00 48.11 196 GLY G CA 1
ATOM 22236 C C . GLY G 1 196 ? 58.053 30.756 -39.532 1.00 49.27 196 GLY G C 1
ATOM 22237 O O . GLY G 1 196 ? 58.113 29.578 -39.889 1.00 56.31 196 GLY G O 1
ATOM 22241 N N . ALA G 1 197 ? 58.829 31.707 -40.054 1.00 53.23 197 ALA G N 1
ATOM 22242 C CA . ALA G 1 197 ? 59.781 31.365 -41.105 1.00 54.82 197 ALA G CA 1
ATOM 22243 C C . ALA G 1 197 ? 60.830 30.403 -40.569 1.00 45.75 197 ALA G C 1
ATOM 22244 O O . ALA G 1 197 ? 61.283 29.498 -41.281 1.00 47.32 197 ALA G O 1
ATOM 22251 N N . HIS G 1 198 ? 61.223 30.584 -39.309 1.00 51.79 198 HIS G N 1
ATOM 22252 C CA . HIS G 1 198 ? 62.105 29.658 -38.614 1.00 55.36 198 HIS G CA 1
ATOM 22253 C C . HIS G 1 198 ? 61.322 28.720 -37.701 1.00 56.17 198 HIS G C 1
ATOM 22254 O O . HIS G 1 198 ? 61.814 28.337 -36.632 1.00 51.51 198 HIS G O 1
ATOM 22268 N N . GLY G 1 199 ? 60.110 28.346 -38.103 1.00 51.37 199 GLY G N 1
ATOM 22269 C CA . GLY G 1 199 ? 59.241 27.586 -37.219 1.00 53.48 199 GLY G CA 1
ATOM 22270 C C . GLY G 1 199 ? 59.788 26.190 -36.974 1.00 54.06 199 GLY G C 1
ATOM 22271 O O . GLY G 1 199 ? 60.254 25.508 -37.890 1.00 45.27 199 GLY G O 1
ATOM 22275 N N . VAL G 1 200 ? 59.725 25.764 -35.707 1.00 49.71 200 VAL G N 1
ATOM 22276 C CA . VAL G 1 200 ? 60.319 24.492 -35.299 1.00 47.05 200 VAL G CA 1
ATOM 22277 C C . VAL G 1 200 ? 59.452 23.286 -35.616 1.00 45.82 200 VAL G C 1
ATOM 22278 O O . VAL G 1 200 ? 59.872 22.154 -35.343 1.00 46.10 200 VAL G O 1
ATOM 22291 N N . SER G 1 201 ? 58.263 23.479 -36.185 1.00 42.86 201 SER G N 1
ATOM 22292 C CA . SER G 1 201 ? 57.389 22.375 -36.581 1.00 36.33 201 SER G CA 1
ATOM 22293 C C . SER G 1 201 ? 57.022 22.559 -38.046 1.00 38.40 201 SER G C 1
ATOM 22294 O O . SER G 1 201 ? 55.941 23.068 -38.375 1.00 34.08 201 SER G O 1
ATOM 22302 N N . PRO G 1 202 ? 57.913 22.168 -38.957 1.00 40.48 202 PRO G N 1
ATOM 22303 C CA . PRO G 1 202 ? 57.551 22.158 -40.383 1.00 37.22 202 PRO G CA 1
ATOM 22304 C C . PRO G 1 202 ? 56.270 21.401 -40.685 1.00 39.97 202 PRO G C 1
ATOM 22305 O O . PRO G 1 202 ? 55.558 21.758 -41.632 1.00 36.08 202 PRO G O 1
ATOM 22316 N N . ALA G 1 203 ? 55.952 20.361 -39.909 1.00 38.94 203 ALA G N 1
ATOM 22317 C CA . ALA G 1 203 ? 54.754 19.574 -40.182 1.00 38.93 203 ALA G CA 1
ATOM 22318 C C . ALA G 1 203 ? 53.491 20.329 -39.794 1.00 33.54 203 ALA G C 1
ATOM 22319 O O . ALA G 1 203 ? 52.455 20.181 -40.452 1.00 42.43 203 ALA G O 1
ATOM 22326 N N . ALA G 1 204 ? 53.554 21.140 -38.735 1.00 40.31 204 ALA G N 1
ATOM 22327 C CA . ALA G 1 204 ? 52.401 21.951 -38.363 1.00 33.89 204 ALA G CA 1
ATOM 22328 C C . ALA G 1 204 ? 52.121 23.009 -39.420 1.00 48.33 204 ALA G C 1
ATOM 22329 O O . ALA G 1 204 ? 50.957 23.310 -39.713 1.00 44.00 204 ALA G O 1
ATOM 22336 N N . LYS G 1 205 ? 53.173 23.589 -40.001 1.00 36.17 205 LYS G N 1
ATOM 22337 C CA . LYS G 1 205 ? 52.990 24.506 -41.122 1.00 43.03 205 LYS G CA 1
ATOM 22338 C C . LYS G 1 205 ? 52.279 23.818 -42.281 1.00 44.46 205 LYS G C 1
ATOM 22339 O O . LYS G 1 205 ? 51.255 24.306 -42.773 1.00 43.04 205 LYS G O 1
ATOM 22358 N N . GLN G 1 206 ? 52.812 22.680 -42.740 1.00 44.91 206 GLN G N 1
ATOM 22359 C CA . GLN G 1 206 ? 52.165 21.951 -43.828 1.00 48.22 206 GLN G CA 1
ATOM 22360 C C . GLN G 1 206 ? 50.743 21.555 -43.464 1.00 42.05 206 GLN G C 1
ATOM 22361 O O . GLN G 1 206 ? 49.840 21.605 -44.308 1.00 40.19 206 GLN G O 1
ATOM 22375 N N . SER G 1 207 ? 50.518 21.168 -42.209 1.00 44.79 207 SER G N 1
ATOM 22376 C CA . SER G 1 207 ? 49.173 20.781 -41.807 1.00 40.69 207 SER G CA 1
ATOM 22377 C C . SER G 1 207 ? 48.242 21.981 -41.861 1.00 42.11 207 SER G C 1
ATOM 22378 O O . SER G 1 207 ? 47.093 21.869 -42.304 1.00 45.16 207 SER G O 1
ATOM 22386 N N . LEU G 1 208 ? 48.726 23.139 -41.411 1.00 43.08 208 LEU G N 1
ATOM 22387 C CA . LEU G 1 208 ? 47.948 24.365 -41.521 1.00 42.11 208 LEU G CA 1
ATOM 22388 C C . LEU G 1 208 ? 47.684 24.710 -42.982 1.00 43.26 208 LEU G C 1
ATOM 22389 O O . LEU G 1 208 ? 46.567 25.097 -43.347 1.00 44.96 208 LEU G O 1
ATOM 22405 N N . ALA G 1 209 ? 48.705 24.582 -43.833 1.00 48.64 209 ALA G N 1
ATOM 22406 C CA . ALA G 1 209 ? 48.539 24.890 -45.251 1.00 49.70 209 ALA G CA 1
ATOM 22407 C C . ALA G 1 209 ? 47.430 24.050 -45.871 1.00 51.60 209 ALA G C 1
ATOM 22408 O O . ALA G 1 209 ? 46.496 24.586 -46.478 1.00 49.53 209 ALA G O 1
ATOM 22415 N N . SER G 1 210 ? 47.516 22.726 -45.728 1.00 48.23 210 SER G N 1
ATOM 22416 C CA . SER G 1 210 ? 46.506 21.859 -46.327 1.00 49.37 210 SER G CA 1
ATOM 22417 C C . SER G 1 210 ? 45.135 22.119 -45.727 1.00 44.65 210 SER G C 1
ATOM 22418 O O . SER G 1 210 ? 44.132 22.169 -46.448 1.00 49.87 210 SER G O 1
ATOM 22426 N N . ARG G 1 211 ? 45.067 22.296 -44.408 1.00 47.69 211 ARG G N 1
ATOM 22427 C CA . ARG G 1 211 ? 43.770 22.319 -43.750 1.00 51.00 211 ARG G CA 1
ATOM 22428 C C . ARG G 1 211 ? 43.058 23.648 -43.956 1.00 48.38 211 ARG G C 1
ATOM 22429 O O . ARG G 1 211 ? 41.829 23.670 -44.066 1.00 45.62 211 ARG G O 1
ATOM 22450 N N . LEU G 1 212 ? 43.800 24.759 -44.014 1.00 49.23 212 LEU G N 1
ATOM 22451 C CA . LEU G 1 212 ? 43.177 26.049 -44.287 1.00 49.47 212 LEU G CA 1
ATOM 22452 C C . LEU G 1 212 ? 42.870 26.224 -45.773 1.00 48.57 212 LEU G C 1
ATOM 22453 O O . LEU G 1 212 ? 41.844 26.812 -46.127 1.00 46.77 212 LEU G O 1
ATOM 22469 N N . SER G 1 213 ? 43.745 25.732 -46.654 1.00 53.15 213 SER G N 1
ATOM 22470 C CA . SER G 1 213 ? 43.478 25.816 -48.088 1.00 55.00 213 SER G CA 1
ATOM 22471 C C . SER G 1 213 ? 42.201 25.066 -48.447 1.00 51.94 213 SER G C 1
ATOM 22472 O O . SER G 1 213 ? 41.313 25.606 -49.117 1.00 60.36 213 SER G O 1
ATOM 22480 N N . LYS G 1 214 ? 42.093 23.809 -48.006 1.00 53.81 214 LYS G N 1
ATOM 22481 C CA . LYS G 1 214 ? 40.870 23.044 -48.233 1.00 57.84 214 LYS G CA 1
ATOM 22482 C C . LYS G 1 214 ? 39.682 23.726 -47.569 1.00 58.79 214 LYS G C 1
ATOM 22483 O O . LYS G 1 214 ? 38.571 23.724 -48.110 1.00 61.04 214 LYS G O 1
ATOM 22502 N N . LEU G 1 215 ? 39.904 24.323 -46.395 1.00 53.42 215 LEU G N 1
ATOM 22503 C CA . LEU G 1 215 ? 38.831 25.028 -45.702 1.00 50.62 215 LEU G CA 1
ATOM 22504 C C . LEU G 1 215 ? 38.317 26.201 -46.525 1.00 59.78 215 LEU G C 1
ATOM 22505 O O . LEU G 1 215 ? 37.110 26.470 -46.549 1.00 60.20 215 LEU G O 1
ATOM 22521 N N . PHE G 1 216 ? 39.219 26.920 -47.195 1.00 57.53 216 PHE G N 1
ATOM 22522 C CA . PHE G 1 216 ? 38.805 28.106 -47.938 1.00 61.01 216 PHE G CA 1
ATOM 22523 C C . PHE G 1 216 ? 37.841 27.741 -49.060 1.00 62.36 216 PHE G C 1
ATOM 22524 O O . PHE G 1 216 ? 36.850 28.445 -49.288 1.00 63.61 216 PHE G O 1
ATOM 22541 N N . LYS G 1 217 ? 38.121 26.655 -49.777 1.00 63.51 217 LYS G N 1
ATOM 22542 C CA . LYS G 1 217 ? 37.134 26.043 -50.663 1.00 67.17 217 LYS G CA 1
ATOM 22543 C C . LYS G 1 217 ? 35.774 25.947 -49.974 1.00 66.95 217 LYS G C 1
ATOM 22544 O O . LYS G 1 217 ? 35.010 26.911 -49.937 1.00 68.64 217 LYS G O 1
ATOM 22563 N N . VAL H 1 6 ? 56.864 -17.414 -40.661 1.00 71.40 6 VAL H N 1
ATOM 22564 C CA . VAL H 1 6 ? 57.649 -17.265 -39.443 1.00 75.38 6 VAL H CA 1
ATOM 22565 C C . VAL H 1 6 ? 57.761 -18.610 -38.731 1.00 71.51 6 VAL H C 1
ATOM 22566 O O . VAL H 1 6 ? 56.761 -19.183 -38.299 1.00 70.07 6 VAL H O 1
ATOM 22578 N N . THR H 1 7 ? 58.995 -19.097 -38.606 1.00 69.85 7 THR H N 1
ATOM 22579 C CA . THR H 1 7 ? 59.269 -20.425 -38.079 1.00 66.53 7 THR H CA 1
ATOM 22580 C C . THR H 1 7 ? 60.287 -20.327 -36.944 1.00 64.76 7 THR H C 1
ATOM 22581 O O . THR H 1 7 ? 61.058 -19.368 -36.859 1.00 56.05 7 THR H O 1
ATOM 22592 N N . ALA H 1 8 ? 60.283 -21.330 -36.061 1.00 66.99 8 ALA H N 1
ATOM 22593 C CA . ALA H 1 8 ? 61.331 -21.476 -35.059 1.00 55.80 8 ALA H CA 1
ATOM 22594 C C . ALA H 1 8 ? 62.603 -22.022 -35.702 1.00 56.89 8 ALA H C 1
ATOM 22595 O O . ALA H 1 8 ? 62.561 -22.664 -36.751 1.00 56.78 8 ALA H O 1
ATOM 22602 N N . LEU H 1 9 ? 63.735 -21.857 -35.018 1.00 51.94 9 LEU H N 1
ATOM 22603 C CA . LEU H 1 9 ? 65.000 -22.298 -35.594 1.00 52.14 9 LEU H CA 1
ATOM 22604 C C . LEU H 1 9 ? 65.854 -23.006 -34.554 1.00 54.22 9 LEU H C 1
ATOM 22605 O O . LEU H 1 9 ? 65.743 -22.755 -33.351 1.00 46.44 9 LEU H O 1
ATOM 22621 N N . GLU H 1 10 ? 66.703 -23.909 -35.045 1.00 46.88 10 GLU H N 1
ATOM 22622 C CA . GLU H 1 10 ? 67.576 -24.726 -34.212 1.00 53.70 10 GLU H CA 1
ATOM 22623 C C . GLU H 1 10 ? 69.021 -24.473 -34.620 1.00 53.81 10 GLU H C 1
ATOM 22624 O O . GLU H 1 10 ? 69.373 -24.665 -35.789 1.00 55.48 10 GLU H O 1
ATOM 22636 N N . ILE H 1 11 ? 69.855 -24.046 -33.672 1.00 51.88 11 ILE H N 1
ATOM 22637 C CA . ILE H 1 11 ? 71.275 -23.802 -33.927 1.00 52.29 11 ILE H CA 1
ATOM 22638 C C . ILE H 1 11 ? 72.055 -24.660 -32.941 1.00 56.73 11 ILE H C 1
ATOM 22639 O O . ILE H 1 11 ? 72.008 -24.416 -31.728 1.00 54.39 11 ILE H O 1
ATOM 22655 N N . GLU H 1 12 ? 72.787 -25.652 -33.451 1.00 57.75 12 GLU H N 1
ATOM 22656 C CA . GLU H 1 12 ? 73.618 -26.505 -32.599 1.00 63.73 12 GLU H CA 1
ATOM 22657 C C . GLU H 1 12 ? 72.809 -27.071 -31.434 1.00 66.79 12 GLU H C 1
ATOM 22658 O O . GLU H 1 12 ? 73.267 -27.110 -30.290 1.00 66.56 12 GLU H O 1
ATOM 22670 N N . ASN H 1 13 ? 71.577 -27.492 -31.728 1.00 65.86 13 ASN H N 1
ATOM 22671 C CA . ASN H 1 13 ? 70.676 -28.152 -30.784 1.00 76.67 13 ASN H CA 1
ATOM 22672 C C . ASN H 1 13 ? 70.080 -27.206 -29.752 1.00 60.80 13 ASN H C 1
ATOM 22673 O O . ASN H 1 13 ? 69.455 -27.671 -28.791 1.00 57.88 13 ASN H O 1
ATOM 22684 N N . TYR H 1 14 ? 70.233 -25.898 -29.921 1.00 56.00 14 TYR H N 1
ATOM 22685 C CA . TYR H 1 14 ? 69.564 -24.920 -29.075 1.00 52.05 14 TYR H CA 1
ATOM 22686 C C . TYR H 1 14 ? 68.444 -24.289 -29.888 1.00 49.58 14 TYR H C 1
ATOM 22687 O O . TYR H 1 14 ? 68.655 -23.885 -31.037 1.00 52.93 14 TYR H O 1
ATOM 22705 N N . ALA H 1 15 ? 67.262 -24.210 -29.290 1.00 41.05 15 ALA H N 1
ATOM 22706 C CA . ALA H 1 15 ? 66.040 -23.876 -30.010 1.00 47.29 15 ALA H CA 1
ATOM 22707 C C . ALA H 1 15 ? 65.684 -22.412 -29.810 1.00 43.73 15 ALA H C 1
ATOM 22708 O O . ALA H 1 15 ? 65.680 -21.918 -28.678 1.00 45.15 15 ALA H O 1
ATOM 22715 N N . PHE H 1 16 ? 65.389 -21.728 -30.909 1.00 39.05 16 PHE H N 1
ATOM 22716 C CA . PHE H 1 16 ? 64.929 -20.347 -30.857 1.00 46.69 16 PHE H CA 1
ATOM 22717 C C . PHE H 1 16 ? 63.479 -20.271 -31.320 1.00 46.22 16 PHE H C 1
ATOM 22718 O O . PHE H 1 16 ? 63.201 -20.517 -32.505 1.00 47.73 16 PHE H O 1
ATOM 22735 N N . PRO H 1 17 ? 62.531 -19.949 -30.441 1.00 43.17 17 PRO H N 1
ATOM 22736 C CA . PRO H 1 17 ? 61.117 -19.949 -30.833 1.00 54.63 17 PRO H CA 1
ATOM 22737 C C . PRO H 1 17 ? 60.824 -18.847 -31.834 1.00 52.38 17 PRO H C 1
ATOM 22738 O O . PRO H 1 17 ? 61.656 -17.952 -32.046 1.00 53.94 17 PRO H O 1
ATOM 22749 N N . PRO H 1 18 ? 59.652 -18.880 -32.475 1.00 60.12 18 PRO H N 1
ATOM 22750 C CA . PRO H 1 18 ? 59.339 -17.824 -33.446 1.00 57.66 18 PRO H CA 1
ATOM 22751 C C . PRO H 1 18 ? 59.105 -16.474 -32.788 1.00 57.62 18 PRO H C 1
ATOM 22752 O O . PRO H 1 18 ? 59.287 -15.442 -33.444 1.00 56.09 18 PRO H O 1
ATOM 22763 N N . THR H 1 19 ? 58.705 -16.453 -31.515 1.00 58.19 19 THR H N 1
ATOM 22764 C CA . THR H 1 19 ? 58.475 -15.217 -30.777 1.00 55.03 19 THR H CA 1
ATOM 22765 C C . THR H 1 19 ? 59.117 -15.285 -29.395 1.00 54.28 19 THR H C 1
ATOM 22766 O O . THR H 1 19 ? 59.345 -16.361 -28.837 1.00 52.56 19 THR H O 1
ATOM 22777 N N . VAL H 1 20 ? 59.407 -14.098 -28.854 1.00 52.72 20 VAL H N 1
ATOM 22778 C CA . VAL H 1 20 ? 59.872 -13.922 -27.484 1.00 51.05 20 VAL H CA 1
ATOM 22779 C C . VAL H 1 20 ? 59.274 -12.620 -26.969 1.00 51.39 20 VAL H C 1
ATOM 22780 O O . VAL H 1 20 ? 58.828 -11.769 -27.742 1.00 54.23 20 VAL H O 1
ATOM 22793 N N . LYS H 1 21 ? 59.267 -12.467 -25.646 1.00 53.84 21 LYS H N 1
ATOM 22794 C CA . LYS H 1 21 ? 58.856 -11.210 -25.017 1.00 49.42 21 LYS H CA 1
ATOM 22795 C C . LYS H 1 21 ? 60.025 -10.720 -24.173 1.00 49.02 21 LYS H C 1
ATOM 22796 O O . LYS H 1 21 ? 60.260 -11.246 -23.071 1.00 49.37 21 LYS H O 1
ATOM 22815 N N . PRO H 1 22 ? 60.790 -9.734 -24.630 1.00 48.11 22 PRO H N 1
ATOM 22816 C CA . PRO H 1 22 ? 61.914 -9.244 -23.822 1.00 48.25 22 PRO H CA 1
ATOM 22817 C C . PRO H 1 22 ? 61.430 -8.686 -22.495 1.00 43.21 22 PRO H C 1
ATOM 22818 O O . PRO H 1 22 ? 60.234 -8.400 -22.335 1.00 49.84 22 PRO H O 1
ATOM 22829 N N . PRO H 1 23 ? 62.304 -8.594 -21.492 1.00 46.39 23 PRO H N 1
ATOM 22830 C CA . PRO H 1 23 ? 61.848 -8.195 -20.149 1.00 46.52 23 PRO H CA 1
ATOM 22831 C C . PRO H 1 23 ? 61.160 -6.839 -20.170 1.00 56.72 23 PRO H C 1
ATOM 22832 O O . PRO H 1 23 ? 61.753 -5.830 -20.559 1.00 56.76 23 PRO H O 1
ATOM 22843 N N . GLY H 1 24 ? 59.906 -6.816 -19.731 1.00 62.35 24 GLY H N 1
ATOM 22844 C CA . GLY H 1 24 ? 59.148 -5.573 -19.754 1.00 59.55 24 GLY H CA 1
ATOM 22845 C C . GLY H 1 24 ? 59.078 -4.968 -21.137 1.00 71.76 24 GLY H C 1
ATOM 22846 O O . GLY H 1 24 ? 59.225 -3.750 -21.292 1.00 82.15 24 GLY H O 1
ATOM 22850 N N . SER H 1 25 ? 58.807 -5.795 -22.145 1.00 68.89 25 SER H N 1
ATOM 22851 C CA . SER H 1 25 ? 58.907 -5.390 -23.540 1.00 69.95 25 SER H CA 1
ATOM 22852 C C . SER H 1 25 ? 57.608 -4.814 -24.072 1.00 73.27 25 SER H C 1
ATOM 22853 O O . SER H 1 25 ? 57.636 -3.857 -24.854 1.00 75.70 25 SER H O 1
ATOM 22861 N N . THR H 1 26 ? 56.463 -5.365 -23.682 1.00 72.35 26 THR H N 1
ATOM 22862 C CA . THR H 1 26 ? 55.181 -4.902 -24.208 1.00 80.44 26 THR H CA 1
ATOM 22863 C C . THR H 1 26 ? 55.073 -5.064 -25.720 1.00 73.03 26 THR H C 1
ATOM 22864 O O . THR H 1 26 ? 54.015 -5.468 -26.219 1.00 71.06 26 THR H O 1
ATOM 22875 N N . ASN H 1 27 ? 56.143 -4.786 -26.458 1.00 65.09 27 ASN H N 1
ATOM 22876 C CA . ASN H 1 27 ? 56.079 -4.993 -27.887 1.00 65.21 27 ASN H CA 1
ATOM 22877 C C . ASN H 1 27 ? 56.344 -6.461 -28.206 1.00 66.55 27 ASN H C 1
ATOM 22878 O O . ASN H 1 27 ? 57.014 -7.179 -27.458 1.00 76.13 27 ASN H O 1
ATOM 22889 N N . ASN H 1 28 ? 55.818 -6.897 -29.344 1.00 67.01 28 ASN H N 1
ATOM 22890 C CA . ASN H 1 28 ? 56.033 -8.256 -29.823 1.00 63.14 28 ASN H CA 1
ATOM 22891 C C . ASN H 1 28 ? 57.243 -8.333 -30.740 1.00 62.29 28 ASN H C 1
ATOM 22892 O O . ASN H 1 28 ? 57.543 -7.406 -31.497 1.00 67.16 28 ASN H O 1
ATOM 22903 N N . PHE H 1 29 ? 57.939 -9.460 -30.655 1.00 51.42 29 PHE H N 1
ATOM 22904 C CA . PHE H 1 29 ? 59.117 -9.728 -31.460 1.00 56.29 29 PHE H CA 1
ATOM 22905 C C . PHE H 1 29 ? 58.933 -11.061 -32.170 1.00 55.42 29 PHE H C 1
ATOM 22906 O O . PHE H 1 29 ? 58.225 -11.948 -31.687 1.00 61.55 29 PHE H O 1
ATOM 22923 N N . PHE H 1 30 ? 59.571 -11.189 -33.329 1.00 53.85 30 PHE H N 1
ATOM 22924 C CA . PHE H 1 30 ? 59.544 -12.415 -34.112 1.00 50.72 30 PHE H CA 1
ATOM 22925 C C . PHE H 1 30 ? 60.970 -12.812 -34.454 1.00 52.01 30 PHE H C 1
ATOM 22926 O O . PHE H 1 30 ? 61.846 -11.958 -34.613 1.00 51.63 30 PHE H O 1
ATOM 22943 N N . LEU H 1 31 ? 61.202 -14.116 -34.574 1.00 48.86 31 LEU H N 1
ATOM 22944 C CA . LEU H 1 31 ? 62.547 -14.596 -34.869 1.00 49.31 31 LEU H CA 1
ATOM 22945 C C . LEU H 1 31 ? 62.924 -14.220 -36.294 1.00 54.87 31 LEU H C 1
ATOM 22946 O O . LEU H 1 31 ? 62.394 -14.778 -37.259 1.00 49.43 31 LEU H O 1
ATOM 22962 N N . GLY H 1 32 ? 63.838 -13.265 -36.423 1.00 58.40 32 GLY H N 1
ATOM 22963 C CA . GLY H 1 32 ? 64.321 -12.851 -37.721 1.00 49.41 32 GLY H CA 1
ATOM 22964 C C . GLY H 1 32 ? 65.325 -13.828 -38.295 1.00 56.25 32 GLY H C 1
ATOM 22965 O O . GLY H 1 32 ? 65.349 -14.062 -39.507 1.00 62.39 32 GLY H O 1
ATOM 22969 N N . GLY H 1 33 ? 66.160 -14.398 -37.437 1.00 47.59 33 GLY H N 1
ATOM 22970 C CA . GLY H 1 33 ? 67.178 -15.325 -37.895 1.00 54.63 33 GLY H CA 1
ATOM 22971 C C . GLY H 1 33 ? 68.049 -15.762 -36.741 1.00 49.82 33 GLY H C 1
ATOM 22972 O O . GLY H 1 33 ? 68.013 -15.188 -35.647 1.00 48.31 33 GLY H O 1
ATOM 22976 N N . ALA H 1 34 ? 68.834 -16.803 -37.002 1.00 43.56 34 ALA H N 1
ATOM 22977 C CA . ALA H 1 34 ? 69.755 -17.329 -36.011 1.00 40.52 34 ALA H CA 1
ATOM 22978 C C . ALA H 1 34 ? 70.933 -17.974 -36.721 1.00 43.12 34 ALA H C 1
ATOM 22979 O O . ALA H 1 34 ? 70.818 -18.419 -37.867 1.00 53.09 34 ALA H O 1
ATOM 22986 N N . GLY H 1 35 ? 72.062 -18.019 -36.031 1.00 44.07 35 GLY H N 1
ATOM 22987 C CA . GLY H 1 35 ? 73.243 -18.661 -36.567 1.00 47.84 35 GLY H CA 1
ATOM 22988 C C . GLY H 1 35 ? 74.271 -18.848 -35.479 1.00 54.11 35 GLY H C 1
ATOM 22989 O O . GLY H 1 35 ? 74.248 -18.165 -34.450 1.00 49.48 35 GLY H O 1
ATOM 22993 N N . GLU H 1 36 ? 75.176 -19.790 -35.719 1.00 48.92 36 GLU H N 1
ATOM 22994 C CA . GLU H 1 36 ? 76.251 -20.016 -34.773 1.00 55.12 36 GLU H CA 1
ATOM 22995 C C . GLU H 1 36 ? 77.286 -18.904 -34.890 1.00 57.85 36 GLU H C 1
ATOM 22996 O O . GLU H 1 36 ? 77.289 -18.107 -35.832 1.00 58.20 36 GLU H O 1
ATOM 23008 N N . ARG H 1 37 ? 78.171 -18.855 -33.902 1.00 52.79 37 ARG H N 1
ATOM 23009 C CA . ARG H 1 37 ? 79.297 -17.934 -33.913 1.00 58.55 37 ARG H CA 1
ATOM 23010 C C . ARG H 1 37 ? 80.506 -18.707 -33.415 1.00 61.72 37 ARG H C 1
ATOM 23011 O O . ARG H 1 37 ? 80.522 -19.168 -32.270 1.00 58.23 37 ARG H O 1
ATOM 23032 N N . GLY H 1 38 ? 81.510 -18.858 -34.279 1.00 67.59 38 GLY H N 1
ATOM 23033 C CA . GLY H 1 38 ? 82.664 -19.659 -33.960 1.00 78.25 38 GLY H CA 1
ATOM 23034 C C . GLY H 1 38 ? 83.952 -18.926 -34.282 1.00 79.68 38 GLY H C 1
ATOM 23035 O O . GLY H 1 38 ? 83.972 -17.932 -35.008 1.00 79.11 38 GLY H O 1
ATOM 23039 N N . ILE H 1 39 ? 85.039 -19.452 -33.723 1.00 72.18 39 ILE H N 1
ATOM 23040 C CA . ILE H 1 39 ? 86.368 -18.901 -33.947 1.00 78.13 39 ILE H CA 1
ATOM 23041 C C . ILE H 1 39 ? 87.264 -20.015 -34.488 1.00 79.25 39 ILE H C 1
ATOM 23042 O O . ILE H 1 39 ? 86.764 -21.036 -34.968 1.00 78.62 39 ILE H O 1
ATOM 23058 N N . GLN H 1 40 ? 88.585 -19.845 -34.400 1.00 78.26 40 GLN H N 1
ATOM 23059 C CA . GLN H 1 40 ? 89.549 -20.811 -34.934 1.00 79.34 40 GLN H CA 1
ATOM 23060 C C . GLN H 1 40 ? 90.674 -21.077 -33.933 1.00 79.60 40 GLN H C 1
ATOM 23061 O O . GLN H 1 40 ? 91.475 -20.181 -33.651 1.00 76.43 40 GLN H O 1
ATOM 23075 N N . ILE H 1 41 ? 90.735 -22.300 -33.393 1.00 84.05 41 ILE H N 1
ATOM 23076 C CA . ILE H 1 41 ? 91.782 -22.703 -32.451 1.00 82.63 41 ILE H CA 1
ATOM 23077 C C . ILE H 1 41 ? 92.509 -23.927 -32.991 1.00 88.69 41 ILE H C 1
ATOM 23078 O O . ILE H 1 41 ? 91.896 -24.981 -33.197 1.00 87.06 41 ILE H O 1
ATOM 23094 N N . GLN H 1 42 ? 93.810 -23.775 -33.224 1.00 94.08 42 GLN H N 1
ATOM 23095 C CA . GLN H 1 42 ? 94.716 -24.869 -33.571 1.00 84.46 42 GLN H CA 1
ATOM 23096 C C . GLN H 1 42 ? 94.112 -25.783 -34.644 1.00 89.29 42 GLN H C 1
ATOM 23097 O O . GLN H 1 42 ? 93.783 -26.946 -34.414 1.00 90.06 42 GLN H O 1
ATOM 23111 N N . ASP H 1 43 ? 94.007 -25.221 -35.846 1.00 97.16 43 ASP H N 1
ATOM 23112 C CA . ASP H 1 43 ? 93.497 -25.920 -37.022 1.00 98.46 43 ASP H CA 1
ATOM 23113 C C . ASP H 1 43 ? 92.024 -26.314 -36.905 1.00 90.12 43 ASP H C 1
ATOM 23114 O O . ASP H 1 43 ? 91.511 -27.014 -37.787 1.00 84.53 43 ASP H O 1
ATOM 23123 N N . LYS H 1 44 ? 91.320 -25.904 -35.846 1.00 93.48 44 LYS H N 1
ATOM 23124 C CA . LYS H 1 44 ? 89.955 -26.356 -35.608 1.00 85.43 44 LYS H CA 1
ATOM 23125 C C . LYS H 1 44 ? 89.018 -25.155 -35.537 1.00 79.19 44 LYS H C 1
ATOM 23126 O O . LYS H 1 44 ? 89.397 -24.092 -35.035 1.00 80.19 44 LYS H O 1
ATOM 23145 N N . PHE H 1 45 ? 87.791 -25.329 -36.039 1.00 75.82 45 PHE H N 1
ATOM 23146 C CA . PHE H 1 45 ? 86.748 -24.299 -35.984 1.00 77.25 45 PHE H CA 1
ATOM 23147 C C . PHE H 1 45 ? 85.846 -24.604 -34.791 1.00 73.66 45 PHE H C 1
ATOM 23148 O O . PHE H 1 45 ? 84.925 -25.420 -34.889 1.00 76.17 45 PHE H O 1
ATOM 23165 N N . VAL H 1 46 ? 86.102 -23.941 -33.668 1.00 73.52 46 VAL H N 1
ATOM 23166 C CA . VAL H 1 46 ? 85.373 -24.187 -32.427 1.00 67.57 46 VAL H CA 1
ATOM 23167 C C . VAL H 1 46 ? 84.138 -23.293 -32.368 1.00 68.27 46 VAL H C 1
ATOM 23168 O O . VAL H 1 46 ? 84.245 -22.065 -32.459 1.00 68.69 46 VAL H O 1
ATOM 23181 N N . LYS H 1 47 ? 82.965 -23.909 -32.218 1.00 81.97 47 LYS H N 1
ATOM 23182 C CA . LYS H 1 47 ? 81.700 -23.185 -32.147 1.00 64.75 47 LYS H CA 1
ATOM 23183 C C . LYS H 1 47 ? 81.415 -22.790 -30.703 1.00 65.26 47 LYS H C 1
ATOM 23184 O O . LYS H 1 47 ? 81.298 -23.659 -29.830 1.00 60.07 47 LYS H O 1
ATOM 23203 N N . PHE H 1 48 ? 81.290 -21.485 -30.450 1.00 56.44 48 PHE H N 1
ATOM 23204 C CA . PHE H 1 48 ? 81.096 -20.989 -29.092 1.00 56.08 48 PHE H CA 1
ATOM 23205 C C . PHE H 1 48 ? 79.676 -20.550 -28.762 1.00 51.49 48 PHE H C 1
ATOM 23206 O O . PHE H 1 48 ? 79.248 -20.744 -27.618 1.00 50.08 48 PHE H O 1
ATOM 23223 N N . THR H 1 49 ? 78.919 -19.971 -29.693 1.00 43.41 49 THR H N 1
ATOM 23224 C CA . THR H 1 49 ? 77.609 -19.453 -29.328 1.00 36.18 49 THR H CA 1
ATOM 23225 C C . THR H 1 49 ? 76.611 -19.680 -30.452 1.00 46.25 49 THR H C 1
ATOM 23226 O O . THR H 1 49 ? 76.974 -19.873 -31.616 1.00 43.90 49 THR H O 1
ATOM 23237 N N . ALA H 1 50 ? 75.335 -19.646 -30.075 1.00 35.29 50 ALA H N 1
ATOM 23238 C CA . ALA H 1 50 ? 74.217 -19.688 -31.006 1.00 40.79 50 ALA H CA 1
ATOM 23239 C C . ALA H 1 50 ? 73.432 -18.403 -30.810 1.00 42.26 50 ALA H C 1
ATOM 23240 O O . ALA H 1 50 ? 72.940 -18.137 -29.707 1.00 38.14 50 ALA H O 1
ATOM 23247 N N . ILE H 1 51 ? 73.291 -17.623 -31.875 1.00 37.62 51 ILE H N 1
ATOM 23248 C CA . ILE H 1 51 ? 72.757 -16.273 -31.781 1.00 36.80 51 ILE H CA 1
ATOM 23249 C C . ILE H 1 51 ? 71.452 -16.230 -32.555 1.00 35.52 51 ILE H C 1
ATOM 23250 O O . ILE H 1 51 ? 71.409 -16.614 -33.729 1.00 43.44 51 ILE H O 1
ATOM 23266 N N . GLY H 1 52 ? 70.398 -15.754 -31.899 1.00 25.92 52 GLY H N 1
ATOM 23267 C CA . GLY H 1 52 ? 69.113 -15.562 -32.539 1.00 29.85 52 GLY H CA 1
ATOM 23268 C C . GLY H 1 52 ? 68.716 -14.107 -32.453 1.00 51.86 52 GLY H C 1
ATOM 23269 O O . GLY H 1 52 ? 68.700 -13.523 -31.366 1.00 46.84 52 GLY H O 1
ATOM 23273 N N . VAL H 1 53 ? 68.381 -13.514 -33.591 1.00 46.32 53 VAL H N 1
ATOM 23274 C CA . VAL H 1 53 ? 68.128 -12.084 -33.683 1.00 40.29 53 VAL H CA 1
ATOM 23275 C C . VAL H 1 53 ? 66.640 -11.904 -33.930 1.00 44.03 53 VAL H C 1
ATOM 23276 O O . VAL H 1 53 ? 66.125 -12.246 -35.001 1.00 52.45 53 VAL H O 1
ATOM 23289 N N . TYR H 1 54 ? 65.958 -11.367 -32.931 1.00 49.44 54 TYR H N 1
ATOM 23290 C CA . TYR H 1 54 ? 64.536 -11.089 -32.987 1.00 41.03 54 TYR H CA 1
ATOM 23291 C C . TYR H 1 54 ? 64.309 -9.621 -33.306 1.00 53.33 54 TYR H C 1
ATOM 23292 O O . TYR H 1 54 ? 65.110 -8.756 -32.942 1.00 53.20 54 TYR H O 1
ATOM 23310 N N . LEU H 1 55 ? 63.212 -9.349 -33.998 1.00 55.55 55 LEU H N 1
ATOM 23311 C CA . LEU H 1 55 ? 62.852 -7.988 -34.347 1.00 58.66 55 LEU H CA 1
ATOM 23312 C C . LEU H 1 55 ? 61.437 -7.706 -33.879 1.00 55.24 55 LEU H C 1
ATOM 23313 O O . LEU H 1 55 ? 60.559 -8.571 -33.907 1.00 56.04 55 LEU H O 1
ATOM 23329 N N . GLN H 1 56 ? 61.210 -6.447 -33.591 1.00 57.62 56 GLN H N 1
ATOM 23330 C CA . GLN H 1 56 ? 59.924 -5.962 -33.134 1.00 59.48 56 GLN H CA 1
ATOM 23331 C C . GLN H 1 56 ? 58.865 -6.091 -34.222 1.00 61.09 56 GLN H C 1
ATOM 23332 O O . GLN H 1 56 ? 59.176 -6.219 -35.394 1.00 65.71 56 GLN H O 1
ATOM 23346 N N . ASP H 1 57 ? 57.611 -6.058 -33.793 1.00 63.59 57 ASP H N 1
ATOM 23347 C CA . ASP H 1 57 ? 56.429 -6.283 -34.645 1.00 67.39 57 ASP H CA 1
ATOM 23348 C C . ASP H 1 57 ? 56.229 -5.366 -35.854 1.00 76.72 57 ASP H C 1
ATOM 23349 O O . ASP H 1 57 ? 55.928 -5.852 -36.934 1.00 84.83 57 ASP H O 1
ATOM 23358 N N . ILE H 1 58 ? 56.393 -4.072 -35.696 1.00 79.06 58 ILE H N 1
ATOM 23359 C CA . ILE H 1 58 ? 56.158 -3.167 -36.818 1.00 81.53 58 ILE H CA 1
ATOM 23360 C C . ILE H 1 58 ? 57.374 -3.045 -37.726 1.00 76.15 58 ILE H C 1
ATOM 23361 O O . ILE H 1 58 ? 57.373 -2.297 -38.683 1.00 77.49 58 ILE H O 1
ATOM 23377 N N . ALA H 1 59 ? 58.408 -3.800 -37.414 1.00 75.76 59 ALA H N 1
ATOM 23378 C CA . ALA H 1 59 ? 59.636 -3.763 -38.185 1.00 77.95 59 ALA H CA 1
ATOM 23379 C C . ALA H 1 59 ? 59.487 -4.186 -39.632 1.00 80.55 59 ALA H C 1
ATOM 23380 O O . ALA H 1 59 ? 60.141 -3.610 -40.488 1.00 77.81 59 ALA H O 1
ATOM 23387 N N . VAL H 1 60 ? 58.680 -5.202 -39.918 1.00 79.15 60 VAL H N 1
ATOM 23388 C CA . VAL H 1 60 ? 58.568 -5.633 -41.311 1.00 85.29 60 VAL H CA 1
ATOM 23389 C C . VAL H 1 60 ? 57.975 -4.590 -42.253 1.00 79.09 60 VAL H C 1
ATOM 23390 O O . VAL H 1 60 ? 58.571 -4.303 -43.273 1.00 82.51 60 VAL H O 1
ATOM 23403 N N . PRO H 1 61 ? 56.861 -3.961 -41.913 1.00 82.55 61 PRO H N 1
ATOM 23404 C CA . PRO H 1 61 ? 56.368 -2.921 -42.829 1.00 78.01 61 PRO H CA 1
ATOM 23405 C C . PRO H 1 61 ? 57.394 -1.825 -43.031 1.00 80.01 61 PRO H C 1
ATOM 23406 O O . PRO H 1 61 ? 57.610 -1.394 -44.171 1.00 80.84 61 PRO H O 1
ATOM 23417 N N . TYR H 1 62 ? 58.029 -1.352 -41.957 1.00 79.56 62 TYR H N 1
ATOM 23418 C CA . TYR H 1 62 ? 59.118 -0.398 -42.126 1.00 77.38 62 TYR H CA 1
ATOM 23419 C C . TYR H 1 62 ? 60.171 -0.961 -43.065 1.00 78.84 62 TYR H C 1
ATOM 23420 O O . TYR H 1 62 ? 60.589 -0.299 -44.024 1.00 83.97 62 TYR H O 1
ATOM 23438 N N . LEU H 1 63 ? 60.616 -2.190 -42.802 1.00 77.34 63 LEU H N 1
ATOM 23439 C CA . LEU H 1 63 ? 61.586 -2.820 -43.675 1.00 81.17 63 LEU H CA 1
ATOM 23440 C C . LEU H 1 63 ? 60.948 -3.204 -44.988 1.00 85.78 63 LEU H C 1
ATOM 23441 O O . LEU H 1 63 ? 61.661 -3.400 -45.960 1.00 89.21 63 LEU H O 1
ATOM 23457 N N . ALA H 1 64 ? 59.635 -3.345 -45.063 1.00 87.42 64 ALA H N 1
ATOM 23458 C CA . ALA H 1 64 ? 59.070 -3.787 -46.334 1.00 97.40 64 ALA H CA 1
ATOM 23459 C C . ALA H 1 64 ? 59.361 -2.792 -47.460 1.00 93.41 64 ALA H C 1
ATOM 23460 O O . ALA H 1 64 ? 59.735 -3.194 -48.571 1.00 88.83 64 ALA H O 1
ATOM 23467 N N . GLU H 1 65 ? 59.234 -1.493 -47.191 1.00 95.95 65 GLU H N 1
ATOM 23468 C CA . GLU H 1 65 ? 59.394 -0.511 -48.260 1.00 92.20 65 GLU H CA 1
ATOM 23469 C C . GLU H 1 65 ? 60.771 -0.585 -48.898 1.00 94.34 65 GLU H C 1
ATOM 23470 O O . GLU H 1 65 ? 60.918 -0.364 -50.106 1.00 101.65 65 GLU H O 1
ATOM 23482 N N . LYS H 1 66 ? 61.784 -0.925 -48.108 1.00 86.61 66 LYS H N 1
ATOM 23483 C CA . LYS H 1 66 ? 63.166 -0.735 -48.503 1.00 85.45 66 LYS H CA 1
ATOM 23484 C C . LYS H 1 66 ? 63.835 -1.966 -49.095 1.00 87.67 66 LYS H C 1
ATOM 23485 O O . LYS H 1 66 ? 64.867 -1.822 -49.761 1.00 84.56 66 LYS H O 1
ATOM 23504 N N . TRP H 1 67 ? 63.337 -3.138 -48.761 1.00 90.96 67 TRP H N 1
ATOM 23505 C CA . TRP H 1 67 ? 63.972 -4.337 -49.245 1.00 95.47 67 TRP H CA 1
ATOM 23506 C C . TRP H 1 67 ? 63.028 -5.310 -49.928 1.00 98.12 67 TRP H C 1
ATOM 23507 O O . TRP H 1 67 ? 63.430 -6.390 -50.345 1.00 98.46 67 TRP H O 1
ATOM 23528 N N . LYS H 1 68 ? 61.775 -4.901 -50.058 1.00 93.76 68 LYS H N 1
ATOM 23529 C CA . LYS H 1 68 ? 60.764 -5.721 -50.716 1.00 95.83 68 LYS H CA 1
ATOM 23530 C C . LYS H 1 68 ? 61.154 -5.950 -52.182 1.00 98.24 68 LYS H C 1
ATOM 23531 O O . LYS H 1 68 ? 61.675 -5.057 -52.828 1.00 91.76 68 LYS H O 1
ATOM 23550 N N . ALA H 1 69 ? 60.886 -7.152 -52.690 1.00 106.45 69 ALA H N 1
ATOM 23551 C CA . ALA H 1 69 ? 61.213 -7.537 -54.062 1.00 103.44 69 ALA H CA 1
ATOM 23552 C C . ALA H 1 69 ? 62.667 -7.987 -54.301 1.00 115.82 69 ALA H C 1
ATOM 23553 O O . ALA H 1 69 ? 63.143 -7.964 -55.429 1.00 123.15 69 ALA H O 1
ATOM 23560 N N . ARG H 1 70 ? 63.375 -8.380 -53.250 1.00 106.25 70 ARG H N 1
ATOM 23561 C CA . ARG H 1 70 ? 64.753 -8.856 -53.402 1.00 104.17 70 ARG H CA 1
ATOM 23562 C C . ARG H 1 70 ? 65.024 -10.267 -52.810 1.00 93.01 70 ARG H C 1
ATOM 23563 O O . ARG H 1 70 ? 64.615 -10.573 -51.701 1.00 94.42 70 ARG H O 1
ATOM 23584 N N . SER H 1 71 ? 65.720 -11.108 -53.563 1.00 85.42 71 SER H N 1
ATOM 23585 C CA . SER H 1 71 ? 66.057 -12.477 -53.154 1.00 80.35 71 SER H CA 1
ATOM 23586 C C . SER H 1 71 ? 67.087 -12.541 -52.030 1.00 80.03 71 SER H C 1
ATOM 23587 O O . SER H 1 71 ? 67.892 -11.643 -51.892 1.00 82.25 71 SER H O 1
ATOM 23595 N N . ALA H 1 72 ? 67.077 -13.610 -51.242 1.00 77.91 72 ALA H N 1
ATOM 23596 C CA . ALA H 1 72 ? 68.033 -13.746 -50.145 1.00 77.56 72 ALA H CA 1
ATOM 23597 C C . ALA H 1 72 ? 69.473 -13.529 -50.597 1.00 81.67 72 ALA H C 1
ATOM 23598 O O . ALA H 1 72 ? 70.236 -12.825 -49.925 1.00 82.29 72 ALA H O 1
ATOM 23605 N N . HIS H 1 73 ? 69.874 -14.132 -51.720 1.00 84.52 73 HIS 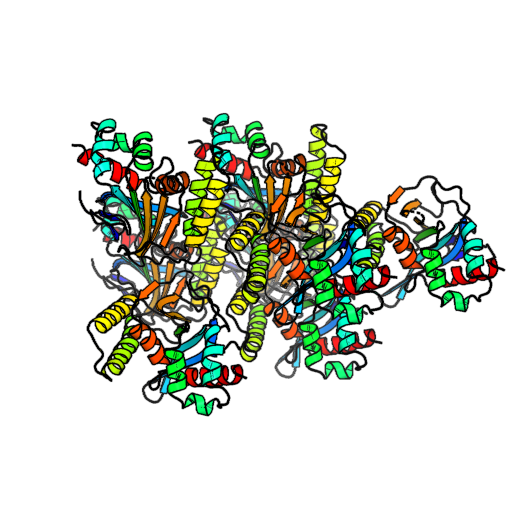H N 1
ATOM 23606 C CA . HIS H 1 73 ? 71.254 -13.969 -52.172 1.00 91.47 73 HIS H CA 1
ATOM 23607 C C . HIS H 1 73 ? 71.598 -12.497 -52.358 1.00 89.55 73 HIS H C 1
ATOM 23608 O O . HIS H 1 73 ? 72.681 -12.049 -51.961 1.00 84.47 73 HIS H O 1
ATOM 23622 N N . GLU H 1 74 ? 70.692 -11.726 -52.966 1.00 87.31 74 GLU H N 1
ATOM 23623 C CA . GLU H 1 74 ? 70.934 -10.299 -53.160 1.00 87.28 74 GLU H CA 1
ATOM 23624 C C . GLU H 1 74 ? 70.970 -9.540 -51.836 1.00 80.09 74 GLU H C 1
ATOM 23625 O O . GLU H 1 74 ? 71.940 -8.828 -51.550 1.00 81.10 74 GLU H O 1
ATOM 23637 N N . LEU H 1 75 ? 69.926 -9.676 -51.010 1.00 80.71 75 LEU H N 1
ATOM 23638 C CA . LEU H 1 75 ? 69.881 -8.908 -49.765 1.00 77.82 75 LEU H CA 1
ATOM 23639 C C . LEU H 1 75 ? 71.088 -9.203 -48.890 1.00 75.03 75 LEU H C 1
ATOM 23640 O O . LEU H 1 75 ? 71.607 -8.304 -48.217 1.00 75.61 75 LEU H O 1
ATOM 23656 N N . THR H 1 76 ? 71.536 -10.456 -48.864 1.00 75.80 76 THR H N 1
ATOM 23657 C CA . THR H 1 76 ? 72.743 -10.772 -48.120 1.00 78.05 76 THR H CA 1
ATOM 23658 C C . THR H 1 76 ? 73.868 -9.830 -48.532 1.00 79.97 76 THR H C 1
ATOM 23659 O O . THR H 1 76 ? 74.723 -9.481 -47.710 1.00 78.89 76 THR H O 1
ATOM 23670 N N . ASP H 1 77 ? 73.883 -9.416 -49.804 1.00 83.99 77 ASP H N 1
ATOM 23671 C CA . ASP H 1 77 ? 74.951 -8.591 -50.356 1.00 84.24 77 ASP H CA 1
ATOM 23672 C C . ASP H 1 77 ? 74.743 -7.086 -50.216 1.00 78.83 77 ASP H C 1
ATOM 23673 O O . ASP H 1 77 ? 75.646 -6.329 -50.586 1.00 80.69 77 ASP H O 1
ATOM 23682 N N . THR H 1 78 ? 73.612 -6.616 -49.691 1.00 75.48 78 THR H N 1
ATOM 23683 C CA . THR H 1 78 ? 73.361 -5.182 -49.592 1.00 77.13 78 THR H CA 1
ATOM 23684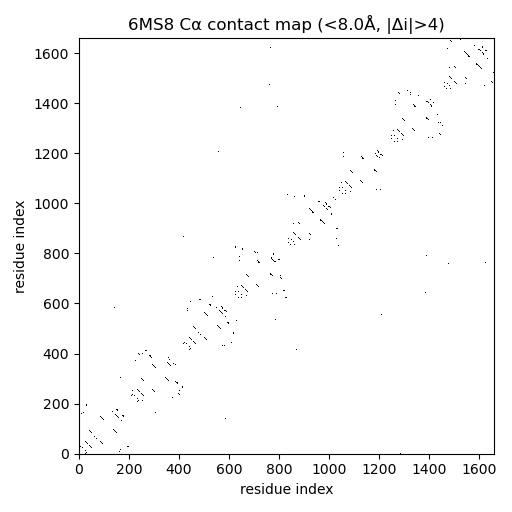 C C . THR H 1 78 ? 73.600 -4.764 -48.149 1.00 71.03 78 THR H C 1
ATOM 23685 O O . THR H 1 78 ? 72.912 -5.241 -47.239 1.00 74.81 78 THR H O 1
ATOM 23696 N N . VAL H 1 79 ? 74.557 -3.863 -47.942 1.00 69.48 79 VAL H N 1
ATOM 23697 C CA . VAL H 1 79 ? 74.945 -3.475 -46.591 1.00 64.83 79 VAL H CA 1
ATOM 23698 C C . VAL H 1 79 ? 73.890 -2.533 -46.021 1.00 65.31 79 VAL H C 1
ATOM 23699 O O . VAL H 1 79 ? 73.682 -2.539 -44.799 1.00 64.23 79 VAL H O 1
ATOM 23712 N N . PRO H 1 80 ? 73.197 -1.713 -46.820 1.00 64.85 80 PRO H N 1
ATOM 23713 C CA . PRO H 1 80 ? 72.134 -0.897 -46.220 1.00 66.52 80 PRO H CA 1
ATOM 23714 C C . PRO H 1 80 ? 71.017 -1.747 -45.635 1.00 63.56 80 PRO H C 1
ATOM 23715 O O . PRO H 1 80 ? 70.259 -1.251 -44.795 1.00 63.69 80 PRO H O 1
ATOM 23726 N N . PHE H 1 81 ? 70.881 -3.007 -46.064 1.00 65.74 81 PHE H N 1
ATOM 23727 C CA . PHE H 1 81 ? 69.859 -3.884 -45.493 1.00 70.12 81 PHE H CA 1
ATOM 23728 C C . PHE H 1 81 ? 70.193 -4.239 -44.050 1.00 61.21 81 PHE H C 1
ATOM 23729 O O . PHE H 1 81 ? 69.332 -4.159 -43.165 1.00 66.00 81 PHE H O 1
ATOM 23746 N N . PHE H 1 82 ? 71.443 -4.631 -43.792 1.00 63.92 82 PHE H N 1
ATOM 23747 C CA . PHE H 1 82 ? 71.845 -4.999 -42.437 1.00 66.11 82 PHE H CA 1
ATOM 23748 C C . PHE H 1 82 ? 72.074 -3.780 -41.556 1.00 63.89 82 PHE H C 1
ATOM 23749 O O . PHE H 1 82 ? 71.681 -3.778 -40.384 1.00 63.97 82 PHE H O 1
ATOM 23766 N N . ARG H 1 83 ? 72.700 -2.734 -42.099 1.00 64.76 83 ARG H N 1
ATOM 23767 C CA . ARG H 1 83 ? 72.828 -1.498 -41.340 1.00 64.80 83 ARG H CA 1
ATOM 23768 C C . ARG H 1 83 ? 71.453 -0.973 -40.955 1.00 61.11 83 ARG H C 1
ATOM 23769 O O . ARG H 1 83 ? 71.294 -0.359 -39.893 1.00 64.65 83 ARG H O 1
ATOM 23790 N N . ASP H 1 84 ? 70.452 -1.199 -41.811 1.00 59.73 84 ASP H N 1
ATOM 23791 C CA . ASP H 1 84 ? 69.081 -0.829 -41.476 1.00 62.33 84 ASP H CA 1
ATOM 23792 C C . ASP H 1 84 ? 68.543 -1.670 -40.327 1.00 70.26 84 ASP H C 1
ATOM 23793 O O . ASP H 1 84 ? 67.902 -1.141 -39.411 1.00 79.92 84 ASP H O 1
ATOM 23802 N N . ILE H 1 85 ? 68.809 -2.977 -40.347 1.00 64.81 85 ILE H N 1
ATOM 23803 C CA . ILE H 1 85 ? 68.376 -3.839 -39.246 1.00 67.40 85 ILE H CA 1
ATOM 23804 C C . ILE H 1 85 ? 68.955 -3.360 -37.928 1.00 61.42 85 ILE H C 1
ATOM 23805 O O . ILE H 1 85 ? 68.274 -3.365 -36.897 1.00 65.11 85 ILE H O 1
ATOM 23821 N N . VAL H 1 86 ? 70.216 -2.946 -37.938 1.00 56.17 86 VAL H N 1
ATOM 23822 C CA . VAL H 1 86 ? 70.882 -2.553 -36.707 1.00 58.27 86 VAL H CA 1
ATOM 23823 C C . VAL H 1 86 ? 70.404 -1.195 -36.218 1.00 59.72 86 VAL H C 1
ATOM 23824 O O . VAL H 1 86 ? 70.159 -0.998 -35.023 1.00 56.33 86 VAL H O 1
ATOM 23837 N N . THR H 1 87 ? 70.343 -0.217 -37.113 1.00 60.57 87 THR H N 1
ATOM 23838 C CA . THR H 1 87 ? 70.093 1.158 -36.708 1.00 61.10 87 THR H CA 1
ATOM 23839 C C . THR H 1 87 ? 68.648 1.579 -36.929 1.00 59.10 87 THR H C 1
ATOM 23840 O O . THR H 1 87 ? 68.288 2.716 -36.604 1.00 67.38 87 THR H O 1
ATOM 23851 N N . GLY H 1 88 ? 67.820 0.692 -37.470 1.00 61.35 88 GLY H N 1
ATOM 23852 C CA . GLY H 1 88 ? 66.451 1.010 -37.782 1.00 62.56 88 GLY H CA 1
ATOM 23853 C C . GLY H 1 88 ? 65.659 1.523 -36.595 1.00 64.71 88 GLY H C 1
ATOM 23854 O O . GLY H 1 88 ? 66.046 1.359 -35.435 1.00 66.54 88 GLY H O 1
ATOM 23858 N N . PRO H 1 89 ? 64.516 2.162 -36.875 1.00 72.55 89 PRO H N 1
ATOM 23859 C CA . PRO H 1 89 ? 63.633 2.678 -35.817 1.00 74.16 89 PRO H CA 1
ATOM 23860 C C . PRO H 1 89 ? 62.671 1.607 -35.309 1.00 83.14 89 PRO H C 1
ATOM 23861 O O . PRO H 1 89 ? 61.445 1.743 -35.379 1.00 84.77 89 PRO H O 1
ATOM 23872 N N . PHE H 1 90 ? 63.236 0.526 -34.791 1.00 71.89 90 PHE H N 1
ATOM 23873 C CA . PHE H 1 90 ? 62.453 -0.557 -34.229 1.00 66.10 90 PHE H CA 1
ATOM 23874 C C . PHE H 1 90 ? 63.308 -1.199 -33.157 1.00 57.74 90 PHE H C 1
ATOM 23875 O O . PHE H 1 90 ? 64.529 -1.036 -33.133 1.00 62.09 90 PHE H O 1
ATOM 23892 N N . GLU H 1 91 ? 62.663 -1.934 -32.266 1.00 59.23 91 GLU H N 1
ATOM 23893 C CA . GLU H 1 91 ? 63.406 -2.604 -31.219 1.00 54.26 91 GLU H CA 1
ATOM 23894 C C . GLU H 1 91 ? 64.016 -3.887 -31.758 1.00 48.07 91 GLU H C 1
ATOM 23895 O O . GLU H 1 91 ? 63.402 -4.605 -32.551 1.00 51.18 91 GLU H O 1
ATOM 23907 N N . LYS H 1 92 ? 65.235 -4.167 -31.314 1.00 38.35 92 LYS H N 1
ATOM 23908 C CA . LYS H 1 92 ? 65.932 -5.396 -31.645 1.00 44.87 92 LYS H CA 1
ATOM 23909 C C . LYS H 1 92 ? 66.235 -6.136 -30.353 1.00 48.50 92 LYS H C 1
ATOM 23910 O O . LYS H 1 92 ? 66.523 -5.524 -29.320 1.00 41.66 92 LYS H O 1
ATOM 23929 N N . PHE H 1 93 ? 66.167 -7.461 -30.420 1.00 47.49 93 PHE H N 1
ATOM 23930 C CA . PHE H 1 93 ? 66.449 -8.302 -29.269 1.00 40.61 93 PHE H CA 1
ATOM 23931 C C . PHE H 1 93 ? 67.287 -9.488 -29.707 1.00 32.80 93 PHE H C 1
ATOM 23932 O O . PHE H 1 93 ? 66.918 -10.200 -30.643 1.00 46.13 93 PHE H O 1
ATOM 23949 N N . MET H 1 94 ? 68.411 -9.695 -29.028 1.00 31.15 94 MET H N 1
ATOM 23950 C CA . MET H 1 94 ? 69.357 -10.742 -29.380 1.00 38.09 94 MET H CA 1
ATOM 23951 C C . MET H 1 94 ? 69.516 -11.692 -28.202 1.00 41.34 94 MET H C 1
ATOM 23952 O O . MET H 1 94 ? 69.722 -11.249 -27.067 1.00 27.98 94 MET H O 1
ATOM 23966 N N . ARG H 1 95 ? 69.432 -12.992 -28.472 1.00 38.24 95 ARG H N 1
ATOM 23967 C CA . ARG H 1 95 ? 69.783 -14.015 -27.498 1.00 28.92 95 ARG H CA 1
ATOM 23968 C C . ARG H 1 95 ? 71.121 -14.614 -27.887 1.00 21.47 95 ARG H C 1
ATOM 23969 O O . ARG H 1 95 ? 71.290 -15.077 -29.020 1.00 31.30 95 ARG H O 1
ATOM 23990 N N . VAL H 1 96 ? 72.061 -14.611 -26.956 1.00 21.35 96 VAL H N 1
ATOM 23991 C CA . VAL H 1 96 ? 73.327 -15.301 -27.136 1.00 27.88 96 VAL H CA 1
ATOM 23992 C C . VAL H 1 96 ? 73.317 -16.453 -26.145 1.00 27.92 96 VAL H C 1
ATOM 23993 O O . VAL H 1 96 ? 73.445 -16.242 -24.932 1.00 32.15 96 VAL H O 1
ATOM 24006 N N . THR H 1 97 ? 73.168 -17.671 -26.655 1.00 30.94 97 THR H N 1
ATOM 24007 C CA . THR H 1 97 ? 73.187 -18.868 -25.827 1.00 31.65 97 THR H CA 1
ATOM 24008 C C . THR H 1 97 ? 74.519 -19.569 -25.993 1.00 34.42 97 THR H C 1
ATOM 24009 O O . THR H 1 97 ? 74.954 -19.843 -27.117 1.00 38.18 97 THR H O 1
ATOM 24020 N N . MET H 1 98 ? 75.158 -19.852 -24.869 1.00 22.81 98 MET H N 1
ATOM 24021 C CA . MET H 1 98 ? 76.487 -20.424 -24.900 1.00 38.10 98 MET H CA 1
ATOM 24022 C C . MET H 1 98 ? 76.392 -21.886 -25.297 1.00 43.53 98 MET H C 1
ATOM 24023 O O . MET H 1 98 ? 75.630 -22.659 -24.705 1.00 40.08 98 MET H O 1
ATOM 24037 N N . ILE H 1 99 ? 77.167 -22.261 -26.308 1.00 43.99 99 ILE H N 1
ATOM 24038 C CA . ILE H 1 99 ? 77.309 -23.665 -26.650 1.00 39.54 99 ILE H CA 1
ATOM 24039 C C . ILE H 1 99 ? 78.351 -24.282 -25.743 1.00 43.49 99 ILE H C 1
ATOM 24040 O O . ILE H 1 99 ? 78.169 -25.380 -25.208 1.00 46.99 99 ILE H O 1
ATOM 24056 N N . LEU H 1 100 ? 79.444 -23.567 -25.557 1.00 40.81 100 LEU H N 1
ATOM 24057 C CA . LEU H 1 100 ? 80.507 -23.881 -24.632 1.00 39.89 100 LEU H CA 1
ATOM 24058 C C . LEU H 1 100 ? 80.526 -22.898 -23.472 1.00 46.50 100 LEU H C 1
ATOM 24059 O O . LEU H 1 100 ? 80.029 -21.773 -23.585 1.00 37.43 100 LEU H O 1
ATOM 24075 N N . PRO H 1 101 ? 81.087 -23.294 -22.333 1.00 40.24 101 PRO H N 1
ATOM 24076 C CA . PRO H 1 101 ? 81.056 -22.414 -21.161 1.00 41.73 101 PRO H CA 1
ATOM 24077 C C . PRO H 1 101 ? 81.913 -21.176 -21.359 1.00 44.69 101 PRO H C 1
ATOM 24078 O O . PRO H 1 101 ? 83.011 -21.237 -21.917 1.00 29.37 101 PRO H O 1
ATOM 24089 N N . LEU H 1 102 ? 81.399 -20.045 -20.885 1.00 37.42 102 LEU H N 1
ATOM 24090 C CA . LEU H 1 102 ? 82.134 -18.792 -20.904 1.00 40.76 102 LEU H CA 1
ATOM 24091 C C . LEU H 1 102 ? 81.954 -18.108 -19.561 1.00 41.21 102 LEU H C 1
ATOM 24092 O O . LEU H 1 102 ? 80.861 -18.134 -18.988 1.00 23.76 102 LEU H O 1
ATOM 24108 N N . THR H 1 103 ? 83.022 -17.493 -19.061 1.00 31.22 103 THR H N 1
ATOM 24109 C CA . THR H 1 103 ? 82.861 -16.569 -17.954 1.00 33.62 103 THR H CA 1
ATOM 24110 C C . THR H 1 103 ? 82.446 -15.209 -18.499 1.00 36.33 103 THR H C 1
ATOM 24111 O O . THR H 1 103 ? 82.669 -14.885 -19.669 1.00 35.33 103 THR H O 1
ATOM 24122 N N . GLY H 1 104 ? 81.819 -14.410 -17.638 1.00 34.90 104 GLY H N 1
ATOM 24123 C CA . GLY H 1 104 ? 81.436 -13.072 -18.050 1.00 33.12 104 GLY H CA 1
ATOM 24124 C C . GLY H 1 104 ? 82.620 -12.214 -18.446 1.00 34.07 104 GLY H C 1
ATOM 24125 O O . GLY H 1 104 ? 82.514 -11.383 -19.352 1.00 30.61 104 GLY H O 1
ATOM 24129 N N . HIS H 1 105 ? 83.760 -12.398 -17.779 1.00 44.58 105 HIS H N 1
ATOM 24130 C CA . HIS H 1 105 ? 84.969 -11.676 -18.165 1.00 37.88 105 HIS H CA 1
ATOM 24131 C C . HIS H 1 105 ? 85.385 -12.030 -19.590 1.00 40.92 105 HIS H C 1
ATOM 24132 O O . HIS H 1 105 ? 85.661 -11.142 -20.405 1.00 44.52 105 HIS H O 1
ATOM 24146 N N . GLN H 1 106 ? 85.440 -13.328 -19.912 1.00 38.57 106 GLN H N 1
ATOM 24147 C CA . GLN H 1 106 ? 85.793 -13.730 -21.271 1.00 38.52 106 GLN H CA 1
ATOM 24148 C C . GLN H 1 106 ? 84.845 -13.109 -22.287 1.00 41.70 106 GLN H C 1
ATOM 24149 O O . GLN H 1 106 ? 85.280 -12.633 -23.341 1.00 36.61 106 GLN H O 1
ATOM 24163 N N . TYR H 1 107 ? 83.544 -13.095 -21.987 1.00 35.15 107 TYR H N 1
ATOM 24164 C CA . TYR H 1 107 ? 82.580 -12.592 -22.959 1.00 29.37 107 TYR H CA 1
ATOM 24165 C C . TYR H 1 107 ? 82.712 -11.084 -23.125 1.00 30.53 107 TYR H C 1
ATOM 24166 O O . TYR H 1 107 ? 82.713 -10.568 -24.249 1.00 35.46 107 TYR H O 1
ATOM 24184 N N . SER H 1 108 ? 82.807 -10.358 -22.011 1.00 33.06 108 SER H N 1
ATOM 24185 C CA . SER H 1 108 ? 82.818 -8.902 -22.080 1.00 44.58 108 SER H CA 1
ATOM 24186 C C . SER H 1 108 ? 84.110 -8.376 -22.697 1.00 48.27 108 SER H C 1
ATOM 24187 O O . SER H 1 108 ? 84.092 -7.326 -23.350 1.00 49.65 108 SER H O 1
ATOM 24195 N N . GLU H 1 109 ? 85.239 -9.065 -22.499 1.00 49.19 109 GLU H N 1
ATOM 24196 C CA . GLU H 1 109 ? 86.475 -8.628 -23.144 1.00 51.72 109 GLU H CA 1
ATOM 24197 C C . GLU H 1 109 ? 86.337 -8.596 -24.660 1.00 57.75 109 GLU H C 1
ATOM 24198 O O . GLU H 1 109 ? 86.654 -7.589 -25.305 1.00 65.23 109 GLU H O 1
ATOM 24210 N N . LYS H 1 110 ? 85.861 -9.688 -25.249 1.00 54.37 110 LYS H N 1
ATOM 24211 C CA . LYS H 1 110 ? 85.827 -9.772 -26.706 1.00 69.62 110 LYS H CA 1
ATOM 24212 C C . LYS H 1 110 ? 84.843 -8.783 -27.320 1.00 64.73 110 LYS H C 1
ATOM 24213 O O . LYS H 1 110 ? 85.162 -8.142 -28.328 1.00 67.03 110 LYS H O 1
ATOM 24221 N N . VAL H 1 111 ? 83.650 -8.636 -26.743 1.00 60.84 111 VAL H N 1
ATOM 24222 C CA . VAL H 1 111 ? 82.721 -7.643 -27.277 1.00 60.26 111 VAL H CA 1
ATOM 24223 C C . VAL H 1 111 ? 83.318 -6.244 -27.155 1.00 63.97 111 VAL H C 1
ATOM 24224 O O . VAL H 1 111 ? 83.239 -5.435 -28.084 1.00 67.92 111 VAL H O 1
ATOM 24237 N N . SER H 1 112 ? 83.947 -5.949 -26.017 1.00 57.69 112 SER H N 1
ATOM 24238 C CA . SER H 1 112 ? 84.382 -4.585 -25.721 1.00 65.21 112 SER H CA 1
ATOM 24239 C C . SER H 1 112 ? 85.512 -4.132 -26.638 1.00 72.99 112 SER H C 1
ATOM 24240 O O . SER H 1 112 ? 85.410 -3.095 -27.306 1.00 67.52 112 SER H O 1
ATOM 24248 N N . GLU H 1 113 ? 86.595 -4.915 -26.697 1.00 80.24 113 GLU H N 1
ATOM 24249 C CA . GLU H 1 113 ? 87.758 -4.546 -27.501 1.00 81.16 113 GLU H CA 1
ATOM 24250 C C . GLU H 1 113 ? 87.374 -4.366 -28.962 1.00 79.02 113 GLU H C 1
ATOM 24251 O O . GLU H 1 113 ? 87.827 -3.420 -29.618 1.00 80.97 113 GLU H O 1
ATOM 24263 N N . ASN H 1 114 ? 86.559 -5.278 -29.490 1.00 79.82 114 ASN H N 1
ATOM 24264 C CA . ASN H 1 114 ? 85.981 -5.068 -30.813 1.00 80.59 114 ASN H CA 1
ATOM 24265 C C . ASN H 1 114 ? 85.281 -3.719 -30.875 1.00 75.93 114 ASN H C 1
ATOM 24266 O O . ASN H 1 114 ? 85.488 -2.948 -31.821 1.00 73.79 114 ASN H O 1
ATOM 24277 N N . CYS H 1 115 ? 84.473 -3.396 -29.864 1.00 74.47 115 CYS H N 1
ATOM 24278 C CA . CYS H 1 115 ? 83.776 -2.123 -29.896 1.00 70.30 115 CYS H CA 1
ATOM 24279 C C . CYS H 1 115 ? 84.762 -0.973 -29.773 1.00 67.44 115 CYS H C 1
ATOM 24280 O O . CYS H 1 115 ? 84.611 0.060 -30.440 1.00 68.76 115 CYS H O 1
ATOM 24288 N N . VAL H 1 116 ? 85.782 -1.136 -28.923 1.00 67.10 116 VAL H N 1
ATOM 24289 C CA . VAL H 1 116 ? 86.816 -0.117 -28.779 1.00 68.09 116 VAL H CA 1
ATOM 24290 C C . VAL H 1 116 ? 87.685 -0.064 -30.026 1.00 73.85 116 VAL H C 1
ATOM 24291 O O . VAL H 1 116 ? 88.159 1.010 -30.417 1.00 74.85 116 VAL H O 1
ATOM 24304 N N . ALA H 1 117 ? 87.919 -1.212 -30.667 1.00 78.46 117 ALA H N 1
ATOM 24305 C CA . ALA H 1 117 ? 88.690 -1.214 -31.904 1.00 78.78 117 ALA H CA 1
ATOM 24306 C C . ALA H 1 117 ? 87.993 -0.364 -32.952 1.00 73.95 117 ALA H C 1
ATOM 24307 O O . ALA H 1 117 ? 88.611 0.492 -33.593 1.00 72.49 117 ALA H O 1
ATOM 24314 N N . ILE H 1 118 ? 86.694 -0.594 -33.137 1.00 77.69 118 ILE H N 1
ATOM 24315 C CA . ILE H 1 118 ? 85.921 0.195 -34.088 1.00 74.28 118 ILE H CA 1
ATOM 24316 C C . ILE H 1 118 ? 85.908 1.666 -33.676 1.00 74.97 118 ILE H C 1
ATOM 24317 O O . ILE H 1 118 ? 85.975 2.562 -34.526 1.00 73.90 118 ILE H O 1
ATOM 24333 N N . TRP H 1 119 ? 85.823 1.941 -32.365 1.00 64.95 119 TRP H N 1
ATOM 24334 C CA . TRP H 1 119 ? 85.704 3.324 -31.894 1.00 64.46 119 TRP H CA 1
ATOM 24335 C C . TRP H 1 119 ? 87.038 4.061 -31.800 1.00 61.39 119 TRP H C 1
ATOM 24336 O O . TRP H 1 119 ? 87.098 5.256 -32.106 1.00 60.82 119 TRP H O 1
ATOM 24357 N N . LYS H 1 120 ? 88.121 3.390 -31.395 1.00 69.69 120 LYS H N 1
ATOM 24358 C CA . LYS H 1 120 ? 89.396 4.101 -31.351 1.00 63.48 120 LYS H CA 1
ATOM 24359 C C . LYS H 1 120 ? 89.996 4.287 -32.734 1.00 64.85 120 LYS H C 1
ATOM 24360 O O . LYS H 1 120 ? 90.825 5.182 -32.923 1.00 65.06 120 LYS H O 1
ATOM 24379 N N . SER H 1 121 ? 89.590 3.467 -33.701 1.00 64.19 121 SER H N 1
ATOM 24380 C CA . SER H 1 121 ? 90.018 3.675 -35.077 1.00 65.41 121 SER H CA 1
ATOM 24381 C C . SER H 1 121 ? 89.487 4.992 -35.629 1.00 65.62 121 SER H C 1
ATOM 24382 O O . SER H 1 121 ? 90.224 5.747 -36.275 1.00 66.06 121 SER H O 1
ATOM 24390 N N . LEU H 1 122 ? 88.214 5.294 -35.372 1.00 66.74 122 LEU H N 1
ATOM 24391 C CA . LEU H 1 122 ? 87.563 6.481 -35.910 1.00 70.98 122 LEU H CA 1
ATOM 24392 C C . LEU H 1 122 ? 87.548 7.642 -34.925 1.00 61.75 122 LEU H C 1
ATOM 24393 O O . LEU H 1 122 ? 86.888 8.653 -35.182 1.00 59.98 122 LEU H O 1
ATOM 24409 N N . GLY H 1 123 ? 88.260 7.521 -33.812 1.00 66.63 123 GLY H N 1
ATOM 24410 C CA . GLY H 1 123 ? 88.309 8.599 -32.834 1.00 60.80 123 GLY H CA 1
ATOM 24411 C C . GLY H 1 123 ? 86.960 9.064 -32.330 1.00 59.11 123 GLY H C 1
ATOM 24412 O O . GLY H 1 123 ? 86.763 10.266 -32.112 1.00 55.19 123 GLY H O 1
ATOM 24416 N N . ILE H 1 124 ? 86.017 8.136 -32.134 1.00 59.68 124 ILE H N 1
ATOM 24417 C CA . ILE H 1 124 ? 84.769 8.450 -31.442 1.00 53.89 124 ILE H CA 1
ATOM 24418 C C . ILE H 1 124 ? 84.775 7.917 -30.021 1.00 54.36 124 ILE H C 1
ATOM 24419 O O . ILE H 1 124 ? 83.796 8.097 -29.288 1.00 55.90 124 ILE H O 1
ATOM 24435 N N . TYR H 1 125 ? 85.869 7.299 -29.591 1.00 50.27 125 TYR H N 1
ATOM 24436 C CA . TYR H 1 125 ? 85.921 6.709 -28.258 1.00 49.00 125 TYR H CA 1
ATOM 24437 C C . TYR H 1 125 ? 86.100 7.852 -27.266 1.00 46.82 125 TYR H C 1
ATOM 24438 O O . TYR H 1 125 ? 87.213 8.211 -26.886 1.00 50.23 125 TYR H O 1
ATOM 24456 N N . THR H 1 126 ? 84.978 8.416 -26.826 1.00 51.85 126 THR H N 1
ATOM 24457 C CA . THR H 1 126 ? 84.967 9.474 -25.831 1.00 44.46 126 THR H CA 1
ATOM 24458 C C . THR H 1 126 ? 84.887 8.841 -24.447 1.00 49.45 126 THR H C 1
ATOM 24459 O O . THR H 1 126 ? 84.768 7.623 -24.303 1.00 43.86 126 THR H O 1
ATOM 24470 N N . ASP H 1 127 ? 84.942 9.668 -23.404 1.00 50.30 127 ASP H N 1
ATOM 24471 C CA . ASP H 1 127 ? 84.761 9.113 -22.072 1.00 56.10 127 ASP H CA 1
ATOM 24472 C C . ASP H 1 127 ? 83.343 8.613 -21.833 1.00 51.89 127 ASP H C 1
ATOM 24473 O O . ASP H 1 127 ? 83.151 7.751 -20.974 1.00 53.40 127 ASP H O 1
ATOM 24482 N N . GLU H 1 128 ? 82.400 9.068 -22.630 1.00 47.04 128 GLU H N 1
ATOM 24483 C CA . GLU H 1 128 ? 81.054 8.584 -22.482 1.00 58.99 128 GLU H CA 1
ATOM 24484 C C . GLU H 1 128 ? 81.019 7.135 -22.969 1.00 46.70 128 GLU H C 1
ATOM 24485 O O . GLU H 1 128 ? 80.537 6.260 -22.279 1.00 41.88 128 GLU H O 1
ATOM 24497 N N . GLU H 1 129 ? 81.563 6.889 -24.149 1.00 45.43 129 GLU H N 1
ATOM 24498 C CA . GLU H 1 129 ? 81.602 5.537 -24.676 1.00 52.06 129 GLU H CA 1
ATOM 24499 C C . GLU H 1 129 ? 82.468 4.668 -23.775 1.00 54.46 129 GLU H C 1
ATOM 24500 O O . GLU H 1 129 ? 82.142 3.534 -23.503 1.00 51.49 129 GLU H O 1
ATOM 24512 N N . ALA H 1 130 ? 83.568 5.213 -23.297 1.00 43.87 130 ALA H N 1
ATOM 24513 C CA . ALA H 1 130 ? 84.430 4.474 -22.379 1.00 42.03 130 ALA H CA 1
ATOM 24514 C C . ALA H 1 130 ? 83.689 4.142 -21.090 1.00 48.05 130 ALA H C 1
ATOM 24515 O O . ALA H 1 130 ? 83.838 3.045 -20.538 1.00 42.10 130 ALA H O 1
ATOM 24522 N N . LYS H 1 131 ? 82.880 5.082 -20.598 1.00 36.75 131 LYS H N 1
ATOM 24523 C CA . LYS H 1 131 ? 82.058 4.825 -19.421 1.00 47.12 131 LYS H CA 1
ATOM 24524 C C . LYS H 1 131 ? 81.017 3.754 -19.717 1.00 36.55 131 LYS H C 1
ATOM 24525 O O . LYS H 1 131 ? 80.758 2.882 -18.880 1.00 38.77 131 LYS H O 1
ATOM 24544 N N . ALA H 1 132 ? 80.418 3.799 -20.909 1.00 38.94 132 ALA H N 1
ATOM 24545 C CA . ALA H 1 132 ? 79.467 2.767 -21.310 1.00 38.77 132 ALA H CA 1
ATOM 24546 C C . ALA H 1 132 ? 80.128 1.395 -21.316 1.00 33.28 132 ALA H C 1
ATOM 24547 O O . ALA H 1 132 ? 79.577 0.420 -20.792 1.00 34.47 132 ALA H O 1
ATOM 24554 N N . ILE H 1 133 ? 81.314 1.303 -21.920 1.00 38.71 133 ILE H N 1
ATOM 24555 C CA . ILE H 1 133 ? 82.046 0.042 -21.968 1.00 34.23 133 ILE H CA 1
ATOM 24556 C C . ILE H 1 133 ? 82.383 -0.435 -20.560 1.00 40.74 133 ILE H C 1
ATOM 24557 O O . ILE H 1 133 ? 82.203 -1.612 -20.222 1.00 35.94 133 ILE H O 1
ATOM 24573 N N . ASP H 1 134 ? 82.892 0.469 -19.720 1.00 34.47 134 ASP H N 1
ATOM 24574 C CA . ASP H 1 134 ? 83.279 0.080 -18.367 1.00 48.59 134 ASP H CA 1
ATOM 24575 C C . ASP H 1 134 ? 82.079 -0.416 -17.562 1.00 35.68 134 ASP H C 1
ATOM 24576 O O . ASP H 1 134 ? 82.206 -1.348 -16.758 1.00 40.43 134 ASP H O 1
ATOM 24585 N N . LYS H 1 135 ? 80.908 0.198 -17.747 1.00 36.89 135 LYS H N 1
ATOM 24586 C CA . LYS H 1 135 ? 79.688 -0.337 -17.144 1.00 44.15 135 LYS H CA 1
ATOM 24587 C C . LYS H 1 135 ? 79.344 -1.696 -17.737 1.00 29.48 135 LYS H C 1
ATOM 24588 O O . LYS H 1 135 ? 79.069 -2.657 -17.008 1.00 34.00 135 LYS H O 1
ATOM 24607 N N . PHE H 1 136 ? 79.376 -1.788 -19.066 1.00 34.19 136 PHE H N 1
ATOM 24608 C CA . PHE H 1 136 ? 79.156 -3.051 -19.759 1.00 35.37 136 PHE H CA 1
ATOM 24609 C C . PHE H 1 136 ? 79.986 -4.163 -19.131 1.00 36.39 136 PHE H C 1
ATOM 24610 O O . PHE H 1 136 ? 79.465 -5.228 -18.780 1.00 31.00 136 PHE H O 1
ATOM 24627 N N . VAL H 1 137 ? 81.285 -3.917 -18.961 1.00 34.14 137 VAL H N 1
ATOM 24628 C CA . VAL H 1 137 ? 82.156 -4.901 -18.328 1.00 35.73 137 VAL H CA 1
ATOM 24629 C C . VAL H 1 137 ? 81.718 -5.140 -16.887 1.00 41.21 137 VAL H C 1
ATOM 24630 O O . VAL H 1 137 ? 81.774 -6.267 -16.382 1.00 41.97 137 VAL H O 1
ATOM 24643 N N . SER H 1 138 ? 81.280 -4.078 -16.202 1.00 38.41 138 SER H N 1
ATOM 24644 C CA . SER H 1 138 ? 80.837 -4.215 -14.817 1.00 39.16 138 SER H CA 1
ATOM 24645 C C . SER H 1 138 ? 79.606 -5.107 -14.712 1.00 38.81 138 SER H C 1
ATOM 24646 O O . SER H 1 138 ? 79.485 -5.901 -13.773 1.00 40.77 138 SER H O 1
ATOM 24654 N N . VAL H 1 139 ? 78.679 -4.992 -15.668 1.00 37.71 139 VAL H N 1
ATOM 24655 C CA . VAL H 1 139 ? 77.478 -5.824 -15.637 1.00 30.11 139 VAL H CA 1
ATOM 24656 C C . VAL H 1 139 ? 77.858 -7.296 -15.711 1.00 31.97 139 VAL H C 1
ATOM 24657 O O . VAL H 1 139 ? 77.267 -8.144 -15.032 1.00 30.44 139 VAL H O 1
ATOM 24670 N N . PHE H 1 140 ? 78.857 -7.620 -16.531 1.00 25.30 140 PHE H N 1
ATOM 24671 C CA . PHE H 1 140 ? 79.250 -8.996 -16.802 1.00 33.71 140 PHE H CA 1
ATOM 24672 C C . PHE H 1 140 ? 80.297 -9.535 -15.841 1.00 36.31 140 PHE H C 1
ATOM 24673 O O . PHE H 1 140 ? 80.583 -10.736 -15.877 1.00 37.48 140 PHE H O 1
ATOM 24690 N N . LYS H 1 141 ? 80.871 -8.685 -14.991 1.00 41.12 141 LYS H N 1
ATOM 24691 C CA . LYS H 1 141 ? 82.104 -9.035 -14.294 1.00 48.01 141 LYS H CA 1
ATOM 24692 C C . LYS H 1 141 ? 81.963 -10.355 -13.534 1.00 54.91 141 LYS H C 1
ATOM 24693 O O . LYS H 1 141 ? 82.838 -11.225 -13.617 1.00 41.26 141 LYS H O 1
ATOM 24712 N N . ASP H 1 142 ? 80.897 -10.492 -12.764 1.00 51.40 142 ASP H N 1
ATOM 24713 C CA . ASP H 1 142 ? 80.701 -11.672 -11.942 1.00 58.01 142 ASP H CA 1
ATOM 24714 C C . ASP H 1 142 ? 79.972 -12.855 -12.565 1.00 54.34 142 ASP H C 1
ATOM 24715 O O . ASP H 1 142 ? 79.921 -13.916 -11.965 1.00 58.59 142 ASP H O 1
ATOM 24724 N N . GLU H 1 143 ? 79.391 -12.679 -13.740 1.00 51.05 143 GLU H N 1
ATOM 24725 C CA . GLU H 1 143 ? 78.628 -13.748 -14.389 1.00 50.64 143 GLU H CA 1
ATOM 24726 C C . GLU H 1 143 ? 79.410 -14.943 -14.946 1.00 42.89 143 GLU H C 1
ATOM 24727 O O . GLU H 1 143 ? 80.545 -14.815 -15.385 1.00 39.56 143 GLU H O 1
ATOM 24739 N N . THR H 1 144 ? 78.759 -16.102 -14.926 1.00 29.54 144 THR H N 1
ATOM 24740 C CA . THR H 1 144 ? 79.285 -17.329 -15.482 1.00 30.72 144 THR H CA 1
ATOM 24741 C C . THR H 1 144 ? 78.189 -17.831 -16.404 1.00 35.68 144 THR H C 1
ATOM 24742 O O . THR H 1 144 ? 77.020 -17.674 -16.123 1.00 36.31 144 THR H O 1
ATOM 24753 N N . PHE H 1 145 ? 78.586 -18.424 -17.509 1.00 27.66 145 PHE H N 1
ATOM 24754 C CA . PHE H 1 145 ? 77.652 -18.830 -18.557 1.00 29.79 145 PHE H CA 1
ATOM 24755 C C . PHE H 1 145 ? 77.888 -20.279 -18.954 1.00 39.60 145 PHE H C 1
ATOM 24756 O O . PHE H 1 145 ? 78.649 -20.566 -19.890 1.00 31.04 145 PHE H O 1
ATOM 24773 N N . PRO H 1 146 ? 77.258 -21.222 -18.259 1.00 36.04 146 PRO H N 1
ATOM 24774 C CA . PRO H 1 146 ? 77.360 -22.626 -18.659 1.00 30.01 146 PRO H CA 1
ATOM 24775 C C . PRO H 1 146 ? 76.698 -22.845 -20.004 1.00 31.28 146 PRO H C 1
ATOM 24776 O O . PRO H 1 146 ? 75.940 -21.986 -20.479 1.00 26.91 146 PRO H O 1
ATOM 24787 N N . PRO H 1 147 ? 76.966 -23.973 -20.658 1.00 37.69 147 PRO H N 1
ATOM 24788 C CA . PRO H 1 147 ? 76.205 -24.321 -21.861 1.00 37.52 147 PRO H CA 1
ATOM 24789 C C . PRO H 1 147 ? 74.710 -24.181 -21.612 1.00 36.98 147 PRO H C 1
ATOM 24790 O O . PRO H 1 147 ? 74.196 -24.578 -20.564 1.00 39.74 147 PRO H O 1
ATOM 24801 N N . GLY H 1 148 ? 74.010 -23.601 -22.583 1.00 31.30 148 GLY H N 1
ATOM 24802 C CA . GLY H 1 148 ? 72.580 -23.417 -22.492 1.00 37.72 148 GLY H CA 1
ATOM 24803 C C . GLY H 1 148 ? 72.138 -22.116 -21.858 1.00 29.03 148 GLY H C 1
ATOM 24804 O O . GLY H 1 148 ? 70.998 -21.693 -22.079 1.00 33.28 148 GLY H O 1
ATOM 24808 N N . SER H 1 149 ? 72.999 -21.467 -21.078 1.00 31.40 149 SER H N 1
ATOM 24809 C CA . SER H 1 149 ? 72.648 -20.178 -20.507 1.00 35.92 149 SER H CA 1
ATOM 24810 C C . SER H 1 149 ? 72.597 -19.128 -21.612 1.00 24.43 149 SER H C 1
ATOM 24811 O O . SER H 1 149 ? 73.083 -19.339 -22.725 1.00 29.08 149 SER H O 1
ATOM 24819 N N . SER H 1 150 ? 72.019 -17.972 -21.295 1.00 31.34 150 SER H N 1
ATOM 24820 C CA . SER H 1 150 ? 71.736 -16.980 -22.320 1.00 28.60 150 SER H CA 1
ATOM 24821 C C . SER H 1 150 ? 72.122 -15.585 -21.860 1.00 29.95 150 SER H C 1
ATOM 24822 O O . SER H 1 150 ? 71.981 -15.238 -20.684 1.00 22.09 150 SER H O 1
ATOM 24830 N N . ILE H 1 151 ? 72.623 -14.802 -22.808 1.00 29.91 151 ILE H N 1
ATOM 24831 C CA . ILE H 1 151 ? 72.850 -13.375 -22.641 1.00 31.29 151 ILE H CA 1
ATOM 24832 C C . ILE H 1 151 ? 71.832 -12.679 -23.528 1.00 22.21 151 ILE H C 1
ATOM 24833 O O . ILE H 1 151 ? 71.793 -12.921 -24.741 1.00 37.41 151 ILE H O 1
ATOM 24849 N N . LEU H 1 152 ? 71.015 -11.815 -22.937 1.00 26.28 152 LEU H N 1
ATOM 24850 C CA . LEU H 1 152 ? 69.908 -11.190 -23.646 1.00 31.71 152 LEU H CA 1
ATOM 24851 C C . LEU H 1 152 ? 70.134 -9.692 -23.750 1.00 39.00 152 LEU H C 1
ATOM 24852 O O . LEU H 1 152 ? 70.331 -9.013 -22.734 1.00 32.40 152 LEU H O 1
ATOM 24868 N N . PHE H 1 153 ? 70.096 -9.186 -24.979 1.00 35.87 153 PHE H N 1
ATOM 24869 C CA . PHE H 1 153 ? 70.291 -7.776 -25.274 1.00 36.77 153 PHE H CA 1
ATOM 24870 C C . PHE H 1 153 ? 69.020 -7.232 -25.903 1.00 35.30 153 PHE H C 1
ATOM 24871 O O . PHE H 1 153 ? 68.491 -7.828 -26.845 1.00 34.34 153 PHE H O 1
ATOM 24888 N N . THR H 1 154 ? 68.526 -6.115 -25.381 1.00 39.35 154 THR H N 1
ATOM 24889 C CA . THR H 1 154 ? 67.474 -5.353 -26.042 1.00 40.84 154 THR H CA 1
ATOM 24890 C C . THR H 1 154 ? 68.063 -4.044 -26.549 1.00 40.21 154 THR H C 1
ATOM 24891 O O . THR H 1 154 ? 68.625 -3.268 -25.767 1.00 32.15 154 THR H O 1
ATOM 24902 N N . VAL H 1 155 ? 67.945 -3.808 -27.851 1.00 37.34 155 VAL H N 1
ATOM 24903 C CA . VAL H 1 155 ? 68.393 -2.574 -28.482 1.00 46.26 155 VAL H CA 1
ATOM 24904 C C . VAL H 1 155 ? 67.132 -1.800 -28.837 1.00 36.07 155 VAL H C 1
ATOM 24905 O O . VAL H 1 155 ? 66.371 -2.221 -29.717 1.00 41.39 155 VAL H O 1
ATOM 24918 N N . SER H 1 156 ? 66.898 -0.675 -28.167 1.00 50.47 156 SER H N 1
ATOM 24919 C CA . SER H 1 156 ? 65.641 0.033 -28.356 1.00 58.91 156 SER H CA 1
ATOM 24920 C C . SER H 1 156 ? 65.872 1.495 -28.710 1.00 62.21 156 SER H C 1
ATOM 24921 O O . SER H 1 156 ? 66.841 2.106 -28.247 1.00 59.42 156 SER H O 1
ATOM 24929 N N . PRO H 1 157 ? 64.979 2.093 -29.522 1.00 58.57 157 PRO H N 1
ATOM 24930 C CA . PRO H 1 157 ? 65.042 3.525 -29.848 1.00 60.83 157 PRO H CA 1
ATOM 24931 C C . PRO H 1 157 ? 64.952 4.407 -28.609 1.00 61.65 157 PRO H C 1
ATOM 24932 O O . PRO H 1 157 ? 63.890 4.449 -27.988 1.00 58.58 157 PRO H O 1
ATOM 24943 N N . SER H 1 162 ? 69.252 2.845 -25.956 1.00 67.00 162 SER H N 1
ATOM 24944 C CA . SER H 1 162 ? 69.257 2.012 -24.759 1.00 57.20 162 SER H CA 1
ATOM 24945 C C . SER H 1 162 ? 69.605 0.562 -25.064 1.00 47.50 162 SER H C 1
ATOM 24946 O O . SER H 1 162 ? 68.970 -0.079 -25.898 1.00 50.19 162 SER H O 1
ATOM 24953 N N . LEU H 1 163 ? 70.624 0.053 -24.377 1.00 43.28 163 LEU H N 1
ATOM 24954 C CA . LEU H 1 163 ? 70.963 -1.365 -24.398 1.00 42.96 163 LEU H CA 1
ATOM 24955 C C . LEU H 1 163 ? 70.571 -1.948 -23.050 1.00 41.52 163 LEU H C 1
ATOM 24956 O O . LEU H 1 163 ? 71.154 -1.592 -22.020 1.00 37.55 163 LEU H O 1
ATOM 24972 N N . THR H 1 164 ? 69.607 -2.860 -23.058 1.00 35.75 164 THR H N 1
ATOM 24973 C CA . THR H 1 164 ? 69.199 -3.557 -21.847 1.00 35.43 164 THR H CA 1
ATOM 24974 C C . THR H 1 164 ? 69.852 -4.929 -21.838 1.00 27.44 164 THR H C 1
ATOM 24975 O O . THR H 1 164 ? 69.836 -5.638 -22.849 1.00 31.98 164 THR H O 1
ATOM 24986 N N . ILE H 1 165 ? 70.423 -5.290 -20.698 1.00 22.83 165 ILE H N 1
ATOM 24987 C CA . ILE H 1 165 ? 71.164 -6.529 -20.539 1.00 22.84 165 ILE H CA 1
ATOM 24988 C C . ILE H 1 165 ? 70.423 -7.383 -19.524 1.00 23.65 165 ILE H C 1
ATOM 24989 O O . ILE H 1 165 ? 70.144 -6.930 -18.407 1.00 24.17 165 ILE H O 1
ATOM 25005 N N . SER H 1 166 ? 70.106 -8.611 -19.914 1.00 25.89 166 SER H N 1
ATOM 25006 C CA . SER H 1 166 ? 69.450 -9.567 -19.039 1.00 35.37 166 SER H CA 1
ATOM 25007 C C . SER H 1 166 ? 70.169 -10.897 -19.156 1.00 37.56 166 SER H C 1
ATOM 25008 O O . SER H 1 166 ? 70.837 -11.182 -20.153 1.00 28.65 166 SER H O 1
ATOM 25016 N N . PHE H 1 167 ? 70.027 -11.712 -18.121 1.00 35.48 167 PHE H N 1
ATOM 25017 C CA . PHE H 1 167 ? 70.696 -12.994 -18.065 1.00 26.92 167 PHE H CA 1
ATOM 25018 C C . PHE H 1 167 ? 69.680 -14.075 -17.731 1.00 36.65 167 PHE H C 1
ATOM 25019 O O . PHE H 1 167 ? 68.720 -13.846 -16.991 1.00 40.15 167 PHE H O 1
ATOM 25036 N N . SER H 1 168 ? 69.899 -15.251 -18.303 1.00 34.93 168 SER H N 1
ATOM 25037 C CA . SER H 1 168 ? 69.079 -16.417 -18.030 1.00 39.09 168 SER H CA 1
ATOM 25038 C C . SER H 1 168 ? 70.004 -17.614 -17.961 1.00 45.46 168 SER H C 1
ATOM 25039 O O . SER H 1 168 ? 70.985 -17.692 -18.705 1.00 33.06 168 SER H O 1
ATOM 25047 N N . LYS H 1 169 ? 69.690 -18.544 -17.067 1.00 42.97 169 LYS H N 1
ATOM 25048 C CA . LYS H 1 169 ? 70.501 -19.741 -16.942 1.00 46.89 169 LYS H CA 1
ATOM 25049 C C . LYS H 1 169 ? 70.132 -20.793 -17.987 1.00 41.75 169 LYS H C 1
ATOM 25050 O O . LYS H 1 169 ? 70.840 -21.798 -18.107 1.00 50.75 169 LYS H O 1
ATOM 25069 N N . ASP H 1 170 ? 69.045 -20.587 -18.739 1.00 46.36 170 ASP H N 1
ATOM 25070 C CA . ASP H 1 170 ? 68.722 -21.420 -19.896 1.00 52.92 170 ASP H CA 1
ATOM 25071 C C . ASP H 1 170 ? 68.308 -20.522 -21.061 1.00 54.89 170 ASP H C 1
ATOM 25072 O O . ASP H 1 170 ? 68.851 -19.424 -21.222 1.00 41.72 170 ASP H O 1
ATOM 25081 N N . GLY H 1 171 ? 67.350 -20.967 -21.876 1.00 54.31 171 GLY H N 1
ATOM 25082 C CA . GLY H 1 171 ? 66.849 -20.196 -22.994 1.00 57.61 171 GLY H CA 1
ATOM 25083 C C . GLY H 1 171 ? 65.613 -19.378 -22.693 1.00 51.85 171 GLY H C 1
ATOM 25084 O O . GLY H 1 171 ? 65.093 -18.700 -23.585 1.00 43.36 171 GLY H O 1
ATOM 25088 N N . SER H 1 172 ? 65.122 -19.431 -21.457 1.00 43.76 172 SER H N 1
ATOM 25089 C CA . SER H 1 172 ? 63.934 -18.691 -21.057 1.00 45.34 172 SER H CA 1
ATOM 25090 C C . SER H 1 172 ? 64.253 -17.223 -20.801 1.00 42.16 172 SER H C 1
ATOM 25091 O O . SER H 1 172 ? 65.385 -16.854 -20.477 1.00 38.45 172 SER H O 1
ATOM 25099 N N . ILE H 1 173 ? 63.237 -16.390 -20.964 1.00 30.25 173 ILE H N 1
ATOM 25100 C CA . ILE H 1 173 ? 63.364 -14.936 -20.819 1.00 39.59 173 ILE H CA 1
ATOM 25101 C C . ILE H 1 173 ? 62.961 -14.567 -19.421 1.00 37.18 173 ILE H C 1
ATOM 25102 O O . ILE H 1 173 ? 61.847 -14.911 -18.983 1.00 33.41 173 ILE H O 1
ATOM 25118 N N . PRO H 1 174 ? 63.795 -13.862 -18.639 1.00 33.04 174 PRO H N 1
ATOM 25119 C CA . PRO H 1 174 ? 63.360 -13.404 -17.322 1.00 28.98 174 PRO H CA 1
ATOM 25120 C C . PRO H 1 174 ? 62.323 -12.299 -17.460 1.00 31.93 174 PRO H C 1
ATOM 25121 O O . PRO H 1 174 ? 62.186 -11.673 -18.513 1.00 28.25 174 PRO H O 1
ATOM 25132 N N . GLU H 1 175 ? 61.583 -12.052 -16.374 1.00 32.92 175 GLU H N 1
ATOM 25133 C CA . GLU H 1 175 ? 60.599 -10.975 -16.416 1.00 36.66 175 GLU H CA 1
ATOM 25134 C C . GLU H 1 175 ? 61.211 -9.613 -16.152 1.00 26.39 175 GLU H C 1
ATOM 25135 O O . GLU H 1 175 ? 60.595 -8.598 -16.493 1.00 39.99 175 GLU H O 1
ATOM 25147 N N . VAL H 1 176 ? 62.400 -9.562 -15.560 1.00 23.69 176 VAL H N 1
ATOM 25148 C CA . VAL H 1 176 ? 63.036 -8.307 -15.187 1.00 31.33 176 VAL H CA 1
ATOM 25149 C C . VAL H 1 176 ? 64.467 -8.330 -15.692 1.00 31.57 176 VAL H C 1
ATOM 25150 O O . VAL H 1 176 ? 65.175 -9.331 -15.535 1.00 28.11 176 VAL H O 1
ATOM 25163 N N . GLU H 1 177 ? 64.890 -7.226 -16.295 1.00 26.71 177 GLU H N 1
ATOM 25164 C CA . GLU H 1 177 ? 66.238 -7.129 -16.818 1.00 31.63 177 GLU H CA 1
ATOM 25165 C C . GLU H 1 177 ? 67.252 -7.066 -15.676 1.00 32.43 177 GLU H C 1
ATOM 25166 O O . GLU H 1 177 ? 66.903 -7.033 -14.494 1.00 33.53 177 GLU H O 1
ATOM 25178 N N . THR H 1 178 ? 68.532 -7.055 -16.046 1.00 26.15 178 THR H N 1
ATOM 25179 C CA . THR H 1 178 ? 69.622 -6.876 -15.095 1.00 21.60 178 THR H CA 1
ATOM 25180 C C . THR H 1 178 ? 70.153 -5.453 -15.062 1.00 26.69 178 THR H C 1
ATOM 25181 O O . THR H 1 178 ? 70.428 -4.922 -13.982 1.00 30.56 178 THR H O 1
ATOM 25192 N N . ALA H 1 179 ? 70.291 -4.814 -16.218 1.00 34.20 179 ALA H N 1
ATOM 25193 C CA . ALA H 1 179 ? 70.886 -3.490 -16.275 1.00 30.71 179 ALA H CA 1
ATOM 25194 C C . ALA H 1 179 ? 70.478 -2.838 -17.582 1.00 25.72 179 ALA H C 1
ATOM 25195 O O . ALA H 1 179 ? 70.133 -3.513 -18.555 1.00 26.87 179 ALA H O 1
ATOM 25202 N N . VAL H 1 180 ? 70.516 -1.511 -17.588 1.00 25.71 180 VAL H N 1
ATOM 25203 C CA . VAL H 1 180 ? 70.232 -0.729 -18.780 1.00 32.14 180 VAL H CA 1
ATOM 25204 C C . VAL H 1 180 ? 71.348 0.286 -18.947 1.00 31.88 180 VAL H C 1
ATOM 25205 O O . VAL H 1 180 ? 71.699 0.992 -17.996 1.00 31.61 180 VAL H O 1
ATOM 25218 N N . ILE H 1 181 ? 71.930 0.319 -20.127 1.00 30.49 181 ILE H N 1
ATOM 25219 C CA . ILE H 1 181 ? 72.988 1.236 -20.420 1.00 36.02 181 ILE H CA 1
ATOM 25220 C C . ILE H 1 181 ? 72.482 2.146 -21.499 1.00 44.34 181 ILE H C 1
ATOM 25221 O O . ILE H 1 181 ? 72.378 1.750 -22.638 1.00 46.15 181 ILE H O 1
ATOM 25237 N N . GLU H 1 182 ? 72.155 3.369 -21.123 1.00 48.44 182 GLU H N 1
ATOM 25238 C CA . GLU H 1 182 ? 71.629 4.334 -22.060 1.00 56.98 182 GLU H CA 1
ATOM 25239 C C . GLU H 1 182 ? 72.725 5.006 -22.864 1.00 52.74 182 GLU H C 1
ATOM 25240 O O . GLU H 1 182 ? 73.181 6.083 -22.550 1.00 53.68 182 GLU H O 1
ATOM 25252 N N . ASN H 1 183 ? 73.154 4.335 -23.909 1.00 53.48 183 ASN H N 1
ATOM 25253 C CA . ASN H 1 183 ? 74.177 4.867 -24.794 1.00 49.65 183 ASN H CA 1
ATOM 25254 C C . ASN H 1 183 ? 73.842 4.228 -26.124 1.00 51.19 183 ASN H C 1
ATOM 25255 O O . ASN H 1 183 ? 73.785 2.999 -26.221 1.00 42.36 183 ASN H O 1
ATOM 25266 N N . LYS H 1 184 ? 73.643 5.046 -27.148 1.00 51.12 184 LYS H N 1
ATOM 25267 C CA . LYS H 1 184 ? 73.081 4.487 -28.367 1.00 51.69 184 LYS H CA 1
ATOM 25268 C C . LYS H 1 184 ? 74.160 3.843 -29.213 1.00 51.26 184 LYS H C 1
ATOM 25269 O O . LYS H 1 184 ? 73.875 2.922 -29.988 1.00 55.97 184 LYS H O 1
ATOM 25288 N N . LEU H 1 185 ? 75.394 4.316 -29.079 1.00 46.26 185 LEU H N 1
ATOM 25289 C CA . LEU H 1 185 ? 76.489 3.713 -29.820 1.00 45.78 185 LEU H CA 1
ATOM 25290 C C . LEU H 1 185 ? 76.895 2.369 -29.216 1.00 49.79 185 LEU H C 1
ATOM 25291 O O . LEU H 1 185 ? 77.269 1.450 -29.953 1.00 47.29 185 LEU H O 1
ATOM 25307 N N . LEU H 1 186 ? 76.842 2.228 -27.887 1.00 48.70 186 LEU H N 1
ATOM 25308 C CA . LEU H 1 186 ? 77.045 0.906 -27.295 1.00 56.49 186 LEU H CA 1
ATOM 25309 C C . LEU H 1 186 ? 75.959 -0.062 -27.747 1.00 46.01 186 LEU H C 1
ATOM 25310 O O . LEU H 1 186 ? 76.247 -1.180 -28.186 1.00 49.67 186 LEU H O 1
ATOM 25326 N N . SER H 1 187 ? 74.696 0.358 -27.641 1.00 42.55 187 SER H N 1
ATOM 25327 C CA . SER H 1 187 ? 73.585 -0.524 -27.989 1.00 53.05 187 SER H CA 1
ATOM 25328 C C . SER H 1 187 ? 73.679 -1.007 -29.429 1.00 50.66 187 SER H C 1
ATOM 25329 O O . SER H 1 187 ? 73.404 -2.178 -29.719 1.00 38.80 187 SER H O 1
ATOM 25337 N N . GLN H 1 188 ? 74.061 -0.123 -30.347 1.00 52.48 188 GLN H N 1
ATOM 25338 C CA . GLN H 1 188 ? 74.137 -0.511 -31.749 1.00 52.56 188 GLN H CA 1
ATOM 25339 C C . GLN H 1 188 ? 75.385 -1.338 -32.026 1.00 50.62 188 GLN H C 1
ATOM 25340 O O . GLN H 1 188 ? 75.342 -2.282 -32.823 1.00 45.63 188 GLN H O 1
ATOM 25354 N N . ALA H 1 189 ? 76.502 -0.997 -31.382 1.00 52.66 189 ALA H N 1
ATOM 25355 C CA . ALA H 1 189 ? 77.741 -1.737 -31.596 1.00 52.41 189 ALA H CA 1
ATOM 25356 C C . ALA H 1 189 ? 77.566 -3.216 -31.268 1.00 55.56 189 ALA H C 1
ATOM 25357 O O . ALA H 1 189 ? 78.091 -4.081 -31.978 1.00 55.49 189 ALA H O 1
ATOM 25364 N N . VAL H 1 190 ? 76.839 -3.524 -30.192 1.00 57.93 190 VAL H N 1
ATOM 25365 C CA . VAL H 1 190 ? 76.653 -4.919 -29.792 1.00 56.37 190 VAL H CA 1
ATOM 25366 C C . VAL H 1 190 ? 75.988 -5.707 -30.916 1.00 51.94 190 VAL H C 1
ATOM 25367 O O . VAL H 1 190 ? 76.411 -6.819 -31.258 1.00 55.12 190 VAL H O 1
ATOM 25380 N N . LEU H 1 191 ? 74.936 -5.139 -31.507 1.00 43.46 191 LEU H N 1
ATOM 25381 C CA . LEU H 1 191 ? 74.226 -5.819 -32.588 1.00 49.96 191 LEU H CA 1
ATOM 25382 C C . LEU H 1 191 ? 75.025 -5.816 -33.892 1.00 57.75 191 LEU H C 1
ATOM 25383 O O . LEU H 1 191 ? 75.072 -6.835 -34.589 1.00 47.34 191 LEU H O 1
ATOM 25399 N N . GLU H 1 192 ? 75.652 -4.689 -34.247 1.00 55.45 192 GLU H N 1
ATOM 25400 C CA . GLU H 1 192 ? 76.505 -4.672 -35.435 1.00 62.94 192 GLU H CA 1
ATOM 25401 C C . GLU H 1 192 ? 77.556 -5.751 -35.367 1.00 61.95 192 GLU H C 1
ATOM 25402 O O . GLU H 1 192 ? 77.867 -6.401 -36.371 1.00 66.54 192 GLU H O 1
ATOM 25414 N N . SER H 1 193 ? 78.129 -5.935 -34.185 1.00 53.45 193 SER H N 1
ATOM 25415 C CA . SER H 1 193 ? 79.170 -6.922 -34.008 1.00 56.53 193 SER H CA 1
ATOM 25416 C C . SER H 1 193 ? 78.684 -8.322 -34.337 1.00 61.31 193 SER H C 1
ATOM 25417 O O . SER H 1 193 ? 79.515 -9.220 -34.507 1.00 79.37 193 SER H O 1
ATOM 25425 N N . MET H 1 194 ? 77.370 -8.530 -34.448 1.00 60.32 194 MET H N 1
ATOM 25426 C CA . MET H 1 194 ? 76.827 -9.845 -34.760 1.00 64.07 194 MET H CA 1
ATOM 25427 C C . MET H 1 194 ? 76.448 -9.977 -36.228 1.00 60.15 194 MET H C 1
ATOM 25428 O O . MET H 1 194 ? 76.760 -10.994 -36.856 1.00 65.65 194 MET H O 1
ATOM 25442 N N . ILE H 1 195 ? 75.781 -8.972 -36.790 1.00 60.23 195 ILE H N 1
ATOM 25443 C CA . ILE H 1 195 ? 75.226 -9.065 -38.131 1.00 60.09 195 ILE H CA 1
ATOM 25444 C C . ILE H 1 195 ? 75.762 -7.967 -39.052 1.00 65.99 195 ILE H C 1
ATOM 25445 O O . ILE H 1 195 ? 75.212 -7.746 -40.131 1.00 66.48 195 ILE H O 1
ATOM 25461 N N . GLY H 1 196 ? 76.824 -7.274 -38.640 1.00 69.46 196 GLY H N 1
ATOM 25462 C CA . GLY H 1 196 ? 77.437 -6.230 -39.437 1.00 77.23 196 GLY H CA 1
ATOM 25463 C C . GLY H 1 196 ? 78.397 -6.755 -40.497 1.00 79.74 196 GLY H C 1
ATOM 25464 O O . GLY H 1 196 ? 78.433 -7.941 -40.829 1.00 77.12 196 GLY H O 1
ATOM 25468 N N . ALA H 1 197 ? 79.202 -5.825 -41.031 1.00 80.84 197 ALA H N 1
ATOM 25469 C CA . ALA H 1 197 ? 80.131 -6.156 -42.113 1.00 79.79 197 ALA H CA 1
ATOM 25470 C C . ALA H 1 197 ? 81.222 -7.119 -41.654 1.00 84.20 197 ALA H C 1
ATOM 25471 O O . ALA H 1 197 ? 81.594 -8.038 -42.394 1.00 87.81 197 ALA H O 1
ATOM 25478 N N . HIS H 1 198 ? 81.755 -6.925 -40.446 1.00 90.03 198 HIS H N 1
ATOM 25479 C CA . HIS H 1 198 ? 82.675 -7.874 -39.831 1.00 91.60 198 HIS H CA 1
ATOM 25480 C C . HIS H 1 198 ? 81.965 -8.745 -38.809 1.00 94.12 198 HIS H C 1
ATOM 25481 O O . HIS H 1 198 ? 82.558 -9.131 -37.795 1.00 79.47 198 HIS H O 1
ATOM 25495 N N . GLY H 1 199 ? 80.704 -9.074 -39.070 1.00 93.60 199 GLY H N 1
ATOM 25496 C CA . GLY H 1 199 ? 79.907 -9.750 -38.071 1.00 76.73 199 GLY H CA 1
ATOM 25497 C C . GLY H 1 199 ? 80.447 -11.140 -37.800 1.00 70.75 199 GLY H C 1
ATOM 25498 O O . GLY H 1 199 ? 80.829 -11.876 -38.710 1.00 70.53 199 GLY H O 1
ATOM 25502 N N . VAL H 1 200 ? 80.476 -11.496 -36.513 1.00 67.18 200 VAL H N 1
ATOM 25503 C CA . VAL H 1 200 ? 81.054 -12.769 -36.093 1.00 67.79 200 VAL H CA 1
ATOM 25504 C C . VAL H 1 200 ? 80.125 -13.937 -36.374 1.00 60.41 200 VAL H C 1
ATOM 25505 O O . VAL H 1 200 ? 80.493 -15.088 -36.104 1.00 62.82 200 VAL H O 1
ATOM 25518 N N . SER H 1 201 ? 78.932 -13.678 -36.912 1.00 57.34 201 SER H N 1
ATOM 25519 C CA . SER H 1 201 ? 77.986 -14.721 -37.303 1.00 58.02 201 SER H CA 1
ATOM 25520 C C . SER H 1 201 ? 77.527 -14.470 -38.733 1.00 56.12 201 SER H C 1
ATOM 25521 O O . SER H 1 201 ? 76.438 -13.926 -38.961 1.00 52.96 201 SER H O 1
ATOM 25529 N N . PRO H 1 202 ? 78.339 -14.840 -39.725 1.00 60.00 202 PRO H N 1
ATOM 25530 C CA . PRO H 1 202 ? 77.842 -14.809 -41.109 1.00 56.06 202 PRO H CA 1
ATOM 25531 C C . PRO H 1 202 ? 76.553 -15.587 -41.282 1.00 61.41 202 PRO H C 1
ATOM 25532 O O . PRO H 1 202 ? 75.731 -15.241 -42.141 1.00 62.89 202 PRO H O 1
ATOM 25543 N N . ALA H 1 203 ? 76.351 -16.634 -40.476 1.00 64.21 203 ALA H N 1
ATOM 25544 C CA . ALA H 1 203 ? 75.175 -17.484 -40.632 1.00 58.82 203 ALA H CA 1
ATOM 25545 C C . ALA H 1 203 ? 73.914 -16.782 -40.150 1.00 60.57 203 ALA H C 1
ATOM 25546 O O . ALA H 1 203 ? 72.838 -16.961 -40.734 1.00 62.09 203 ALA H O 1
ATOM 25553 N N . ALA H 1 204 ? 74.018 -15.979 -39.089 1.00 59.70 204 ALA H N 1
ATOM 25554 C CA . ALA H 1 204 ? 72.867 -15.196 -38.655 1.00 53.39 204 ALA H CA 1
ATOM 25555 C C . ALA H 1 204 ? 72.547 -14.115 -39.674 1.00 63.39 204 ALA H C 1
ATOM 25556 O O . ALA H 1 204 ? 71.375 -13.828 -39.943 1.00 59.64 204 ALA H O 1
ATOM 25563 N N . LYS H 1 205 ? 73.581 -13.507 -40.256 1.00 64.61 205 LYS H N 1
ATOM 25564 C CA . LYS H 1 205 ? 73.367 -12.589 -41.365 1.00 64.68 205 LYS H CA 1
ATOM 25565 C C . LYS H 1 205 ? 72.630 -13.291 -42.491 1.00 73.55 205 LYS H C 1
ATOM 25566 O O . LYS H 1 205 ? 71.593 -12.823 -42.976 1.00 66.50 205 LYS H O 1
ATOM 25585 N N . GLN H 1 206 ? 73.173 -14.429 -42.917 1.00 67.93 206 GLN H N 1
ATOM 25586 C CA . GLN H 1 206 ? 72.591 -15.198 -44.004 1.00 68.28 206 GLN H CA 1
ATOM 25587 C C . GLN H 1 206 ? 71.161 -15.619 -43.673 1.00 72.51 206 GLN H C 1
ATOM 25588 O O . GLN H 1 206 ? 70.292 -15.641 -44.553 1.00 68.13 206 GLN H O 1
ATOM 25602 N N . SER H 1 207 ? 70.899 -15.954 -42.404 1.00 73.58 207 SER H N 1
ATOM 25603 C CA . SER H 1 207 ? 69.570 -16.405 -41.996 1.00 64.69 207 SER H CA 1
ATOM 25604 C C . SER H 1 207 ? 68.542 -15.278 -42.033 1.00 63.23 207 SER H C 1
ATOM 25605 O O . SER H 1 207 ? 67.418 -15.476 -42.509 1.00 60.85 207 SER H O 1
ATOM 25613 N N . LEU H 1 208 ? 68.901 -14.091 -41.537 1.00 65.97 208 LEU H N 1
ATOM 25614 C CA . LEU H 1 208 ? 67.984 -12.955 -41.606 1.00 65.15 208 LEU H CA 1
ATOM 25615 C C . LEU H 1 208 ? 67.639 -12.612 -43.048 1.00 65.70 208 LEU H C 1
ATOM 25616 O O . LEU H 1 208 ? 66.494 -12.257 -43.355 1.00 56.46 208 LEU H O 1
ATOM 25632 N N . ALA H 1 209 ? 68.620 -12.703 -43.947 1.00 71.28 209 ALA H N 1
ATOM 25633 C CA . ALA H 1 209 ? 68.372 -12.397 -45.351 1.00 72.65 209 ALA H CA 1
ATOM 25634 C C . ALA H 1 209 ? 67.206 -13.215 -45.897 1.00 70.13 209 ALA H C 1
ATOM 25635 O O . ALA H 1 209 ? 66.268 -12.665 -46.487 1.00 70.41 209 ALA H O 1
ATOM 25642 N N . SER H 1 210 ? 67.252 -14.536 -45.717 1.00 69.43 210 SER H N 1
ATOM 25643 C CA . SER H 1 210 ? 66.215 -15.401 -46.274 1.00 64.26 210 SER H CA 1
ATOM 25644 C C . SER H 1 210 ? 64.844 -15.141 -45.658 1.00 62.01 210 SER H C 1
ATOM 25645 O O . SER H 1 210 ? 63.837 -15.092 -46.374 1.00 63.45 210 SER H O 1
ATOM 25653 N N . ARG H 1 211 ? 64.779 -14.970 -44.334 1.00 63.88 211 ARG H N 1
ATOM 25654 C CA . ARG H 1 211 ? 63.486 -15.039 -43.655 1.00 64.42 211 ARG H CA 1
ATOM 25655 C C . ARG H 1 211 ? 62.648 -13.772 -43.785 1.00 58.20 211 ARG H C 1
ATOM 25656 O O . ARG H 1 211 ? 61.418 -13.868 -43.854 1.00 56.83 211 ARG H O 1
ATOM 25677 N N . LEU H 1 212 ? 63.260 -12.587 -43.821 1.00 64.60 212 LEU H N 1
ATOM 25678 C CA . LEU H 1 212 ? 62.457 -11.379 -43.992 1.00 64.63 212 LEU H CA 1
ATOM 25679 C C . LEU H 1 212 ? 61.985 -11.236 -45.433 1.00 57.50 212 LEU H C 1
ATOM 25680 O O . LEU H 1 212 ? 60.869 -10.766 -45.681 1.00 52.44 212 LEU H O 1
ATOM 25696 N N . SER H 1 213 ? 62.819 -11.630 -46.398 1.00 59.99 213 SER H N 1
ATOM 25697 C CA . SER H 1 213 ? 62.387 -11.609 -47.792 1.00 63.82 213 SER H CA 1
ATOM 25698 C C . SER H 1 213 ? 61.188 -12.529 -48.001 1.00 61.90 213 SER H C 1
ATOM 25699 O O . SER H 1 213 ? 60.176 -12.123 -48.584 1.00 59.82 213 SER H O 1
ATOM 25707 N N . LYS H 1 214 ? 61.284 -13.775 -47.535 1.00 62.73 214 LYS H N 1
ATOM 25708 C CA . LYS H 1 214 ? 60.153 -14.701 -47.611 1.00 59.23 214 LYS H CA 1
ATOM 25709 C C . LYS H 1 214 ? 58.974 -14.169 -46.805 1.00 59.74 214 LYS H C 1
ATOM 25710 O O . LYS H 1 214 ? 58.380 -13.151 -47.151 1.00 62.57 214 LYS H O 1
#

Secondary structure (DSSP, 8-state):
---EEETTEEE-SEE--SS--S-EEEEEEEEEEEEETTEEEEEEEEEEEEETTHHHHHHHHHTT--HHHHHH-HHHHHHHHHSSS-EEEEEEESS-EEHHHHHHHHHHHHHHHHHHTT---HHHHHHHHHHHHHHTT-EE-TT-EEEEEE---EEEEEESSSSPPSS-SEEE--HHHHHHHHHHHHSTT-S-HHHHHHHHHHHHHHH-/---EEETTEEE-S----SSS---EEEEEEEEEEEEETTEEEEEEEEEEEEETTHHHHHHHHHTT--HHHHHT-HHHHHHHHHSSS-EEEEEEESS-EEHHHHHHHHHHHHHHHHHHTT---HHHHHHHHHHHHHHTT-EE-TT-EEEEEE---EEEEESSSSPPSS-SEE---HHHHHHHHHHHHSTT-S-HHHHHHHHHHHHHHH-/---EEETTEEE-S----TT--S-EEEEEEEEEEEEETTEEEEEEEEEEEEETTHHHHHHHHHTTS-HHHHHT-SHHHHHHHHSSS-EEEEEEESS-EEHHHHHHHHHHHHHHHHHHTT---HHHHHHHHHHHHHHTT-EE-TT-EEEEEE----EEEEEESSSPPPSS-SEEE--SHHHHHHHHHHHSTT-S-HHHHHHHHHHHHHHH-/---EEETTEEE-S----TT----EEEEEEEEEEEEETTEEEEEEEEEEEEETTHHHHHHHHHTT--HHHHHT-HHHHHHHHHSSS-EEEEEEESS-EEHHHHHHHHHHHHHHHHTTTT---HHHHHHHHHHHHHHTT-EE-TT-EEEEEE--EEEEEESSSSPPSS-SEEE--HHHHHHHHHHHHSTT-S-HHHHHHHHHHHHHHH-/----EEETTEEE-SEE--TT----EEEEEEEEEEEEETTEEEEEEEEEEEEETTHHHHHHHHHTT--HHHHHH-HHHHHHHHHSSS-EEEEEEESS-EEHHHHHHHHHHHHHHHHTTTT---HHHHHHHHHHHHHHTT-EE-TT-EEEEEE--EEEEEESSSPPPSS-SEEE--HHHHHHHHHHHHSTT-S-HHHHHHHHHHHHHHH-/---EEETTEEE-S----SSS---EEEEEEEEEEEEETTEEEEEEEEEEEEETTHHHHHHHHHTT--HHHHHS-HHHHHHHHHSSS-EEEEEEESS-EEHHHHHHHHHHHHHHHHHHTT---HHHHHHHHHHHHHHTT-EE-TT-EEEEEE---EEEEEESSSSPPSS-SEEE--HHHHHHHHHHHHSTT-S-HHHHHHHHHHHHHH-/---EEETTEEE-SEE--TT--S-EEEEEEEEEEEEETTEEEEEEEEEEEEETTHHHHHHHHHTT--HHHHHT-HHHHHHHHHSSS-EEEEEEESS-EEHHHHHHHHHHHHHHHHHHTT---HHHHHHHHHHHHHHTT-EE-TT-EEEEEEE--EEEEEEESSSSPPSS-SEEE--HHHHHHHHHHHHSTT-S-HHHHHHHHHHHHHHH-/---EEETTEEE-SEE--TT--S-EEEEEEEEEEEEETTEEEEEEEEEEEEETTHHHHHHHHHTT--HHHHHT-HHHHHHHHHSSS-EEEEEEESS-EEHHHHHHHHHHHHHHHHHHTT---HHHHHHHHHHHHHHTT-EE-TT-EEEEEE---EEEEEESSSPPPSS-SEEE--HHHHHHHHHHHHSTT-S-HHHHHHHHHHHH-

Radius of gyration: 38.58 Å; Cα contacts (8 Å, |Δi|>4): 3666; chains: 8; bounding box: 104×92×80 Å

Organism: Medicago truncatula (NCBI:txid3880)

Nearest PDB structures (foldseek):
  6ms8-assembly2_B  TM=1.005E+00  e=2.383E-43  Medicago truncatula
  6ms8-assembly4_D  TM=9.953E-01  e=1.068E-39  Medicago truncatula
  6ms8-assembly7_G  TM=9.970E-01  e=2.048E-39  Medicago truncatula
  6ms8-assembly3_C  TM=9.980E-01  e=4.693E-39  Medicago truncatula
  6ms8-assembly8_H  TM=9.872E-01  e=5.605E-39  Medicago truncatula